Protein 2COZ (pdb70)

Foldseek 3Di:
DPDDDDDDDPPDDDDDDPDDPDDDDDALCPVPDFQAWKAFQNPFTFGFHAWAADDVGGAIKTWTFGPDQPAAAQQADVNRHRGGADHNRIHIDHSVRIHHQDPVNCDDDDHGDDDDDPPDPD

Secondary structure (DSSP, 8-state):
---S--SS------S--SSSS------S-SS--TTEEEEETTTEEEEEEEEEE-SSSSSEEEEEEESSTTSSB-SEETTEE-----SS-EEEE-GGGEEPPPTT--S------------S--

InterPro domains:
  IPR000938 CAP Gly-rich domain [PF01302] (2499-2563)
  IPR000938 CAP Gly-rich domain [PS00845] (2517-2548)
  IPR000938 CAP Gly-rich domain [PS50245] (2517-2559)
  IPR000938 CAP Gly-rich domain [SM01052] (2499-2564)
  IPR025486 LONGIFOLIA 1/2-like, C-terminal domain [PF14309] (2964-3098)
  IPR028750 Centrosome-associated protein 350/Coiled-coil domain-containing protein 187 [PTHR13958] (24-3111)
  IPR036859 CAP Gly-rich domain superfamily [G3DSA:2.30.30.190] (2492-2577)
  IPR036859 CAP Gly-rich domain superfamily [SSF74924] (2486-2580)

Solvent-accessible surface area: 9933 Å² total; per-residue (Å²): 120,106,118,76,85,91,87,138,158,152,163,147,173,123,144,135,69,128,56,146,109,87,106,120,145,85,85,108,6,128,102,21,131,92,50,57,131,0,11,11,33,101,108,45,39,0,16,0,81,51,57,11,133,21,95,68,33,190,25,34,57,0,0,0,11,3,62,153,100,116,6,93,28,64,0,53,73,133,60,81,81,36,27,108,30,131,124,111,8,0,36,15,5,38,24,156,96,11,34,111,28,70,153,146,107,77,156,189,100,108,88,80,150,112,162,127,108,63,131,101,117,142

GO terms:
  GO:0005813 centrosome (C, IDA)
  GO:0005814 centriole (C, IDA)
  GO:0071539 protein localization to centrosome (P, IDA)
  GO:0005634 nucleus (C, EXP)
  GO:0005515 protein binding (F, IPI)
  GO:0036064 ciliary basal body (C, IDA)
  GO:0005654 nucleoplasm (C, IDA)
  GO:0016020 membrane (C, HDA)

Sequence (122 aa):
GSSGSSGVEHEQQVTESPSLASVPTADELFDFHIGDRVLIGNVQPGILRFKGETSFAKGFWAGVELDKPEGNNNGTYDGIAYFECKEKHGIFAPPQKISHIPENFDDYVDINEDEDSGPSSGGSSGSSGVEHEQQVTESPSLASVPTADELFDFHIGDRVLIGNVQPGILRFKGETSFAKGFWAGVELDKPEGNNNGTYDGIAYFECKEKHGIFAPPQKISHIPENFDDYVDINEDEDSGPSSGGSSGSSGVEHEQQVTESPSLASVPTADELFDFHIGDRVLIGNVQPGILRFKGETSFAKGFWAGVELDKPEGNNNGTYDGIAYFECKEKHGIFAPPQKISHIPENFDDYVDINEDEDSGPSSGGSSGSSGVEHEQQVTESPSLASVPTADELFDFHIGDRVLIGNVQPGILRFKGETSFAKGFWAGVELDKPEGNNNGTYDGIAYFECKEKHGIFAPPQKISHIPENFDDYVDINEDEDSGPSSGGSSGSSGVEHEQQVTESPSLASVPTADELFDFHIGDRVLIGNVQPGILRFKGETSFAKGFWAGVELDKPEGNNNGTYDGIAYFECKEKHGIFAPPQKISHIPENFDDYVDINEDEDSGPSSGGSSGSSGVEHEQQVTESPSLASVPTADELFDFHIGDRVLIGNVQPGILRFKGETSFAKGFWAGVELDKPEGNNNGTYDGIAYFECKEKHGIFAPPQKISHIPENFDDYVDINEDEDSGPSSGGSSGSSGVEHEQQVTESPSLASVPTADELFDFHIGDRVLIGNVQPGILRFKGETSFAKGFWAGVELDKPEGNNNGTYDGIAYFECKEKHGIFAPPQKISHIPENFDDYVDINEDEDSGPSSGGSSGSSGVEHEQQVTESPSLASVPTADELFDFHIGDRVLIGNVQPGILRFKGETSFAKGFWAGVELDKPEGNNNGTYDGIAYFECKEKHGIFAPPQKISHIPENFDDYVDINEDEDSGPSSGGSSGSSGVEHEQQVTESPSLASVPTADELFDFHIGDRVLIGNVQPGILRFKGETSFAKGFWAGVELDKPEGNNNGTYDGIAYFECKEKHGIFAPPQKISHIPENFDDYVDINEDEDSGPSSGGSSGSSGVEHEQQVTESPSLASVPTADELFDFHIGDRVLIGNVQPGILRFKGETSFAKGFWAGVELDKPEGNNNGTYDGIAYFECKEKHGIFAPPQKISHIPENFDDYVDINEDEDSGPSSGGSSGSSGVEHEQQVTESPSLASVPTADELFDFHIGDRVLIGNVQPGILRFKGETSFAKGFWAGVELDKPEGNNNGTYDGIAYFECKEKHGIFAPPQKISHIPENFDDYVDINEDEDSGPSSGGSSGSSGVEHEQQVTESPSLASVPTADELFDFHIGDRVLIGNVQPGILRFKGETSFAKGFWAGVELDKPEGNNNGTYDGIAYFECKEKHGIFAPPQKISHIPENFDDYVDINEDEDSGPSSGGSSGSSGVEHEQQVTESPSLASVPTADELFDFHIGDRVLIGNVQPGILRFKGETSFAKGFWAGVELDKPEGNNNGTYDGIAYFECKEKHGIFAPPQKISHIPENFDDYVDINEDEDSGPSSGGSSGSSGVEHEQQVTESPSLASVPTADELFDFHIGDRVLIGNVQPGILRFKGETSFAKGFWAGVELDKPEGNNNGTYDGIAYFECKEKHGIFAPPQKISHIPENFDDYVDINEDEDSGPSSGGSSGSSGVEHEQQVTESPSLASVPTADELFDFHIGDRVLIGNVQPGILRFKGETSFAKGFWAGVELDKPEGNNNGTYDGIAYFECKEKHGIFAPPQKISHIPENFDDYVDINEDEDSGPSSGGSSGSSGVEHEQQVTESPSLASVPTADELFDFHIGDRVLIGNVQPGILRFKGETSFAKGFWAGVELDKPEGNNNGTYDGIAYFECKEKHGIFAPPQKISHIPENFDDYVDINEDEDSGPSSGGSSGSSGVEHEQQVTESPSLASVPTADELFDFHIGDRVLIGNVQPGILRFKGETSFAKGFWAGVELDKPEGNNNGTYDGIAYFECKEKHGIFAPPQKISHIPENFDDYVDINEDEDSGPSSGGSSGSSGVEHEQQVTESPSLASVPTADELFDFHIGDRVLIGNVQPGILRFKGETSFAKGFWAGVELDKPEGNNNGTYDGIAYFECKEKHGIFAPPQKISHIPENFDDYVDINEDEDSGPSSGGSSGSSGVEHEQQVTESPSLASVPTADELFDFHIGDRVLIGNVQPGILRFKGETSFAKGFWAGVELDKPEGNNNGTYDGIAYFECKEKHGIFAPPQKISHIPENFDDYVDINEDEDSGPSSGGSSGSSGVEHEQQVTESPSLASVPTADELFDFHIGDRVLIGNVQPGILRFKGETSFAKGFWAGVELDKPEGNNNGTYDGIAYFECKEKHGIFAPPQKISHIPENFDDYVDINEDEDSGPSSG

CATH classification: 2.30.30.190

Radius of gyration: 21.34 Å; Cα contacts (8 Å, |Δi|>4): 176; chains: 1; bounding box: 32×67×43 Å

Nearest PDB structures (foldseek):
  2coz-assembly1_A  TM=7.096E-01  e=1.858E-19  Homo sapiens
  2cp6-assembly1_A  TM=7.198E-01  e=1.083E-08  Homo sapiens
  1whj-assembly1_A  TM=6.893E-01  e=1.563E-08  Mus musculus
  1whh-assembly1_A  TM=7.068E-01  e=3.059E-08  Mus musculus
  2cp5-assembly1_A  TM=6.221E-01  e=1.766E-08  Homo sapiens

Structure (mmCIF, N/CA/C/O backbone):
data_2COZ
#
_entry.id   2COZ
#
loop_
_atom_site.group_PDB
_atom_site.id
_atom_site.type_symbol
_atom_site.label_atom_id
_atom_site.label_alt_id
_atom_site.label_comp_id
_atom_site.label_asym_id
_atom_site.label_entity_id
_atom_site.label_seq_id
_atom_site.pdbx_PDB_ins_code
_atom_site.Cartn_x
_atom_site.Cartn_y
_atom_site.Cartn_z
_atom_site.occupancy
_atom_site.B_iso_or_equiv
_atom_site.auth_seq_id
_atom_site.auth_comp_id
_atom_site.auth_asym_id
_atom_site.auth_atom_id
_atom_site.pdbx_PDB_model_num
ATOM 1 N N . GLY A 1 1 ? -4.307 -45.271 15.467 1.00 0.00 1 GLY A N 1
ATOM 2 C CA . GLY A 1 1 ? -4.314 -44.486 16.732 1.00 0.00 1 GLY A CA 1
ATOM 3 C C . GLY A 1 1 ? -3.289 -44.984 17.731 1.00 0.00 1 GLY A C 1
ATOM 4 O O . GLY A 1 1 ? -2.657 -46.020 17.519 1.00 0.00 1 GLY A O 1
ATOM 10 N N . SER A 1 2 ? -3.124 -44.247 18.824 1.00 0.00 2 SER A N 1
ATOM 11 C CA . SER A 1 2 ? -2.169 -44.620 19.861 1.00 0.00 2 SER A CA 1
ATOM 12 C C . SER A 1 2 ? -2.711 -45.761 20.716 1.00 0.00 2 SER A C 1
ATOM 13 O O . SER A 1 2 ? -3.245 -45.538 21.801 1.00 0.00 2 SER A O 1
ATOM 21 N N . SER A 1 3 ? -2.568 -46.985 20.218 1.00 0.00 3 SER A N 1
ATOM 22 C CA . SER A 1 3 ? -3.044 -48.162 20.936 1.00 0.00 3 SER A CA 1
ATOM 23 C C . SER A 1 3 ? -2.016 -48.624 21.964 1.00 0.00 3 SER A C 1
ATOM 24 O O . SER A 1 3 ? -1.157 -49.454 21.668 1.00 0.00 3 SER A O 1
ATOM 32 N N . GLY A 1 4 ? -2.111 -48.081 23.173 1.00 0.00 4 GLY A N 1
ATOM 33 C CA . GLY A 1 4 ? -1.184 -48.449 24.226 1.00 0.00 4 GLY A CA 1
ATOM 34 C C . GLY A 1 4 ? -0.985 -47.339 25.240 1.00 0.00 4 GLY A C 1
ATOM 35 O O . GLY A 1 4 ? 0.140 -46.896 25.472 1.00 0.00 4 GLY A O 1
ATOM 39 N N . SER A 1 5 ? -2.080 -46.889 25.844 1.00 0.00 5 SER A N 1
ATOM 40 C CA . SER A 1 5 ? -2.022 -45.824 26.838 1.00 0.00 5 SER A CA 1
ATOM 41 C C . SER A 1 5 ? -3.086 -46.023 27.913 1.00 0.00 5 SER A C 1
ATOM 42 O O . SER A 1 5 ? -2.777 -46.405 29.042 1.00 0.00 5 SER A O 1
ATOM 50 N N . SER A 1 6 ? -4.338 -45.763 27.554 1.00 0.00 6 SER A N 1
ATOM 51 C CA . SER A 1 6 ? -5.448 -45.914 28.488 1.00 0.00 6 SER A CA 1
ATOM 52 C C . SER A 1 6 ? -5.268 -45.002 29.698 1.00 0.00 6 SER A C 1
ATOM 53 O O . SER A 1 6 ? -4.329 -44.209 29.756 1.00 0.00 6 SER A O 1
ATOM 61 N N . GLY A 1 7 ? -6.176 -45.122 30.661 1.00 0.00 7 GLY A N 1
ATOM 62 C CA . GLY A 1 7 ? -6.099 -44.302 31.856 1.00 0.00 7 GLY A CA 1
ATOM 63 C C . GLY A 1 7 ? -6.525 -42.869 31.606 1.00 0.00 7 GLY A C 1
ATOM 64 O O . GLY A 1 7 ? -7.632 -42.470 31.969 1.00 0.00 7 GLY A O 1
ATOM 68 N N . VAL A 1 8 ? -5.645 -42.093 30.982 1.00 0.00 8 VAL A N 1
ATOM 69 C CA . VAL A 1 8 ? -5.934 -40.696 30.683 1.00 0.00 8 VAL A CA 1
ATOM 70 C C . VAL A 1 8 ? -6.136 -40.485 29.186 1.00 0.00 8 VAL A C 1
ATOM 71 O O . VAL A 1 8 ? -5.175 -40.459 28.417 1.00 0.00 8 VAL A O 1
ATOM 84 N N . GLU A 1 9 ? -7.393 -40.336 28.780 1.00 0.00 9 GLU A N 1
ATOM 85 C CA . GLU A 1 9 ? -7.722 -40.128 27.374 1.00 0.00 9 GLU A CA 1
ATOM 86 C C . GLU A 1 9 ? -8.605 -38.896 27.199 1.00 0.00 9 GLU A C 1
ATOM 87 O O . GLU A 1 9 ? -9.701 -38.822 27.754 1.00 0.00 9 GLU A O 1
ATOM 99 N N . HIS A 1 10 ? -8.119 -37.932 26.424 1.00 0.00 10 HIS A N 1
ATOM 100 C CA . HIS A 1 10 ? -8.864 -36.703 26.175 1.00 0.00 10 HIS A CA 1
ATOM 101 C C . HIS A 1 10 ? -9.809 -36.869 24.990 1.00 0.00 10 HIS A C 1
ATOM 102 O O . HIS A 1 10 ? -9.879 -37.939 24.385 1.00 0.00 10 HIS A O 1
ATOM 116 N N . GLU A 1 11 ? -10.533 -35.805 24.662 1.00 0.00 11 GLU A N 1
ATOM 117 C CA . GLU A 1 11 ? -11.474 -35.832 23.549 1.00 0.00 11 GLU A CA 1
ATOM 118 C C . GLU A 1 11 ? -10.993 -34.942 22.408 1.00 0.00 11 GLU A C 1
ATOM 119 O O . GLU A 1 11 ? -11.464 -33.816 22.245 1.00 0.00 11 GLU A O 1
ATOM 131 N N . GLN A 1 12 ? -10.052 -35.452 21.620 1.00 0.00 12 GLN A N 1
ATOM 132 C CA . GLN A 1 12 ? -9.507 -34.703 20.494 1.00 0.00 12 GLN A CA 1
ATOM 133 C C . GLN A 1 12 ? -9.535 -35.540 19.220 1.00 0.00 12 GLN A C 1
ATOM 134 O O . GLN A 1 12 ? -8.593 -36.280 18.931 1.00 0.00 12 GLN A O 1
ATOM 148 N N . GLN A 1 13 ? -10.619 -35.419 18.461 1.00 0.00 13 GLN A N 1
ATOM 149 C CA . GLN A 1 13 ? -10.768 -36.164 17.216 1.00 0.00 13 GLN A CA 1
ATOM 150 C C . GLN A 1 13 ? -11.364 -35.283 16.122 1.00 0.00 13 GLN A C 1
ATOM 151 O O . GLN A 1 13 ? -12.071 -35.765 15.238 1.00 0.00 13 GLN A O 1
ATOM 165 N N . VAL A 1 14 ? -11.072 -33.988 16.188 1.00 0.00 14 VAL A N 1
ATOM 166 C CA . VAL A 1 14 ? -11.577 -33.040 15.203 1.00 0.00 14 VAL A CA 1
ATOM 167 C C . VAL A 1 14 ? -11.085 -33.387 13.803 1.00 0.00 14 VAL A C 1
ATOM 168 O O . VAL A 1 14 ? -9.974 -33.889 13.631 1.00 0.00 14 VAL A O 1
ATOM 181 N N . THR A 1 15 ? -11.920 -33.118 12.803 1.00 0.00 15 THR A N 1
ATOM 182 C CA . THR A 1 15 ? -11.569 -33.402 11.418 1.00 0.00 15 THR A CA 1
ATOM 183 C C . THR A 1 15 ? -11.086 -32.141 10.708 1.00 0.00 15 THR A C 1
ATOM 184 O O . THR A 1 15 ? -11.355 -31.941 9.524 1.00 0.00 15 THR A O 1
ATOM 195 N N . GLU A 1 16 ? -10.369 -31.295 11.441 1.00 0.00 16 GLU A N 1
ATOM 196 C CA . GLU A 1 16 ? -9.847 -30.054 10.882 1.00 0.00 16 GLU A CA 1
ATOM 197 C C . GLU A 1 16 ? -8.683 -29.528 11.717 1.00 0.00 16 GLU A C 1
ATOM 198 O O . GLU A 1 16 ? -8.876 -29.051 12.836 1.00 0.00 16 GLU A O 1
ATOM 210 N N . SER A 1 17 ? -7.478 -29.618 11.166 1.00 0.00 17 SER A N 1
ATOM 211 C CA . SER A 1 17 ? -6.284 -29.150 11.861 1.00 0.00 17 SER A CA 1
ATOM 212 C C . SER A 1 17 ? -5.107 -29.024 10.896 1.00 0.00 17 SER A C 1
ATOM 213 O O . SER A 1 17 ? -4.101 -29.722 11.034 1.00 0.00 17 SER A O 1
ATOM 221 N N . PRO A 1 18 ? -5.216 -28.127 9.901 1.00 0.00 18 PRO A N 1
ATOM 222 C CA . PRO A 1 18 ? -4.155 -27.913 8.911 1.00 0.00 18 PRO A CA 1
ATOM 223 C C . PRO A 1 18 ? -2.804 -27.641 9.560 1.00 0.00 18 PRO A C 1
ATOM 224 O O . PRO A 1 18 ? -1.767 -28.095 9.075 1.00 0.00 18 PRO A O 1
ATOM 235 N N . SER A 1 19 ? -2.822 -26.899 10.662 1.00 0.00 19 SER A N 1
ATOM 236 C CA . SER A 1 19 ? -1.596 -26.566 11.380 1.00 0.00 19 SER A CA 1
ATOM 237 C C . SER A 1 19 ? -1.892 -26.250 12.843 1.00 0.00 19 SER A C 1
ATOM 238 O O . SER A 1 19 ? -2.558 -25.263 13.153 1.00 0.00 19 SER A O 1
ATOM 246 N N . LEU A 1 20 ? -1.390 -27.095 13.738 1.00 0.00 20 LEU A N 1
ATOM 247 C CA . LEU A 1 20 ? -1.600 -26.906 15.169 1.00 0.00 20 L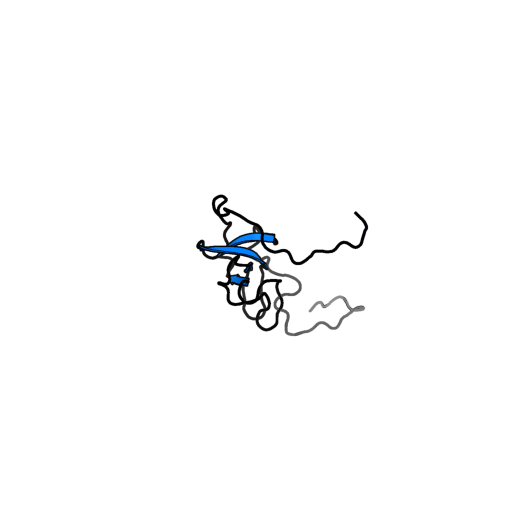EU A CA 1
ATOM 248 C C . LEU A 1 20 ? -0.322 -27.197 15.950 1.00 0.00 20 LEU A C 1
ATOM 249 O O . LEU A 1 20 ? 0.101 -26.399 16.786 1.00 0.00 20 LEU A O 1
ATOM 265 N N . ALA A 1 21 ? 0.288 -28.344 15.670 1.00 0.00 21 ALA A N 1
ATOM 266 C CA . ALA A 1 21 ? 1.518 -28.740 16.344 1.00 0.00 21 ALA A CA 1
ATOM 267 C C . ALA A 1 21 ? 2.741 -28.172 15.632 1.00 0.00 21 ALA A C 1
ATOM 268 O O . ALA A 1 21 ? 3.707 -27.758 16.272 1.00 0.00 21 ALA A O 1
ATOM 275 N N . SER A 1 22 ? 2.691 -28.156 14.304 1.00 0.00 22 SER A N 1
ATOM 276 C CA . SER A 1 22 ? 3.796 -27.639 13.503 1.00 0.00 22 SER A CA 1
ATOM 277 C C . SER A 1 22 ? 3.329 -26.498 12.605 1.00 0.00 22 SER A C 1
ATOM 278 O O . SER A 1 22 ? 2.402 -26.658 11.812 1.00 0.00 22 SER A O 1
ATOM 286 N N . VAL A 1 23 ? 3.979 -25.346 12.735 1.00 0.00 23 VAL A N 1
ATOM 287 C CA . VAL A 1 23 ? 3.630 -24.178 11.934 1.00 0.00 23 VAL A CA 1
ATOM 288 C C . VAL A 1 23 ? 4.824 -23.703 11.105 1.00 0.00 23 VAL A C 1
ATOM 289 O O . VAL A 1 23 ? 5.834 -23.268 11.656 1.00 0.00 23 VAL A O 1
ATOM 302 N N . PRO A 1 24 ? 4.725 -23.780 9.765 1.00 0.00 24 PRO A N 1
ATOM 303 C CA . PRO A 1 24 ? 5.807 -23.354 8.871 1.00 0.00 24 PRO A CA 1
ATOM 304 C C . PRO A 1 24 ? 6.295 -21.943 9.184 1.00 0.00 24 PRO A C 1
ATOM 305 O O . PRO A 1 24 ? 5.499 -21.010 9.295 1.00 0.00 24 PRO A O 1
ATOM 316 N N . THR A 1 25 ? 7.608 -21.794 9.327 1.00 0.00 25 THR A N 1
ATOM 317 C CA . THR A 1 25 ? 8.202 -20.496 9.628 1.00 0.00 25 THR A CA 1
ATOM 318 C C . THR A 1 25 ? 8.350 -19.659 8.362 1.00 0.00 25 THR A C 1
ATOM 319 O O . THR A 1 25 ? 9.314 -19.814 7.613 1.00 0.00 25 THR A O 1
ATOM 330 N N . ALA A 1 26 ? 7.388 -18.771 8.129 1.00 0.00 26 ALA A N 1
ATOM 331 C CA . ALA A 1 26 ? 7.411 -17.909 6.954 1.00 0.00 26 ALA A CA 1
ATOM 332 C C . ALA A 1 26 ? 7.390 -16.438 7.353 1.00 0.00 26 ALA A C 1
ATOM 333 O O . ALA A 1 26 ? 6.467 -15.980 8.026 1.00 0.00 26 ALA A O 1
ATOM 340 N N . ASP A 1 27 ? 8.414 -15.701 6.932 1.00 0.00 27 ASP A N 1
ATOM 341 C CA . ASP A 1 27 ? 8.512 -14.280 7.246 1.00 0.00 27 ASP A CA 1
ATOM 342 C C . ASP A 1 27 ? 9.036 -13.494 6.049 1.00 0.00 27 ASP A C 1
ATOM 343 O O . ASP A 1 27 ? 9.838 -14.000 5.264 1.00 0.00 27 ASP A O 1
ATOM 352 N N . GLU A 1 28 ? 8.576 -12.254 5.915 1.00 0.00 28 GLU A N 1
ATOM 353 C CA . GLU A 1 28 ? 8.997 -11.397 4.813 1.00 0.00 28 GLU A CA 1
ATOM 354 C C . GLU A 1 28 ? 9.542 -10.071 5.333 1.00 0.00 28 GLU A C 1
ATOM 355 O O . GLU A 1 28 ? 10.586 -9.598 4.884 1.00 0.00 28 GLU A O 1
ATOM 367 N N . LEU A 1 29 ? 8.826 -9.474 6.281 1.00 0.00 29 LEU A N 1
ATOM 368 C CA . LEU A 1 29 ? 9.237 -8.201 6.861 1.00 0.00 29 LEU A CA 1
ATOM 369 C C . LEU A 1 29 ? 9.879 -8.411 8.230 1.00 0.00 29 LEU A C 1
ATOM 370 O O . LEU A 1 29 ? 9.409 -7.882 9.237 1.00 0.00 29 LEU A O 1
ATOM 386 N N . PHE A 1 30 ? 10.959 -9.186 8.258 1.00 0.00 30 PHE A N 1
ATOM 387 C CA . PHE A 1 30 ? 11.668 -9.466 9.500 1.00 0.00 30 PHE A CA 1
ATOM 388 C C . PHE A 1 30 ? 12.696 -8.379 9.797 1.00 0.00 30 PHE A C 1
ATOM 389 O O . PHE A 1 30 ? 12.981 -8.080 10.957 1.00 0.00 30 PHE A O 1
ATOM 406 N N . ASP A 1 31 ? 13.249 -7.791 8.742 1.00 0.00 31 ASP A N 1
ATOM 407 C CA . ASP A 1 31 ? 14.245 -6.737 8.889 1.00 0.00 31 ASP A CA 1
ATOM 408 C C . ASP A 1 31 ? 13.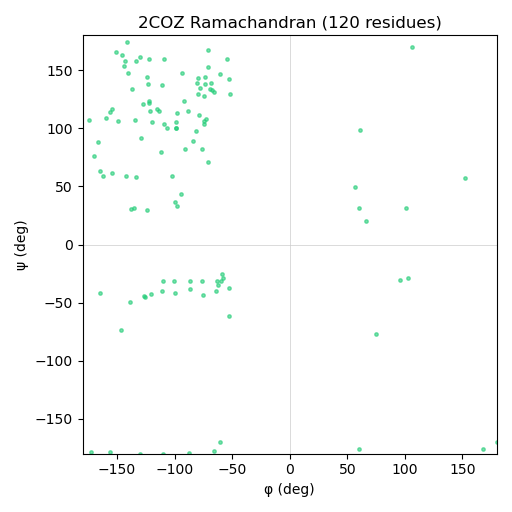587 -5.419 9.287 1.00 0.00 31 ASP A C 1
ATOM 409 O O . ASP A 1 31 ? 14.185 -4.602 9.987 1.00 0.00 31 ASP A O 1
ATOM 418 N N . PHE A 1 32 ? 12.354 -5.218 8.834 1.00 0.00 32 PHE A N 1
ATOM 419 C CA . PHE A 1 32 ? 11.616 -3.999 9.143 1.00 0.00 32 PHE A CA 1
ATOM 420 C C . PHE A 1 32 ? 11.000 -4.074 10.536 1.00 0.00 32 PHE A C 1
ATOM 421 O O . PHE A 1 32 ? 10.478 -5.113 10.941 1.00 0.00 32 PHE A O 1
ATOM 438 N N . HIS A 1 33 ? 11.064 -2.965 11.266 1.00 0.00 33 HIS A N 1
ATOM 439 C CA . HIS A 1 33 ? 10.514 -2.903 12.615 1.00 0.00 33 HIS A CA 1
ATOM 440 C C . HIS A 1 33 ? 9.464 -1.802 12.724 1.00 0.00 33 HIS A C 1
ATOM 441 O O . HIS A 1 33 ? 9.430 -0.880 11.908 1.00 0.00 33 HIS A O 1
ATOM 455 N N . ILE A 1 34 ? 8.609 -1.904 13.736 1.00 0.00 34 ILE A N 1
ATOM 456 C CA . ILE A 1 34 ? 7.558 -0.917 13.952 1.00 0.00 34 ILE A CA 1
ATOM 457 C C . ILE A 1 34 ? 8.131 0.382 14.509 1.00 0.00 34 ILE A C 1
ATOM 458 O O . ILE A 1 34 ? 8.852 0.376 15.506 1.00 0.00 34 ILE A O 1
ATOM 474 N N . GLY A 1 35 ? 7.803 1.494 13.859 1.00 0.00 35 GLY A N 1
ATOM 475 C CA . GLY A 1 35 ? 8.293 2.785 14.307 1.00 0.00 35 GLY A CA 1
ATOM 476 C C . GLY A 1 35 ? 9.462 3.280 13.478 1.00 0.00 35 GLY A C 1
ATOM 477 O O . GLY A 1 35 ? 10.340 3.977 13.987 1.00 0.00 35 GLY A O 1
ATOM 481 N N . ASP A 1 36 ? 9.473 2.922 12.199 1.00 0.00 36 ASP A N 1
ATOM 482 C CA . ASP A 1 36 ? 10.543 3.335 11.298 1.00 0.00 36 ASP A CA 1
ATOM 483 C C . ASP A 1 36 ? 9.976 3.861 9.984 1.00 0.00 36 ASP A C 1
ATOM 484 O O . ASP A 1 36 ? 8.848 3.541 9.611 1.00 0.00 36 ASP A O 1
ATOM 493 N N . ARG A 1 37 ? 10.767 4.669 9.286 1.00 0.00 37 ARG A N 1
ATOM 494 C CA . ARG A 1 37 ? 10.344 5.241 8.012 1.00 0.00 37 ARG A CA 1
ATOM 495 C C . ARG A 1 37 ? 10.504 4.227 6.883 1.00 0.00 37 ARG A C 1
ATOM 496 O O . ARG A 1 37 ? 11.458 3.449 6.864 1.00 0.00 37 ARG A O 1
ATOM 517 N N . VAL A 1 38 ? 9.565 4.245 5.942 1.00 0.00 38 VAL A N 1
ATOM 518 C CA . VAL A 1 38 ? 9.603 3.329 4.808 1.00 0.00 38 VAL A CA 1
ATOM 519 C C . VAL A 1 38 ? 9.091 4.002 3.539 1.00 0.00 38 VAL A C 1
ATOM 520 O O . VAL A 1 38 ? 8.292 4.938 3.600 1.00 0.00 38 VAL A O 1
ATOM 533 N N . LEU A 1 39 ? 9.556 3.520 2.391 1.00 0.00 39 LEU A N 1
ATOM 534 C CA . LEU A 1 39 ? 9.146 4.074 1.106 1.00 0.00 39 LEU A CA 1
ATOM 535 C C . LEU A 1 39 ? 8.332 3.056 0.313 1.00 0.00 39 LEU A C 1
ATOM 536 O O . LEU A 1 39 ? 8.847 2.010 -0.084 1.00 0.00 39 LEU A O 1
ATOM 552 N N . ILE A 1 40 ? 7.060 3.366 0.089 1.00 0.00 40 ILE A N 1
ATOM 553 C CA . ILE A 1 40 ? 6.178 2.474 -0.656 1.00 0.00 40 ILE A CA 1
ATOM 554 C C . ILE A 1 40 ? 6.409 2.600 -2.158 1.00 0.00 40 ILE A C 1
ATOM 555 O O . ILE A 1 40 ? 6.105 3.631 -2.758 1.00 0.00 40 ILE A O 1
ATOM 571 N N . GLY A 1 41 ? 6.949 1.545 -2.758 1.00 0.00 41 GLY A N 1
ATOM 572 C CA . GLY A 1 41 ? 7.213 1.556 -4.184 1.00 0.00 41 GLY A CA 1
ATOM 573 C C . GLY A 1 41 ? 8.287 2.555 -4.572 1.00 0.00 41 GLY A C 1
ATOM 574 O O . GLY A 1 41 ? 8.379 2.957 -5.732 1.00 0.00 41 GLY A O 1
ATOM 578 N N . ASN A 1 42 ? 9.103 2.957 -3.601 1.00 0.00 42 ASN A N 1
ATOM 579 C CA . ASN A 1 42 ? 10.176 3.913 -3.849 1.00 0.00 42 ASN A CA 1
ATOM 580 C C . ASN A 1 42 ? 9.627 5.205 -4.450 1.00 0.00 42 ASN A C 1
ATOM 581 O O . ASN A 1 42 ? 10.128 5.695 -5.463 1.00 0.00 42 ASN A O 1
ATOM 592 N N . VAL A 1 43 ? 8.593 5.753 -3.819 1.00 0.00 43 VAL A N 1
ATOM 593 C CA . VAL A 1 43 ? 7.976 6.987 -4.293 1.00 0.00 43 VAL A CA 1
ATOM 594 C C . VAL A 1 43 ? 7.081 7.603 -3.220 1.00 0.00 43 VAL A C 1
ATOM 595 O O . VAL A 1 43 ? 7.079 8.819 -3.025 1.00 0.00 43 VAL A O 1
ATOM 608 N N . GLN A 1 44 ? 6.321 6.758 -2.531 1.00 0.00 44 GLN A N 1
ATOM 609 C CA . GLN A 1 44 ? 5.419 7.221 -1.482 1.00 0.00 44 GLN A CA 1
ATOM 610 C C . GLN A 1 44 ? 6.048 7.044 -0.100 1.00 0.00 44 GLN A C 1
ATOM 611 O O . GLN A 1 44 ? 6.042 5.945 0.455 1.00 0.00 44 GLN A O 1
ATOM 625 N N . PRO A 1 45 ? 6.598 8.127 0.479 1.00 0.00 45 PRO A N 1
ATOM 626 C CA . PRO A 1 45 ? 7.227 8.077 1.803 1.00 0.00 45 PRO A CA 1
ATOM 627 C C . PRO A 1 45 ? 6.205 7.903 2.922 1.00 0.00 45 PRO A C 1
ATOM 628 O O . PRO A 1 45 ? 5.048 8.301 2.787 1.00 0.00 45 PRO A O 1
ATOM 639 N N . GLY A 1 46 ? 6.641 7.306 4.026 1.00 0.00 46 GLY A N 1
ATOM 640 C CA . GLY A 1 46 ? 5.751 7.090 5.152 1.00 0.00 46 GLY A CA 1
ATOM 641 C C . GLY A 1 46 ? 6.437 6.390 6.310 1.00 0.00 46 GLY A C 1
ATOM 642 O O . GLY A 1 46 ? 7.657 6.233 6.313 1.00 0.00 46 GLY A O 1
ATOM 646 N N . ILE A 1 47 ? 5.650 5.971 7.295 1.00 0.00 47 ILE A N 1
ATOM 647 C CA . ILE A 1 47 ? 6.188 5.286 8.464 1.00 0.00 47 ILE A CA 1
ATOM 648 C C . ILE A 1 47 ? 5.535 3.920 8.648 1.00 0.00 47 ILE A C 1
ATOM 649 O O . ILE A 1 47 ? 4.324 3.771 8.485 1.00 0.00 47 ILE A O 1
ATOM 665 N N . LEU A 1 48 ? 6.346 2.925 8.991 1.00 0.00 48 LEU A N 1
ATOM 666 C CA . LEU A 1 48 ? 5.849 1.570 9.199 1.00 0.00 48 LEU A CA 1
ATOM 667 C C . LEU A 1 48 ? 5.100 1.464 10.524 1.00 0.00 48 LEU A C 1
ATOM 668 O O . LEU A 1 48 ? 5.708 1.467 11.594 1.00 0.00 48 LEU A O 1
ATOM 684 N N . ARG A 1 49 ? 3.777 1.369 10.444 1.00 0.00 49 ARG A N 1
ATOM 685 C CA . ARG A 1 49 ? 2.946 1.262 11.638 1.00 0.00 49 ARG A CA 1
ATOM 686 C C . ARG A 1 49 ? 2.524 -0.184 11.879 1.00 0.00 49 ARG A C 1
ATOM 687 O O . ARG A 1 49 ? 2.349 -0.608 13.022 1.00 0.00 49 ARG A O 1
ATOM 708 N N . PHE A 1 50 ? 2.364 -0.936 10.796 1.00 0.00 50 PHE A N 1
ATOM 709 C CA . PHE A 1 50 ? 1.961 -2.335 10.889 1.00 0.00 50 PHE A CA 1
ATOM 710 C C . PHE A 1 50 ? 2.619 -3.163 9.789 1.00 0.00 50 PHE A C 1
ATOM 711 O O . PHE A 1 50 ? 3.115 -2.619 8.803 1.00 0.00 50 PHE A O 1
ATOM 728 N N . LYS A 1 51 ? 2.620 -4.480 9.966 1.00 0.00 51 LYS A N 1
ATOM 729 C CA . LYS A 1 51 ? 3.216 -5.382 8.987 1.00 0.00 51 LYS A CA 1
ATOM 730 C C . LYS A 1 51 ? 2.967 -6.838 9.367 1.00 0.00 51 LYS A C 1
ATOM 731 O O . LYS A 1 51 ? 3.566 -7.355 10.310 1.00 0.00 51 LYS A O 1
ATOM 750 N N . GLY A 1 52 ? 2.079 -7.494 8.627 1.00 0.00 52 GLY A N 1
ATOM 751 C CA . GLY A 1 52 ? 1.767 -8.885 8.902 1.00 0.00 52 GLY A CA 1
ATOM 752 C C . GLY A 1 52 ? 0.538 -9.362 8.153 1.00 0.00 52 GLY A C 1
ATOM 753 O O . GLY A 1 52 ? -0.032 -8.624 7.348 1.00 0.00 52 GLY A O 1
ATOM 757 N N . GLU A 1 53 ? 0.129 -10.598 8.418 1.00 0.00 53 GLU A N 1
ATOM 758 C CA . GLU A 1 53 ? -1.040 -11.173 7.762 1.00 0.00 53 GLU A CA 1
ATOM 759 C C . GLU A 1 53 ? -2.318 -10.479 8.225 1.00 0.00 53 GLU A C 1
ATOM 760 O O . GLU A 1 53 ? -2.480 -10.178 9.407 1.00 0.00 53 GLU A O 1
ATOM 772 N N . THR A 1 54 ? -3.222 -10.230 7.283 1.00 0.00 54 THR A N 1
ATOM 773 C CA . THR A 1 54 ? -4.487 -9.573 7.593 1.00 0.00 54 THR A CA 1
ATOM 774 C C . THR A 1 54 ? -5.652 -10.548 7.464 1.00 0.00 54 THR A C 1
ATOM 775 O O . THR A 1 54 ? -5.460 -11.719 7.137 1.00 0.00 54 THR A O 1
ATOM 786 N N . SER A 1 55 ? -6.859 -10.057 7.721 1.00 0.00 55 SER A N 1
ATOM 787 C CA . SER A 1 55 ? -8.056 -10.887 7.634 1.00 0.00 55 SER A CA 1
ATOM 788 C C . SER A 1 55 ? -8.781 -10.657 6.312 1.00 0.00 55 SER A C 1
ATOM 789 O O . SER A 1 55 ? -9.251 -11.602 5.678 1.00 0.00 55 SER A O 1
ATOM 797 N N . PHE A 1 56 ? -8.868 -9.396 5.902 1.00 0.00 56 PHE A N 1
ATOM 798 C CA . PHE A 1 56 ? -9.536 -9.043 4.654 1.00 0.00 56 PHE A CA 1
ATOM 799 C C . PHE A 1 56 ? -8.818 -9.661 3.459 1.00 0.00 56 PHE A C 1
ATOM 800 O O . PHE A 1 56 ? -9.442 -9.998 2.453 1.00 0.00 56 PHE A O 1
ATOM 817 N N . ALA A 1 57 ? -7.502 -9.807 3.577 1.00 0.00 57 ALA A N 1
ATOM 818 C CA . ALA A 1 57 ? -6.698 -10.385 2.507 1.00 0.00 57 ALA A CA 1
ATOM 819 C C . ALA A 1 57 ? -5.570 -11.243 3.070 1.00 0.00 57 ALA A C 1
ATOM 820 O O . ALA A 1 57 ? -5.160 -11.070 4.218 1.00 0.00 57 ALA A O 1
ATOM 827 N N . LYS A 1 58 ? -5.073 -12.167 2.255 1.00 0.00 58 LYS A N 1
ATOM 828 C CA . LYS A 1 58 ? -3.991 -13.052 2.672 1.00 0.00 58 LYS A CA 1
ATOM 829 C C . LYS A 1 58 ? -2.635 -12.481 2.273 1.00 0.00 58 LYS A C 1
ATOM 830 O O . LYS A 1 58 ? -2.512 -11.805 1.251 1.00 0.00 58 LYS A O 1
ATOM 849 N N . GLY A 1 59 ? -1.619 -12.757 3.084 1.00 0.00 59 GLY A N 1
ATOM 850 C CA . GLY A 1 59 ? -0.286 -12.264 2.798 1.00 0.00 59 GLY A CA 1
ATOM 851 C C . GLY A 1 59 ? 0.119 -11.122 3.708 1.00 0.00 59 GLY A C 1
ATOM 852 O O . GLY A 1 59 ? -0.706 -10.585 4.447 1.00 0.00 59 GLY A O 1
ATOM 856 N N . PHE A 1 60 ? 1.393 -10.748 3.654 1.00 0.00 60 PHE A N 1
ATOM 857 C CA . PHE A 1 60 ? 1.908 -9.661 4.479 1.00 0.00 60 PHE A CA 1
ATOM 858 C C . PHE A 1 60 ? 1.344 -8.318 4.023 1.00 0.00 60 PHE A C 1
ATOM 859 O O . PHE A 1 60 ? 1.327 -8.014 2.830 1.00 0.00 60 PHE A O 1
ATOM 876 N N . TRP A 1 61 ? 0.885 -7.520 4.980 1.00 0.00 61 TRP A N 1
ATOM 877 C CA . TRP A 1 61 ? 0.322 -6.209 4.680 1.00 0.00 61 TRP A CA 1
ATOM 878 C C . TRP A 1 61 ? 0.876 -5.151 5.627 1.00 0.00 61 TRP A C 1
ATOM 879 O O . TRP A 1 61 ? 0.524 -5.114 6.806 1.00 0.00 61 TRP A O 1
ATOM 900 N N . ALA A 1 62 ? 1.745 -4.293 5.104 1.00 0.00 62 ALA A N 1
ATOM 901 C CA . ALA A 1 62 ? 2.349 -3.235 5.905 1.00 0.00 62 ALA A CA 1
ATOM 902 C C . ALA A 1 62 ? 1.534 -1.949 5.825 1.00 0.00 62 ALA A C 1
ATOM 903 O O . ALA A 1 62 ? 1.298 -1.419 4.739 1.00 0.00 62 ALA A O 1
ATOM 910 N N . GLY A 1 63 ? 1.108 -1.451 6.980 1.00 0.00 63 GLY A N 1
ATOM 911 C CA . GLY A 1 63 ? 0.326 -0.229 7.019 1.00 0.00 63 GLY A CA 1
ATOM 912 C C . GLY A 1 63 ? 1.192 1.006 7.161 1.00 0.00 63 GLY A C 1
ATOM 913 O O . GLY A 1 63 ? 1.372 1.525 8.262 1.00 0.00 63 GLY A O 1
ATOM 917 N N . VAL A 1 64 ? 1.731 1.476 6.042 1.00 0.00 64 VAL A N 1
ATOM 918 C CA . VAL A 1 64 ? 2.586 2.656 6.041 1.00 0.00 64 VAL A CA 1
ATOM 919 C C . VAL A 1 64 ? 1.770 3.928 6.254 1.00 0.00 64 VAL A C 1
ATOM 920 O O . VAL A 1 64 ? 0.643 4.041 5.772 1.00 0.00 64 VAL A O 1
ATOM 933 N N . GLU A 1 65 ? 2.348 4.880 6.977 1.00 0.00 65 GLU A N 1
ATOM 934 C CA . GLU A 1 65 ? 1.676 6.145 7.253 1.00 0.00 65 GLU A CA 1
ATOM 935 C C . GLU A 1 65 ? 2.284 7.275 6.427 1.00 0.00 65 GLU A C 1
ATOM 936 O O . GLU A 1 65 ? 3.332 7.817 6.775 1.00 0.00 65 GLU A O 1
ATOM 948 N N . LEU A 1 66 ? 1.616 7.623 5.332 1.00 0.00 66 LEU A N 1
ATOM 949 C CA . LEU A 1 66 ? 2.090 8.687 4.455 1.00 0.00 66 LEU A CA 1
ATOM 950 C C . LEU A 1 66 ? 2.007 10.042 5.150 1.00 0.00 66 LEU A C 1
ATOM 951 O O . LEU A 1 66 ? 0.991 10.378 5.759 1.00 0.00 66 LEU A O 1
ATOM 967 N N . ASP A 1 67 ? 3.082 10.818 5.054 1.00 0.00 67 ASP A N 1
ATOM 968 C CA . ASP A 1 67 ? 3.129 12.138 5.672 1.00 0.00 67 ASP A CA 1
ATOM 969 C C . ASP A 1 67 ? 2.030 13.039 5.117 1.00 0.00 67 ASP A C 1
ATOM 970 O O . ASP A 1 67 ? 1.512 13.907 5.820 1.00 0.00 67 ASP A O 1
ATOM 979 N N . LYS A 1 68 ? 1.678 12.824 3.854 1.00 0.00 68 LYS A N 1
ATOM 980 C CA . LYS A 1 68 ? 0.639 13.615 3.205 1.00 0.00 68 LYS A CA 1
ATOM 981 C C . LYS A 1 68 ? -0.618 12.779 2.976 1.00 0.00 68 LYS A C 1
ATOM 982 O O . LYS A 1 68 ? -0.562 11.550 2.964 1.00 0.00 68 LYS A O 1
ATOM 1001 N N . PRO A 1 69 ? -1.774 13.438 2.793 1.00 0.00 69 PRO A N 1
ATOM 1002 C CA . PRO A 1 69 ? -3.048 12.749 2.564 1.00 0.00 69 PRO A CA 1
ATOM 1003 C C . PRO A 1 69 ? -3.118 12.104 1.184 1.00 0.00 69 PRO A C 1
ATOM 1004 O O . PRO A 1 69 ? -3.849 12.565 0.307 1.00 0.00 69 PRO A O 1
ATOM 1015 N N . GLU A 1 70 ? -2.354 11.032 0.999 1.00 0.00 70 GLU A N 1
ATOM 1016 C CA . GLU A 1 70 ? -2.329 10.322 -0.275 1.00 0.00 70 GLU A CA 1
ATOM 1017 C C . GLU A 1 70 ? -2.992 8.955 -0.148 1.00 0.00 70 GLU A C 1
ATOM 1018 O O . GLU A 1 70 ? -3.589 8.451 -1.100 1.00 0.00 70 GLU A O 1
ATOM 1030 N N . GLY A 1 71 ? -2.884 8.358 1.035 1.00 0.00 71 GLY A N 1
ATOM 1031 C CA . GLY A 1 71 ? -3.478 7.054 1.264 1.00 0.00 71 GLY A CA 1
ATOM 1032 C C . GLY A 1 71 ? -4.992 7.084 1.187 1.00 0.00 71 GLY A C 1
ATOM 1033 O O . GLY A 1 71 ? -5.585 8.124 0.901 1.00 0.00 71 GLY A O 1
ATOM 1037 N N . ASN A 1 72 ? -5.618 5.940 1.441 1.00 0.00 72 ASN A N 1
ATOM 1038 C CA . ASN A 1 72 ? -7.071 5.838 1.399 1.00 0.00 72 ASN A CA 1
ATOM 1039 C C . ASN A 1 72 ? -7.597 5.054 2.597 1.00 0.00 72 ASN A C 1
ATOM 1040 O O . ASN A 1 72 ? -8.616 4.369 2.504 1.00 0.00 72 ASN A O 1
ATOM 1051 N N . ASN A 1 73 ? -6.894 5.156 3.720 1.00 0.00 73 ASN A N 1
ATOM 1052 C CA . ASN A 1 73 ? -7.289 4.456 4.936 1.00 0.00 73 ASN A CA 1
ATOM 1053 C C . ASN A 1 73 ? -6.832 5.219 6.175 1.00 0.00 73 ASN A C 1
ATOM 1054 O O . ASN A 1 73 ? -5.998 6.121 6.088 1.00 0.00 73 ASN A O 1
ATOM 1065 N N . ASN A 1 74 ? -7.384 4.854 7.327 1.00 0.00 74 ASN A N 1
ATOM 1066 C CA . ASN A 1 74 ? -7.032 5.504 8.584 1.00 0.00 74 ASN A CA 1
ATOM 1067 C C . ASN A 1 74 ? -6.534 4.486 9.606 1.00 0.00 74 ASN A C 1
ATOM 1068 O O . ASN A 1 74 ? -6.693 4.674 10.812 1.00 0.00 74 ASN A O 1
ATOM 1079 N N . GLY A 1 75 ? -5.931 3.408 9.115 1.00 0.00 75 GLY A N 1
ATOM 1080 C CA . GLY A 1 75 ? -5.420 2.377 10.000 1.00 0.00 75 GLY A CA 1
ATOM 1081 C C . GLY A 1 75 ? -6.397 1.233 10.185 1.00 0.00 75 GLY A C 1
ATOM 1082 O O . GLY A 1 75 ? -5.991 0.090 10.396 1.00 0.00 75 GLY A O 1
ATOM 1086 N N . THR A 1 76 ? -7.688 1.540 10.108 1.00 0.00 76 THR A N 1
ATOM 1087 C CA . THR A 1 76 ? -8.725 0.529 10.270 1.00 0.00 76 THR A CA 1
ATOM 1088 C C . THR A 1 76 ? -9.226 0.039 8.915 1.00 0.00 76 THR A C 1
ATOM 1089 O O . THR A 1 76 ? -9.846 0.791 8.162 1.00 0.00 76 THR A O 1
ATOM 1100 N N . TYR A 1 77 ? -8.952 -1.225 8.609 1.00 0.00 77 TYR A N 1
ATOM 1101 C CA . TYR A 1 77 ? -9.374 -1.815 7.345 1.00 0.00 77 TYR A CA 1
ATOM 1102 C C . TYR A 1 77 ? -10.653 -2.626 7.522 1.00 0.00 77 TYR A C 1
ATOM 1103 O O . TYR A 1 77 ? -10.631 -3.727 8.072 1.00 0.00 77 TYR A O 1
ATOM 1121 N N . ASP A 1 78 ? -11.767 -2.075 7.053 1.00 0.00 78 ASP A N 1
ATOM 1122 C CA . ASP A 1 78 ? -13.056 -2.748 7.160 1.00 0.00 78 ASP A CA 1
ATOM 1123 C C . ASP A 1 78 ? -13.420 -2.998 8.620 1.00 0.00 78 ASP A C 1
ATOM 1124 O O . ASP A 1 78 ? -14.091 -3.977 8.945 1.00 0.00 78 ASP A O 1
ATOM 1133 N N . GLY A 1 79 ? -12.972 -2.105 9.498 1.00 0.00 79 GLY A N 1
ATOM 1134 C CA . GLY A 1 79 ? -13.260 -2.246 10.912 1.00 0.00 79 GLY A CA 1
ATOM 1135 C C . GLY A 1 79 ? -12.076 -2.777 11.695 1.00 0.00 79 GLY A C 1
ATOM 1136 O O . GLY A 1 79 ? -11.927 -2.487 12.883 1.00 0.00 79 GLY A O 1
ATOM 1140 N N . ILE A 1 80 ? -11.230 -3.556 11.030 1.00 0.00 80 ILE A N 1
ATOM 1141 C CA . ILE A 1 80 ? -10.053 -4.129 11.671 1.00 0.00 80 ILE A CA 1
ATOM 1142 C C . ILE A 1 80 ? -8.992 -3.063 11.925 1.00 0.00 80 ILE A C 1
ATOM 1143 O O . ILE A 1 80 ? -8.346 -2.581 10.995 1.00 0.00 80 ILE A O 1
ATOM 1159 N N . ALA A 1 81 ? -8.816 -2.700 13.192 1.00 0.00 81 ALA A N 1
ATOM 1160 C CA . ALA A 1 81 ? -7.833 -1.692 13.568 1.00 0.00 81 ALA A CA 1
ATOM 1161 C C . ALA A 1 81 ? -6.415 -2.248 13.481 1.00 0.00 81 ALA A C 1
ATOM 1162 O O . ALA A 1 81 ? -6.157 -3.383 13.882 1.00 0.00 81 ALA A O 1
ATOM 1169 N N . TYR A 1 82 ? -5.501 -1.441 12.953 1.00 0.00 82 TYR A N 1
ATOM 1170 C CA . TYR A 1 82 ? -4.109 -1.852 12.812 1.00 0.00 82 TYR A CA 1
ATOM 1171 C C . TYR A 1 82 ? -3.173 -0.830 13.451 1.00 0.00 82 TYR A C 1
ATOM 1172 O O . TYR A 1 82 ? -2.237 -1.193 14.163 1.00 0.00 82 TYR A O 1
ATOM 1190 N N . PHE A 1 83 ? -3.432 0.447 13.191 1.00 0.00 83 PHE A N 1
ATOM 1191 C CA . PHE A 1 83 ? -2.611 1.521 13.742 1.00 0.00 83 PHE A CA 1
ATOM 1192 C C . PHE A 1 83 ? -3.393 2.828 13.800 1.00 0.00 83 PHE A C 1
ATOM 1193 O O . PHE A 1 83 ? -4.572 2.875 13.446 1.00 0.00 83 PHE A O 1
ATOM 1210 N N . GLU A 1 84 ? -2.730 3.888 14.250 1.00 0.00 84 GLU A N 1
ATOM 1211 C CA . GLU A 1 84 ? -3.363 5.198 14.354 1.00 0.00 84 GLU A CA 1
ATOM 1212 C C . GLU A 1 84 ? -2.786 6.165 13.326 1.00 0.00 84 GLU A C 1
ATOM 1213 O O . GLU A 1 84 ? -1.573 6.215 13.118 1.00 0.00 84 GLU A O 1
ATOM 1225 N N . CYS A 1 85 ? -3.661 6.932 12.685 1.00 0.00 85 CYS A N 1
ATOM 1226 C CA . CYS A 1 85 ? -3.239 7.897 11.678 1.00 0.00 85 CYS A CA 1
ATOM 1227 C C . CYS A 1 85 ? -4.411 8.764 11.229 1.00 0.00 85 CYS A C 1
ATOM 1228 O O . CYS A 1 85 ? -5.528 8.623 11.727 1.00 0.00 85 CYS A O 1
ATOM 1236 N N . LYS A 1 86 ? -4.150 9.661 10.283 1.00 0.00 86 LYS A N 1
ATOM 1237 C CA . LYS A 1 86 ? -5.182 10.551 9.767 1.00 0.00 86 LYS A CA 1
ATOM 1238 C C . LYS A 1 86 ? -6.317 9.755 9.130 1.00 0.00 86 LYS A C 1
ATOM 1239 O O . LYS A 1 86 ? -6.377 8.531 9.256 1.00 0.00 86 LYS A O 1
ATOM 1258 N N . GLU A 1 87 ? -7.217 10.455 8.447 1.00 0.00 87 GLU A N 1
ATOM 1259 C CA . GLU A 1 87 ? -8.349 9.814 7.791 1.00 0.00 87 GLU A CA 1
ATOM 1260 C C . GLU A 1 87 ? -7.906 9.096 6.520 1.00 0.00 87 GLU A C 1
ATOM 1261 O O . GLU A 1 87 ? -8.330 7.973 6.249 1.00 0.00 87 GLU A O 1
ATOM 1273 N N . LYS A 1 88 ? -7.049 9.754 5.745 1.00 0.00 88 LYS A N 1
ATOM 1274 C CA . LYS A 1 88 ? -6.547 9.178 4.503 1.00 0.00 88 LYS A CA 1
ATOM 1275 C C . LYS A 1 88 ? -5.033 9.346 4.400 1.00 0.00 88 LYS A C 1
ATOM 1276 O O . LYS A 1 88 ? -4.526 9.947 3.453 1.00 0.00 88 LYS A O 1
ATOM 1295 N N . HIS A 1 89 ? -4.317 8.809 5.382 1.00 0.00 89 HIS A N 1
ATOM 1296 C CA . HIS A 1 89 ? -2.861 8.898 5.405 1.00 0.00 89 HIS A CA 1
ATOM 1297 C C . HIS A 1 89 ? -2.231 7.509 5.399 1.00 0.00 89 HIS A C 1
ATOM 1298 O O . HIS A 1 89 ? -1.254 7.262 4.691 1.00 0.00 89 HIS A O 1
ATOM 1312 N N . GLY A 1 90 ? -2.797 6.605 6.191 1.00 0.00 90 GLY A N 1
ATOM 1313 C CA . GLY A 1 90 ? -2.278 5.252 6.261 1.00 0.00 90 GLY A CA 1
ATOM 1314 C C . GLY A 1 90 ? -2.696 4.408 5.073 1.00 0.00 90 GLY A C 1
ATOM 1315 O O . GLY A 1 90 ? -3.861 4.422 4.673 1.00 0.00 90 GLY A O 1
ATOM 1319 N N . ILE A 1 91 ? -1.745 3.674 4.507 1.00 0.00 91 ILE A N 1
ATOM 1320 C CA . ILE A 1 91 ? -2.021 2.820 3.357 1.00 0.00 91 ILE A CA 1
ATOM 1321 C C . ILE A 1 91 ? -1.340 1.464 3.504 1.00 0.00 91 ILE A C 1
ATOM 1322 O O . ILE A 1 91 ? -0.162 1.384 3.854 1.00 0.00 91 ILE A O 1
ATOM 1338 N N . PHE A 1 92 ? -2.088 0.399 3.234 1.00 0.00 92 PHE A N 1
ATOM 1339 C CA . PHE A 1 92 ? -1.556 -0.955 3.334 1.00 0.00 92 PHE A CA 1
ATOM 1340 C C . PHE A 1 92 ? -0.915 -1.388 2.020 1.00 0.00 92 PHE A C 1
ATOM 1341 O O . PHE A 1 92 ? -1.595 -1.531 1.005 1.00 0.00 92 PHE A O 1
ATOM 1358 N N . ALA A 1 93 ? 0.398 -1.595 2.047 1.00 0.00 93 ALA A N 1
ATOM 1359 C CA . ALA A 1 93 ? 1.130 -2.012 0.857 1.00 0.00 93 ALA A CA 1
ATOM 1360 C C . ALA A 1 93 ? 1.891 -3.312 1.109 1.00 0.00 93 ALA A C 1
ATOM 1361 O O . ALA A 1 93 ? 2.399 -3.537 2.207 1.00 0.00 93 ALA A O 1
ATOM 1368 N N . PRO A 1 94 ? 1.980 -4.188 0.092 1.00 0.00 94 PRO A N 1
ATOM 1369 C CA . PRO A 1 94 ? 2.686 -5.468 0.215 1.00 0.00 94 PRO A CA 1
ATOM 1370 C C . PRO A 1 94 ? 4.124 -5.291 0.693 1.00 0.00 94 PRO A C 1
ATOM 1371 O O . PRO A 1 94 ? 4.697 -4.207 0.578 1.00 0.00 94 PRO A O 1
ATOM 1382 N N . PRO A 1 95 ? 4.731 -6.360 1.237 1.00 0.00 95 PRO A N 1
ATOM 1383 C CA . PRO A 1 95 ? 6.112 -6.319 1.733 1.00 0.00 95 PRO A CA 1
ATOM 1384 C C . PRO A 1 95 ? 7.114 -6.011 0.625 1.00 0.00 95 PRO A C 1
ATOM 1385 O O . PRO A 1 95 ? 8.116 -5.333 0.852 1.00 0.00 95 PRO A O 1
ATOM 1396 N N . GLN A 1 96 ? 6.836 -6.513 -0.575 1.00 0.00 96 GLN A N 1
ATOM 1397 C CA . GLN A 1 96 ? 7.713 -6.290 -1.719 1.00 0.00 96 GLN A CA 1
ATOM 1398 C C . GLN A 1 96 ? 7.883 -4.800 -1.993 1.00 0.00 96 GLN A C 1
ATOM 1399 O O . GLN A 1 96 ? 8.915 -4.367 -2.508 1.00 0.00 96 GLN A O 1
ATOM 1413 N N . LYS A 1 97 ? 6.867 -4.017 -1.646 1.00 0.00 97 LYS A N 1
ATOM 1414 C CA . LYS A 1 97 ? 6.906 -2.574 -1.855 1.00 0.00 97 LYS A CA 1
ATOM 1415 C C . LYS A 1 97 ? 7.305 -1.849 -0.574 1.00 0.00 97 LYS A C 1
ATOM 1416 O O . LYS A 1 97 ? 6.853 -0.734 -0.314 1.00 0.00 97 LYS A O 1
ATOM 1435 N N . ILE A 1 98 ? 8.155 -2.488 0.223 1.00 0.00 98 ILE A N 1
ATOM 1436 C CA . ILE A 1 98 ? 8.615 -1.901 1.476 1.00 0.00 98 ILE A CA 1
ATOM 1437 C C . ILE A 1 98 ? 10.130 -1.730 1.480 1.00 0.00 98 ILE A C 1
ATOM 1438 O O . ILE A 1 98 ? 10.875 -2.700 1.615 1.00 0.00 98 ILE A O 1
ATOM 1454 N N . SER A 1 99 ? 10.580 -0.488 1.330 1.00 0.00 99 SER A N 1
ATOM 1455 C CA . SER A 1 99 ? 12.007 -0.188 1.317 1.00 0.00 99 SER A CA 1
ATOM 1456 C C . SER A 1 99 ? 12.331 0.949 2.280 1.00 0.00 99 SER A C 1
ATOM 1457 O O . SER A 1 99 ? 11.449 1.708 2.680 1.00 0.00 99 SER A O 1
ATOM 1465 N N . HIS A 1 100 ? 13.602 1.061 2.650 1.00 0.00 100 HIS A N 1
ATOM 1466 C CA . HIS A 1 100 ? 14.042 2.107 3.567 1.00 0.00 100 HIS A CA 1
ATOM 1467 C C . HIS A 1 100 ? 14.205 3.435 2.836 1.00 0.00 100 HIS A C 1
ATOM 1468 O O . HIS A 1 100 ? 14.860 3.506 1.796 1.00 0.00 100 HIS A O 1
ATOM 1482 N N . ILE A 1 101 ? 13.607 4.486 3.387 1.00 0.00 101 ILE A N 1
ATOM 1483 C CA . ILE A 1 101 ? 13.686 5.812 2.786 1.00 0.00 101 ILE A CA 1
ATOM 1484 C C . ILE A 1 101 ? 15.118 6.345 2.826 1.00 0.00 101 ILE A C 1
ATOM 1485 O O . ILE A 1 101 ? 15.770 6.311 3.871 1.00 0.00 101 ILE A O 1
ATOM 1501 N N . PRO A 1 102 ? 15.631 6.848 1.688 1.00 0.00 102 PRO A N 1
ATOM 1502 C CA . PRO A 1 102 ? 16.992 7.388 1.610 1.00 0.00 102 PRO A CA 1
ATOM 1503 C C . PRO A 1 102 ? 17.259 8.443 2.677 1.00 0.00 102 PRO A C 1
ATOM 1504 O O . PRO A 1 102 ? 16.382 9.241 3.008 1.00 0.00 102 PRO A O 1
ATOM 1515 N N . GLU A 1 103 ? 18.476 8.442 3.212 1.00 0.00 103 GLU A N 1
ATOM 1516 C CA . GLU A 1 103 ? 18.859 9.402 4.243 1.00 0.00 103 GLU A CA 1
ATOM 1517 C C . GLU A 1 103 ? 18.711 10.835 3.738 1.00 0.00 103 GLU A C 1
ATOM 1518 O O . GLU A 1 103 ? 18.531 11.764 4.525 1.00 0.00 103 GLU A O 1
ATOM 1530 N N . ASN A 1 104 ? 18.787 11.007 2.421 1.00 0.00 104 ASN A N 1
ATOM 1531 C CA . ASN A 1 104 ? 18.660 12.327 1.815 1.00 0.00 104 ASN A CA 1
ATOM 1532 C C . ASN A 1 104 ? 17.221 12.593 1.382 1.00 0.00 104 ASN A C 1
ATOM 1533 O O . ASN A 1 104 ? 16.974 13.105 0.290 1.00 0.00 104 ASN A O 1
ATOM 1544 N N . PHE A 1 105 ? 16.273 12.243 2.247 1.00 0.00 105 PHE A N 1
ATOM 1545 C CA . PHE A 1 105 ? 14.860 12.447 1.955 1.00 0.00 105 PHE A CA 1
ATOM 1546 C C . PHE A 1 105 ? 14.101 12.873 3.208 1.00 0.00 105 PHE A C 1
ATOM 1547 O O . PHE A 1 105 ? 13.161 12.203 3.637 1.00 0.00 105 PHE A O 1
ATOM 1564 N N . ASP A 1 106 ? 14.517 13.991 3.792 1.00 0.00 106 ASP A N 1
ATOM 1565 C CA . ASP A 1 106 ? 13.878 14.507 4.995 1.00 0.00 106 ASP A CA 1
ATOM 1566 C C . ASP A 1 106 ? 14.381 15.911 5.319 1.00 0.00 106 ASP A C 1
ATOM 1567 O O . ASP A 1 106 ? 15.197 16.095 6.224 1.00 0.00 106 ASP A O 1
ATOM 1576 N N . ASP A 1 107 ? 13.890 16.896 4.576 1.00 0.00 107 ASP A N 1
ATOM 1577 C CA . ASP A 1 107 ? 14.290 18.282 4.783 1.00 0.00 107 ASP A CA 1
ATOM 1578 C C . ASP A 1 107 ? 13.859 18.773 6.162 1.00 0.00 107 ASP A C 1
ATOM 1579 O O . ASP A 1 107 ? 14.596 19.493 6.834 1.00 0.00 107 ASP A O 1
ATOM 1588 N N . TYR A 1 108 ? 12.660 18.378 6.576 1.00 0.00 108 TYR A N 1
ATOM 1589 C CA . TYR A 1 108 ? 12.131 18.777 7.875 1.00 0.00 108 TYR A CA 1
ATOM 1590 C C . TYR A 1 108 ? 11.110 17.763 8.383 1.00 0.00 108 TYR A C 1
ATOM 1591 O O . TYR A 1 108 ? 10.062 17.562 7.770 1.00 0.00 108 TYR A O 1
ATOM 1609 N N . VAL A 1 109 ? 11.425 17.126 9.507 1.00 0.00 109 VAL A N 1
ATOM 1610 C CA . VAL A 1 109 ? 10.536 16.133 10.097 1.00 0.00 109 VAL A CA 1
ATOM 1611 C C . VAL A 1 109 ? 10.027 16.593 11.459 1.00 0.00 109 VAL A C 1
ATOM 1612 O O . VAL A 1 109 ? 10.803 16.762 12.399 1.00 0.00 109 VAL A O 1
ATOM 1625 N N . ASP A 1 110 ? 8.716 16.792 11.558 1.00 0.00 110 ASP A N 1
ATOM 1626 C CA . ASP A 1 110 ? 8.102 17.232 12.805 1.00 0.00 110 ASP A CA 1
ATOM 1627 C C . ASP A 1 110 ? 6.600 16.964 12.796 1.00 0.00 110 ASP A C 1
ATOM 1628 O O . ASP A 1 110 ? 5.792 17.883 12.928 1.00 0.00 110 ASP A O 1
ATOM 1637 N N . ILE A 1 111 ? 6.233 15.696 12.640 1.00 0.00 111 ILE A N 1
ATOM 1638 C CA . ILE A 1 111 ? 4.829 15.304 12.614 1.00 0.00 111 ILE A CA 1
ATOM 1639 C C . ILE A 1 111 ? 4.565 14.141 13.564 1.00 0.00 111 ILE A C 1
ATOM 1640 O O . ILE A 1 111 ? 5.477 13.654 14.232 1.00 0.00 111 ILE A O 1
ATOM 1656 N N . ASN A 1 112 ? 3.313 13.700 13.617 1.00 0.00 112 ASN A N 1
ATOM 1657 C CA . ASN A 1 112 ? 2.929 12.593 14.485 1.00 0.00 112 ASN A CA 1
ATOM 1658 C C . ASN A 1 112 ? 3.190 12.933 15.950 1.00 0.00 112 ASN A C 1
ATOM 1659 O O . ASN A 1 112 ? 4.317 12.825 16.431 1.00 0.00 112 ASN A O 1
ATOM 1670 N N . GLU A 1 113 ? 2.139 13.344 16.653 1.00 0.00 113 GLU A N 1
ATOM 1671 C CA . GLU A 1 113 ? 2.256 13.700 18.062 1.00 0.00 113 GLU A CA 1
ATOM 1672 C C . GLU A 1 113 ? 0.879 13.807 18.710 1.00 0.00 113 GLU A C 1
ATOM 1673 O O . GLU A 1 113 ? 0.287 14.886 18.757 1.00 0.00 113 GLU A O 1
ATOM 1685 N N . ASP A 1 114 ? 0.376 12.683 19.209 1.00 0.00 114 ASP A N 1
ATOM 1686 C CA . ASP A 1 114 ? -0.932 12.652 19.855 1.00 0.00 114 ASP A CA 1
ATOM 1687 C C . ASP A 1 114 ? -0.792 12.397 21.353 1.00 0.00 114 ASP A C 1
ATOM 1688 O O . ASP A 1 114 ? -1.496 13.002 22.163 1.00 0.00 114 ASP A O 1
ATOM 1697 N N . GLU A 1 115 ? 0.120 11.501 21.713 1.00 0.00 115 GLU A N 1
ATOM 1698 C CA . GLU A 1 115 ? 0.351 11.167 23.114 1.00 0.00 115 GLU A CA 1
ATOM 1699 C C . GLU A 1 115 ? 1.118 12.282 23.819 1.00 0.00 115 GLU A C 1
ATOM 1700 O O . GLU A 1 115 ? 2.327 12.422 23.647 1.00 0.00 115 GLU A O 1
ATOM 1712 N N . ASP A 1 116 ? 0.404 13.072 24.615 1.00 0.00 116 ASP A N 1
ATOM 1713 C CA . ASP A 1 116 ? 1.017 14.174 25.347 1.00 0.00 116 ASP A CA 1
ATOM 1714 C C . ASP A 1 116 ? 0.293 14.419 26.668 1.00 0.00 116 ASP A C 1
ATOM 1715 O O . ASP A 1 116 ? -0.816 14.952 26.690 1.00 0.00 116 ASP A O 1
ATOM 1724 N N . SER A 1 117 ? 0.929 14.025 27.766 1.00 0.00 117 SER A N 1
ATOM 1725 C CA . SER A 1 117 ? 0.347 14.202 29.091 1.00 0.00 117 SER A CA 1
ATOM 1726 C C . SER A 1 117 ? 1.413 14.601 30.106 1.00 0.00 117 SER A C 1
ATOM 1727 O O . SER A 1 117 ? 2.602 14.635 29.791 1.00 0.00 117 SER A O 1
ATOM 1735 N N . GLY A 1 118 ? 0.978 14.903 31.325 1.00 0.00 118 GLY A N 1
ATOM 1736 C CA . GLY A 1 118 ? 1.909 15.297 32.368 1.00 0.00 118 GLY A CA 1
ATOM 1737 C C . GLY A 1 118 ? 1.375 15.013 33.760 1.00 0.00 118 GLY A C 1
ATOM 1738 O O . GLY A 1 118 ? 1.193 15.934 34.556 1.00 0.00 118 GLY A O 1
ATOM 1742 N N . PRO A 1 119 ? 1.113 13.736 34.087 1.00 0.00 119 PRO A N 1
ATOM 1743 C CA . PRO A 1 119 ? 0.595 13.348 35.403 1.00 0.00 119 PRO A CA 1
ATOM 1744 C C . PRO A 1 119 ? 1.448 13.891 36.544 1.00 0.00 119 PRO A C 1
ATOM 1745 O O . PRO A 1 119 ? 0.974 14.667 37.372 1.00 0.00 119 PRO A O 1
ATOM 1756 N N . SER A 1 120 ? 2.710 13.476 36.581 1.00 0.00 120 SER A N 1
ATOM 1757 C CA . SER A 1 120 ? 3.632 13.921 37.620 1.00 0.00 120 SER A CA 1
ATOM 1758 C C . SER A 1 120 ? 4.010 15.385 37.422 1.00 0.00 120 SER A C 1
ATOM 1759 O O . SER A 1 120 ? 3.747 15.967 36.370 1.00 0.00 120 SER A O 1
ATOM 1767 N N . SER A 1 121 ? 4.628 15.974 38.441 1.00 0.00 121 SER A N 1
ATOM 1768 C CA . SER A 1 121 ? 5.043 17.370 38.379 1.00 0.00 121 SER A CA 1
ATOM 1769 C C . SER A 1 121 ? 6.525 17.483 38.034 1.00 0.00 121 SER A C 1
ATOM 1770 O O . SER A 1 121 ? 7.387 17.309 38.896 1.00 0.00 121 SER A O 1
ATOM 1778 N N . GLY A 1 122 ? 6.813 17.774 36.771 1.00 0.00 122 GLY A N 1
ATOM 1779 C CA . GLY A 1 122 ? 8.191 17.904 36.336 1.00 0.00 122 GLY A CA 1
ATOM 1780 C C . GLY A 1 122 ? 8.640 19.351 36.252 1.00 0.00 122 GLY A C 1
ATOM 1781 O O . GLY A 1 122 ? 9.057 19.904 37.291 1.00 0.00 122 GLY A O 1
ATOM 1786 N N . GLY A 1 1 ? 22.482 -11.842 -1.716 1.00 0.00 1 GLY A N 2
ATOM 1787 C CA . GLY A 1 1 ? 22.821 -10.896 -2.813 1.00 0.00 1 GLY A CA 2
ATOM 1788 C C . GLY A 1 1 ? 24.315 -10.778 -3.037 1.00 0.00 1 GLY A C 2
ATOM 1789 O O . GLY A 1 1 ? 24.763 -10.511 -4.153 1.00 0.00 1 GLY A O 2
ATOM 1795 N N . SER A 1 2 ? 25.088 -10.976 -1.975 1.00 0.00 2 SER A N 2
ATOM 1796 C CA . SER A 1 2 ? 26.541 -10.890 -2.060 1.00 0.00 2 SER A CA 2
ATOM 1797 C C . SER A 1 2 ? 27.198 -11.632 -0.901 1.00 0.00 2 SER A C 2
ATOM 1798 O O . SER A 1 2 ? 26.542 -11.969 0.086 1.00 0.00 2 SER A O 2
ATOM 1806 N N . SER A 1 3 ? 28.497 -11.882 -1.025 1.00 0.00 3 SER A N 2
ATOM 1807 C CA . SER A 1 3 ? 29.244 -12.584 0.013 1.00 0.00 3 SER A CA 2
ATOM 1808 C C . SER A 1 3 ? 30.043 -11.602 0.865 1.00 0.00 3 SER A C 2
ATOM 1809 O O . SER A 1 3 ? 30.679 -10.687 0.344 1.00 0.00 3 SER A O 2
ATOM 1817 N N . GLY A 1 4 ? 30.003 -11.799 2.179 1.00 0.00 4 GLY A N 2
ATOM 1818 C CA . GLY A 1 4 ? 30.726 -10.924 3.082 1.00 0.00 4 GLY A CA 2
ATOM 1819 C C . GLY A 1 4 ? 30.210 -11.003 4.505 1.00 0.00 4 GLY A C 2
ATOM 1820 O O . GLY A 1 4 ? 29.973 -9.979 5.145 1.00 0.00 4 GLY A O 2
ATOM 1824 N N . SER A 1 5 ? 30.037 -12.223 5.002 1.00 0.00 5 SER A N 2
ATOM 1825 C CA . SER A 1 5 ? 29.545 -12.434 6.359 1.00 0.00 5 SER A CA 2
ATOM 1826 C C . SER A 1 5 ? 30.619 -13.074 7.233 1.00 0.00 5 SER A C 2
ATOM 1827 O O . SER A 1 5 ? 31.115 -12.458 8.176 1.00 0.00 5 SER A O 2
ATOM 1835 N N . SER A 1 6 ? 30.974 -14.314 6.914 1.00 0.00 6 SER A N 2
ATOM 1836 C CA . SER A 1 6 ? 31.989 -15.038 7.669 1.00 0.00 6 SER A CA 2
ATOM 1837 C C . SER A 1 6 ? 33.375 -14.454 7.416 1.00 0.00 6 SER A C 2
ATOM 1838 O O . SER A 1 6 ? 34.008 -14.749 6.401 1.00 0.00 6 SER A O 2
ATOM 1846 N N . GLY A 1 7 ? 33.842 -13.626 8.343 1.00 0.00 7 GLY A N 2
ATOM 1847 C CA . GLY A 1 7 ? 35.150 -13.014 8.201 1.00 0.00 7 GLY A CA 2
ATOM 1848 C C . GLY A 1 7 ? 36.246 -13.829 8.859 1.00 0.00 7 GLY A C 2
ATOM 1849 O O . GLY A 1 7 ? 36.634 -13.557 9.994 1.00 0.00 7 GLY A O 2
ATOM 1853 N N . VAL A 1 8 ? 36.744 -14.833 8.144 1.00 0.00 8 VAL A N 2
ATOM 1854 C CA . VAL A 1 8 ? 37.801 -15.691 8.665 1.00 0.00 8 VAL A CA 2
ATOM 1855 C C . VAL A 1 8 ? 39.160 -15.298 8.095 1.00 0.00 8 VAL A C 2
ATOM 1856 O O . VAL A 1 8 ? 40.190 -15.465 8.747 1.00 0.00 8 VAL A O 2
ATOM 1869 N N . GLU A 1 9 ? 39.155 -14.774 6.873 1.00 0.00 9 GLU A N 2
ATOM 1870 C CA . GLU A 1 9 ? 40.387 -14.357 6.214 1.00 0.00 9 GLU A CA 2
ATOM 1871 C C . GLU A 1 9 ? 40.708 -12.901 6.534 1.00 0.00 9 GLU A C 2
ATOM 1872 O O . GLU A 1 9 ? 41.874 -12.517 6.624 1.00 0.00 9 GLU A O 2
ATOM 1884 N N . HIS A 1 10 ? 39.666 -12.095 6.706 1.00 0.00 10 HIS A N 2
ATOM 1885 C CA . HIS A 1 10 ? 39.836 -10.680 7.017 1.00 0.00 10 HIS A CA 2
ATOM 1886 C C . HIS A 1 10 ? 38.703 -10.178 7.906 1.00 0.00 10 HIS A C 2
ATOM 1887 O O . HIS A 1 10 ? 37.582 -10.683 7.843 1.00 0.00 10 HIS A O 2
ATOM 1901 N N . GLU A 1 11 ? 39.003 -9.183 8.734 1.00 0.00 11 GLU A N 2
ATOM 1902 C CA . GLU A 1 11 ? 38.008 -8.613 9.636 1.00 0.00 11 GLU A CA 2
ATOM 1903 C C . GLU A 1 11 ? 37.858 -7.113 9.403 1.00 0.00 11 GLU A C 2
ATOM 1904 O O . GLU A 1 11 ? 38.525 -6.305 10.049 1.00 0.00 11 GLU A O 2
ATOM 1916 N N . GLN A 1 12 ? 36.978 -6.749 8.476 1.00 0.00 12 GLN A N 2
ATOM 1917 C CA . GLN A 1 12 ? 36.741 -5.345 8.159 1.00 0.00 12 GLN A CA 2
ATOM 1918 C C . GLN A 1 12 ? 35.448 -4.854 8.803 1.00 0.00 12 GLN A C 2
ATOM 1919 O O . GLN A 1 12 ? 35.472 -4.008 9.697 1.00 0.00 12 GLN A O 2
ATOM 1933 N N . GLN A 1 13 ? 34.322 -5.391 8.344 1.00 0.00 13 GLN A N 2
ATOM 1934 C CA . GLN A 1 13 ? 33.018 -5.008 8.875 1.00 0.00 13 GLN A CA 2
ATOM 1935 C C . GLN A 1 13 ? 32.795 -3.504 8.744 1.00 0.00 13 GLN A C 2
ATOM 1936 O O . GLN A 1 13 ? 33.203 -2.728 9.608 1.00 0.00 13 GLN A O 2
ATOM 1950 N N . VAL A 1 14 ? 32.143 -3.100 7.659 1.00 0.00 14 VAL A N 2
ATOM 1951 C CA . VAL A 1 14 ? 31.864 -1.690 7.415 1.00 0.00 14 VAL A CA 2
ATOM 1952 C C . VAL A 1 14 ? 30.399 -1.477 7.052 1.00 0.00 14 VAL A C 2
ATOM 1953 O O . VAL A 1 14 ? 29.713 -0.652 7.657 1.00 0.00 14 VAL A O 2
ATOM 1966 N N . THR A 1 15 ? 29.924 -2.227 6.062 1.00 0.00 15 THR A N 2
ATOM 1967 C CA . THR A 1 15 ? 28.538 -2.120 5.619 1.00 0.00 15 THR A CA 2
ATOM 1968 C C . THR A 1 15 ? 27.831 -3.468 5.724 1.00 0.00 15 THR A C 2
ATOM 1969 O O . THR A 1 15 ? 28.469 -4.519 5.701 1.00 0.00 15 THR A O 2
ATOM 1980 N N . GLU A 1 16 ? 26.508 -3.427 5.841 1.00 0.00 16 GLU A N 2
ATOM 1981 C CA . GLU A 1 16 ? 25.714 -4.645 5.951 1.00 0.00 16 GLU A CA 2
ATOM 1982 C C . GLU A 1 16 ? 24.546 -4.625 4.969 1.00 0.00 16 GLU A C 2
ATOM 1983 O O . GLU A 1 16 ? 23.395 -4.427 5.361 1.00 0.00 16 GLU A O 2
ATOM 1995 N N . SER A 1 17 ? 24.848 -4.830 3.692 1.00 0.00 17 SER A N 2
ATOM 1996 C CA . SER A 1 17 ? 23.823 -4.837 2.654 1.00 0.00 17 SER A CA 2
ATOM 1997 C C . SER A 1 17 ? 23.227 -6.233 2.483 1.00 0.00 17 SER A C 2
ATOM 1998 O O . SER A 1 17 ? 22.010 -6.405 2.530 1.00 0.00 17 SER A O 2
ATOM 2006 N N . PRO A 1 18 ? 24.081 -7.253 2.285 1.00 0.00 18 PRO A N 2
ATOM 2007 C CA . PRO A 1 18 ? 23.628 -8.637 2.109 1.00 0.00 18 PRO A CA 2
ATOM 2008 C C . PRO A 1 18 ? 22.720 -9.096 3.246 1.00 0.00 18 PRO A C 2
ATOM 2009 O O . PRO A 1 18 ? 21.553 -9.421 3.028 1.00 0.00 18 PRO A O 2
ATOM 2020 N N . SER A 1 19 ? 23.265 -9.120 4.458 1.00 0.00 19 SER A N 2
ATOM 2021 C CA . SER A 1 19 ? 22.504 -9.539 5.630 1.00 0.00 19 SER A CA 2
ATOM 2022 C C . SER A 1 19 ? 22.201 -8.349 6.535 1.00 0.00 19 SER A C 2
ATOM 2023 O O . SER A 1 19 ? 22.714 -7.250 6.324 1.00 0.00 19 SER A O 2
ATOM 2031 N N . LEU A 1 20 ? 21.366 -8.576 7.543 1.00 0.00 20 LEU A N 2
ATOM 2032 C CA . LEU A 1 20 ? 20.996 -7.522 8.480 1.00 0.00 20 LEU A CA 2
ATOM 2033 C C . LEU A 1 20 ? 21.091 -8.016 9.920 1.00 0.00 20 LEU A C 2
ATOM 2034 O O . LEU A 1 20 ? 21.769 -7.410 10.751 1.00 0.00 20 LEU A O 2
ATOM 2050 N N . ALA A 1 21 ? 20.407 -9.118 10.210 1.00 0.00 21 ALA A N 2
ATOM 2051 C CA . ALA A 1 21 ? 20.416 -9.691 11.550 1.00 0.00 21 ALA A CA 2
ATOM 2052 C C . ALA A 1 21 ? 19.770 -11.072 11.563 1.00 0.00 21 ALA A C 2
ATOM 2053 O O . ALA A 1 21 ? 20.304 -12.013 12.151 1.00 0.00 21 ALA A O 2
ATOM 2060 N N . SER A 1 22 ? 18.617 -11.187 10.912 1.00 0.00 22 SER A N 2
ATOM 2061 C CA . SER A 1 22 ? 17.898 -12.455 10.849 1.00 0.00 22 SER A CA 2
ATOM 2062 C C . SER A 1 22 ? 17.494 -12.783 9.416 1.00 0.00 22 SER A C 2
ATOM 2063 O O . SER A 1 22 ? 17.657 -11.964 8.511 1.00 0.00 22 SER A O 2
ATOM 2071 N N . VAL A 1 23 ? 16.968 -13.987 9.216 1.00 0.00 23 VAL A N 2
ATOM 2072 C CA . VAL A 1 23 ? 16.540 -14.426 7.894 1.00 0.00 23 VAL A CA 2
ATOM 2073 C C . VAL A 1 23 ? 15.123 -14.995 7.934 1.00 0.00 23 VAL A C 2
ATOM 2074 O O . VAL A 1 23 ? 14.914 -16.122 8.385 1.00 0.00 23 VAL A O 2
ATOM 2087 N N . PRO A 1 24 ? 14.124 -14.224 7.465 1.00 0.00 24 PRO A N 2
ATOM 2088 C CA . PRO A 1 24 ? 12.726 -14.669 7.456 1.00 0.00 24 PRO A CA 2
ATOM 2089 C C . PRO A 1 24 ? 12.487 -15.813 6.477 1.00 0.00 24 PRO A C 2
ATOM 2090 O O . PRO A 1 24 ? 12.956 -15.778 5.340 1.00 0.00 24 PRO A O 2
ATOM 2101 N N . THR A 1 25 ? 11.755 -16.827 6.928 1.00 0.00 25 THR A N 2
ATOM 2102 C CA . THR A 1 25 ? 11.454 -17.984 6.093 1.00 0.00 25 THR A CA 2
ATOM 2103 C C . THR A 1 25 ? 10.208 -17.736 5.249 1.00 0.00 25 THR A C 2
ATOM 2104 O O . THR A 1 25 ? 10.101 -18.223 4.124 1.00 0.00 25 THR A O 2
ATOM 2115 N N . ALA A 1 26 ? 9.269 -16.975 5.800 1.00 0.00 26 ALA A N 2
ATOM 2116 C CA . ALA A 1 26 ? 8.029 -16.661 5.098 1.00 0.00 26 ALA A CA 2
ATOM 2117 C C . ALA A 1 26 ? 7.335 -15.457 5.725 1.00 0.00 26 ALA A C 2
ATOM 2118 O O . ALA A 1 26 ? 6.109 -15.357 5.709 1.00 0.00 26 ALA A O 2
ATOM 2125 N N . ASP A 1 27 ? 8.129 -14.544 6.276 1.00 0.00 27 ASP A N 2
ATOM 2126 C CA . ASP A 1 27 ? 7.591 -13.345 6.908 1.00 0.00 27 ASP A CA 2
ATOM 2127 C C . ASP A 1 27 ? 7.752 -12.131 5.999 1.00 0.00 27 ASP A C 2
ATOM 2128 O O . ASP A 1 27 ? 6.896 -11.247 5.972 1.00 0.00 27 ASP A O 2
ATOM 2137 N N . GLU A 1 28 ? 8.855 -12.096 5.255 1.00 0.00 28 GLU A N 2
ATOM 2138 C CA . GLU A 1 28 ? 9.133 -10.991 4.341 1.00 0.00 28 GLU A CA 2
ATOM 2139 C C . GLU A 1 28 ? 9.447 -9.711 5.110 1.00 0.00 28 GLU A C 2
ATOM 2140 O O . GLU A 1 28 ? 10.564 -9.198 5.050 1.00 0.00 28 GLU A O 2
ATOM 2152 N N . LEU A 1 29 ? 8.453 -9.199 5.830 1.00 0.00 29 LEU A N 2
ATOM 2153 C CA . LEU A 1 29 ? 8.625 -7.979 6.611 1.00 0.00 29 LEU A CA 2
ATOM 2154 C C . LEU A 1 29 ? 9.117 -8.297 8.019 1.00 0.00 29 LEU A C 2
ATOM 2155 O O . LEU A 1 29 ? 8.531 -7.858 9.009 1.00 0.00 29 LEU A O 2
ATOM 2171 N N . PHE A 1 30 ? 10.199 -9.064 8.102 1.00 0.00 30 PHE A N 2
ATOM 2172 C CA . PHE A 1 30 ? 10.771 -9.443 9.388 1.00 0.00 30 PHE A CA 2
ATOM 2173 C C . PHE A 1 30 ? 11.913 -8.508 9.774 1.00 0.00 30 PHE A C 2
ATOM 2174 O O . PHE A 1 30 ? 12.199 -8.316 10.956 1.00 0.00 30 PHE A O 2
ATOM 2191 N N . ASP A 1 31 ? 12.563 -7.926 8.769 1.00 0.00 31 ASP A N 2
ATOM 2192 C CA . ASP A 1 31 ? 13.673 -7.010 9.005 1.00 0.00 31 ASP A CA 2
ATOM 2193 C C . ASP A 1 31 ? 13.204 -5.559 8.942 1.00 0.00 31 ASP A C 2
ATOM 2194 O O . ASP A 1 31 ? 13.964 -4.667 8.565 1.00 0.00 31 ASP A O 2
ATOM 2203 N N . PHE A 1 32 ? 11.948 -5.330 9.312 1.00 0.00 32 PHE A N 2
ATOM 2204 C CA . PHE A 1 32 ? 11.379 -3.987 9.298 1.00 0.00 32 PHE A CA 2
ATOM 2205 C C . PHE A 1 32 ? 10.767 -3.640 10.652 1.00 0.00 32 PHE A C 2
ATOM 2206 O O . PHE A 1 32 ? 9.712 -4.158 11.018 1.00 0.00 32 PHE A O 2
ATOM 2223 N N . HIS A 1 33 ? 11.437 -2.760 11.390 1.00 0.00 33 HIS A N 2
ATOM 2224 C CA . HIS A 1 33 ? 10.959 -2.344 12.703 1.00 0.00 33 HIS A CA 2
ATOM 2225 C C . HIS A 1 33 ? 9.862 -1.292 12.574 1.00 0.00 33 HIS A C 2
ATOM 2226 O O . HIS A 1 33 ? 9.899 -0.449 11.677 1.00 0.00 33 HIS A O 2
ATOM 2240 N N . ILE A 1 34 ? 8.887 -1.348 13.474 1.00 0.00 34 ILE A N 2
ATOM 2241 C CA . ILE A 1 34 ? 7.780 -0.400 13.461 1.00 0.00 34 ILE A CA 2
ATOM 2242 C C . ILE A 1 34 ? 8.218 0.964 13.982 1.00 0.00 34 ILE A C 2
ATOM 2243 O O . ILE A 1 34 ? 8.865 1.063 15.024 1.00 0.00 34 ILE A O 2
ATOM 2259 N N . GLY A 1 35 ? 7.861 2.014 13.250 1.00 0.00 35 GLY A N 2
ATOM 2260 C CA . GLY A 1 35 ? 8.227 3.359 13.653 1.00 0.00 35 GLY A CA 2
ATOM 2261 C C . GLY A 1 35 ? 9.270 3.976 12.742 1.00 0.00 35 GLY A C 2
ATOM 2262 O O . GLY A 1 35 ? 9.327 5.195 12.589 1.00 0.00 35 GLY A O 2
ATOM 2266 N N . ASP A 1 36 ? 10.096 3.130 12.136 1.00 0.00 36 ASP A N 2
ATOM 2267 C CA . ASP A 1 36 ? 11.143 3.597 11.234 1.00 0.00 36 ASP A CA 2
ATOM 2268 C C . ASP A 1 36 ? 10.554 4.028 9.894 1.00 0.00 36 ASP A C 2
ATOM 2269 O O . ASP A 1 36 ? 9.481 3.571 9.501 1.00 0.00 36 ASP A O 2
ATOM 2278 N N . ARG A 1 37 ? 11.264 4.910 9.198 1.00 0.00 37 ARG A N 2
ATOM 2279 C CA . ARG A 1 37 ? 10.812 5.402 7.902 1.00 0.00 37 ARG A CA 2
ATOM 2280 C C . ARG A 1 37 ? 10.833 4.288 6.860 1.00 0.00 37 ARG A C 2
ATOM 2281 O O . ARG A 1 37 ? 11.709 3.423 6.880 1.00 0.00 37 ARG A O 2
ATOM 2302 N N . VAL A 1 38 ? 9.866 4.316 5.950 1.00 0.00 38 VAL A N 2
ATOM 2303 C CA . VAL A 1 38 ? 9.775 3.309 4.900 1.00 0.00 38 VAL A CA 2
ATOM 2304 C C . VAL A 1 38 ? 9.218 3.906 3.612 1.00 0.00 38 VAL A C 2
ATOM 2305 O O . VAL A 1 38 ? 8.259 4.678 3.637 1.00 0.00 38 VAL A O 2
ATOM 2318 N N . LEU A 1 39 ? 9.825 3.541 2.487 1.00 0.00 39 LEU A N 2
ATOM 2319 C CA . LEU A 1 39 ? 9.390 4.041 1.188 1.00 0.00 39 LEU A CA 2
ATOM 2320 C C . LEU A 1 39 ? 8.604 2.974 0.431 1.00 0.00 39 LEU A C 2
ATOM 2321 O O . LEU A 1 39 ? 9.120 1.891 0.150 1.00 0.00 39 LEU A O 2
ATOM 2337 N N . ILE A 1 40 ? 7.354 3.285 0.107 1.00 0.00 40 ILE A N 2
ATOM 2338 C CA . ILE A 1 40 ? 6.498 2.351 -0.615 1.00 0.00 40 ILE A CA 2
ATOM 2339 C C . ILE A 1 40 ? 6.748 2.424 -2.118 1.00 0.00 40 ILE A C 2
ATOM 2340 O O . ILE A 1 40 ? 6.486 3.445 -2.752 1.00 0.00 40 ILE A O 2
ATOM 2356 N N . GLY A 1 41 ? 7.256 1.332 -2.680 1.00 0.00 41 GLY A N 2
ATOM 2357 C CA . GLY A 1 41 ? 7.534 1.291 -4.105 1.00 0.00 41 GLY A CA 2
ATOM 2358 C C . GLY A 1 41 ? 8.473 2.396 -4.551 1.00 0.00 41 GLY A C 2
ATOM 2359 O O . GLY A 1 41 ? 8.506 2.751 -5.730 1.00 0.00 41 GLY A O 2
ATOM 2363 N N . ASN A 1 42 ? 9.237 2.943 -3.610 1.00 0.00 42 ASN A N 2
ATOM 2364 C CA . ASN A 1 42 ? 10.179 4.013 -3.915 1.00 0.00 42 ASN A CA 2
ATOM 2365 C C . ASN A 1 42 ? 9.469 5.196 -4.571 1.00 0.00 42 ASN A C 2
ATOM 2366 O O . ASN A 1 42 ? 9.756 5.550 -5.714 1.00 0.00 42 ASN A O 2
ATOM 2377 N N . VAL A 1 43 ? 8.541 5.803 -3.838 1.00 0.00 43 VAL A N 2
ATOM 2378 C CA . VAL A 1 43 ? 7.791 6.944 -4.348 1.00 0.00 43 VAL A CA 2
ATOM 2379 C C . VAL A 1 43 ? 6.879 7.528 -3.273 1.00 0.00 43 VAL A C 2
ATOM 2380 O O . VAL A 1 43 ? 6.749 8.745 -3.148 1.00 0.00 43 VAL A O 2
ATOM 2393 N N . GLN A 1 44 ? 6.248 6.650 -2.499 1.00 0.00 44 GLN A N 2
ATOM 2394 C CA . GLN A 1 44 ? 5.347 7.077 -1.434 1.00 0.00 44 GLN A CA 2
ATOM 2395 C C . GLN A 1 44 ? 6.047 7.027 -0.076 1.00 0.00 44 GLN A C 2
ATOM 2396 O O . GLN A 1 44 ? 6.167 5.960 0.527 1.00 0.00 44 GLN A O 2
ATOM 2410 N N . PRO A 1 45 ? 6.518 8.183 0.427 1.00 0.00 45 PRO A N 2
ATOM 2411 C CA . PRO A 1 45 ? 7.205 8.256 1.720 1.00 0.00 45 PRO A CA 2
ATOM 2412 C C . PRO A 1 45 ? 6.249 8.070 2.893 1.00 0.00 45 PRO A C 2
ATOM 2413 O O . PRO A 1 45 ? 5.112 8.542 2.861 1.00 0.00 45 PRO A O 2
ATOM 2424 N N . GLY A 1 46 ? 6.718 7.382 3.928 1.00 0.00 46 GLY A N 2
ATOM 2425 C CA . GLY A 1 46 ? 5.890 7.146 5.097 1.00 0.00 46 GLY A CA 2
ATOM 2426 C C . GLY A 1 46 ? 6.592 6.308 6.146 1.00 0.00 46 GLY A C 2
ATOM 2427 O O . GLY A 1 46 ? 7.721 5.863 5.942 1.00 0.00 46 GLY A O 2
ATOM 2431 N N . ILE A 1 47 ? 5.921 6.092 7.273 1.00 0.00 47 ILE A N 2
ATOM 2432 C CA . ILE A 1 47 ? 6.485 5.301 8.359 1.00 0.00 47 ILE A CA 2
ATOM 2433 C C . ILE A 1 47 ? 5.731 3.987 8.530 1.00 0.00 47 ILE A C 2
ATOM 2434 O O . ILE A 1 47 ? 4.509 3.938 8.389 1.00 0.00 47 ILE A O 2
ATOM 2450 N N . LEU A 1 48 ? 6.468 2.922 8.835 1.00 0.00 48 LEU A N 2
ATOM 2451 C CA . LEU A 1 48 ? 5.867 1.607 9.025 1.00 0.00 48 LEU A CA 2
ATOM 2452 C C . LEU A 1 48 ? 5.138 1.533 10.361 1.00 0.00 48 LEU A C 2
ATOM 2453 O O . LEU A 1 48 ? 5.759 1.588 11.422 1.00 0.00 48 LEU A O 2
ATOM 2469 N N . ARG A 1 49 ? 3.816 1.407 10.302 1.00 0.00 49 ARG A N 2
ATOM 2470 C CA . ARG A 1 49 ? 3.002 1.326 11.509 1.00 0.00 49 ARG A CA 2
ATOM 2471 C C . ARG A 1 49 ? 2.492 -0.095 11.731 1.00 0.00 49 ARG A C 2
ATOM 2472 O O . ARG A 1 49 ? 2.281 -0.518 12.867 1.00 0.00 49 ARG A O 2
ATOM 2493 N N . PHE A 1 50 ? 2.295 -0.825 10.639 1.00 0.00 50 PHE A N 2
ATOM 2494 C CA . PHE A 1 50 ? 1.809 -2.199 10.717 1.00 0.00 50 PHE A CA 2
ATOM 2495 C C . PHE A 1 50 ? 2.519 -3.087 9.700 1.00 0.00 50 PHE A C 2
ATOM 2496 O O . PHE A 1 50 ? 3.131 -2.595 8.752 1.00 0.00 50 PHE A O 2
ATOM 2513 N N . LYS A 1 51 ? 2.432 -4.397 9.904 1.00 0.00 51 LYS A N 2
ATOM 2514 C CA . LYS A 1 51 ? 3.065 -5.356 9.005 1.00 0.00 51 LYS A CA 2
ATOM 2515 C C . LYS A 1 51 ? 2.753 -6.787 9.431 1.00 0.00 51 LYS A C 2
ATOM 2516 O O . LYS A 1 51 ? 3.311 -7.290 10.406 1.00 0.00 51 LYS A O 2
ATOM 2535 N N . GLY A 1 52 ? 1.859 -7.437 8.694 1.00 0.00 52 GLY A N 2
ATOM 2536 C CA . GLY A 1 52 ? 1.491 -8.805 9.012 1.00 0.00 52 GLY A CA 2
ATOM 2537 C C . GLY A 1 52 ? 0.270 -9.271 8.245 1.00 0.00 52 GLY A C 2
ATOM 2538 O O . GLY A 1 52 ? -0.278 -8.533 7.426 1.00 0.00 52 GLY A O 2
ATOM 2542 N N . GLU A 1 53 ? -0.157 -10.502 8.511 1.00 0.00 53 GLU A N 2
ATOM 2543 C CA . GLU A 1 53 ? -1.322 -11.069 7.840 1.00 0.00 53 GLU A CA 2
ATOM 2544 C C . GLU A 1 53 ? -2.610 -10.438 8.359 1.00 0.00 53 GLU A C 2
ATOM 2545 O O . GLU A 1 53 ? -2.807 -10.310 9.567 1.00 0.00 53 GLU A O 2
ATOM 2557 N N . THR A 1 54 ? -3.483 -10.048 7.437 1.00 0.00 54 THR A N 2
ATOM 2558 C CA . THR A 1 54 ? -4.754 -9.433 7.800 1.00 0.00 54 THR A CA 2
ATOM 2559 C C . THR A 1 54 ? -5.879 -10.462 7.782 1.00 0.00 54 THR A C 2
ATOM 2560 O O . THR A 1 54 ? -5.647 -11.646 7.540 1.00 0.00 54 THR A O 2
ATOM 2571 N N . SER A 1 55 ? -7.100 -10.003 8.037 1.00 0.00 55 SER A N 2
ATOM 2572 C CA . SER A 1 55 ? -8.261 -10.885 8.048 1.00 0.00 55 SER A CA 2
ATOM 2573 C C . SER A 1 55 ? -9.051 -10.760 6.750 1.00 0.00 55 SER A C 2
ATOM 2574 O O . SER A 1 55 ? -9.648 -11.729 6.279 1.00 0.00 55 SER A O 2
ATOM 2582 N N . PHE A 1 56 ? -9.050 -9.563 6.175 1.00 0.00 56 PHE A N 2
ATOM 2583 C CA . PHE A 1 56 ? -9.767 -9.312 4.930 1.00 0.00 56 PHE A CA 2
ATOM 2584 C C . PHE A 1 56 ? -9.050 -9.958 3.749 1.00 0.00 56 PHE A C 2
ATOM 2585 O O . PHE A 1 56 ? -9.682 -10.377 2.779 1.00 0.00 56 PHE A O 2
ATOM 2602 N N . ALA A 1 57 ? -7.726 -10.035 3.837 1.00 0.00 57 ALA A N 2
ATOM 2603 C CA . ALA A 1 57 ? -6.923 -10.630 2.776 1.00 0.00 57 ALA A CA 2
ATOM 2604 C C . ALA A 1 57 ? -5.791 -11.474 3.352 1.00 0.00 57 ALA A C 2
ATOM 2605 O O . ALA A 1 57 ? -5.527 -11.439 4.554 1.00 0.00 57 ALA A O 2
ATOM 2612 N N . LYS A 1 58 ? -5.126 -12.233 2.486 1.00 0.00 58 LYS A N 2
ATOM 2613 C CA . LYS A 1 58 ? -4.023 -13.086 2.909 1.00 0.00 58 LYS A CA 2
ATOM 2614 C C . LYS A 1 58 ? -2.679 -12.456 2.557 1.00 0.00 58 LYS A C 2
ATOM 2615 O O . LYS A 1 58 ? -2.603 -11.570 1.705 1.00 0.00 58 LYS A O 2
ATOM 2634 N N . GLY A 1 59 ? -1.623 -12.920 3.216 1.00 0.00 59 GLY A N 2
ATOM 2635 C CA . GLY A 1 59 ? -0.297 -12.391 2.958 1.00 0.00 59 GLY A CA 2
ATOM 2636 C C . GLY A 1 59 ? 0.044 -11.214 3.852 1.00 0.00 59 GLY A C 2
ATOM 2637 O O . GLY A 1 59 ? -0.825 -10.677 4.539 1.00 0.00 59 GLY A O 2
ATOM 2641 N N . PHE A 1 60 ? 1.311 -10.814 3.844 1.00 0.00 60 PHE A N 2
ATOM 2642 C CA . PHE A 1 60 ? 1.765 -9.695 4.659 1.00 0.00 60 PHE A CA 2
ATOM 2643 C C . PHE A 1 60 ? 1.190 -8.379 4.145 1.00 0.00 60 PHE A C 2
ATOM 2644 O O . PHE A 1 60 ? 1.064 -8.175 2.938 1.00 0.00 60 PHE A O 2
ATOM 2661 N N . TRP A 1 61 ? 0.844 -7.490 5.070 1.00 0.00 61 TRP A N 2
ATOM 2662 C CA . TRP A 1 61 ? 0.282 -6.192 4.713 1.00 0.00 61 TRP A CA 2
ATOM 2663 C C . TRP A 1 61 ? 0.844 -5.093 5.608 1.00 0.00 61 TRP A C 2
ATOM 2664 O O . TRP A 1 61 ? 0.448 -4.960 6.766 1.00 0.00 61 TRP A O 2
ATOM 2685 N N . ALA A 1 62 ? 1.769 -4.310 5.065 1.00 0.00 62 ALA A N 2
ATOM 2686 C CA . ALA A 1 62 ? 2.386 -3.224 5.816 1.00 0.00 62 ALA A CA 2
ATOM 2687 C C . ALA A 1 62 ? 1.523 -1.967 5.777 1.00 0.00 62 ALA A C 2
ATOM 2688 O O . ALA A 1 62 ? 1.203 -1.456 4.703 1.00 0.00 62 ALA A O 2
ATOM 2695 N N . GLY A 1 63 ? 1.152 -1.472 6.953 1.00 0.00 63 GLY A N 2
ATOM 2696 C CA . GLY A 1 63 ? 0.333 -0.278 7.029 1.00 0.00 63 GLY A CA 2
ATOM 2697 C C . GLY A 1 63 ? 1.160 0.981 7.190 1.00 0.00 63 GLY A C 2
ATOM 2698 O O . GLY A 1 63 ? 1.343 1.475 8.302 1.00 0.00 63 GLY A O 2
ATOM 2702 N N . VAL A 1 64 ? 1.662 1.499 6.075 1.00 0.00 64 VAL A N 2
ATOM 2703 C CA . VAL A 1 64 ? 2.477 2.708 6.093 1.00 0.00 64 VAL A CA 2
ATOM 2704 C C . VAL A 1 64 ? 1.617 3.948 6.314 1.00 0.00 64 VAL A C 2
ATOM 2705 O O . VAL A 1 64 ? 0.517 4.057 5.771 1.00 0.00 64 VAL A O 2
ATOM 2718 N N . GLU A 1 65 ? 2.127 4.880 7.111 1.00 0.00 65 GLU A N 2
ATOM 2719 C CA . GLU A 1 65 ? 1.408 6.114 7.403 1.00 0.00 65 GLU A CA 2
ATOM 2720 C C . GLU A 1 65 ? 2.053 7.299 6.692 1.00 0.00 65 GLU A C 2
ATOM 2721 O O . GLU A 1 65 ? 3.059 7.839 7.152 1.00 0.00 65 GLU A O 2
ATOM 2733 N N . LEU A 1 66 ? 1.468 7.698 5.568 1.00 0.00 66 LEU A N 2
ATOM 2734 C CA . LEU A 1 66 ? 1.986 8.819 4.792 1.00 0.00 66 LEU A CA 2
ATOM 2735 C C . LEU A 1 66 ? 1.954 10.107 5.609 1.00 0.00 66 LEU A C 2
ATOM 2736 O O . LEU A 1 66 ? 1.051 10.318 6.419 1.00 0.00 66 LEU A O 2
ATOM 2752 N N . ASP A 1 67 ? 2.946 10.964 5.390 1.00 0.00 67 ASP A N 2
ATOM 2753 C CA . ASP A 1 67 ? 3.032 12.231 6.106 1.00 0.00 67 ASP A CA 2
ATOM 2754 C C . ASP A 1 67 ? 1.977 13.212 5.606 1.00 0.00 67 ASP A C 2
ATOM 2755 O O . ASP A 1 67 ? 1.480 14.046 6.363 1.00 0.00 67 ASP A O 2
ATOM 2764 N N . LYS A 1 68 ? 1.638 13.106 4.325 1.00 0.00 68 LYS A N 2
ATOM 2765 C CA . LYS A 1 68 ? 0.639 13.982 3.722 1.00 0.00 68 LYS A CA 2
ATOM 2766 C C . LYS A 1 68 ? -0.528 13.175 3.162 1.00 0.00 68 LYS A C 2
ATOM 2767 O O . LYS A 1 68 ? -0.369 12.009 2.798 1.00 0.00 68 LYS A O 2
ATOM 2786 N N . PRO A 1 69 ? -1.722 13.786 3.084 1.00 0.00 69 PRO A N 2
ATOM 2787 C CA . PRO A 1 69 ? -2.920 13.117 2.564 1.00 0.00 69 PRO A CA 2
ATOM 2788 C C . PRO A 1 69 ? -2.685 12.497 1.191 1.00 0.00 69 PRO A C 2
ATOM 2789 O O . PRO A 1 69 ? -2.905 13.140 0.163 1.00 0.00 69 PRO A O 2
ATOM 2800 N N . GLU A 1 70 ? -2.238 11.246 1.179 1.00 0.00 70 GLU A N 2
ATOM 2801 C CA . GLU A 1 70 ? -1.974 10.540 -0.069 1.00 0.00 70 GLU A CA 2
ATOM 2802 C C . GLU A 1 70 ? -2.315 9.058 0.058 1.00 0.00 70 GLU A C 2
ATOM 2803 O O . GLU A 1 70 ? -1.712 8.214 -0.604 1.00 0.00 70 GLU A O 2
ATOM 2815 N N . GLY A 1 71 ? -3.285 8.749 0.913 1.00 0.00 71 GLY A N 2
ATOM 2816 C CA . GLY A 1 71 ? -3.688 7.369 1.110 1.00 0.00 71 GLY A CA 2
ATOM 2817 C C . GLY A 1 71 ? -5.165 7.151 0.846 1.00 0.00 71 GLY A C 2
ATOM 2818 O O . GLY A 1 71 ? -5.779 7.889 0.075 1.00 0.00 71 GLY A O 2
ATOM 2822 N N . ASN A 1 72 ? -5.736 6.138 1.487 1.00 0.00 72 ASN A N 2
ATOM 2823 C CA . ASN A 1 72 ? -7.151 5.827 1.317 1.00 0.00 72 ASN A CA 2
ATOM 2824 C C . ASN A 1 72 ? -7.663 4.972 2.472 1.00 0.00 72 ASN A C 2
ATOM 2825 O O . ASN A 1 72 ? -8.532 4.120 2.288 1.00 0.00 72 ASN A O 2
ATOM 2836 N N . ASN A 1 73 ? -7.120 5.208 3.662 1.00 0.00 73 ASN A N 2
ATOM 2837 C CA . ASN A 1 73 ? -7.524 4.461 4.848 1.00 0.00 73 ASN A CA 2
ATOM 2838 C C . ASN A 1 73 ? -7.206 5.246 6.117 1.00 0.00 73 ASN A C 2
ATOM 2839 O O . ASN A 1 73 ? -6.552 6.287 6.066 1.00 0.00 73 ASN A O 2
ATOM 2850 N N . ASN A 1 74 ? -7.677 4.742 7.253 1.00 0.00 74 ASN A N 2
ATOM 2851 C CA . ASN A 1 74 ? -7.443 5.399 8.533 1.00 0.00 74 ASN A CA 2
ATOM 2852 C C . ASN A 1 74 ? -6.916 4.412 9.569 1.00 0.00 74 ASN A C 2
ATOM 2853 O O . ASN A 1 74 ? -7.134 4.581 10.769 1.00 0.00 74 ASN A O 2
ATOM 2864 N N . GLY A 1 75 ? -6.221 3.380 9.099 1.00 0.00 75 GLY A N 2
ATOM 2865 C CA . GLY A 1 75 ? -5.674 2.383 10.001 1.00 0.00 75 GLY A CA 2
ATOM 2866 C C . GLY A 1 75 ? -6.583 1.180 10.160 1.00 0.00 75 GLY A C 2
ATOM 2867 O O . GLY A 1 75 ? -6.112 0.057 10.337 1.00 0.00 75 GLY A O 2
ATOM 2871 N N . THR A 1 76 ? -7.890 1.413 10.100 1.00 0.00 76 THR A N 2
ATOM 2872 C CA . THR A 1 76 ? -8.866 0.340 10.241 1.00 0.00 76 THR A CA 2
ATOM 2873 C C . THR A 1 76 ? -9.381 -0.109 8.877 1.00 0.00 76 THR A C 2
ATOM 2874 O O . THR A 1 76 ? -10.163 0.593 8.236 1.00 0.00 76 THR A O 2
ATOM 2885 N N . TYR A 1 77 ? -8.938 -1.283 8.441 1.00 0.00 77 TYR A N 2
ATOM 2886 C CA . TYR A 1 77 ? -9.356 -1.825 7.154 1.00 0.00 77 TYR A CA 2
ATOM 2887 C C . TYR A 1 77 ? -10.500 -2.819 7.328 1.00 0.00 77 TYR A C 2
ATOM 2888 O O . TYR A 1 77 ? -10.320 -3.893 7.902 1.00 0.00 77 TYR A O 2
ATOM 2906 N N . ASP A 1 78 ? -11.676 -2.452 6.831 1.00 0.00 78 ASP A N 2
ATOM 2907 C CA . ASP A 1 78 ? -12.850 -3.310 6.933 1.00 0.00 78 ASP A CA 2
ATOM 2908 C C . ASP A 1 78 ? -13.218 -3.560 8.392 1.00 0.00 78 ASP A C 2
ATOM 2909 O O . ASP A 1 78 ? -13.779 -4.602 8.732 1.00 0.00 78 ASP A O 2
ATOM 2918 N N . GLY A 1 79 ? -12.898 -2.597 9.252 1.00 0.00 79 GLY A N 2
ATOM 2919 C CA . GLY A 1 79 ? -13.204 -2.733 10.664 1.00 0.00 79 GLY A CA 2
ATOM 2920 C C . GLY A 1 79 ? -12.007 -3.184 11.478 1.00 0.00 79 GLY A C 2
ATOM 2921 O O . GLY A 1 79 ? -11.914 -2.896 12.671 1.00 0.00 79 GLY A O 2
ATOM 2925 N N . ILE A 1 80 ? -11.087 -3.894 10.832 1.00 0.00 80 ILE A N 2
ATOM 2926 C CA . ILE A 1 80 ? -9.890 -4.387 11.503 1.00 0.00 80 ILE A CA 2
ATOM 2927 C C . ILE A 1 80 ? -8.885 -3.262 11.729 1.00 0.00 80 ILE A C 2
ATOM 2928 O O . ILE A 1 80 ? -8.260 -2.777 10.788 1.00 0.00 80 ILE A O 2
ATOM 2944 N N . ALA A 1 81 ? -8.735 -2.853 12.985 1.00 0.00 81 ALA A N 2
ATOM 2945 C CA . ALA A 1 81 ? -7.806 -1.786 13.335 1.00 0.00 81 ALA A CA 2
ATOM 2946 C C . ALA A 1 81 ? -6.369 -2.294 13.356 1.00 0.00 81 ALA A C 2
ATOM 2947 O O . ALA A 1 81 ? -6.117 -3.463 13.651 1.00 0.00 81 ALA A O 2
ATOM 2954 N N . TYR A 1 82 ? -5.428 -1.410 13.041 1.00 0.00 82 TYR A N 2
ATOM 2955 C CA . TYR A 1 82 ? -4.015 -1.769 13.024 1.00 0.00 82 TYR A CA 2
ATOM 2956 C C . TYR A 1 82 ? -3.162 -0.647 13.605 1.00 0.00 82 TYR A C 2
ATOM 2957 O O . TYR A 1 82 ? -2.330 -0.877 14.484 1.00 0.00 82 TYR A O 2
ATOM 2975 N N . PHE A 1 83 ? -3.373 0.568 13.110 1.00 0.00 83 PHE A N 2
ATOM 2976 C CA . PHE A 1 83 ? -2.622 1.726 13.581 1.00 0.00 83 PHE A CA 2
ATOM 2977 C C . PHE A 1 83 ? -3.495 2.977 13.582 1.00 0.00 83 PHE A C 2
ATOM 2978 O O . PHE A 1 83 ? -4.609 2.970 13.059 1.00 0.00 83 PHE A O 2
ATOM 2995 N N . GLU A 1 84 ? -2.980 4.050 14.174 1.00 0.00 84 GLU A N 2
ATOM 2996 C CA . GLU A 1 84 ? -3.712 5.310 14.244 1.00 0.00 84 GLU A CA 2
ATOM 2997 C C . GLU A 1 84 ? -3.190 6.302 13.209 1.00 0.00 84 GLU A C 2
ATOM 2998 O O . GLU A 1 84 ? -1.981 6.454 13.034 1.00 0.00 84 GLU A O 2
ATOM 3010 N N . CYS A 1 85 ? -4.111 6.975 12.527 1.00 0.00 85 CYS A N 2
ATOM 3011 C CA . CYS A 1 85 ? -3.745 7.954 11.510 1.00 0.00 85 CYS A CA 2
ATOM 3012 C C . CYS A 1 85 ? -4.961 8.766 11.074 1.00 0.00 85 CYS A C 2
ATOM 3013 O O . CYS A 1 85 ? -6.047 8.625 11.636 1.00 0.00 85 CYS A O 2
ATOM 3021 N N . LYS A 1 86 ? -4.771 9.616 10.070 1.00 0.00 86 LYS A N 2
ATOM 3022 C CA . LYS A 1 86 ? -5.853 10.450 9.559 1.00 0.00 86 LYS A CA 2
ATOM 3023 C C . LYS A 1 86 ? -6.869 9.611 8.789 1.00 0.00 86 LYS A C 2
ATOM 3024 O O . LYS A 1 86 ? -6.772 8.385 8.748 1.00 0.00 86 LYS A O 2
ATOM 3043 N N . GLU A 1 87 ? -7.843 10.281 8.182 1.00 0.00 87 GLU A N 2
ATOM 3044 C CA . GLU A 1 87 ? -8.877 9.597 7.415 1.00 0.00 87 GLU A CA 2
ATOM 3045 C C . GLU A 1 87 ? -8.300 8.993 6.137 1.00 0.00 87 GLU A C 2
ATOM 3046 O O . GLU A 1 87 ? -8.709 7.915 5.710 1.00 0.00 87 GLU A O 2
ATOM 3058 N N . LYS A 1 88 ? -7.349 9.698 5.531 1.00 0.00 88 LYS A N 2
ATOM 3059 C CA . LYS A 1 88 ? -6.720 9.229 4.301 1.00 0.00 88 LYS A CA 2
ATOM 3060 C C . LYS A 1 88 ? -5.210 9.455 4.338 1.00 0.00 88 LYS A C 2
ATOM 3061 O O . LYS A 1 88 ? -4.656 10.167 3.500 1.00 0.00 88 LYS A O 2
ATOM 3080 N N . HIS A 1 89 ? -4.549 8.840 5.314 1.00 0.00 89 HIS A N 2
ATOM 3081 C CA . HIS A 1 89 ? -3.104 8.970 5.459 1.00 0.00 89 HIS A CA 2
ATOM 3082 C C . HIS A 1 89 ? -2.432 7.601 5.424 1.00 0.00 89 HIS A C 2
ATOM 3083 O O . HIS A 1 89 ? -1.399 7.420 4.780 1.00 0.00 89 HIS A O 2
ATOM 3097 N N . GLY A 1 90 ? -3.028 6.641 6.123 1.00 0.00 90 GLY A N 2
ATOM 3098 C CA . GLY A 1 90 ? -2.476 5.299 6.160 1.00 0.00 90 GLY A CA 2
ATOM 3099 C C . GLY A 1 90 ? -2.865 4.482 4.943 1.00 0.00 90 GLY A C 2
ATOM 3100 O O . GLY A 1 90 ? -3.992 4.576 4.459 1.00 0.00 90 GLY A O 2
ATOM 3104 N N . ILE A 1 91 ? -1.930 3.679 4.448 1.00 0.00 91 ILE A N 2
ATOM 3105 C CA . ILE A 1 91 ? -2.182 2.843 3.280 1.00 0.00 91 ILE A CA 2
ATOM 3106 C C . ILE A 1 91 ? -1.512 1.481 3.424 1.00 0.00 91 ILE A C 2
ATOM 3107 O O . ILE A 1 91 ? -0.309 1.392 3.667 1.00 0.00 91 ILE A O 2
ATOM 3123 N N . PHE A 1 92 ? -2.300 0.421 3.273 1.00 0.00 92 PHE A N 2
ATOM 3124 C CA . PHE A 1 92 ? -1.784 -0.937 3.387 1.00 0.00 92 PHE A CA 2
ATOM 3125 C C . PHE A 1 92 ? -1.139 -1.386 2.080 1.00 0.00 92 PHE A C 2
ATOM 3126 O O . PHE A 1 92 ? -1.815 -1.540 1.063 1.00 0.00 92 PHE A O 2
ATOM 3143 N N . ALA A 1 93 ? 0.174 -1.595 2.115 1.00 0.00 93 ALA A N 2
ATOM 3144 C CA . ALA A 1 93 ? 0.910 -2.027 0.934 1.00 0.00 93 ALA A CA 2
ATOM 3145 C C . ALA A 1 93 ? 1.646 -3.340 1.199 1.00 0.00 93 ALA A C 2
ATOM 3146 O O . ALA A 1 93 ? 2.146 -3.567 2.300 1.00 0.00 93 ALA A O 2
ATOM 3153 N N . PRO A 1 94 ? 1.722 -4.224 0.189 1.00 0.00 94 PRO A N 2
ATOM 3154 C CA . PRO A 1 94 ? 2.402 -5.516 0.324 1.00 0.00 94 PRO A CA 2
ATOM 3155 C C . PRO A 1 94 ? 3.835 -5.365 0.829 1.00 0.00 94 PRO A C 2
ATOM 3156 O O . PRO A 1 94 ? 4.404 -4.274 0.784 1.00 0.00 94 PRO A O 2
ATOM 3167 N N . PRO A 1 95 ? 4.440 -6.462 1.314 1.00 0.00 95 PRO A N 2
ATOM 3168 C CA . PRO A 1 95 ? 5.815 -6.445 1.826 1.00 0.00 95 PRO A CA 2
ATOM 3169 C C . PRO A 1 95 ? 6.825 -6.058 0.752 1.00 0.00 95 PRO A C 2
ATOM 3170 O O . PRO A 1 95 ? 7.773 -5.318 1.014 1.00 0.00 95 PRO A O 2
ATOM 3181 N N . GLN A 1 96 ? 6.614 -6.563 -0.460 1.00 0.00 96 GLN A N 2
ATOM 3182 C CA . GLN A 1 96 ? 7.506 -6.269 -1.577 1.00 0.00 96 GLN A CA 2
ATOM 3183 C C . GLN A 1 96 ? 7.606 -4.765 -1.817 1.00 0.00 96 GLN A C 2
ATOM 3184 O O . GLN A 1 96 ? 8.614 -4.274 -2.324 1.00 0.00 96 GLN A O 2
ATOM 3198 N N . LYS A 1 97 ? 6.555 -4.039 -1.447 1.00 0.00 97 LYS A N 2
ATOM 3199 C CA . LYS A 1 97 ? 6.527 -2.591 -1.622 1.00 0.00 97 LYS A CA 2
ATOM 3200 C C . LYS A 1 97 ? 6.922 -1.879 -0.332 1.00 0.00 97 LYS A C 2
ATOM 3201 O O . LYS A 1 97 ? 6.367 -0.834 0.006 1.00 0.00 97 LYS A O 2
ATOM 3220 N N . ILE A 1 98 ? 7.884 -2.451 0.385 1.00 0.00 98 ILE A N 2
ATOM 3221 C CA . ILE A 1 98 ? 8.352 -1.869 1.637 1.00 0.00 98 ILE A CA 2
ATOM 3222 C C . ILE A 1 98 ? 9.869 -1.714 1.639 1.00 0.00 98 ILE A C 2
ATOM 3223 O O . ILE A 1 98 ? 10.603 -2.687 1.810 1.00 0.00 98 ILE A O 2
ATOM 3239 N N . SER A 1 99 ? 10.333 -0.483 1.447 1.00 0.00 99 SER A N 2
ATOM 3240 C CA . SER A 1 99 ? 11.763 -0.199 1.427 1.00 0.00 99 SER A CA 2
ATOM 3241 C C . SER A 1 99 ? 12.120 0.865 2.460 1.00 0.00 99 SER A C 2
ATOM 3242 O O . SER A 1 99 ? 11.251 1.372 3.169 1.00 0.00 99 SER A O 2
ATOM 3250 N N . HIS A 1 100 ? 13.404 1.199 2.539 1.00 0.00 100 HIS A N 2
ATOM 3251 C CA . HIS A 1 100 ? 13.876 2.203 3.485 1.00 0.00 100 HIS A CA 2
ATOM 3252 C C . HIS A 1 100 ? 14.067 3.550 2.798 1.00 0.00 100 HIS A C 2
ATOM 3253 O O . HIS A 1 100 ? 14.718 3.641 1.757 1.00 0.00 100 HIS A O 2
ATOM 3267 N N . ILE A 1 101 ? 13.495 4.596 3.386 1.00 0.00 101 ILE A N 2
ATOM 3268 C CA . ILE A 1 101 ? 13.603 5.939 2.829 1.00 0.00 101 ILE A CA 2
ATOM 3269 C C . ILE A 1 101 ? 15.038 6.458 2.926 1.00 0.00 101 ILE A C 2
ATOM 3270 O O . ILE A 1 101 ? 15.598 6.550 4.018 1.00 0.00 101 ILE A O 2
ATOM 3286 N N . PRO A 1 102 ? 15.657 6.805 1.781 1.00 0.00 102 PRO A N 2
ATOM 3287 C CA . PRO A 1 102 ? 17.033 7.314 1.754 1.00 0.00 102 PRO A CA 2
ATOM 3288 C C . PRO A 1 102 ? 17.217 8.535 2.648 1.00 0.00 102 PRO A C 2
ATOM 3289 O O . PRO A 1 102 ? 16.357 8.851 3.470 1.00 0.00 102 PRO A O 2
ATOM 3300 N N . GLU A 1 103 ? 18.344 9.220 2.481 1.00 0.00 103 GLU A N 2
ATOM 3301 C CA . GLU A 1 103 ? 18.643 10.408 3.272 1.00 0.00 103 GLU A CA 2
ATOM 3302 C C . GLU A 1 103 ? 18.276 11.680 2.512 1.00 0.00 103 GLU A C 2
ATOM 3303 O O . GLU A 1 103 ? 18.034 12.725 3.116 1.00 0.00 103 GLU A O 2
ATOM 3315 N N . ASN A 1 104 ? 18.236 11.586 1.186 1.00 0.00 104 ASN A N 2
ATOM 3316 C CA . ASN A 1 104 ? 17.899 12.732 0.349 1.00 0.00 104 ASN A CA 2
ATOM 3317 C C . ASN A 1 104 ? 16.417 12.728 -0.017 1.00 0.00 104 ASN A C 2
ATOM 3318 O O . ASN A 1 104 ? 16.021 13.286 -1.041 1.00 0.00 104 ASN A O 2
ATOM 3329 N N . PHE A 1 105 ? 15.601 12.098 0.823 1.00 0.00 105 PHE A N 2
ATOM 3330 C CA . PHE A 1 105 ? 14.164 12.027 0.582 1.00 0.00 105 PHE A CA 2
ATOM 3331 C C . PHE A 1 105 ? 13.396 12.818 1.636 1.00 0.00 105 PHE A C 2
ATOM 3332 O O . PHE A 1 105 ? 12.342 13.388 1.352 1.00 0.00 105 PHE A O 2
ATOM 3349 N N . ASP A 1 106 ? 13.930 12.851 2.852 1.00 0.00 106 ASP A N 2
ATOM 3350 C CA . ASP A 1 106 ? 13.294 13.574 3.948 1.00 0.00 106 ASP A CA 2
ATOM 3351 C C . ASP A 1 106 ? 14.015 14.890 4.221 1.00 0.00 106 ASP A C 2
ATOM 3352 O O . ASP A 1 106 ? 15.038 14.920 4.904 1.00 0.00 106 ASP A O 2
ATOM 3361 N N . ASP A 1 107 ? 13.474 15.977 3.680 1.00 0.00 107 ASP A N 2
ATOM 3362 C CA . ASP A 1 107 ? 14.064 17.298 3.864 1.00 0.00 107 ASP A CA 2
ATOM 3363 C C . ASP A 1 107 ? 13.418 18.024 5.041 1.00 0.00 107 ASP A C 2
ATOM 3364 O O . ASP A 1 107 ? 14.109 18.595 5.885 1.00 0.00 107 ASP A O 2
ATOM 3373 N N . TYR A 1 108 ? 12.091 17.999 5.088 1.00 0.00 108 TYR A N 2
ATOM 3374 C CA . TYR A 1 108 ? 11.353 18.655 6.161 1.00 0.00 108 TYR A CA 2
ATOM 3375 C C . TYR A 1 108 ? 11.506 17.894 7.473 1.00 0.00 108 TYR A C 2
ATOM 3376 O O . TYR A 1 108 ? 11.716 16.681 7.478 1.00 0.00 108 TYR A O 2
ATOM 3394 N N . VAL A 1 109 ? 11.400 18.614 8.585 1.00 0.00 109 VAL A N 2
ATOM 3395 C CA . VAL A 1 109 ? 11.527 18.007 9.904 1.00 0.00 109 VAL A CA 2
ATOM 3396 C C . VAL A 1 109 ? 10.287 17.191 10.255 1.00 0.00 109 VAL A C 2
ATOM 3397 O O . VAL A 1 109 ? 9.165 17.695 10.203 1.00 0.00 109 VAL A O 2
ATOM 3410 N N . ASP A 1 110 ? 10.498 15.928 10.612 1.00 0.00 110 ASP A N 2
ATOM 3411 C CA . ASP A 1 110 ? 9.398 15.042 10.972 1.00 0.00 110 ASP A CA 2
ATOM 3412 C C . ASP A 1 110 ? 9.922 13.727 11.540 1.00 0.00 110 ASP A C 2
ATOM 3413 O O . ASP A 1 110 ? 10.321 12.831 10.795 1.00 0.00 110 ASP A O 2
ATOM 3422 N N . ILE A 1 111 ? 9.916 13.618 12.864 1.00 0.00 111 ILE A N 2
ATOM 3423 C CA . ILE A 1 111 ? 10.390 12.412 13.533 1.00 0.00 111 ILE A CA 2
ATOM 3424 C C . ILE A 1 111 ? 9.227 11.598 14.089 1.00 0.00 111 ILE A C 2
ATOM 3425 O O . ILE A 1 111 ? 8.107 12.095 14.200 1.00 0.00 111 ILE A O 2
ATOM 3441 N N . ASN A 1 112 ? 9.501 10.345 14.438 1.00 0.00 112 ASN A N 2
ATOM 3442 C CA . ASN A 1 112 ? 8.477 9.462 14.984 1.00 0.00 112 ASN A CA 2
ATOM 3443 C C . ASN A 1 112 ? 9.049 8.584 16.091 1.00 0.00 112 ASN A C 2
ATOM 3444 O O . ASN A 1 112 ? 9.724 7.589 15.822 1.00 0.00 112 ASN A O 2
ATOM 3455 N N . GLU A 1 113 ? 8.776 8.958 17.337 1.00 0.00 113 GLU A N 2
ATOM 3456 C CA . GLU A 1 113 ? 9.264 8.204 18.485 1.00 0.00 113 GLU A CA 2
ATOM 3457 C C . GLU A 1 113 ? 8.139 7.943 19.483 1.00 0.00 113 GLU A C 2
ATOM 3458 O O . GLU A 1 113 ? 7.117 8.627 19.472 1.00 0.00 113 GLU A O 2
ATOM 3470 N N . ASP A 1 114 ? 8.337 6.950 20.343 1.00 0.00 114 ASP A N 2
ATOM 3471 C CA . ASP A 1 114 ? 7.339 6.598 21.347 1.00 0.00 114 ASP A CA 2
ATOM 3472 C C . ASP A 1 114 ? 7.151 7.736 22.346 1.00 0.00 114 ASP A C 2
ATOM 3473 O O . ASP A 1 114 ? 7.796 8.779 22.244 1.00 0.00 114 ASP A O 2
ATOM 3482 N N . GLU A 1 115 ? 6.262 7.527 23.312 1.00 0.00 115 GLU A N 2
ATOM 3483 C CA . GLU A 1 115 ? 5.987 8.535 24.329 1.00 0.00 115 GLU A CA 2
ATOM 3484 C C . GLU A 1 115 ? 6.784 8.256 25.600 1.00 0.00 115 GLU A C 2
ATOM 3485 O O . GLU A 1 115 ? 7.557 9.098 26.056 1.00 0.00 115 GLU A O 2
ATOM 3497 N N . ASP A 1 116 ? 6.589 7.069 26.166 1.00 0.00 116 ASP A N 2
ATOM 3498 C CA . ASP A 1 116 ? 7.290 6.680 27.384 1.00 0.00 116 ASP A CA 2
ATOM 3499 C C . ASP A 1 116 ? 8.792 6.580 27.138 1.00 0.00 116 ASP A C 2
ATOM 3500 O O . ASP A 1 116 ? 9.589 7.202 27.842 1.00 0.00 116 ASP A O 2
ATOM 3509 N N . SER A 1 117 ? 9.171 5.793 26.137 1.00 0.00 117 SER A N 2
ATOM 3510 C CA . SER A 1 117 ? 10.579 5.611 25.799 1.00 0.00 117 SER A CA 2
ATOM 3511 C C . SER A 1 117 ? 11.031 6.650 24.778 1.00 0.00 117 SER A C 2
ATOM 3512 O O . SER A 1 117 ? 10.265 7.049 23.901 1.00 0.00 117 SER A O 2
ATOM 3520 N N . GLY A 1 118 ? 12.281 7.085 24.899 1.00 0.00 118 GLY A N 2
ATOM 3521 C CA . GLY A 1 118 ? 12.815 8.075 23.981 1.00 0.00 118 GLY A CA 2
ATOM 3522 C C . GLY A 1 118 ? 13.724 9.076 24.669 1.00 0.00 118 GLY A C 2
ATOM 3523 O O . GLY A 1 118 ? 14.943 8.910 24.670 1.00 0.00 118 GLY A O 2
ATOM 3527 N N . PRO A 1 119 ? 13.154 10.134 25.271 1.00 0.00 119 PRO A N 2
ATOM 3528 C CA . PRO A 1 119 ? 13.935 11.162 25.965 1.00 0.00 119 PRO A CA 2
ATOM 3529 C C . PRO A 1 119 ? 14.556 10.643 27.257 1.00 0.00 119 PRO A C 2
ATOM 3530 O O . PRO A 1 119 ? 15.733 10.880 27.531 1.00 0.00 119 PRO A O 2
ATOM 3541 N N . SER A 1 120 ? 13.759 9.932 28.049 1.00 0.00 120 SER A N 2
ATOM 3542 C CA . SER A 1 120 ? 14.232 9.378 29.312 1.00 0.00 120 SER A CA 2
ATOM 3543 C C . SER A 1 120 ? 13.841 7.910 29.443 1.00 0.00 120 SER A C 2
ATOM 3544 O O . SER A 1 120 ? 12.706 7.588 29.792 1.00 0.00 120 SER A O 2
ATOM 3552 N N . SER A 1 121 ? 14.790 7.023 29.162 1.00 0.00 121 SER A N 2
ATOM 3553 C CA . SER A 1 121 ? 14.546 5.588 29.248 1.00 0.00 121 SER A CA 2
ATOM 3554 C C . SER A 1 121 ? 15.116 5.015 30.541 1.00 0.00 121 SER A C 2
ATOM 3555 O O . SER A 1 121 ? 16.312 4.742 30.637 1.00 0.00 121 SER A O 2
ATOM 3563 N N . GLY A 1 122 ? 14.251 4.834 31.534 1.00 0.00 122 GLY A N 2
ATOM 3564 C CA . GLY A 1 122 ? 14.686 4.294 32.809 1.00 0.00 122 GLY A CA 2
ATOM 3565 C C . GLY A 1 122 ? 15.523 5.280 33.601 1.00 0.00 122 GLY A C 2
ATOM 3566 O O . GLY A 1 122 ? 16.755 5.089 33.673 1.00 0.00 122 GLY A O 2
ATOM 3571 N N . GLY A 1 1 ? 24.653 -37.239 -17.462 1.00 0.00 1 GLY A N 3
ATOM 3572 C CA . GLY A 1 1 ? 24.936 -35.952 -18.154 1.00 0.00 1 GLY A CA 3
ATOM 3573 C C . GLY A 1 1 ? 25.817 -36.131 -19.375 1.00 0.00 1 GLY A C 3
ATOM 3574 O O . GLY A 1 1 ? 25.874 -37.216 -19.954 1.00 0.00 1 GLY A O 3
ATOM 3580 N N . SER A 1 2 ? 26.508 -35.064 -19.765 1.00 0.00 2 SER A N 3
ATOM 3581 C CA . SER A 1 2 ? 27.391 -35.108 -20.925 1.00 0.00 2 SER A CA 3
ATOM 3582 C C . SER A 1 2 ? 28.848 -35.235 -20.493 1.00 0.00 2 SER A C 3
ATOM 3583 O O . SER A 1 2 ? 29.145 -35.375 -19.306 1.00 0.00 2 SER A O 3
ATOM 3591 N N . SER A 1 3 ? 29.755 -35.187 -21.464 1.00 0.00 3 SER A N 3
ATOM 3592 C CA . SER A 1 3 ? 31.182 -35.297 -21.184 1.00 0.00 3 SER A CA 3
ATOM 3593 C C . SER A 1 3 ? 31.836 -33.919 -21.130 1.00 0.00 3 SER A C 3
ATOM 3594 O O . SER A 1 3 ? 33.015 -33.768 -21.449 1.00 0.00 3 SER A O 3
ATOM 3602 N N . GLY A 1 4 ? 31.062 -32.917 -20.725 1.00 0.00 4 GLY A N 3
ATOM 3603 C CA . GLY A 1 4 ? 31.586 -31.566 -20.637 1.00 0.00 4 GLY A CA 3
ATOM 3604 C C . GLY A 1 4 ? 30.680 -30.641 -19.848 1.00 0.00 4 GLY A C 3
ATOM 3605 O O . GLY A 1 4 ? 30.634 -29.439 -20.105 1.00 0.00 4 GLY A O 3
ATOM 3609 N N . SER A 1 5 ? 29.960 -31.203 -18.882 1.00 0.00 5 SER A N 3
ATOM 3610 C CA . SER A 1 5 ? 29.052 -30.419 -18.053 1.00 0.00 5 SER A CA 3
ATOM 3611 C C . SER A 1 5 ? 28.883 -31.058 -16.678 1.00 0.00 5 SER A C 3
ATOM 3612 O O . SER A 1 5 ? 27.825 -30.951 -16.058 1.00 0.00 5 SER A O 3
ATOM 3620 N N . SER A 1 6 ? 29.934 -31.722 -16.207 1.00 0.00 6 SER A N 3
ATOM 3621 C CA . SER A 1 6 ? 29.903 -32.378 -14.904 1.00 0.00 6 SER A CA 3
ATOM 3622 C C . SER A 1 6 ? 30.952 -31.782 -13.971 1.00 0.00 6 SER A C 3
ATOM 3623 O O . SER A 1 6 ? 31.652 -30.837 -14.330 1.00 0.00 6 SER A O 3
ATOM 3631 N N . GLY A 1 7 ? 31.055 -32.343 -12.770 1.00 0.00 7 GLY A N 3
ATOM 3632 C CA . GLY A 1 7 ? 32.020 -31.854 -11.804 1.00 0.00 7 GLY A CA 3
ATOM 3633 C C . GLY A 1 7 ? 32.798 -32.974 -11.143 1.00 0.00 7 GLY A C 3
ATOM 3634 O O . GLY A 1 7 ? 33.985 -33.160 -11.417 1.00 0.00 7 GLY A O 3
ATOM 3638 N N . VAL A 1 8 ? 32.131 -33.721 -10.269 1.00 0.00 8 VAL A N 3
ATOM 3639 C CA . VAL A 1 8 ? 32.769 -34.828 -9.566 1.00 0.00 8 VAL A CA 3
ATOM 3640 C C . VAL A 1 8 ? 33.947 -34.341 -8.730 1.00 0.00 8 VAL A C 3
ATOM 3641 O O . VAL A 1 8 ? 35.070 -34.236 -9.224 1.00 0.00 8 VAL A O 3
ATOM 3654 N N . GLU A 1 9 ? 33.684 -34.044 -7.462 1.00 0.00 9 GLU A N 3
ATOM 3655 C CA . GLU A 1 9 ? 34.723 -33.567 -6.556 1.00 0.00 9 GLU A CA 3
ATOM 3656 C C . GLU A 1 9 ? 34.925 -34.541 -5.399 1.00 0.00 9 GLU A C 3
ATOM 3657 O O . GLU A 1 9 ? 36.055 -34.877 -5.048 1.00 0.00 9 GLU A O 3
ATOM 3669 N N . HIS A 1 10 ? 33.820 -34.989 -4.811 1.00 0.00 10 HIS A N 3
ATOM 3670 C CA . HIS A 1 10 ? 33.876 -35.925 -3.694 1.00 0.00 10 HIS A CA 3
ATOM 3671 C C . HIS A 1 10 ? 32.927 -37.099 -3.919 1.00 0.00 10 HIS A C 3
ATOM 3672 O O . HIS A 1 10 ? 32.384 -37.270 -5.009 1.00 0.00 10 HIS A O 3
ATOM 3686 N N . GLU A 1 11 ? 32.734 -37.904 -2.880 1.00 0.00 11 GLU A N 3
ATOM 3687 C CA . GLU A 1 11 ? 31.851 -39.061 -2.963 1.00 0.00 11 GLU A CA 3
ATOM 3688 C C . GLU A 1 11 ? 30.390 -38.642 -2.827 1.00 0.00 11 GLU A C 3
ATOM 3689 O O . GLU A 1 11 ? 30.036 -37.870 -1.937 1.00 0.00 11 GLU A O 3
ATOM 3701 N N . GLN A 1 12 ? 29.548 -39.158 -3.716 1.00 0.00 12 GLN A N 3
ATOM 3702 C CA . GLN A 1 12 ? 28.126 -38.837 -3.695 1.00 0.00 12 GLN A CA 3
ATOM 3703 C C . GLN A 1 12 ? 27.295 -40.029 -4.164 1.00 0.00 12 GLN A C 3
ATOM 3704 O O . GLN A 1 12 ? 27.831 -41.004 -4.688 1.00 0.00 12 GLN A O 3
ATOM 3718 N N . GLN A 1 13 ? 25.982 -39.942 -3.972 1.00 0.00 13 GLN A N 3
ATOM 3719 C CA . GLN A 1 13 ? 25.079 -41.012 -4.374 1.00 0.00 13 GLN A CA 3
ATOM 3720 C C . GLN A 1 13 ? 23.661 -40.483 -4.574 1.00 0.00 13 GLN A C 3
ATOM 3721 O O . GLN A 1 13 ? 22.685 -41.205 -4.376 1.00 0.00 13 GLN A O 3
ATOM 3735 N N . VAL A 1 14 ? 23.557 -39.218 -4.968 1.00 0.00 14 VAL A N 3
ATOM 3736 C CA . VAL A 1 14 ? 22.260 -38.591 -5.195 1.00 0.00 14 VAL A CA 3
ATOM 3737 C C . VAL A 1 14 ? 22.423 -37.148 -5.663 1.00 0.00 14 VAL A C 3
ATOM 3738 O O . VAL A 1 14 ? 23.293 -36.422 -5.182 1.00 0.00 14 VAL A O 3
ATOM 3751 N N . THR A 1 15 ? 21.580 -36.739 -6.607 1.00 0.00 15 THR A N 3
ATOM 3752 C CA . THR A 1 15 ? 21.631 -35.383 -7.143 1.00 0.00 15 THR A CA 3
ATOM 3753 C C . THR A 1 15 ? 22.971 -35.115 -7.820 1.00 0.00 15 THR A C 3
ATOM 3754 O O . THR A 1 15 ? 23.993 -35.691 -7.447 1.00 0.00 15 THR A O 3
ATOM 3765 N N . GLU A 1 16 ? 22.959 -34.238 -8.819 1.00 0.00 16 GLU A N 3
ATOM 3766 C CA . GLU A 1 16 ? 24.175 -33.894 -9.548 1.00 0.00 16 GLU A CA 3
ATOM 3767 C C . GLU A 1 16 ? 24.199 -32.409 -9.896 1.00 0.00 16 GLU A C 3
ATOM 3768 O O . GLU A 1 16 ? 24.758 -32.011 -10.919 1.00 0.00 16 GLU A O 3
ATOM 3780 N N . SER A 1 17 ? 23.592 -31.594 -9.040 1.00 0.00 17 SER A N 3
ATOM 3781 C CA . SER A 1 17 ? 23.546 -30.153 -9.258 1.00 0.00 17 SER A CA 3
ATOM 3782 C C . SER A 1 17 ? 22.951 -29.438 -8.046 1.00 0.00 17 SER A C 3
ATOM 3783 O O . SER A 1 17 ? 21.892 -29.821 -7.551 1.00 0.00 17 SER A O 3
ATOM 3791 N N . PRO A 1 18 ? 23.624 -28.383 -7.549 1.00 0.00 18 PRO A N 3
ATOM 3792 C CA . PRO A 1 18 ? 23.149 -27.622 -6.390 1.00 0.00 18 PRO A CA 3
ATOM 3793 C C . PRO A 1 18 ? 21.967 -26.721 -6.735 1.00 0.00 18 PRO A C 3
ATOM 3794 O O . PRO A 1 18 ? 22.136 -25.664 -7.343 1.00 0.00 18 PRO A O 3
ATOM 3805 N N . SER A 1 19 ? 20.771 -27.146 -6.342 1.00 0.00 19 SER A N 3
ATOM 3806 C CA . SER A 1 19 ? 19.561 -26.376 -6.611 1.00 0.00 19 SER A CA 3
ATOM 3807 C C . SER A 1 19 ? 18.722 -26.223 -5.346 1.00 0.00 19 SER A C 3
ATOM 3808 O O . SER A 1 19 ? 18.956 -26.903 -4.347 1.00 0.00 19 SER A O 3
ATOM 3816 N N . LEU A 1 20 ? 17.743 -25.325 -5.397 1.00 0.00 20 LEU A N 3
ATOM 3817 C CA . LEU A 1 20 ? 16.868 -25.082 -4.257 1.00 0.00 20 LEU A CA 3
ATOM 3818 C C . LEU A 1 20 ? 15.531 -25.795 -4.436 1.00 0.00 20 LEU A C 3
ATOM 3819 O O . LEU A 1 20 ? 15.022 -25.909 -5.551 1.00 0.00 20 LEU A O 3
ATOM 3835 N N . ALA A 1 21 ? 14.967 -26.273 -3.331 1.00 0.00 21 ALA A N 3
ATOM 3836 C CA . ALA A 1 21 ? 13.690 -26.974 -3.367 1.00 0.00 21 ALA A CA 3
ATOM 3837 C C . ALA A 1 21 ? 12.541 -26.044 -2.991 1.00 0.00 21 ALA A C 3
ATOM 3838 O O . ALA A 1 21 ? 11.534 -26.480 -2.433 1.00 0.00 21 ALA A O 3
ATOM 3845 N N . SER A 1 22 ? 12.698 -24.761 -3.300 1.00 0.00 22 SER A N 3
ATOM 3846 C CA . SER A 1 22 ? 11.674 -23.770 -2.995 1.00 0.00 22 SER A CA 3
ATOM 3847 C C . SER A 1 22 ? 11.398 -23.716 -1.496 1.00 0.00 22 SER A C 3
ATOM 3848 O O . SER A 1 22 ? 10.801 -24.632 -0.931 1.00 0.00 22 SER A O 3
ATOM 3856 N N . VAL A 1 23 ? 11.833 -22.634 -0.858 1.00 0.00 23 VAL A N 3
ATOM 3857 C CA . VAL A 1 23 ? 11.633 -22.458 0.575 1.00 0.00 23 VAL A CA 3
ATOM 3858 C C . VAL A 1 23 ? 10.656 -21.318 0.857 1.00 0.00 23 VAL A C 3
ATOM 3859 O O . VAL A 1 23 ? 11.055 -20.156 0.949 1.00 0.00 23 VAL A O 3
ATOM 3872 N N . PRO A 1 24 ? 9.356 -21.633 0.998 1.00 0.00 24 PRO A N 3
ATOM 3873 C CA . PRO A 1 24 ? 8.324 -20.627 1.269 1.00 0.00 24 PRO A CA 3
ATOM 3874 C C . PRO A 1 24 ? 8.694 -19.715 2.433 1.00 0.00 24 PRO A C 3
ATOM 3875 O O . PRO A 1 24 ? 9.157 -20.178 3.475 1.00 0.00 24 PRO A O 3
ATOM 3886 N N . THR A 1 25 ? 8.487 -18.415 2.249 1.00 0.00 25 THR A N 3
ATOM 3887 C CA . THR A 1 25 ? 8.799 -17.435 3.284 1.00 0.00 25 THR A CA 3
ATOM 3888 C C . THR A 1 25 ? 7.549 -16.667 3.700 1.00 0.00 25 THR A C 3
ATOM 3889 O O . THR A 1 25 ? 7.070 -15.800 2.971 1.00 0.00 25 THR A O 3
ATOM 3900 N N . ALA A 1 26 ? 7.025 -16.992 4.878 1.00 0.00 26 ALA A N 3
ATOM 3901 C CA . ALA A 1 26 ? 5.832 -16.332 5.392 1.00 0.00 26 ALA A CA 3
ATOM 3902 C C . ALA A 1 26 ? 6.199 -15.217 6.365 1.00 0.00 26 ALA A C 3
ATOM 3903 O O . ALA A 1 26 ? 5.526 -15.015 7.376 1.00 0.00 26 ALA A O 3
ATOM 3910 N N . ASP A 1 27 ? 7.270 -14.494 6.052 1.00 0.00 27 ASP A N 3
ATOM 3911 C CA . ASP A 1 27 ? 7.727 -13.398 6.899 1.00 0.00 27 ASP A CA 3
ATOM 3912 C C . ASP A 1 27 ? 7.948 -12.133 6.078 1.00 0.00 27 ASP A C 3
ATOM 3913 O O . ASP A 1 27 ? 7.317 -11.104 6.322 1.00 0.00 27 ASP A O 3
ATOM 3922 N N . GLU A 1 28 ? 8.850 -12.216 5.103 1.00 0.00 28 GLU A N 3
ATOM 3923 C CA . GLU A 1 28 ? 9.159 -11.078 4.242 1.00 0.00 28 GLU A CA 3
ATOM 3924 C C . GLU A 1 28 ? 9.778 -9.938 5.046 1.00 0.00 28 GLU A C 3
ATOM 3925 O O . GLU A 1 28 ? 10.993 -9.745 5.033 1.00 0.00 28 GLU A O 3
ATOM 3937 N N . LEU A 1 29 ? 8.934 -9.186 5.747 1.00 0.00 29 LEU A N 3
ATOM 3938 C CA . LEU A 1 29 ? 9.401 -8.066 6.557 1.00 0.00 29 LEU A CA 3
ATOM 3939 C C . LEU A 1 29 ? 9.897 -8.548 7.916 1.00 0.00 29 LEU A C 3
ATOM 3940 O O . LEU A 1 29 ? 9.222 -8.378 8.931 1.00 0.00 29 LEU A O 3
ATOM 3956 N N . PHE A 1 30 ? 11.082 -9.150 7.928 1.00 0.00 30 PHE A N 3
ATOM 3957 C CA . PHE A 1 30 ? 11.670 -9.656 9.162 1.00 0.00 30 PHE A CA 3
ATOM 3958 C C . PHE A 1 30 ? 12.593 -8.618 9.792 1.00 0.00 30 PHE A C 3
ATOM 3959 O O . PHE A 1 30 ? 12.721 -8.546 11.014 1.00 0.00 30 PHE A O 3
ATOM 3976 N N . ASP A 1 31 ? 13.235 -7.816 8.949 1.00 0.00 31 ASP A N 3
ATOM 3977 C CA . ASP A 1 31 ? 14.147 -6.781 9.422 1.00 0.00 31 ASP A CA 3
ATOM 3978 C C . ASP A 1 31 ? 13.389 -5.497 9.750 1.00 0.00 31 ASP A C 3
ATOM 3979 O O . ASP A 1 31 ? 13.782 -4.744 10.641 1.00 0.00 31 ASP A O 3
ATOM 3988 N N . PHE A 1 32 ? 12.303 -5.256 9.024 1.00 0.00 32 PHE A N 3
ATOM 3989 C CA . PHE A 1 32 ? 11.490 -4.064 9.238 1.00 0.00 32 PHE A CA 3
ATOM 3990 C C . PHE A 1 32 ? 10.735 -4.150 10.560 1.00 0.00 32 PHE A C 3
ATOM 3991 O O . PHE A 1 32 ? 10.024 -5.121 10.818 1.00 0.00 32 PHE A O 3
ATOM 4008 N N . HIS A 1 33 ? 10.894 -3.127 11.394 1.00 0.00 33 HIS A N 3
ATOM 4009 C CA . HIS A 1 33 ? 10.227 -3.085 12.690 1.00 0.00 33 HIS A CA 3
ATOM 4010 C C . HIS A 1 33 ? 9.189 -1.969 12.731 1.00 0.00 33 HIS A C 3
ATOM 4011 O O . HIS A 1 33 ? 9.248 -1.023 11.945 1.00 0.00 33 HIS A O 3
ATOM 4025 N N . ILE A 1 34 ? 8.238 -2.085 13.651 1.00 0.00 34 ILE A N 3
ATOM 4026 C CA . ILE A 1 34 ? 7.186 -1.085 13.795 1.00 0.00 34 ILE A CA 3
ATOM 4027 C C . ILE A 1 34 ? 7.724 0.191 14.432 1.00 0.00 34 ILE A C 3
ATOM 4028 O O . ILE A 1 34 ? 8.329 0.154 15.504 1.00 0.00 34 ILE A O 3
ATOM 4044 N N . GLY A 1 35 ? 7.500 1.319 13.767 1.00 0.00 35 GLY A N 3
ATOM 4045 C CA . GLY A 1 35 ? 7.968 2.591 14.284 1.00 0.00 35 GLY A CA 3
ATOM 4046 C C . GLY A 1 35 ? 9.190 3.104 13.546 1.00 0.00 35 GLY A C 3
ATOM 4047 O O . GLY A 1 35 ? 10.036 3.782 14.127 1.00 0.00 35 GLY A O 3
ATOM 4051 N N . ASP A 1 36 ? 9.282 2.778 12.261 1.00 0.00 36 ASP A N 3
ATOM 4052 C CA . ASP A 1 36 ? 10.408 3.209 11.442 1.00 0.00 36 ASP A CA 3
ATOM 4053 C C . ASP A 1 36 ? 9.929 3.759 10.103 1.00 0.00 36 ASP A C 3
ATOM 4054 O O . ASP A 1 36 ? 8.867 3.380 9.608 1.00 0.00 36 ASP A O 3
ATOM 4063 N N . ARG A 1 37 ? 10.720 4.655 9.520 1.00 0.00 37 ARG A N 3
ATOM 4064 C CA . ARG A 1 37 ? 10.377 5.256 8.237 1.00 0.00 37 ARG A CA 3
ATOM 4065 C C . ARG A 1 37 ? 10.625 4.277 7.094 1.00 0.00 37 ARG A C 3
ATOM 4066 O O . ARG A 1 37 ? 11.615 3.544 7.095 1.00 0.00 37 ARG A O 3
ATOM 4087 N N . VAL A 1 38 ? 9.719 4.267 6.122 1.00 0.00 38 VAL A N 3
ATOM 4088 C CA . VAL A 1 38 ? 9.840 3.376 4.975 1.00 0.00 38 VAL A CA 3
ATOM 4089 C C . VAL A 1 38 ? 9.302 4.032 3.708 1.00 0.00 38 VAL A C 3
ATOM 4090 O O . VAL A 1 38 ? 8.438 4.906 3.768 1.00 0.00 38 VAL A O 3
ATOM 4103 N N . LEU A 1 39 ? 9.820 3.604 2.562 1.00 0.00 39 LEU A N 3
ATOM 4104 C CA . LEU A 1 39 ? 9.393 4.148 1.278 1.00 0.00 39 LEU A CA 3
ATOM 4105 C C . LEU A 1 39 ? 8.570 3.124 0.503 1.00 0.00 39 LEU A C 3
ATOM 4106 O O . LEU A 1 39 ? 9.062 2.048 0.163 1.00 0.00 39 LEU A O 3
ATOM 4122 N N . ILE A 1 40 ? 7.317 3.465 0.225 1.00 0.00 40 ILE A N 3
ATOM 4123 C CA . ILE A 1 40 ? 6.428 2.573 -0.510 1.00 0.00 40 ILE A CA 3
ATOM 4124 C C . ILE A 1 40 ? 6.701 2.636 -2.008 1.00 0.00 40 ILE A C 3
ATOM 4125 O O . ILE A 1 40 ? 6.544 3.684 -2.635 1.00 0.00 40 ILE A O 3
ATOM 4141 N N . GLY A 1 41 ? 7.113 1.508 -2.576 1.00 0.00 41 GLY A N 3
ATOM 4142 C CA . GLY A 1 41 ? 7.404 1.455 -3.996 1.00 0.00 41 GLY A CA 3
ATOM 4143 C C . GLY A 1 41 ? 8.499 2.422 -4.404 1.00 0.00 41 GLY A C 3
ATOM 4144 O O . GLY A 1 41 ? 8.615 2.780 -5.577 1.00 0.00 41 GLY A O 3
ATOM 4148 N N . ASN A 1 42 ? 9.305 2.847 -3.436 1.00 0.00 42 ASN A N 3
ATOM 4149 C CA . ASN A 1 42 ? 10.396 3.780 -3.702 1.00 0.00 42 ASN A CA 3
ATOM 4150 C C . ASN A 1 42 ? 9.878 5.057 -4.357 1.00 0.00 42 ASN A C 3
ATOM 4151 O O . ASN A 1 42 ? 10.391 5.493 -5.387 1.00 0.00 42 ASN A O 3
ATOM 4162 N N . VAL A 1 43 ? 8.855 5.652 -3.751 1.00 0.00 43 VAL A N 3
ATOM 4163 C CA . VAL A 1 43 ? 8.266 6.879 -4.275 1.00 0.00 43 VAL A CA 3
ATOM 4164 C C . VAL A 1 43 ? 7.362 7.543 -3.241 1.00 0.00 43 VAL A C 3
ATOM 4165 O O . VAL A 1 43 ? 7.379 8.763 -3.080 1.00 0.00 43 VAL A O 3
ATOM 4178 N N . GLN A 1 44 ? 6.570 6.732 -2.545 1.00 0.00 44 GLN A N 3
ATOM 4179 C CA . GLN A 1 44 ? 5.656 7.241 -1.529 1.00 0.00 44 GLN A CA 3
ATOM 4180 C C . GLN A 1 44 ? 6.281 7.155 -0.136 1.00 0.00 44 GLN A C 3
ATOM 4181 O O . GLN A 1 44 ? 6.335 6.080 0.460 1.00 0.00 44 GLN A O 3
ATOM 4195 N N . PRO A 1 45 ? 6.761 8.290 0.405 1.00 0.00 45 PRO A N 3
ATOM 4196 C CA . PRO A 1 45 ? 7.380 8.327 1.734 1.00 0.00 45 PRO A CA 3
ATOM 4197 C C . PRO A 1 45 ? 6.357 8.150 2.851 1.00 0.00 45 PRO A C 3
ATOM 4198 O O . PRO A 1 45 ? 5.269 8.725 2.807 1.00 0.00 45 PRO A O 3
ATOM 4209 N N . GLY A 1 46 ? 6.712 7.350 3.851 1.00 0.00 46 GLY A N 3
ATOM 4210 C CA . GLY A 1 46 ? 5.812 7.113 4.964 1.00 0.00 46 GLY A CA 3
ATOM 4211 C C . GLY A 1 46 ? 6.488 6.398 6.117 1.00 0.00 46 GLY A C 3
ATOM 4212 O O . GLY A 1 46 ? 7.704 6.199 6.106 1.00 0.00 46 GLY A O 3
ATOM 4216 N N . ILE A 1 47 ? 5.700 6.012 7.115 1.00 0.00 47 ILE A N 3
ATOM 4217 C CA . ILE A 1 47 ? 6.229 5.317 8.282 1.00 0.00 47 ILE A CA 3
ATOM 4218 C C . ILE A 1 47 ? 5.539 3.971 8.477 1.00 0.00 47 ILE A C 3
ATOM 4219 O O . ILE A 1 47 ? 4.313 3.877 8.421 1.00 0.00 47 ILE A O 3
ATOM 4235 N N . LEU A 1 48 ? 6.335 2.932 8.703 1.00 0.00 48 LEU A N 3
ATOM 4236 C CA . LEU A 1 48 ? 5.801 1.590 8.906 1.00 0.00 48 LEU A CA 3
ATOM 4237 C C . LEU A 1 48 ? 5.065 1.495 10.238 1.00 0.00 48 LEU A C 3
ATOM 4238 O O . LEU A 1 48 ? 5.678 1.566 11.304 1.00 0.00 48 LEU A O 3
ATOM 4254 N N . ARG A 1 49 ? 3.748 1.331 10.171 1.00 0.00 49 ARG A N 3
ATOM 4255 C CA . ARG A 1 49 ? 2.929 1.224 11.373 1.00 0.00 49 ARG A CA 3
ATOM 4256 C C . ARG A 1 49 ? 2.511 -0.222 11.619 1.00 0.00 49 ARG A C 3
ATOM 4257 O O . ARG A 1 49 ? 2.319 -0.637 12.762 1.00 0.00 49 ARG A O 3
ATOM 4278 N N . PHE A 1 50 ? 2.371 -0.985 10.540 1.00 0.00 50 PHE A N 3
ATOM 4279 C CA . PHE A 1 50 ? 1.976 -2.386 10.640 1.00 0.00 50 PHE A CA 3
ATOM 4280 C C . PHE A 1 50 ? 2.656 -3.220 9.560 1.00 0.00 50 PHE A C 3
ATOM 4281 O O . PHE A 1 50 ? 3.158 -2.684 8.572 1.00 0.00 50 PHE A O 3
ATOM 4298 N N . LYS A 1 51 ? 2.669 -4.535 9.755 1.00 0.00 51 LYS A N 3
ATOM 4299 C CA . LYS A 1 51 ? 3.288 -5.443 8.797 1.00 0.00 51 LYS A CA 3
ATOM 4300 C C . LYS A 1 51 ? 2.996 -6.897 9.157 1.00 0.00 51 LYS A C 3
ATOM 4301 O O . LYS A 1 51 ? 3.491 -7.409 10.161 1.00 0.00 51 LYS A O 3
ATOM 4320 N N . GLY A 1 52 ? 2.187 -7.555 8.332 1.00 0.00 52 GLY A N 3
ATOM 4321 C CA . GLY A 1 52 ? 1.844 -8.943 8.581 1.00 0.00 52 GLY A CA 3
ATOM 4322 C C . GLY A 1 52 ? 0.595 -9.373 7.837 1.00 0.00 52 GLY A C 3
ATOM 4323 O O . GLY A 1 52 ? -0.032 -8.570 7.146 1.00 0.00 52 GLY A O 3
ATOM 4327 N N . GLU A 1 53 ? 0.234 -10.644 7.978 1.00 0.00 53 GLU A N 3
ATOM 4328 C CA . GLU A 1 53 ? -0.947 -11.181 7.313 1.00 0.00 53 GLU A CA 3
ATOM 4329 C C . GLU A 1 53 ? -2.223 -10.648 7.957 1.00 0.00 53 GLU A C 3
ATOM 4330 O O . GLU A 1 53 ? -2.496 -10.911 9.129 1.00 0.00 53 GLU A O 3
ATOM 4342 N N . THR A 1 54 ? -3.002 -9.899 7.184 1.00 0.00 54 THR A N 3
ATOM 4343 C CA . THR A 1 54 ? -4.249 -9.329 7.678 1.00 0.00 54 THR A CA 3
ATOM 4344 C C . THR A 1 54 ? -5.359 -10.374 7.688 1.00 0.00 54 THR A C 3
ATOM 4345 O O . THR A 1 54 ? -5.136 -11.535 7.343 1.00 0.00 54 THR A O 3
ATOM 4356 N N . SER A 1 55 ? -6.558 -9.955 8.084 1.00 0.00 55 SER A N 3
ATOM 4357 C CA . SER A 1 55 ? -7.702 -10.856 8.138 1.00 0.00 55 SER A CA 3
ATOM 4358 C C . SER A 1 55 ? -8.577 -10.699 6.898 1.00 0.00 55 SER A C 3
ATOM 4359 O O . SER A 1 55 ? -9.206 -11.655 6.445 1.00 0.00 55 SER A O 3
ATOM 4367 N N . PHE A 1 56 ? -8.610 -9.487 6.353 1.00 0.00 56 PHE A N 3
ATOM 4368 C CA . PHE A 1 56 ? -9.407 -9.205 5.165 1.00 0.00 56 PHE A CA 3
ATOM 4369 C C . PHE A 1 56 ? -8.753 -9.793 3.919 1.00 0.00 56 PHE A C 3
ATOM 4370 O O . PHE A 1 56 ? -9.414 -10.435 3.102 1.00 0.00 56 PHE A O 3
ATOM 4387 N N . ALA A 1 57 ? -7.450 -9.570 3.779 1.00 0.00 57 ALA A N 3
ATOM 4388 C CA . ALA A 1 57 ? -6.707 -10.079 2.632 1.00 0.00 57 ALA A CA 3
ATOM 4389 C C . ALA A 1 57 ? -5.653 -11.092 3.066 1.00 0.00 57 ALA A C 3
ATOM 4390 O O . ALA A 1 57 ? -5.449 -11.319 4.259 1.00 0.00 57 ALA A O 3
ATOM 4397 N N . LYS A 1 58 ? -4.985 -11.698 2.090 1.00 0.00 58 LYS A N 3
ATOM 4398 C CA . LYS A 1 58 ? -3.951 -12.687 2.371 1.00 0.00 58 LYS A CA 3
ATOM 4399 C C . LYS A 1 58 ? -2.562 -12.112 2.111 1.00 0.00 58 LYS A C 3
ATOM 4400 O O . LYS A 1 58 ? -2.406 -11.168 1.338 1.00 0.00 58 LYS A O 3
ATOM 4419 N N . GLY A 1 59 ? -1.557 -12.689 2.762 1.00 0.00 59 GLY A N 3
ATOM 4420 C CA . GLY A 1 59 ? -0.195 -12.222 2.587 1.00 0.00 59 GLY A CA 3
ATOM 4421 C C . GLY A 1 59 ? 0.140 -11.057 3.497 1.00 0.00 59 GLY A C 3
ATOM 4422 O O . GLY A 1 59 ? -0.751 -10.440 4.081 1.00 0.00 59 GLY A O 3
ATOM 4426 N N . PHE A 1 60 ? 1.429 -10.755 3.619 1.00 0.00 60 PHE A N 3
ATOM 4427 C CA . PHE A 1 60 ? 1.879 -9.656 4.465 1.00 0.00 60 PHE A CA 3
ATOM 4428 C C . PHE A 1 60 ? 1.345 -8.322 3.954 1.00 0.00 60 PHE A C 3
ATOM 4429 O O . PHE A 1 60 ? 1.393 -8.039 2.757 1.00 0.00 60 PHE A O 3
ATOM 4446 N N . TRP A 1 61 ? 0.836 -7.504 4.869 1.00 0.00 61 TRP A N 3
ATOM 4447 C CA . TRP A 1 61 ? 0.292 -6.199 4.512 1.00 0.00 61 TRP A CA 3
ATOM 4448 C C . TRP A 1 61 ? 0.879 -5.105 5.398 1.00 0.00 61 TRP A C 3
ATOM 4449 O O . TRP A 1 61 ? 0.473 -4.939 6.548 1.00 0.00 61 TRP A O 3
ATOM 4470 N N . ALA A 1 62 ? 1.838 -4.362 4.855 1.00 0.00 62 ALA A N 3
ATOM 4471 C CA . ALA A 1 62 ? 2.481 -3.285 5.597 1.00 0.00 62 ALA A CA 3
ATOM 4472 C C . ALA A 1 62 ? 1.631 -2.019 5.575 1.00 0.00 62 ALA A C 3
ATOM 4473 O O . ALA A 1 62 ? 1.304 -1.498 4.509 1.00 0.00 62 ALA A O 3
ATOM 4480 N N . GLY A 1 63 ? 1.278 -1.529 6.758 1.00 0.00 63 GLY A N 3
ATOM 4481 C CA . GLY A 1 63 ? 0.470 -0.327 6.852 1.00 0.00 63 GLY A CA 3
ATOM 4482 C C . GLY A 1 63 ? 1.307 0.918 7.065 1.00 0.00 63 GLY A C 3
ATOM 4483 O O . GLY A 1 63 ? 1.528 1.339 8.200 1.00 0.00 63 GLY A O 3
ATOM 4487 N N . VAL A 1 64 ? 1.775 1.507 5.970 1.00 0.00 64 VAL A N 3
ATOM 4488 C CA . VAL A 1 64 ? 2.595 2.711 6.040 1.00 0.00 64 VAL A CA 3
ATOM 4489 C C . VAL A 1 64 ? 1.730 3.956 6.200 1.00 0.00 64 VAL A C 3
ATOM 4490 O O . VAL A 1 64 ? 0.674 4.075 5.579 1.00 0.00 64 VAL A O 3
ATOM 4503 N N . GLU A 1 65 ? 2.187 4.885 7.035 1.00 0.00 65 GLU A N 3
ATOM 4504 C CA . GLU A 1 65 ? 1.455 6.123 7.275 1.00 0.00 65 GLU A CA 3
ATOM 4505 C C . GLU A 1 65 ? 2.063 7.274 6.481 1.00 0.00 65 GLU A C 3
ATOM 4506 O O . GLU A 1 65 ? 3.072 7.854 6.882 1.00 0.00 65 GLU A O 3
ATOM 4518 N N . LEU A 1 66 ? 1.443 7.600 5.352 1.00 0.00 66 LEU A N 3
ATOM 4519 C CA . LEU A 1 66 ? 1.922 8.682 4.499 1.00 0.00 66 LEU A CA 3
ATOM 4520 C C . LEU A 1 66 ? 1.899 10.013 5.243 1.00 0.00 66 LEU A C 3
ATOM 4521 O O . LEU A 1 66 ? 1.035 10.248 6.088 1.00 0.00 66 LEU A O 3
ATOM 4537 N N . ASP A 1 67 ? 2.852 10.881 4.922 1.00 0.00 67 ASP A N 3
ATOM 4538 C CA . ASP A 1 67 ? 2.942 12.190 5.559 1.00 0.00 67 ASP A CA 3
ATOM 4539 C C . ASP A 1 67 ? 1.820 13.106 5.084 1.00 0.00 67 ASP A C 3
ATOM 4540 O O . ASP A 1 67 ? 1.292 13.909 5.853 1.00 0.00 67 ASP A O 3
ATOM 4549 N N . LYS A 1 68 ? 1.460 12.981 3.810 1.00 0.00 68 LYS A N 3
ATOM 4550 C CA . LYS A 1 68 ? 0.400 13.799 3.231 1.00 0.00 68 LYS A CA 3
ATOM 4551 C C . LYS A 1 68 ? -0.743 12.925 2.720 1.00 0.00 68 LYS A C 3
ATOM 4552 O O . LYS A 1 68 ? -0.547 11.750 2.410 1.00 0.00 68 LYS A O 3
ATOM 4571 N N . PRO A 1 69 ? -1.959 13.490 2.626 1.00 0.00 69 PRO A N 3
ATOM 4572 C CA . PRO A 1 69 ? -3.136 12.757 2.148 1.00 0.00 69 PRO A CA 3
ATOM 4573 C C . PRO A 1 69 ? -2.909 12.129 0.777 1.00 0.00 69 PRO A C 3
ATOM 4574 O O . PRO A 1 69 ? -3.218 12.731 -0.250 1.00 0.00 69 PRO A O 3
ATOM 4585 N N . GLU A 1 70 ? -2.366 10.916 0.769 1.00 0.00 70 GLU A N 3
ATOM 4586 C CA . GLU A 1 70 ? -2.096 10.208 -0.476 1.00 0.00 70 GLU A CA 3
ATOM 4587 C C . GLU A 1 70 ? -2.380 8.716 -0.328 1.00 0.00 70 GLU A C 3
ATOM 4588 O O . GLU A 1 70 ? -1.743 7.886 -0.976 1.00 0.00 70 GLU A O 3
ATOM 4600 N N . GLY A 1 71 ? -3.340 8.384 0.529 1.00 0.00 71 GLY A N 3
ATOM 4601 C CA . GLY A 1 71 ? -3.693 6.993 0.746 1.00 0.00 71 GLY A CA 3
ATOM 4602 C C . GLY A 1 71 ? -5.175 6.736 0.557 1.00 0.00 71 GLY A C 3
ATOM 4603 O O . GLY A 1 71 ? -5.806 7.319 -0.325 1.00 0.00 71 GLY A O 3
ATOM 4607 N N . ASN A 1 72 ? -5.733 5.861 1.388 1.00 0.00 72 ASN A N 3
ATOM 4608 C CA . ASN A 1 72 ? -7.151 5.530 1.306 1.00 0.00 72 ASN A CA 3
ATOM 4609 C C . ASN A 1 72 ? -7.581 4.679 2.497 1.00 0.00 72 ASN A C 3
ATOM 4610 O O . ASN A 1 72 ? -8.434 3.800 2.369 1.00 0.00 72 ASN A O 3
ATOM 4621 N N . ASN A 1 73 ? -6.987 4.947 3.655 1.00 0.00 73 ASN A N 3
ATOM 4622 C CA . ASN A 1 73 ? -7.311 4.208 4.870 1.00 0.00 73 ASN A CA 3
ATOM 4623 C C . ASN A 1 73 ? -6.898 4.994 6.110 1.00 0.00 73 ASN A C 3
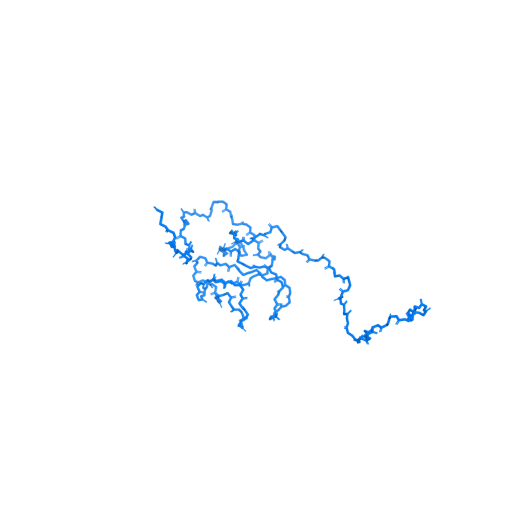ATOM 4624 O O . ASN A 1 73 ? -6.026 5.860 6.046 1.00 0.00 73 ASN A O 3
ATOM 4635 N N . ASN A 1 74 ? -7.531 4.686 7.238 1.00 0.00 74 ASN A N 3
ATOM 4636 C CA . ASN A 1 74 ? -7.229 5.364 8.494 1.00 0.00 74 ASN A CA 3
ATOM 4637 C C . ASN A 1 74 ? -6.709 4.379 9.537 1.00 0.00 74 ASN A C 3
ATOM 4638 O O . ASN A 1 74 ? -6.823 4.618 10.739 1.00 0.00 74 ASN A O 3
ATOM 4649 N N . GLY A 1 75 ? -6.138 3.273 9.071 1.00 0.00 75 GLY A N 3
ATOM 4650 C CA . GLY A 1 75 ? -5.610 2.272 9.980 1.00 0.00 75 GLY A CA 3
ATOM 4651 C C . GLY A 1 75 ? -6.607 1.169 10.280 1.00 0.00 75 GLY A C 3
ATOM 4652 O O . GLY A 1 75 ? -6.220 0.041 10.581 1.00 0.00 75 GLY A O 3
ATOM 4656 N N . THR A 1 76 ? -7.893 1.495 10.196 1.00 0.00 76 THR A N 3
ATOM 4657 C CA . THR A 1 76 ? -8.946 0.522 10.462 1.00 0.00 76 THR A CA 3
ATOM 4658 C C . THR A 1 76 ? -9.543 -0.003 9.161 1.00 0.00 76 THR A C 3
ATOM 4659 O O . THR A 1 76 ? -10.278 0.706 8.473 1.00 0.00 76 THR A O 3
ATOM 4670 N N . TYR A 1 77 ? -9.224 -1.249 8.830 1.00 0.00 77 TYR A N 3
ATOM 4671 C CA . TYR A 1 77 ? -9.729 -1.870 7.612 1.00 0.00 77 TYR A CA 3
ATOM 4672 C C . TYR A 1 77 ? -10.944 -2.743 7.910 1.00 0.00 77 TYR A C 3
ATOM 4673 O O . TYR A 1 77 ? -10.814 -3.835 8.463 1.00 0.00 77 TYR A O 3
ATOM 4691 N N . ASP A 1 78 ? -12.123 -2.255 7.540 1.00 0.00 78 ASP A N 3
ATOM 4692 C CA . ASP A 1 78 ? -13.361 -2.990 7.768 1.00 0.00 78 ASP A CA 3
ATOM 4693 C C . ASP A 1 78 ? -13.597 -3.211 9.260 1.00 0.00 78 ASP A C 3
ATOM 4694 O O . ASP A 1 78 ? -14.194 -4.209 9.662 1.00 0.00 78 ASP A O 3
ATOM 4703 N N . GLY A 1 79 ? -13.124 -2.274 10.074 1.00 0.00 79 GLY A N 3
ATOM 4704 C CA . GLY A 1 79 ? -13.294 -2.385 11.510 1.00 0.00 79 GLY A CA 3
ATOM 4705 C C . GLY A 1 79 ? -12.026 -2.831 12.213 1.00 0.00 79 GLY A C 3
ATOM 4706 O O . GLY A 1 79 ? -11.809 -2.508 13.381 1.00 0.00 79 GLY A O 3
ATOM 4710 N N . ILE A 1 80 ? -11.187 -3.575 11.501 1.00 0.00 80 ILE A N 3
ATOM 4711 C CA . ILE A 1 80 ? -9.934 -4.065 12.064 1.00 0.00 80 ILE A CA 3
ATOM 4712 C C . ILE A 1 80 ? -8.911 -2.942 12.188 1.00 0.00 80 ILE A C 3
ATOM 4713 O O . ILE A 1 80 ? -8.302 -2.532 11.201 1.00 0.00 80 ILE A O 3
ATOM 4729 N N . ALA A 1 81 ? -8.728 -2.448 13.408 1.00 0.00 81 ALA A N 3
ATOM 4730 C CA . ALA A 1 81 ? -7.779 -1.372 13.663 1.00 0.00 81 ALA A CA 3
ATOM 4731 C C . ALA A 1 81 ? -6.351 -1.902 13.732 1.00 0.00 81 ALA A C 3
ATOM 4732 O O . ALA A 1 81 ? -5.992 -2.628 14.660 1.00 0.00 81 ALA A O 3
ATOM 4739 N N . TYR A 1 82 ? -5.540 -1.536 12.746 1.00 0.00 82 TYR A N 3
ATOM 4740 C CA . TYR A 1 82 ? -4.151 -1.976 12.694 1.00 0.00 82 TYR A CA 3
ATOM 4741 C C . TYR A 1 82 ? -3.219 -0.899 13.240 1.00 0.00 82 TYR A C 3
ATOM 4742 O O . TYR A 1 82 ? -2.179 -1.201 13.825 1.00 0.00 82 TYR A O 3
ATOM 4760 N N . PHE A 1 83 ? -3.601 0.360 13.047 1.00 0.00 83 PHE A N 3
ATOM 4761 C CA . PHE A 1 83 ? -2.801 1.483 13.521 1.00 0.00 83 PHE A CA 3
ATOM 4762 C C . PHE A 1 83 ? -3.626 2.765 13.546 1.00 0.00 83 PHE A C 3
ATOM 4763 O O . PHE A 1 83 ? -4.773 2.786 13.098 1.00 0.00 83 PHE A O 3
ATOM 4780 N N . GLU A 1 84 ? -3.036 3.833 14.074 1.00 0.00 84 GLU A N 3
ATOM 4781 C CA . GLU A 1 84 ? -3.717 5.119 14.157 1.00 0.00 84 GLU A CA 3
ATOM 4782 C C . GLU A 1 84 ? -3.142 6.107 13.147 1.00 0.00 84 GLU A C 3
ATOM 4783 O O . GLU A 1 84 ? -1.930 6.166 12.942 1.00 0.00 84 GLU A O 3
ATOM 4795 N N . CYS A 1 85 ? -4.021 6.883 12.519 1.00 0.00 85 CYS A N 3
ATOM 4796 C CA . CYS A 1 85 ? -3.603 7.869 11.532 1.00 0.00 85 CYS A CA 3
ATOM 4797 C C . CYS A 1 85 ? -4.792 8.695 11.052 1.00 0.00 85 CYS A C 3
ATOM 4798 O O . CYS A 1 85 ? -5.901 8.559 11.566 1.00 0.00 85 CYS A O 3
ATOM 4806 N N . LYS A 1 86 ? -4.552 9.550 10.063 1.00 0.00 86 LYS A N 3
ATOM 4807 C CA . LYS A 1 86 ? -5.605 10.397 9.515 1.00 0.00 86 LYS A CA 3
ATOM 4808 C C . LYS A 1 86 ? -6.657 9.561 8.794 1.00 0.00 86 LYS A C 3
ATOM 4809 O O . LYS A 1 86 ? -6.631 8.331 8.847 1.00 0.00 86 LYS A O 3
ATOM 4828 N N . GLU A 1 87 ? -7.583 10.236 8.121 1.00 0.00 87 GLU A N 3
ATOM 4829 C CA . GLU A 1 87 ? -8.646 9.556 7.390 1.00 0.00 87 GLU A CA 3
ATOM 4830 C C . GLU A 1 87 ? -8.103 8.896 6.125 1.00 0.00 87 GLU A C 3
ATOM 4831 O O . GLU A 1 87 ? -8.413 7.741 5.834 1.00 0.00 87 GLU A O 3
ATOM 4843 N N . LYS A 1 88 ? -7.294 9.639 5.376 1.00 0.00 88 LYS A N 3
ATOM 4844 C CA . LYS A 1 88 ? -6.710 9.125 4.142 1.00 0.00 88 LYS A CA 3
ATOM 4845 C C . LYS A 1 88 ? -5.196 9.319 4.133 1.00 0.00 88 LYS A C 3
ATOM 4846 O O . LYS A 1 88 ? -4.650 9.991 3.258 1.00 0.00 88 LYS A O 3
ATOM 4865 N N . HIS A 1 89 ? -4.523 8.723 5.112 1.00 0.00 89 HIS A N 3
ATOM 4866 C CA . HIS A 1 89 ? -3.072 8.828 5.216 1.00 0.00 89 HIS A CA 3
ATOM 4867 C C . HIS A 1 89 ? -2.424 7.447 5.208 1.00 0.00 89 HIS A C 3
ATOM 4868 O O . HIS A 1 89 ? -1.405 7.232 4.553 1.00 0.00 89 HIS A O 3
ATOM 4882 N N . GLY A 1 90 ? -3.024 6.513 5.940 1.00 0.00 90 GLY A N 3
ATOM 4883 C CA . GLY A 1 90 ? -2.493 5.164 6.004 1.00 0.00 90 GLY A CA 3
ATOM 4884 C C . GLY A 1 90 ? -2.853 4.344 4.781 1.00 0.00 90 GLY A C 3
ATOM 4885 O O . GLY A 1 90 ? -3.954 4.470 4.244 1.00 0.00 90 GLY A O 3
ATOM 4889 N N . ILE A 1 91 ? -1.924 3.501 4.339 1.00 0.00 91 ILE A N 3
ATOM 4890 C CA . ILE A 1 91 ? -2.153 2.660 3.171 1.00 0.00 91 ILE A CA 3
ATOM 4891 C C . ILE A 1 91 ? -1.474 1.302 3.330 1.00 0.00 91 ILE A C 3
ATOM 4892 O O . ILE A 1 91 ? -0.280 1.222 3.618 1.00 0.00 91 ILE A O 3
ATOM 4908 N N . PHE A 1 92 ? -2.245 0.235 3.142 1.00 0.00 92 PHE A N 3
ATOM 4909 C CA . PHE A 1 92 ? -1.720 -1.119 3.264 1.00 0.00 92 PHE A CA 3
ATOM 4910 C C . PHE A 1 92 ? -1.064 -1.567 1.962 1.00 0.00 92 PHE A C 3
ATOM 4911 O O . PHE A 1 92 ? -1.729 -1.707 0.936 1.00 0.00 92 PHE A O 3
ATOM 4928 N N . ALA A 1 93 ? 0.245 -1.790 2.010 1.00 0.00 93 ALA A N 3
ATOM 4929 C CA . ALA A 1 93 ? 0.990 -2.223 0.834 1.00 0.00 93 ALA A CA 3
ATOM 4930 C C . ALA A 1 93 ? 1.807 -3.478 1.133 1.00 0.00 93 ALA A C 3
ATOM 4931 O O . ALA A 1 93 ? 2.336 -3.635 2.234 1.00 0.00 93 ALA A O 3
ATOM 4938 N N . PRO A 1 94 ? 1.922 -4.394 0.154 1.00 0.00 94 PRO A N 3
ATOM 4939 C CA . PRO A 1 94 ? 2.680 -5.638 0.323 1.00 0.00 94 PRO A CA 3
ATOM 4940 C C . PRO A 1 94 ? 4.106 -5.385 0.805 1.00 0.00 94 PRO A C 3
ATOM 4941 O O . PRO A 1 94 ? 4.613 -4.266 0.711 1.00 0.00 94 PRO A O 3
ATOM 4952 N N . PRO A 1 95 ? 4.776 -6.427 1.329 1.00 0.00 95 PRO A N 3
ATOM 4953 C CA . PRO A 1 95 ? 6.151 -6.312 1.824 1.00 0.00 95 PRO A CA 3
ATOM 4954 C C . PRO A 1 95 ? 7.136 -5.956 0.717 1.00 0.00 95 PRO A C 3
ATOM 4955 O O . PRO A 1 95 ? 8.128 -5.266 0.951 1.00 0.00 95 PRO A O 3
ATOM 4966 N N . GLN A 1 96 ? 6.854 -6.430 -0.492 1.00 0.00 96 GLN A N 3
ATOM 4967 C CA . GLN A 1 96 ? 7.714 -6.161 -1.639 1.00 0.00 96 GLN A CA 3
ATOM 4968 C C . GLN A 1 96 ? 7.822 -4.661 -1.899 1.00 0.00 96 GLN A C 3
ATOM 4969 O O . GLN A 1 96 ? 8.828 -4.183 -2.422 1.00 0.00 96 GLN A O 3
ATOM 4983 N N . LYS A 1 97 ? 6.778 -3.925 -1.532 1.00 0.00 97 LYS A N 3
ATOM 4984 C CA . LYS A 1 97 ? 6.755 -2.480 -1.726 1.00 0.00 97 LYS A CA 3
ATOM 4985 C C . LYS A 1 97 ? 7.143 -1.752 -0.444 1.00 0.00 97 LYS A C 3
ATOM 4986 O O . LYS A 1 97 ? 6.615 -0.681 -0.142 1.00 0.00 97 LYS A O 3
ATOM 5005 N N . ILE A 1 98 ? 8.069 -2.338 0.308 1.00 0.00 98 ILE A N 3
ATOM 5006 C CA . ILE A 1 98 ? 8.527 -1.745 1.557 1.00 0.00 98 ILE A CA 3
ATOM 5007 C C . ILE A 1 98 ? 10.045 -1.597 1.572 1.00 0.00 98 ILE A C 3
ATOM 5008 O O . ILE A 1 98 ? 10.775 -2.588 1.570 1.00 0.00 98 ILE A O 3
ATOM 5024 N N . SER A 1 99 ? 10.511 -0.353 1.587 1.00 0.00 99 SER A N 3
ATOM 5025 C CA . SER A 1 99 ? 11.944 -0.075 1.602 1.00 0.00 99 SER A CA 3
ATOM 5026 C C . SER A 1 99 ? 12.268 1.048 2.581 1.00 0.00 99 SER A C 3
ATOM 5027 O O . SER A 1 99 ? 11.375 1.609 3.216 1.00 0.00 99 SER A O 3
ATOM 5035 N N . HIS A 1 100 ? 13.552 1.372 2.697 1.00 0.00 100 HIS A N 3
ATOM 5036 C CA . HIS A 1 100 ? 13.993 2.429 3.599 1.00 0.00 100 HIS A CA 3
ATOM 5037 C C . HIS A 1 100 ? 14.142 3.752 2.854 1.00 0.00 100 HIS A C 3
ATOM 5038 O O . HIS A 1 100 ? 14.721 3.802 1.769 1.00 0.00 100 HIS A O 3
ATOM 5052 N N . ILE A 1 101 ? 13.613 4.819 3.443 1.00 0.00 101 ILE A N 3
ATOM 5053 C CA . ILE A 1 101 ? 13.687 6.142 2.833 1.00 0.00 101 ILE A CA 3
ATOM 5054 C C . ILE A 1 101 ? 15.122 6.666 2.831 1.00 0.00 101 ILE A C 3
ATOM 5055 O O . ILE A 1 101 ? 15.822 6.583 3.839 1.00 0.00 101 ILE A O 3
ATOM 5071 N N . PRO A 1 102 ? 15.583 7.217 1.692 1.00 0.00 102 PRO A N 3
ATOM 5072 C CA . PRO A 1 102 ? 16.943 7.755 1.574 1.00 0.00 102 PRO A CA 3
ATOM 5073 C C . PRO A 1 102 ? 17.266 8.760 2.674 1.00 0.00 102 PRO A C 3
ATOM 5074 O O . PRO A 1 102 ? 16.371 9.397 3.227 1.00 0.00 102 PRO A O 3
ATOM 5085 N N . GLU A 1 103 ? 18.550 8.897 2.984 1.00 0.00 103 GLU A N 3
ATOM 5086 C CA . GLU A 1 103 ? 18.991 9.826 4.019 1.00 0.00 103 GLU A CA 3
ATOM 5087 C C . GLU A 1 103 ? 18.753 11.270 3.588 1.00 0.00 103 GLU A C 3
ATOM 5088 O O . GLU A 1 103 ? 18.522 12.147 4.422 1.00 0.00 103 GLU A O 3
ATOM 5100 N N . ASN A 1 104 ? 18.812 11.512 2.283 1.00 0.00 104 ASN A N 3
ATOM 5101 C CA . ASN A 1 104 ? 18.603 12.850 1.743 1.00 0.00 104 ASN A CA 3
ATOM 5102 C C . ASN A 1 104 ? 17.142 13.056 1.349 1.00 0.00 104 ASN A C 3
ATOM 5103 O O . ASN A 1 104 ? 16.843 13.541 0.257 1.00 0.00 104 ASN A O 3
ATOM 5114 N N . PHE A 1 105 ? 16.236 12.685 2.247 1.00 0.00 105 PHE A N 3
ATOM 5115 C CA . PHE A 1 105 ? 14.807 12.829 1.995 1.00 0.00 105 PHE A CA 3
ATOM 5116 C C . PHE A 1 105 ? 14.081 13.320 3.243 1.00 0.00 105 PHE A C 3
ATOM 5117 O O . PHE A 1 105 ? 13.637 12.523 4.069 1.00 0.00 105 PHE A O 3
ATOM 5134 N N . ASP A 1 106 ? 13.965 14.638 3.375 1.00 0.00 106 ASP A N 3
ATOM 5135 C CA . ASP A 1 106 ? 13.293 15.234 4.523 1.00 0.00 106 ASP A CA 3
ATOM 5136 C C . ASP A 1 106 ? 12.302 16.305 4.078 1.00 0.00 106 ASP A C 3
ATOM 5137 O O . ASP A 1 106 ? 12.683 17.442 3.802 1.00 0.00 106 ASP A O 3
ATOM 5146 N N . ASP A 1 107 ? 11.027 15.933 4.012 1.00 0.00 107 ASP A N 3
ATOM 5147 C CA . ASP A 1 107 ? 9.981 16.861 3.601 1.00 0.00 107 ASP A CA 3
ATOM 5148 C C . ASP A 1 107 ? 9.331 17.519 4.813 1.00 0.00 107 ASP A C 3
ATOM 5149 O O . ASP A 1 107 ? 9.530 18.708 5.068 1.00 0.00 107 ASP A O 3
ATOM 5158 N N . TYR A 1 108 ? 8.554 16.740 5.558 1.00 0.00 108 TYR A N 3
ATOM 5159 C CA . TYR A 1 108 ? 7.875 17.248 6.745 1.00 0.00 108 TYR A CA 3
ATOM 5160 C C . TYR A 1 108 ? 8.135 16.347 7.948 1.00 0.00 108 TYR A C 3
ATOM 5161 O O . TYR A 1 108 ? 8.441 15.164 7.795 1.00 0.00 108 TYR A O 3
ATOM 5179 N N . VAL A 1 109 ? 8.013 16.914 9.143 1.00 0.00 109 VAL A N 3
ATOM 5180 C CA . VAL A 1 109 ? 8.237 16.162 10.372 1.00 0.00 109 VAL A CA 3
ATOM 5181 C C . VAL A 1 109 ? 6.926 15.616 10.927 1.00 0.00 109 VAL A C 3
ATOM 5182 O O . VAL A 1 109 ? 6.216 16.302 11.662 1.00 0.00 109 VAL A O 3
ATOM 5195 N N . ASP A 1 110 ? 6.611 14.375 10.572 1.00 0.00 110 ASP A N 3
ATOM 5196 C CA . ASP A 1 110 ? 5.385 13.734 11.034 1.00 0.00 110 ASP A CA 3
ATOM 5197 C C . ASP A 1 110 ? 5.659 12.311 11.507 1.00 0.00 110 ASP A C 3
ATOM 5198 O O . ASP A 1 110 ? 5.407 11.346 10.784 1.00 0.00 110 ASP A O 3
ATOM 5207 N N . ILE A 1 111 ? 6.177 12.186 12.725 1.00 0.00 111 ILE A N 3
ATOM 5208 C CA . ILE A 1 111 ? 6.484 10.879 13.294 1.00 0.00 111 ILE A CA 3
ATOM 5209 C C . ILE A 1 111 ? 5.477 10.501 14.376 1.00 0.00 111 ILE A C 3
ATOM 5210 O O . ILE A 1 111 ? 5.848 10.219 15.516 1.00 0.00 111 ILE A O 3
ATOM 5226 N N . ASN A 1 112 ? 4.200 10.497 14.010 1.00 0.00 112 ASN A N 3
ATOM 5227 C CA . ASN A 1 112 ? 3.137 10.152 14.948 1.00 0.00 112 ASN A CA 3
ATOM 5228 C C . ASN A 1 112 ? 3.125 11.114 16.131 1.00 0.00 112 ASN A C 3
ATOM 5229 O O . ASN A 1 112 ? 4.074 11.868 16.341 1.00 0.00 112 ASN A O 3
ATOM 5240 N N . GLU A 1 113 ? 2.042 11.082 16.902 1.00 0.00 113 GLU A N 3
ATOM 5241 C CA . GLU A 1 113 ? 1.906 11.952 18.064 1.00 0.00 113 GLU A CA 3
ATOM 5242 C C . GLU A 1 113 ? 0.631 11.629 18.836 1.00 0.00 113 GLU A C 3
ATOM 5243 O O . GLU A 1 113 ? -0.358 11.176 18.261 1.00 0.00 113 GLU A O 3
ATOM 5255 N N . ASP A 1 114 ? 0.661 11.865 20.143 1.00 0.00 114 ASP A N 3
ATOM 5256 C CA . ASP A 1 114 ? -0.492 11.600 20.995 1.00 0.00 114 ASP A CA 3
ATOM 5257 C C . ASP A 1 114 ? -0.542 12.578 22.164 1.00 0.00 114 ASP A C 3
ATOM 5258 O O . ASP A 1 114 ? -1.589 13.152 22.462 1.00 0.00 114 ASP A O 3
ATOM 5267 N N . GLU A 1 115 ? 0.597 12.766 22.823 1.00 0.00 115 GLU A N 3
ATOM 5268 C CA . GLU A 1 115 ? 0.683 13.676 23.959 1.00 0.00 115 GLU A CA 3
ATOM 5269 C C . GLU A 1 115 ? 2.037 14.377 23.992 1.00 0.00 115 GLU A C 3
ATOM 5270 O O . GLU A 1 115 ? 2.923 14.078 23.191 1.00 0.00 115 GLU A O 3
ATOM 5282 N N . ASP A 1 116 ? 2.190 15.312 24.925 1.00 0.00 116 ASP A N 3
ATOM 5283 C CA . ASP A 1 116 ? 3.437 16.056 25.063 1.00 0.00 116 ASP A CA 3
ATOM 5284 C C . ASP A 1 116 ? 4.198 15.618 26.310 1.00 0.00 116 ASP A C 3
ATOM 5285 O O . ASP A 1 116 ? 3.721 15.790 27.432 1.00 0.00 116 ASP A O 3
ATOM 5294 N N . SER A 1 117 ? 5.382 15.052 26.107 1.00 0.00 117 SER A N 3
ATOM 5295 C CA . SER A 1 117 ? 6.209 14.589 27.215 1.00 0.00 117 SER A CA 3
ATOM 5296 C C . SER A 1 117 ? 6.591 15.747 28.130 1.00 0.00 117 SER A C 3
ATOM 5297 O O . SER A 1 117 ? 6.955 16.826 27.663 1.00 0.00 117 SER A O 3
ATOM 5305 N N . GLY A 1 118 ? 6.504 15.516 29.436 1.00 0.00 118 GLY A N 3
ATOM 5306 C CA . GLY A 1 118 ? 6.843 16.550 30.397 1.00 0.00 118 GLY A CA 3
ATOM 5307 C C . GLY A 1 118 ? 7.025 16.003 31.800 1.00 0.00 118 GLY A C 3
ATOM 5308 O O . GLY A 1 118 ? 8.113 16.096 32.367 1.00 0.00 118 GLY A O 3
ATOM 5312 N N . PRO A 1 119 ? 5.968 15.421 32.392 1.00 0.00 119 PRO A N 3
ATOM 5313 C CA . PRO A 1 119 ? 6.032 14.860 33.745 1.00 0.00 119 PRO A CA 3
ATOM 5314 C C . PRO A 1 119 ? 7.192 13.884 33.913 1.00 0.00 119 PRO A C 3
ATOM 5315 O O . PRO A 1 119 ? 7.952 13.968 34.878 1.00 0.00 119 PRO A O 3
ATOM 5326 N N . SER A 1 120 ? 7.322 12.959 32.967 1.00 0.00 120 SER A N 3
ATOM 5327 C CA . SER A 1 120 ? 8.390 11.967 33.009 1.00 0.00 120 SER A CA 3
ATOM 5328 C C . SER A 1 120 ? 9.724 12.587 32.600 1.00 0.00 120 SER A C 3
ATOM 5329 O O . SER A 1 120 ? 10.750 12.354 33.239 1.00 0.00 120 SER A O 3
ATOM 5337 N N . SER A 1 121 ? 9.700 13.377 31.532 1.00 0.00 121 SER A N 3
ATOM 5338 C CA . SER A 1 121 ? 10.906 14.031 31.038 1.00 0.00 121 SER A CA 3
ATOM 5339 C C . SER A 1 121 ? 11.959 13.000 30.640 1.00 0.00 121 SER A C 3
ATOM 5340 O O . SER A 1 121 ? 13.159 13.253 30.745 1.00 0.00 121 SER A O 3
ATOM 5348 N N . GLY A 1 122 ? 11.500 11.840 30.181 1.00 0.00 122 GLY A N 3
ATOM 5349 C CA . GLY A 1 122 ? 12.415 10.791 29.774 1.00 0.00 122 GLY A CA 3
ATOM 5350 C C . GLY A 1 122 ? 12.700 10.815 28.285 1.00 0.00 122 GLY A C 3
ATOM 5351 O O . GLY A 1 122 ? 12.022 11.576 27.562 1.00 0.00 122 GLY A O 3
ATOM 5356 N N . GLY A 1 1 ? -18.996 -6.457 26.024 1.00 0.00 1 GLY A N 4
ATOM 5357 C CA . GLY A 1 1 ? -18.722 -6.553 27.484 1.00 0.00 1 GLY A CA 4
ATOM 5358 C C . GLY A 1 1 ? -17.294 -6.175 27.832 1.00 0.00 1 GLY A C 4
ATOM 5359 O O . GLY A 1 1 ? -17.047 -5.103 28.383 1.00 0.00 1 GLY A O 4
ATOM 5365 N N . SER A 1 2 ? -16.356 -7.059 27.510 1.00 0.00 2 SER A N 4
ATOM 5366 C CA . SER A 1 2 ? -14.946 -6.813 27.793 1.00 0.00 2 SER A CA 4
ATOM 5367 C C . SER A 1 2 ? -14.393 -5.716 26.888 1.00 0.00 2 SER A C 4
ATOM 5368 O O . SER A 1 2 ? -15.075 -5.246 25.977 1.00 0.00 2 SER A O 4
ATOM 5376 N N . SER A 1 3 ? -13.154 -5.313 27.146 1.00 0.00 3 SER A N 4
ATOM 5377 C CA . SER A 1 3 ? -12.509 -4.271 26.354 1.00 0.00 3 SER A CA 4
ATOM 5378 C C . SER A 1 3 ? -11.448 -4.865 25.433 1.00 0.00 3 SER A C 4
ATOM 5379 O O . SER A 1 3 ? -10.915 -5.944 25.698 1.00 0.00 3 SER A O 4
ATOM 5387 N N . GLY A 1 4 ? -11.148 -4.156 24.351 1.00 0.00 4 GLY A N 4
ATOM 5388 C CA . GLY A 1 4 ? -10.152 -4.629 23.406 1.00 0.00 4 GLY A CA 4
ATOM 5389 C C . GLY A 1 4 ? -8.765 -4.098 23.710 1.00 0.00 4 GLY A C 4
ATOM 5390 O O . GLY A 1 4 ? -8.613 -3.136 24.463 1.00 0.00 4 GLY A O 4
ATOM 5394 N N . SER A 1 5 ? -7.752 -4.728 23.125 1.00 0.00 5 SER A N 4
ATOM 5395 C CA . SER A 1 5 ? -6.370 -4.313 23.337 1.00 0.00 5 SER A CA 4
ATOM 5396 C C . SER A 1 5 ? -5.461 -4.867 22.245 1.00 0.00 5 SER A C 4
ATOM 5397 O O . SER A 1 5 ? -5.746 -5.910 21.658 1.00 0.00 5 SER A O 4
ATOM 5405 N N . SER A 1 6 ? -4.368 -4.161 21.978 1.00 0.00 6 SER A N 4
ATOM 5406 C CA . SER A 1 6 ? -3.417 -4.582 20.956 1.00 0.00 6 SER A CA 4
ATOM 5407 C C . SER A 1 6 ? -2.315 -5.447 21.560 1.00 0.00 6 SER A C 4
ATOM 5408 O O . SER A 1 6 ? -1.639 -5.038 22.504 1.00 0.00 6 SER A O 4
ATOM 5416 N N . GLY A 1 7 ? -2.141 -6.645 21.011 1.00 0.00 7 GLY A N 4
ATOM 5417 C CA . GLY A 1 7 ? -1.120 -7.548 21.508 1.00 0.00 7 GLY A CA 4
ATOM 5418 C C . GLY A 1 7 ? 0.165 -7.471 20.706 1.00 0.00 7 GLY A C 4
ATOM 5419 O O . GLY A 1 7 ? 0.915 -8.444 20.628 1.00 0.00 7 GLY A O 4
ATOM 5423 N N . VAL A 1 8 ? 0.419 -6.311 20.109 1.00 0.00 8 VAL A N 4
ATOM 5424 C CA . VAL A 1 8 ? 1.621 -6.111 19.309 1.00 0.00 8 VAL A CA 4
ATOM 5425 C C . VAL A 1 8 ? 2.106 -4.667 19.399 1.00 0.00 8 VAL A C 4
ATOM 5426 O O . VAL A 1 8 ? 2.627 -4.114 18.429 1.00 0.00 8 VAL A O 4
ATOM 5439 N N . GLU A 1 9 ? 1.931 -4.062 20.568 1.00 0.00 9 GLU A N 4
ATOM 5440 C CA . GLU A 1 9 ? 2.350 -2.682 20.785 1.00 0.00 9 GLU A CA 4
ATOM 5441 C C . GLU A 1 9 ? 3.156 -2.555 22.074 1.00 0.00 9 GLU A C 4
ATOM 5442 O O . GLU A 1 9 ? 3.129 -1.517 22.736 1.00 0.00 9 GLU A O 4
ATOM 5454 N N . HIS A 1 10 ? 3.873 -3.618 22.425 1.00 0.00 10 HIS A N 4
ATOM 5455 C CA . HIS A 1 10 ? 4.687 -3.625 23.635 1.00 0.00 10 HIS A CA 4
ATOM 5456 C C . HIS A 1 10 ? 6.117 -4.059 23.326 1.00 0.00 10 HIS A C 4
ATOM 5457 O O . HIS A 1 10 ? 6.360 -5.203 22.941 1.00 0.00 10 HIS A O 4
ATOM 5471 N N . GLU A 1 11 ? 7.060 -3.137 23.497 1.00 0.00 11 GLU A N 4
ATOM 5472 C CA . GLU A 1 11 ? 8.465 -3.424 23.236 1.00 0.00 11 GLU A CA 4
ATOM 5473 C C . GLU A 1 11 ? 9.089 -4.190 24.399 1.00 0.00 11 GLU A C 4
ATOM 5474 O O . GLU A 1 11 ? 9.437 -3.606 25.425 1.00 0.00 11 GLU A O 4
ATOM 5486 N N . GLN A 1 12 ? 9.226 -5.501 24.232 1.00 0.00 12 GLN A N 4
ATOM 5487 C CA . GLN A 1 12 ? 9.807 -6.347 25.269 1.00 0.00 12 GLN A CA 4
ATOM 5488 C C . GLN A 1 12 ? 10.812 -7.327 24.671 1.00 0.00 12 GLN A C 4
ATOM 5489 O O . GLN A 1 12 ? 10.987 -7.388 23.454 1.00 0.00 12 GLN A O 4
ATOM 5503 N N . GLN A 1 13 ? 11.470 -8.092 25.536 1.00 0.00 13 GLN A N 4
ATOM 5504 C CA . GLN A 1 13 ? 12.457 -9.071 25.094 1.00 0.00 13 GLN A CA 4
ATOM 5505 C C . GLN A 1 13 ? 12.544 -10.236 26.074 1.00 0.00 13 GLN A C 4
ATOM 5506 O O . GLN A 1 13 ? 12.850 -10.049 27.251 1.00 0.00 13 GLN A O 4
ATOM 5520 N N . VAL A 1 14 ? 12.272 -11.440 25.579 1.00 0.00 14 VAL A N 4
ATOM 5521 C CA . VAL A 1 14 ? 12.320 -12.635 26.412 1.00 0.00 14 VAL A CA 4
ATOM 5522 C C . VAL A 1 14 ? 13.613 -13.410 26.187 1.00 0.00 14 VAL A C 4
ATOM 5523 O O . VAL A 1 14 ? 13.956 -13.750 25.055 1.00 0.00 14 VAL A O 4
ATOM 5536 N N . THR A 1 15 ? 14.330 -13.685 27.273 1.00 0.00 15 THR A N 4
ATOM 5537 C CA . THR A 1 15 ? 15.587 -14.419 27.194 1.00 0.00 15 THR A CA 4
ATOM 5538 C C . THR A 1 15 ? 15.334 -15.913 27.013 1.00 0.00 15 THR A C 4
ATOM 5539 O O . THR A 1 15 ? 16.089 -16.601 26.327 1.00 0.00 15 THR A O 4
ATOM 5550 N N . GLU A 1 16 ? 14.266 -16.406 27.632 1.00 0.00 16 GLU A N 4
ATOM 5551 C CA . GLU A 1 16 ? 13.914 -17.818 27.539 1.00 0.00 16 GLU A CA 4
ATOM 5552 C C . GLU A 1 16 ? 13.082 -18.090 26.290 1.00 0.00 16 GLU A C 4
ATOM 5553 O O . GLU A 1 16 ? 11.856 -17.978 26.312 1.00 0.00 16 GLU A O 4
ATOM 5565 N N . SER A 1 17 ? 13.757 -18.446 25.202 1.00 0.00 17 SER A N 4
ATOM 5566 C CA . SER A 1 17 ? 13.080 -18.732 23.942 1.00 0.00 17 SER A CA 4
ATOM 5567 C C . SER A 1 17 ? 13.719 -19.930 23.241 1.00 0.00 17 SER A C 4
ATOM 5568 O O . SER A 1 17 ? 14.802 -19.814 22.667 1.00 0.00 17 SER A O 4
ATOM 5576 N N . PRO A 1 18 ? 13.059 -21.103 23.276 1.00 0.00 18 PRO A N 4
ATOM 5577 C CA . PRO A 1 18 ? 13.578 -22.316 22.636 1.00 0.00 18 PRO A CA 4
ATOM 5578 C C . PRO A 1 18 ? 13.585 -22.211 21.115 1.00 0.00 18 PRO A C 4
ATOM 5579 O O . PRO A 1 18 ? 12.599 -21.796 20.508 1.00 0.00 18 PRO A O 4
ATOM 5590 N N . SER A 1 19 ? 14.705 -22.589 20.507 1.00 0.00 19 SER A N 4
ATOM 5591 C CA . SER A 1 19 ? 14.842 -22.536 19.056 1.00 0.00 19 SER A CA 4
ATOM 5592 C C . SER A 1 19 ? 14.568 -23.899 18.430 1.00 0.00 19 SER A C 4
ATOM 5593 O O . SER A 1 19 ? 15.220 -24.292 17.463 1.00 0.00 19 SER A O 4
ATOM 5601 N N . LEU A 1 20 ? 13.600 -24.618 18.989 1.00 0.00 20 LEU A N 4
ATOM 5602 C CA . LEU A 1 20 ? 13.240 -25.938 18.484 1.00 0.00 20 LEU A CA 4
ATOM 5603 C C . LEU A 1 20 ? 12.082 -25.844 17.493 1.00 0.00 20 LEU A C 4
ATOM 5604 O O . LEU A 1 20 ? 12.120 -26.447 16.421 1.00 0.00 20 LEU A O 4
ATOM 5620 N N . ALA A 1 21 ? 11.056 -25.084 17.861 1.00 0.00 21 ALA A N 4
ATOM 5621 C CA . ALA A 1 21 ? 9.889 -24.911 17.005 1.00 0.00 21 ALA A CA 4
ATOM 5622 C C . ALA A 1 21 ? 10.059 -23.709 16.082 1.00 0.00 21 ALA A C 4
ATOM 5623 O O . ALA A 1 21 ? 10.059 -22.564 16.532 1.00 0.00 21 ALA A O 4
ATOM 5630 N N . SER A 1 22 ? 10.203 -23.979 14.789 1.00 0.00 22 SER A N 4
ATOM 5631 C CA . SER A 1 22 ? 10.373 -22.919 13.802 1.00 0.00 22 SER A CA 4
ATOM 5632 C C . SER A 1 22 ? 9.851 -23.356 12.437 1.00 0.00 22 SER A C 4
ATOM 5633 O O . SER A 1 22 ? 9.607 -24.539 12.204 1.00 0.00 22 SER A O 4
ATOM 5641 N N . VAL A 1 23 ? 9.682 -22.391 11.538 1.00 0.00 23 VAL A N 4
ATOM 5642 C CA . VAL A 1 23 ? 9.189 -22.674 10.196 1.00 0.00 23 VAL A CA 4
ATOM 5643 C C . VAL A 1 23 ? 10.067 -22.007 9.138 1.00 0.00 23 VAL A C 4
ATOM 5644 O O . VAL A 1 23 ? 10.499 -20.868 9.310 1.00 0.00 23 VAL A O 4
ATOM 5657 N N . PRO A 1 24 ? 10.347 -22.710 8.023 1.00 0.00 24 PRO A N 4
ATOM 5658 C CA . PRO A 1 24 ? 11.179 -22.172 6.942 1.00 0.00 24 PRO A CA 4
ATOM 5659 C C . PRO A 1 24 ? 10.763 -20.762 6.534 1.00 0.00 24 PRO A C 4
ATOM 5660 O O . PRO A 1 24 ? 9.828 -20.581 5.756 1.00 0.00 24 PRO A O 4
ATOM 5671 N N . THR A 1 25 ? 11.466 -19.768 7.069 1.00 0.00 25 THR A N 4
ATOM 5672 C CA . THR A 1 25 ? 11.173 -18.371 6.766 1.00 0.00 25 THR A CA 4
ATOM 5673 C C . THR A 1 25 ? 9.773 -17.992 7.243 1.00 0.00 25 THR A C 4
ATOM 5674 O O . THR A 1 25 ? 9.609 -17.412 8.315 1.00 0.00 25 THR A O 4
ATOM 5685 N N . ALA A 1 26 ? 8.766 -18.326 6.441 1.00 0.00 26 ALA A N 4
ATOM 5686 C CA . ALA A 1 26 ? 7.379 -18.022 6.781 1.00 0.00 26 ALA A CA 4
ATOM 5687 C C . ALA A 1 26 ? 7.212 -16.559 7.183 1.00 0.00 26 ALA A C 4
ATOM 5688 O O . ALA A 1 26 ? 6.329 -16.219 7.969 1.00 0.00 26 ALA A O 4
ATOM 5695 N N . ASP A 1 27 ? 8.068 -15.699 6.641 1.00 0.00 27 ASP A N 4
ATOM 5696 C CA . ASP A 1 27 ? 8.013 -14.274 6.946 1.00 0.00 27 ASP A CA 4
ATOM 5697 C C . ASP A 1 27 ? 8.422 -13.441 5.735 1.00 0.00 27 ASP A C 4
ATOM 5698 O O . ASP A 1 27 ? 8.852 -13.978 4.716 1.00 0.00 27 ASP A O 4
ATOM 5707 N N . GLU A 1 28 ? 8.284 -12.124 5.856 1.00 0.00 28 GLU A N 4
ATOM 5708 C CA . GLU A 1 28 ? 8.638 -11.215 4.773 1.00 0.00 28 GLU A CA 4
ATOM 5709 C C . GLU A 1 28 ? 9.220 -9.916 5.321 1.00 0.00 28 GLU A C 4
ATOM 5710 O O . GLU A 1 28 ? 10.269 -9.455 4.871 1.00 0.00 28 GLU A O 4
ATOM 5722 N N . LEU A 1 29 ? 8.532 -9.332 6.296 1.00 0.00 29 LEU A N 4
ATOM 5723 C CA . LEU A 1 29 ? 8.981 -8.085 6.907 1.00 0.00 29 LEU A CA 4
ATOM 5724 C C . LEU A 1 29 ? 9.508 -8.330 8.318 1.00 0.00 29 LEU A C 4
ATOM 5725 O O . LEU A 1 29 ? 8.961 -7.818 9.296 1.00 0.00 29 LEU A O 4
ATOM 5741 N N . PHE A 1 30 ? 10.575 -9.116 8.416 1.00 0.00 30 PHE A N 4
ATOM 5742 C CA . PHE A 1 30 ? 11.177 -9.428 9.706 1.00 0.00 30 PHE A CA 4
ATOM 5743 C C . PHE A 1 30 ? 12.187 -8.358 10.110 1.00 0.00 30 PHE A C 4
ATOM 5744 O O . PHE A 1 30 ? 12.399 -8.108 11.297 1.00 0.00 30 PHE A O 4
ATOM 5761 N N . ASP A 1 31 ? 12.806 -7.729 9.117 1.00 0.00 31 ASP A N 4
ATOM 5762 C CA . ASP A 1 31 ? 13.793 -6.686 9.369 1.00 0.00 31 ASP A CA 4
ATOM 5763 C C . ASP A 1 31 ? 13.164 -5.301 9.250 1.00 0.00 31 ASP A C 4
ATOM 5764 O O . ASP A 1 31 ? 13.796 -4.361 8.769 1.00 0.00 31 ASP A O 4
ATOM 5773 N N . PHE A 1 32 ? 11.916 -5.184 9.690 1.00 0.00 32 PHE A N 4
ATOM 5774 C CA . PHE A 1 32 ? 11.201 -3.914 9.634 1.00 0.00 32 PHE A CA 4
ATOM 5775 C C . PHE A 1 32 ? 10.379 -3.697 10.900 1.00 0.00 32 PHE A C 4
ATOM 5776 O O . PHE A 1 32 ? 9.215 -4.090 10.971 1.00 0.00 32 PHE A O 4
ATOM 5793 N N . HIS A 1 33 ? 10.993 -3.067 11.896 1.00 0.00 33 HIS A N 4
ATOM 5794 C CA . HIS A 1 33 ? 10.317 -2.797 13.161 1.00 0.00 33 HIS A CA 4
ATOM 5795 C C . HIS A 1 33 ? 9.240 -1.731 12.984 1.00 0.00 33 HIS A C 4
ATOM 5796 O O . HIS A 1 33 ? 9.355 -0.854 12.129 1.00 0.00 33 HIS A O 4
ATOM 5810 N N . ILE A 1 34 ? 8.194 -1.814 13.799 1.00 0.00 34 ILE A N 4
ATOM 5811 C CA . ILE A 1 34 ? 7.097 -0.856 13.735 1.00 0.00 34 ILE A CA 4
ATOM 5812 C C . ILE A 1 34 ? 7.504 0.487 14.330 1.00 0.00 34 ILE A C 4
ATOM 5813 O O . ILE A 1 34 ? 7.870 0.573 15.502 1.00 0.00 34 ILE A O 4
ATOM 5829 N N . GLY A 1 35 ? 7.437 1.535 13.515 1.00 0.00 35 GLY A N 4
ATOM 5830 C CA . GLY A 1 35 ? 7.801 2.860 13.978 1.00 0.00 35 GLY A CA 4
ATOM 5831 C C . GLY A 1 35 ? 9.048 3.391 13.300 1.00 0.00 35 GLY A C 4
ATOM 5832 O O . GLY A 1 35 ? 9.772 4.208 13.869 1.00 0.00 35 GLY A O 4
ATOM 5836 N N . ASP A 1 36 ? 9.300 2.927 12.080 1.00 0.00 36 ASP A N 4
ATOM 5837 C CA . ASP A 1 36 ? 10.469 3.360 11.323 1.00 0.00 36 ASP A CA 4
ATOM 5838 C C . ASP A 1 36 ? 10.065 3.862 9.940 1.00 0.00 36 ASP A C 4
ATOM 5839 O O . ASP A 1 36 ? 9.125 3.350 9.333 1.00 0.00 36 ASP A O 4
ATOM 5848 N N . ARG A 1 37 ? 10.781 4.868 9.449 1.00 0.00 37 ARG A N 4
ATOM 5849 C CA . ARG A 1 37 ? 10.497 5.440 8.137 1.00 0.00 37 ARG A CA 4
ATOM 5850 C C . ARG A 1 37 ? 10.634 4.385 7.044 1.00 0.00 37 ARG A C 4
ATOM 5851 O O . ARG A 1 37 ? 11.524 3.536 7.095 1.00 0.00 37 ARG A O 4
ATOM 5872 N N . VAL A 1 38 ? 9.746 4.444 6.058 1.00 0.00 38 VAL A N 4
ATOM 5873 C CA . VAL A 1 38 ? 9.768 3.493 4.953 1.00 0.00 38 VAL A CA 4
ATOM 5874 C C . VAL A 1 38 ? 9.259 4.132 3.666 1.00 0.00 38 VAL A C 4
ATOM 5875 O O . VAL A 1 38 ? 8.470 5.075 3.698 1.00 0.00 38 VAL A O 4
ATOM 5888 N N . LEU A 1 39 ? 9.718 3.610 2.533 1.00 0.00 39 LEU A N 4
ATOM 5889 C CA . LEU A 1 39 ? 9.309 4.127 1.231 1.00 0.00 39 LEU A CA 4
ATOM 5890 C C . LEU A 1 39 ? 8.455 3.107 0.486 1.00 0.00 39 LEU A C 4
ATOM 5891 O O . LEU A 1 39 ? 8.917 2.014 0.163 1.00 0.00 39 LEU A O 4
ATOM 5907 N N . ILE A 1 40 ? 7.205 3.472 0.220 1.00 0.00 40 ILE A N 4
ATOM 5908 C CA . ILE A 1 40 ? 6.286 2.587 -0.486 1.00 0.00 40 ILE A CA 4
ATOM 5909 C C . ILE A 1 40 ? 6.550 2.603 -1.989 1.00 0.00 40 ILE A C 4
ATOM 5910 O O . ILE A 1 40 ? 6.325 3.612 -2.657 1.00 0.00 40 ILE A O 4
ATOM 5926 N N . GLY A 1 41 ? 7.028 1.479 -2.512 1.00 0.00 41 GLY A N 4
ATOM 5927 C CA . GLY A 1 41 ? 7.315 1.384 -3.931 1.00 0.00 41 GLY A CA 4
ATOM 5928 C C . GLY A 1 41 ? 8.375 2.372 -4.380 1.00 0.00 41 GLY A C 4
ATOM 5929 O O . GLY A 1 41 ? 8.446 2.721 -5.558 1.00 0.00 41 GLY A O 4
ATOM 5933 N N . ASN A 1 42 ? 9.201 2.823 -3.440 1.00 0.00 42 ASN A N 4
ATOM 5934 C CA . ASN A 1 42 ? 10.263 3.775 -3.746 1.00 0.00 42 ASN A CA 4
ATOM 5935 C C . ASN A 1 42 ? 9.697 5.034 -4.399 1.00 0.00 42 ASN A C 4
ATOM 5936 O O . ASN A 1 42 ? 10.212 5.505 -5.414 1.00 0.00 42 ASN A O 4
ATOM 5947 N N . VAL A 1 43 ? 8.636 5.574 -3.809 1.00 0.00 43 VAL A N 4
ATOM 5948 C CA . VAL A 1 43 ? 8.001 6.777 -4.334 1.00 0.00 43 VAL A CA 4
ATOM 5949 C C . VAL A 1 43 ? 7.131 7.447 -3.274 1.00 0.00 43 VAL A C 4
ATOM 5950 O O . VAL A 1 43 ? 7.159 8.666 -3.115 1.00 0.00 43 VAL A O 4
ATOM 5963 N N . GLN A 1 44 ? 6.358 6.641 -2.554 1.00 0.00 44 GLN A N 4
ATOM 5964 C CA . GLN A 1 44 ? 5.478 7.156 -1.510 1.00 0.00 44 GLN A CA 4
ATOM 5965 C C . GLN A 1 44 ? 6.118 7.001 -0.131 1.00 0.00 44 GLN A C 4
ATOM 5966 O O . GLN A 1 44 ? 6.090 5.919 0.455 1.00 0.00 44 GLN A O 4
ATOM 5980 N N . PRO A 1 45 ? 6.705 8.084 0.410 1.00 0.00 45 PRO A N 4
ATOM 5981 C CA . PRO A 1 45 ? 7.350 8.055 1.727 1.00 0.00 45 PRO A CA 4
ATOM 5982 C C . PRO A 1 45 ? 6.342 7.925 2.863 1.00 0.00 45 PRO A C 4
ATOM 5983 O O . PRO A 1 45 ? 5.189 8.336 2.735 1.00 0.00 45 PRO A O 4
ATOM 5994 N N . GLY A 1 46 ? 6.785 7.348 3.976 1.00 0.00 46 GLY A N 4
ATOM 5995 C CA . GLY A 1 46 ? 5.910 7.174 5.120 1.00 0.00 46 GLY A CA 4
ATOM 5996 C C . GLY A 1 46 ? 6.591 6.454 6.267 1.00 0.00 46 GLY A C 4
ATOM 5997 O O . GLY A 1 46 ? 7.818 6.367 6.312 1.00 0.00 46 GLY A O 4
ATOM 6001 N N . ILE A 1 47 ? 5.794 5.936 7.195 1.00 0.00 47 ILE A N 4
ATOM 6002 C CA . ILE A 1 47 ? 6.327 5.219 8.347 1.00 0.00 47 ILE A CA 4
ATOM 6003 C C . ILE A 1 47 ? 5.624 3.879 8.533 1.00 0.00 47 ILE A C 4
ATOM 6004 O O . ILE A 1 47 ? 4.397 3.800 8.492 1.00 0.00 47 ILE A O 4
ATOM 6020 N N . LEU A 1 48 ? 6.410 2.827 8.738 1.00 0.00 48 LEU A N 4
ATOM 6021 C CA . LEU A 1 48 ? 5.862 1.490 8.932 1.00 0.00 48 LEU A CA 4
ATOM 6022 C C . LEU A 1 48 ? 5.111 1.397 10.256 1.00 0.00 48 LEU A C 4
ATOM 6023 O O . LEU A 1 48 ? 5.722 1.345 11.324 1.00 0.00 48 LEU A O 4
ATOM 6039 N N . ARG A 1 49 ? 3.785 1.379 10.180 1.00 0.00 49 ARG A N 4
ATOM 6040 C CA . ARG A 1 49 ? 2.951 1.293 11.372 1.00 0.00 49 ARG A CA 4
ATOM 6041 C C . ARG A 1 49 ? 2.519 -0.146 11.634 1.00 0.00 49 ARG A C 4
ATOM 6042 O O . ARG A 1 49 ? 2.329 -0.549 12.782 1.00 0.00 49 ARG A O 4
ATOM 6063 N N . PHE A 1 50 ? 2.363 -0.916 10.562 1.00 0.00 50 PHE A N 4
ATOM 6064 C CA . PHE A 1 50 ? 1.951 -2.310 10.676 1.00 0.00 50 PHE A CA 4
ATOM 6065 C C . PHE A 1 50 ? 2.596 -3.157 9.583 1.00 0.00 50 PHE A C 4
ATOM 6066 O O . PHE A 1 50 ? 3.085 -2.631 8.584 1.00 0.00 50 PHE A O 4
ATOM 6083 N N . LYS A 1 51 ? 2.593 -4.472 9.780 1.00 0.00 51 LYS A N 4
ATOM 6084 C CA . LYS A 1 51 ? 3.176 -5.391 8.811 1.00 0.00 51 LYS A CA 4
ATOM 6085 C C . LYS A 1 51 ? 2.859 -6.839 9.173 1.00 0.00 51 LYS A C 4
ATOM 6086 O O . LYS A 1 51 ? 3.449 -7.402 10.095 1.00 0.00 51 LYS A O 4
ATOM 6105 N N . GLY A 1 52 ? 1.924 -7.435 8.441 1.00 0.00 52 GLY A N 4
ATOM 6106 C CA . GLY A 1 52 ? 1.544 -8.811 8.701 1.00 0.00 52 GLY A CA 4
ATOM 6107 C C . GLY A 1 52 ? 0.337 -9.242 7.892 1.00 0.00 52 GLY A C 4
ATOM 6108 O O . GLY A 1 52 ? -0.143 -8.498 7.036 1.00 0.00 52 GLY A O 4
ATOM 6112 N N . GLU A 1 53 ? -0.155 -10.446 8.162 1.00 0.00 53 GLU A N 4
ATOM 6113 C CA . GLU A 1 53 ? -1.314 -10.975 7.452 1.00 0.00 53 GLU A CA 4
ATOM 6114 C C . GLU A 1 53 ? -2.595 -10.287 7.913 1.00 0.00 53 GLU A C 4
ATOM 6115 O O . GLU A 1 53 ? -2.769 -10.007 9.099 1.00 0.00 53 GLU A O 4
ATOM 6127 N N . THR A 1 54 ? -3.490 -10.018 6.967 1.00 0.00 54 THR A N 4
ATOM 6128 C CA . THR A 1 54 ? -4.755 -9.363 7.275 1.00 0.00 54 THR A CA 4
ATOM 6129 C C . THR A 1 54 ? -5.927 -10.314 7.060 1.00 0.00 54 THR A C 4
ATOM 6130 O O . THR A 1 54 ? -5.738 -11.476 6.700 1.00 0.00 54 THR A O 4
ATOM 6141 N N . SER A 1 55 ? -7.139 -9.813 7.283 1.00 0.00 55 SER A N 4
ATOM 6142 C CA . SER A 1 55 ? -8.342 -10.620 7.114 1.00 0.00 55 SER A CA 4
ATOM 6143 C C . SER A 1 55 ? -8.955 -10.398 5.735 1.00 0.00 55 SER A C 4
ATOM 6144 O O . SER A 1 55 ? -9.402 -11.343 5.085 1.00 0.00 55 SER A O 4
ATOM 6152 N N . PHE A 1 56 ? -8.973 -9.145 5.294 1.00 0.00 56 PHE A N 4
ATOM 6153 C CA . PHE A 1 56 ? -9.532 -8.799 3.992 1.00 0.00 56 PHE A CA 4
ATOM 6154 C C . PHE A 1 56 ? -8.778 -9.507 2.871 1.00 0.00 56 PHE A C 4
ATOM 6155 O O . PHE A 1 56 ? -9.354 -9.835 1.833 1.00 0.00 56 PHE A O 4
ATOM 6172 N N . ALA A 1 57 ? -7.487 -9.740 3.087 1.00 0.00 57 ALA A N 4
ATOM 6173 C CA . ALA A 1 57 ? -6.655 -10.409 2.094 1.00 0.00 57 ALA A CA 4
ATOM 6174 C C . ALA A 1 57 ? -5.429 -11.043 2.742 1.00 0.00 57 ALA A C 4
ATOM 6175 O O . ALA A 1 57 ? -4.768 -10.427 3.579 1.00 0.00 57 ALA A O 4
ATOM 6182 N N . LYS A 1 58 ? -5.130 -12.278 2.350 1.00 0.00 58 LYS A N 4
ATOM 6183 C CA . LYS A 1 58 ? -3.984 -12.996 2.892 1.00 0.00 58 LYS A CA 4
ATOM 6184 C C . LYS A 1 58 ? -2.676 -12.336 2.464 1.00 0.00 58 LYS A C 4
ATOM 6185 O O . LYS A 1 58 ? -2.680 -11.340 1.740 1.00 0.00 58 LYS A O 4
ATOM 6204 N N . GLY A 1 59 ? -1.560 -12.899 2.914 1.00 0.00 59 GLY A N 4
ATOM 6205 C CA . GLY A 1 59 ? -0.261 -12.353 2.568 1.00 0.00 59 GLY A CA 4
ATOM 6206 C C . GLY A 1 59 ? 0.146 -11.205 3.470 1.00 0.00 59 GLY A C 4
ATOM 6207 O O . GLY A 1 59 ? -0.676 -10.668 4.211 1.00 0.00 59 GLY A O 4
ATOM 6211 N N . PHE A 1 60 ? 1.420 -10.828 3.408 1.00 0.00 60 PHE A N 4
ATOM 6212 C CA . PHE A 1 60 ? 1.935 -9.737 4.226 1.00 0.00 60 PHE A CA 4
ATOM 6213 C C . PHE A 1 60 ? 1.377 -8.396 3.759 1.00 0.00 60 PHE A C 4
ATOM 6214 O O . PHE A 1 60 ? 1.348 -8.108 2.561 1.00 0.00 60 PHE A O 4
ATOM 6231 N N . TRP A 1 61 ? 0.936 -7.581 4.710 1.00 0.00 61 TRP A N 4
ATOM 6232 C CA . TRP A 1 61 ? 0.379 -6.270 4.397 1.00 0.00 61 TRP A CA 4
ATOM 6233 C C . TRP A 1 61 ? 0.869 -5.222 5.391 1.00 0.00 61 TRP A C 4
ATOM 6234 O O . TRP A 1 61 ? 0.502 -5.247 6.566 1.00 0.00 61 TRP A O 4
ATOM 6255 N N . ALA A 1 62 ? 1.702 -4.304 4.912 1.00 0.00 62 ALA A N 4
ATOM 6256 C CA . ALA A 1 62 ? 2.243 -3.249 5.759 1.00 0.00 62 ALA A CA 4
ATOM 6257 C C . ALA A 1 62 ? 1.464 -1.950 5.587 1.00 0.00 62 ALA A C 4
ATOM 6258 O O . ALA A 1 62 ? 1.399 -1.394 4.491 1.00 0.00 62 ALA A O 4
ATOM 6265 N N . GLY A 1 63 ? 0.874 -1.471 6.678 1.00 0.00 63 GLY A N 4
ATOM 6266 C CA . GLY A 1 63 ? 0.108 -0.239 6.627 1.00 0.00 63 GLY A CA 4
ATOM 6267 C C . GLY A 1 63 ? 0.952 0.980 6.938 1.00 0.00 63 GLY A C 4
ATOM 6268 O O . GLY A 1 63 ? 1.007 1.431 8.081 1.00 0.00 63 GLY A O 4
ATOM 6272 N N . VAL A 1 64 ? 1.613 1.515 5.916 1.00 0.00 64 VAL A N 4
ATOM 6273 C CA . VAL A 1 64 ? 2.460 2.689 6.083 1.00 0.00 64 VAL A CA 4
ATOM 6274 C C . VAL A 1 64 ? 1.623 3.956 6.232 1.00 0.00 64 VAL A C 4
ATOM 6275 O O . VAL A 1 64 ? 0.576 4.097 5.601 1.00 0.00 64 VAL A O 4
ATOM 6288 N N . GLU A 1 65 ? 2.095 4.874 7.068 1.00 0.00 65 GLU A N 4
ATOM 6289 C CA . GLU A 1 65 ? 1.392 6.131 7.299 1.00 0.00 65 GLU A CA 4
ATOM 6290 C C . GLU A 1 65 ? 2.040 7.267 6.515 1.00 0.00 65 GLU A C 4
ATOM 6291 O O . GLU A 1 65 ? 3.072 7.805 6.919 1.00 0.00 65 GLU A O 4
ATOM 6303 N N . LEU A 1 66 ? 1.430 7.627 5.391 1.00 0.00 66 LEU A N 4
ATOM 6304 C CA . LEU A 1 66 ? 1.948 8.699 4.549 1.00 0.00 66 LEU A CA 4
ATOM 6305 C C . LEU A 1 66 ? 1.875 10.041 5.269 1.00 0.00 66 LEU A C 4
ATOM 6306 O O . LEU A 1 66 ? 0.981 10.272 6.084 1.00 0.00 66 LEU A O 4
ATOM 6322 N N . ASP A 1 67 ? 2.820 10.924 4.962 1.00 0.00 67 ASP A N 4
ATOM 6323 C CA . ASP A 1 67 ? 2.862 12.244 5.579 1.00 0.00 67 ASP A CA 4
ATOM 6324 C C . ASP A 1 67 ? 1.734 13.126 5.053 1.00 0.00 67 ASP A C 4
ATOM 6325 O O . ASP A 1 67 ? 1.229 13.995 5.765 1.00 0.00 67 ASP A O 4
ATOM 6334 N N . LYS A 1 68 ? 1.343 12.896 3.804 1.00 0.00 68 LYS A N 4
ATOM 6335 C CA . LYS A 1 68 ? 0.274 13.669 3.182 1.00 0.00 68 LYS A CA 4
ATOM 6336 C C . LYS A 1 68 ? -0.944 12.789 2.909 1.00 0.00 68 LYS A C 4
ATOM 6337 O O . LYS A 1 68 ? -0.838 11.563 2.869 1.00 0.00 68 LYS A O 4
ATOM 6356 N N . PRO A 1 69 ? -2.124 13.406 2.717 1.00 0.00 69 PRO A N 4
ATOM 6357 C CA . PRO A 1 69 ? -3.363 12.670 2.448 1.00 0.00 69 PRO A CA 4
ATOM 6358 C C . PRO A 1 69 ? -3.365 12.024 1.066 1.00 0.00 69 PRO A C 4
ATOM 6359 O O . PRO A 1 69 ? -4.015 12.512 0.141 1.00 0.00 69 PRO A O 4
ATOM 6370 N N . GLU A 1 70 ? -2.633 10.923 0.933 1.00 0.00 70 GLU A N 4
ATOM 6371 C CA . GLU A 1 70 ? -2.549 10.208 -0.335 1.00 0.00 70 GLU A CA 4
ATOM 6372 C C . GLU A 1 70 ? -3.156 8.813 -0.216 1.00 0.00 70 GLU A C 4
ATOM 6373 O O . GLU A 1 70 ? -3.796 8.323 -1.145 1.00 0.00 70 GLU A O 4
ATOM 6385 N N . GLY A 1 71 ? -2.950 8.180 0.935 1.00 0.00 71 GLY A N 4
ATOM 6386 C CA . GLY A 1 71 ? -3.482 6.849 1.154 1.00 0.00 71 GLY A CA 4
ATOM 6387 C C . GLY A 1 71 ? -4.991 6.798 1.024 1.00 0.00 71 GLY A C 4
ATOM 6388 O O . GLY A 1 71 ? -5.607 7.725 0.496 1.00 0.00 71 GLY A O 4
ATOM 6392 N N . ASN A 1 72 ? -5.590 5.712 1.504 1.00 0.00 72 ASN A N 4
ATOM 6393 C CA . ASN A 1 72 ? -7.036 5.544 1.438 1.00 0.00 72 ASN A CA 4
ATOM 6394 C C . ASN A 1 72 ? -7.552 4.772 2.648 1.00 0.00 72 ASN A C 4
ATOM 6395 O O . ASN A 1 72 ? -8.539 4.042 2.557 1.00 0.00 72 ASN A O 4
ATOM 6406 N N . ASN A 1 73 ? -6.876 4.938 3.781 1.00 0.00 73 ASN A N 4
ATOM 6407 C CA . ASN A 1 73 ? -7.267 4.256 5.010 1.00 0.00 73 ASN A CA 4
ATOM 6408 C C . ASN A 1 73 ? -6.808 5.039 6.235 1.00 0.00 73 ASN A C 4
ATOM 6409 O O . ASN A 1 73 ? -5.900 5.865 6.151 1.00 0.00 73 ASN A O 4
ATOM 6420 N N . ASN A 1 74 ? -7.443 4.774 7.373 1.00 0.00 74 ASN A N 4
ATOM 6421 C CA . ASN A 1 74 ? -7.099 5.455 8.616 1.00 0.00 74 ASN A CA 4
ATOM 6422 C C . ASN A 1 74 ? -6.602 4.461 9.662 1.00 0.00 74 ASN A C 4
ATOM 6423 O O . ASN A 1 74 ? -6.764 4.676 10.862 1.00 0.00 74 ASN A O 4
ATOM 6434 N N . GLY A 1 75 ? -5.996 3.372 9.198 1.00 0.00 75 GLY A N 4
ATOM 6435 C CA . GLY A 1 75 ? -5.485 2.365 10.107 1.00 0.00 75 GLY A CA 4
ATOM 6436 C C . GLY A 1 75 ? -6.461 1.225 10.322 1.00 0.00 75 GLY A C 4
ATOM 6437 O O . GLY A 1 75 ? -6.056 0.074 10.487 1.00 0.00 75 GLY A O 4
ATOM 6441 N N . THR A 1 76 ? -7.752 1.545 10.320 1.00 0.00 76 THR A N 4
ATOM 6442 C CA . THR A 1 76 ? -8.788 0.538 10.516 1.00 0.00 76 THR A CA 4
ATOM 6443 C C . THR A 1 76 ? -9.316 0.029 9.179 1.00 0.00 76 THR A C 4
ATOM 6444 O O . THR A 1 76 ? -9.979 0.761 8.444 1.00 0.00 76 THR A O 4
ATOM 6455 N N . TYR A 1 77 ? -9.019 -1.229 8.872 1.00 0.00 77 TYR A N 4
ATOM 6456 C CA . TYR A 1 77 ? -9.466 -1.836 7.623 1.00 0.00 77 TYR A CA 4
ATOM 6457 C C . TYR A 1 77 ? -10.731 -2.659 7.841 1.00 0.00 77 TYR A C 4
ATOM 6458 O O . TYR A 1 77 ? -10.678 -3.771 8.365 1.00 0.00 77 TYR A O 4
ATOM 6476 N N . ASP A 1 78 ? -11.869 -2.104 7.436 1.00 0.00 78 ASP A N 4
ATOM 6477 C CA . ASP A 1 78 ? -13.150 -2.786 7.587 1.00 0.00 78 ASP A CA 4
ATOM 6478 C C . ASP A 1 78 ? -13.461 -3.038 9.061 1.00 0.00 78 ASP A C 4
ATOM 6479 O O . ASP A 1 78 ? -14.133 -4.010 9.405 1.00 0.00 78 ASP A O 4
ATOM 6488 N N . GLY A 1 79 ? -12.968 -2.156 9.924 1.00 0.00 79 GLY A N 4
ATOM 6489 C CA . GLY A 1 79 ? -13.206 -2.302 11.349 1.00 0.00 79 GLY A CA 4
ATOM 6490 C C . GLY A 1 79 ? -11.977 -2.779 12.097 1.00 0.00 79 GLY A C 4
ATOM 6491 O O . GLY A 1 79 ? -11.814 -2.490 13.283 1.00 0.00 79 GLY A O 4
ATOM 6495 N N . ILE A 1 80 ? -11.112 -3.513 11.406 1.00 0.00 80 ILE A N 4
ATOM 6496 C CA . ILE A 1 80 ? -9.893 -4.032 12.014 1.00 0.00 80 ILE A CA 4
ATOM 6497 C C . ILE A 1 80 ? -8.859 -2.927 12.200 1.00 0.00 80 ILE A C 4
ATOM 6498 O O . ILE A 1 80 ? -8.194 -2.518 11.248 1.00 0.00 80 ILE A O 4
ATOM 6514 N N . ALA A 1 81 ? -8.727 -2.449 13.433 1.00 0.00 81 ALA A N 4
ATOM 6515 C CA . ALA A 1 81 ? -7.774 -1.391 13.744 1.00 0.00 81 ALA A CA 4
ATOM 6516 C C . ALA A 1 81 ? -6.367 -1.954 13.921 1.00 0.00 81 ALA A C 4
ATOM 6517 O O . ALA A 1 81 ? -6.157 -2.898 14.682 1.00 0.00 81 ALA A O 4
ATOM 6524 N N . TYR A 1 82 ? -5.407 -1.367 13.213 1.00 0.00 82 TYR A N 4
ATOM 6525 C CA . TYR A 1 82 ? -4.021 -1.810 13.290 1.00 0.00 82 TYR A CA 4
ATOM 6526 C C . TYR A 1 82 ? -3.122 -0.695 13.815 1.00 0.00 82 TYR A C 4
ATOM 6527 O O . TYR A 1 82 ? -2.253 -0.927 14.655 1.00 0.00 82 TYR A O 4
ATOM 6545 N N . PHE A 1 83 ? -3.337 0.517 13.313 1.00 0.00 83 PHE A N 4
ATOM 6546 C CA . PHE A 1 83 ? -2.547 1.668 13.731 1.00 0.00 83 PHE A CA 4
ATOM 6547 C C . PHE A 1 83 ? -3.389 2.940 13.715 1.00 0.00 83 PHE A C 4
ATOM 6548 O O . PHE A 1 83 ? -4.485 2.964 13.155 1.00 0.00 83 PHE A O 4
ATOM 6565 N N . GLU A 1 84 ? -2.870 3.995 14.333 1.00 0.00 84 GLU A N 4
ATOM 6566 C CA . GLU A 1 84 ? -3.574 5.271 14.390 1.00 0.00 84 GLU A CA 4
ATOM 6567 C C . GLU A 1 84 ? -2.985 6.264 13.392 1.00 0.00 84 GLU A C 4
ATOM 6568 O O . GLU A 1 84 ? -1.769 6.433 13.315 1.00 0.00 84 GLU A O 4
ATOM 6580 N N . CYS A 1 85 ? -3.857 6.917 12.631 1.00 0.00 85 CYS A N 4
ATOM 6581 C CA . CYS A 1 85 ? -3.423 7.895 11.639 1.00 0.00 85 CYS A CA 4
ATOM 6582 C C . CYS A 1 85 ? -4.597 8.740 11.158 1.00 0.00 85 CYS A C 4
ATOM 6583 O O . CYS A 1 85 ? -5.710 8.622 11.670 1.00 0.00 85 CYS A O 4
ATOM 6591 N N . LYS A 1 86 ? -4.341 9.591 10.170 1.00 0.00 86 LYS A N 4
ATOM 6592 C CA . LYS A 1 86 ? -5.376 10.457 9.618 1.00 0.00 86 LYS A CA 4
ATOM 6593 C C . LYS A 1 86 ? -6.495 9.634 8.988 1.00 0.00 86 LYS A C 4
ATOM 6594 O O . LYS A 1 86 ? -6.505 8.407 9.080 1.00 0.00 86 LYS A O 4
ATOM 6613 N N . GLU A 1 87 ? -7.437 10.319 8.347 1.00 0.00 87 GLU A N 4
ATOM 6614 C CA . GLU A 1 87 ? -8.561 9.652 7.700 1.00 0.00 87 GLU A CA 4
ATOM 6615 C C . GLU A 1 87 ? -8.113 8.938 6.430 1.00 0.00 87 GLU A C 4
ATOM 6616 O O . GLU A 1 87 ? -8.487 7.791 6.186 1.00 0.00 87 GLU A O 4
ATOM 6628 N N . LYS A 1 88 ? -7.310 9.623 5.622 1.00 0.00 88 LYS A N 4
ATOM 6629 C CA . LYS A 1 88 ? -6.812 9.054 4.376 1.00 0.00 88 LYS A CA 4
ATOM 6630 C C . LYS A 1 88 ? -5.303 9.243 4.253 1.00 0.00 88 LYS A C 4
ATOM 6631 O O . LYS A 1 88 ? -4.825 9.946 3.363 1.00 0.00 88 LYS A O 4
ATOM 6650 N N . HIS A 1 89 ? -4.559 8.609 5.153 1.00 0.00 89 HIS A N 4
ATOM 6651 C CA . HIS A 1 89 ? -3.103 8.706 5.146 1.00 0.00 89 HIS A CA 4
ATOM 6652 C C . HIS A 1 89 ? -2.465 7.321 5.158 1.00 0.00 89 HIS A C 4
ATOM 6653 O O . HIS A 1 89 ? -1.506 7.061 4.431 1.00 0.00 89 HIS A O 4
ATOM 6667 N N . GLY A 1 90 ? -3.004 6.433 5.988 1.00 0.00 90 GLY A N 4
ATOM 6668 C CA . GLY A 1 90 ? -2.474 5.086 6.079 1.00 0.00 90 GLY A CA 4
ATOM 6669 C C . GLY A 1 90 ? -2.803 4.250 4.857 1.00 0.00 90 GLY A C 4
ATOM 6670 O O . GLY A 1 90 ? -3.924 4.296 4.350 1.00 0.00 90 GLY A O 4
ATOM 6674 N N . ILE A 1 91 ? -1.824 3.484 4.385 1.00 0.00 91 ILE A N 4
ATOM 6675 C CA . ILE A 1 91 ? -2.018 2.635 3.215 1.00 0.00 91 ILE A CA 4
ATOM 6676 C C . ILE A 1 91 ? -1.344 1.279 3.404 1.00 0.00 91 ILE A C 4
ATOM 6677 O O . ILE A 1 91 ? -0.193 1.201 3.835 1.00 0.00 91 ILE A O 4
ATOM 6693 N N . PHE A 1 92 ? -2.068 0.214 3.076 1.00 0.00 92 PHE A N 4
ATOM 6694 C CA . PHE A 1 92 ? -1.541 -1.139 3.209 1.00 0.00 92 PHE A CA 4
ATOM 6695 C C . PHE A 1 92 ? -0.932 -1.618 1.895 1.00 0.00 92 PHE A C 4
ATOM 6696 O O . PHE A 1 92 ? -1.645 -1.863 0.921 1.00 0.00 92 PHE A O 4
ATOM 6713 N N . ALA A 1 93 ? 0.391 -1.750 1.873 1.00 0.00 93 ALA A N 4
ATOM 6714 C CA . ALA A 1 93 ? 1.095 -2.199 0.679 1.00 0.00 93 ALA A CA 4
ATOM 6715 C C . ALA A 1 93 ? 1.886 -3.476 0.955 1.00 0.00 93 ALA A C 4
ATOM 6716 O O . ALA A 1 93 ? 2.375 -3.684 2.066 1.00 0.00 93 ALA A O 4
ATOM 6723 N N . PRO A 1 94 ? 2.023 -4.350 -0.056 1.00 0.00 94 PRO A N 4
ATOM 6724 C CA . PRO A 1 94 ? 2.760 -5.612 0.085 1.00 0.00 94 PRO A CA 4
ATOM 6725 C C . PRO A 1 94 ? 4.166 -5.401 0.639 1.00 0.00 94 PRO A C 4
ATOM 6726 O O . PRO A 1 94 ? 4.692 -4.288 0.612 1.00 0.00 94 PRO A O 4
ATOM 6737 N N . PRO A 1 95 ? 4.798 -6.473 1.148 1.00 0.00 95 PRO A N 4
ATOM 6738 C CA . PRO A 1 95 ? 6.152 -6.402 1.709 1.00 0.00 95 PRO A CA 4
ATOM 6739 C C . PRO A 1 95 ? 7.177 -5.921 0.688 1.00 0.00 95 PRO A C 4
ATOM 6740 O O . PRO A 1 95 ? 8.094 -5.171 1.020 1.00 0.00 95 PRO A O 4
ATOM 6751 N N . GLN A 1 96 ? 7.014 -6.358 -0.556 1.00 0.00 96 GLN A N 4
ATOM 6752 C CA . GLN A 1 96 ? 7.926 -5.972 -1.627 1.00 0.00 96 GLN A CA 4
ATOM 6753 C C . GLN A 1 96 ? 7.962 -4.456 -1.798 1.00 0.00 96 GLN A C 4
ATOM 6754 O O . GLN A 1 96 ? 8.958 -3.896 -2.255 1.00 0.00 96 GLN A O 4
ATOM 6768 N N . LYS A 1 97 ? 6.869 -3.795 -1.427 1.00 0.00 97 LYS A N 4
ATOM 6769 C CA . LYS A 1 97 ? 6.778 -2.345 -1.541 1.00 0.00 97 LYS A CA 4
ATOM 6770 C C . LYS A 1 97 ? 7.093 -1.670 -0.209 1.00 0.00 97 LYS A C 4
ATOM 6771 O O . LYS A 1 97 ? 6.498 -0.650 0.138 1.00 0.00 97 LYS A O 4
ATOM 6790 N N . ILE A 1 98 ? 8.033 -2.246 0.533 1.00 0.00 98 ILE A N 4
ATOM 6791 C CA . ILE A 1 98 ? 8.427 -1.700 1.826 1.00 0.00 98 ILE A CA 4
ATOM 6792 C C . ILE A 1 98 ? 9.945 -1.675 1.971 1.00 0.00 98 ILE A C 4
ATOM 6793 O O . ILE A 1 98 ? 10.572 -2.703 2.225 1.00 0.00 98 ILE A O 4
ATOM 6809 N N . SER A 1 99 ? 10.531 -0.493 1.807 1.00 0.00 99 SER A N 4
ATOM 6810 C CA . SER A 1 99 ? 11.975 -0.332 1.920 1.00 0.00 99 SER A CA 4
ATOM 6811 C C . SER A 1 99 ? 12.321 0.875 2.785 1.00 0.00 99 SER A C 4
ATOM 6812 O O . SER A 1 99 ? 11.461 1.704 3.083 1.00 0.00 99 SER A O 4
ATOM 6820 N N . HIS A 1 100 ? 13.584 0.968 3.184 1.00 0.00 100 HIS A N 4
ATOM 6821 C CA . HIS A 1 100 ? 14.043 2.074 4.015 1.00 0.00 100 HIS A CA 4
ATOM 6822 C C . HIS A 1 100 ? 14.295 3.319 3.170 1.00 0.00 100 HIS A C 4
ATOM 6823 O O . HIS A 1 100 ? 14.979 3.259 2.148 1.00 0.00 100 HIS A O 4
ATOM 6837 N N . ILE A 1 101 ? 13.739 4.445 3.602 1.00 0.00 101 ILE A N 4
ATOM 6838 C CA . ILE A 1 101 ? 13.906 5.702 2.885 1.00 0.00 101 ILE A CA 4
ATOM 6839 C C . ILE A 1 101 ? 15.368 6.147 2.893 1.00 0.00 101 ILE A C 4
ATOM 6840 O O . ILE A 1 101 ? 16.040 6.073 3.921 1.00 0.00 101 ILE A O 4
ATOM 6856 N N . PRO A 1 102 ? 15.883 6.617 1.742 1.00 0.00 102 PRO A N 4
ATOM 6857 C CA . PRO A 1 102 ? 17.273 7.071 1.628 1.00 0.00 102 PRO A CA 4
ATOM 6858 C C . PRO A 1 102 ? 17.639 8.089 2.703 1.00 0.00 102 PRO A C 4
ATOM 6859 O O . PRO A 1 102 ? 16.816 8.917 3.095 1.00 0.00 102 PRO A O 4
ATOM 6870 N N . GLU A 1 103 ? 18.879 8.023 3.175 1.00 0.00 103 GLU A N 4
ATOM 6871 C CA . GLU A 1 103 ? 19.356 8.940 4.203 1.00 0.00 103 GLU A CA 4
ATOM 6872 C C . GLU A 1 103 ? 19.540 10.344 3.637 1.00 0.00 103 GLU A C 4
ATOM 6873 O O . GLU A 1 103 ? 19.409 11.336 4.354 1.00 0.00 103 GLU A O 4
ATOM 6885 N N . ASN A 1 104 ? 19.845 10.421 2.345 1.00 0.00 104 ASN A N 4
ATOM 6886 C CA . ASN A 1 104 ? 20.048 11.705 1.682 1.00 0.00 104 ASN A CA 4
ATOM 6887 C C . ASN A 1 104 ? 18.787 12.141 0.942 1.00 0.00 104 ASN A C 4
ATOM 6888 O O . ASN A 1 104 ? 18.861 12.831 -0.075 1.00 0.00 104 ASN A O 4
ATOM 6899 N N . PHE A 1 105 ? 17.631 11.734 1.457 1.00 0.00 105 PHE A N 4
ATOM 6900 C CA . PHE A 1 105 ? 16.355 12.084 0.843 1.00 0.00 105 PHE A CA 4
ATOM 6901 C C . PHE A 1 105 ? 15.866 13.439 1.343 1.00 0.00 105 PHE A C 4
ATOM 6902 O O . PHE A 1 105 ? 15.190 14.170 0.620 1.00 0.00 105 PHE A O 4
ATOM 6919 N N . ASP A 1 106 ? 16.212 13.766 2.584 1.00 0.00 106 ASP A N 4
ATOM 6920 C CA . ASP A 1 106 ? 15.808 15.033 3.181 1.00 0.00 106 ASP A CA 4
ATOM 6921 C C . ASP A 1 106 ? 14.289 15.130 3.276 1.00 0.00 106 ASP A C 4
ATOM 6922 O O . ASP A 1 106 ? 13.639 15.710 2.407 1.00 0.00 106 ASP A O 4
ATOM 6931 N N . ASP A 1 107 ? 13.730 14.558 4.336 1.00 0.00 107 ASP A N 4
ATOM 6932 C CA . ASP A 1 107 ? 12.286 14.579 4.546 1.00 0.00 107 ASP A CA 4
ATOM 6933 C C . ASP A 1 107 ? 11.935 15.321 5.831 1.00 0.00 107 ASP A C 4
ATOM 6934 O O . ASP A 1 107 ? 12.588 15.144 6.860 1.00 0.00 107 ASP A O 4
ATOM 6943 N N . TYR A 1 108 ? 10.899 16.151 5.766 1.00 0.00 108 TYR A N 4
ATOM 6944 C CA . TYR A 1 108 ? 10.461 16.919 6.925 1.00 0.00 108 TYR A CA 4
ATOM 6945 C C . TYR A 1 108 ? 9.560 16.080 7.824 1.00 0.00 108 TYR A C 4
ATOM 6946 O O . TYR A 1 108 ? 9.002 15.070 7.394 1.00 0.00 108 TYR A O 4
ATOM 6964 N N . VAL A 1 109 ? 9.421 16.504 9.076 1.00 0.00 109 VAL A N 4
ATOM 6965 C CA . VAL A 1 109 ? 8.588 15.791 10.038 1.00 0.00 109 VAL A CA 4
ATOM 6966 C C . VAL A 1 109 ? 7.264 16.514 10.260 1.00 0.00 109 VAL A C 4
ATOM 6967 O O . VAL A 1 109 ? 7.237 17.646 10.742 1.00 0.00 109 VAL A O 4
ATOM 6980 N N . ASP A 1 110 ? 6.167 15.853 9.905 1.00 0.00 110 ASP A N 4
ATOM 6981 C CA . ASP A 1 110 ? 4.839 16.433 10.065 1.00 0.00 110 ASP A CA 4
ATOM 6982 C C . ASP A 1 110 ? 3.798 15.348 10.323 1.00 0.00 110 ASP A C 4
ATOM 6983 O O . ASP A 1 110 ? 2.661 15.443 9.864 1.00 0.00 110 ASP A O 4
ATOM 6992 N N . ILE A 1 111 ? 4.197 14.317 11.061 1.00 0.00 111 ILE A N 4
ATOM 6993 C CA . ILE A 1 111 ? 3.298 13.213 11.381 1.00 0.00 111 ILE A CA 4
ATOM 6994 C C . ILE A 1 111 ? 3.330 12.893 12.871 1.00 0.00 111 ILE A C 4
ATOM 6995 O O . ILE A 1 111 ? 4.055 13.528 13.638 1.00 0.00 111 ILE A O 4
ATOM 7011 N N . ASN A 1 112 ? 2.540 11.903 13.277 1.00 0.00 112 ASN A N 4
ATOM 7012 C CA . ASN A 1 112 ? 2.480 11.499 14.676 1.00 0.00 112 ASN A CA 4
ATOM 7013 C C . ASN A 1 112 ? 1.975 12.642 15.551 1.00 0.00 112 ASN A C 4
ATOM 7014 O O . ASN A 1 112 ? 1.794 13.765 15.079 1.00 0.00 112 ASN A O 4
ATOM 7025 N N . GLU A 1 113 ? 1.748 12.349 16.827 1.00 0.00 113 GLU A N 4
ATOM 7026 C CA . GLU A 1 113 ? 1.264 13.352 17.768 1.00 0.00 113 GLU A CA 4
ATOM 7027 C C . GLU A 1 113 ? 2.392 13.843 18.669 1.00 0.00 113 GLU A C 4
ATOM 7028 O O . GLU A 1 113 ? 2.662 15.042 18.745 1.00 0.00 113 GLU A O 4
ATOM 7040 N N . ASP A 1 114 ? 3.048 12.909 19.349 1.00 0.00 114 ASP A N 4
ATOM 7041 C CA . ASP A 1 114 ? 4.148 13.248 20.245 1.00 0.00 114 ASP A CA 4
ATOM 7042 C C . ASP A 1 114 ? 4.986 12.015 20.565 1.00 0.00 114 ASP A C 4
ATOM 7043 O O . ASP A 1 114 ? 6.216 12.062 20.530 1.00 0.00 114 ASP A O 4
ATOM 7052 N N . GLU A 1 115 ? 4.314 10.912 20.879 1.00 0.00 115 GLU A N 4
ATOM 7053 C CA . GLU A 1 115 ? 4.997 9.666 21.206 1.00 0.00 115 GLU A CA 4
ATOM 7054 C C . GLU A 1 115 ? 5.762 9.133 20.000 1.00 0.00 115 GLU A C 4
ATOM 7055 O O . GLU A 1 115 ? 5.165 8.758 18.989 1.00 0.00 115 GLU A O 4
ATOM 7067 N N . ASP A 1 116 ? 7.086 9.099 20.112 1.00 0.00 116 ASP A N 4
ATOM 7068 C CA . ASP A 1 116 ? 7.933 8.610 19.030 1.00 0.00 116 ASP A CA 4
ATOM 7069 C C . ASP A 1 116 ? 8.398 7.184 19.306 1.00 0.00 116 ASP A C 4
ATOM 7070 O O . ASP A 1 116 ? 8.745 6.842 20.436 1.00 0.00 116 ASP A O 4
ATOM 7079 N N . SER A 1 117 ? 8.404 6.357 18.266 1.00 0.00 117 SER A N 4
ATOM 7080 C CA . SER A 1 117 ? 8.828 4.967 18.398 1.00 0.00 117 SER A CA 4
ATOM 7081 C C . SER A 1 117 ? 10.198 4.754 17.762 1.00 0.00 117 SER A C 4
ATOM 7082 O O . SER A 1 117 ? 10.476 5.262 16.676 1.00 0.00 117 SER A O 4
ATOM 7090 N N . GLY A 1 118 ? 11.051 4.000 18.447 1.00 0.00 118 GLY A N 4
ATOM 7091 C CA . GLY A 1 118 ? 12.382 3.733 17.935 1.00 0.00 118 GLY A CA 4
ATOM 7092 C C . GLY A 1 118 ? 13.440 3.767 19.022 1.00 0.00 118 GLY A C 4
ATOM 7093 O O . GLY A 1 118 ? 13.138 3.531 20.192 1.00 0.00 118 GLY A O 4
ATOM 7097 N N . PRO A 1 119 ? 14.702 4.059 18.663 1.00 0.00 119 PRO A N 4
ATOM 7098 C CA . PRO A 1 119 ? 15.804 4.119 19.630 1.00 0.00 119 PRO A CA 4
ATOM 7099 C C . PRO A 1 119 ? 15.688 5.317 20.566 1.00 0.00 119 PRO A C 4
ATOM 7100 O O . PRO A 1 119 ? 14.665 6.003 20.589 1.00 0.00 119 PRO A O 4
ATOM 7111 N N . SER A 1 120 ? 16.742 5.564 21.336 1.00 0.00 120 SER A N 4
ATOM 7112 C CA . SER A 1 120 ? 16.759 6.680 22.275 1.00 0.00 120 SER A CA 4
ATOM 7113 C C . SER A 1 120 ? 15.646 6.539 23.307 1.00 0.00 120 SER A C 4
ATOM 7114 O O . SER A 1 120 ? 14.534 7.029 23.108 1.00 0.00 120 SER A O 4
ATOM 7122 N N . SER A 1 121 ? 15.952 5.866 24.412 1.00 0.00 121 SER A N 4
ATOM 7123 C CA . SER A 1 121 ? 14.977 5.659 25.476 1.00 0.00 121 SER A CA 4
ATOM 7124 C C . SER A 1 121 ? 15.655 5.148 26.743 1.00 0.00 121 SER A C 4
ATOM 7125 O O . SER A 1 121 ? 16.731 4.552 26.686 1.00 0.00 121 SER A O 4
ATOM 7133 N N . GLY A 1 122 ? 15.019 5.383 27.886 1.00 0.00 122 GLY A N 4
ATOM 7134 C CA . GLY A 1 122 ? 15.575 4.939 29.150 1.00 0.00 122 GLY A CA 4
ATOM 7135 C C . GLY A 1 122 ? 15.341 5.935 30.268 1.00 0.00 122 GLY A C 4
ATOM 7136 O O . GLY A 1 122 ? 15.854 5.706 31.385 1.00 0.00 122 GLY A O 4
ATOM 7141 N N . GLY A 1 1 ? 38.343 4.004 47.483 1.00 0.00 1 GLY A N 5
ATOM 7142 C CA . GLY A 1 1 ? 38.438 5.451 47.819 1.00 0.00 1 GLY A CA 5
ATOM 7143 C C . GLY A 1 1 ? 37.078 6.091 48.021 1.00 0.00 1 GLY A C 5
ATOM 7144 O O . GLY A 1 1 ? 36.817 6.696 49.061 1.00 0.00 1 GLY A O 5
ATOM 7150 N N . SER A 1 2 ? 36.210 5.956 47.024 1.00 0.00 2 SER A N 5
ATOM 7151 C CA . SER A 1 2 ? 34.869 6.526 47.096 1.00 0.00 2 SER A CA 5
ATOM 7152 C C . SER A 1 2 ? 33.813 5.471 46.785 1.00 0.00 2 SER A C 5
ATOM 7153 O O . SER A 1 2 ? 32.755 5.780 46.237 1.00 0.00 2 SER A O 5
ATOM 7161 N N . SER A 1 3 ? 34.106 4.224 47.139 1.00 0.00 3 SER A N 5
ATOM 7162 C CA . SER A 1 3 ? 33.182 3.123 46.896 1.00 0.00 3 SER A CA 5
ATOM 7163 C C . SER A 1 3 ? 32.137 3.037 48.005 1.00 0.00 3 SER A C 5
ATOM 7164 O O . SER A 1 3 ? 32.410 2.526 49.091 1.00 0.00 3 SER A O 5
ATOM 7172 N N . GLY A 1 4 ? 30.939 3.538 47.722 1.00 0.00 4 GLY A N 5
ATOM 7173 C CA . GLY A 1 4 ? 29.872 3.507 48.703 1.00 0.00 4 GLY A CA 5
ATOM 7174 C C . GLY A 1 4 ? 28.828 2.454 48.393 1.00 0.00 4 GLY A C 5
ATOM 7175 O O . GLY A 1 4 ? 28.748 1.960 47.268 1.00 0.00 4 GLY A O 5
ATOM 7179 N N . SER A 1 5 ? 28.023 2.106 49.393 1.00 0.00 5 SER A N 5
ATOM 7180 C CA . SER A 1 5 ? 26.979 1.104 49.222 1.00 0.00 5 SER A CA 5
ATOM 7181 C C . SER A 1 5 ? 25.659 1.587 49.814 1.00 0.00 5 SER A C 5
ATOM 7182 O O . SER A 1 5 ? 25.569 2.702 50.329 1.00 0.00 5 SER A O 5
ATOM 7190 N N . SER A 1 6 ? 24.638 0.740 49.737 1.00 0.00 6 SER A N 5
ATOM 7191 C CA . SER A 1 6 ? 23.321 1.082 50.265 1.00 0.00 6 SER A CA 5
ATOM 7192 C C . SER A 1 6 ? 22.557 -0.174 50.674 1.00 0.00 6 SER A C 5
ATOM 7193 O O . SER A 1 6 ? 22.193 -0.339 51.839 1.00 0.00 6 SER A O 5
ATOM 7201 N N . GLY A 1 7 ? 22.317 -1.055 49.710 1.00 0.00 7 GLY A N 5
ATOM 7202 C CA . GLY A 1 7 ? 21.598 -2.283 49.990 1.00 0.00 7 GLY A CA 5
ATOM 7203 C C . GLY A 1 7 ? 21.616 -3.247 48.820 1.00 0.00 7 GLY A C 5
ATOM 7204 O O . GLY A 1 7 ? 20.673 -3.294 48.031 1.00 0.00 7 GLY A O 5
ATOM 7208 N N . VAL A 1 8 ? 22.692 -4.019 48.708 1.00 0.00 8 VAL A N 5
ATOM 7209 C CA . VAL A 1 8 ? 22.830 -4.986 47.627 1.00 0.00 8 VAL A CA 5
ATOM 7210 C C . VAL A 1 8 ? 22.841 -4.295 46.268 1.00 0.00 8 VAL A C 5
ATOM 7211 O O . VAL A 1 8 ? 21.819 -3.781 45.813 1.00 0.00 8 VAL A O 5
ATOM 7224 N N . GLU A 1 9 ? 24.003 -4.286 45.623 1.00 0.00 9 GLU A N 5
ATOM 7225 C CA . GLU A 1 9 ? 24.147 -3.658 44.315 1.00 0.00 9 GLU A CA 5
ATOM 7226 C C . GLU A 1 9 ? 23.221 -4.308 43.291 1.00 0.00 9 GLU A C 5
ATOM 7227 O O . GLU A 1 9 ? 22.809 -3.672 42.322 1.00 0.00 9 GLU A O 5
ATOM 7239 N N . HIS A 1 10 ? 22.898 -5.579 43.513 1.00 0.00 10 HIS A N 5
ATOM 7240 C CA . HIS A 1 10 ? 22.021 -6.315 42.608 1.00 0.00 10 HIS A CA 5
ATOM 7241 C C . HIS A 1 10 ? 20.679 -5.605 42.450 1.00 0.00 10 HIS A C 5
ATOM 7242 O O . HIS A 1 10 ? 20.113 -5.100 43.420 1.00 0.00 10 HIS A O 5
ATOM 7256 N N . GLU A 1 11 ? 20.175 -5.571 41.220 1.00 0.00 11 GLU A N 5
ATOM 7257 C CA . GLU A 1 11 ? 18.900 -4.923 40.935 1.00 0.00 11 GLU A CA 5
ATOM 7258 C C . GLU A 1 11 ? 18.012 -5.821 40.078 1.00 0.00 11 GLU A C 5
ATOM 7259 O O . GLU A 1 11 ? 17.047 -6.407 40.569 1.00 0.00 11 GLU A O 5
ATOM 7271 N N . GLN A 1 12 ? 18.345 -5.925 38.796 1.00 0.00 12 GLN A N 5
ATOM 7272 C CA . GLN A 1 12 ? 17.578 -6.752 37.872 1.00 0.00 12 GLN A CA 5
ATOM 7273 C C . GLN A 1 12 ? 18.501 -7.511 36.924 1.00 0.00 12 GLN A C 5
ATOM 7274 O O . GLN A 1 12 ? 19.724 -7.443 37.045 1.00 0.00 12 GLN A O 5
ATOM 7288 N N . GLN A 1 13 ? 17.907 -8.234 35.980 1.00 0.00 13 GLN A N 5
ATOM 7289 C CA . GLN A 1 13 ? 18.676 -9.006 35.010 1.00 0.00 13 GLN A CA 5
ATOM 7290 C C . GLN A 1 13 ? 17.777 -9.525 33.892 1.00 0.00 13 GLN A C 5
ATOM 7291 O O . GLN A 1 13 ? 17.193 -10.603 34.002 1.00 0.00 13 GLN A O 5
ATOM 7305 N N . VAL A 1 14 ? 17.673 -8.751 32.817 1.00 0.00 14 VAL A N 5
ATOM 7306 C CA . VAL A 1 14 ? 16.845 -9.132 31.679 1.00 0.00 14 VAL A CA 5
ATOM 7307 C C . VAL A 1 14 ? 17.553 -10.160 30.803 1.00 0.00 14 VAL A C 5
ATOM 7308 O O . VAL A 1 14 ? 18.615 -9.887 30.242 1.00 0.00 14 VAL A O 5
ATOM 7321 N N . THR A 1 15 ? 16.957 -11.343 30.689 1.00 0.00 15 THR A N 5
ATOM 7322 C CA . THR A 1 15 ? 17.528 -12.413 29.880 1.00 0.00 15 THR A CA 5
ATOM 7323 C C . THR A 1 15 ? 16.645 -12.712 28.672 1.00 0.00 15 THR A C 5
ATOM 7324 O O . THR A 1 15 ? 17.134 -12.854 27.552 1.00 0.00 15 THR A O 5
ATOM 7335 N N . GLU A 1 16 ? 15.341 -12.806 28.910 1.00 0.00 16 GLU A N 5
ATOM 7336 C CA . GLU A 1 16 ? 14.388 -13.088 27.843 1.00 0.00 16 GLU A CA 5
ATOM 7337 C C . GLU A 1 16 ? 14.690 -14.429 27.181 1.00 0.00 16 GLU A C 5
ATOM 7338 O O . GLU A 1 16 ? 15.682 -15.082 27.504 1.00 0.00 16 GLU A O 5
ATOM 7350 N N . SER A 1 17 ? 13.828 -14.833 26.254 1.00 0.00 17 SER A N 5
ATOM 7351 C CA . SER A 1 17 ? 14.001 -16.095 25.546 1.00 0.00 17 SER A CA 5
ATOM 7352 C C . SER A 1 17 ? 12.926 -16.271 24.476 1.00 0.00 17 SER A C 5
ATOM 7353 O O . SER A 1 17 ? 11.811 -15.770 24.617 1.00 0.00 17 SER A O 5
ATOM 7361 N N . PRO A 1 18 ? 13.249 -16.987 23.386 1.00 0.00 18 PRO A N 5
ATOM 7362 C CA . PRO A 1 18 ? 12.305 -17.226 22.288 1.00 0.00 18 PRO A CA 5
ATOM 7363 C C . PRO A 1 18 ? 11.093 -18.036 22.735 1.00 0.00 18 PRO A C 5
ATOM 7364 O O . PRO A 1 18 ? 9.951 -17.614 22.554 1.00 0.00 18 PRO A O 5
ATOM 7375 N N . SER A 1 19 ? 11.347 -19.204 23.319 1.00 0.00 19 SER A N 5
ATOM 7376 C CA . SER A 1 19 ? 10.276 -20.073 23.792 1.00 0.00 19 SER A CA 5
ATOM 7377 C C . SER A 1 19 ? 9.314 -20.420 22.661 1.00 0.00 19 SER A C 5
ATOM 7378 O O . SER A 1 19 ? 8.123 -20.632 22.888 1.00 0.00 19 SER A O 5
ATOM 7386 N N . LEU A 1 20 ? 9.837 -20.477 21.440 1.00 0.00 20 LEU A N 5
ATOM 7387 C CA . LEU A 1 20 ? 9.024 -20.799 20.273 1.00 0.00 20 LEU A CA 5
ATOM 7388 C C . LEU A 1 20 ? 7.915 -19.766 20.083 1.00 0.00 20 LEU A C 5
ATOM 7389 O O . LEU A 1 20 ? 6.750 -20.118 19.897 1.00 0.00 20 LEU A O 5
ATOM 7405 N N . ALA A 1 21 ? 8.287 -18.492 20.131 1.00 0.00 21 ALA A N 5
ATOM 7406 C CA . ALA A 1 21 ? 7.325 -17.408 19.964 1.00 0.00 21 ALA A CA 5
ATOM 7407 C C . ALA A 1 21 ? 6.951 -17.228 18.497 1.00 0.00 21 ALA A C 5
ATOM 7408 O O . ALA A 1 21 ? 5.772 -17.197 18.146 1.00 0.00 21 ALA A O 5
ATOM 7415 N N . SER A 1 22 ? 7.964 -17.107 17.645 1.00 0.00 22 SER A N 5
ATOM 7416 C CA . SER A 1 22 ? 7.741 -16.929 16.214 1.00 0.00 22 SER A CA 5
ATOM 7417 C C . SER A 1 22 ? 8.598 -17.897 15.406 1.00 0.00 22 SER A C 5
ATOM 7418 O O . SER A 1 22 ? 9.647 -18.348 15.868 1.00 0.00 22 SER A O 5
ATOM 7426 N N . VAL A 1 23 ? 8.146 -18.214 14.198 1.00 0.00 23 VAL A N 5
ATOM 7427 C CA . VAL A 1 23 ? 8.872 -19.130 13.325 1.00 0.00 23 VAL A CA 5
ATOM 7428 C C . VAL A 1 23 ? 8.927 -18.599 11.895 1.00 0.00 23 VAL A C 5
ATOM 7429 O O . VAL A 1 23 ? 7.967 -18.001 11.409 1.00 0.00 23 VAL A O 5
ATOM 7442 N N . PRO A 1 24 ? 10.057 -18.812 11.196 1.00 0.00 24 PRO A N 5
ATOM 7443 C CA . PRO A 1 24 ? 10.229 -18.352 9.816 1.00 0.00 24 PRO A CA 5
ATOM 7444 C C . PRO A 1 24 ? 9.459 -19.210 8.817 1.00 0.00 24 PRO A C 5
ATOM 7445 O O . PRO A 1 24 ? 9.979 -20.203 8.307 1.00 0.00 24 PRO A O 5
ATOM 7456 N N . THR A 1 25 ? 8.217 -18.823 8.544 1.00 0.00 25 THR A N 5
ATOM 7457 C CA . THR A 1 25 ? 7.376 -19.559 7.607 1.00 0.00 25 THR A CA 5
ATOM 7458 C C . THR A 1 25 ? 7.076 -18.722 6.368 1.00 0.00 25 THR A C 5
ATOM 7459 O O . THR A 1 25 ? 6.996 -19.246 5.257 1.00 0.00 25 THR A O 5
ATOM 7470 N N . ALA A 1 26 ? 6.913 -17.419 6.567 1.00 0.00 26 ALA A N 5
ATOM 7471 C CA . ALA A 1 26 ? 6.622 -16.508 5.466 1.00 0.00 26 ALA A CA 5
ATOM 7472 C C . ALA A 1 26 ? 6.831 -15.057 5.885 1.00 0.00 26 ALA A C 5
ATOM 7473 O O . ALA A 1 26 ? 6.067 -14.173 5.498 1.00 0.00 26 ALA A O 5
ATOM 7480 N N . ASP A 1 27 ? 7.871 -14.819 6.678 1.00 0.00 27 ASP A N 5
ATOM 7481 C CA . ASP A 1 27 ? 8.180 -13.474 7.150 1.00 0.00 27 ASP A CA 5
ATOM 7482 C C . ASP A 1 27 ? 9.118 -12.760 6.181 1.00 0.00 27 ASP A C 5
ATOM 7483 O O . ASP A 1 27 ? 10.263 -13.172 5.992 1.00 0.00 27 ASP A O 5
ATOM 7492 N N . GLU A 1 28 ? 8.625 -11.689 5.570 1.00 0.00 28 GLU A N 5
ATOM 7493 C CA . GLU A 1 28 ? 9.418 -10.916 4.620 1.00 0.00 28 GLU A CA 5
ATOM 7494 C C . GLU A 1 28 ? 9.907 -9.616 5.251 1.00 0.00 28 GLU A C 5
ATOM 7495 O O . GLU A 1 28 ? 11.017 -9.161 4.978 1.00 0.00 28 GLU A O 5
ATOM 7507 N N . LEU A 1 29 ? 9.070 -9.024 6.097 1.00 0.00 29 LEU A N 5
ATOM 7508 C CA . LEU A 1 29 ? 9.416 -7.777 6.768 1.00 0.00 29 LEU A CA 5
ATOM 7509 C C . LEU A 1 29 ? 9.915 -8.041 8.185 1.00 0.00 29 LEU A C 5
ATOM 7510 O O . LEU A 1 29 ? 9.719 -7.224 9.085 1.00 0.00 29 LEU A O 5
ATOM 7526 N N . PHE A 1 30 ? 10.560 -9.187 8.376 1.00 0.00 30 PHE A N 5
ATOM 7527 C CA . PHE A 1 30 ? 11.087 -9.559 9.684 1.00 0.00 30 PHE A CA 5
ATOM 7528 C C . PHE A 1 30 ? 12.144 -8.562 10.148 1.00 0.00 30 PHE A C 5
ATOM 7529 O O . PHE A 1 30 ? 12.293 -8.312 11.344 1.00 0.00 30 PHE A O 5
ATOM 7546 N N . ASP A 1 31 ? 12.877 -7.997 9.195 1.00 0.00 31 ASP A N 5
ATOM 7547 C CA . ASP A 1 31 ? 13.920 -7.027 9.506 1.00 0.00 31 ASP A CA 5
ATOM 7548 C C . ASP A 1 31 ? 13.323 -5.648 9.764 1.00 0.00 31 ASP A C 5
ATOM 7549 O O . ASP A 1 31 ? 13.853 -4.870 10.557 1.00 0.00 31 ASP A O 5
ATOM 7558 N N . PHE A 1 32 ? 12.216 -5.352 9.089 1.00 0.00 32 PHE A N 5
ATOM 7559 C CA . PHE A 1 32 ? 11.546 -4.066 9.246 1.00 0.00 32 PHE A CA 5
ATOM 7560 C C . PHE A 1 32 ? 10.854 -3.975 10.601 1.00 0.00 32 PHE A C 5
ATOM 7561 O O . PHE A 1 32 ? 10.090 -4.864 10.981 1.00 0.00 32 PHE A O 5
ATOM 7578 N N . HIS A 1 33 ? 11.126 -2.897 11.329 1.00 0.00 33 HIS A N 5
ATOM 7579 C CA . HIS A 1 33 ? 10.529 -2.689 12.643 1.00 0.00 33 HIS A CA 5
ATOM 7580 C C . HIS A 1 33 ? 9.485 -1.578 12.597 1.00 0.00 33 HIS A C 5
ATOM 7581 O O . HIS A 1 33 ? 9.461 -0.773 11.666 1.00 0.00 33 HIS A O 5
ATOM 7595 N N . ILE A 1 34 ? 8.623 -1.540 13.608 1.00 0.00 34 ILE A N 5
ATOM 7596 C CA . ILE A 1 34 ? 7.577 -0.528 13.683 1.00 0.00 34 ILE A CA 5
ATOM 7597 C C . ILE A 1 34 ? 8.146 0.820 14.113 1.00 0.00 34 ILE A C 5
ATOM 7598 O O . ILE A 1 34 ? 8.899 0.906 15.083 1.00 0.00 34 ILE A O 5
ATOM 7614 N N . GLY A 1 35 ? 7.781 1.869 13.385 1.00 0.00 35 GLY A N 5
ATOM 7615 C CA . GLY A 1 35 ? 8.265 3.199 13.708 1.00 0.00 35 GLY A CA 5
ATOM 7616 C C . GLY A 1 35 ? 9.555 3.538 12.987 1.00 0.00 35 GLY A C 5
ATOM 7617 O O . GLY A 1 35 ? 10.450 4.159 13.559 1.00 0.00 35 GLY A O 5
ATOM 7621 N N . ASP A 1 36 ? 9.649 3.129 11.726 1.00 0.00 36 ASP A N 5
ATOM 7622 C CA . ASP A 1 36 ? 10.840 3.393 10.924 1.00 0.00 36 ASP A CA 5
ATOM 7623 C C . ASP A 1 36 ? 10.460 3.938 9.551 1.00 0.00 36 ASP A C 5
ATOM 7624 O O . ASP A 1 36 ? 9.443 3.550 8.978 1.00 0.00 36 ASP A O 5
ATOM 7633 N N . ARG A 1 37 ? 11.285 4.840 9.030 1.00 0.00 37 ARG A N 5
ATOM 7634 C CA . ARG A 1 37 ? 11.036 5.438 7.724 1.00 0.00 37 ARG A CA 5
ATOM 7635 C C . ARG A 1 37 ? 11.003 4.372 6.633 1.00 0.00 37 ARG A C 5
ATOM 7636 O O . ARG A 1 37 ? 11.986 3.665 6.413 1.00 0.00 37 ARG A O 5
ATOM 7657 N N . VAL A 1 38 ? 9.865 4.262 5.955 1.00 0.00 38 VAL A N 5
ATOM 7658 C CA . VAL A 1 38 ? 9.705 3.283 4.888 1.00 0.00 38 VAL A CA 5
ATOM 7659 C C . VAL A 1 38 ? 9.125 3.925 3.633 1.00 0.00 38 VAL A C 5
ATOM 7660 O O . VAL A 1 38 ? 8.150 4.674 3.700 1.00 0.00 38 VAL A O 5
ATOM 7673 N N . LEU A 1 39 ? 9.732 3.628 2.488 1.00 0.00 39 LEU A N 5
ATOM 7674 C CA . LEU A 1 39 ? 9.277 4.176 1.216 1.00 0.00 39 LEU A CA 5
ATOM 7675 C C . LEU A 1 39 ? 8.462 3.145 0.442 1.00 0.00 39 LEU A C 5
ATOM 7676 O O . LEU A 1 39 ? 8.970 2.085 0.076 1.00 0.00 39 LEU A O 5
ATOM 7692 N N . ILE A 1 40 ? 7.194 3.462 0.197 1.00 0.00 40 ILE A N 5
ATOM 7693 C CA . ILE A 1 40 ? 6.310 2.561 -0.533 1.00 0.00 40 ILE A CA 5
ATOM 7694 C C . ILE A 1 40 ? 6.559 2.645 -2.034 1.00 0.00 40 ILE A C 5
ATOM 7695 O O . ILE A 1 40 ? 6.239 3.648 -2.673 1.00 0.00 40 ILE A O 5
ATOM 7711 N N . GLY A 1 41 ? 7.134 1.584 -2.593 1.00 0.00 41 GLY A N 5
ATOM 7712 C CA . GLY A 1 41 ? 7.416 1.557 -4.016 1.00 0.00 41 GLY A CA 5
ATOM 7713 C C . GLY A 1 41 ? 8.437 2.600 -4.429 1.00 0.00 41 GLY A C 5
ATOM 7714 O O . GLY A 1 41 ? 8.507 2.980 -5.597 1.00 0.00 41 GLY A O 5
ATOM 7718 N N . ASN A 1 42 ? 9.234 3.062 -3.470 1.00 0.00 42 ASN A N 5
ATOM 7719 C CA . ASN A 1 42 ? 10.256 4.068 -3.742 1.00 0.00 42 ASN A CA 5
ATOM 7720 C C . ASN A 1 42 ? 9.642 5.317 -4.368 1.00 0.00 42 ASN A C 5
ATOM 7721 O O . ASN A 1 42 ? 10.107 5.802 -5.400 1.00 0.00 42 ASN A O 5
ATOM 7732 N N . VAL A 1 43 ? 8.594 5.834 -3.736 1.00 0.00 43 VAL A N 5
ATOM 7733 C CA . VAL A 1 43 ? 7.916 7.027 -4.230 1.00 0.00 43 VAL A CA 5
ATOM 7734 C C . VAL A 1 43 ? 6.984 7.610 -3.171 1.00 0.00 43 VAL A C 5
ATOM 7735 O O . VAL A 1 43 ? 6.929 8.824 -2.980 1.00 0.00 43 VAL A O 5
ATOM 7748 N N . GLN A 1 44 ? 6.252 6.736 -2.486 1.00 0.00 44 GLN A N 5
ATOM 7749 C CA . GLN A 1 44 ? 5.322 7.165 -1.449 1.00 0.00 44 GLN A CA 5
ATOM 7750 C C . GLN A 1 44 ? 5.958 7.052 -0.064 1.00 0.00 44 GLN A C 5
ATOM 7751 O O . GLN A 1 44 ? 6.035 5.961 0.502 1.00 0.00 44 GLN A O 5
ATOM 7765 N N . PRO A 1 45 ? 6.423 8.178 0.505 1.00 0.00 45 PRO A N 5
ATOM 7766 C CA . PRO A 1 45 ? 7.051 8.191 1.830 1.00 0.00 45 PRO A CA 5
ATOM 7767 C C . PRO A 1 45 ? 6.052 7.916 2.949 1.00 0.00 45 PRO A C 5
ATOM 7768 O O . PRO A 1 45 ? 4.864 8.210 2.819 1.00 0.00 45 PRO A O 5
ATOM 7779 N N . GLY A 1 46 ? 6.542 7.349 4.046 1.00 0.00 46 GLY A N 5
ATOM 7780 C CA . GLY A 1 46 ? 5.679 7.043 5.172 1.00 0.00 46 GLY A CA 5
ATOM 7781 C C . GLY A 1 46 ? 6.399 6.274 6.262 1.00 0.00 46 GLY A C 5
ATOM 7782 O O . GLY A 1 46 ? 7.573 5.934 6.119 1.00 0.00 46 GLY A O 5
ATOM 7786 N N . ILE A 1 47 ? 5.694 6.001 7.355 1.00 0.00 47 ILE A N 5
ATOM 7787 C CA . ILE A 1 47 ? 6.273 5.269 8.475 1.00 0.00 47 ILE A CA 5
ATOM 7788 C C . ILE A 1 47 ? 5.590 3.919 8.659 1.00 0.00 47 ILE A C 5
ATOM 7789 O O . ILE A 1 47 ? 4.363 3.823 8.625 1.00 0.00 47 ILE A O 5
ATOM 7805 N N . LEU A 1 48 ? 6.391 2.877 8.852 1.00 0.00 48 LEU A N 5
ATOM 7806 C CA . LEU A 1 48 ? 5.863 1.531 9.042 1.00 0.00 48 LEU A CA 5
ATOM 7807 C C . LEU A 1 48 ? 5.151 1.410 10.385 1.00 0.00 48 LEU A C 5
ATOM 7808 O O . LEU A 1 48 ? 5.790 1.385 11.437 1.00 0.00 48 LEU A O 5
ATOM 7824 N N . ARG A 1 49 ? 3.825 1.337 10.342 1.00 0.00 49 ARG A N 5
ATOM 7825 C CA . ARG A 1 49 ? 3.026 1.219 11.555 1.00 0.00 49 ARG A CA 5
ATOM 7826 C C . ARG A 1 49 ? 2.583 -0.223 11.780 1.00 0.00 49 ARG A C 5
ATOM 7827 O O . ARG A 1 49 ? 2.425 -0.665 12.918 1.00 0.00 49 ARG A O 5
ATOM 7848 N N . PHE A 1 50 ? 2.386 -0.953 10.687 1.00 0.00 50 PHE A N 5
ATOM 7849 C CA . PHE A 1 50 ? 1.962 -2.346 10.765 1.00 0.00 50 PHE A CA 5
ATOM 7850 C C . PHE A 1 50 ? 2.682 -3.194 9.720 1.00 0.00 50 PHE A C 5
ATOM 7851 O O . PHE A 1 50 ? 3.262 -2.665 8.772 1.00 0.00 50 PHE A O 5
ATOM 7868 N N . LYS A 1 51 ? 2.640 -4.510 9.901 1.00 0.00 51 LYS A N 5
ATOM 7869 C CA . LYS A 1 51 ? 3.289 -5.430 8.973 1.00 0.00 51 LYS A CA 5
ATOM 7870 C C . LYS A 1 51 ? 3.009 -6.879 9.359 1.00 0.00 51 LYS A C 5
ATOM 7871 O O . LYS A 1 51 ? 3.589 -7.401 10.311 1.00 0.00 51 LYS A O 5
ATOM 7890 N N . GLY A 1 52 ? 2.115 -7.522 8.616 1.00 0.00 52 GLY A N 5
ATOM 7891 C CA . GLY A 1 52 ? 1.774 -8.905 8.895 1.00 0.00 52 GLY A CA 5
ATOM 7892 C C . GLY A 1 52 ? 0.522 -9.352 8.167 1.00 0.00 52 GLY A C 5
ATOM 7893 O O . GLY A 1 52 ? -0.051 -8.597 7.382 1.00 0.00 52 GLY A O 5
ATOM 7897 N N . GLU A 1 53 ? 0.097 -10.584 8.428 1.00 0.00 53 GLU A N 5
ATOM 7898 C CA . GLU A 1 53 ? -1.096 -11.132 7.792 1.00 0.00 53 GLU A CA 5
ATOM 7899 C C . GLU A 1 53 ? -2.358 -10.487 8.358 1.00 0.00 53 GLU A C 5
ATOM 7900 O O . GLU A 1 53 ? -2.592 -10.515 9.566 1.00 0.00 53 GLU A O 5
ATOM 7912 N N . THR A 1 54 ? -3.167 -9.909 7.478 1.00 0.00 54 THR A N 5
ATOM 7913 C CA . THR A 1 54 ? -4.405 -9.258 7.891 1.00 0.00 54 THR A CA 5
ATOM 7914 C C . THR A 1 54 ? -5.544 -10.267 7.990 1.00 0.00 54 THR A C 5
ATOM 7915 O O . THR A 1 54 ? -5.349 -11.463 7.774 1.00 0.00 54 THR A O 5
ATOM 7926 N N . SER A 1 55 ? -6.735 -9.776 8.318 1.00 0.00 55 SER A N 5
ATOM 7927 C CA . SER A 1 55 ? -7.906 -10.634 8.447 1.00 0.00 55 SER A CA 5
ATOM 7928 C C . SER A 1 55 ? -8.751 -10.598 7.177 1.00 0.00 55 SER A C 5
ATOM 7929 O O . SER A 1 55 ? -9.398 -11.582 6.821 1.00 0.00 55 SER A O 5
ATOM 7937 N N . PHE A 1 56 ? -8.739 -9.456 6.497 1.00 0.00 56 PHE A N 5
ATOM 7938 C CA . PHE A 1 56 ? -9.503 -9.292 5.266 1.00 0.00 56 PHE A CA 5
ATOM 7939 C C . PHE A 1 56 ? -8.755 -9.884 4.076 1.00 0.00 56 PHE A C 5
ATOM 7940 O O . PHE A 1 56 ? -9.341 -10.574 3.243 1.00 0.00 56 PHE A O 5
ATOM 7957 N N . ALA A 1 57 ? -7.456 -9.611 4.004 1.00 0.00 57 ALA A N 5
ATOM 7958 C CA . ALA A 1 57 ? -6.627 -10.119 2.917 1.00 0.00 57 ALA A CA 5
ATOM 7959 C C . ALA A 1 57 ? -5.514 -11.015 3.447 1.00 0.00 57 ALA A C 5
ATOM 7960 O O . ALA A 1 57 ? -5.032 -10.829 4.565 1.00 0.00 57 ALA A O 5
ATOM 7967 N N . LYS A 1 58 ? -5.111 -11.990 2.639 1.00 0.00 58 LYS A N 5
ATOM 7968 C CA . LYS A 1 58 ? -4.054 -12.917 3.026 1.00 0.00 58 LYS A CA 5
ATOM 7969 C C . LYS A 1 58 ? -2.684 -12.376 2.631 1.00 0.00 58 LYS A C 5
ATOM 7970 O O . LYS A 1 58 ? -2.564 -11.582 1.698 1.00 0.00 58 LYS A O 5
ATOM 7989 N N . GLY A 1 59 ? -1.652 -12.813 3.345 1.00 0.00 59 GLY A N 5
ATOM 7990 C CA . GLY A 1 59 ? -0.304 -12.362 3.054 1.00 0.00 59 GLY A CA 5
ATOM 7991 C C . GLY A 1 59 ? 0.104 -11.169 3.896 1.00 0.00 59 GLY A C 5
ATOM 7992 O O . GLY A 1 59 ? -0.734 -10.542 4.543 1.00 0.00 59 GLY A O 5
ATOM 7996 N N . PHE A 1 60 ? 1.395 -10.856 3.890 1.00 0.00 60 PHE A N 5
ATOM 7997 C CA . PHE A 1 60 ? 1.914 -9.732 4.660 1.00 0.00 60 PHE A CA 5
ATOM 7998 C C . PHE A 1 60 ? 1.358 -8.411 4.134 1.00 0.00 60 PHE A C 5
ATOM 7999 O O . PHE A 1 60 ? 1.344 -8.169 2.927 1.00 0.00 60 PHE A O 5
ATOM 8016 N N . TRP A 1 61 ? 0.902 -7.562 5.049 1.00 0.00 61 TRP A N 5
ATOM 8017 C CA . TRP A 1 61 ? 0.347 -6.265 4.680 1.00 0.00 61 TRP A CA 5
ATOM 8018 C C . TRP A 1 61 ? 0.856 -5.172 5.614 1.00 0.00 61 TRP A C 5
ATOM 8019 O O . TRP A 1 61 ? 0.400 -5.051 6.750 1.00 0.00 61 TRP A O 5
ATOM 8040 N N . ALA A 1 62 ? 1.806 -4.380 5.127 1.00 0.00 62 ALA A N 5
ATOM 8041 C CA . ALA A 1 62 ? 2.378 -3.298 5.920 1.00 0.00 62 ALA A CA 5
ATOM 8042 C C . ALA A 1 62 ? 1.554 -2.023 5.787 1.00 0.00 62 ALA A C 5
ATOM 8043 O O . ALA A 1 62 ? 1.345 -1.518 4.684 1.00 0.00 62 ALA A O 5
ATOM 8050 N N . GLY A 1 63 ? 1.090 -1.504 6.919 1.00 0.00 63 GLY A N 5
ATOM 8051 C CA . GLY A 1 63 ? 0.297 -0.289 6.908 1.00 0.00 63 GLY A CA 5
ATOM 8052 C C . GLY A 1 63 ? 1.126 0.945 7.199 1.00 0.00 63 GLY A C 5
ATOM 8053 O O . GLY A 1 63 ? 1.210 1.391 8.344 1.00 0.00 63 GLY A O 5
ATOM 8057 N N . VAL A 1 64 ? 1.743 1.498 6.160 1.00 0.00 64 VAL A N 5
ATOM 8058 C CA . VAL A 1 64 ? 2.574 2.687 6.307 1.00 0.00 64 VAL A CA 5
ATOM 8059 C C . VAL A 1 64 ? 1.720 3.942 6.441 1.00 0.00 64 VAL A C 5
ATOM 8060 O O . VAL A 1 64 ? 0.639 4.037 5.858 1.00 0.00 64 VAL A O 5
ATOM 8073 N N . GLU A 1 65 ? 2.213 4.906 7.212 1.00 0.00 65 GLU A N 5
ATOM 8074 C CA . GLU A 1 65 ? 1.498 6.159 7.422 1.00 0.00 65 GLU A CA 5
ATOM 8075 C C . GLU A 1 65 ? 2.150 7.293 6.638 1.00 0.00 65 GLU A C 5
ATOM 8076 O O . GLU A 1 65 ? 3.180 7.830 7.045 1.00 0.00 65 GLU A O 5
ATOM 8088 N N . LEU A 1 66 ? 1.545 7.650 5.510 1.00 0.00 66 LEU A N 5
ATOM 8089 C CA . LEU A 1 66 ? 2.069 8.718 4.667 1.00 0.00 66 LEU A CA 5
ATOM 8090 C C . LEU A 1 66 ? 2.126 10.037 5.432 1.00 0.00 66 LEU A C 5
ATOM 8091 O O . LEU A 1 66 ? 1.309 10.290 6.316 1.00 0.00 66 LEU A O 5
ATOM 8107 N N . ASP A 1 67 ? 3.100 10.873 5.085 1.00 0.00 67 ASP A N 5
ATOM 8108 C CA . ASP A 1 67 ? 3.267 12.165 5.739 1.00 0.00 67 ASP A CA 5
ATOM 8109 C C . ASP A 1 67 ? 2.137 13.117 5.366 1.00 0.00 67 ASP A C 5
ATOM 8110 O O . ASP A 1 67 ? 1.720 13.948 6.173 1.00 0.00 67 ASP A O 5
ATOM 8119 N N . LYS A 1 68 ? 1.643 12.993 4.138 1.00 0.00 68 LYS A N 5
ATOM 8120 C CA . LYS A 1 68 ? 0.561 13.845 3.660 1.00 0.00 68 LYS A CA 5
ATOM 8121 C C . LYS A 1 68 ? -0.678 13.017 3.327 1.00 0.00 68 LYS A C 5
ATOM 8122 O O . LYS A 1 68 ? -0.583 11.812 3.087 1.00 0.00 68 LYS A O 5
ATOM 8141 N N . PRO A 1 69 ? -1.863 13.653 3.310 1.00 0.00 69 PRO A N 5
ATOM 8142 C CA . PRO A 1 69 ? -3.127 12.970 3.006 1.00 0.00 69 PRO A CA 5
ATOM 8143 C C . PRO A 1 69 ? -3.158 12.408 1.587 1.00 0.00 69 PRO A C 5
ATOM 8144 O O . PRO A 1 69 ? -3.843 12.939 0.713 1.00 0.00 69 PRO A O 5
ATOM 8155 N N . GLU A 1 70 ? -2.413 11.331 1.366 1.00 0.00 70 GLU A N 5
ATOM 8156 C CA . GLU A 1 70 ? -2.354 10.697 0.053 1.00 0.00 70 GLU A CA 5
ATOM 8157 C C . GLU A 1 70 ? -2.915 9.278 0.103 1.00 0.00 70 GLU A C 5
ATOM 8158 O O . GLU A 1 70 ? -3.444 8.776 -0.888 1.00 0.00 70 GLU A O 5
ATOM 8170 N N . GLY A 1 71 ? -2.796 8.636 1.262 1.00 0.00 71 GLY A N 5
ATOM 8171 C CA . GLY A 1 71 ? -3.294 7.283 1.415 1.00 0.00 71 GLY A CA 5
ATOM 8172 C C . GLY A 1 71 ? -4.784 7.178 1.149 1.00 0.00 71 GLY A C 5
ATOM 8173 O O . GLY A 1 71 ? -5.371 8.051 0.511 1.00 0.00 71 GLY A O 5
ATOM 8177 N N . ASN A 1 72 ? -5.394 6.103 1.637 1.00 0.00 72 ASN A N 5
ATOM 8178 C CA . ASN A 1 72 ? -6.824 5.884 1.449 1.00 0.00 72 ASN A CA 5
ATOM 8179 C C . ASN A 1 72 ? -7.411 5.092 2.613 1.00 0.00 72 ASN A C 5
ATOM 8180 O O . ASN A 1 72 ? -8.310 4.272 2.429 1.00 0.00 72 ASN A O 5
ATOM 8191 N N . ASN A 1 73 ? -6.898 5.346 3.813 1.00 0.00 73 ASN A N 5
ATOM 8192 C CA . ASN A 1 73 ? -7.372 4.657 5.008 1.00 0.00 73 ASN A CA 5
ATOM 8193 C C . ASN A 1 73 ? -6.985 5.426 6.267 1.00 0.00 73 ASN A C 5
ATOM 8194 O O . ASN A 1 73 ? -6.244 6.407 6.205 1.00 0.00 73 ASN A O 5
ATOM 8205 N N . ASN A 1 74 ? -7.493 4.975 7.409 1.00 0.00 74 ASN A N 5
ATOM 8206 C CA . ASN A 1 74 ? -7.201 5.621 8.683 1.00 0.00 74 ASN A CA 5
ATOM 8207 C C . ASN A 1 74 ? -6.733 4.602 9.717 1.00 0.00 74 ASN A C 5
ATOM 8208 O O . ASN A 1 74 ? -6.968 4.765 10.914 1.00 0.00 74 ASN A O 5
ATOM 8219 N N . GLY A 1 75 ? -6.068 3.552 9.246 1.00 0.00 75 GLY A N 5
ATOM 8220 C CA . GLY A 1 75 ? -5.578 2.522 10.142 1.00 0.00 75 GLY A CA 5
ATOM 8221 C C . GLY A 1 75 ? -6.522 1.341 10.242 1.00 0.00 75 GLY A C 5
ATOM 8222 O O . GLY A 1 75 ? -6.089 0.207 10.447 1.00 0.00 75 GLY A O 5
ATOM 8226 N N . THR A 1 76 ? -7.816 1.607 10.099 1.00 0.00 76 THR A N 5
ATOM 8227 C CA . THR A 1 76 ? -8.825 0.556 10.175 1.00 0.00 76 THR A CA 5
ATOM 8228 C C . THR A 1 76 ? -9.239 0.098 8.780 1.00 0.00 76 THR A C 5
ATOM 8229 O O . THR A 1 76 ? -9.845 0.854 8.022 1.00 0.00 76 THR A O 5
ATOM 8240 N N . TYR A 1 77 ? -8.908 -1.146 8.451 1.00 0.00 77 TYR A N 5
ATOM 8241 C CA . TYR A 1 77 ? -9.245 -1.706 7.147 1.00 0.00 77 TYR A CA 5
ATOM 8242 C C . TYR A 1 77 ? -10.476 -2.601 7.241 1.00 0.00 77 TYR A C 5
ATOM 8243 O O . TYR A 1 77 ? -10.415 -3.701 7.789 1.00 0.00 77 TYR A O 5
ATOM 8261 N N . ASP A 1 78 ? -11.593 -2.123 6.702 1.00 0.00 78 ASP A N 5
ATOM 8262 C CA . ASP A 1 78 ? -12.839 -2.880 6.724 1.00 0.00 78 ASP A CA 5
ATOM 8263 C C . ASP A 1 78 ? -13.293 -3.140 8.158 1.00 0.00 78 ASP A C 5
ATOM 8264 O O . ASP A 1 78 ? -13.929 -4.154 8.443 1.00 0.00 78 ASP A O 5
ATOM 8273 N N . GLY A 1 79 ? -12.963 -2.216 9.054 1.00 0.00 79 GLY A N 5
ATOM 8274 C CA . GLY A 1 79 ? -13.345 -2.364 10.446 1.00 0.00 79 GLY A CA 5
ATOM 8275 C C . GLY A 1 79 ? -12.206 -2.862 11.314 1.00 0.00 79 GLY A C 5
ATOM 8276 O O . GLY A 1 79 ? -12.164 -2.586 12.513 1.00 0.00 79 GLY A O 5
ATOM 8280 N N . ILE A 1 80 ? -11.281 -3.599 10.707 1.00 0.00 80 ILE A N 5
ATOM 8281 C CA . ILE A 1 80 ? -10.136 -4.137 11.433 1.00 0.00 80 ILE A CA 5
ATOM 8282 C C . ILE A 1 80 ? -9.084 -3.060 11.677 1.00 0.00 80 ILE A C 5
ATOM 8283 O O . ILE A 1 80 ? -8.443 -2.582 10.742 1.00 0.00 80 ILE A O 5
ATOM 8299 N N . ALA A 1 81 ? -8.912 -2.684 12.940 1.00 0.00 81 ALA A N 5
ATOM 8300 C CA . ALA A 1 81 ? -7.936 -1.664 13.307 1.00 0.00 81 ALA A CA 5
ATOM 8301 C C . ALA A 1 81 ? -6.538 -2.259 13.424 1.00 0.00 81 ALA A C 5
ATOM 8302 O O . ALA A 1 81 ? -6.374 -3.409 13.832 1.00 0.00 81 ALA A O 5
ATOM 8309 N N . TYR A 1 82 ? -5.531 -1.471 13.062 1.00 0.00 82 TYR A N 5
ATOM 8310 C CA . TYR A 1 82 ? -4.146 -1.920 13.126 1.00 0.00 82 TYR A CA 5
ATOM 8311 C C . TYR A 1 82 ? -3.250 -0.840 13.726 1.00 0.00 82 TYR A C 5
ATOM 8312 O O . TYR A 1 82 ? -2.490 -1.099 14.660 1.00 0.00 82 TYR A O 5
ATOM 8330 N N . PHE A 1 83 ? -3.345 0.369 13.185 1.00 0.00 83 PHE A N 5
ATOM 8331 C CA . PHE A 1 83 ? -2.544 1.488 13.668 1.00 0.00 83 PHE A CA 5
ATOM 8332 C C . PHE A 1 83 ? -3.364 2.774 13.695 1.00 0.00 83 PHE A C 5
ATOM 8333 O O . PHE A 1 83 ? -4.477 2.823 13.170 1.00 0.00 83 PHE A O 5
ATOM 8350 N N . GLU A 1 84 ? -2.808 3.812 14.309 1.00 0.00 84 GLU A N 5
ATOM 8351 C CA . GLU A 1 84 ? -3.488 5.098 14.404 1.00 0.00 84 GLU A CA 5
ATOM 8352 C C . GLU A 1 84 ? -2.914 6.093 13.401 1.00 0.00 84 GLU A C 5
ATOM 8353 O O . GLU A 1 84 ? -1.703 6.154 13.194 1.00 0.00 84 GLU A O 5
ATOM 8365 N N . CYS A 1 85 ? -3.794 6.872 12.779 1.00 0.00 85 CYS A N 5
ATOM 8366 C CA . CYS A 1 85 ? -3.376 7.866 11.797 1.00 0.00 85 CYS A CA 5
ATOM 8367 C C . CYS A 1 85 ? -4.550 8.747 11.381 1.00 0.00 85 CYS A C 5
ATOM 8368 O O . CYS A 1 85 ? -5.646 8.638 11.930 1.00 0.00 85 CYS A O 5
ATOM 8376 N N . LYS A 1 86 ? -4.313 9.619 10.407 1.00 0.00 86 LYS A N 5
ATOM 8377 C CA . LYS A 1 86 ? -5.351 10.518 9.916 1.00 0.00 86 LYS A CA 5
ATOM 8378 C C . LYS A 1 86 ? -6.444 9.740 9.189 1.00 0.00 86 LYS A C 5
ATOM 8379 O O . LYS A 1 86 ? -6.453 8.510 9.196 1.00 0.00 86 LYS A O 5
ATOM 8398 N N . GLU A 1 87 ? -7.363 10.467 8.562 1.00 0.00 87 GLU A N 5
ATOM 8399 C CA . GLU A 1 87 ? -8.460 9.846 7.831 1.00 0.00 87 GLU A CA 5
ATOM 8400 C C . GLU A 1 87 ? -7.944 9.092 6.609 1.00 0.00 87 GLU A C 5
ATOM 8401 O O . GLU A 1 87 ? -8.250 7.915 6.420 1.00 0.00 87 GLU A O 5
ATOM 8413 N N . LYS A 1 88 ? -7.161 9.777 5.783 1.00 0.00 88 LYS A N 5
ATOM 8414 C CA . LYS A 1 88 ? -6.601 9.170 4.581 1.00 0.00 88 LYS A CA 5
ATOM 8415 C C . LYS A 1 88 ? -5.087 9.352 4.531 1.00 0.00 88 LYS A C 5
ATOM 8416 O O . LYS A 1 88 ? -4.554 9.966 3.608 1.00 0.00 88 LYS A O 5
ATOM 8435 N N . HIS A 1 89 ? -4.400 8.811 5.532 1.00 0.00 89 HIS A N 5
ATOM 8436 C CA . HIS A 1 89 ? -2.945 8.910 5.603 1.00 0.00 89 HIS A CA 5
ATOM 8437 C C . HIS A 1 89 ? -2.305 7.528 5.545 1.00 0.00 89 HIS A C 5
ATOM 8438 O O . HIS A 1 89 ? -1.301 7.326 4.860 1.00 0.00 89 HIS A O 5
ATOM 8452 N N . GLY A 1 90 ? -2.890 6.579 6.267 1.00 0.00 90 GLY A N 5
ATOM 8453 C CA . GLY A 1 90 ? -2.362 5.227 6.284 1.00 0.00 90 GLY A CA 5
ATOM 8454 C C . GLY A 1 90 ? -2.791 4.424 5.072 1.00 0.00 90 GLY A C 5
ATOM 8455 O O . GLY A 1 90 ? -3.938 4.512 4.635 1.00 0.00 90 GLY A O 5
ATOM 8459 N N . ILE A 1 91 ? -1.868 3.638 4.527 1.00 0.00 91 ILE A N 5
ATOM 8460 C CA . ILE A 1 91 ? -2.159 2.817 3.358 1.00 0.00 91 ILE A CA 5
ATOM 8461 C C . ILE A 1 91 ? -1.470 1.459 3.455 1.00 0.00 91 ILE A C 5
ATOM 8462 O O . ILE A 1 91 ? -0.251 1.380 3.603 1.00 0.00 91 ILE A O 5
ATOM 8478 N N . PHE A 1 92 ? -2.260 0.394 3.371 1.00 0.00 92 PHE A N 5
ATOM 8479 C CA . PHE A 1 92 ? -1.727 -0.961 3.449 1.00 0.00 92 PHE A CA 5
ATOM 8480 C C . PHE A 1 92 ? -1.084 -1.370 2.128 1.00 0.00 92 PHE A C 5
ATOM 8481 O O . PHE A 1 92 ? -1.712 -1.294 1.071 1.00 0.00 92 PHE A O 5
ATOM 8498 N N . ALA A 1 93 ? 0.170 -1.803 2.194 1.00 0.00 93 ALA A N 5
ATOM 8499 C CA . ALA A 1 93 ? 0.896 -2.225 1.002 1.00 0.00 93 ALA A CA 5
ATOM 8500 C C . ALA A 1 93 ? 1.713 -3.486 1.274 1.00 0.00 93 ALA A C 5
ATOM 8501 O O . ALA A 1 93 ? 2.255 -3.659 2.366 1.00 0.00 93 ALA A O 5
ATOM 8508 N N . PRO A 1 94 ? 1.813 -4.388 0.282 1.00 0.00 94 PRO A N 5
ATOM 8509 C CA . PRO A 1 94 ? 2.571 -5.635 0.425 1.00 0.00 94 PRO A CA 5
ATOM 8510 C C . PRO A 1 94 ? 4.005 -5.392 0.884 1.00 0.00 94 PRO A C 5
ATOM 8511 O O . PRO A 1 94 ? 4.515 -4.274 0.791 1.00 0.00 94 PRO A O 5
ATOM 8522 N N . PRO A 1 95 ? 4.681 -6.439 1.388 1.00 0.00 95 PRO A N 5
ATOM 8523 C CA . PRO A 1 95 ? 6.065 -6.333 1.862 1.00 0.00 95 PRO A CA 5
ATOM 8524 C C . PRO A 1 95 ? 7.032 -5.972 0.740 1.00 0.00 95 PRO A C 5
ATOM 8525 O O . PRO A 1 95 ? 8.035 -5.296 0.965 1.00 0.00 95 PRO A O 5
ATOM 8536 N N . GLN A 1 96 ? 6.724 -6.428 -0.470 1.00 0.00 96 GLN A N 5
ATOM 8537 C CA . GLN A 1 96 ? 7.565 -6.152 -1.628 1.00 0.00 96 GLN A CA 5
ATOM 8538 C C . GLN A 1 96 ? 7.681 -4.650 -1.871 1.00 0.00 96 GLN A C 5
ATOM 8539 O O . GLN A 1 96 ? 8.684 -4.173 -2.399 1.00 0.00 96 GLN A O 5
ATOM 8553 N N . LYS A 1 97 ? 6.647 -3.910 -1.480 1.00 0.00 97 LYS A N 5
ATOM 8554 C CA . LYS A 1 97 ? 6.633 -2.463 -1.655 1.00 0.00 97 LYS A CA 5
ATOM 8555 C C . LYS A 1 97 ? 7.043 -1.756 -0.367 1.00 0.00 97 LYS A C 5
ATOM 8556 O O . LYS A 1 97 ? 6.524 -0.687 -0.042 1.00 0.00 97 LYS A O 5
ATOM 8575 N N . ILE A 1 98 ? 7.976 -2.358 0.363 1.00 0.00 98 ILE A N 5
ATOM 8576 C CA . ILE A 1 98 ? 8.456 -1.785 1.615 1.00 0.00 98 ILE A CA 5
ATOM 8577 C C . ILE A 1 98 ? 9.973 -1.635 1.605 1.00 0.00 98 ILE A C 5
ATOM 8578 O O . ILE A 1 98 ? 10.705 -2.610 1.778 1.00 0.00 98 ILE A O 5
ATOM 8594 N N . SER A 1 99 ? 10.440 -0.406 1.404 1.00 0.00 99 SER A N 5
ATOM 8595 C CA . SER A 1 99 ? 11.871 -0.128 1.372 1.00 0.00 99 SER A CA 5
ATOM 8596 C C . SER A 1 99 ? 12.231 0.982 2.354 1.00 0.00 99 SER A C 5
ATOM 8597 O O . SER A 1 99 ? 11.352 1.634 2.918 1.00 0.00 99 SER A O 5
ATOM 8605 N N . HIS A 1 100 ? 13.528 1.192 2.553 1.00 0.00 100 HIS A N 5
ATOM 8606 C CA . HIS A 1 100 ? 14.005 2.224 3.466 1.00 0.00 100 HIS A CA 5
ATOM 8607 C C . HIS A 1 100 ? 14.082 3.576 2.765 1.00 0.00 100 HIS A C 5
ATOM 8608 O O . HIS A 1 100 ? 14.608 3.683 1.656 1.00 0.00 100 HIS A O 5
ATOM 8622 N N . ILE A 1 101 ? 13.556 4.608 3.418 1.00 0.00 101 ILE A N 5
ATOM 8623 C CA . ILE A 1 101 ? 13.566 5.953 2.857 1.00 0.00 101 ILE A CA 5
ATOM 8624 C C . ILE A 1 101 ? 14.958 6.578 2.952 1.00 0.00 101 ILE A C 5
ATOM 8625 O O . ILE A 1 101 ? 15.534 6.659 4.037 1.00 0.00 101 ILE A O 5
ATOM 8641 N N . PRO A 1 102 ? 15.521 7.030 1.816 1.00 0.00 102 PRO A N 5
ATOM 8642 C CA . PRO A 1 102 ? 16.851 7.648 1.788 1.00 0.00 102 PRO A CA 5
ATOM 8643 C C . PRO A 1 102 ? 16.969 8.812 2.766 1.00 0.00 102 PRO A C 5
ATOM 8644 O O . PRO A 1 102 ? 16.075 9.045 3.580 1.00 0.00 102 PRO A O 5
ATOM 8655 N N . GLU A 1 103 ? 18.077 9.542 2.679 1.00 0.00 103 GLU A N 5
ATOM 8656 C CA . GLU A 1 103 ? 18.311 10.683 3.555 1.00 0.00 103 GLU A CA 5
ATOM 8657 C C . GLU A 1 103 ? 17.845 11.980 2.900 1.00 0.00 103 GLU A C 5
ATOM 8658 O O . GLU A 1 103 ? 17.468 12.932 3.583 1.00 0.00 103 GLU A O 5
ATOM 8670 N N . ASN A 1 104 ? 17.874 12.010 1.571 1.00 0.00 104 ASN A N 5
ATOM 8671 C CA . ASN A 1 104 ? 17.455 13.190 0.824 1.00 0.00 104 ASN A CA 5
ATOM 8672 C C . ASN A 1 104 ? 15.999 13.067 0.381 1.00 0.00 104 ASN A C 5
ATOM 8673 O O . ASN A 1 104 ? 15.649 13.426 -0.744 1.00 0.00 104 ASN A O 5
ATOM 8684 N N . PHE A 1 105 ? 15.154 12.559 1.273 1.00 0.00 105 PHE A N 5
ATOM 8685 C CA . PHE A 1 105 ? 13.737 12.390 0.973 1.00 0.00 105 PHE A CA 5
ATOM 8686 C C . PHE A 1 105 ? 12.872 12.994 2.073 1.00 0.00 105 PHE A C 5
ATOM 8687 O O . PHE A 1 105 ? 11.892 13.687 1.797 1.00 0.00 105 PHE A O 5
ATOM 8704 N N . ASP A 1 106 ? 13.240 12.726 3.319 1.00 0.00 106 ASP A N 5
ATOM 8705 C CA . ASP A 1 106 ? 12.502 13.241 4.465 1.00 0.00 106 ASP A CA 5
ATOM 8706 C C . ASP A 1 106 ? 13.454 13.743 5.546 1.00 0.00 106 ASP A C 5
ATOM 8707 O O . ASP A 1 106 ? 14.150 12.957 6.188 1.00 0.00 106 ASP A O 5
ATOM 8716 N N . ASP A 1 107 ? 13.480 15.058 5.741 1.00 0.00 107 ASP A N 5
ATOM 8717 C CA . ASP A 1 107 ? 14.346 15.665 6.744 1.00 0.00 107 ASP A CA 5
ATOM 8718 C C . ASP A 1 107 ? 13.546 16.088 7.971 1.00 0.00 107 ASP A C 5
ATOM 8719 O O . ASP A 1 107 ? 12.784 17.053 7.925 1.00 0.00 107 ASP A O 5
ATOM 8728 N N . TYR A 1 108 ? 13.725 15.359 9.068 1.00 0.00 108 TYR A N 5
ATOM 8729 C CA . TYR A 1 108 ? 13.019 15.660 10.309 1.00 0.00 108 TYR A CA 5
ATOM 8730 C C . TYR A 1 108 ? 11.510 15.565 10.111 1.00 0.00 108 TYR A C 5
ATOM 8731 O O . TYR A 1 108 ? 10.833 16.578 9.936 1.00 0.00 108 TYR A O 5
ATOM 8749 N N . VAL A 1 109 ? 10.990 14.343 10.140 1.00 0.00 109 VAL A N 5
ATOM 8750 C CA . VAL A 1 109 ? 9.561 14.115 9.963 1.00 0.00 109 VAL A CA 5
ATOM 8751 C C . VAL A 1 109 ? 8.954 13.449 11.193 1.00 0.00 109 VAL A C 5
ATOM 8752 O O . VAL A 1 109 ? 8.957 12.224 11.313 1.00 0.00 109 VAL A O 5
ATOM 8765 N N . ASP A 1 110 ? 8.432 14.264 12.104 1.00 0.00 110 ASP A N 5
ATOM 8766 C CA . ASP A 1 110 ? 7.819 13.754 13.325 1.00 0.00 110 ASP A CA 5
ATOM 8767 C C . ASP A 1 110 ? 6.461 14.406 13.565 1.00 0.00 110 ASP A C 5
ATOM 8768 O O . ASP A 1 110 ? 6.327 15.291 14.411 1.00 0.00 110 ASP A O 5
ATOM 8777 N N . ILE A 1 111 ? 5.458 13.965 12.814 1.00 0.00 111 ILE A N 5
ATOM 8778 C CA . ILE A 1 111 ? 4.110 14.507 12.944 1.00 0.00 111 ILE A CA 5
ATOM 8779 C C . ILE A 1 111 ? 3.198 13.552 13.709 1.00 0.00 111 ILE A C 5
ATOM 8780 O O . ILE A 1 111 ? 2.161 13.958 14.234 1.00 0.00 111 ILE A O 5
ATOM 8796 N N . ASN A 1 112 ? 3.589 12.284 13.769 1.00 0.00 112 ASN A N 5
ATOM 8797 C CA . ASN A 1 112 ? 2.804 11.274 14.470 1.00 0.00 112 ASN A CA 5
ATOM 8798 C C . ASN A 1 112 ? 3.574 10.714 15.661 1.00 0.00 112 ASN A C 5
ATOM 8799 O O . ASN A 1 112 ? 4.496 9.916 15.497 1.00 0.00 112 ASN A O 5
ATOM 8810 N N . GLU A 1 113 ? 3.187 11.136 16.861 1.00 0.00 113 GLU A N 5
ATOM 8811 C CA . GLU A 1 113 ? 3.839 10.676 18.080 1.00 0.00 113 GLU A CA 5
ATOM 8812 C C . GLU A 1 113 ? 3.179 9.403 18.601 1.00 0.00 113 GLU A C 5
ATOM 8813 O O . GLU A 1 113 ? 1.956 9.269 18.571 1.00 0.00 113 GLU A O 5
ATOM 8825 N N . ASP A 1 114 ? 3.997 8.468 19.075 1.00 0.00 114 ASP A N 5
ATOM 8826 C CA . ASP A 1 114 ? 3.491 7.206 19.600 1.00 0.00 114 ASP A CA 5
ATOM 8827 C C . ASP A 1 114 ? 4.047 6.933 20.994 1.00 0.00 114 ASP A C 5
ATOM 8828 O O . ASP A 1 114 ? 3.292 6.709 21.941 1.00 0.00 114 ASP A O 5
ATOM 8837 N N . GLU A 1 115 ? 5.372 6.956 21.112 1.00 0.00 115 GLU A N 5
ATOM 8838 C CA . GLU A 1 115 ? 6.034 6.711 22.389 1.00 0.00 115 GLU A CA 5
ATOM 8839 C C . GLU A 1 115 ? 5.764 5.292 22.882 1.00 0.00 115 GLU A C 5
ATOM 8840 O O . GLU A 1 115 ? 6.610 4.408 22.750 1.00 0.00 115 GLU A O 5
ATOM 8852 N N . ASP A 1 116 ? 4.581 5.080 23.448 1.00 0.00 116 ASP A N 5
ATOM 8853 C CA . ASP A 1 116 ? 4.201 3.767 23.959 1.00 0.00 116 ASP A CA 5
ATOM 8854 C C . ASP A 1 116 ? 3.736 2.857 22.825 1.00 0.00 116 ASP A C 5
ATOM 8855 O O . ASP A 1 116 ? 2.593 2.400 22.809 1.00 0.00 116 ASP A O 5
ATOM 8864 N N . SER A 1 117 ? 4.631 2.598 21.877 1.00 0.00 117 SER A N 5
ATOM 8865 C CA . SER A 1 117 ? 4.313 1.742 20.740 1.00 0.00 117 SER A CA 5
ATOM 8866 C C . SER A 1 117 ? 4.777 0.311 20.991 1.00 0.00 117 SER A C 5
ATOM 8867 O O . SER A 1 117 ? 5.976 0.040 21.058 1.00 0.00 117 SER A O 5
ATOM 8875 N N . GLY A 1 118 ? 3.821 -0.600 21.130 1.00 0.00 118 GLY A N 5
ATOM 8876 C CA . GLY A 1 118 ? 4.152 -1.991 21.374 1.00 0.00 118 GLY A CA 5
ATOM 8877 C C . GLY A 1 118 ? 4.177 -2.330 22.854 1.00 0.00 118 GLY A C 5
ATOM 8878 O O . GLY A 1 118 ? 5.186 -2.109 23.524 1.00 0.00 118 GLY A O 5
ATOM 8882 N N . PRO A 1 119 ? 3.074 -2.872 23.398 1.00 0.00 119 PRO A N 5
ATOM 8883 C CA . PRO A 1 119 ? 2.988 -3.238 24.815 1.00 0.00 119 PRO A CA 5
ATOM 8884 C C . PRO A 1 119 ? 4.184 -4.067 25.275 1.00 0.00 119 PRO A C 5
ATOM 8885 O O . PRO A 1 119 ? 4.676 -3.899 26.390 1.00 0.00 119 PRO A O 5
ATOM 8896 N N . SER A 1 120 ? 4.646 -4.962 24.407 1.00 0.00 120 SER A N 5
ATOM 8897 C CA . SER A 1 120 ? 5.783 -5.816 24.724 1.00 0.00 120 SER A CA 5
ATOM 8898 C C . SER A 1 120 ? 6.318 -6.499 23.469 1.00 0.00 120 SER A C 5
ATOM 8899 O O . SER A 1 120 ? 5.549 -6.949 22.619 1.00 0.00 120 SER A O 5
ATOM 8907 N N . SER A 1 121 ? 7.641 -6.571 23.360 1.00 0.00 121 SER A N 5
ATOM 8908 C CA . SER A 1 121 ? 8.279 -7.199 22.209 1.00 0.00 121 SER A CA 5
ATOM 8909 C C . SER A 1 121 ? 7.889 -6.490 20.915 1.00 0.00 121 SER A C 5
ATOM 8910 O O . SER A 1 121 ? 6.799 -6.703 20.384 1.00 0.00 121 SER A O 5
ATOM 8918 N N . GLY A 1 122 ? 8.786 -5.647 20.415 1.00 0.00 122 GLY A N 5
ATOM 8919 C CA . GLY A 1 122 ? 8.518 -4.920 19.189 1.00 0.00 122 GLY A CA 5
ATOM 8920 C C . GLY A 1 122 ? 8.916 -5.702 17.952 1.00 0.00 122 GLY A C 5
ATOM 8921 O O . GLY A 1 122 ? 8.463 -5.336 16.847 1.00 0.00 122 GLY A O 5
ATOM 8926 N N . GLY A 1 1 ? 25.259 -37.191 10.431 1.00 0.00 1 GLY A N 6
ATOM 8927 C CA . GLY A 1 1 ? 24.165 -37.877 11.173 1.00 0.00 1 GLY A CA 6
ATOM 8928 C C . GLY A 1 1 ? 24.672 -38.634 12.385 1.00 0.00 1 GLY A C 6
ATOM 8929 O O . GLY A 1 1 ? 24.938 -39.834 12.309 1.00 0.00 1 GLY A O 6
ATOM 8935 N N . SER A 1 2 ? 24.809 -37.932 13.504 1.00 0.00 2 SER A N 6
ATOM 8936 C CA . SER A 1 2 ? 25.287 -38.545 14.738 1.00 0.00 2 SER A CA 6
ATOM 8937 C C . SER A 1 2 ? 24.135 -38.791 15.706 1.00 0.00 2 SER A C 6
ATOM 8938 O O . SER A 1 2 ? 23.705 -37.884 16.419 1.00 0.00 2 SER A O 6
ATOM 8946 N N . SER A 1 3 ? 23.639 -40.023 15.727 1.00 0.00 3 SER A N 6
ATOM 8947 C CA . SER A 1 3 ? 22.536 -40.388 16.609 1.00 0.00 3 SER A CA 6
ATOM 8948 C C . SER A 1 3 ? 23.041 -40.684 18.017 1.00 0.00 3 SER A C 6
ATOM 8949 O O . SER A 1 3 ? 24.186 -41.094 18.204 1.00 0.00 3 SER A O 6
ATOM 8957 N N . GLY A 1 4 ? 22.178 -40.472 19.004 1.00 0.00 4 GLY A N 6
ATOM 8958 C CA . GLY A 1 4 ? 22.554 -40.720 20.384 1.00 0.00 4 GLY A CA 6
ATOM 8959 C C . GLY A 1 4 ? 21.631 -40.033 21.370 1.00 0.00 4 GLY A C 6
ATOM 8960 O O . GLY A 1 4 ? 21.855 -38.880 21.740 1.00 0.00 4 GLY A O 6
ATOM 8964 N N . SER A 1 5 ? 20.589 -40.741 21.796 1.00 0.00 5 SER A N 6
ATOM 8965 C CA . SER A 1 5 ? 19.629 -40.190 22.746 1.00 0.00 5 SER A CA 6
ATOM 8966 C C . SER A 1 5 ? 20.109 -40.384 24.180 1.00 0.00 5 SER A C 6
ATOM 8967 O O . SER A 1 5 ? 19.683 -41.313 24.867 1.00 0.00 5 SER A O 6
ATOM 8975 N N . SER A 1 6 ? 20.996 -39.501 24.626 1.00 0.00 6 SER A N 6
ATOM 8976 C CA . SER A 1 6 ? 21.535 -39.575 25.979 1.00 0.00 6 SER A CA 6
ATOM 8977 C C . SER A 1 6 ? 21.965 -38.196 26.469 1.00 0.00 6 SER A C 6
ATOM 8978 O O . SER A 1 6 ? 21.402 -37.662 27.424 1.00 0.00 6 SER A O 6
ATOM 8986 N N . GLY A 1 7 ? 22.966 -37.626 25.806 1.00 0.00 7 GLY A N 6
ATOM 8987 C CA . GLY A 1 7 ? 23.456 -36.314 26.187 1.00 0.00 7 GLY A CA 6
ATOM 8988 C C . GLY A 1 7 ? 23.931 -35.506 24.995 1.00 0.00 7 GLY A C 6
ATOM 8989 O O . GLY A 1 7 ? 24.421 -36.064 24.013 1.00 0.00 7 GLY A O 6
ATOM 8993 N N . VAL A 1 8 ? 23.786 -34.188 25.080 1.00 0.00 8 VAL A N 6
ATOM 8994 C CA . VAL A 1 8 ? 24.203 -33.302 24.001 1.00 0.00 8 VAL A CA 6
ATOM 8995 C C . VAL A 1 8 ? 24.541 -31.911 24.532 1.00 0.00 8 VAL A C 6
ATOM 8996 O O . VAL A 1 8 ? 23.739 -30.983 24.428 1.00 0.00 8 VAL A O 6
ATOM 9009 N N . GLU A 1 9 ? 25.734 -31.775 25.101 1.00 0.00 9 GLU A N 6
ATOM 9010 C CA . GLU A 1 9 ? 26.180 -30.500 25.649 1.00 0.00 9 GLU A CA 6
ATOM 9011 C C . GLU A 1 9 ? 27.227 -29.853 24.747 1.00 0.00 9 GLU A C 6
ATOM 9012 O O . GLU A 1 9 ? 27.352 -28.629 24.706 1.00 0.00 9 GLU A O 6
ATOM 9024 N N . HIS A 1 10 ? 27.978 -30.682 24.029 1.00 0.00 10 HIS A N 6
ATOM 9025 C CA . HIS A 1 10 ? 29.015 -30.187 23.130 1.00 0.00 10 HIS A CA 6
ATOM 9026 C C . HIS A 1 10 ? 28.492 -30.082 21.700 1.00 0.00 10 HIS A C 6
ATOM 9027 O O . HIS A 1 10 ? 29.192 -30.423 20.746 1.00 0.00 10 HIS A O 6
ATOM 9041 N N . GLU A 1 11 ? 27.260 -29.606 21.559 1.00 0.00 11 GLU A N 6
ATOM 9042 C CA . GLU A 1 11 ? 26.643 -29.453 20.247 1.00 0.00 11 GLU A CA 6
ATOM 9043 C C . GLU A 1 11 ? 25.262 -28.817 20.367 1.00 0.00 11 GLU A C 6
ATOM 9044 O O . GLU A 1 11 ? 24.300 -29.470 20.770 1.00 0.00 11 GLU A O 6
ATOM 9056 N N . GLN A 1 12 ? 25.171 -27.538 20.013 1.00 0.00 12 GLN A N 6
ATOM 9057 C CA . GLN A 1 12 ? 23.907 -26.815 20.081 1.00 0.00 12 GLN A CA 6
ATOM 9058 C C . GLN A 1 12 ? 23.383 -26.503 18.683 1.00 0.00 12 GLN A C 6
ATOM 9059 O O . GLN A 1 12 ? 23.430 -25.358 18.231 1.00 0.00 12 GLN A O 6
ATOM 9073 N N . GLN A 1 13 ? 22.883 -27.528 18.001 1.00 0.00 13 GLN A N 6
ATOM 9074 C CA . GLN A 1 13 ? 22.349 -27.364 16.654 1.00 0.00 13 GLN A CA 6
ATOM 9075 C C . GLN A 1 13 ? 23.423 -26.845 15.702 1.00 0.00 13 GLN A C 6
ATOM 9076 O O . GLN A 1 13 ? 23.849 -25.694 15.798 1.00 0.00 13 GLN A O 6
ATOM 9090 N N . VAL A 1 14 ? 23.856 -27.703 14.784 1.00 0.00 14 VAL A N 6
ATOM 9091 C CA . VAL A 1 14 ? 24.878 -27.332 13.814 1.00 0.00 14 VAL A CA 6
ATOM 9092 C C . VAL A 1 14 ? 24.390 -26.214 12.899 1.00 0.00 14 VAL A C 6
ATOM 9093 O O . VAL A 1 14 ? 25.135 -25.285 12.585 1.00 0.00 14 VAL A O 6
ATOM 9106 N N . THR A 1 15 ? 23.135 -26.313 12.472 1.00 0.00 15 THR A N 6
ATOM 9107 C CA . THR A 1 15 ? 22.546 -25.311 11.590 1.00 0.00 15 THR A CA 6
ATOM 9108 C C . THR A 1 15 ? 21.077 -25.624 11.319 1.00 0.00 15 THR A C 6
ATOM 9109 O O . THR A 1 15 ? 20.222 -24.742 11.386 1.00 0.00 15 THR A O 6
ATOM 9120 N N . GLU A 1 16 ? 20.795 -26.886 11.013 1.00 0.00 16 GLU A N 6
ATOM 9121 C CA . GLU A 1 16 ? 19.431 -27.316 10.732 1.00 0.00 16 GLU A CA 6
ATOM 9122 C C . GLU A 1 16 ? 18.530 -27.094 11.941 1.00 0.00 16 GLU A C 6
ATOM 9123 O O . GLU A 1 16 ? 18.946 -27.291 13.083 1.00 0.00 16 GLU A O 6
ATOM 9135 N N . SER A 1 17 ? 17.294 -26.681 11.683 1.00 0.00 17 SER A N 6
ATOM 9136 C CA . SER A 1 17 ? 16.333 -26.430 12.751 1.00 0.00 17 SER A CA 6
ATOM 9137 C C . SER A 1 17 ? 14.909 -26.715 12.278 1.00 0.00 17 SER A C 6
ATOM 9138 O O . SER A 1 17 ? 14.621 -26.662 11.082 1.00 0.00 17 SER A O 6
ATOM 9146 N N . PRO A 1 18 ? 13.995 -27.020 13.216 1.00 0.00 18 PRO A N 6
ATOM 9147 C CA . PRO A 1 18 ? 12.596 -27.314 12.888 1.00 0.00 18 PRO A CA 6
ATOM 9148 C C . PRO A 1 18 ? 11.852 -26.084 12.379 1.00 0.00 18 PRO A C 6
ATOM 9149 O O . PRO A 1 18 ? 11.034 -26.178 11.463 1.00 0.00 18 PRO A O 6
ATOM 9160 N N . SER A 1 19 ? 12.141 -24.932 12.978 1.00 0.00 19 SER A N 6
ATOM 9161 C CA . SER A 1 19 ? 11.501 -23.680 12.587 1.00 0.00 19 SER A CA 6
ATOM 9162 C C . SER A 1 19 ? 10.020 -23.684 12.957 1.00 0.00 19 SER A C 6
ATOM 9163 O O . SER A 1 19 ? 9.590 -22.939 13.838 1.00 0.00 19 SER A O 6
ATOM 9171 N N . LEU A 1 20 ? 9.247 -24.527 12.280 1.00 0.00 20 LEU A N 6
ATOM 9172 C CA . LEU A 1 20 ? 7.816 -24.626 12.539 1.00 0.00 20 LEU A CA 6
ATOM 9173 C C . LEU A 1 20 ? 7.301 -26.026 12.223 1.00 0.00 20 LEU A C 6
ATOM 9174 O O . LEU A 1 20 ? 6.884 -26.761 13.118 1.00 0.00 20 LEU A O 6
ATOM 9190 N N . ALA A 1 21 ? 7.334 -26.389 10.945 1.00 0.00 21 ALA A N 6
ATOM 9191 C CA . ALA A 1 21 ? 6.871 -27.702 10.511 1.00 0.00 21 ALA A CA 6
ATOM 9192 C C . ALA A 1 21 ? 7.300 -27.990 9.077 1.00 0.00 21 ALA A C 6
ATOM 9193 O O . ALA A 1 21 ? 8.229 -28.761 8.839 1.00 0.00 21 ALA A O 6
ATOM 9200 N N . SER A 1 22 ? 6.616 -27.366 8.123 1.00 0.00 22 SER A N 6
ATOM 9201 C CA . SER A 1 22 ? 6.928 -27.555 6.711 1.00 0.00 22 SER A CA 6
ATOM 9202 C C . SER A 1 22 ? 6.386 -26.399 5.875 1.00 0.00 22 SER A C 6
ATOM 9203 O O . SER A 1 22 ? 5.852 -26.604 4.786 1.00 0.00 22 SER A O 6
ATOM 9211 N N . VAL A 1 23 ? 6.530 -25.184 6.394 1.00 0.00 23 VAL A N 6
ATOM 9212 C CA . VAL A 1 23 ? 6.056 -23.994 5.697 1.00 0.00 23 VAL A CA 6
ATOM 9213 C C . VAL A 1 23 ? 7.121 -22.898 5.697 1.00 0.00 23 VAL A C 6
ATOM 9214 O O . VAL A 1 23 ? 7.409 -22.305 6.736 1.00 0.00 23 VAL A O 6
ATOM 9227 N N . PRO A 1 24 ? 7.725 -22.611 4.527 1.00 0.00 24 PRO A N 6
ATOM 9228 C CA . PRO A 1 24 ? 8.760 -21.578 4.408 1.00 0.00 24 PRO A CA 6
ATOM 9229 C C . PRO A 1 24 ? 8.338 -20.256 5.041 1.00 0.00 24 PRO A C 6
ATOM 9230 O O . PRO A 1 24 ? 7.251 -19.746 4.771 1.00 0.00 24 PRO A O 6
ATOM 9241 N N . THR A 1 25 ? 9.208 -19.707 5.884 1.00 0.00 25 THR A N 6
ATOM 9242 C CA . THR A 1 25 ? 8.926 -18.444 6.556 1.00 0.00 25 THR A CA 6
ATOM 9243 C C . THR A 1 25 ? 8.715 -17.323 5.543 1.00 0.00 25 THR A C 6
ATOM 9244 O O . THR A 1 25 ? 9.654 -16.900 4.868 1.00 0.00 25 THR A O 6
ATOM 9255 N N . ALA A 1 26 ? 7.479 -16.846 5.445 1.00 0.00 26 ALA A N 6
ATOM 9256 C CA . ALA A 1 26 ? 7.146 -15.773 4.517 1.00 0.00 26 ALA A CA 6
ATOM 9257 C C . ALA A 1 26 ? 7.085 -14.428 5.234 1.00 0.00 26 ALA A C 6
ATOM 9258 O O . ALA A 1 26 ? 6.217 -13.601 4.953 1.00 0.00 26 ALA A O 6
ATOM 9265 N N . ASP A 1 27 ? 8.013 -14.216 6.161 1.00 0.00 27 ASP A N 6
ATOM 9266 C CA . ASP A 1 27 ? 8.066 -12.972 6.921 1.00 0.00 27 ASP A CA 6
ATOM 9267 C C . ASP A 1 27 ? 8.242 -11.774 5.994 1.00 0.00 27 ASP A C 6
ATOM 9268 O O . ASP A 1 27 ? 7.481 -10.810 6.064 1.00 0.00 27 ASP A O 6
ATOM 9277 N N . GLU A 1 28 ? 9.251 -11.847 5.128 1.00 0.00 28 GLU A N 6
ATOM 9278 C CA . GLU A 1 28 ? 9.540 -10.772 4.180 1.00 0.00 28 GLU A CA 6
ATOM 9279 C C . GLU A 1 28 ? 9.993 -9.507 4.904 1.00 0.00 28 GLU A C 6
ATOM 9280 O O . GLU A 1 28 ? 11.144 -9.088 4.776 1.00 0.00 28 GLU A O 6
ATOM 9292 N N . LEU A 1 29 ? 9.085 -8.904 5.664 1.00 0.00 29 LEU A N 6
ATOM 9293 C CA . LEU A 1 29 ? 9.395 -7.688 6.408 1.00 0.00 29 LEU A CA 6
ATOM 9294 C C . LEU A 1 29 ? 9.884 -8.021 7.815 1.00 0.00 29 LEU A C 6
ATOM 9295 O O . LEU A 1 29 ? 9.406 -7.457 8.799 1.00 0.00 29 LEU A O 6
ATOM 9311 N N . PHE A 1 30 ? 10.840 -8.941 7.901 1.00 0.00 30 PHE A N 6
ATOM 9312 C CA . PHE A 1 30 ? 11.394 -9.348 9.186 1.00 0.00 30 PHE A CA 6
ATOM 9313 C C . PHE A 1 30 ? 12.405 -8.324 9.696 1.00 0.00 30 PHE A C 6
ATOM 9314 O O . PHE A 1 30 ? 12.613 -8.191 10.901 1.00 0.00 30 PHE A O 6
ATOM 9331 N N . ASP A 1 31 ? 13.029 -7.604 8.769 1.00 0.00 31 ASP A N 6
ATOM 9332 C CA . ASP A 1 31 ? 14.018 -6.593 9.126 1.00 0.00 31 ASP A CA 6
ATOM 9333 C C . ASP A 1 31 ? 13.392 -5.201 9.144 1.00 0.00 31 ASP A C 6
ATOM 9334 O O . ASP A 1 31 ? 14.059 -4.206 8.863 1.00 0.00 31 ASP A O 6
ATOM 9343 N N . PHE A 1 32 ? 12.107 -5.140 9.477 1.00 0.00 32 PHE A N 6
ATOM 9344 C CA . PHE A 1 32 ? 11.391 -3.870 9.532 1.00 0.00 32 PHE A CA 6
ATOM 9345 C C . PHE A 1 32 ? 10.648 -3.721 10.856 1.00 0.00 32 PHE A C 6
ATOM 9346 O O . PHE A 1 32 ? 9.804 -4.549 11.202 1.00 0.00 32 PHE A O 6
ATOM 9363 N N . HIS A 1 33 ? 10.968 -2.663 11.592 1.00 0.00 33 HIS A N 6
ATOM 9364 C CA . HIS A 1 33 ? 10.331 -2.406 12.878 1.00 0.00 33 HIS A CA 6
ATOM 9365 C C . HIS A 1 33 ? 9.271 -1.315 12.753 1.00 0.00 33 HIS A C 6
ATOM 9366 O O . HIS A 1 33 ? 9.360 -0.446 11.886 1.00 0.00 33 HIS A O 6
ATOM 9380 N N . ILE A 1 34 ? 8.270 -1.367 13.625 1.00 0.00 34 ILE A N 6
ATOM 9381 C CA . ILE A 1 34 ? 7.193 -0.384 13.613 1.00 0.00 34 ILE A CA 6
ATOM 9382 C C . ILE A 1 34 ? 7.676 0.965 14.137 1.00 0.00 34 ILE A C 6
ATOM 9383 O O . ILE A 1 34 ? 8.323 1.041 15.181 1.00 0.00 34 ILE A O 6
ATOM 9399 N N . GLY A 1 35 ? 7.354 2.026 13.405 1.00 0.00 35 GLY A N 6
ATOM 9400 C CA . GLY A 1 35 ? 7.762 3.358 13.812 1.00 0.00 35 GLY A CA 6
ATOM 9401 C C . GLY A 1 35 ? 9.046 3.803 13.139 1.00 0.00 35 GLY A C 6
ATOM 9402 O O . GLY A 1 35 ? 9.836 4.544 13.722 1.00 0.00 35 GLY A O 6
ATOM 9406 N N . ASP A 1 36 ? 9.253 3.349 11.907 1.00 0.00 36 ASP A N 6
ATOM 9407 C CA . ASP A 1 36 ? 10.450 3.705 11.153 1.00 0.00 36 ASP A CA 6
ATOM 9408 C C . ASP A 1 36 ? 10.089 4.161 9.743 1.00 0.00 36 ASP A C 6
ATOM 9409 O O . ASP A 1 36 ? 9.002 3.871 9.245 1.00 0.00 36 ASP A O 6
ATOM 9418 N N . ARG A 1 37 ? 11.010 4.875 9.105 1.00 0.00 37 ARG A N 6
ATOM 9419 C CA . ARG A 1 37 ? 10.790 5.371 7.752 1.00 0.00 37 ARG A CA 6
ATOM 9420 C C . ARG A 1 37 ? 10.753 4.222 6.750 1.00 0.00 37 ARG A C 6
ATOM 9421 O O . ARG A 1 37 ? 11.597 3.327 6.786 1.00 0.00 37 ARG A O 6
ATOM 9442 N N . VAL A 1 38 ? 9.771 4.255 5.856 1.00 0.00 38 VAL A N 6
ATOM 9443 C CA . VAL A 1 38 ? 9.624 3.216 4.844 1.00 0.00 38 VAL A CA 6
ATOM 9444 C C . VAL A 1 38 ? 9.092 3.794 3.537 1.00 0.00 38 VAL A C 6
ATOM 9445 O O . VAL A 1 38 ? 8.013 4.386 3.503 1.00 0.00 38 VAL A O 6
ATOM 9458 N N . LEU A 1 39 ? 9.856 3.619 2.465 1.00 0.00 39 LEU A N 6
ATOM 9459 C CA . LEU A 1 39 ? 9.462 4.123 1.154 1.00 0.00 39 LEU A CA 6
ATOM 9460 C C . LEU A 1 39 ? 8.662 3.076 0.387 1.00 0.00 39 LEU A C 6
ATOM 9461 O O . LEU A 1 39 ? 9.161 1.989 0.097 1.00 0.00 39 LEU A O 6
ATOM 9477 N N . ILE A 1 40 ? 7.418 3.410 0.060 1.00 0.00 40 ILE A N 6
ATOM 9478 C CA . ILE A 1 40 ? 6.550 2.499 -0.675 1.00 0.00 40 ILE A CA 6
ATOM 9479 C C . ILE A 1 40 ? 6.832 2.559 -2.172 1.00 0.00 40 ILE A C 6
ATOM 9480 O O . ILE A 1 40 ? 6.495 3.539 -2.838 1.00 0.00 40 ILE A O 6
ATOM 9496 N N . GLY A 1 41 ? 7.452 1.507 -2.694 1.00 0.00 41 GLY A N 6
ATOM 9497 C CA . GLY A 1 41 ? 7.770 1.461 -4.110 1.00 0.00 41 GLY A CA 6
ATOM 9498 C C . GLY A 1 41 ? 8.730 2.556 -4.528 1.00 0.00 41 GLY A C 6
ATOM 9499 O O . GLY A 1 41 ? 8.792 2.922 -5.702 1.00 0.00 41 GLY A O 6
ATOM 9503 N N . ASN A 1 42 ? 9.484 3.083 -3.566 1.00 0.00 42 ASN A N 6
ATOM 9504 C CA . ASN A 1 42 ? 10.448 4.143 -3.842 1.00 0.00 42 ASN A CA 6
ATOM 9505 C C . ASN A 1 42 ? 9.768 5.347 -4.489 1.00 0.00 42 ASN A C 6
ATOM 9506 O O . ASN A 1 42 ? 10.118 5.753 -5.597 1.00 0.00 42 ASN A O 6
ATOM 9517 N N . VAL A 1 43 ? 8.792 5.916 -3.787 1.00 0.00 43 VAL A N 6
ATOM 9518 C CA . VAL A 1 43 ? 8.064 7.072 -4.292 1.00 0.00 43 VAL A CA 6
ATOM 9519 C C . VAL A 1 43 ? 7.168 7.672 -3.212 1.00 0.00 43 VAL A C 6
ATOM 9520 O O . VAL A 1 43 ? 7.091 8.891 -3.059 1.00 0.00 43 VAL A O 6
ATOM 9533 N N . GLN A 1 44 ? 6.488 6.806 -2.467 1.00 0.00 44 GLN A N 6
ATOM 9534 C CA . GLN A 1 44 ? 5.596 7.251 -1.402 1.00 0.00 44 GLN A CA 6
ATOM 9535 C C . GLN A 1 44 ? 6.240 7.057 -0.030 1.00 0.00 44 GLN A C 6
ATOM 9536 O O . GLN A 1 44 ? 6.242 5.951 0.511 1.00 0.00 44 GLN A O 6
ATOM 9550 N N . PRO A 1 45 ? 6.796 8.134 0.555 1.00 0.00 45 PRO A N 6
ATOM 9551 C CA . PRO A 1 45 ? 7.441 8.070 1.870 1.00 0.00 45 PRO A CA 6
ATOM 9552 C C . PRO A 1 45 ? 6.429 7.962 3.005 1.00 0.00 45 PRO A C 6
ATOM 9553 O O . PRO A 1 45 ? 5.370 8.588 2.966 1.00 0.00 45 PRO A O 6
ATOM 9564 N N . GLY A 1 46 ? 6.762 7.167 4.017 1.00 0.00 46 GLY A N 6
ATOM 9565 C CA . GLY A 1 46 ? 5.870 6.994 5.148 1.00 0.00 46 GLY A CA 6
ATOM 9566 C C . GLY A 1 46 ? 6.500 6.192 6.270 1.00 0.00 46 GLY A C 6
ATOM 9567 O O . GLY A 1 46 ? 7.639 5.739 6.154 1.00 0.00 46 GLY A O 6
ATOM 9571 N N . ILE A 1 47 ? 5.759 6.017 7.358 1.00 0.00 47 ILE A N 6
ATOM 9572 C CA . ILE A 1 47 ? 6.250 5.265 8.507 1.00 0.00 47 ILE A CA 6
ATOM 9573 C C . ILE A 1 47 ? 5.522 3.932 8.642 1.00 0.00 47 ILE A C 6
ATOM 9574 O O . ILE A 1 47 ? 4.312 3.849 8.432 1.00 0.00 47 ILE A O 6
ATOM 9590 N N . LEU A 1 48 ? 6.268 2.889 8.994 1.00 0.00 48 LEU A N 6
ATOM 9591 C CA . LEU A 1 48 ? 5.692 1.559 9.156 1.00 0.00 48 LEU A CA 6
ATOM 9592 C C . LEU A 1 48 ? 4.886 1.469 10.448 1.00 0.00 48 LEU A C 6
ATOM 9593 O O . LEU A 1 48 ? 5.449 1.432 11.542 1.00 0.00 48 LEU A O 6
ATOM 9609 N N . ARG A 1 49 ? 3.564 1.435 10.314 1.00 0.00 49 ARG A N 6
ATOM 9610 C CA . ARG A 1 49 ? 2.679 1.350 11.470 1.00 0.00 49 ARG A CA 6
ATOM 9611 C C . ARG A 1 49 ? 2.251 -0.092 11.722 1.00 0.00 49 ARG A C 6
ATOM 9612 O O . ARG A 1 49 ? 2.024 -0.493 12.863 1.00 0.00 49 ARG A O 6
ATOM 9633 N N . PHE A 1 50 ? 2.143 -0.868 10.648 1.00 0.00 50 PHE A N 6
ATOM 9634 C CA . PHE A 1 50 ? 1.741 -2.266 10.751 1.00 0.00 50 PHE A CA 6
ATOM 9635 C C . PHE A 1 50 ? 2.428 -3.109 9.683 1.00 0.00 50 PHE A C 6
ATOM 9636 O O . PHE A 1 50 ? 2.942 -2.581 8.696 1.00 0.00 50 PHE A O 6
ATOM 9653 N N . LYS A 1 51 ? 2.434 -4.423 9.885 1.00 0.00 51 LYS A N 6
ATOM 9654 C CA . LYS A 1 51 ? 3.057 -5.340 8.938 1.00 0.00 51 LYS A CA 6
ATOM 9655 C C . LYS A 1 51 ? 2.800 -6.790 9.335 1.00 0.00 51 LYS A C 6
ATOM 9656 O O . LYS A 1 51 ? 3.408 -7.306 10.272 1.00 0.00 51 LYS A O 6
ATOM 9675 N N . GLY A 1 52 ? 1.893 -7.442 8.615 1.00 0.00 52 GLY A N 6
ATOM 9676 C CA . GLY A 1 52 ? 1.569 -8.826 8.905 1.00 0.00 52 GLY A CA 6
ATOM 9677 C C . GLY A 1 52 ? 0.321 -9.295 8.185 1.00 0.00 52 GLY A C 6
ATOM 9678 O O . GLY A 1 52 ? -0.243 -8.567 7.369 1.00 0.00 52 GLY A O 6
ATOM 9682 N N . GLU A 1 53 ? -0.112 -10.515 8.487 1.00 0.00 53 GLU A N 6
ATOM 9683 C CA . GLU A 1 53 ? -1.302 -11.080 7.863 1.00 0.00 53 GLU A CA 6
ATOM 9684 C C . GLU A 1 53 ? -2.556 -10.331 8.303 1.00 0.00 53 GLU A C 6
ATOM 9685 O O . GLU A 1 53 ? -2.807 -10.170 9.497 1.00 0.00 53 GLU A O 6
ATOM 9697 N N . THR A 1 54 ? -3.339 -9.875 7.330 1.00 0.00 54 THR A N 6
ATOM 9698 C CA . THR A 1 54 ? -4.567 -9.144 7.619 1.00 0.00 54 THR A CA 6
ATOM 9699 C C . THR A 1 54 ? -5.781 -10.062 7.531 1.00 0.00 54 THR A C 6
ATOM 9700 O O . THR A 1 54 ? -5.662 -11.234 7.171 1.00 0.00 54 THR A O 6
ATOM 9711 N N . SER A 1 55 ? -6.949 -9.523 7.865 1.00 0.00 55 SER A N 6
ATOM 9712 C CA . SER A 1 55 ? -8.187 -10.292 7.825 1.00 0.00 55 SER A CA 6
ATOM 9713 C C . SER A 1 55 ? -8.926 -10.080 6.507 1.00 0.00 55 SER A C 6
ATOM 9714 O O . SER A 1 55 ? -9.752 -10.902 6.111 1.00 0.00 55 SER A O 6
ATOM 9722 N N . PHE A 1 56 ? -8.629 -8.972 5.833 1.00 0.00 56 PHE A N 6
ATOM 9723 C CA . PHE A 1 56 ? -9.271 -8.657 4.561 1.00 0.00 56 PHE A CA 6
ATOM 9724 C C . PHE A 1 56 ? -8.565 -9.352 3.402 1.00 0.00 56 PHE A C 6
ATOM 9725 O O . PHE A 1 56 ? -9.203 -9.768 2.435 1.00 0.00 56 PHE A O 6
ATOM 9742 N N . ALA A 1 57 ? -7.245 -9.474 3.504 1.00 0.00 57 ALA A N 6
ATOM 9743 C CA . ALA A 1 57 ? -6.457 -10.118 2.460 1.00 0.00 57 ALA A CA 6
ATOM 9744 C C . ALA A 1 57 ? -5.390 -11.030 3.056 1.00 0.00 57 ALA A C 6
ATOM 9745 O O . ALA A 1 57 ? -4.992 -10.866 4.209 1.00 0.00 57 ALA A O 6
ATOM 9752 N N . LYS A 1 58 ? -4.930 -11.991 2.261 1.00 0.00 58 LYS A N 6
ATOM 9753 C CA . LYS A 1 58 ? -3.907 -12.929 2.707 1.00 0.00 58 LYS A CA 6
ATOM 9754 C C . LYS A 1 58 ? -2.510 -12.379 2.442 1.00 0.00 58 LYS A C 6
ATOM 9755 O O . LYS A 1 58 ? -2.339 -11.448 1.654 1.00 0.00 58 LYS A O 6
ATOM 9774 N N . GLY A 1 59 ? -1.515 -12.958 3.104 1.00 0.00 59 GLY A N 6
ATOM 9775 C CA . GLY A 1 59 ? -0.146 -12.511 2.926 1.00 0.00 59 GLY A CA 6
ATOM 9776 C C . GLY A 1 59 ? 0.206 -11.346 3.830 1.00 0.00 59 GLY A C 6
ATOM 9777 O O . GLY A 1 59 ? -0.616 -10.906 4.634 1.00 0.00 59 GLY A O 6
ATOM 9781 N N . PHE A 1 60 ? 1.429 -10.846 3.700 1.00 0.00 60 PHE A N 6
ATOM 9782 C CA . PHE A 1 60 ? 1.887 -9.725 4.514 1.00 0.00 60 PHE A CA 6
ATOM 9783 C C . PHE A 1 60 ? 1.329 -8.406 3.986 1.00 0.00 60 PHE A C 6
ATOM 9784 O O . PHE A 1 60 ? 1.221 -8.206 2.776 1.00 0.00 60 PHE A O 6
ATOM 9801 N N . TRP A 1 61 ? 0.977 -7.511 4.903 1.00 0.00 61 TRP A N 6
ATOM 9802 C CA . TRP A 1 61 ? 0.431 -6.210 4.531 1.00 0.00 61 TRP A CA 6
ATOM 9803 C C . TRP A 1 61 ? 0.979 -5.113 5.438 1.00 0.00 61 TRP A C 6
ATOM 9804 O O . TRP A 1 61 ? 0.534 -4.954 6.574 1.00 0.00 61 TRP A O 6
ATOM 9825 N N . ALA A 1 62 ? 1.947 -4.359 4.926 1.00 0.00 62 ALA A N 6
ATOM 9826 C CA . ALA A 1 62 ? 2.556 -3.278 5.690 1.00 0.00 62 ALA A CA 6
ATOM 9827 C C . ALA A 1 62 ? 1.715 -2.009 5.615 1.00 0.00 62 ALA A C 6
ATOM 9828 O O . ALA A 1 62 ? 1.510 -1.451 4.537 1.00 0.00 62 ALA A O 6
ATOM 9835 N N . GLY A 1 63 ? 1.231 -1.557 6.767 1.00 0.00 63 GLY A N 6
ATOM 9836 C CA . GLY A 1 63 ? 0.418 -0.355 6.809 1.00 0.00 63 GLY A CA 6
ATOM 9837 C C . GLY A 1 63 ? 1.243 0.893 7.055 1.00 0.00 63 GLY A C 6
ATOM 9838 O O . GLY A 1 63 ? 1.444 1.297 8.199 1.00 0.00 63 GLY A O 6
ATOM 9842 N N . VAL A 1 64 ? 1.722 1.504 5.976 1.00 0.00 64 VAL A N 6
ATOM 9843 C CA . VAL A 1 64 ? 2.531 2.712 6.080 1.00 0.00 64 VAL A CA 6
ATOM 9844 C C . VAL A 1 64 ? 1.655 3.950 6.233 1.00 0.00 64 VAL A C 6
ATOM 9845 O O . VAL A 1 64 ? 0.605 4.061 5.600 1.00 0.00 64 VAL A O 6
ATOM 9858 N N . GLU A 1 65 ? 2.094 4.878 7.075 1.00 0.00 65 GLU A N 6
ATOM 9859 C CA . GLU A 1 65 ? 1.351 6.110 7.311 1.00 0.00 65 GLU A CA 6
ATOM 9860 C C . GLU A 1 65 ? 2.028 7.294 6.627 1.00 0.00 65 GLU A C 6
ATOM 9861 O O . GLU A 1 65 ? 3.032 7.814 7.116 1.00 0.00 65 GLU A O 6
ATOM 9873 N N . LEU A 1 66 ? 1.474 7.713 5.495 1.00 0.00 66 LEU A N 6
ATOM 9874 C CA . LEU A 1 66 ? 2.024 8.835 4.744 1.00 0.00 66 LEU A CA 6
ATOM 9875 C C . LEU A 1 66 ? 1.975 10.118 5.568 1.00 0.00 66 LEU A C 6
ATOM 9876 O O . LEU A 1 66 ? 1.082 10.302 6.397 1.00 0.00 66 LEU A O 6
ATOM 9892 N N . ASP A 1 67 ? 2.938 11.003 5.334 1.00 0.00 67 ASP A N 6
ATOM 9893 C CA . ASP A 1 67 ? 3.004 12.269 6.055 1.00 0.00 67 ASP A CA 6
ATOM 9894 C C . ASP A 1 67 ? 1.930 13.233 5.560 1.00 0.00 67 ASP A C 6
ATOM 9895 O O . ASP A 1 67 ? 1.410 14.045 6.325 1.00 0.00 67 ASP A O 6
ATOM 9904 N N . LYS A 1 68 ? 1.604 13.139 4.275 1.00 0.00 68 LYS A N 6
ATOM 9905 C CA . LYS A 1 68 ? 0.593 14.002 3.677 1.00 0.00 68 LYS A CA 6
ATOM 9906 C C . LYS A 1 68 ? -0.607 13.187 3.200 1.00 0.00 68 LYS A C 6
ATOM 9907 O O . LYS A 1 68 ? -0.480 11.999 2.902 1.00 0.00 68 LYS A O 6
ATOM 9926 N N . PRO A 1 69 ? -1.792 13.818 3.120 1.00 0.00 69 PRO A N 6
ATOM 9927 C CA . PRO A 1 69 ? -3.019 13.144 2.677 1.00 0.00 69 PRO A CA 6
ATOM 9928 C C . PRO A 1 69 ? -2.865 12.509 1.299 1.00 0.00 69 PRO A C 6
ATOM 9929 O O . PRO A 1 69 ? -3.222 13.108 0.284 1.00 0.00 69 PRO A O 6
ATOM 9940 N N . GLU A 1 70 ? -2.334 11.292 1.270 1.00 0.00 70 GLU A N 6
ATOM 9941 C CA . GLU A 1 70 ? -2.134 10.572 0.017 1.00 0.00 70 GLU A CA 6
ATOM 9942 C C . GLU A 1 70 ? -2.471 9.094 0.181 1.00 0.00 70 GLU A C 6
ATOM 9943 O O . GLU A 1 70 ? -1.914 8.240 -0.507 1.00 0.00 70 GLU A O 6
ATOM 9955 N N . GLY A 1 71 ? -3.386 8.798 1.100 1.00 0.00 71 GLY A N 6
ATOM 9956 C CA . GLY A 1 71 ? -3.781 7.422 1.339 1.00 0.00 71 GLY A CA 6
ATOM 9957 C C . GLY A 1 71 ? -5.245 7.177 1.032 1.00 0.00 71 GLY A C 6
ATOM 9958 O O . GLY A 1 71 ? -5.781 7.715 0.064 1.00 0.00 71 GLY A O 6
ATOM 9962 N N . ASN A 1 72 ? -5.891 6.362 1.859 1.00 0.00 72 ASN A N 6
ATOM 9963 C CA . ASN A 1 72 ? -7.302 6.045 1.670 1.00 0.00 72 ASN A CA 6
ATOM 9964 C C . ASN A 1 72 ? -7.941 5.588 2.979 1.00 0.00 72 ASN A C 6
ATOM 9965 O O . ASN A 1 72 ? -9.053 5.995 3.314 1.00 0.00 72 ASN A O 6
ATOM 9976 N N . ASN A 1 73 ? -7.232 4.737 3.715 1.00 0.00 73 ASN A N 6
ATOM 9977 C CA . ASN A 1 73 ? -7.732 4.222 4.984 1.00 0.00 73 ASN A CA 6
ATOM 9978 C C . ASN A 1 73 ? -7.214 5.054 6.152 1.00 0.00 73 ASN A C 6
ATOM 9979 O O . ASN A 1 73 ? -6.501 6.039 5.960 1.00 0.00 73 ASN A O 6
ATOM 9990 N N . ASN A 1 74 ? -7.577 4.649 7.366 1.00 0.00 74 ASN A N 6
ATOM 9991 C CA . ASN A 1 74 ? -7.151 5.355 8.568 1.00 0.00 74 ASN A CA 6
ATOM 9992 C C . ASN A 1 74 ? -6.661 4.375 9.629 1.00 0.00 74 ASN A C 6
ATOM 9993 O O . ASN A 1 74 ? -6.877 4.579 10.824 1.00 0.00 74 ASN A O 6
ATOM 10004 N N . GLY A 1 75 ? -6.002 3.311 9.184 1.00 0.00 75 GLY A N 6
ATOM 10005 C CA . GLY A 1 75 ? -5.493 2.314 10.109 1.00 0.00 75 GLY A CA 6
ATOM 10006 C C . GLY A 1 75 ? -6.445 1.148 10.286 1.00 0.00 75 GLY A C 6
ATOM 10007 O O . GLY A 1 75 ? -6.019 -0.005 10.361 1.00 0.00 75 GLY A O 6
ATOM 10011 N N . THR A 1 76 ? -7.738 1.447 10.353 1.00 0.00 76 THR A N 6
ATOM 10012 C CA . THR A 1 76 ? -8.754 0.416 10.523 1.00 0.00 76 THR A CA 6
ATOM 10013 C C . THR A 1 76 ? -9.309 -0.029 9.174 1.00 0.00 76 THR A C 6
ATOM 10014 O O . THR A 1 76 ? -9.936 0.755 8.461 1.00 0.00 76 THR A O 6
ATOM 10025 N N . TYR A 1 77 ? -9.072 -1.290 8.828 1.00 0.00 77 TYR A N 6
ATOM 10026 C CA . TYR A 1 77 ? -9.548 -1.838 7.564 1.00 0.00 77 TYR A CA 6
ATOM 10027 C C . TYR A 1 77 ? -10.853 -2.603 7.758 1.00 0.00 77 TYR A C 6
ATOM 10028 O O . TYR A 1 77 ? -10.850 -3.755 8.194 1.00 0.00 77 TYR A O 6
ATOM 10046 N N . ASP A 1 78 ? -11.967 -1.955 7.433 1.00 0.00 78 ASP A N 6
ATOM 10047 C CA . ASP A 1 78 ? -13.280 -2.575 7.570 1.00 0.00 78 ASP A CA 6
ATOM 10048 C C . ASP A 1 78 ? -13.546 -2.971 9.019 1.00 0.00 78 ASP A C 6
ATOM 10049 O O . ASP A 1 78 ? -14.247 -3.947 9.287 1.00 0.00 78 ASP A O 6
ATOM 10058 N N . GLY A 1 79 ? -12.983 -2.207 9.950 1.00 0.00 79 GLY A N 6
ATOM 10059 C CA . GLY A 1 79 ? -13.172 -2.496 11.360 1.00 0.00 79 GLY A CA 6
ATOM 10060 C C . GLY A 1 79 ? -11.900 -2.974 12.030 1.00 0.00 79 GLY A C 6
ATOM 10061 O O . GLY A 1 79 ? -11.650 -2.666 13.195 1.00 0.00 79 GLY A O 6
ATOM 10065 N N . ILE A 1 80 ? -11.093 -3.730 11.293 1.00 0.00 80 ILE A N 6
ATOM 10066 C CA . ILE A 1 80 ? -9.840 -4.252 11.825 1.00 0.00 80 ILE A CA 6
ATOM 10067 C C . ILE A 1 80 ? -8.833 -3.130 12.055 1.00 0.00 80 ILE A C 6
ATOM 10068 O O . ILE A 1 80 ? -8.179 -2.667 11.120 1.00 0.00 80 ILE A O 6
ATOM 10084 N N . ALA A 1 81 ? -8.713 -2.697 13.306 1.00 0.00 81 ALA A N 6
ATOM 10085 C CA . ALA A 1 81 ? -7.787 -1.630 13.659 1.00 0.00 81 ALA A CA 6
ATOM 10086 C C . ALA A 1 81 ? -6.349 -2.137 13.688 1.00 0.00 81 ALA A C 6
ATOM 10087 O O . ALA A 1 81 ? -6.004 -3.011 14.483 1.00 0.00 81 ALA A O 6
ATOM 10094 N N . TYR A 1 82 ? -5.514 -1.583 12.814 1.00 0.00 82 TYR A N 6
ATOM 10095 C CA . TYR A 1 82 ? -4.112 -1.979 12.739 1.00 0.00 82 TYR A CA 6
ATOM 10096 C C . TYR A 1 82 ? -3.213 -0.912 13.355 1.00 0.00 82 TYR A C 6
ATOM 10097 O O . TYR A 1 82 ? -2.170 -1.221 13.933 1.00 0.00 82 TYR A O 6
ATOM 10115 N N . PHE A 1 83 ? -3.624 0.346 13.228 1.00 0.00 83 PHE A N 6
ATOM 10116 C CA . PHE A 1 83 ? -2.856 1.460 13.773 1.00 0.00 83 PHE A CA 6
ATOM 10117 C C . PHE A 1 83 ? -3.692 2.735 13.802 1.00 0.00 83 PHE A C 6
ATOM 10118 O O . PHE A 1 83 ? -4.861 2.731 13.418 1.00 0.00 83 PHE A O 6
ATOM 10135 N N . GLU A 1 84 ? -3.084 3.824 14.260 1.00 0.00 84 GLU A N 6
ATOM 10136 C CA . GLU A 1 84 ? -3.773 5.108 14.340 1.00 0.00 84 GLU A CA 6
ATOM 10137 C C . GLU A 1 84 ? -3.182 6.105 13.349 1.00 0.00 84 GLU A C 6
ATOM 10138 O O . GLU A 1 84 ? -1.968 6.152 13.148 1.00 0.00 84 GLU A O 6
ATOM 10150 N N . CYS A 1 85 ? -4.049 6.903 12.733 1.00 0.00 85 CYS A N 6
ATOM 10151 C CA . CYS A 1 85 ? -3.613 7.901 11.764 1.00 0.00 85 CYS A CA 6
ATOM 10152 C C . CYS A 1 85 ? -4.796 8.725 11.263 1.00 0.00 85 CYS A C 6
ATOM 10153 O O . CYS A 1 85 ? -5.926 8.548 11.717 1.00 0.00 85 CYS A O 6
ATOM 10161 N N . LYS A 1 86 ? -4.526 9.628 10.326 1.00 0.00 86 LYS A N 6
ATOM 10162 C CA . LYS A 1 86 ? -5.567 10.480 9.763 1.00 0.00 86 LYS A CA 6
ATOM 10163 C C . LYS A 1 86 ? -6.663 9.644 9.110 1.00 0.00 86 LYS A C 6
ATOM 10164 O O . LYS A 1 86 ? -6.710 8.425 9.277 1.00 0.00 86 LYS A O 6
ATOM 10183 N N . GLU A 1 87 ? -7.543 10.307 8.366 1.00 0.00 87 GLU A N 6
ATOM 10184 C CA . GLU A 1 87 ? -8.639 9.623 7.689 1.00 0.00 87 GLU A CA 6
ATOM 10185 C C . GLU A 1 87 ? -8.129 8.825 6.493 1.00 0.00 87 GLU A C 6
ATOM 10186 O O . GLU A 1 87 ? -8.472 7.655 6.325 1.00 0.00 87 GLU A O 6
ATOM 10198 N N . LYS A 1 88 ? -7.309 9.465 5.666 1.00 0.00 88 LYS A N 6
ATOM 10199 C CA . LYS A 1 88 ? -6.754 8.814 4.486 1.00 0.00 88 LYS A CA 6
ATOM 10200 C C . LYS A 1 88 ? -5.241 9.005 4.418 1.00 0.00 88 LYS A C 6
ATOM 10201 O O . LYS A 1 88 ? -4.702 9.417 3.391 1.00 0.00 88 LYS A O 6
ATOM 10220 N N . HIS A 1 89 ? -4.563 8.703 5.520 1.00 0.00 89 HIS A N 6
ATOM 10221 C CA . HIS A 1 89 ? -3.113 8.840 5.587 1.00 0.00 89 HIS A CA 6
ATOM 10222 C C . HIS A 1 89 ? -2.435 7.473 5.595 1.00 0.00 89 HIS A C 6
ATOM 10223 O O . HIS A 1 89 ? -1.275 7.343 5.203 1.00 0.00 89 HIS A O 6
ATOM 10237 N N . GLY A 1 90 ? -3.164 6.455 6.043 1.00 0.00 90 GLY A N 6
ATOM 10238 C CA . GLY A 1 90 ? -2.613 5.113 6.092 1.00 0.00 90 GLY A CA 6
ATOM 10239 C C . GLY A 1 90 ? -2.994 4.288 4.878 1.00 0.00 90 GLY A C 6
ATOM 10240 O O . GLY A 1 90 ? -4.164 4.231 4.500 1.00 0.00 90 GLY A O 6
ATOM 10244 N N . ILE A 1 91 ? -2.004 3.648 4.267 1.00 0.00 91 ILE A N 6
ATOM 10245 C CA . ILE A 1 91 ? -2.241 2.822 3.089 1.00 0.00 91 ILE A CA 6
ATOM 10246 C C . ILE A 1 91 ? -1.497 1.494 3.193 1.00 0.00 91 ILE A C 6
ATOM 10247 O O . ILE A 1 91 ? -0.270 1.463 3.277 1.00 0.00 91 ILE A O 6
ATOM 10263 N N . PHE A 1 92 ? -2.249 0.398 3.185 1.00 0.00 92 PHE A N 6
ATOM 10264 C CA . PHE A 1 92 ? -1.662 -0.934 3.277 1.00 0.00 92 PHE A CA 6
ATOM 10265 C C . PHE A 1 92 ? -1.060 -1.357 1.940 1.00 0.00 92 PHE A C 6
ATOM 10266 O O . PHE A 1 92 ? -1.732 -1.328 0.910 1.00 0.00 92 PHE A O 6
ATOM 10283 N N . ALA A 1 93 ? 0.209 -1.750 1.967 1.00 0.00 93 ALA A N 6
ATOM 10284 C CA . ALA A 1 93 ? 0.901 -2.181 0.759 1.00 0.00 93 ALA A CA 6
ATOM 10285 C C . ALA A 1 93 ? 1.702 -3.456 1.012 1.00 0.00 93 ALA A C 6
ATOM 10286 O O . ALA A 1 93 ? 2.197 -3.678 2.118 1.00 0.00 93 ALA A O 6
ATOM 10293 N N . PRO A 1 94 ? 1.843 -4.313 -0.014 1.00 0.00 94 PRO A N 6
ATOM 10294 C CA . PRO A 1 94 ? 2.589 -5.570 0.106 1.00 0.00 94 PRO A CA 6
ATOM 10295 C C . PRO A 1 94 ? 3.996 -5.357 0.656 1.00 0.00 94 PRO A C 6
ATOM 10296 O O . PRO A 1 94 ? 4.537 -4.253 0.592 1.00 0.00 94 PRO A O 6
ATOM 10307 N N . PRO A 1 95 ? 4.613 -6.418 1.206 1.00 0.00 95 PRO A N 6
ATOM 10308 C CA . PRO A 1 95 ? 5.966 -6.342 1.769 1.00 0.00 95 PRO A CA 6
ATOM 10309 C C . PRO A 1 95 ? 7.011 -6.002 0.713 1.00 0.00 95 PRO A C 6
ATOM 10310 O O . PRO A 1 95 ? 7.966 -5.273 0.982 1.00 0.00 95 PRO A O 6
ATOM 10321 N N . GLN A 1 96 ? 6.824 -6.533 -0.491 1.00 0.00 96 GLN A N 6
ATOM 10322 C CA . GLN A 1 96 ? 7.751 -6.284 -1.589 1.00 0.00 96 GLN A CA 6
ATOM 10323 C C . GLN A 1 96 ? 7.853 -4.791 -1.890 1.00 0.00 96 GLN A C 6
ATOM 10324 O O . GLN A 1 96 ? 8.868 -4.320 -2.407 1.00 0.00 96 GLN A O 6
ATOM 10338 N N . LYS A 1 97 ? 6.799 -4.049 -1.564 1.00 0.00 97 LYS A N 6
ATOM 10339 C CA . LYS A 1 97 ? 6.773 -2.611 -1.803 1.00 0.00 97 LYS A CA 6
ATOM 10340 C C . LYS A 1 97 ? 7.140 -1.841 -0.537 1.00 0.00 97 LYS A C 6
ATOM 10341 O O . LYS A 1 97 ? 6.602 -0.765 -0.275 1.00 0.00 97 LYS A O 6
ATOM 10360 N N . ILE A 1 98 ? 8.059 -2.399 0.244 1.00 0.00 98 ILE A N 6
ATOM 10361 C CA . ILE A 1 98 ? 8.498 -1.764 1.481 1.00 0.00 98 ILE A CA 6
ATOM 10362 C C . ILE A 1 98 ? 10.019 -1.719 1.567 1.00 0.00 98 ILE A C 6
ATOM 10363 O O . ILE A 1 98 ? 10.682 -2.757 1.549 1.00 0.00 98 ILE A O 6
ATOM 10379 N N . SER A 1 99 ? 10.567 -0.512 1.661 1.00 0.00 99 SER A N 6
ATOM 10380 C CA . SER A 1 99 ? 12.011 -0.334 1.750 1.00 0.00 99 SER A CA 6
ATOM 10381 C C . SER A 1 99 ? 12.360 0.822 2.682 1.00 0.00 99 SER A C 6
ATOM 10382 O O . SER A 1 99 ? 11.536 1.703 2.930 1.00 0.00 99 SER A O 6
ATOM 10390 N N . HIS A 1 100 ? 13.585 0.812 3.196 1.00 0.00 100 HIS A N 6
ATOM 10391 C CA . HIS A 1 100 ? 14.043 1.861 4.101 1.00 0.00 100 HIS A CA 6
ATOM 10392 C C . HIS A 1 100 ? 14.301 3.157 3.342 1.00 0.00 100 HIS A C 6
ATOM 10393 O O . HIS A 1 100 ? 14.999 3.166 2.327 1.00 0.00 100 HIS A O 6
ATOM 10407 N N . ILE A 1 101 ? 13.734 4.252 3.840 1.00 0.00 101 ILE A N 6
ATOM 10408 C CA . ILE A 1 101 ? 13.904 5.554 3.207 1.00 0.00 101 ILE A CA 6
ATOM 10409 C C . ILE A 1 101 ? 15.326 6.078 3.406 1.00 0.00 101 ILE A C 6
ATOM 10410 O O . ILE A 1 101 ? 15.867 6.020 4.510 1.00 0.00 101 ILE A O 6
ATOM 10426 N N . PRO A 1 102 ? 15.955 6.602 2.337 1.00 0.00 102 PRO A N 6
ATOM 10427 C CA . PRO A 1 102 ? 17.319 7.135 2.410 1.00 0.00 102 PRO A CA 6
ATOM 10428 C C . PRO A 1 102 ? 17.477 8.170 3.520 1.00 0.00 102 PRO A C 6
ATOM 10429 O O . PRO A 1 102 ? 16.498 8.766 3.970 1.00 0.00 102 PRO A O 6
ATOM 10440 N N . GLU A 1 103 ? 18.715 8.376 3.957 1.00 0.00 103 GLU A N 6
ATOM 10441 C CA . GLU A 1 103 ? 19.001 9.339 5.013 1.00 0.00 103 GLU A CA 6
ATOM 10442 C C . GLU A 1 103 ? 18.962 10.768 4.477 1.00 0.00 103 GLU A C 6
ATOM 10443 O O . GLU A 1 103 ? 18.677 11.711 5.214 1.00 0.00 103 GLU A O 6
ATOM 10455 N N . ASN A 1 104 ? 19.251 10.919 3.187 1.00 0.00 104 ASN A N 6
ATOM 10456 C CA . ASN A 1 104 ? 19.249 12.233 2.553 1.00 0.00 104 ASN A CA 6
ATOM 10457 C C . ASN A 1 104 ? 17.935 12.482 1.820 1.00 0.00 104 ASN A C 6
ATOM 10458 O O . ASN A 1 104 ? 17.904 13.167 0.798 1.00 0.00 104 ASN A O 6
ATOM 10469 N N . PHE A 1 105 ? 16.851 11.922 2.349 1.00 0.00 105 PHE A N 6
ATOM 10470 C CA . PHE A 1 105 ? 15.534 12.085 1.744 1.00 0.00 105 PHE A CA 6
ATOM 10471 C C . PHE A 1 105 ? 14.650 12.983 2.602 1.00 0.00 105 PHE A C 6
ATOM 10472 O O . PHE A 1 105 ? 13.839 13.752 2.083 1.00 0.00 105 PHE A O 6
ATOM 10489 N N . ASP A 1 106 ? 14.813 12.882 3.917 1.00 0.00 106 ASP A N 6
ATOM 10490 C CA . ASP A 1 106 ? 14.030 13.686 4.849 1.00 0.00 106 ASP A CA 6
ATOM 10491 C C . ASP A 1 106 ? 14.939 14.545 5.720 1.00 0.00 106 ASP A C 6
ATOM 10492 O O . ASP A 1 106 ? 14.648 15.714 5.976 1.00 0.00 106 ASP A O 6
ATOM 10501 N N . ASP A 1 107 ? 16.040 13.957 6.173 1.00 0.00 107 ASP A N 6
ATOM 10502 C CA . ASP A 1 107 ? 16.997 14.666 7.017 1.00 0.00 107 ASP A CA 6
ATOM 10503 C C . ASP A 1 107 ? 16.355 15.085 8.336 1.00 0.00 107 ASP A C 6
ATOM 10504 O O . ASP A 1 107 ? 15.361 15.811 8.352 1.00 0.00 107 ASP A O 6
ATOM 10513 N N . TYR A 1 108 ? 16.931 14.623 9.441 1.00 0.00 108 TYR A N 6
ATOM 10514 C CA . TYR A 1 108 ? 16.417 14.949 10.768 1.00 0.00 108 TYR A CA 6
ATOM 10515 C C . TYR A 1 108 ? 15.000 14.412 10.949 1.00 0.00 108 TYR A C 6
ATOM 10516 O O . TYR A 1 108 ? 14.081 14.803 10.231 1.00 0.00 108 TYR A O 6
ATOM 10534 N N . VAL A 1 109 ? 14.834 13.514 11.914 1.00 0.00 109 VAL A N 6
ATOM 10535 C CA . VAL A 1 109 ? 13.530 12.924 12.191 1.00 0.00 109 VAL A CA 6
ATOM 10536 C C . VAL A 1 109 ? 12.794 13.702 13.277 1.00 0.00 109 VAL A C 6
ATOM 10537 O O . VAL A 1 109 ? 13.355 13.998 14.331 1.00 0.00 109 VAL A O 6
ATOM 10550 N N . ASP A 1 110 ? 11.533 14.028 13.011 1.00 0.00 110 ASP A N 6
ATOM 10551 C CA . ASP A 1 110 ? 10.718 14.772 13.965 1.00 0.00 110 ASP A CA 6
ATOM 10552 C C . ASP A 1 110 ? 9.247 14.389 13.839 1.00 0.00 110 ASP A C 6
ATOM 10553 O O . ASP A 1 110 ? 8.363 15.236 13.962 1.00 0.00 110 ASP A O 6
ATOM 10562 N N . ILE A 1 111 ? 8.994 13.109 13.591 1.00 0.00 111 ILE A N 6
ATOM 10563 C CA . ILE A 1 111 ? 7.630 12.613 13.448 1.00 0.00 111 ILE A CA 6
ATOM 10564 C C . ILE A 1 111 ? 7.379 11.424 14.368 1.00 0.00 111 ILE A C 6
ATOM 10565 O O . ILE A 1 111 ? 8.279 10.970 15.074 1.00 0.00 111 ILE A O 6
ATOM 10581 N N . ASN A 1 112 ? 6.148 10.921 14.355 1.00 0.00 112 ASN A N 6
ATOM 10582 C CA . ASN A 1 112 ? 5.778 9.785 15.189 1.00 0.00 112 ASN A CA 6
ATOM 10583 C C . ASN A 1 112 ? 5.971 10.109 16.667 1.00 0.00 112 ASN A C 6
ATOM 10584 O O . ASN A 1 112 ? 6.418 11.200 17.020 1.00 0.00 112 ASN A O 6
ATOM 10595 N N . GLU A 1 113 ? 5.632 9.153 17.526 1.00 0.00 113 GLU A N 6
ATOM 10596 C CA . GLU A 1 113 ? 5.769 9.338 18.967 1.00 0.00 113 GLU A CA 6
ATOM 10597 C C . GLU A 1 113 ? 7.239 9.386 19.371 1.00 0.00 113 GLU A C 6
ATOM 10598 O O . GLU A 1 113 ? 7.975 8.417 19.190 1.00 0.00 113 GLU A O 6
ATOM 10610 N N . ASP A 1 114 ? 7.659 10.521 19.921 1.00 0.00 114 ASP A N 6
ATOM 10611 C CA . ASP A 1 114 ? 9.041 10.695 20.351 1.00 0.00 114 ASP A CA 6
ATOM 10612 C C . ASP A 1 114 ? 9.192 10.389 21.837 1.00 0.00 114 ASP A C 6
ATOM 10613 O O . ASP A 1 114 ? 8.717 11.142 22.688 1.00 0.00 114 ASP A O 6
ATOM 10622 N N . GLU A 1 115 ? 9.855 9.279 22.144 1.00 0.00 115 GLU A N 6
ATOM 10623 C CA . GLU A 1 115 ? 10.069 8.873 23.528 1.00 0.00 115 GLU A CA 6
ATOM 10624 C C . GLU A 1 115 ? 11.478 8.324 23.724 1.00 0.00 115 GLU A C 6
ATOM 10625 O O . GLU A 1 115 ? 12.140 7.930 22.763 1.00 0.00 115 GLU A O 6
ATOM 10637 N N . ASP A 1 116 ? 11.932 8.303 24.972 1.00 0.00 116 ASP A N 6
ATOM 10638 C CA . ASP A 1 116 ? 13.263 7.802 25.295 1.00 0.00 116 ASP A CA 6
ATOM 10639 C C . ASP A 1 116 ? 13.184 6.658 26.301 1.00 0.00 116 ASP A C 6
ATOM 10640 O O . ASP A 1 116 ? 12.126 6.391 26.869 1.00 0.00 116 ASP A O 6
ATOM 10649 N N . SER A 1 117 ? 14.311 5.986 26.515 1.00 0.00 117 SER A N 6
ATOM 10650 C CA . SER A 1 117 ? 14.367 4.871 27.453 1.00 0.00 117 SER A CA 6
ATOM 10651 C C . SER A 1 117 ? 15.633 4.938 28.302 1.00 0.00 117 SER A C 6
ATOM 10652 O O . SER A 1 117 ? 16.674 5.410 27.846 1.00 0.00 117 SER A O 6
ATOM 10660 N N . GLY A 1 118 ? 15.535 4.460 29.538 1.00 0.00 118 GLY A N 6
ATOM 10661 C CA . GLY A 1 118 ? 16.679 4.474 30.432 1.00 0.00 118 GLY A CA 6
ATOM 10662 C C . GLY A 1 118 ? 16.280 4.667 31.883 1.00 0.00 118 GLY A C 6
ATOM 10663 O O . GLY A 1 118 ? 15.211 5.207 32.167 1.00 0.00 118 GLY A O 6
ATOM 10667 N N . PRO A 1 119 ? 17.127 4.233 32.833 1.00 0.00 119 PRO A N 6
ATOM 10668 C CA . PRO A 1 119 ? 16.843 4.369 34.264 1.00 0.00 119 PRO A CA 6
ATOM 10669 C C . PRO A 1 119 ? 16.911 5.818 34.733 1.00 0.00 119 PRO A C 6
ATOM 10670 O O . PRO A 1 119 ? 16.125 6.246 35.579 1.00 0.00 119 PRO A O 6
ATOM 10681 N N . SER A 1 120 ? 17.855 6.571 34.178 1.00 0.00 120 SER A N 6
ATOM 10682 C CA . SER A 1 120 ? 18.026 7.974 34.541 1.00 0.00 120 SER A CA 6
ATOM 10683 C C . SER A 1 120 ? 16.975 8.843 33.859 1.00 0.00 120 SER A C 6
ATOM 10684 O O . SER A 1 120 ? 16.312 8.410 32.918 1.00 0.00 120 SER A O 6
ATOM 10692 N N . SER A 1 121 ? 16.828 10.073 34.343 1.00 0.00 121 SER A N 6
ATOM 10693 C CA . SER A 1 121 ? 15.857 11.004 33.781 1.00 0.00 121 SER A CA 6
ATOM 10694 C C . SER A 1 121 ? 16.055 12.405 34.351 1.00 0.00 121 SER A C 6
ATOM 10695 O O . SER A 1 121 ? 16.236 12.576 35.556 1.00 0.00 121 SER A O 6
ATOM 10703 N N . GLY A 1 122 ? 16.019 13.404 33.476 1.00 0.00 122 GLY A N 6
ATOM 10704 C CA . GLY A 1 122 ? 16.196 14.778 33.911 1.00 0.00 122 GLY A CA 6
ATOM 10705 C C . GLY A 1 122 ? 14.882 15.523 34.024 1.00 0.00 122 GLY A C 6
ATOM 10706 O O . GLY A 1 122 ? 14.270 15.812 32.974 1.00 0.00 122 GLY A O 6
ATOM 10711 N N . GLY A 1 1 ? 29.701 -4.219 33.174 1.00 0.00 1 GLY A N 7
ATOM 10712 C CA . GLY A 1 1 ? 28.857 -2.993 33.139 1.00 0.00 1 GLY A CA 7
ATOM 10713 C C . GLY A 1 1 ? 27.636 -3.154 32.255 1.00 0.00 1 GLY A C 7
ATOM 10714 O O . GLY A 1 1 ? 27.202 -2.202 31.606 1.00 0.00 1 GLY A O 7
ATOM 10720 N N . SER A 1 2 ? 27.082 -4.362 32.229 1.00 0.00 2 SER A N 7
ATOM 10721 C CA . SER A 1 2 ? 25.904 -4.644 31.417 1.00 0.00 2 SER A CA 7
ATOM 10722 C C . SER A 1 2 ? 26.191 -4.401 29.940 1.00 0.00 2 SER A C 7
ATOM 10723 O O . SER A 1 2 ? 25.905 -3.327 29.409 1.00 0.00 2 SER A O 7
ATOM 10731 N N . SER A 1 3 ? 26.760 -5.404 29.280 1.00 0.00 3 SER A N 7
ATOM 10732 C CA . SER A 1 3 ? 27.087 -5.300 27.862 1.00 0.00 3 SER A CA 7
ATOM 10733 C C . SER A 1 3 ? 26.097 -6.093 27.014 1.00 0.00 3 SER A C 7
ATOM 10734 O O . SER A 1 3 ? 25.945 -7.302 27.188 1.00 0.00 3 SER A O 7
ATOM 10742 N N . GLY A 1 4 ? 25.425 -5.403 26.098 1.00 0.00 4 GLY A N 7
ATOM 10743 C CA . GLY A 1 4 ? 24.459 -6.059 25.237 1.00 0.00 4 GLY A CA 7
ATOM 10744 C C . GLY A 1 4 ? 23.205 -6.474 25.983 1.00 0.00 4 GLY A C 7
ATOM 10745 O O . GLY A 1 4 ? 23.275 -6.905 27.134 1.00 0.00 4 GLY A O 7
ATOM 10749 N N . SER A 1 5 ? 22.058 -6.345 25.325 1.00 0.00 5 SER A N 7
ATOM 10750 C CA . SER A 1 5 ? 20.784 -6.711 25.933 1.00 0.00 5 SER A CA 7
ATOM 10751 C C . SER A 1 5 ? 20.451 -8.174 25.659 1.00 0.00 5 SER A C 7
ATOM 10752 O O . SER A 1 5 ? 21.193 -8.870 24.965 1.00 0.00 5 SER A O 7
ATOM 10760 N N . SER A 1 6 ? 19.332 -8.634 26.208 1.00 0.00 6 SER A N 7
ATOM 10761 C CA . SER A 1 6 ? 18.900 -10.014 26.022 1.00 0.00 6 SER A CA 7
ATOM 10762 C C . SER A 1 6 ? 19.940 -10.987 26.567 1.00 0.00 6 SER A C 7
ATOM 10763 O O . SER A 1 6 ? 20.773 -11.504 25.822 1.00 0.00 6 SER A O 7
ATOM 10771 N N . GLY A 1 7 ? 19.885 -11.234 27.872 1.00 0.00 7 GLY A N 7
ATOM 10772 C CA . GLY A 1 7 ? 20.828 -12.144 28.495 1.00 0.00 7 GLY A CA 7
ATOM 10773 C C . GLY A 1 7 ? 22.138 -11.471 28.852 1.00 0.00 7 GLY A C 7
ATOM 10774 O O . GLY A 1 7 ? 22.475 -10.422 28.300 1.00 0.00 7 GLY A O 7
ATOM 10778 N N . VAL A 1 8 ? 22.879 -12.074 29.776 1.00 0.00 8 VAL A N 7
ATOM 10779 C CA . VAL A 1 8 ? 24.160 -11.525 30.205 1.00 0.00 8 VAL A CA 7
ATOM 10780 C C . VAL A 1 8 ? 25.281 -11.945 29.261 1.00 0.00 8 VAL A C 7
ATOM 10781 O O . VAL A 1 8 ? 26.254 -11.215 29.074 1.00 0.00 8 VAL A O 7
ATOM 10794 N N . GLU A 1 9 ? 25.137 -13.126 28.668 1.00 0.00 9 GLU A N 7
ATOM 10795 C CA . GLU A 1 9 ? 26.137 -13.644 27.742 1.00 0.00 9 GLU A CA 7
ATOM 10796 C C . GLU A 1 9 ? 25.696 -13.444 26.296 1.00 0.00 9 GLU A C 7
ATOM 10797 O O . GLU A 1 9 ? 24.585 -13.818 25.919 1.00 0.00 9 GLU A O 7
ATOM 10809 N N . HIS A 1 10 ? 26.571 -12.851 25.491 1.00 0.00 10 HIS A N 7
ATOM 10810 C CA . HIS A 1 10 ? 26.271 -12.602 24.085 1.00 0.00 10 HIS A CA 7
ATOM 10811 C C . HIS A 1 10 ? 27.371 -13.159 23.186 1.00 0.00 10 HIS A C 7
ATOM 10812 O O . HIS A 1 10 ? 28.316 -13.788 23.662 1.00 0.00 10 HIS A O 7
ATOM 10826 N N . GLU A 1 11 ? 27.239 -12.923 21.884 1.00 0.00 11 GLU A N 7
ATOM 10827 C CA . GLU A 1 11 ? 28.222 -13.401 20.919 1.00 0.00 11 GLU A CA 7
ATOM 10828 C C . GLU A 1 11 ? 28.535 -12.327 19.881 1.00 0.00 11 GLU A C 7
ATOM 10829 O O . GLU A 1 11 ? 27.711 -11.452 19.612 1.00 0.00 11 GLU A O 7
ATOM 10841 N N . GLN A 1 12 ? 29.729 -12.401 19.303 1.00 0.00 12 GLN A N 7
ATOM 10842 C CA . GLN A 1 12 ? 30.151 -11.436 18.294 1.00 0.00 12 GLN A CA 7
ATOM 10843 C C . GLN A 1 12 ? 30.937 -12.120 17.181 1.00 0.00 12 GLN A C 7
ATOM 10844 O O . GLN A 1 12 ? 31.453 -13.223 17.360 1.00 0.00 12 GLN A O 7
ATOM 10858 N N . GLN A 1 13 ? 31.025 -11.458 16.032 1.00 0.00 13 GLN A N 7
ATOM 10859 C CA . GLN A 1 13 ? 31.749 -12.001 14.886 1.00 0.00 13 GLN A CA 7
ATOM 10860 C C . GLN A 1 13 ? 31.082 -13.273 14.374 1.00 0.00 13 GLN A C 7
ATOM 10861 O O . GLN A 1 13 ? 30.352 -13.248 13.384 1.00 0.00 13 GLN A O 7
ATOM 10875 N N . VAL A 1 14 ? 31.340 -14.384 15.054 1.00 0.00 14 VAL A N 7
ATOM 10876 C CA . VAL A 1 14 ? 30.767 -15.667 14.670 1.00 0.00 14 VAL A CA 7
ATOM 10877 C C . VAL A 1 14 ? 30.011 -16.302 15.832 1.00 0.00 14 VAL A C 7
ATOM 10878 O O . VAL A 1 14 ? 30.548 -16.441 16.932 1.00 0.00 14 VAL A O 7
ATOM 10891 N N . THR A 1 15 ? 28.764 -16.686 15.582 1.00 0.00 15 THR A N 7
ATOM 10892 C CA . THR A 1 15 ? 27.936 -17.307 16.609 1.00 0.00 15 THR A CA 7
ATOM 10893 C C . THR A 1 15 ? 28.363 -18.751 16.852 1.00 0.00 15 THR A C 7
ATOM 10894 O O . THR A 1 15 ? 28.252 -19.262 17.967 1.00 0.00 15 THR A O 7
ATOM 10905 N N . GLU A 1 16 ? 28.851 -19.403 15.802 1.00 0.00 16 GLU A N 7
ATOM 10906 C CA . GLU A 1 16 ? 29.296 -20.787 15.900 1.00 0.00 16 GLU A CA 7
ATOM 10907 C C . GLU A 1 16 ? 30.443 -21.061 14.932 1.00 0.00 16 GLU A C 7
ATOM 10908 O O . GLU A 1 16 ? 31.525 -21.486 15.340 1.00 0.00 16 GLU A O 7
ATOM 10920 N N . SER A 1 17 ? 30.201 -20.814 13.649 1.00 0.00 17 SER A N 7
ATOM 10921 C CA . SER A 1 17 ? 31.215 -21.034 12.624 1.00 0.00 17 SER A CA 7
ATOM 10922 C C . SER A 1 17 ? 30.733 -20.532 11.265 1.00 0.00 17 SER A C 7
ATOM 10923 O O . SER A 1 17 ? 29.534 -20.363 11.045 1.00 0.00 17 SER A O 7
ATOM 10931 N N . PRO A 1 18 ? 31.668 -20.287 10.330 1.00 0.00 18 PRO A N 7
ATOM 10932 C CA . PRO A 1 18 ? 31.335 -19.803 8.987 1.00 0.00 18 PRO A CA 7
ATOM 10933 C C . PRO A 1 18 ? 30.629 -20.862 8.148 1.00 0.00 18 PRO A C 7
ATOM 10934 O O . PRO A 1 18 ? 31.246 -21.831 7.704 1.00 0.00 18 PRO A O 7
ATOM 10945 N N . SER A 1 19 ? 29.331 -20.672 7.934 1.00 0.00 19 SER A N 7
ATOM 10946 C CA . SER A 1 19 ? 28.540 -21.611 7.149 1.00 0.00 19 SER A CA 7
ATOM 10947 C C . SER A 1 19 ? 28.160 -21.009 5.800 1.00 0.00 19 SER A C 7
ATOM 10948 O O . SER A 1 19 ? 27.968 -19.799 5.681 1.00 0.00 19 SER A O 7
ATOM 10956 N N . LEU A 1 20 ? 28.054 -21.861 4.786 1.00 0.00 20 LEU A N 7
ATOM 10957 C CA . LEU A 1 20 ? 27.697 -21.414 3.444 1.00 0.00 20 LEU A CA 7
ATOM 10958 C C . LEU A 1 20 ? 26.290 -21.871 3.074 1.00 0.00 20 LEU A C 7
ATOM 10959 O O . LEU A 1 20 ? 26.115 -22.797 2.281 1.00 0.00 20 LEU A O 7
ATOM 10975 N N . ALA A 1 21 ? 25.290 -21.219 3.656 1.00 0.00 21 ALA A N 7
ATOM 10976 C CA . ALA A 1 21 ? 23.897 -21.558 3.387 1.00 0.00 21 ALA A CA 7
ATOM 10977 C C . ALA A 1 21 ? 22.960 -20.463 3.885 1.00 0.00 21 ALA A C 7
ATOM 10978 O O . ALA A 1 21 ? 23.103 -19.971 5.003 1.00 0.00 21 ALA A O 7
ATOM 10985 N N . SER A 1 22 ? 22.001 -20.087 3.046 1.00 0.00 22 SER A N 7
ATOM 10986 C CA . SER A 1 22 ? 21.039 -19.050 3.401 1.00 0.00 22 SER A CA 7
ATOM 10987 C C . SER A 1 22 ? 19.618 -19.485 3.061 1.00 0.00 22 SER A C 7
ATOM 10988 O O . SER A 1 22 ? 19.140 -19.266 1.948 1.00 0.00 22 SER A O 7
ATOM 10996 N N . VAL A 1 23 ? 18.947 -20.105 4.027 1.00 0.00 23 VAL A N 7
ATOM 10997 C CA . VAL A 1 23 ? 17.580 -20.572 3.829 1.00 0.00 23 VAL A CA 7
ATOM 10998 C C . VAL A 1 23 ? 16.576 -19.439 4.049 1.00 0.00 23 VAL A C 7
ATOM 10999 O O . VAL A 1 23 ? 16.632 -18.741 5.061 1.00 0.00 23 VAL A O 7
ATOM 11012 N N . PRO A 1 24 ? 15.639 -19.241 3.101 1.00 0.00 24 PRO A N 7
ATOM 11013 C CA . PRO A 1 24 ? 14.626 -18.186 3.206 1.00 0.00 24 PRO A CA 7
ATOM 11014 C C . PRO A 1 24 ? 13.872 -18.239 4.530 1.00 0.00 24 PRO A C 7
ATOM 11015 O O . PRO A 1 24 ? 14.134 -19.098 5.371 1.00 0.00 24 PRO A O 7
ATOM 11026 N N . THR A 1 25 ? 12.932 -17.315 4.709 1.00 0.00 25 THR A N 7
ATOM 11027 C CA . THR A 1 25 ? 12.140 -17.258 5.931 1.00 0.00 25 THR A CA 7
ATOM 11028 C C . THR A 1 25 ? 10.807 -16.558 5.686 1.00 0.00 25 THR A C 7
ATOM 11029 O O . THR A 1 25 ? 10.767 -15.444 5.165 1.00 0.00 25 THR A O 7
ATOM 11040 N N . ALA A 1 26 ? 9.720 -17.219 6.068 1.00 0.00 26 ALA A N 7
ATOM 11041 C CA . ALA A 1 26 ? 8.385 -16.659 5.891 1.00 0.00 26 ALA A CA 7
ATOM 11042 C C . ALA A 1 26 ? 8.164 -15.473 6.822 1.00 0.00 26 ALA A C 7
ATOM 11043 O O . ALA A 1 26 ? 7.688 -15.632 7.946 1.00 0.00 26 ALA A O 7
ATOM 11050 N N . ASP A 1 27 ? 8.514 -14.281 6.348 1.00 0.00 27 ASP A N 7
ATOM 11051 C CA . ASP A 1 27 ? 8.356 -13.067 7.141 1.00 0.00 27 ASP A CA 7
ATOM 11052 C C . ASP A 1 27 ? 8.487 -11.822 6.269 1.00 0.00 27 ASP A C 7
ATOM 11053 O O . ASP A 1 27 ? 7.729 -10.864 6.424 1.00 0.00 27 ASP A O 7
ATOM 11062 N N . GLU A 1 28 ? 9.455 -11.842 5.356 1.00 0.00 28 GLU A N 7
ATOM 11063 C CA . GLU A 1 28 ? 9.691 -10.713 4.459 1.00 0.00 28 GLU A CA 7
ATOM 11064 C C . GLU A 1 28 ? 10.117 -9.475 5.243 1.00 0.00 28 GLU A C 7
ATOM 11065 O O . GLU A 1 28 ? 11.300 -9.136 5.290 1.00 0.00 28 GLU A O 7
ATOM 11077 N N . LEU A 1 29 ? 9.148 -8.804 5.856 1.00 0.00 29 LEU A N 7
ATOM 11078 C CA . LEU A 1 29 ? 9.426 -7.605 6.637 1.00 0.00 29 LEU A CA 7
ATOM 11079 C C . LEU A 1 29 ? 10.028 -7.966 7.992 1.00 0.00 29 LEU A C 7
ATOM 11080 O O . LEU A 1 29 ? 9.431 -7.709 9.038 1.00 0.00 29 LEU A O 7
ATOM 11096 N N . PHE A 1 30 ? 11.214 -8.565 7.964 1.00 0.00 30 PHE A N 7
ATOM 11097 C CA . PHE A 1 30 ? 11.900 -8.961 9.189 1.00 0.00 30 PHE A CA 7
ATOM 11098 C C . PHE A 1 30 ? 12.833 -7.856 9.672 1.00 0.00 30 PHE A C 7
ATOM 11099 O O . PHE A 1 30 ? 13.040 -7.687 10.873 1.00 0.00 30 PHE A O 7
ATOM 11116 N N . ASP A 1 31 ? 13.392 -7.107 8.727 1.00 0.00 31 ASP A N 7
ATOM 11117 C CA . ASP A 1 31 ? 14.304 -6.017 9.057 1.00 0.00 31 ASP A CA 7
ATOM 11118 C C . ASP A 1 31 ? 13.576 -4.675 9.031 1.00 0.00 31 ASP A C 7
ATOM 11119 O O . ASP A 1 31 ? 14.166 -3.644 8.710 1.00 0.00 31 ASP A O 7
ATOM 11128 N N . PHE A 1 32 ? 12.291 -4.698 9.370 1.00 0.00 32 PHE A N 7
ATOM 11129 C CA . PHE A 1 32 ? 11.482 -3.486 9.385 1.00 0.00 32 PHE A CA 7
ATOM 11130 C C . PHE A 1 32 ? 10.808 -3.299 10.741 1.00 0.00 32 PHE A C 7
ATOM 11131 O O . PHE A 1 32 ? 9.706 -3.797 10.971 1.00 0.00 32 PHE A O 7
ATOM 11148 N N . HIS A 1 33 ? 11.478 -2.579 11.635 1.00 0.00 33 HIS A N 7
ATOM 11149 C CA . HIS A 1 33 ? 10.943 -2.328 12.968 1.00 0.00 33 HIS A CA 7
ATOM 11150 C C . HIS A 1 33 ? 9.786 -1.337 12.912 1.00 0.00 33 HIS A C 7
ATOM 11151 O O . HIS A 1 33 ? 9.792 -0.405 12.109 1.00 0.00 33 HIS A O 7
ATOM 11165 N N . ILE A 1 34 ? 8.794 -1.544 13.773 1.00 0.00 34 ILE A N 7
ATOM 11166 C CA . ILE A 1 34 ? 7.629 -0.669 13.822 1.00 0.00 34 ILE A CA 7
ATOM 11167 C C . ILE A 1 34 ? 7.984 0.684 14.431 1.00 0.00 34 ILE A C 7
ATOM 11168 O O . ILE A 1 34 ? 8.437 0.761 15.573 1.00 0.00 34 ILE A O 7
ATOM 11184 N N . GLY A 1 35 ? 7.775 1.747 13.661 1.00 0.00 35 GLY A N 7
ATOM 11185 C CA . GLY A 1 35 ? 8.078 3.082 14.142 1.00 0.00 35 GLY A CA 7
ATOM 11186 C C . GLY A 1 35 ? 9.230 3.721 13.392 1.00 0.00 35 GLY A C 7
ATOM 11187 O O . GLY A 1 35 ? 9.936 4.572 13.933 1.00 0.00 35 GLY A O 7
ATOM 11191 N N . ASP A 1 36 ? 9.421 3.312 12.142 1.00 0.00 36 ASP A N 7
ATOM 11192 C CA . ASP A 1 36 ? 10.495 3.851 11.316 1.00 0.00 36 ASP A CA 7
ATOM 11193 C C . ASP A 1 36 ? 9.972 4.263 9.943 1.00 0.00 36 ASP A C 7
ATOM 11194 O O . ASP A 1 36 ? 8.930 3.786 9.496 1.00 0.00 36 ASP A O 7
ATOM 11203 N N . ARG A 1 37 ? 10.704 5.153 9.281 1.00 0.00 37 ARG A N 7
ATOM 11204 C CA . ARG A 1 37 ? 10.313 5.630 7.960 1.00 0.00 37 ARG A CA 7
ATOM 11205 C C . ARG A 1 37 ? 10.520 4.545 6.907 1.00 0.00 37 ARG A C 7
ATOM 11206 O O . ARG A 1 37 ? 11.497 3.799 6.953 1.00 0.00 37 ARG A O 7
ATOM 11227 N N . VAL A 1 38 ? 9.592 4.465 5.958 1.00 0.00 38 VAL A N 7
ATOM 11228 C CA . VAL A 1 38 ? 9.673 3.472 4.894 1.00 0.00 38 VAL A CA 7
ATOM 11229 C C . VAL A 1 38 ? 9.148 4.032 3.577 1.00 0.00 38 VAL A C 7
ATOM 11230 O O . VAL A 1 38 ? 8.130 4.724 3.547 1.00 0.00 38 VAL A O 7
ATOM 11243 N N . LEU A 1 39 ? 9.848 3.730 2.489 1.00 0.00 39 LEU A N 7
ATOM 11244 C CA . LEU A 1 39 ? 9.452 4.204 1.167 1.00 0.00 39 LEU A CA 7
ATOM 11245 C C . LEU A 1 39 ? 8.644 3.143 0.428 1.00 0.00 39 LEU A C 7
ATOM 11246 O O . LEU A 1 39 ? 9.088 2.005 0.274 1.00 0.00 39 LEU A O 7
ATOM 11262 N N . ILE A 1 40 ? 7.454 3.523 -0.028 1.00 0.00 40 ILE A N 7
ATOM 11263 C CA . ILE A 1 40 ? 6.585 2.604 -0.751 1.00 0.00 40 ILE A CA 7
ATOM 11264 C C . ILE A 1 40 ? 6.851 2.662 -2.252 1.00 0.00 40 ILE A C 7
ATOM 11265 O O . ILE A 1 40 ? 6.575 3.668 -2.903 1.00 0.00 40 ILE A O 7
ATOM 11281 N N . GLY A 1 41 ? 7.392 1.575 -2.794 1.00 0.00 41 GLY A N 7
ATOM 11282 C CA . GLY A 1 41 ? 7.688 1.522 -4.213 1.00 0.00 41 GLY A CA 7
ATOM 11283 C C . GLY A 1 41 ? 8.654 2.608 -4.649 1.00 0.00 41 GLY A C 7
ATOM 11284 O O . GLY A 1 41 ? 8.701 2.969 -5.824 1.00 0.00 41 GLY A O 7
ATOM 11288 N N . ASN A 1 42 ? 9.428 3.128 -3.701 1.00 0.00 42 ASN A N 7
ATOM 11289 C CA . ASN A 1 42 ? 10.399 4.176 -3.995 1.00 0.00 42 ASN A CA 7
ATOM 11290 C C . ASN A 1 42 ? 9.717 5.393 -4.615 1.00 0.00 42 ASN A C 7
ATOM 11291 O O . ASN A 1 42 ? 10.183 5.937 -5.617 1.00 0.00 42 ASN A O 7
ATOM 11302 N N . VAL A 1 43 ? 8.610 5.817 -4.014 1.00 0.00 43 VAL A N 7
ATOM 11303 C CA . VAL A 1 43 ? 7.865 6.969 -4.508 1.00 0.00 43 VAL A CA 7
ATOM 11304 C C . VAL A 1 43 ? 6.972 7.555 -3.419 1.00 0.00 43 VAL A C 7
ATOM 11305 O O . VAL A 1 43 ? 6.915 8.771 -3.237 1.00 0.00 43 VAL A O 7
ATOM 11318 N N . GLN A 1 44 ? 6.275 6.683 -2.697 1.00 0.00 44 GLN A N 7
ATOM 11319 C CA . GLN A 1 44 ? 5.384 7.116 -1.627 1.00 0.00 44 GLN A CA 7
ATOM 11320 C C . GLN A 1 44 ? 6.039 6.923 -0.259 1.00 0.00 44 GLN A C 7
ATOM 11321 O O . GLN A 1 44 ? 6.052 5.815 0.278 1.00 0.00 44 GLN A O 7
ATOM 11335 N N . PRO A 1 45 ? 6.590 8.001 0.327 1.00 0.00 45 PRO A N 7
ATOM 11336 C CA . PRO A 1 45 ? 7.243 7.937 1.638 1.00 0.00 45 PRO A CA 7
ATOM 11337 C C . PRO A 1 45 ? 6.239 7.823 2.779 1.00 0.00 45 PRO A C 7
ATOM 11338 O O . PRO A 1 45 ? 5.093 8.254 2.656 1.00 0.00 45 PRO A O 7
ATOM 11349 N N . GLY A 1 46 ? 6.678 7.241 3.891 1.00 0.00 46 GLY A N 7
ATOM 11350 C CA . GLY A 1 46 ? 5.803 7.081 5.038 1.00 0.00 46 GLY A CA 7
ATOM 11351 C C . GLY A 1 46 ? 6.498 6.424 6.213 1.00 0.00 46 GLY A C 7
ATOM 11352 O O . GLY A 1 46 ? 7.728 6.383 6.273 1.00 0.00 46 GLY A O 7
ATOM 11356 N N . ILE A 1 47 ? 5.711 5.907 7.151 1.00 0.00 47 ILE A N 7
ATOM 11357 C CA . ILE A 1 47 ? 6.257 5.248 8.332 1.00 0.00 47 ILE A CA 7
ATOM 11358 C C . ILE A 1 47 ? 5.609 3.886 8.550 1.00 0.00 47 ILE A C 7
ATOM 11359 O O . ILE A 1 47 ? 4.395 3.735 8.411 1.00 0.00 47 ILE A O 7
ATOM 11375 N N . LEU A 1 48 ? 6.426 2.895 8.892 1.00 0.00 48 LEU A N 7
ATOM 11376 C CA . LEU A 1 48 ? 5.933 1.544 9.130 1.00 0.00 48 LEU A CA 7
ATOM 11377 C C . LEU A 1 48 ? 5.185 1.463 10.457 1.00 0.00 48 LEU A C 7
ATOM 11378 O O . LEU A 1 48 ? 5.782 1.595 11.526 1.00 0.00 48 LEU A O 7
ATOM 11394 N N . ARG A 1 49 ? 3.876 1.246 10.381 1.00 0.00 49 ARG A N 7
ATOM 11395 C CA . ARG A 1 49 ? 3.047 1.148 11.576 1.00 0.00 49 ARG A CA 7
ATOM 11396 C C . ARG A 1 49 ? 2.646 -0.300 11.845 1.00 0.00 49 ARG A C 7
ATOM 11397 O O . ARG A 1 49 ? 2.471 -0.702 12.995 1.00 0.00 49 ARG A O 7
ATOM 11418 N N . PHE A 1 50 ? 2.502 -1.077 10.777 1.00 0.00 50 PHE A N 7
ATOM 11419 C CA . PHE A 1 50 ? 2.121 -2.479 10.898 1.00 0.00 50 PHE A CA 7
ATOM 11420 C C . PHE A 1 50 ? 2.769 -3.315 9.799 1.00 0.00 50 PHE A C 7
ATOM 11421 O O . PHE A 1 50 ? 3.234 -2.781 8.792 1.00 0.00 50 PHE A O 7
ATOM 11438 N N . LYS A 1 51 ? 2.794 -4.629 9.999 1.00 0.00 51 LYS A N 7
ATOM 11439 C CA . LYS A 1 51 ? 3.383 -5.539 9.023 1.00 0.00 51 LYS A CA 7
ATOM 11440 C C . LYS A 1 51 ? 3.041 -6.988 9.354 1.00 0.00 51 LYS A C 7
ATOM 11441 O O . LYS A 1 51 ? 3.553 -7.551 10.322 1.00 0.00 51 LYS A O 7
ATOM 11460 N N . GLY A 1 52 ? 2.174 -7.586 8.544 1.00 0.00 52 GLY A N 7
ATOM 11461 C CA . GLY A 1 52 ? 1.779 -8.964 8.769 1.00 0.00 52 GLY A CA 7
ATOM 11462 C C . GLY A 1 52 ? 0.474 -9.311 8.080 1.00 0.00 52 GLY A C 7
ATOM 11463 O O . GLY A 1 52 ? -0.108 -8.482 7.381 1.00 0.00 52 GLY A O 7
ATOM 11467 N N . GLU A 1 53 ? 0.013 -10.542 8.276 1.00 0.00 53 GLU A N 7
ATOM 11468 C CA . GLU A 1 53 ? -1.231 -10.998 7.668 1.00 0.00 53 GLU A CA 7
ATOM 11469 C C . GLU A 1 53 ? -2.426 -10.247 8.246 1.00 0.00 53 GLU A C 7
ATOM 11470 O O . GLU A 1 53 ? -2.509 -10.027 9.454 1.00 0.00 53 GLU A O 7
ATOM 11482 N N . THR A 1 54 ? -3.350 -9.854 7.375 1.00 0.00 54 THR A N 7
ATOM 11483 C CA . THR A 1 54 ? -4.541 -9.128 7.799 1.00 0.00 54 THR A CA 7
ATOM 11484 C C . THR A 1 54 ? -5.773 -10.025 7.750 1.00 0.00 54 THR A C 7
ATOM 11485 O O . THR A 1 54 ? -5.686 -11.195 7.375 1.00 0.00 54 THR A O 7
ATOM 11496 N N . SER A 1 55 ? -6.918 -9.470 8.129 1.00 0.00 55 SER A N 7
ATOM 11497 C CA . SER A 1 55 ? -8.169 -10.221 8.128 1.00 0.00 55 SER A CA 7
ATOM 11498 C C . SER A 1 55 ? -8.945 -9.984 6.836 1.00 0.00 55 SER A C 7
ATOM 11499 O O . SER A 1 55 ? -9.659 -10.866 6.360 1.00 0.00 55 SER A O 7
ATOM 11507 N N . PHE A 1 56 ? -8.798 -8.789 6.275 1.00 0.00 56 PHE A N 7
ATOM 11508 C CA . PHE A 1 56 ? -9.486 -8.436 5.038 1.00 0.00 56 PHE A CA 7
ATOM 11509 C C . PHE A 1 56 ? -8.855 -9.145 3.844 1.00 0.00 56 PHE A C 7
ATOM 11510 O O . PHE A 1 56 ? -9.537 -9.469 2.872 1.00 0.00 56 PHE A O 7
ATOM 11527 N N . ALA A 1 57 ? -7.550 -9.381 3.924 1.00 0.00 57 ALA A N 7
ATOM 11528 C CA . ALA A 1 57 ? -6.828 -10.051 2.850 1.00 0.00 57 ALA A CA 7
ATOM 11529 C C . ALA A 1 57 ? -5.640 -10.839 3.394 1.00 0.00 57 ALA A C 7
ATOM 11530 O O . ALA A 1 57 ? -5.011 -10.436 4.373 1.00 0.00 57 ALA A O 7
ATOM 11537 N N . LYS A 1 58 ? -5.338 -11.962 2.752 1.00 0.00 58 LYS A N 7
ATOM 11538 C CA . LYS A 1 58 ? -4.226 -12.807 3.171 1.00 0.00 58 LYS A CA 7
ATOM 11539 C C . LYS A 1 58 ? -2.894 -12.216 2.719 1.00 0.00 58 LYS A C 7
ATOM 11540 O O . LYS A 1 58 ? -2.856 -11.309 1.887 1.00 0.00 58 LYS A O 7
ATOM 11559 N N . GLY A 1 59 ? -1.802 -12.737 3.271 1.00 0.00 59 GLY A N 7
ATOM 11560 C CA . GLY A 1 59 ? -0.484 -12.249 2.911 1.00 0.00 59 GLY A CA 7
ATOM 11561 C C . GLY A 1 59 ? -0.051 -11.068 3.757 1.00 0.00 59 GLY A C 7
ATOM 11562 O O . GLY A 1 59 ? -0.875 -10.428 4.409 1.00 0.00 59 GLY A O 7
ATOM 11566 N N . PHE A 1 60 ? 1.247 -10.781 3.748 1.00 0.00 60 PHE A N 7
ATOM 11567 C CA . PHE A 1 60 ? 1.789 -9.669 4.520 1.00 0.00 60 PHE A CA 7
ATOM 11568 C C . PHE A 1 60 ? 1.232 -8.338 4.022 1.00 0.00 60 PHE A C 7
ATOM 11569 O O . PHE A 1 60 ? 1.215 -8.071 2.821 1.00 0.00 60 PHE A O 7
ATOM 11586 N N . TRP A 1 61 ? 0.778 -7.507 4.955 1.00 0.00 61 TRP A N 7
ATOM 11587 C CA . TRP A 1 61 ? 0.220 -6.205 4.614 1.00 0.00 61 TRP A CA 7
ATOM 11588 C C . TRP A 1 61 ? 0.764 -5.123 5.541 1.00 0.00 61 TRP A C 7
ATOM 11589 O O . TRP A 1 61 ? 0.238 -4.905 6.633 1.00 0.00 61 TRP A O 7
ATOM 11610 N N . ALA A 1 62 ? 1.820 -4.448 5.100 1.00 0.00 62 ALA A N 7
ATOM 11611 C CA . ALA A 1 62 ? 2.435 -3.390 5.891 1.00 0.00 62 ALA A CA 7
ATOM 11612 C C . ALA A 1 62 ? 1.631 -2.098 5.802 1.00 0.00 62 ALA A C 7
ATOM 11613 O O . ALA A 1 62 ? 1.464 -1.532 4.722 1.00 0.00 62 ALA A O 7
ATOM 11620 N N . GLY A 1 63 ? 1.136 -1.635 6.946 1.00 0.00 63 GLY A N 7
ATOM 11621 C CA . GLY A 1 63 ? 0.357 -0.412 6.974 1.00 0.00 63 GLY A CA 7
ATOM 11622 C C . GLY A 1 63 ? 1.217 0.818 7.180 1.00 0.00 63 GLY A C 7
ATOM 11623 O O . GLY A 1 63 ? 1.377 1.292 8.304 1.00 0.00 63 GLY A O 7
ATOM 11627 N N . VAL A 1 64 ? 1.774 1.334 6.090 1.00 0.00 64 VAL A N 7
ATOM 11628 C CA . VAL A 1 64 ? 2.626 2.515 6.152 1.00 0.00 64 VAL A CA 7
ATOM 11629 C C . VAL A 1 64 ? 1.802 3.777 6.381 1.00 0.00 64 VAL A C 7
ATOM 11630 O O . VAL A 1 64 ? 0.674 3.891 5.899 1.00 0.00 64 VAL A O 7
ATOM 11643 N N . GLU A 1 65 ? 2.373 4.723 7.119 1.00 0.00 65 GLU A N 7
ATOM 11644 C CA . GLU A 1 65 ? 1.693 5.979 7.412 1.00 0.00 65 GLU A CA 7
ATOM 11645 C C . GLU A 1 65 ? 2.337 7.135 6.652 1.00 0.00 65 GLU A C 7
ATOM 11646 O O . GLU A 1 65 ? 3.434 7.579 6.993 1.00 0.00 65 GLU A O 7
ATOM 11658 N N . LEU A 1 66 ? 1.650 7.615 5.622 1.00 0.00 66 LEU A N 7
ATOM 11659 C CA . LEU A 1 66 ? 2.156 8.718 4.813 1.00 0.00 66 LEU A CA 7
ATOM 11660 C C . LEU A 1 66 ? 2.177 10.015 5.614 1.00 0.00 66 LEU A C 7
ATOM 11661 O O . LEU A 1 66 ? 1.373 10.206 6.526 1.00 0.00 66 LEU A O 7
ATOM 11677 N N . ASP A 1 67 ? 3.100 10.905 5.264 1.00 0.00 67 ASP A N 7
ATOM 11678 C CA . ASP A 1 67 ? 3.226 12.186 5.951 1.00 0.00 67 ASP A CA 7
ATOM 11679 C C . ASP A 1 67 ? 2.073 13.116 5.587 1.00 0.00 67 ASP A C 7
ATOM 11680 O O . ASP A 1 67 ? 1.591 13.879 6.423 1.00 0.00 67 ASP A O 7
ATOM 11689 N N . LYS A 1 68 ? 1.636 13.048 4.333 1.00 0.00 68 LYS A N 7
ATOM 11690 C CA . LYS A 1 68 ? 0.539 13.885 3.859 1.00 0.00 68 LYS A CA 7
ATOM 11691 C C . LYS A 1 68 ? -0.677 13.036 3.498 1.00 0.00 68 LYS A C 7
ATOM 11692 O O . LYS A 1 68 ? -0.547 11.848 3.202 1.00 0.00 68 LYS A O 7
ATOM 11711 N N . PRO A 1 69 ? -1.881 13.635 3.521 1.00 0.00 69 PRO A N 7
ATOM 11712 C CA . PRO A 1 69 ? -3.126 12.927 3.196 1.00 0.00 69 PRO A CA 7
ATOM 11713 C C . PRO A 1 69 ? -3.144 12.418 1.757 1.00 0.00 69 PRO A C 7
ATOM 11714 O O . PRO A 1 69 ? -3.815 12.987 0.894 1.00 0.00 69 PRO A O 7
ATOM 11725 N N . GLU A 1 70 ? -2.403 11.346 1.504 1.00 0.00 70 GLU A N 7
ATOM 11726 C CA . GLU A 1 70 ? -2.334 10.761 0.169 1.00 0.00 70 GLU A CA 7
ATOM 11727 C C . GLU A 1 70 ? -2.915 9.349 0.155 1.00 0.00 70 GLU A C 7
ATOM 11728 O O . GLU A 1 70 ? -3.430 8.891 -0.865 1.00 0.00 70 GLU A O 7
ATOM 11740 N N . GLY A 1 71 ? -2.829 8.665 1.292 1.00 0.00 71 GLY A N 7
ATOM 11741 C CA . GLY A 1 71 ? -3.351 7.314 1.385 1.00 0.00 71 GLY A CA 7
ATOM 11742 C C . GLY A 1 71 ? -4.859 7.261 1.238 1.00 0.00 71 GLY A C 7
ATOM 11743 O O . GLY A 1 71 ? -5.475 8.206 0.747 1.00 0.00 71 GLY A O 7
ATOM 11747 N N . ASN A 1 72 ? -5.454 6.152 1.666 1.00 0.00 72 ASN A N 7
ATOM 11748 C CA . ASN A 1 72 ? -6.899 5.977 1.579 1.00 0.00 72 ASN A CA 7
ATOM 11749 C C . ASN A 1 72 ? -7.418 5.144 2.747 1.00 0.00 72 ASN A C 7
ATOM 11750 O O . ASN A 1 72 ? -8.400 4.415 2.613 1.00 0.00 72 ASN A O 7
ATOM 11761 N N . ASN A 1 73 ? -6.751 5.257 3.891 1.00 0.00 73 ASN A N 7
ATOM 11762 C CA . ASN A 1 73 ? -7.144 4.514 5.082 1.00 0.00 73 ASN A CA 7
ATOM 11763 C C . ASN A 1 73 ? -6.702 5.242 6.347 1.00 0.00 73 ASN A C 7
ATOM 11764 O O . ASN A 1 73 ? -5.864 6.142 6.297 1.00 0.00 73 ASN A O 7
ATOM 11775 N N . ASN A 1 74 ? -7.272 4.848 7.481 1.00 0.00 74 ASN A N 7
ATOM 11776 C CA . ASN A 1 74 ? -6.938 5.463 8.760 1.00 0.00 74 ASN A CA 7
ATOM 11777 C C . ASN A 1 74 ? -6.495 4.413 9.773 1.00 0.00 74 ASN A C 7
ATOM 11778 O O . ASN A 1 74 ? -6.676 4.584 10.978 1.00 0.00 74 ASN A O 7
ATOM 11789 N N . GLY A 1 75 ? -5.914 3.325 9.276 1.00 0.00 75 GLY A N 7
ATOM 11790 C CA . GLY A 1 75 ? -5.455 2.264 10.154 1.00 0.00 75 GLY A CA 7
ATOM 11791 C C . GLY A 1 75 ? -6.473 1.150 10.305 1.00 0.00 75 GLY A C 7
ATOM 11792 O O . GLY A 1 75 ? -6.110 -0.009 10.505 1.00 0.00 75 GLY A O 7
ATOM 11796 N N . THR A 1 76 ? -7.752 1.502 10.208 1.00 0.00 76 THR A N 7
ATOM 11797 C CA . THR A 1 76 ? -8.825 0.523 10.336 1.00 0.00 76 THR A CA 7
ATOM 11798 C C . THR A 1 76 ? -9.352 0.111 8.966 1.00 0.00 76 THR A C 7
ATOM 11799 O O . THR A 1 76 ? -10.003 0.896 8.278 1.00 0.00 76 THR A O 7
ATOM 11810 N N . TYR A 1 77 ? -9.066 -1.128 8.577 1.00 0.00 77 TYR A N 7
ATOM 11811 C CA . TYR A 1 77 ? -9.512 -1.646 7.288 1.00 0.00 77 TYR A CA 7
ATOM 11812 C C . TYR A 1 77 ? -10.817 -2.420 7.437 1.00 0.00 77 TYR A C 7
ATOM 11813 O O . TYR A 1 77 ? -10.825 -3.559 7.905 1.00 0.00 77 TYR A O 7
ATOM 11831 N N . ASP A 1 78 ? -11.919 -1.795 7.035 1.00 0.00 78 ASP A N 7
ATOM 11832 C CA . ASP A 1 78 ? -13.231 -2.426 7.123 1.00 0.00 78 ASP A CA 7
ATOM 11833 C C . ASP A 1 78 ? -13.576 -2.766 8.570 1.00 0.00 78 ASP A C 7
ATOM 11834 O O . ASP A 1 78 ? -14.283 -3.737 8.838 1.00 0.00 78 ASP A O 7
ATOM 11843 N N . GLY A 1 79 ? -13.072 -1.959 9.499 1.00 0.00 79 GLY A N 7
ATOM 11844 C CA . GLY A 1 79 ? -13.338 -2.190 10.905 1.00 0.00 79 GLY A CA 7
ATOM 11845 C C . GLY A 1 79 ? -12.136 -2.748 11.641 1.00 0.00 79 GLY A C 7
ATOM 11846 O O . GLY A 1 79 ? -11.952 -2.488 12.830 1.00 0.00 79 GLY A O 7
ATOM 11850 N N . ILE A 1 80 ? -11.317 -3.519 10.933 1.00 0.00 80 ILE A N 7
ATOM 11851 C CA . ILE A 1 80 ? -10.126 -4.116 11.526 1.00 0.00 80 ILE A CA 7
ATOM 11852 C C . ILE A 1 80 ? -9.049 -3.065 11.772 1.00 0.00 80 ILE A C 7
ATOM 11853 O O . ILE A 1 80 ? -8.405 -2.591 10.835 1.00 0.00 80 ILE A O 7
ATOM 11869 N N . ALA A 1 81 ? -8.858 -2.706 13.037 1.00 0.00 81 ALA A N 7
ATOM 11870 C CA . ALA A 1 81 ? -7.858 -1.712 13.405 1.00 0.00 81 ALA A CA 7
ATOM 11871 C C . ALA A 1 81 ? -6.476 -2.343 13.531 1.00 0.00 81 ALA A C 7
ATOM 11872 O O . ALA A 1 81 ? -6.325 -3.419 14.111 1.00 0.00 81 ALA A O 7
ATOM 11879 N N . TYR A 1 82 ? -5.470 -1.668 12.984 1.00 0.00 82 TYR A N 7
ATOM 11880 C CA . TYR A 1 82 ? -4.100 -2.163 13.035 1.00 0.00 82 TYR A CA 7
ATOM 11881 C C . TYR A 1 82 ? -3.167 -1.119 13.642 1.00 0.00 82 TYR A C 7
ATOM 11882 O O . TYR A 1 82 ? -2.328 -1.437 14.485 1.00 0.00 82 TYR A O 7
ATOM 11900 N N . PHE A 1 83 ? -3.320 0.127 13.209 1.00 0.00 83 PHE A N 7
ATOM 11901 C CA . PHE A 1 83 ? -2.493 1.218 13.709 1.00 0.00 83 PHE A CA 7
ATOM 11902 C C . PHE A 1 83 ? -3.294 2.514 13.794 1.00 0.00 83 PHE A C 7
ATOM 11903 O O . PHE A 1 83 ? -4.435 2.580 13.336 1.00 0.00 83 PHE A O 7
ATOM 11920 N N . GLU A 1 84 ? -2.690 3.540 14.385 1.00 0.00 84 GLU A N 7
ATOM 11921 C CA . GLU A 1 84 ? -3.348 4.832 14.530 1.00 0.00 84 GLU A CA 7
ATOM 11922 C C . GLU A 1 84 ? -2.755 5.857 13.568 1.00 0.00 84 GLU A C 7
ATOM 11923 O O . GLU A 1 84 ? -1.537 5.953 13.420 1.00 0.00 84 GLU A O 7
ATOM 11935 N N . CYS A 1 85 ? -3.625 6.622 12.918 1.00 0.00 85 CYS A N 7
ATOM 11936 C CA . CYS A 1 85 ? -3.188 7.642 11.970 1.00 0.00 85 CYS A CA 7
ATOM 11937 C C . CYS A 1 85 ? -4.355 8.534 11.556 1.00 0.00 85 CYS A C 7
ATOM 11938 O O . CYS A 1 85 ? -5.462 8.407 12.079 1.00 0.00 85 CYS A O 7
ATOM 11946 N N . LYS A 1 86 ? -4.096 9.437 10.616 1.00 0.00 86 LYS A N 7
ATOM 11947 C CA . LYS A 1 86 ? -5.124 10.353 10.133 1.00 0.00 86 LYS A CA 7
ATOM 11948 C C . LYS A 1 86 ? -6.259 9.591 9.455 1.00 0.00 86 LYS A C 7
ATOM 11949 O O . LYS A 1 86 ? -6.344 8.367 9.552 1.00 0.00 86 LYS A O 7
ATOM 11968 N N . GLU A 1 87 ? -7.129 10.325 8.768 1.00 0.00 87 GLU A N 7
ATOM 11969 C CA . GLU A 1 87 ? -8.260 9.720 8.073 1.00 0.00 87 GLU A CA 7
ATOM 11970 C C . GLU A 1 87 ? -7.806 9.041 6.785 1.00 0.00 87 GLU A C 7
ATOM 11971 O O . GLU A 1 87 ? -8.210 7.917 6.489 1.00 0.00 87 GLU A O 7
ATOM 11983 N N . LYS A 1 88 ? -6.965 9.731 6.022 1.00 0.00 88 LYS A N 7
ATOM 11984 C CA . LYS A 1 88 ? -6.457 9.194 4.766 1.00 0.00 88 LYS A CA 7
ATOM 11985 C C . LYS A 1 88 ? -4.942 9.354 4.677 1.00 0.00 88 LYS A C 7
ATOM 11986 O O . LYS A 1 88 ? -4.420 9.914 3.712 1.00 0.00 88 LYS A O 7
ATOM 12005 N N . HIS A 1 89 ? -4.240 8.857 5.691 1.00 0.00 89 HIS A N 7
ATOM 12006 C CA . HIS A 1 89 ? -2.784 8.944 5.728 1.00 0.00 89 HIS A CA 7
ATOM 12007 C C . HIS A 1 89 ? -2.153 7.560 5.613 1.00 0.00 89 HIS A C 7
ATOM 12008 O O . HIS A 1 89 ? -1.198 7.362 4.862 1.00 0.00 89 HIS A O 7
ATOM 12022 N N . GLY A 1 90 ? -2.695 6.605 6.361 1.00 0.00 90 GLY A N 7
ATOM 12023 C CA . GLY A 1 90 ? -2.173 5.251 6.328 1.00 0.00 90 GLY A CA 7
ATOM 12024 C C . GLY A 1 90 ? -2.642 4.479 5.111 1.00 0.00 90 GLY A C 7
ATOM 12025 O O . GLY A 1 90 ? -3.785 4.629 4.675 1.00 0.00 90 GLY A O 7
ATOM 12029 N N . ILE A 1 91 ? -1.761 3.652 4.560 1.00 0.00 91 ILE A N 7
ATOM 12030 C CA . ILE A 1 91 ? -2.093 2.854 3.386 1.00 0.00 91 ILE A CA 7
ATOM 12031 C C . ILE A 1 91 ? -1.442 1.476 3.456 1.00 0.00 91 ILE A C 7
ATOM 12032 O O . ILE A 1 91 ? -0.232 1.359 3.651 1.00 0.00 91 ILE A O 7
ATOM 12048 N N . PHE A 1 92 ? -2.253 0.435 3.295 1.00 0.00 92 PHE A N 7
ATOM 12049 C CA . PHE A 1 92 ? -1.756 -0.936 3.339 1.00 0.00 92 PHE A CA 7
ATOM 12050 C C . PHE A 1 92 ? -1.085 -1.313 2.022 1.00 0.00 92 PHE A C 7
ATOM 12051 O O . PHE A 1 92 ? -1.696 -1.231 0.957 1.00 0.00 92 PHE A O 7
ATOM 12068 N N . ALA A 1 93 ? 0.174 -1.729 2.104 1.00 0.00 93 ALA A N 7
ATOM 12069 C CA . ALA A 1 93 ? 0.927 -2.120 0.919 1.00 0.00 93 ALA A CA 7
ATOM 12070 C C . ALA A 1 93 ? 1.717 -3.402 1.170 1.00 0.00 93 ALA A C 7
ATOM 12071 O O . ALA A 1 93 ? 2.255 -3.605 2.259 1.00 0.00 93 ALA A O 7
ATOM 12078 N N . PRO A 1 94 ? 1.803 -4.290 0.162 1.00 0.00 94 PRO A N 7
ATOM 12079 C CA . PRO A 1 94 ? 2.535 -5.554 0.287 1.00 0.00 94 PRO A CA 7
ATOM 12080 C C . PRO A 1 94 ? 3.969 -5.345 0.764 1.00 0.00 94 PRO A C 7
ATOM 12081 O O . PRO A 1 94 ? 4.509 -4.243 0.668 1.00 0.00 94 PRO A O 7
ATOM 12092 N N . PRO A 1 95 ? 4.610 -6.405 1.287 1.00 0.00 95 PRO A N 7
ATOM 12093 C CA . PRO A 1 95 ? 5.990 -6.330 1.778 1.00 0.00 95 PRO A CA 7
ATOM 12094 C C . PRO A 1 95 ? 6.979 -5.991 0.669 1.00 0.00 95 PRO A C 7
ATOM 12095 O O . PRO A 1 95 ? 8.007 -5.359 0.913 1.00 0.00 95 PRO A O 7
ATOM 12106 N N . GLN A 1 96 ? 6.661 -6.413 -0.551 1.00 0.00 96 GLN A N 7
ATOM 12107 C CA . GLN A 1 96 ? 7.522 -6.152 -1.698 1.00 0.00 96 GLN A CA 7
ATOM 12108 C C . GLN A 1 96 ? 7.643 -4.654 -1.959 1.00 0.00 96 GLN A C 7
ATOM 12109 O O . GLN A 1 96 ? 8.645 -4.188 -2.503 1.00 0.00 96 GLN A O 7
ATOM 12123 N N . LYS A 1 97 ? 6.617 -3.903 -1.569 1.00 0.00 97 LYS A N 7
ATOM 12124 C CA . LYS A 1 97 ? 6.611 -2.458 -1.763 1.00 0.00 97 LYS A CA 7
ATOM 12125 C C . LYS A 1 97 ? 7.040 -1.733 -0.491 1.00 0.00 97 LYS A C 7
ATOM 12126 O O . LYS A 1 97 ? 6.589 -0.621 -0.216 1.00 0.00 97 LYS A O 7
ATOM 12145 N N . ILE A 1 98 ? 7.914 -2.370 0.283 1.00 0.00 98 ILE A N 7
ATOM 12146 C CA . ILE A 1 98 ? 8.403 -1.783 1.526 1.00 0.00 98 ILE A CA 7
ATOM 12147 C C . ILE A 1 98 ? 9.922 -1.653 1.511 1.00 0.00 98 ILE A C 7
ATOM 12148 O O . ILE A 1 98 ? 10.641 -2.648 1.610 1.00 0.00 98 ILE A O 7
ATOM 12164 N N . SER A 1 99 ? 10.404 -0.421 1.389 1.00 0.00 99 SER A N 7
ATOM 12165 C CA . SER A 1 99 ? 11.838 -0.159 1.363 1.00 0.00 99 SER A CA 7
ATOM 12166 C C . SER A 1 99 ? 12.211 0.919 2.376 1.00 0.00 99 SER A C 7
ATOM 12167 O O . SER A 1 99 ? 11.351 1.652 2.863 1.00 0.00 99 SER A O 7
ATOM 12175 N N . HIS A 1 100 ? 13.500 1.009 2.688 1.00 0.00 100 HIS A N 7
ATOM 12176 C CA . HIS A 1 100 ? 13.986 1.998 3.642 1.00 0.00 100 HIS A CA 7
ATOM 12177 C C . HIS A 1 100 ? 14.218 3.342 2.961 1.00 0.00 100 HIS A C 7
ATOM 12178 O O . HIS A 1 100 ? 14.934 3.428 1.964 1.00 0.00 100 HIS A O 7
ATOM 12192 N N . ILE A 1 101 ? 13.609 4.390 3.507 1.00 0.00 101 ILE A N 7
ATOM 12193 C CA . ILE A 1 101 ? 13.751 5.730 2.950 1.00 0.00 101 ILE A CA 7
ATOM 12194 C C . ILE A 1 101 ? 15.186 6.234 3.100 1.00 0.00 101 ILE A C 7
ATOM 12195 O O . ILE A 1 101 ? 15.780 6.125 4.172 1.00 0.00 101 ILE A O 7
ATOM 12211 N N . PRO A 1 102 ? 15.767 6.796 2.023 1.00 0.00 102 PRO A N 7
ATOM 12212 C CA . PRO A 1 102 ? 17.139 7.314 2.051 1.00 0.00 102 PRO A CA 7
ATOM 12213 C C . PRO A 1 102 ? 17.362 8.301 3.191 1.00 0.00 102 PRO A C 7
ATOM 12214 O O . PRO A 1 102 ? 16.448 8.586 3.965 1.00 0.00 102 PRO A O 7
ATOM 12225 N N . GLU A 1 103 ? 18.582 8.818 3.289 1.00 0.00 103 GLU A N 7
ATOM 12226 C CA . GLU A 1 103 ? 18.926 9.774 4.335 1.00 0.00 103 GLU A CA 7
ATOM 12227 C C . GLU A 1 103 ? 18.635 11.202 3.885 1.00 0.00 103 GLU A C 7
ATOM 12228 O O . GLU A 1 103 ? 18.332 12.072 4.702 1.00 0.00 103 GLU A O 7
ATOM 12240 N N . ASN A 1 104 ? 18.730 11.438 2.579 1.00 0.00 104 ASN A N 7
ATOM 12241 C CA . ASN A 1 104 ? 18.477 12.761 2.022 1.00 0.00 104 ASN A CA 7
ATOM 12242 C C . ASN A 1 104 ? 17.060 12.855 1.463 1.00 0.00 104 ASN A C 7
ATOM 12243 O O . ASN A 1 104 ? 16.816 13.554 0.480 1.00 0.00 104 ASN A O 7
ATOM 12254 N N . PHE A 1 105 ? 16.131 12.148 2.096 1.00 0.00 105 PHE A N 7
ATOM 12255 C CA . PHE A 1 105 ? 14.738 12.152 1.661 1.00 0.00 105 PHE A CA 7
ATOM 12256 C C . PHE A 1 105 ? 13.845 12.820 2.702 1.00 0.00 105 PHE A C 7
ATOM 12257 O O . PHE A 1 105 ? 12.887 13.512 2.361 1.00 0.00 105 PHE A O 7
ATOM 12274 N N . ASP A 1 106 ? 14.167 12.605 3.973 1.00 0.00 106 ASP A N 7
ATOM 12275 C CA . ASP A 1 106 ? 13.395 13.185 5.065 1.00 0.00 106 ASP A CA 7
ATOM 12276 C C . ASP A 1 106 ? 14.316 13.706 6.164 1.00 0.00 106 ASP A C 7
ATOM 12277 O O . ASP A 1 106 ? 14.783 12.944 7.011 1.00 0.00 106 ASP A O 7
ATOM 12286 N N . ASP A 1 107 ? 14.572 15.010 6.147 1.00 0.00 107 ASP A N 7
ATOM 12287 C CA . ASP A 1 107 ? 15.437 15.634 7.142 1.00 0.00 107 ASP A CA 7
ATOM 12288 C C . ASP A 1 107 ? 14.619 16.178 8.309 1.00 0.00 107 ASP A C 7
ATOM 12289 O O . ASP A 1 107 ? 15.055 16.137 9.459 1.00 0.00 107 ASP A O 7
ATOM 12298 N N . TYR A 1 108 ? 13.429 16.689 8.004 1.00 0.00 108 TYR A N 7
ATOM 12299 C CA . TYR A 1 108 ? 12.551 17.241 9.028 1.00 0.00 108 TYR A CA 7
ATOM 12300 C C . TYR A 1 108 ? 12.104 16.159 10.004 1.00 0.00 108 TYR A C 7
ATOM 12301 O O . TYR A 1 108 ? 11.373 15.239 9.636 1.00 0.00 108 TYR A O 7
ATOM 12319 N N . VAL A 1 109 ? 12.548 16.273 11.252 1.00 0.00 109 VAL A N 7
ATOM 12320 C CA . VAL A 1 109 ? 12.197 15.307 12.281 1.00 0.00 109 VAL A CA 7
ATOM 12321 C C . VAL A 1 109 ? 10.707 15.363 12.603 1.00 0.00 109 VAL A C 7
ATOM 12322 O O . VAL A 1 109 ? 10.256 16.234 13.348 1.00 0.00 109 VAL A O 7
ATOM 12335 N N . ASP A 1 110 ? 9.948 14.431 12.039 1.00 0.00 110 ASP A N 7
ATOM 12336 C CA . ASP A 1 110 ? 8.509 14.375 12.267 1.00 0.00 110 ASP A CA 7
ATOM 12337 C C . ASP A 1 110 ? 7.991 12.946 12.137 1.00 0.00 110 ASP A C 7
ATOM 12338 O O . ASP A 1 110 ? 7.488 12.550 11.085 1.00 0.00 110 ASP A O 7
ATOM 12347 N N . ILE A 1 111 ? 8.120 12.176 13.213 1.00 0.00 111 ILE A N 7
ATOM 12348 C CA . ILE A 1 111 ? 7.665 10.791 13.219 1.00 0.00 111 ILE A CA 7
ATOM 12349 C C . ILE A 1 111 ? 6.595 10.570 14.285 1.00 0.00 111 ILE A C 7
ATOM 12350 O O . ILE A 1 111 ? 6.902 10.458 15.472 1.00 0.00 111 ILE A O 7
ATOM 12366 N N . ASN A 1 112 ? 5.340 10.510 13.853 1.00 0.00 112 ASN A N 7
ATOM 12367 C CA . ASN A 1 112 ? 4.225 10.303 14.769 1.00 0.00 112 ASN A CA 7
ATOM 12368 C C . ASN A 1 112 ? 4.147 11.430 15.793 1.00 0.00 112 ASN A C 7
ATOM 12369 O O . ASN A 1 112 ? 5.106 12.178 15.983 1.00 0.00 112 ASN A O 7
ATOM 12380 N N . GLU A 1 113 ? 2.997 11.547 16.450 1.00 0.00 113 GLU A N 7
ATOM 12381 C CA . GLU A 1 113 ? 2.794 12.584 17.456 1.00 0.00 113 GLU A CA 7
ATOM 12382 C C . GLU A 1 113 ? 1.644 12.220 18.389 1.00 0.00 113 GLU A C 7
ATOM 12383 O O . GLU A 1 113 ? 0.488 12.554 18.125 1.00 0.00 113 GLU A O 7
ATOM 12395 N N . ASP A 1 114 ? 1.968 11.532 19.479 1.00 0.00 114 ASP A N 7
ATOM 12396 C CA . ASP A 1 114 ? 0.961 11.123 20.452 1.00 0.00 114 ASP A CA 7
ATOM 12397 C C . ASP A 1 114 ? 0.392 12.331 21.188 1.00 0.00 114 ASP A C 7
ATOM 12398 O O . ASP A 1 114 ? 1.132 13.097 21.807 1.00 0.00 114 ASP A O 7
ATOM 12407 N N . GLU A 1 115 ? -0.924 12.495 21.117 1.00 0.00 115 GLU A N 7
ATOM 12408 C CA . GLU A 1 115 ? -1.592 13.611 21.778 1.00 0.00 115 GLU A CA 7
ATOM 12409 C C . GLU A 1 115 ? -2.499 13.117 22.900 1.00 0.00 115 GLU A C 7
ATOM 12410 O O . GLU A 1 115 ? -3.684 12.862 22.687 1.00 0.00 115 GLU A O 7
ATOM 12422 N N . ASP A 1 116 ? -1.935 12.984 24.095 1.00 0.00 116 ASP A N 7
ATOM 12423 C CA . ASP A 1 116 ? -2.693 12.520 25.252 1.00 0.00 116 ASP A CA 7
ATOM 12424 C C . ASP A 1 116 ? -2.309 13.303 26.503 1.00 0.00 116 ASP A C 7
ATOM 12425 O O . ASP A 1 116 ? -1.342 14.064 26.498 1.00 0.00 116 ASP A O 7
ATOM 12434 N N . SER A 1 117 ? -3.072 13.111 27.574 1.00 0.00 117 SER A N 7
ATOM 12435 C CA . SER A 1 117 ? -2.811 13.800 28.832 1.00 0.00 117 SER A CA 7
ATOM 12436 C C . SER A 1 117 ? -3.509 13.097 29.993 1.00 0.00 117 SER A C 7
ATOM 12437 O O . SER A 1 117 ? -2.860 12.622 30.924 1.00 0.00 117 SER A O 7
ATOM 12445 N N . GLY A 1 118 ? -4.836 13.038 29.930 1.00 0.00 118 GLY A N 7
ATOM 12446 C CA . GLY A 1 118 ? -5.599 12.393 30.982 1.00 0.00 118 GLY A CA 7
ATOM 12447 C C . GLY A 1 118 ? -5.731 13.263 32.220 1.00 0.00 118 GLY A C 7
ATOM 12448 O O . GLY A 1 118 ? -6.179 14.406 32.128 1.00 0.00 118 GLY A O 7
ATOM 12452 N N . PRO A 1 119 ? -5.347 12.750 33.404 1.00 0.00 119 PRO A N 7
ATOM 12453 C CA . PRO A 1 119 ? -5.433 13.510 34.656 1.00 0.00 119 PRO A CA 7
ATOM 12454 C C . PRO A 1 119 ? -4.446 14.673 34.698 1.00 0.00 119 PRO A C 7
ATOM 12455 O O . PRO A 1 119 ? -4.678 15.672 35.377 1.00 0.00 119 PRO A O 7
ATOM 12466 N N . SER A 1 120 ? -3.345 14.533 33.968 1.00 0.00 120 SER A N 7
ATOM 12467 C CA . SER A 1 120 ? -2.322 15.572 33.921 1.00 0.00 120 SER A CA 7
ATOM 12468 C C . SER A 1 120 ? -1.730 15.815 35.306 1.00 0.00 120 SER A C 7
ATOM 12469 O O . SER A 1 120 ? -2.174 16.702 36.034 1.00 0.00 120 SER A O 7
ATOM 12477 N N . SER A 1 121 ? -0.726 15.019 35.662 1.00 0.00 121 SER A N 7
ATOM 12478 C CA . SER A 1 121 ? -0.074 15.149 36.959 1.00 0.00 121 SER A CA 7
ATOM 12479 C C . SER A 1 121 ? -1.070 14.928 38.093 1.00 0.00 121 SER A C 7
ATOM 12480 O O . SER A 1 121 ? -2.253 14.687 37.855 1.00 0.00 121 SER A O 7
ATOM 12488 N N . GLY A 1 122 ? -0.583 15.014 39.328 1.00 0.00 122 GLY A N 7
ATOM 12489 C CA . GLY A 1 122 ? -1.444 14.823 40.480 1.00 0.00 122 GLY A CA 7
ATOM 12490 C C . GLY A 1 122 ? -0.941 13.732 41.405 1.00 0.00 122 GLY A C 7
ATOM 12491 O O . GLY A 1 122 ? 0.246 13.779 41.787 1.00 0.00 122 GLY A O 7
ATOM 12496 N N . GLY A 1 1 ? 14.858 -56.528 -19.187 1.00 0.00 1 GLY A N 8
ATOM 12497 C CA . GLY A 1 1 ? 14.356 -55.992 -17.892 1.00 0.00 1 GLY A CA 8
ATOM 12498 C C . GLY A 1 1 ? 14.377 -57.029 -16.787 1.00 0.00 1 GLY A C 8
ATOM 12499 O O . GLY A 1 1 ? 14.638 -58.205 -17.036 1.00 0.00 1 GLY A O 8
ATOM 12505 N N . SER A 1 2 ? 14.103 -56.592 -15.562 1.00 0.00 2 SER A N 8
ATOM 12506 C CA . SER A 1 2 ? 14.094 -57.491 -14.414 1.00 0.00 2 SER A CA 8
ATOM 12507 C C . SER A 1 2 ? 13.472 -56.813 -13.198 1.00 0.00 2 SER A C 8
ATOM 12508 O O . SER A 1 2 ? 13.480 -55.588 -13.085 1.00 0.00 2 SER A O 8
ATOM 12516 N N . SER A 1 3 ? 12.931 -57.619 -12.289 1.00 0.00 3 SER A N 8
ATOM 12517 C CA . SER A 1 3 ? 12.305 -57.097 -11.081 1.00 0.00 3 SER A CA 8
ATOM 12518 C C . SER A 1 3 ? 13.163 -57.388 -9.854 1.00 0.00 3 SER A C 8
ATOM 12519 O O . SER A 1 3 ? 13.180 -56.612 -8.899 1.00 0.00 3 SER A O 8
ATOM 12527 N N . GLY A 1 4 ? 13.874 -58.510 -9.887 1.00 0.00 4 GLY A N 8
ATOM 12528 C CA . GLY A 1 4 ? 14.724 -58.883 -8.772 1.00 0.00 4 GLY A CA 8
ATOM 12529 C C . GLY A 1 4 ? 14.879 -60.385 -8.637 1.00 0.00 4 GLY A C 8
ATOM 12530 O O . GLY A 1 4 ? 15.555 -61.020 -9.444 1.00 0.00 4 GLY A O 8
ATOM 12534 N N . SER A 1 5 ? 14.250 -60.953 -7.613 1.00 0.00 5 SER A N 8
ATOM 12535 C CA . SER A 1 5 ? 14.321 -62.389 -7.374 1.00 0.00 5 SER A CA 8
ATOM 12536 C C . SER A 1 5 ? 13.110 -62.869 -6.579 1.00 0.00 5 SER A C 8
ATOM 12537 O O . SER A 1 5 ? 12.957 -62.539 -5.404 1.00 0.00 5 SER A O 8
ATOM 12545 N N . SER A 1 6 ? 12.254 -63.650 -7.232 1.00 0.00 6 SER A N 8
ATOM 12546 C CA . SER A 1 6 ? 11.054 -64.178 -6.592 1.00 0.00 6 SER A CA 8
ATOM 12547 C C . SER A 1 6 ? 10.115 -63.051 -6.170 1.00 0.00 6 SER A C 8
ATOM 12548 O O . SER A 1 6 ? 9.135 -62.758 -6.855 1.00 0.00 6 SER A O 8
ATOM 12556 N N . GLY A 1 7 ? 10.420 -62.421 -5.040 1.00 0.00 7 GLY A N 8
ATOM 12557 C CA . GLY A 1 7 ? 9.592 -61.334 -4.550 1.00 0.00 7 GLY A CA 8
ATOM 12558 C C . GLY A 1 7 ? 10.398 -60.090 -4.228 1.00 0.00 7 GLY A C 8
ATOM 12559 O O . GLY A 1 7 ? 9.976 -58.974 -4.532 1.00 0.00 7 GLY A O 8
ATOM 12563 N N . VAL A 1 8 ? 11.560 -60.282 -3.612 1.00 0.00 8 VAL A N 8
ATOM 12564 C CA . VAL A 1 8 ? 12.427 -59.167 -3.248 1.00 0.00 8 VAL A CA 8
ATOM 12565 C C . VAL A 1 8 ? 12.769 -58.313 -4.464 1.00 0.00 8 VAL A C 8
ATOM 12566 O O . VAL A 1 8 ? 12.462 -58.680 -5.599 1.00 0.00 8 VAL A O 8
ATOM 12579 N N . GLU A 1 9 ? 13.406 -57.172 -4.220 1.00 0.00 9 GLU A N 8
ATOM 12580 C CA . GLU A 1 9 ? 13.789 -56.266 -5.294 1.00 0.00 9 GLU A CA 8
ATOM 12581 C C . GLU A 1 9 ? 14.972 -55.397 -4.877 1.00 0.00 9 GLU A C 8
ATOM 12582 O O . GLU A 1 9 ? 14.804 -54.390 -4.189 1.00 0.00 9 GLU A O 8
ATOM 12594 N N . HIS A 1 10 ? 16.169 -55.795 -5.297 1.00 0.00 10 HIS A N 8
ATOM 12595 C CA . HIS A 1 10 ? 17.381 -55.054 -4.967 1.00 0.00 10 HIS A CA 8
ATOM 12596 C C . HIS A 1 10 ? 18.059 -54.529 -6.229 1.00 0.00 10 HIS A C 8
ATOM 12597 O O . HIS A 1 10 ? 18.784 -55.257 -6.905 1.00 0.00 10 HIS A O 8
ATOM 12611 N N . GLU A 1 11 ? 17.817 -53.259 -6.539 1.00 0.00 11 GLU A N 8
ATOM 12612 C CA . GLU A 1 11 ? 18.404 -52.635 -7.719 1.00 0.00 11 GLU A CA 8
ATOM 12613 C C . GLU A 1 11 ? 18.330 -51.115 -7.626 1.00 0.00 11 GLU A C 8
ATOM 12614 O O . GLU A 1 11 ? 19.318 -50.419 -7.860 1.00 0.00 11 GLU A O 8
ATOM 12626 N N . GLN A 1 12 ? 17.152 -50.605 -7.283 1.00 0.00 12 GLN A N 8
ATOM 12627 C CA . GLN A 1 12 ? 16.948 -49.165 -7.159 1.00 0.00 12 GLN A CA 8
ATOM 12628 C C . GLN A 1 12 ? 16.127 -48.837 -5.917 1.00 0.00 12 GLN A C 8
ATOM 12629 O O . GLN A 1 12 ? 16.508 -47.982 -5.118 1.00 0.00 12 GLN A O 8
ATOM 12643 N N . GLN A 1 13 ? 14.998 -49.521 -5.761 1.00 0.00 13 GLN A N 8
ATOM 12644 C CA . GLN A 1 13 ? 14.123 -49.301 -4.615 1.00 0.00 13 GLN A CA 8
ATOM 12645 C C . GLN A 1 13 ? 13.611 -47.865 -4.588 1.00 0.00 13 GLN A C 8
ATOM 12646 O O . GLN A 1 13 ? 14.160 -46.987 -5.254 1.00 0.00 13 GLN A O 8
ATOM 12660 N N . VAL A 1 14 ? 12.556 -47.632 -3.813 1.00 0.00 14 VAL A N 8
ATOM 12661 C CA . VAL A 1 14 ? 11.970 -46.302 -3.699 1.00 0.00 14 VAL A CA 8
ATOM 12662 C C . VAL A 1 14 ? 11.933 -45.839 -2.247 1.00 0.00 14 VAL A C 8
ATOM 12663 O O . VAL A 1 14 ? 11.406 -46.533 -1.377 1.00 0.00 14 VAL A O 8
ATOM 12676 N N . THR A 1 15 ? 12.494 -44.662 -1.992 1.00 0.00 15 THR A N 8
ATOM 12677 C CA . THR A 1 15 ? 12.527 -44.105 -0.644 1.00 0.00 15 THR A CA 8
ATOM 12678 C C . THR A 1 15 ? 11.142 -43.623 -0.221 1.00 0.00 15 THR A C 8
ATOM 12679 O O . THR A 1 15 ? 10.518 -44.202 0.667 1.00 0.00 15 THR A O 8
ATOM 12690 N N . GLU A 1 16 ? 10.669 -42.560 -0.862 1.00 0.00 16 GLU A N 8
ATOM 12691 C CA . GLU A 1 16 ? 9.357 -42.000 -0.553 1.00 0.00 16 GLU A CA 8
ATOM 12692 C C . GLU A 1 16 ? 9.305 -41.501 0.889 1.00 0.00 16 GLU A C 8
ATOM 12693 O O . GLU A 1 16 ? 8.398 -41.848 1.647 1.00 0.00 16 GLU A O 8
ATOM 12705 N N . SER A 1 17 ? 10.287 -40.687 1.264 1.00 0.00 17 SER A N 8
ATOM 12706 C CA . SER A 1 17 ? 10.356 -40.142 2.616 1.00 0.00 17 SER A CA 8
ATOM 12707 C C . SER A 1 17 ? 9.410 -38.953 2.780 1.00 0.00 17 SER A C 8
ATOM 12708 O O . SER A 1 17 ? 8.489 -38.994 3.596 1.00 0.00 17 SER A O 8
ATOM 12716 N N . PRO A 1 18 ? 9.626 -37.872 2.009 1.00 0.00 18 PRO A N 8
ATOM 12717 C CA . PRO A 1 18 ? 8.787 -36.672 2.082 1.00 0.00 18 PRO A CA 8
ATOM 12718 C C . PRO A 1 18 ? 7.423 -36.876 1.431 1.00 0.00 18 PRO A C 8
ATOM 12719 O O . PRO A 1 18 ? 7.247 -37.767 0.601 1.00 0.00 18 PRO A O 8
ATOM 12730 N N . SER A 1 19 ? 6.461 -36.043 1.815 1.00 0.00 19 SER A N 8
ATOM 12731 C CA . SER A 1 19 ? 5.111 -36.128 1.270 1.00 0.00 19 SER A CA 8
ATOM 12732 C C . SER A 1 19 ? 4.385 -34.793 1.402 1.00 0.00 19 SER A C 8
ATOM 12733 O O . SER A 1 19 ? 3.212 -34.747 1.776 1.00 0.00 19 SER A O 8
ATOM 12741 N N . LEU A 1 20 ? 5.089 -33.709 1.091 1.00 0.00 20 LEU A N 8
ATOM 12742 C CA . LEU A 1 20 ? 4.513 -32.372 1.174 1.00 0.00 20 LEU A CA 8
ATOM 12743 C C . LEU A 1 20 ? 4.087 -32.051 2.604 1.00 0.00 20 LEU A C 8
ATOM 12744 O O . LEU A 1 20 ? 3.056 -31.415 2.828 1.00 0.00 20 LEU A O 8
ATOM 12760 N N . ALA A 1 21 ? 4.887 -32.494 3.567 1.00 0.00 21 ALA A N 8
ATOM 12761 C CA . ALA A 1 21 ? 4.594 -32.253 4.974 1.00 0.00 21 ALA A CA 8
ATOM 12762 C C . ALA A 1 21 ? 5.730 -31.494 5.650 1.00 0.00 21 ALA A C 8
ATOM 12763 O O . ALA A 1 21 ? 6.647 -32.096 6.210 1.00 0.00 21 ALA A O 8
ATOM 12770 N N . SER A 1 22 ? 5.664 -30.168 5.594 1.00 0.00 22 SER A N 8
ATOM 12771 C CA . SER A 1 22 ? 6.688 -29.325 6.201 1.00 0.00 22 SER A CA 8
ATOM 12772 C C . SER A 1 22 ? 6.077 -28.043 6.761 1.00 0.00 22 SER A C 8
ATOM 12773 O O . SER A 1 22 ? 4.859 -27.866 6.743 1.00 0.00 22 SER A O 8
ATOM 12781 N N . VAL A 1 23 ? 6.931 -27.155 7.258 1.00 0.00 23 VAL A N 8
ATOM 12782 C CA . VAL A 1 23 ? 6.477 -25.891 7.824 1.00 0.00 23 VAL A CA 8
ATOM 12783 C C . VAL A 1 23 ? 6.950 -24.709 6.978 1.00 0.00 23 VAL A C 8
ATOM 12784 O O . VAL A 1 23 ? 8.116 -24.319 7.042 1.00 0.00 23 VAL A O 8
ATOM 12797 N N . PRO A 1 24 ? 6.050 -24.117 6.170 1.00 0.00 24 PRO A N 8
ATOM 12798 C CA . PRO A 1 24 ? 6.391 -22.975 5.315 1.00 0.00 24 PRO A CA 8
ATOM 12799 C C . PRO A 1 24 ? 6.690 -21.716 6.121 1.00 0.00 24 PRO A C 8
ATOM 12800 O O . PRO A 1 24 ? 6.470 -21.676 7.331 1.00 0.00 24 PRO A O 8
ATOM 12811 N N . THR A 1 25 ? 7.193 -20.690 5.443 1.00 0.00 25 THR A N 8
ATOM 12812 C CA . THR A 1 25 ? 7.522 -19.430 6.097 1.00 0.00 25 THR A CA 8
ATOM 12813 C C . THR A 1 25 ? 7.212 -18.246 5.186 1.00 0.00 25 THR A C 8
ATOM 12814 O O . THR A 1 25 ? 7.747 -18.142 4.083 1.00 0.00 25 THR A O 8
ATOM 12825 N N . ALA A 1 26 ? 6.345 -17.355 5.657 1.00 0.00 26 ALA A N 8
ATOM 12826 C CA . ALA A 1 26 ? 5.963 -16.178 4.887 1.00 0.00 26 ALA A CA 8
ATOM 12827 C C . ALA A 1 26 ? 6.004 -14.922 5.750 1.00 0.00 26 ALA A C 8
ATOM 12828 O O . ALA A 1 26 ? 4.973 -14.459 6.237 1.00 0.00 26 ALA A O 8
ATOM 12835 N N . ASP A 1 27 ? 7.202 -14.376 5.936 1.00 0.00 27 ASP A N 8
ATOM 12836 C CA . ASP A 1 27 ? 7.376 -13.174 6.742 1.00 0.00 27 ASP A CA 8
ATOM 12837 C C . ASP A 1 27 ? 7.713 -11.973 5.863 1.00 0.00 27 ASP A C 8
ATOM 12838 O O . ASP A 1 27 ? 6.994 -10.974 5.859 1.00 0.00 27 ASP A O 8
ATOM 12847 N N . GLU A 1 28 ? 8.812 -12.078 5.121 1.00 0.00 28 GLU A N 8
ATOM 12848 C CA . GLU A 1 28 ? 9.250 -11.001 4.237 1.00 0.00 28 GLU A CA 8
ATOM 12849 C C . GLU A 1 28 ? 9.731 -9.797 5.040 1.00 0.00 28 GLU A C 8
ATOM 12850 O O . GLU A 1 28 ? 10.915 -9.464 5.029 1.00 0.00 28 GLU A O 8
ATOM 12862 N N . LEU A 1 29 ? 8.803 -9.149 5.739 1.00 0.00 29 LEU A N 8
ATOM 12863 C CA . LEU A 1 29 ? 9.135 -7.982 6.550 1.00 0.00 29 LEU A CA 8
ATOM 12864 C C . LEU A 1 29 ? 9.533 -8.398 7.962 1.00 0.00 29 LEU A C 8
ATOM 12865 O O . LEU A 1 29 ? 8.775 -8.209 8.914 1.00 0.00 29 LEU A O 8
ATOM 12881 N N . PHE A 1 30 ? 10.727 -8.968 8.091 1.00 0.00 30 PHE A N 8
ATOM 12882 C CA . PHE A 1 30 ? 11.228 -9.411 9.387 1.00 0.00 30 PHE A CA 8
ATOM 12883 C C . PHE A 1 30 ? 12.150 -8.364 10.002 1.00 0.00 30 PHE A C 8
ATOM 12884 O O . PHE A 1 30 ? 12.033 -8.035 11.183 1.00 0.00 30 PHE A O 8
ATOM 12901 N N . ASP A 1 31 ? 13.068 -7.843 9.195 1.00 0.00 31 ASP A N 8
ATOM 12902 C CA . ASP A 1 31 ? 14.012 -6.834 9.660 1.00 0.00 31 ASP A CA 8
ATOM 12903 C C . ASP A 1 31 ? 13.306 -5.506 9.918 1.00 0.00 31 ASP A C 8
ATOM 12904 O O . ASP A 1 31 ? 13.703 -4.741 10.797 1.00 0.00 31 ASP A O 8
ATOM 12913 N N . PHE A 1 32 ? 12.256 -5.240 9.149 1.00 0.00 32 PHE A N 8
ATOM 12914 C CA . PHE A 1 32 ? 11.495 -4.005 9.295 1.00 0.00 32 PHE A CA 8
ATOM 12915 C C . PHE A 1 32 ? 10.820 -3.939 10.661 1.00 0.00 32 PHE A C 8
ATOM 12916 O O . PHE A 1 32 ? 10.055 -4.829 11.030 1.00 0.00 32 PHE A O 8
ATOM 12933 N N . HIS A 1 33 ? 11.109 -2.878 11.408 1.00 0.00 33 HIS A N 8
ATOM 12934 C CA . HIS A 1 33 ? 10.531 -2.695 12.733 1.00 0.00 33 HIS A CA 8
ATOM 12935 C C . HIS A 1 33 ? 9.434 -1.634 12.705 1.00 0.00 33 HIS A C 8
ATOM 12936 O O . HIS A 1 33 ? 9.394 -0.791 11.809 1.00 0.00 33 HIS A O 8
ATOM 12950 N N . ILE A 1 34 ? 8.546 -1.683 13.693 1.00 0.00 34 ILE A N 8
ATOM 12951 C CA . ILE A 1 34 ? 7.450 -0.726 13.783 1.00 0.00 34 ILE A CA 8
ATOM 12952 C C . ILE A 1 34 ? 7.943 0.629 14.278 1.00 0.00 34 ILE A C 8
ATOM 12953 O O . ILE A 1 34 ? 8.744 0.708 15.210 1.00 0.00 34 ILE A O 8
ATOM 12969 N N . GLY A 1 35 ? 7.461 1.695 13.647 1.00 0.00 35 GLY A N 8
ATOM 12970 C CA . GLY A 1 35 ? 7.865 3.033 14.038 1.00 0.00 35 GLY A CA 8
ATOM 12971 C C . GLY A 1 35 ? 9.143 3.477 13.355 1.00 0.00 35 GLY A C 8
ATOM 12972 O O . GLY A 1 35 ? 9.972 4.160 13.957 1.00 0.00 35 GLY A O 8
ATOM 12976 N N . ASP A 1 36 ? 9.303 3.089 12.094 1.00 0.00 36 ASP A N 8
ATOM 12977 C CA . ASP A 1 36 ? 10.490 3.451 11.328 1.00 0.00 36 ASP A CA 8
ATOM 12978 C C . ASP A 1 36 ? 10.106 3.991 9.954 1.00 0.00 36 ASP A C 8
ATOM 12979 O O . ASP A 1 36 ? 9.001 3.752 9.468 1.00 0.00 36 ASP A O 8
ATOM 12988 N N . ARG A 1 37 ? 11.026 4.724 9.334 1.00 0.00 37 ARG A N 8
ATOM 12989 C CA . ARG A 1 37 ? 10.783 5.298 8.017 1.00 0.00 37 ARG A CA 8
ATOM 12990 C C . ARG A 1 37 ? 10.811 4.220 6.938 1.00 0.00 37 ARG A C 8
ATOM 12991 O O . ARG A 1 37 ? 11.636 3.308 6.979 1.00 0.00 37 ARG A O 8
ATOM 13012 N N . VAL A 1 38 ? 9.902 4.330 5.975 1.00 0.00 38 VAL A N 8
ATOM 13013 C CA . VAL A 1 38 ? 9.822 3.364 4.886 1.00 0.00 38 VAL A CA 8
ATOM 13014 C C . VAL A 1 38 ? 9.231 3.999 3.631 1.00 0.00 38 VAL A C 8
ATOM 13015 O O . VAL A 1 38 ? 8.390 4.894 3.713 1.00 0.00 38 VAL A O 8
ATOM 13028 N N . LEU A 1 39 ? 9.677 3.527 2.472 1.00 0.00 39 LEU A N 8
ATOM 13029 C CA . LEU A 1 39 ? 9.193 4.047 1.198 1.00 0.00 39 LEU A CA 8
ATOM 13030 C C . LEU A 1 39 ? 8.328 3.014 0.483 1.00 0.00 39 LEU A C 8
ATOM 13031 O O . LEU A 1 39 ? 8.747 1.876 0.276 1.00 0.00 39 LEU A O 8
ATOM 13047 N N . ILE A 1 40 ? 7.118 3.419 0.112 1.00 0.00 40 ILE A N 8
ATOM 13048 C CA . ILE A 1 40 ? 6.193 2.528 -0.579 1.00 0.00 40 ILE A CA 8
ATOM 13049 C C . ILE A 1 40 ? 6.422 2.557 -2.086 1.00 0.00 40 ILE A C 8
ATOM 13050 O O . ILE A 1 40 ? 6.185 3.572 -2.741 1.00 0.00 40 ILE A O 8
ATOM 13066 N N . GLY A 1 41 ? 6.885 1.436 -2.631 1.00 0.00 41 GLY A N 8
ATOM 13067 C CA . GLY A 1 41 ? 7.139 1.353 -4.057 1.00 0.00 41 GLY A CA 8
ATOM 13068 C C . GLY A 1 41 ? 8.142 2.386 -4.533 1.00 0.00 41 GLY A C 8
ATOM 13069 O O . GLY A 1 41 ? 8.175 2.727 -5.715 1.00 0.00 41 GLY A O 8
ATOM 13073 N N . ASN A 1 42 ? 8.964 2.882 -3.614 1.00 0.00 42 ASN A N 8
ATOM 13074 C CA . ASN A 1 42 ? 9.974 3.881 -3.949 1.00 0.00 42 ASN A CA 8
ATOM 13075 C C . ASN A 1 42 ? 9.333 5.115 -4.580 1.00 0.00 42 ASN A C 8
ATOM 13076 O O . ASN A 1 42 ? 9.709 5.531 -5.678 1.00 0.00 42 ASN A O 8
ATOM 13087 N N . VAL A 1 43 ? 8.364 5.695 -3.880 1.00 0.00 43 VAL A N 8
ATOM 13088 C CA . VAL A 1 43 ? 7.672 6.881 -4.372 1.00 0.00 43 VAL A CA 8
ATOM 13089 C C . VAL A 1 43 ? 6.805 7.502 -3.280 1.00 0.00 43 VAL A C 8
ATOM 13090 O O . VAL A 1 43 ? 6.787 8.720 -3.107 1.00 0.00 43 VAL A O 8
ATOM 13103 N N . GLN A 1 44 ? 6.088 6.656 -2.549 1.00 0.00 44 GLN A N 8
ATOM 13104 C CA . GLN A 1 44 ? 5.218 7.122 -1.474 1.00 0.00 44 GLN A CA 8
ATOM 13105 C C . GLN A 1 44 ? 5.884 6.934 -0.112 1.00 0.00 44 GLN A C 8
ATOM 13106 O O . GLN A 1 44 ? 5.883 5.833 0.439 1.00 0.00 44 GLN A O 8
ATOM 13120 N N . PRO A 1 45 ? 6.465 8.009 0.453 1.00 0.00 45 PRO A N 8
ATOM 13121 C CA . PRO A 1 45 ? 7.132 7.949 1.756 1.00 0.00 45 PRO A CA 8
ATOM 13122 C C . PRO A 1 45 ? 6.142 7.835 2.909 1.00 0.00 45 PRO A C 8
ATOM 13123 O O . PRO A 1 45 ? 4.994 8.266 2.798 1.00 0.00 45 PRO A O 8
ATOM 13134 N N . GLY A 1 46 ? 6.592 7.254 4.015 1.00 0.00 46 GLY A N 8
ATOM 13135 C CA . GLY A 1 46 ? 5.731 7.095 5.172 1.00 0.00 46 GLY A CA 8
ATOM 13136 C C . GLY A 1 46 ? 6.431 6.405 6.327 1.00 0.00 46 GLY A C 8
ATOM 13137 O O . GLY A 1 46 ? 7.648 6.222 6.303 1.00 0.00 46 GLY A O 8
ATOM 13141 N N . ILE A 1 47 ? 5.660 6.023 7.340 1.00 0.00 47 ILE A N 8
ATOM 13142 C CA . ILE A 1 47 ? 6.212 5.350 8.510 1.00 0.00 47 ILE A CA 8
ATOM 13143 C C . ILE A 1 47 ? 5.551 3.993 8.724 1.00 0.00 47 ILE A C 8
ATOM 13144 O O . ILE A 1 47 ? 4.324 3.884 8.745 1.00 0.00 47 ILE A O 8
ATOM 13160 N N . LEU A 1 48 ? 6.371 2.959 8.883 1.00 0.00 48 LEU A N 8
ATOM 13161 C CA . LEU A 1 48 ? 5.865 1.608 9.096 1.00 0.00 48 LEU A CA 8
ATOM 13162 C C . LEU A 1 48 ? 5.109 1.511 10.417 1.00 0.00 48 LEU A C 8
ATOM 13163 O O . LEU A 1 48 ? 5.711 1.524 11.490 1.00 0.00 48 LEU A O 8
ATOM 13179 N N . ARG A 1 49 ? 3.786 1.415 10.329 1.00 0.00 49 ARG A N 8
ATOM 13180 C CA . ARG A 1 49 ? 2.947 1.316 11.517 1.00 0.00 49 ARG A CA 8
ATOM 13181 C C . ARG A 1 49 ? 2.552 -0.132 11.786 1.00 0.00 49 ARG A C 8
ATOM 13182 O O . ARG A 1 49 ? 2.492 -0.567 12.935 1.00 0.00 49 ARG A O 8
ATOM 13203 N N . PHE A 1 50 ? 2.280 -0.873 10.717 1.00 0.00 50 PHE A N 8
ATOM 13204 C CA . PHE A 1 50 ? 1.890 -2.273 10.835 1.00 0.00 50 PHE A CA 8
ATOM 13205 C C . PHE A 1 50 ? 2.576 -3.120 9.769 1.00 0.00 50 PHE A C 8
ATOM 13206 O O . PHE A 1 50 ? 3.081 -2.595 8.776 1.00 0.00 50 PHE A O 8
ATOM 13223 N N . LYS A 1 51 ? 2.592 -4.432 9.980 1.00 0.00 51 LYS A N 8
ATOM 13224 C CA . LYS A 1 51 ? 3.217 -5.352 9.036 1.00 0.00 51 LYS A CA 8
ATOM 13225 C C . LYS A 1 51 ? 2.902 -6.799 9.397 1.00 0.00 51 LYS A C 8
ATOM 13226 O O . LYS A 1 51 ? 3.496 -7.363 10.317 1.00 0.00 51 LYS A O 8
ATOM 13245 N N . GLY A 1 52 ? 1.965 -7.396 8.668 1.00 0.00 52 GLY A N 8
ATOM 13246 C CA . GLY A 1 52 ? 1.588 -8.772 8.928 1.00 0.00 52 GLY A CA 8
ATOM 13247 C C . GLY A 1 52 ? 0.293 -9.159 8.243 1.00 0.00 52 GLY A C 8
ATOM 13248 O O . GLY A 1 52 ? -0.274 -8.373 7.483 1.00 0.00 52 GLY A O 8
ATOM 13252 N N . GLU A 1 53 ? -0.179 -10.372 8.511 1.00 0.00 53 GLU A N 8
ATOM 13253 C CA . GLU A 1 53 ? -1.416 -10.861 7.915 1.00 0.00 53 GLU A CA 8
ATOM 13254 C C . GLU A 1 53 ? -2.618 -10.088 8.450 1.00 0.00 53 GLU A C 8
ATOM 13255 O O . GLU A 1 53 ? -2.543 -9.456 9.503 1.00 0.00 53 GLU A O 8
ATOM 13267 N N . THR A 1 54 ? -3.725 -10.144 7.716 1.00 0.00 54 THR A N 8
ATOM 13268 C CA . THR A 1 54 ? -4.944 -9.448 8.116 1.00 0.00 54 THR A CA 8
ATOM 13269 C C . THR A 1 54 ? -6.110 -10.423 8.241 1.00 0.00 54 THR A C 8
ATOM 13270 O O . THR A 1 54 ? -5.940 -11.633 8.095 1.00 0.00 54 THR A O 8
ATOM 13281 N N . SER A 1 55 ? -7.296 -9.887 8.515 1.00 0.00 55 SER A N 8
ATOM 13282 C CA . SER A 1 55 ? -8.492 -10.710 8.661 1.00 0.00 55 SER A CA 8
ATOM 13283 C C . SER A 1 55 ? -9.409 -10.558 7.452 1.00 0.00 55 SER A C 8
ATOM 13284 O O . SER A 1 55 ? -10.628 -10.681 7.567 1.00 0.00 55 SER A O 8
ATOM 13292 N N . PHE A 1 56 ? -8.816 -10.293 6.292 1.00 0.00 56 PHE A N 8
ATOM 13293 C CA . PHE A 1 56 ? -9.583 -10.127 5.063 1.00 0.00 56 PHE A CA 8
ATOM 13294 C C . PHE A 1 56 ? -8.844 -10.731 3.873 1.00 0.00 56 PHE A C 8
ATOM 13295 O O . PHE A 1 56 ? -9.435 -11.441 3.059 1.00 0.00 56 PHE A O 8
ATOM 13312 N N . ALA A 1 57 ? -7.550 -10.446 3.775 1.00 0.00 57 ALA A N 8
ATOM 13313 C CA . ALA A 1 57 ? -6.733 -10.962 2.683 1.00 0.00 57 ALA A CA 8
ATOM 13314 C C . ALA A 1 57 ? -5.414 -11.522 3.202 1.00 0.00 57 ALA A C 8
ATOM 13315 O O . ALA A 1 57 ? -4.660 -10.829 3.885 1.00 0.00 57 ALA A O 8
ATOM 13322 N N . LYS A 1 58 ? -5.142 -12.781 2.873 1.00 0.00 58 LYS A N 8
ATOM 13323 C CA . LYS A 1 58 ? -3.912 -13.435 3.305 1.00 0.00 58 LYS A CA 8
ATOM 13324 C C . LYS A 1 58 ? -2.686 -12.689 2.789 1.00 0.00 58 LYS A C 8
ATOM 13325 O O . LYS A 1 58 ? -2.770 -11.930 1.822 1.00 0.00 58 LYS A O 8
ATOM 13344 N N . GLY A 1 59 ? -1.548 -12.908 3.439 1.00 0.00 59 GLY A N 8
ATOM 13345 C CA . GLY A 1 59 ? -0.321 -12.251 3.032 1.00 0.00 59 GLY A CA 8
ATOM 13346 C C . GLY A 1 59 ? 0.041 -11.086 3.932 1.00 0.00 59 GLY A C 8
ATOM 13347 O O . GLY A 1 59 ? -0.799 -10.586 4.680 1.00 0.00 59 GLY A O 8
ATOM 13351 N N . PHE A 1 60 ? 1.295 -10.652 3.859 1.00 0.00 60 PHE A N 8
ATOM 13352 C CA . PHE A 1 60 ? 1.768 -9.538 4.672 1.00 0.00 60 PHE A CA 8
ATOM 13353 C C . PHE A 1 60 ? 1.193 -8.216 4.171 1.00 0.00 60 PHE A C 8
ATOM 13354 O O . PHE A 1 60 ? 1.154 -7.962 2.967 1.00 0.00 60 PHE A O 8
ATOM 13371 N N . TRP A 1 61 ? 0.749 -7.379 5.103 1.00 0.00 61 TRP A N 8
ATOM 13372 C CA . TRP A 1 61 ? 0.177 -6.083 4.757 1.00 0.00 61 TRP A CA 8
ATOM 13373 C C . TRP A 1 61 ? 0.780 -4.978 5.616 1.00 0.00 61 TRP A C 8
ATOM 13374 O O . TRP A 1 61 ? 0.334 -4.736 6.737 1.00 0.00 61 TRP A O 8
ATOM 13395 N N . ALA A 1 62 ? 1.798 -4.309 5.083 1.00 0.00 62 ALA A N 8
ATOM 13396 C CA . ALA A 1 62 ? 2.464 -3.230 5.802 1.00 0.00 62 ALA A CA 8
ATOM 13397 C C . ALA A 1 62 ? 1.621 -1.959 5.790 1.00 0.00 62 ALA A C 8
ATOM 13398 O O . ALA A 1 62 ? 1.244 -1.463 4.729 1.00 0.00 62 ALA A O 8
ATOM 13405 N N . GLY A 1 63 ? 1.331 -1.436 6.977 1.00 0.00 63 GLY A N 8
ATOM 13406 C CA . GLY A 1 63 ? 0.536 -0.226 7.078 1.00 0.00 63 GLY A CA 8
ATOM 13407 C C . GLY A 1 63 ? 1.391 1.016 7.238 1.00 0.00 63 GLY A C 8
ATOM 13408 O O . GLY A 1 63 ? 1.654 1.458 8.357 1.00 0.00 63 GLY A O 8
ATOM 13412 N N . VAL A 1 64 ? 1.826 1.579 6.116 1.00 0.00 64 VAL A N 8
ATOM 13413 C CA . VAL A 1 64 ? 2.658 2.776 6.134 1.00 0.00 64 VAL A CA 8
ATOM 13414 C C . VAL A 1 64 ? 1.813 4.030 6.335 1.00 0.00 64 VAL A C 8
ATOM 13415 O O . VAL A 1 64 ? 0.724 4.153 5.776 1.00 0.00 64 VAL A O 8
ATOM 13428 N N . GLU A 1 65 ? 2.324 4.959 7.136 1.00 0.00 65 GLU A N 8
ATOM 13429 C CA . GLU A 1 65 ? 1.618 6.204 7.410 1.00 0.00 65 GLU A CA 8
ATOM 13430 C C . GLU A 1 65 ? 2.224 7.357 6.617 1.00 0.00 65 GLU A C 8
ATOM 13431 O O . GLU A 1 65 ? 3.251 7.916 7.002 1.00 0.00 65 GLU A O 8
ATOM 13443 N N . LEU A 1 66 ? 1.582 7.706 5.508 1.00 0.00 66 LEU A N 8
ATOM 13444 C CA . LEU A 1 66 ? 2.058 8.792 4.659 1.00 0.00 66 LEU A CA 8
ATOM 13445 C C . LEU A 1 66 ? 2.006 10.125 5.398 1.00 0.00 66 LEU A C 8
ATOM 13446 O O . LEU A 1 66 ? 1.001 10.458 6.027 1.00 0.00 66 LEU A O 8
ATOM 13462 N N . ASP A 1 67 ? 3.094 10.884 5.316 1.00 0.00 67 ASP A N 8
ATOM 13463 C CA . ASP A 1 67 ? 3.172 12.182 5.977 1.00 0.00 67 ASP A CA 8
ATOM 13464 C C . ASP A 1 67 ? 2.078 13.117 5.470 1.00 0.00 67 ASP A C 8
ATOM 13465 O O . ASP A 1 67 ? 1.596 13.979 6.203 1.00 0.00 67 ASP A O 8
ATOM 13474 N N . LYS A 1 68 ? 1.690 12.937 4.211 1.00 0.00 68 LYS A N 8
ATOM 13475 C CA . LYS A 1 68 ? 0.652 13.762 3.605 1.00 0.00 68 LYS A CA 8
ATOM 13476 C C . LYS A 1 68 ? -0.558 12.915 3.218 1.00 0.00 68 LYS A C 8
ATOM 13477 O O . LYS A 1 68 ? -0.472 11.689 3.155 1.00 0.00 68 LYS A O 8
ATOM 13496 N N . PRO A 1 69 ? -1.706 13.561 2.952 1.00 0.00 69 PRO A N 8
ATOM 13497 C CA . PRO A 1 69 ? -2.936 12.860 2.570 1.00 0.00 69 PRO A CA 8
ATOM 13498 C C . PRO A 1 69 ? -2.844 12.248 1.176 1.00 0.00 69 PRO A C 8
ATOM 13499 O O . PRO A 1 69 ? -3.413 12.770 0.218 1.00 0.00 69 PRO A O 8
ATOM 13510 N N . GLU A 1 70 ? -2.122 11.136 1.071 1.00 0.00 70 GLU A N 8
ATOM 13511 C CA . GLU A 1 70 ? -1.954 10.450 -0.205 1.00 0.00 70 GLU A CA 8
ATOM 13512 C C . GLU A 1 70 ? -2.463 9.010 -0.138 1.00 0.00 70 GLU A C 8
ATOM 13513 O O . GLU A 1 70 ? -2.445 8.292 -1.138 1.00 0.00 70 GLU A O 8
ATOM 13525 N N . GLY A 1 71 ? -2.916 8.590 1.042 1.00 0.00 71 GLY A N 8
ATOM 13526 C CA . GLY A 1 71 ? -3.418 7.238 1.202 1.00 0.00 71 GLY A CA 8
ATOM 13527 C C . GLY A 1 71 ? -4.914 7.143 0.979 1.00 0.00 71 GLY A C 8
ATOM 13528 O O . GLY A 1 71 ? -5.498 7.966 0.275 1.00 0.00 71 GLY A O 8
ATOM 13532 N N . ASN A 1 72 ? -5.536 6.132 1.580 1.00 0.00 72 ASN A N 8
ATOM 13533 C CA . ASN A 1 72 ? -6.973 5.931 1.444 1.00 0.00 72 ASN A CA 8
ATOM 13534 C C . ASN A 1 72 ? -7.521 5.123 2.616 1.00 0.00 72 ASN A C 8
ATOM 13535 O O . ASN A 1 72 ? -8.477 4.362 2.466 1.00 0.00 72 ASN A O 8
ATOM 13546 N N . ASN A 1 73 ? -6.909 5.295 3.784 1.00 0.00 73 ASN A N 8
ATOM 13547 C CA . ASN A 1 73 ? -7.335 4.584 4.983 1.00 0.00 73 ASN A CA 8
ATOM 13548 C C . ASN A 1 73 ? -6.964 5.367 6.238 1.00 0.00 73 ASN A C 8
ATOM 13549 O O . ASN A 1 73 ? -6.299 6.400 6.163 1.00 0.00 73 ASN A O 8
ATOM 13560 N N . ASN A 1 74 ? -7.398 4.869 7.392 1.00 0.00 74 ASN A N 8
ATOM 13561 C CA . ASN A 1 74 ? -7.110 5.525 8.662 1.00 0.00 74 ASN A CA 8
ATOM 13562 C C . ASN A 1 74 ? -6.614 4.517 9.695 1.00 0.00 74 ASN A C 8
ATOM 13563 O O . ASN A 1 74 ? -6.832 4.686 10.895 1.00 0.00 74 ASN A O 8
ATOM 13574 N N . GLY A 1 75 ? -5.946 3.471 9.221 1.00 0.00 75 GLY A N 8
ATOM 13575 C CA . GLY A 1 75 ? -5.430 2.454 10.118 1.00 0.00 75 GLY A CA 8
ATOM 13576 C C . GLY A 1 75 ? -6.362 1.265 10.247 1.00 0.00 75 GLY A C 8
ATOM 13577 O O . GLY A 1 75 ? -5.923 0.150 10.525 1.00 0.00 75 GLY A O 8
ATOM 13581 N N . THR A 1 76 ? -7.655 1.504 10.048 1.00 0.00 76 THR A N 8
ATOM 13582 C CA . THR A 1 76 ? -8.651 0.443 10.146 1.00 0.00 76 THR A CA 8
ATOM 13583 C C . THR A 1 76 ? -9.071 -0.038 8.761 1.00 0.00 76 THR A C 8
ATOM 13584 O O . THR A 1 76 ? -9.724 0.687 8.011 1.00 0.00 76 THR A O 8
ATOM 13595 N N . TYR A 1 77 ? -8.690 -1.268 8.427 1.00 0.00 77 TYR A N 8
ATOM 13596 C CA . TYR A 1 77 ? -9.027 -1.846 7.132 1.00 0.00 77 TYR A CA 8
ATOM 13597 C C . TYR A 1 77 ? -10.243 -2.759 7.245 1.00 0.00 77 TYR A C 8
ATOM 13598 O O . TYR A 1 77 ? -10.167 -3.843 7.822 1.00 0.00 77 TYR A O 8
ATOM 13616 N N . ASP A 1 78 ? -11.365 -2.313 6.688 1.00 0.00 78 ASP A N 8
ATOM 13617 C CA . ASP A 1 78 ? -12.598 -3.090 6.726 1.00 0.00 78 ASP A CA 8
ATOM 13618 C C . ASP A 1 78 ? -13.042 -3.335 8.164 1.00 0.00 78 ASP A C 8
ATOM 13619 O O . ASP A 1 78 ? -13.650 -4.361 8.470 1.00 0.00 78 ASP A O 8
ATOM 13628 N N . GLY A 1 79 ? -12.736 -2.386 9.043 1.00 0.00 79 GLY A N 8
ATOM 13629 C CA . GLY A 1 79 ? -13.111 -2.518 10.438 1.00 0.00 79 GLY A CA 8
ATOM 13630 C C . GLY A 1 79 ? -11.958 -2.976 11.309 1.00 0.00 79 GLY A C 8
ATOM 13631 O O . GLY A 1 79 ? -11.883 -2.625 12.486 1.00 0.00 79 GLY A O 8
ATOM 13635 N N . ILE A 1 80 ? -11.057 -3.762 10.729 1.00 0.00 80 ILE A N 8
ATOM 13636 C CA . ILE A 1 80 ? -9.902 -4.269 11.460 1.00 0.00 80 ILE A CA 8
ATOM 13637 C C . ILE A 1 80 ? -8.877 -3.167 11.701 1.00 0.00 80 ILE A C 8
ATOM 13638 O O . ILE A 1 80 ? -8.228 -2.694 10.769 1.00 0.00 80 ILE A O 8
ATOM 13654 N N . ALA A 1 81 ? -8.735 -2.764 12.960 1.00 0.00 81 ALA A N 8
ATOM 13655 C CA . ALA A 1 81 ? -7.788 -1.717 13.324 1.00 0.00 81 ALA A CA 8
ATOM 13656 C C . ALA A 1 81 ? -6.369 -2.268 13.412 1.00 0.00 81 ALA A C 8
ATOM 13657 O O . ALA A 1 81 ? -6.160 -3.413 13.815 1.00 0.00 81 ALA A O 8
ATOM 13664 N N . TYR A 1 82 ? -5.396 -1.446 13.034 1.00 0.00 82 TYR A N 8
ATOM 13665 C CA . TYR A 1 82 ? -3.996 -1.850 13.070 1.00 0.00 82 TYR A CA 8
ATOM 13666 C C . TYR A 1 82 ? -3.132 -0.760 13.697 1.00 0.00 82 TYR A C 8
ATOM 13667 O O . TYR A 1 82 ? -2.320 -1.031 14.581 1.00 0.00 82 TYR A O 8
ATOM 13685 N N . PHE A 1 83 ? -3.314 0.472 13.233 1.00 0.00 83 PHE A N 8
ATOM 13686 C CA . PHE A 1 83 ? -2.550 1.602 13.750 1.00 0.00 83 PHE A CA 8
ATOM 13687 C C . PHE A 1 83 ? -3.398 2.870 13.770 1.00 0.00 83 PHE A C 8
ATOM 13688 O O . PHE A 1 83 ? -4.577 2.846 13.415 1.00 0.00 83 PHE A O 8
ATOM 13705 N N . GLU A 1 84 ? -2.789 3.975 14.187 1.00 0.00 84 GLU A N 8
ATOM 13706 C CA . GLU A 1 84 ? -3.488 5.253 14.255 1.00 0.00 84 GLU A CA 8
ATOM 13707 C C . GLU A 1 84 ? -2.922 6.236 13.234 1.00 0.00 84 GLU A C 8
ATOM 13708 O O . GLU A 1 84 ? -1.711 6.302 13.026 1.00 0.00 84 GLU A O 8
ATOM 13720 N N . CYS A 1 85 ? -3.808 6.999 12.602 1.00 0.00 85 CYS A N 8
ATOM 13721 C CA . CYS A 1 85 ? -3.397 7.981 11.603 1.00 0.00 85 CYS A CA 8
ATOM 13722 C C . CYS A 1 85 ? -4.585 8.822 11.147 1.00 0.00 85 CYS A C 8
ATOM 13723 O O . CYS A 1 85 ? -5.697 8.668 11.650 1.00 0.00 85 CYS A O 8
ATOM 13731 N N . LYS A 1 86 ? -4.342 9.712 10.190 1.00 0.00 86 LYS A N 8
ATOM 13732 C CA . LYS A 1 86 ? -5.392 10.579 9.666 1.00 0.00 86 LYS A CA 8
ATOM 13733 C C . LYS A 1 86 ? -6.455 9.764 8.935 1.00 0.00 86 LYS A C 8
ATOM 13734 O O . LYS A 1 86 ? -6.396 8.536 8.901 1.00 0.00 86 LYS A O 8
ATOM 13753 N N . GLU A 1 87 ? -7.427 10.459 8.350 1.00 0.00 87 GLU A N 8
ATOM 13754 C CA . GLU A 1 87 ? -8.504 9.802 7.621 1.00 0.00 87 GLU A CA 8
ATOM 13755 C C . GLU A 1 87 ? -7.984 9.159 6.338 1.00 0.00 87 GLU A C 8
ATOM 13756 O O . GLU A 1 87 ? -8.430 8.079 5.950 1.00 0.00 87 GLU A O 8
ATOM 13768 N N . LYS A 1 88 ? -7.042 9.829 5.682 1.00 0.00 88 LYS A N 8
ATOM 13769 C CA . LYS A 1 88 ? -6.468 9.318 4.442 1.00 0.00 88 LYS A CA 8
ATOM 13770 C C . LYS A 1 88 ? -4.954 9.518 4.410 1.00 0.00 88 LYS A C 8
ATOM 13771 O O . LYS A 1 88 ? -4.431 10.246 3.566 1.00 0.00 88 LYS A O 8
ATOM 13790 N N . HIS A 1 89 ? -4.255 8.863 5.330 1.00 0.00 89 HIS A N 8
ATOM 13791 C CA . HIS A 1 89 ? -2.802 8.964 5.403 1.00 0.00 89 HIS A CA 8
ATOM 13792 C C . HIS A 1 89 ? -2.163 7.578 5.391 1.00 0.00 89 HIS A C 8
ATOM 13793 O O . HIS A 1 89 ? -1.166 7.349 4.705 1.00 0.00 89 HIS A O 8
ATOM 13807 N N . GLY A 1 90 ? -2.744 6.658 6.154 1.00 0.00 90 GLY A N 8
ATOM 13808 C CA . GLY A 1 90 ? -2.220 5.308 6.216 1.00 0.00 90 GLY A CA 8
ATOM 13809 C C . GLY A 1 90 ? -2.651 4.467 5.030 1.00 0.00 90 GLY A C 8
ATOM 13810 O O . GLY A 1 90 ? -3.799 4.544 4.592 1.00 0.00 90 GLY A O 8
ATOM 13814 N N . ILE A 1 91 ? -1.729 3.664 4.508 1.00 0.00 91 ILE A N 8
ATOM 13815 C CA . ILE A 1 91 ? -2.022 2.809 3.366 1.00 0.00 91 ILE A CA 8
ATOM 13816 C C . ILE A 1 91 ? -1.374 1.438 3.526 1.00 0.00 91 ILE A C 8
ATOM 13817 O O . ILE A 1 91 ? -0.187 1.334 3.834 1.00 0.00 91 ILE A O 8
ATOM 13833 N N . PHE A 1 92 ? -2.162 0.389 3.315 1.00 0.00 92 PHE A N 8
ATOM 13834 C CA . PHE A 1 92 ? -1.666 -0.976 3.436 1.00 0.00 92 PHE A CA 8
ATOM 13835 C C . PHE A 1 92 ? -1.106 -1.471 2.107 1.00 0.00 92 PHE A C 8
ATOM 13836 O O . PHE A 1 92 ? -1.849 -1.672 1.145 1.00 0.00 92 PHE A O 8
ATOM 13853 N N . ALA A 1 93 ? 0.208 -1.667 2.059 1.00 0.00 93 ALA A N 8
ATOM 13854 C CA . ALA A 1 93 ? 0.866 -2.141 0.848 1.00 0.00 93 ALA A CA 8
ATOM 13855 C C . ALA A 1 93 ? 1.661 -3.416 1.119 1.00 0.00 93 ALA A C 8
ATOM 13856 O O . ALA A 1 93 ? 2.224 -3.586 2.201 1.00 0.00 93 ALA A O 8
ATOM 13863 N N . PRO A 1 94 ? 1.718 -4.335 0.139 1.00 0.00 94 PRO A N 8
ATOM 13864 C CA . PRO A 1 94 ? 2.450 -5.597 0.283 1.00 0.00 94 PRO A CA 8
ATOM 13865 C C . PRO A 1 94 ? 3.895 -5.381 0.725 1.00 0.00 94 PRO A C 8
ATOM 13866 O O . PRO A 1 94 ? 4.445 -4.292 0.560 1.00 0.00 94 PRO A O 8
ATOM 13877 N N . PRO A 1 95 ? 4.531 -6.419 1.293 1.00 0.00 95 PRO A N 8
ATOM 13878 C CA . PRO A 1 95 ? 5.920 -6.336 1.759 1.00 0.00 95 PRO A CA 8
ATOM 13879 C C . PRO A 1 95 ? 6.896 -6.073 0.618 1.00 0.00 95 PRO A C 8
ATOM 13880 O O . PRO A 1 95 ? 7.952 -5.471 0.817 1.00 0.00 95 PRO A O 8
ATOM 13891 N N . GLN A 1 96 ? 6.536 -6.528 -0.578 1.00 0.00 96 GLN A N 8
ATOM 13892 C CA . GLN A 1 96 ? 7.379 -6.340 -1.753 1.00 0.00 96 GLN A CA 8
ATOM 13893 C C . GLN A 1 96 ? 7.544 -4.858 -2.076 1.00 0.00 96 GLN A C 8
ATOM 13894 O O . GLN A 1 96 ? 8.554 -4.446 -2.646 1.00 0.00 96 GLN A O 8
ATOM 13908 N N . LYS A 1 97 ? 6.545 -4.061 -1.708 1.00 0.00 97 LYS A N 8
ATOM 13909 C CA . LYS A 1 97 ? 6.581 -2.625 -1.960 1.00 0.00 97 LYS A CA 8
ATOM 13910 C C . LYS A 1 97 ? 7.040 -1.865 -0.719 1.00 0.00 97 LYS A C 8
ATOM 13911 O O . LYS A 1 97 ? 6.626 -0.729 -0.487 1.00 0.00 97 LYS A O 8
ATOM 13930 N N . ILE A 1 98 ? 7.897 -2.500 0.075 1.00 0.00 98 ILE A N 8
ATOM 13931 C CA . ILE A 1 98 ? 8.411 -1.882 1.291 1.00 0.00 98 ILE A CA 8
ATOM 13932 C C . ILE A 1 98 ? 9.933 -1.796 1.262 1.00 0.00 98 ILE A C 8
ATOM 13933 O O . ILE A 1 98 ? 10.620 -2.808 1.126 1.00 0.00 98 ILE A O 8
ATOM 13949 N N . SER A 1 99 ? 10.454 -0.581 1.393 1.00 0.00 99 SER A N 8
ATOM 13950 C CA . SER A 1 99 ? 11.896 -0.361 1.383 1.00 0.00 99 SER A CA 8
ATOM 13951 C C . SER A 1 99 ? 12.282 0.759 2.343 1.00 0.00 99 SER A C 8
ATOM 13952 O O . SER A 1 99 ? 11.443 1.573 2.731 1.00 0.00 99 SER A O 8
ATOM 13960 N N . HIS A 1 100 ? 13.555 0.796 2.721 1.00 0.00 100 HIS A N 8
ATOM 13961 C CA . HIS A 1 100 ? 14.050 1.818 3.636 1.00 0.00 100 HIS A CA 8
ATOM 13962 C C . HIS A 1 100 ? 14.308 3.127 2.898 1.00 0.00 100 HIS A C 8
ATOM 13963 O O . HIS A 1 100 ? 14.993 3.151 1.875 1.00 0.00 100 HIS A O 8
ATOM 13977 N N . ILE A 1 101 ? 13.753 4.215 3.422 1.00 0.00 101 ILE A N 8
ATOM 13978 C CA . ILE A 1 101 ? 13.922 5.528 2.811 1.00 0.00 101 ILE A CA 8
ATOM 13979 C C . ILE A 1 101 ? 15.386 5.969 2.857 1.00 0.00 101 ILE A C 8
ATOM 13980 O O . ILE A 1 101 ? 16.021 5.919 3.910 1.00 0.00 101 ILE A O 8
ATOM 13996 N N . PRO A 1 102 ? 15.944 6.408 1.714 1.00 0.00 102 PRO A N 8
ATOM 13997 C CA . PRO A 1 102 ? 17.338 6.856 1.639 1.00 0.00 102 PRO A CA 8
ATOM 13998 C C . PRO A 1 102 ? 17.662 7.919 2.682 1.00 0.00 102 PRO A C 8
ATOM 13999 O O . PRO A 1 102 ? 16.838 8.784 2.978 1.00 0.00 102 PRO A O 8
ATOM 14010 N N . GLU A 1 103 ? 18.868 7.848 3.235 1.00 0.00 103 GLU A N 8
ATOM 14011 C CA . GLU A 1 103 ? 19.304 8.806 4.245 1.00 0.00 103 GLU A CA 8
ATOM 14012 C C . GLU A 1 103 ? 19.317 10.225 3.682 1.00 0.00 103 GLU A C 8
ATOM 14013 O O . GLU A 1 103 ? 19.164 11.197 4.421 1.00 0.00 103 GLU A O 8
ATOM 14025 N N . ASN A 1 104 ? 19.505 10.335 2.370 1.00 0.00 104 ASN A N 8
ATOM 14026 C CA . ASN A 1 104 ? 19.540 11.635 1.710 1.00 0.00 104 ASN A CA 8
ATOM 14027 C C . ASN A 1 104 ? 18.184 11.972 1.095 1.00 0.00 104 ASN A C 8
ATOM 14028 O O . ASN A 1 104 ? 18.107 12.647 0.070 1.00 0.00 104 ASN A O 8
ATOM 14039 N N . PHE A 1 105 ? 17.117 11.498 1.730 1.00 0.00 105 PHE A N 8
ATOM 14040 C CA . PHE A 1 105 ? 15.765 11.751 1.246 1.00 0.00 105 PHE A CA 8
ATOM 14041 C C . PHE A 1 105 ? 15.026 12.710 2.173 1.00 0.00 105 PHE A C 8
ATOM 14042 O O . PHE A 1 105 ? 14.176 13.484 1.731 1.00 0.00 105 PHE A O 8
ATOM 14059 N N . ASP A 1 106 ? 15.353 12.654 3.459 1.00 0.00 106 ASP A N 8
ATOM 14060 C CA . ASP A 1 106 ? 14.720 13.518 4.448 1.00 0.00 106 ASP A CA 8
ATOM 14061 C C . ASP A 1 106 ? 15.637 14.679 4.820 1.00 0.00 106 ASP A C 8
ATOM 14062 O O . ASP A 1 106 ? 16.374 14.610 5.804 1.00 0.00 106 ASP A O 8
ATOM 14071 N N . ASP A 1 107 ? 15.585 15.746 4.029 1.00 0.00 107 ASP A N 8
ATOM 14072 C CA . ASP A 1 107 ? 16.411 16.922 4.276 1.00 0.00 107 ASP A CA 8
ATOM 14073 C C . ASP A 1 107 ? 15.699 17.902 5.203 1.00 0.00 107 ASP A C 8
ATOM 14074 O O . ASP A 1 107 ? 16.334 18.597 5.995 1.00 0.00 107 ASP A O 8
ATOM 14083 N N . TYR A 1 108 ? 14.374 17.951 5.099 1.00 0.00 108 TYR A N 8
ATOM 14084 C CA . TYR A 1 108 ? 13.575 18.846 5.928 1.00 0.00 108 TYR A CA 8
ATOM 14085 C C . TYR A 1 108 ? 13.477 18.319 7.357 1.00 0.00 108 TYR A C 8
ATOM 14086 O O . TYR A 1 108 ? 13.926 17.213 7.654 1.00 0.00 108 TYR A O 8
ATOM 14104 N N . VAL A 1 109 ? 12.883 19.120 8.236 1.00 0.00 109 VAL A N 8
ATOM 14105 C CA . VAL A 1 109 ? 12.725 18.736 9.633 1.00 0.00 109 VAL A CA 8
ATOM 14106 C C . VAL A 1 109 ? 11.438 17.944 9.843 1.00 0.00 109 VAL A C 8
ATOM 14107 O O . VAL A 1 109 ? 10.340 18.469 9.668 1.00 0.00 109 VAL A O 8
ATOM 14120 N N . ASP A 1 110 ? 11.583 16.677 10.219 1.00 0.00 110 ASP A N 8
ATOM 14121 C CA . ASP A 1 110 ? 10.432 15.813 10.453 1.00 0.00 110 ASP A CA 8
ATOM 14122 C C . ASP A 1 110 ? 10.841 14.555 11.211 1.00 0.00 110 ASP A C 8
ATOM 14123 O O . ASP A 1 110 ? 11.692 13.791 10.754 1.00 0.00 110 ASP A O 8
ATOM 14132 N N . ILE A 1 111 ? 10.229 14.345 12.372 1.00 0.00 111 ILE A N 8
ATOM 14133 C CA . ILE A 1 111 ? 10.530 13.178 13.194 1.00 0.00 111 ILE A CA 8
ATOM 14134 C C . ILE A 1 111 ? 9.254 12.447 13.598 1.00 0.00 111 ILE A C 8
ATOM 14135 O O . ILE A 1 111 ? 8.314 13.054 14.111 1.00 0.00 111 ILE A O 8
ATOM 14151 N N . ASN A 1 112 ? 9.227 11.139 13.361 1.00 0.00 112 ASN A N 8
ATOM 14152 C CA . ASN A 1 112 ? 8.065 10.326 13.700 1.00 0.00 112 ASN A CA 8
ATOM 14153 C C . ASN A 1 112 ? 8.489 9.035 14.396 1.00 0.00 112 ASN A C 8
ATOM 14154 O O . ASN A 1 112 ? 8.770 8.031 13.743 1.00 0.00 112 ASN A O 8
ATOM 14165 N N . GLU A 1 113 ? 8.530 9.071 15.724 1.00 0.00 113 GLU A N 8
ATOM 14166 C CA . GLU A 1 113 ? 8.918 7.904 16.508 1.00 0.00 113 GLU A CA 8
ATOM 14167 C C . GLU A 1 113 ? 8.109 7.823 17.799 1.00 0.00 113 GLU A C 8
ATOM 14168 O O . GLU A 1 113 ? 8.594 8.187 18.870 1.00 0.00 113 GLU A O 8
ATOM 14180 N N . ASP A 1 114 ? 6.874 7.345 17.688 1.00 0.00 114 ASP A N 8
ATOM 14181 C CA . ASP A 1 114 ? 5.998 7.217 18.847 1.00 0.00 114 ASP A CA 8
ATOM 14182 C C . ASP A 1 114 ? 5.829 5.753 19.243 1.00 0.00 114 ASP A C 8
ATOM 14183 O O . ASP A 1 114 ? 5.201 4.975 18.525 1.00 0.00 114 ASP A O 8
ATOM 14192 N N . GLU A 1 115 ? 6.395 5.387 20.387 1.00 0.00 115 GLU A N 8
ATOM 14193 C CA . GLU A 1 115 ? 6.307 4.017 20.878 1.00 0.00 115 GLU A CA 8
ATOM 14194 C C . GLU A 1 115 ? 6.120 3.990 22.392 1.00 0.00 115 GLU A C 8
ATOM 14195 O O . GLU A 1 115 ? 5.062 3.609 22.891 1.00 0.00 115 GLU A O 8
ATOM 14207 N N . ASP A 1 116 ? 7.156 4.400 23.118 1.00 0.00 116 ASP A N 8
ATOM 14208 C CA . ASP A 1 116 ? 7.107 4.423 24.574 1.00 0.00 116 ASP A CA 8
ATOM 14209 C C . ASP A 1 116 ? 7.610 5.757 25.116 1.00 0.00 116 ASP A C 8
ATOM 14210 O O . ASP A 1 116 ? 8.325 6.487 24.428 1.00 0.00 116 ASP A O 8
ATOM 14219 N N . SER A 1 117 ? 7.234 6.069 26.351 1.00 0.00 117 SER A N 8
ATOM 14220 C CA . SER A 1 117 ? 7.648 7.315 26.986 1.00 0.00 117 SER A CA 8
ATOM 14221 C C . SER A 1 117 ? 8.765 7.068 27.994 1.00 0.00 117 SER A C 8
ATOM 14222 O O . SER A 1 117 ? 8.837 7.728 29.030 1.00 0.00 117 SER A O 8
ATOM 14230 N N . GLY A 1 118 ? 9.636 6.114 27.682 1.00 0.00 118 GLY A N 8
ATOM 14231 C CA . GLY A 1 118 ? 10.738 5.798 28.572 1.00 0.00 118 GLY A CA 8
ATOM 14232 C C . GLY A 1 118 ? 11.811 4.964 27.895 1.00 0.00 118 GLY A C 8
ATOM 14233 O O . GLY A 1 118 ? 12.081 3.838 28.315 1.00 0.00 118 GLY A O 8
ATOM 14237 N N . PRO A 1 119 ? 12.445 5.494 26.835 1.00 0.00 119 PRO A N 8
ATOM 14238 C CA . PRO A 1 119 ? 13.497 4.779 26.106 1.00 0.00 119 PRO A CA 8
ATOM 14239 C C . PRO A 1 119 ? 14.592 4.259 27.030 1.00 0.00 119 PRO A C 8
ATOM 14240 O O . PRO A 1 119 ? 14.895 4.871 28.055 1.00 0.00 119 PRO A O 8
ATOM 14251 N N . SER A 1 120 ? 15.185 3.128 26.662 1.00 0.00 120 SER A N 8
ATOM 14252 C CA . SER A 1 120 ? 16.248 2.527 27.459 1.00 0.00 120 SER A CA 8
ATOM 14253 C C . SER A 1 120 ? 17.330 1.933 26.563 1.00 0.00 120 SER A C 8
ATOM 14254 O O . SER A 1 120 ? 17.162 0.848 26.007 1.00 0.00 120 SER A O 8
ATOM 14262 N N . SER A 1 121 ? 18.440 2.650 26.430 1.00 0.00 121 SER A N 8
ATOM 14263 C CA . SER A 1 121 ? 19.552 2.194 25.602 1.00 0.00 121 SER A CA 8
ATOM 14264 C C . SER A 1 121 ? 20.742 1.788 26.466 1.00 0.00 121 SER A C 8
ATOM 14265 O O . SER A 1 121 ? 21.382 2.632 27.092 1.00 0.00 121 SER A O 8
ATOM 14273 N N . GLY A 1 122 ? 21.033 0.492 26.492 1.00 0.00 122 GLY A N 8
ATOM 14274 C CA . GLY A 1 122 ? 22.146 -0.003 27.281 1.00 0.00 122 GLY A CA 8
ATOM 14275 C C . GLY A 1 122 ? 23.109 -0.840 26.463 1.00 0.00 122 GLY A C 8
ATOM 14276 O O . GLY A 1 122 ? 24.335 -0.645 26.607 1.00 0.00 122 GLY A O 8
ATOM 14281 N N . GLY A 1 1 ? -5.080 -25.521 29.280 1.00 0.00 1 GLY A N 9
ATOM 14282 C CA . GLY A 1 1 ? -6.345 -26.008 29.897 1.00 0.00 1 GLY A CA 9
ATOM 14283 C C . GLY A 1 1 ? -6.398 -27.519 29.997 1.00 0.00 1 GLY A C 9
ATOM 14284 O O . GLY A 1 1 ? -5.464 -28.208 29.585 1.00 0.00 1 GLY A O 9
ATOM 14290 N N . SER A 1 2 ? -7.492 -28.037 30.546 1.00 0.00 2 SER A N 9
ATOM 14291 C CA . SER A 1 2 ? -7.663 -29.477 30.699 1.00 0.00 2 SER A CA 9
ATOM 14292 C C . SER A 1 2 ? -9.117 -29.878 30.477 1.00 0.00 2 SER A C 9
ATOM 14293 O O . SER A 1 2 ? -9.609 -30.828 31.087 1.00 0.00 2 SER A O 9
ATOM 14301 N N . SER A 1 3 ? -9.800 -29.150 29.601 1.00 0.00 3 SER A N 9
ATOM 14302 C CA . SER A 1 3 ? -11.199 -29.431 29.298 1.00 0.00 3 SER A CA 9
ATOM 14303 C C . SER A 1 3 ? -11.486 -29.229 27.813 1.00 0.00 3 SER A C 9
ATOM 14304 O O . SER A 1 3 ? -11.188 -28.175 27.252 1.00 0.00 3 SER A O 9
ATOM 14312 N N . GLY A 1 4 ? -12.063 -30.247 27.184 1.00 0.00 4 GLY A N 9
ATOM 14313 C CA . GLY A 1 4 ? -12.380 -30.162 25.771 1.00 0.00 4 GLY A CA 9
ATOM 14314 C C . GLY A 1 4 ? -13.815 -29.742 25.522 1.00 0.00 4 GLY A C 9
ATOM 14315 O O . GLY A 1 4 ? -14.649 -29.793 26.426 1.00 0.00 4 GLY A O 9
ATOM 14319 N N . SER A 1 5 ? -14.103 -29.326 24.293 1.00 0.00 5 SER A N 9
ATOM 14320 C CA . SER A 1 5 ? -15.447 -28.895 23.927 1.00 0.00 5 SER A CA 9
ATOM 14321 C C . SER A 1 5 ? -15.847 -29.456 22.566 1.00 0.00 5 SER A C 9
ATOM 14322 O O . SER A 1 5 ? -16.810 -30.216 22.455 1.00 0.00 5 SER A O 9
ATOM 14330 N N . SER A 1 6 ? -15.102 -29.076 21.534 1.00 0.00 6 SER A N 9
ATOM 14331 C CA . SER A 1 6 ? -15.378 -29.542 20.179 1.00 0.00 6 SER A CA 9
ATOM 14332 C C . SER A 1 6 ? -14.269 -30.463 19.683 1.00 0.00 6 SER A C 9
ATOM 14333 O O . SER A 1 6 ? -13.370 -30.832 20.440 1.00 0.00 6 SER A O 9
ATOM 14341 N N . GLY A 1 7 ? -14.338 -30.832 18.409 1.00 0.00 7 GLY A N 9
ATOM 14342 C CA . GLY A 1 7 ? -13.334 -31.707 17.834 1.00 0.00 7 GLY A CA 9
ATOM 14343 C C . GLY A 1 7 ? -13.062 -31.400 16.375 1.00 0.00 7 GLY A C 9
ATOM 14344 O O . GLY A 1 7 ? -13.656 -32.008 15.484 1.00 0.00 7 GLY A O 9
ATOM 14348 N N . VAL A 1 8 ? -12.164 -30.452 16.130 1.00 0.00 8 VAL A N 9
ATOM 14349 C CA . VAL A 1 8 ? -11.814 -30.064 14.768 1.00 0.00 8 VAL A CA 9
ATOM 14350 C C . VAL A 1 8 ? -10.362 -30.405 14.454 1.00 0.00 8 VAL A C 9
ATOM 14351 O O . VAL A 1 8 ? -10.065 -31.014 13.427 1.00 0.00 8 VAL A O 9
ATOM 14364 N N . GLU A 1 9 ? -9.459 -30.008 15.346 1.00 0.00 9 GLU A N 9
ATOM 14365 C CA . GLU A 1 9 ? -8.037 -30.273 15.164 1.00 0.00 9 GLU A CA 9
ATOM 14366 C C . GLU A 1 9 ? -7.563 -31.370 16.112 1.00 0.00 9 GLU A C 9
ATOM 14367 O O . GLU A 1 9 ? -7.576 -31.201 17.331 1.00 0.00 9 GLU A O 9
ATOM 14379 N N . HIS A 1 10 ? -7.143 -32.496 15.542 1.00 0.00 10 HIS A N 9
ATOM 14380 C CA . HIS A 1 10 ? -6.662 -33.621 16.335 1.00 0.00 10 HIS A CA 9
ATOM 14381 C C . HIS A 1 10 ? -5.567 -34.380 15.593 1.00 0.00 10 HIS A C 9
ATOM 14382 O O . HIS A 1 10 ? -4.439 -34.489 16.073 1.00 0.00 10 HIS A O 9
ATOM 14396 N N . GLU A 1 11 ? -5.908 -34.905 14.420 1.00 0.00 11 GLU A N 9
ATOM 14397 C CA . GLU A 1 11 ? -4.953 -35.655 13.612 1.00 0.00 11 GLU A CA 9
ATOM 14398 C C . GLU A 1 11 ? -5.310 -35.572 12.131 1.00 0.00 11 GLU A C 9
ATOM 14399 O O . GLU A 1 11 ? -6.483 -35.624 11.762 1.00 0.00 11 GLU A O 9
ATOM 14411 N N . GLN A 1 12 ? -4.290 -35.443 11.289 1.00 0.00 12 GLN A N 9
ATOM 14412 C CA . GLN A 1 12 ? -4.496 -35.354 9.848 1.00 0.00 12 GLN A CA 9
ATOM 14413 C C . GLN A 1 12 ? -5.354 -34.142 9.496 1.00 0.00 12 GLN A C 9
ATOM 14414 O O . GLN A 1 12 ? -6.563 -34.139 9.726 1.00 0.00 12 GLN A O 9
ATOM 14428 N N . GLN A 1 13 ? -4.720 -33.116 8.937 1.00 0.00 13 GLN A N 9
ATOM 14429 C CA . GLN A 1 13 ? -5.427 -31.899 8.554 1.00 0.00 13 GLN A CA 9
ATOM 14430 C C . GLN A 1 13 ? -5.879 -31.956 7.095 1.00 0.00 13 GLN A C 9
ATOM 14431 O O . GLN A 1 13 ? -6.262 -30.940 6.517 1.00 0.00 13 GLN A O 9
ATOM 14445 N N . VAL A 1 14 ? -5.832 -33.149 6.503 1.00 0.00 14 VAL A N 9
ATOM 14446 C CA . VAL A 1 14 ? -6.239 -33.331 5.114 1.00 0.00 14 VAL A CA 9
ATOM 14447 C C . VAL A 1 14 ? -5.515 -32.353 4.192 1.00 0.00 14 VAL A C 9
ATOM 14448 O O . VAL A 1 14 ? -6.038 -31.966 3.147 1.00 0.00 14 VAL A O 9
ATOM 14461 N N . THR A 1 15 ? -4.307 -31.959 4.585 1.00 0.00 15 THR A N 9
ATOM 14462 C CA . THR A 1 15 ? -3.514 -31.027 3.792 1.00 0.00 15 THR A CA 9
ATOM 14463 C C . THR A 1 15 ? -2.046 -31.074 4.203 1.00 0.00 15 THR A C 9
ATOM 14464 O O . THR A 1 15 ? -1.186 -31.492 3.428 1.00 0.00 15 THR A O 9
ATOM 14475 N N . GLU A 1 16 ? -1.765 -30.641 5.428 1.00 0.00 16 GLU A N 9
ATOM 14476 C CA . GLU A 1 16 ? -0.400 -30.632 5.941 1.00 0.00 16 GLU A CA 9
ATOM 14477 C C . GLU A 1 16 ? -0.326 -31.314 7.304 1.00 0.00 16 GLU A C 9
ATOM 14478 O O . GLU A 1 16 ? -1.169 -31.085 8.171 1.00 0.00 16 GLU A O 9
ATOM 14490 N N . SER A 1 17 ? 0.690 -32.152 7.485 1.00 0.00 17 SER A N 9
ATOM 14491 C CA . SER A 1 17 ? 0.878 -32.867 8.742 1.00 0.00 17 SER A CA 9
ATOM 14492 C C . SER A 1 17 ? 2.152 -32.406 9.446 1.00 0.00 17 SER A C 9
ATOM 14493 O O . SER A 1 17 ? 3.228 -32.958 9.222 1.00 0.00 17 SER A O 9
ATOM 14501 N N . PRO A 1 18 ? 2.046 -31.383 10.313 1.00 0.00 18 PRO A N 9
ATOM 14502 C CA . PRO A 1 18 ? 3.197 -30.850 11.049 1.00 0.00 18 PRO A CA 9
ATOM 14503 C C . PRO A 1 18 ? 3.993 -31.945 11.752 1.00 0.00 18 PRO A C 9
ATOM 14504 O O . PRO A 1 18 ? 3.420 -32.853 12.355 1.00 0.00 18 PRO A O 9
ATOM 14515 N N . SER A 1 19 ? 5.317 -31.852 11.671 1.00 0.00 19 SER A N 9
ATOM 14516 C CA . SER A 1 19 ? 6.192 -32.834 12.299 1.00 0.00 19 SER A CA 9
ATOM 14517 C C . SER A 1 19 ? 6.735 -32.311 13.624 1.00 0.00 19 SER A C 9
ATOM 14518 O O . SER A 1 19 ? 6.446 -31.183 14.024 1.00 0.00 19 SER A O 9
ATOM 14526 N N . LEU A 1 20 ? 7.522 -33.139 14.303 1.00 0.00 20 LEU A N 9
ATOM 14527 C CA . LEU A 1 20 ? 8.107 -32.759 15.584 1.00 0.00 20 LEU A CA 9
ATOM 14528 C C . LEU A 1 20 ? 9.599 -32.478 15.439 1.00 0.00 20 LEU A C 9
ATOM 14529 O O . LEU A 1 20 ? 10.428 -33.375 15.596 1.00 0.00 20 LEU A O 9
ATOM 14545 N N . ALA A 1 21 ? 9.934 -31.228 15.139 1.00 0.00 21 ALA A N 9
ATOM 14546 C CA . ALA A 1 21 ? 11.326 -30.829 14.973 1.00 0.00 21 ALA A CA 9
ATOM 14547 C C . ALA A 1 21 ? 11.486 -29.319 15.112 1.00 0.00 21 ALA A C 9
ATOM 14548 O O . ALA A 1 21 ? 12.220 -28.840 15.977 1.00 0.00 21 ALA A O 9
ATOM 14555 N N . SER A 1 22 ? 10.796 -28.573 14.256 1.00 0.00 22 SER A N 9
ATOM 14556 C CA . SER A 1 22 ? 10.863 -27.117 14.284 1.00 0.00 22 SER A CA 9
ATOM 14557 C C . SER A 1 22 ? 9.490 -26.503 14.026 1.00 0.00 22 SER A C 9
ATOM 14558 O O . SER A 1 22 ? 8.498 -27.217 13.877 1.00 0.00 22 SER A O 9
ATOM 14566 N N . VAL A 1 23 ? 9.442 -25.176 13.974 1.00 0.00 23 VAL A N 9
ATOM 14567 C CA . VAL A 1 23 ? 8.192 -24.465 13.734 1.00 0.00 23 VAL A CA 9
ATOM 14568 C C . VAL A 1 23 ? 8.374 -23.375 12.680 1.00 0.00 23 VAL A C 9
ATOM 14569 O O . VAL A 1 23 ? 8.934 -22.315 12.964 1.00 0.00 23 VAL A O 9
ATOM 14582 N N . PRO A 1 24 ? 7.904 -23.616 11.441 1.00 0.00 24 PRO A N 9
ATOM 14583 C CA . PRO A 1 24 ? 8.022 -22.644 10.350 1.00 0.00 24 PRO A CA 9
ATOM 14584 C C . PRO A 1 24 ? 7.551 -21.252 10.761 1.00 0.00 24 PRO A C 9
ATOM 14585 O O . PRO A 1 24 ? 6.364 -21.035 11.006 1.00 0.00 24 PRO A O 9
ATOM 14596 N N . THR A 1 25 ? 8.488 -20.313 10.831 1.00 0.00 25 THR A N 9
ATOM 14597 C CA . THR A 1 25 ? 8.170 -18.941 11.213 1.00 0.00 25 THR A CA 9
ATOM 14598 C C . THR A 1 25 ? 7.512 -18.194 10.060 1.00 0.00 25 THR A C 9
ATOM 14599 O O . THR A 1 25 ? 6.420 -17.646 10.203 1.00 0.00 25 THR A O 9
ATOM 14610 N N . ALA A 1 26 ? 8.186 -18.180 8.919 1.00 0.00 26 ALA A N 9
ATOM 14611 C CA . ALA A 1 26 ? 7.674 -17.501 7.734 1.00 0.00 26 ALA A CA 9
ATOM 14612 C C . ALA A 1 26 ? 7.430 -16.021 8.011 1.00 0.00 26 ALA A C 9
ATOM 14613 O O . ALA A 1 26 ? 6.357 -15.636 8.475 1.00 0.00 26 ALA A O 9
ATOM 14620 N N . ASP A 1 27 ? 8.432 -15.197 7.722 1.00 0.00 27 ASP A N 9
ATOM 14621 C CA . ASP A 1 27 ? 8.325 -13.759 7.941 1.00 0.00 27 ASP A CA 9
ATOM 14622 C C . ASP A 1 27 ? 9.080 -12.987 6.865 1.00 0.00 27 ASP A C 9
ATOM 14623 O O . ASP A 1 27 ? 10.288 -13.157 6.696 1.00 0.00 27 ASP A O 9
ATOM 14632 N N . GLU A 1 28 ? 8.362 -12.137 6.138 1.00 0.00 28 GLU A N 9
ATOM 14633 C CA . GLU A 1 28 ? 8.966 -11.339 5.078 1.00 0.00 28 GLU A CA 9
ATOM 14634 C C . GLU A 1 28 ? 9.543 -10.042 5.636 1.00 0.00 28 GLU A C 9
ATOM 14635 O O . GLU A 1 28 ? 10.665 -9.658 5.308 1.00 0.00 28 GLU A O 9
ATOM 14647 N N . LEU A 1 29 ? 8.767 -9.371 6.482 1.00 0.00 29 LEU A N 9
ATOM 14648 C CA . LEU A 1 29 ? 9.201 -8.118 7.087 1.00 0.00 29 LEU A CA 9
ATOM 14649 C C . LEU A 1 29 ? 9.651 -8.338 8.529 1.00 0.00 29 LEU A C 9
ATOM 14650 O O . LEU A 1 29 ? 9.021 -7.852 9.468 1.00 0.00 29 LEU A O 9
ATOM 14666 N N . PHE A 1 30 ? 10.746 -9.072 8.695 1.00 0.00 30 PHE A N 9
ATOM 14667 C CA . PHE A 1 30 ? 11.281 -9.356 10.022 1.00 0.00 30 PHE A CA 9
ATOM 14668 C C . PHE A 1 30 ? 12.258 -8.268 10.458 1.00 0.00 30 PHE A C 9
ATOM 14669 O O . PHE A 1 30 ? 12.387 -7.977 11.647 1.00 0.00 30 PHE A O 9
ATOM 14686 N N . ASP A 1 31 ? 12.943 -7.673 9.488 1.00 0.00 31 ASP A N 9
ATOM 14687 C CA . ASP A 1 31 ? 13.909 -6.618 9.771 1.00 0.00 31 ASP A CA 9
ATOM 14688 C C . ASP A 1 31 ? 13.291 -5.240 9.555 1.00 0.00 31 ASP A C 9
ATOM 14689 O O . ASP A 1 31 ? 13.959 -4.314 9.095 1.00 0.00 31 ASP A O 9
ATOM 14698 N N . PHE A 1 32 ? 12.011 -5.112 9.889 1.00 0.00 32 PHE A N 9
ATOM 14699 C CA . PHE A 1 32 ? 11.303 -3.847 9.731 1.00 0.00 32 PHE A CA 9
ATOM 14700 C C . PHE A 1 32 ? 10.551 -3.482 11.007 1.00 0.00 32 PHE A C 9
ATOM 14701 O O . PHE A 1 32 ? 9.383 -3.833 11.174 1.00 0.00 32 PHE A O 9
ATOM 14718 N N . HIS A 1 33 ? 11.229 -2.776 11.906 1.00 0.00 33 HIS A N 9
ATOM 14719 C CA . HIS A 1 33 ? 10.626 -2.364 13.167 1.00 0.00 33 HIS A CA 9
ATOM 14720 C C . HIS A 1 33 ? 9.531 -1.328 12.935 1.00 0.00 33 HIS A C 9
ATOM 14721 O O . HIS A 1 33 ? 9.611 -0.523 12.006 1.00 0.00 33 HIS A O 9
ATOM 14735 N N . ILE A 1 34 ? 8.510 -1.353 13.785 1.00 0.00 34 ILE A N 9
ATOM 14736 C CA . ILE A 1 34 ? 7.399 -0.416 13.673 1.00 0.00 34 ILE A CA 9
ATOM 14737 C C . ILE A 1 34 ? 7.794 0.967 14.182 1.00 0.00 34 ILE A C 9
ATOM 14738 O O . ILE A 1 34 ? 8.180 1.126 15.340 1.00 0.00 34 ILE A O 9
ATOM 14754 N N . GLY A 1 35 ? 7.693 1.964 13.310 1.00 0.00 35 GLY A N 9
ATOM 14755 C CA . GLY A 1 35 ? 8.044 3.320 13.690 1.00 0.00 35 GLY A CA 9
ATOM 14756 C C . GLY A 1 35 ? 9.328 3.792 13.038 1.00 0.00 35 GLY A C 9
ATOM 14757 O O . GLY A 1 35 ? 10.039 4.632 13.588 1.00 0.00 35 GLY A O 9
ATOM 14761 N N . ASP A 1 36 ? 9.627 3.250 11.862 1.00 0.00 36 ASP A N 9
ATOM 14762 C CA . ASP A 1 36 ? 10.835 3.620 11.134 1.00 0.00 36 ASP A CA 9
ATOM 14763 C C . ASP A 1 36 ? 10.494 4.127 9.736 1.00 0.00 36 ASP A C 9
ATOM 14764 O O . ASP A 1 36 ? 9.498 3.715 9.141 1.00 0.00 36 ASP A O 9
ATOM 14773 N N . ARG A 1 37 ? 11.327 5.023 9.218 1.00 0.00 37 ARG A N 9
ATOM 14774 C CA . ARG A 1 37 ? 11.114 5.588 7.889 1.00 0.00 37 ARG A CA 9
ATOM 14775 C C . ARG A 1 37 ? 11.121 4.493 6.828 1.00 0.00 37 ARG A C 9
ATOM 14776 O O . ARG A 1 37 ? 12.063 3.705 6.741 1.00 0.00 37 ARG A O 9
ATOM 14797 N N . VAL A 1 38 ? 10.067 4.452 6.020 1.00 0.00 38 VAL A N 9
ATOM 14798 C CA . VAL A 1 38 ? 9.954 3.454 4.964 1.00 0.00 38 VAL A CA 9
ATOM 14799 C C . VAL A 1 38 ? 9.321 4.048 3.710 1.00 0.00 38 VAL A C 9
ATOM 14800 O O . VAL A 1 38 ? 8.367 4.823 3.792 1.00 0.00 38 VAL A O 9
ATOM 14813 N N . LEU A 1 39 ? 9.858 3.680 2.552 1.00 0.00 39 LEU A N 9
ATOM 14814 C CA . LEU A 1 39 ? 9.346 4.176 1.279 1.00 0.00 39 LEU A CA 9
ATOM 14815 C C . LEU A 1 39 ? 8.533 3.100 0.566 1.00 0.00 39 LEU A C 9
ATOM 14816 O O . LEU A 1 39 ? 8.998 1.974 0.386 1.00 0.00 39 LEU A O 9
ATOM 14832 N N . ILE A 1 40 ? 7.316 3.452 0.164 1.00 0.00 40 ILE A N 9
ATOM 14833 C CA . ILE A 1 40 ? 6.440 2.515 -0.529 1.00 0.00 40 ILE A CA 9
ATOM 14834 C C . ILE A 1 40 ? 6.634 2.593 -2.040 1.00 0.00 40 ILE A C 9
ATOM 14835 O O . ILE A 1 40 ? 6.337 3.612 -2.662 1.00 0.00 40 ILE A O 9
ATOM 14851 N N . GLY A 1 41 ? 7.133 1.508 -2.622 1.00 0.00 41 GLY A N 9
ATOM 14852 C CA . GLY A 1 41 ? 7.358 1.471 -4.056 1.00 0.00 41 GLY A CA 9
ATOM 14853 C C . GLY A 1 41 ? 8.296 2.566 -4.527 1.00 0.00 41 GLY A C 9
ATOM 14854 O O . GLY A 1 41 ? 8.288 2.935 -5.702 1.00 0.00 41 GLY A O 9
ATOM 14858 N N . ASN A 1 42 ? 9.108 3.087 -3.612 1.00 0.00 42 ASN A N 9
ATOM 14859 C CA . ASN A 1 42 ? 10.056 4.147 -3.943 1.00 0.00 42 ASN A CA 9
ATOM 14860 C C . ASN A 1 42 ? 9.340 5.349 -4.553 1.00 0.00 42 ASN A C 9
ATOM 14861 O O . ASN A 1 42 ? 9.692 5.811 -5.639 1.00 0.00 42 ASN A O 9
ATOM 14872 N N . VAL A 1 43 ? 8.333 5.853 -3.847 1.00 0.00 43 VAL A N 9
ATOM 14873 C CA . VAL A 1 43 ? 7.569 7.001 -4.319 1.00 0.00 43 VAL A CA 9
ATOM 14874 C C . VAL A 1 43 ? 6.683 7.566 -3.213 1.00 0.00 43 VAL A C 9
ATOM 14875 O O . VAL A 1 43 ? 6.586 8.781 -3.042 1.00 0.00 43 VAL A O 9
ATOM 14888 N N . GLN A 1 44 ? 6.037 6.676 -2.465 1.00 0.00 44 GLN A N 9
ATOM 14889 C CA . GLN A 1 44 ? 5.158 7.088 -1.376 1.00 0.00 44 GLN A CA 9
ATOM 14890 C C . GLN A 1 44 ? 5.858 6.946 -0.025 1.00 0.00 44 GLN A C 9
ATOM 14891 O O . GLN A 1 44 ? 5.936 5.849 0.528 1.00 0.00 44 GLN A O 9
ATOM 14905 N N . PRO A 1 45 ? 6.376 8.058 0.528 1.00 0.00 45 PRO A N 9
ATOM 14906 C CA . PRO A 1 45 ? 7.069 8.044 1.820 1.00 0.00 45 PRO A CA 9
ATOM 14907 C C . PRO A 1 45 ? 6.104 7.888 2.992 1.00 0.00 45 PRO A C 9
ATOM 14908 O O . PRO A 1 45 ? 4.944 8.291 2.910 1.00 0.00 45 PRO A O 9
ATOM 14919 N N . GLY A 1 46 ? 6.591 7.301 4.079 1.00 0.00 46 GLY A N 9
ATOM 14920 C CA . GLY A 1 46 ? 5.758 7.104 5.251 1.00 0.00 46 GLY A CA 9
ATOM 14921 C C . GLY A 1 46 ? 6.473 6.343 6.350 1.00 0.00 46 GLY A C 9
ATOM 14922 O O . GLY A 1 46 ? 7.675 6.096 6.264 1.00 0.00 46 GLY A O 9
ATOM 14926 N N . ILE A 1 47 ? 5.730 5.970 7.388 1.00 0.00 47 ILE A N 9
ATOM 14927 C CA . ILE A 1 47 ? 6.298 5.232 8.509 1.00 0.00 47 ILE A CA 9
ATOM 14928 C C . ILE A 1 47 ? 5.595 3.892 8.697 1.00 0.00 47 ILE A C 9
ATOM 14929 O O . ILE A 1 47 ? 4.367 3.819 8.696 1.00 0.00 47 ILE A O 9
ATOM 14945 N N . LEU A 1 48 ? 6.383 2.834 8.857 1.00 0.00 48 LEU A N 9
ATOM 14946 C CA . LEU A 1 48 ? 5.835 1.496 9.048 1.00 0.00 48 LEU A CA 9
ATOM 14947 C C . LEU A 1 48 ? 5.115 1.390 10.387 1.00 0.00 48 LEU A C 9
ATOM 14948 O O . LEU A 1 48 ? 5.749 1.344 11.442 1.00 0.00 48 LEU A O 9
ATOM 14964 N N . ARG A 1 49 ? 3.788 1.353 10.339 1.00 0.00 49 ARG A N 9
ATOM 14965 C CA . ARG A 1 49 ? 2.980 1.254 11.550 1.00 0.00 49 ARG A CA 9
ATOM 14966 C C . ARG A 1 49 ? 2.537 -0.185 11.793 1.00 0.00 49 ARG A C 9
ATOM 14967 O O . ARG A 1 49 ? 2.400 -0.618 12.938 1.00 0.00 49 ARG A O 9
ATOM 14988 N N . PHE A 1 50 ? 2.313 -0.920 10.710 1.00 0.00 50 PHE A N 9
ATOM 14989 C CA . PHE A 1 50 ? 1.884 -2.311 10.803 1.00 0.00 50 PHE A CA 9
ATOM 14990 C C . PHE A 1 50 ? 2.550 -3.157 9.723 1.00 0.00 50 PHE A C 9
ATOM 14991 O O . PHE A 1 50 ? 3.073 -2.628 8.742 1.00 0.00 50 PHE A O 9
ATOM 15008 N N . LYS A 1 51 ? 2.527 -4.473 9.909 1.00 0.00 51 LYS A N 9
ATOM 15009 C CA . LYS A 1 51 ? 3.128 -5.390 8.949 1.00 0.00 51 LYS A CA 9
ATOM 15010 C C . LYS A 1 51 ? 2.849 -6.839 9.332 1.00 0.00 51 LYS A C 9
ATOM 15011 O O . LYS A 1 51 ? 3.456 -7.375 10.260 1.00 0.00 51 LYS A O 9
ATOM 15030 N N . GLY A 1 52 ? 1.926 -7.468 8.612 1.00 0.00 52 GLY A N 9
ATOM 15031 C CA . GLY A 1 52 ? 1.581 -8.850 8.892 1.00 0.00 52 GLY A CA 9
ATOM 15032 C C . GLY A 1 52 ? 0.338 -9.298 8.150 1.00 0.00 52 GLY A C 9
ATOM 15033 O O . GLY A 1 52 ? -0.182 -8.574 7.301 1.00 0.00 52 GLY A O 9
ATOM 15037 N N . GLU A 1 53 ? -0.141 -10.495 8.471 1.00 0.00 53 GLU A N 9
ATOM 15038 C CA . GLU A 1 53 ? -1.331 -11.039 7.829 1.00 0.00 53 GLU A CA 9
ATOM 15039 C C . GLU A 1 53 ? -2.581 -10.283 8.268 1.00 0.00 53 GLU A C 9
ATOM 15040 O O . GLU A 1 53 ? -2.720 -9.917 9.435 1.00 0.00 53 GLU A O 9
ATOM 15052 N N . THR A 1 54 ? -3.488 -10.052 7.325 1.00 0.00 54 THR A N 9
ATOM 15053 C CA . THR A 1 54 ? -4.727 -9.340 7.614 1.00 0.00 54 THR A CA 9
ATOM 15054 C C . THR A 1 54 ? -5.904 -10.308 7.695 1.00 0.00 54 THR A C 9
ATOM 15055 O O . THR A 1 54 ? -5.757 -11.501 7.431 1.00 0.00 54 THR A O 9
ATOM 15066 N N . SER A 1 55 ? -7.069 -9.785 8.061 1.00 0.00 55 SER A N 9
ATOM 15067 C CA . SER A 1 55 ? -8.270 -10.604 8.176 1.00 0.00 55 SER A CA 9
ATOM 15068 C C . SER A 1 55 ? -9.028 -10.648 6.853 1.00 0.00 55 SER A C 9
ATOM 15069 O O . SER A 1 55 ? -9.672 -11.644 6.528 1.00 0.00 55 SER A O 9
ATOM 15077 N N . PHE A 1 56 ? -8.946 -9.560 6.094 1.00 0.00 56 PHE A N 9
ATOM 15078 C CA . PHE A 1 56 ? -9.624 -9.474 4.806 1.00 0.00 56 PHE A CA 9
ATOM 15079 C C . PHE A 1 56 ? -8.772 -10.089 3.701 1.00 0.00 56 PHE A C 9
ATOM 15080 O O . PHE A 1 56 ? -9.296 -10.638 2.732 1.00 0.00 56 PHE A O 9
ATOM 15097 N N . ALA A 1 57 ? -7.454 -9.994 3.853 1.00 0.00 57 ALA A N 9
ATOM 15098 C CA . ALA A 1 57 ? -6.529 -10.542 2.868 1.00 0.00 57 ALA A CA 9
ATOM 15099 C C . ALA A 1 57 ? -5.527 -11.487 3.522 1.00 0.00 57 ALA A C 9
ATOM 15100 O O . ALA A 1 57 ? -5.441 -11.565 4.748 1.00 0.00 57 ALA A O 9
ATOM 15107 N N . LYS A 1 58 ? -4.770 -12.201 2.695 1.00 0.00 58 LYS A N 9
ATOM 15108 C CA . LYS A 1 58 ? -3.772 -13.142 3.192 1.00 0.00 58 LYS A CA 9
ATOM 15109 C C . LYS A 1 58 ? -2.366 -12.698 2.804 1.00 0.00 58 LYS A C 9
ATOM 15110 O O . LYS A 1 58 ? -2.185 -11.932 1.857 1.00 0.00 58 LYS A O 9
ATOM 15129 N N . GLY A 1 59 ? -1.372 -13.182 3.543 1.00 0.00 59 GLY A N 9
ATOM 15130 C CA . GLY A 1 59 ? 0.005 -12.824 3.259 1.00 0.00 59 GLY A CA 9
ATOM 15131 C C . GLY A 1 59 ? 0.533 -11.762 4.204 1.00 0.00 59 GLY A C 9
ATOM 15132 O O . GLY A 1 59 ? 0.329 -11.841 5.415 1.00 0.00 59 GLY A O 9
ATOM 15136 N N . PHE A 1 60 ? 1.213 -10.765 3.648 1.00 0.00 60 PHE A N 9
ATOM 15137 C CA . PHE A 1 60 ? 1.773 -9.681 4.447 1.00 0.00 60 PHE A CA 9
ATOM 15138 C C . PHE A 1 60 ? 1.261 -8.329 3.961 1.00 0.00 60 PHE A C 9
ATOM 15139 O O . PHE A 1 60 ? 1.262 -8.049 2.762 1.00 0.00 60 PHE A O 9
ATOM 15156 N N . TRP A 1 61 ? 0.825 -7.496 4.898 1.00 0.00 61 TRP A N 9
ATOM 15157 C CA . TRP A 1 61 ? 0.309 -6.173 4.566 1.00 0.00 61 TRP A CA 9
ATOM 15158 C C . TRP A 1 61 ? 0.858 -5.121 5.524 1.00 0.00 61 TRP A C 9
ATOM 15159 O O . TRP A 1 61 ? 0.493 -5.087 6.699 1.00 0.00 61 TRP A O 9
ATOM 15180 N N . ALA A 1 62 ? 1.739 -4.267 5.015 1.00 0.00 62 ALA A N 9
ATOM 15181 C CA . ALA A 1 62 ? 2.340 -3.216 5.827 1.00 0.00 62 ALA A CA 9
ATOM 15182 C C . ALA A 1 62 ? 1.527 -1.928 5.750 1.00 0.00 62 ALA A C 9
ATOM 15183 O O . ALA A 1 62 ? 1.359 -1.351 4.676 1.00 0.00 62 ALA A O 9
ATOM 15190 N N . GLY A 1 63 ? 1.026 -1.482 6.898 1.00 0.00 63 GLY A N 9
ATOM 15191 C CA . GLY A 1 63 ? 0.237 -0.265 6.938 1.00 0.00 63 GLY A CA 9
ATOM 15192 C C . GLY A 1 63 ? 1.086 0.964 7.197 1.00 0.00 63 GLY A C 9
ATOM 15193 O O . GLY A 1 63 ? 1.219 1.407 8.337 1.00 0.00 63 GLY A O 9
ATOM 15197 N N . VAL A 1 64 ? 1.662 1.515 6.135 1.00 0.00 64 VAL A N 9
ATOM 15198 C CA . VAL A 1 64 ? 2.504 2.699 6.250 1.00 0.00 64 VAL A CA 9
ATOM 15199 C C . VAL A 1 64 ? 1.660 3.962 6.380 1.00 0.00 64 VAL A C 9
ATOM 15200 O O . VAL A 1 64 ? 0.635 4.109 5.713 1.00 0.00 64 VAL A O 9
ATOM 15213 N N . GLU A 1 65 ? 2.099 4.874 7.241 1.00 0.00 65 GLU A N 9
ATOM 15214 C CA . GLU A 1 65 ? 1.385 6.126 7.459 1.00 0.00 65 GLU A CA 9
ATOM 15215 C C . GLU A 1 65 ? 2.051 7.271 6.702 1.00 0.00 65 GLU A C 9
ATOM 15216 O O . GLU A 1 65 ? 3.055 7.823 7.151 1.00 0.00 65 GLU A O 9
ATOM 15228 N N . LEU A 1 66 ? 1.486 7.620 5.552 1.00 0.00 66 LEU A N 9
ATOM 15229 C CA . LEU A 1 66 ? 2.025 8.698 4.731 1.00 0.00 66 LEU A CA 9
ATOM 15230 C C . LEU A 1 66 ? 2.029 10.016 5.498 1.00 0.00 66 LEU A C 9
ATOM 15231 O O . LEU A 1 66 ? 1.318 10.170 6.492 1.00 0.00 66 LEU A O 9
ATOM 15247 N N . ASP A 1 67 ? 2.836 10.964 5.032 1.00 0.00 67 ASP A N 9
ATOM 15248 C CA . ASP A 1 67 ? 2.934 12.270 5.675 1.00 0.00 67 ASP A CA 9
ATOM 15249 C C . ASP A 1 67 ? 2.075 13.300 4.950 1.00 0.00 67 ASP A C 9
ATOM 15250 O O . ASP A 1 67 ? 2.407 14.486 4.915 1.00 0.00 67 ASP A O 9
ATOM 15259 N N . LYS A 1 68 ? 0.970 12.842 4.372 1.00 0.00 68 LYS A N 9
ATOM 15260 C CA . LYS A 1 68 ? 0.063 13.725 3.648 1.00 0.00 68 LYS A CA 9
ATOM 15261 C C . LYS A 1 68 ? -1.165 12.959 3.156 1.00 0.00 68 LYS A C 9
ATOM 15262 O O . LYS A 1 68 ? -1.115 11.743 2.978 1.00 0.00 68 LYS A O 9
ATOM 15281 N N . PRO A 1 69 ? -2.287 13.665 2.931 1.00 0.00 69 PRO A N 9
ATOM 15282 C CA . PRO A 1 69 ? -3.532 13.046 2.457 1.00 0.00 69 PRO A CA 9
ATOM 15283 C C . PRO A 1 69 ? -3.373 12.411 1.078 1.00 0.00 69 PRO A C 9
ATOM 15284 O O . PRO A 1 69 ? -3.838 12.954 0.075 1.00 0.00 69 PRO A O 9
ATOM 15295 N N . GLU A 1 70 ? -2.712 11.260 1.035 1.00 0.00 70 GLU A N 9
ATOM 15296 C CA . GLU A 1 70 ? -2.491 10.553 -0.223 1.00 0.00 70 GLU A CA 9
ATOM 15297 C C . GLU A 1 70 ? -3.063 9.140 -0.163 1.00 0.00 70 GLU A C 9
ATOM 15298 O O . GLU A 1 70 ? -3.613 8.641 -1.146 1.00 0.00 70 GLU A O 9
ATOM 15310 N N . GLY A 1 71 ? -2.931 8.499 0.994 1.00 0.00 71 GLY A N 9
ATOM 15311 C CA . GLY A 1 71 ? -3.441 7.149 1.157 1.00 0.00 71 GLY A CA 9
ATOM 15312 C C . GLY A 1 71 ? -4.947 7.074 0.994 1.00 0.00 71 GLY A C 9
ATOM 15313 O O . GLY A 1 71 ? -5.577 8.028 0.538 1.00 0.00 71 GLY A O 9
ATOM 15317 N N . ASN A 1 72 ? -5.525 5.937 1.366 1.00 0.00 72 ASN A N 9
ATOM 15318 C CA . ASN A 1 72 ? -6.965 5.741 1.257 1.00 0.00 72 ASN A CA 9
ATOM 15319 C C . ASN A 1 72 ? -7.497 4.936 2.438 1.00 0.00 72 ASN A C 9
ATOM 15320 O O . ASN A 1 72 ? -8.463 4.183 2.305 1.00 0.00 72 ASN A O 9
ATOM 15331 N N . ASN A 1 73 ? -6.863 5.097 3.595 1.00 0.00 73 ASN A N 9
ATOM 15332 C CA . ASN A 1 73 ? -7.273 4.385 4.798 1.00 0.00 73 ASN A CA 9
ATOM 15333 C C . ASN A 1 73 ? -6.823 5.127 6.052 1.00 0.00 73 ASN A C 9
ATOM 15334 O O . ASN A 1 73 ? -5.892 5.930 6.008 1.00 0.00 73 ASN A O 9
ATOM 15345 N N . ASN A 1 74 ? -7.490 4.854 7.169 1.00 0.00 74 ASN A N 9
ATOM 15346 C CA . ASN A 1 74 ? -7.159 5.497 8.435 1.00 0.00 74 ASN A CA 9
ATOM 15347 C C . ASN A 1 74 ? -6.630 4.480 9.443 1.00 0.00 74 ASN A C 9
ATOM 15348 O O . ASN A 1 74 ? -6.767 4.663 10.652 1.00 0.00 74 ASN A O 9
ATOM 15359 N N . GLY A 1 75 ? -6.026 3.409 8.937 1.00 0.00 75 GLY A N 9
ATOM 15360 C CA . GLY A 1 75 ? -5.486 2.382 9.810 1.00 0.00 75 GLY A CA 9
ATOM 15361 C C . GLY A 1 75 ? -6.448 1.229 10.016 1.00 0.00 75 GLY A C 9
ATOM 15362 O O . GLY A 1 75 ? -6.028 0.080 10.160 1.00 0.00 75 GLY A O 9
ATOM 15366 N N . THR A 1 76 ? -7.741 1.533 10.031 1.00 0.00 76 THR A N 9
ATOM 15367 C CA . THR A 1 76 ? -8.765 0.511 10.223 1.00 0.00 76 THR A CA 9
ATOM 15368 C C . THR A 1 76 ? -9.318 0.035 8.884 1.00 0.00 76 THR A C 9
ATOM 15369 O O . THR A 1 76 ? -10.083 0.742 8.229 1.00 0.00 76 THR A O 9
ATOM 15380 N N . TYR A 1 77 ? -8.926 -1.170 8.483 1.00 0.00 77 TYR A N 9
ATOM 15381 C CA . TYR A 1 77 ? -9.384 -1.743 7.222 1.00 0.00 77 TYR A CA 9
ATOM 15382 C C . TYR A 1 77 ? -10.575 -2.667 7.446 1.00 0.00 77 TYR A C 9
ATOM 15383 O O . TYR A 1 77 ? -10.431 -3.762 7.990 1.00 0.00 77 TYR A O 9
ATOM 15401 N N . ASP A 1 78 ? -11.753 -2.220 7.024 1.00 0.00 78 ASP A N 9
ATOM 15402 C CA . ASP A 1 78 ? -12.972 -3.006 7.180 1.00 0.00 78 ASP A CA 9
ATOM 15403 C C . ASP A 1 78 ? -13.272 -3.262 8.652 1.00 0.00 78 ASP A C 9
ATOM 15404 O O . ASP A 1 78 ? -13.848 -4.290 9.009 1.00 0.00 78 ASP A O 9
ATOM 15413 N N . GLY A 1 79 ? -12.878 -2.320 9.504 1.00 0.00 79 GLY A N 9
ATOM 15414 C CA . GLY A 1 79 ? -13.115 -2.463 10.929 1.00 0.00 79 GLY A CA 9
ATOM 15415 C C . GLY A 1 79 ? -11.879 -2.914 11.682 1.00 0.00 79 GLY A C 9
ATOM 15416 O O . GLY A 1 79 ? -11.719 -2.612 12.864 1.00 0.00 79 GLY A O 9
ATOM 15420 N N . ILE A 1 80 ? -11.002 -3.640 10.996 1.00 0.00 80 ILE A N 9
ATOM 15421 C CA . ILE A 1 80 ? -9.774 -4.134 11.608 1.00 0.00 80 ILE A CA 9
ATOM 15422 C C . ILE A 1 80 ? -8.770 -3.006 11.816 1.00 0.00 80 ILE A C 9
ATOM 15423 O O . ILE A 1 80 ? -8.130 -2.549 10.869 1.00 0.00 80 ILE A O 9
ATOM 15439 N N . ALA A 1 81 ? -8.637 -2.561 13.061 1.00 0.00 81 ALA A N 9
ATOM 15440 C CA . ALA A 1 81 ? -7.710 -1.486 13.394 1.00 0.00 81 ALA A CA 9
ATOM 15441 C C . ALA A 1 81 ? -6.289 -2.015 13.552 1.00 0.00 81 ALA A C 9
ATOM 15442 O O . ALA A 1 81 ? -6.023 -2.862 14.406 1.00 0.00 81 ALA A O 9
ATOM 15449 N N . TYR A 1 82 ? -5.381 -1.512 12.723 1.00 0.00 82 TYR A N 9
ATOM 15450 C CA . TYR A 1 82 ? -3.986 -1.934 12.770 1.00 0.00 82 TYR A CA 9
ATOM 15451 C C . TYR A 1 82 ? -3.104 -0.835 13.355 1.00 0.00 82 TYR A C 9
ATOM 15452 O O . TYR A 1 82 ? -2.185 -1.108 14.127 1.00 0.00 82 TYR A O 9
ATOM 15470 N N . PHE A 1 83 ? -3.391 0.407 12.981 1.00 0.00 83 PHE A N 9
ATOM 15471 C CA . PHE A 1 83 ? -2.624 1.548 13.469 1.00 0.00 83 PHE A CA 9
ATOM 15472 C C . PHE A 1 83 ? -3.479 2.811 13.484 1.00 0.00 83 PHE A C 9
ATOM 15473 O O . PHE A 1 83 ? -4.584 2.832 12.941 1.00 0.00 83 PHE A O 9
ATOM 15490 N N . GLU A 1 84 ? -2.961 3.862 14.110 1.00 0.00 84 GLU A N 9
ATOM 15491 C CA . GLU A 1 84 ? -3.676 5.130 14.196 1.00 0.00 84 GLU A CA 9
ATOM 15492 C C . GLU A 1 84 ? -3.088 6.154 13.231 1.00 0.00 84 GLU A C 9
ATOM 15493 O O . GLU A 1 84 ? -1.869 6.286 13.116 1.00 0.00 84 GLU A O 9
ATOM 15505 N N . CYS A 1 85 ? -3.962 6.876 12.538 1.00 0.00 85 CYS A N 9
ATOM 15506 C CA . CYS A 1 85 ? -3.530 7.889 11.582 1.00 0.00 85 CYS A CA 9
ATOM 15507 C C . CYS A 1 85 ? -4.711 8.728 11.107 1.00 0.00 85 CYS A C 9
ATOM 15508 O O . CYS A 1 85 ? -5.832 8.573 11.593 1.00 0.00 85 CYS A O 9
ATOM 15516 N N . LYS A 1 86 ? -4.453 9.618 10.154 1.00 0.00 86 LYS A N 9
ATOM 15517 C CA . LYS A 1 86 ? -5.496 10.481 9.611 1.00 0.00 86 LYS A CA 9
ATOM 15518 C C . LYS A 1 86 ? -6.607 9.656 8.970 1.00 0.00 86 LYS A C 9
ATOM 15519 O O . LYS A 1 86 ? -6.628 8.430 9.084 1.00 0.00 86 LYS A O 9
ATOM 15538 N N . GLU A 1 87 ? -7.527 10.336 8.293 1.00 0.00 87 GLU A N 9
ATOM 15539 C CA . GLU A 1 87 ? -8.640 9.664 7.632 1.00 0.00 87 GLU A CA 9
ATOM 15540 C C . GLU A 1 87 ? -8.167 8.924 6.386 1.00 0.00 87 GLU A C 9
ATOM 15541 O O . GLU A 1 87 ? -8.592 7.799 6.121 1.00 0.00 87 GLU A O 9
ATOM 15553 N N . LYS A 1 88 ? -7.283 9.561 5.624 1.00 0.00 88 LYS A N 9
ATOM 15554 C CA . LYS A 1 88 ? -6.752 8.962 4.406 1.00 0.00 88 LYS A CA 9
ATOM 15555 C C . LYS A 1 88 ? -5.240 9.149 4.320 1.00 0.00 88 LYS A C 9
ATOM 15556 O O . LYS A 1 88 ? -4.729 9.741 3.367 1.00 0.00 88 LYS A O 9
ATOM 15575 N N . HIS A 1 89 ? -4.529 8.641 5.321 1.00 0.00 89 HIS A N 9
ATOM 15576 C CA . HIS A 1 89 ? -3.075 8.751 5.359 1.00 0.00 89 HIS A CA 9
ATOM 15577 C C . HIS A 1 89 ? -2.424 7.373 5.306 1.00 0.00 89 HIS A C 9
ATOM 15578 O O . HIS A 1 89 ? -1.412 7.178 4.634 1.00 0.00 89 HIS A O 9
ATOM 15592 N N . GLY A 1 90 ? -3.015 6.418 6.019 1.00 0.00 90 GLY A N 9
ATOM 15593 C CA . GLY A 1 90 ? -2.481 5.070 6.039 1.00 0.00 90 GLY A CA 9
ATOM 15594 C C . GLY A 1 90 ? -2.809 4.297 4.776 1.00 0.00 90 GLY A C 9
ATOM 15595 O O . GLY A 1 90 ? -3.917 4.397 4.250 1.00 0.00 90 GLY A O 9
ATOM 15599 N N . ILE A 1 91 ? -1.843 3.526 4.288 1.00 0.00 91 ILE A N 9
ATOM 15600 C CA . ILE A 1 91 ? -2.036 2.734 3.078 1.00 0.00 91 ILE A CA 9
ATOM 15601 C C . ILE A 1 91 ? -1.394 1.357 3.215 1.00 0.00 91 ILE A C 9
ATOM 15602 O O . ILE A 1 91 ? -0.191 1.242 3.448 1.00 0.00 91 ILE A O 9
ATOM 15618 N N . PHE A 1 92 ? -2.207 0.316 3.068 1.00 0.00 92 PHE A N 9
ATOM 15619 C CA . PHE A 1 92 ? -1.718 -1.055 3.174 1.00 0.00 92 PHE A CA 9
ATOM 15620 C C . PHE A 1 92 ? -1.079 -1.508 1.866 1.00 0.00 92 PHE A C 9
ATOM 15621 O O . PHE A 1 92 ? -1.719 -1.499 0.814 1.00 0.00 92 P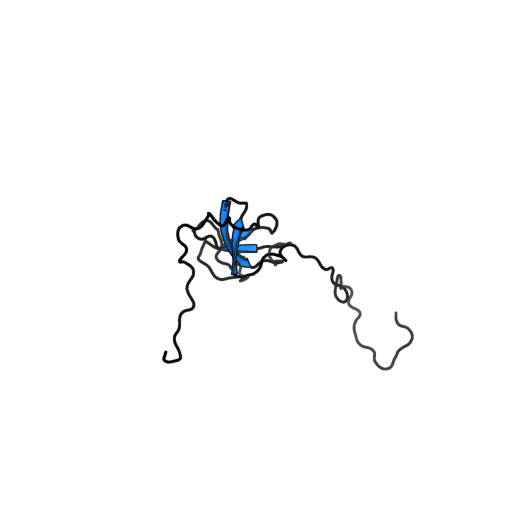HE A O 9
ATOM 15638 N N . ALA A 1 93 ? 0.187 -1.905 1.937 1.00 0.00 93 ALA A N 9
ATOM 15639 C CA . ALA A 1 93 ? 0.912 -2.362 0.759 1.00 0.00 93 ALA A CA 9
ATOM 15640 C C . ALA A 1 93 ? 1.715 -3.624 1.065 1.00 0.00 93 ALA A C 9
ATOM 15641 O O . ALA A 1 93 ? 2.207 -3.801 2.180 1.00 0.00 93 ALA A O 9
ATOM 15648 N N . PRO A 1 94 ? 1.860 -4.524 0.076 1.00 0.00 94 PRO A N 9
ATOM 15649 C CA . PRO A 1 94 ? 2.609 -5.773 0.249 1.00 0.00 94 PRO A CA 9
ATOM 15650 C C . PRO A 1 94 ? 4.022 -5.531 0.771 1.00 0.00 94 PRO A C 9
ATOM 15651 O O . PRO A 1 94 ? 4.541 -4.418 0.690 1.00 0.00 94 PRO A O 9
ATOM 15662 N N . PRO A 1 95 ? 4.669 -6.577 1.316 1.00 0.00 95 PRO A N 9
ATOM 15663 C CA . PRO A 1 95 ? 6.031 -6.473 1.851 1.00 0.00 95 PRO A CA 9
ATOM 15664 C C . PRO A 1 95 ? 7.049 -6.120 0.772 1.00 0.00 95 PRO A C 9
ATOM 15665 O O . PRO A 1 95 ? 8.056 -5.469 1.044 1.00 0.00 95 PRO A O 9
ATOM 15676 N N . GLN A 1 96 ? 6.777 -6.555 -0.454 1.00 0.00 96 GLN A N 9
ATOM 15677 C CA . GLN A 1 96 ? 7.668 -6.283 -1.577 1.00 0.00 96 GLN A CA 9
ATOM 15678 C C . GLN A 1 96 ? 7.771 -4.785 -1.842 1.00 0.00 96 GLN A C 9
ATOM 15679 O O . GLN A 1 96 ? 8.781 -4.304 -2.355 1.00 0.00 96 GLN A O 9
ATOM 15693 N N . LYS A 1 97 ? 6.719 -4.050 -1.490 1.00 0.00 97 LYS A N 9
ATOM 15694 C CA . LYS A 1 97 ? 6.693 -2.606 -1.690 1.00 0.00 97 LYS A CA 9
ATOM 15695 C C . LYS A 1 97 ? 7.072 -1.869 -0.408 1.00 0.00 97 LYS A C 9
ATOM 15696 O O . LYS A 1 97 ? 6.618 -0.751 -0.168 1.00 0.00 97 LYS A O 9
ATOM 15715 N N . ILE A 1 98 ? 7.907 -2.503 0.410 1.00 0.00 98 ILE A N 9
ATOM 15716 C CA . ILE A 1 98 ? 8.347 -1.906 1.665 1.00 0.00 98 ILE A CA 9
ATOM 15717 C C . ILE A 1 98 ? 9.861 -1.725 1.686 1.00 0.00 98 ILE A C 9
ATOM 15718 O O . ILE A 1 98 ? 10.608 -2.683 1.890 1.00 0.00 98 ILE A O 9
ATOM 15734 N N . SER A 1 99 ? 10.306 -0.491 1.475 1.00 0.00 99 SER A N 9
ATOM 15735 C CA . SER A 1 99 ? 11.732 -0.184 1.471 1.00 0.00 99 SER A CA 9
ATOM 15736 C C . SER A 1 99 ? 12.055 0.913 2.480 1.00 0.00 99 SER A C 9
ATOM 15737 O O . SER A 1 99 ? 11.156 1.501 3.080 1.00 0.00 99 SER A O 9
ATOM 15745 N N . HIS A 1 100 ? 13.343 1.182 2.662 1.00 0.00 100 HIS A N 9
ATOM 15746 C CA . HIS A 1 100 ? 13.784 2.208 3.598 1.00 0.00 100 HIS A CA 9
ATOM 15747 C C . HIS A 1 100 ? 14.072 3.518 2.872 1.00 0.00 100 HIS A C 9
ATOM 15748 O O . HIS A 1 100 ? 14.709 3.528 1.819 1.00 0.00 100 HIS A O 9
ATOM 15762 N N . ILE A 1 101 ? 13.598 4.622 3.441 1.00 0.00 101 ILE A N 9
ATOM 15763 C CA . ILE A 1 101 ? 13.806 5.936 2.845 1.00 0.00 101 ILE A CA 9
ATOM 15764 C C . ILE A 1 101 ? 15.283 6.326 2.880 1.00 0.00 101 ILE A C 9
ATOM 15765 O O . ILE A 1 101 ? 15.895 6.362 3.948 1.00 0.00 101 ILE A O 9
ATOM 15781 N N . PRO A 1 102 ? 15.880 6.622 1.711 1.00 0.00 102 PRO A N 9
ATOM 15782 C CA . PRO A 1 102 ? 17.293 7.006 1.624 1.00 0.00 102 PRO A CA 9
ATOM 15783 C C . PRO A 1 102 ? 17.637 8.160 2.559 1.00 0.00 102 PRO A C 9
ATOM 15784 O O . PRO A 1 102 ? 16.766 8.939 2.947 1.00 0.00 102 PRO A O 9
ATOM 15795 N N . GLU A 1 103 ? 18.913 8.265 2.915 1.00 0.00 103 GLU A N 9
ATOM 15796 C CA . GLU A 1 103 ? 19.373 9.326 3.804 1.00 0.00 103 GLU A CA 9
ATOM 15797 C C . GLU A 1 103 ? 19.211 10.695 3.149 1.00 0.00 103 GLU A C 9
ATOM 15798 O O . GLU A 1 103 ? 19.092 11.710 3.834 1.00 0.00 103 GLU A O 9
ATOM 15810 N N . ASN A 1 104 ? 19.206 10.715 1.819 1.00 0.00 104 ASN A N 9
ATOM 15811 C CA . ASN A 1 104 ? 19.058 11.960 1.074 1.00 0.00 104 ASN A CA 9
ATOM 15812 C C . ASN A 1 104 ? 17.592 12.225 0.743 1.00 0.00 104 ASN A C 9
ATOM 15813 O O . ASN A 1 104 ? 17.248 12.543 -0.396 1.00 0.00 104 ASN A O 9
ATOM 15824 N N . PHE A 1 105 ? 16.732 12.095 1.748 1.00 0.00 105 PHE A N 9
ATOM 15825 C CA . PHE A 1 105 ? 15.303 12.321 1.566 1.00 0.00 105 PHE A CA 9
ATOM 15826 C C . PHE A 1 105 ? 14.672 12.860 2.846 1.00 0.00 105 PHE A C 9
ATOM 15827 O O . PHE A 1 105 ? 14.369 12.101 3.767 1.00 0.00 105 PHE A O 9
ATOM 15844 N N . ASP A 1 106 ? 14.479 14.173 2.898 1.00 0.00 106 ASP A N 9
ATOM 15845 C CA . ASP A 1 106 ? 13.886 14.814 4.066 1.00 0.00 106 ASP A CA 9
ATOM 15846 C C . ASP A 1 106 ? 12.428 15.179 3.807 1.00 0.00 106 ASP A C 9
ATOM 15847 O O . ASP A 1 106 ? 12.135 16.210 3.203 1.00 0.00 106 ASP A O 9
ATOM 15856 N N . ASP A 1 107 ? 11.520 14.327 4.272 1.00 0.00 107 ASP A N 9
ATOM 15857 C CA . ASP A 1 107 ? 10.092 14.562 4.092 1.00 0.00 107 ASP A CA 9
ATOM 15858 C C . ASP A 1 107 ? 9.603 15.667 5.023 1.00 0.00 107 ASP A C 9
ATOM 15859 O O . ASP A 1 107 ? 10.402 16.362 5.651 1.00 0.00 107 ASP A O 9
ATOM 15868 N N . TYR A 1 108 ? 8.286 15.824 5.108 1.00 0.00 108 TYR A N 9
ATOM 15869 C CA . TYR A 1 108 ? 7.692 16.845 5.964 1.00 0.00 108 TYR A CA 9
ATOM 15870 C C . TYR A 1 108 ? 8.051 16.605 7.427 1.00 0.00 108 TYR A C 9
ATOM 15871 O O . TYR A 1 108 ? 8.077 15.465 7.891 1.00 0.00 108 TYR A O 9
ATOM 15889 N N . VAL A 1 109 ? 8.330 17.686 8.147 1.00 0.00 109 VAL A N 9
ATOM 15890 C CA . VAL A 1 109 ? 8.689 17.594 9.558 1.00 0.00 109 VAL A CA 9
ATOM 15891 C C . VAL A 1 109 ? 7.572 16.942 10.367 1.00 0.00 109 VAL A C 9
ATOM 15892 O O . VAL A 1 109 ? 6.578 17.588 10.702 1.00 0.00 109 VAL A O 9
ATOM 15905 N N . ASP A 1 110 ? 7.742 15.662 10.677 1.00 0.00 110 ASP A N 9
ATOM 15906 C CA . ASP A 1 110 ? 6.748 14.924 11.447 1.00 0.00 110 ASP A CA 9
ATOM 15907 C C . ASP A 1 110 ? 7.415 14.070 12.521 1.00 0.00 110 ASP A C 9
ATOM 15908 O O . ASP A 1 110 ? 7.850 12.950 12.256 1.00 0.00 110 ASP A O 9
ATOM 15917 N N . ILE A 1 111 ? 7.491 14.608 13.734 1.00 0.00 111 ILE A N 9
ATOM 15918 C CA . ILE A 1 111 ? 8.104 13.896 14.849 1.00 0.00 111 ILE A CA 9
ATOM 15919 C C . ILE A 1 111 ? 7.236 12.723 15.294 1.00 0.00 111 ILE A C 9
ATOM 15920 O O . ILE A 1 111 ? 6.018 12.849 15.412 1.00 0.00 111 ILE A O 9
ATOM 15936 N N . ASN A 1 112 ? 7.873 11.582 15.541 1.00 0.00 112 ASN A N 9
ATOM 15937 C CA . ASN A 1 112 ? 7.159 10.386 15.974 1.00 0.00 112 ASN A CA 9
ATOM 15938 C C . ASN A 1 112 ? 8.128 9.242 16.247 1.00 0.00 112 ASN A C 9
ATOM 15939 O O . ASN A 1 112 ? 7.961 8.488 17.207 1.00 0.00 112 ASN A O 9
ATOM 15950 N N . GLU A 1 113 ? 9.144 9.116 15.398 1.00 0.00 113 GLU A N 9
ATOM 15951 C CA . GLU A 1 113 ? 10.141 8.063 15.548 1.00 0.00 113 GLU A CA 9
ATOM 15952 C C . GLU A 1 113 ? 10.818 8.143 16.913 1.00 0.00 113 GLU A C 9
ATOM 15953 O O . GLU A 1 113 ? 10.600 9.087 17.671 1.00 0.00 113 GLU A O 9
ATOM 15965 N N . ASP A 1 114 ? 11.640 7.143 17.219 1.00 0.00 114 ASP A N 9
ATOM 15966 C CA . ASP A 1 114 ? 12.349 7.100 18.493 1.00 0.00 114 ASP A CA 9
ATOM 15967 C C . ASP A 1 114 ? 13.532 8.062 18.491 1.00 0.00 114 ASP A C 9
ATOM 15968 O O . ASP A 1 114 ? 14.501 7.870 17.756 1.00 0.00 114 ASP A O 9
ATOM 15977 N N . GLU A 1 115 ? 13.447 9.098 19.319 1.00 0.00 115 GLU A N 9
ATOM 15978 C CA . GLU A 1 115 ? 14.511 10.091 19.415 1.00 0.00 115 GLU A CA 9
ATOM 15979 C C . GLU A 1 115 ? 14.425 10.855 20.733 1.00 0.00 115 GLU A C 9
ATOM 15980 O O . GLU A 1 115 ? 13.960 11.994 20.772 1.00 0.00 115 GLU A O 9
ATOM 15992 N N . ASP A 1 116 ? 14.874 10.218 21.809 1.00 0.00 116 ASP A N 9
ATOM 15993 C CA . ASP A 1 116 ? 14.847 10.837 23.129 1.00 0.00 116 ASP A CA 9
ATOM 15994 C C . ASP A 1 116 ? 15.916 10.233 24.035 1.00 0.00 116 ASP A C 9
ATOM 15995 O O . ASP A 1 116 ? 16.156 9.026 24.008 1.00 0.00 116 ASP A O 9
ATOM 16004 N N . SER A 1 117 ? 16.554 11.080 24.834 1.00 0.00 117 SER A N 9
ATOM 16005 C CA . SER A 1 117 ? 17.598 10.631 25.748 1.00 0.00 117 SER A CA 9
ATOM 16006 C C . SER A 1 117 ? 16.996 10.132 27.059 1.00 0.00 117 SER A C 9
ATOM 16007 O O . SER A 1 117 ? 15.778 10.141 27.237 1.00 0.00 117 SER A O 9
ATOM 16015 N N . GLY A 1 118 ? 17.859 9.699 27.972 1.00 0.00 118 GLY A N 9
ATOM 16016 C CA . GLY A 1 118 ? 17.394 9.205 29.254 1.00 0.00 118 GLY A CA 9
ATOM 16017 C C . GLY A 1 118 ? 18.276 9.654 30.404 1.00 0.00 118 GLY A C 9
ATOM 16018 O O . GLY A 1 118 ? 19.368 10.179 30.182 1.00 0.00 118 GLY A O 9
ATOM 16022 N N . PRO A 1 119 ? 17.827 9.460 31.655 1.00 0.00 119 PRO A N 9
ATOM 16023 C CA . PRO A 1 119 ? 18.596 9.856 32.841 1.00 0.00 119 PRO A CA 9
ATOM 16024 C C . PRO A 1 119 ? 19.829 8.984 33.048 1.00 0.00 119 PRO A C 9
ATOM 16025 O O . PRO A 1 119 ? 20.203 8.203 32.174 1.00 0.00 119 PRO A O 9
ATOM 16036 N N . SER A 1 120 ? 20.457 9.123 34.212 1.00 0.00 120 SER A N 9
ATOM 16037 C CA . SER A 1 120 ? 21.648 8.347 34.534 1.00 0.00 120 SER A CA 9
ATOM 16038 C C . SER A 1 120 ? 21.287 6.896 34.834 1.00 0.00 120 SER A C 9
ATOM 16039 O O . SER A 1 120 ? 22.065 5.982 34.561 1.00 0.00 120 SER A O 9
ATOM 16047 N N . SER A 1 121 ? 20.100 6.693 35.397 1.00 0.00 121 SER A N 9
ATOM 16048 C CA . SER A 1 121 ? 19.634 5.353 35.735 1.00 0.00 121 SER A CA 9
ATOM 16049 C C . SER A 1 121 ? 18.507 4.918 34.804 1.00 0.00 121 SER A C 9
ATOM 16050 O O . SER A 1 121 ? 18.140 5.642 33.878 1.00 0.00 121 SER A O 9
ATOM 16058 N N . GLY A 1 122 ? 17.962 3.732 35.056 1.00 0.00 122 GLY A N 9
ATOM 16059 C CA . GLY A 1 122 ? 16.883 3.222 34.232 1.00 0.00 122 GLY A CA 9
ATOM 16060 C C . GLY A 1 122 ? 16.340 1.901 34.741 1.00 0.00 122 GLY A C 9
ATOM 16061 O O . GLY A 1 122 ? 16.226 1.741 35.974 1.00 0.00 122 GLY A O 9
ATOM 16066 N N . GLY A 1 1 ? -1.980 10.352 34.938 1.00 0.00 1 GLY A N 10
ATOM 16067 C CA . GLY A 1 1 ? -1.961 8.935 34.485 1.00 0.00 1 GLY A CA 10
ATOM 16068 C C . GLY A 1 1 ? -0.722 8.600 33.678 1.00 0.00 1 GLY A C 10
ATOM 16069 O O . GLY A 1 1 ? -0.548 9.094 32.564 1.00 0.00 1 GLY A O 10
ATOM 16075 N N . SER A 1 2 ? 0.141 7.761 34.241 1.00 0.00 2 SER A N 10
ATOM 16076 C CA . SER A 1 2 ? 1.371 7.362 33.567 1.00 0.00 2 SER A CA 10
ATOM 16077 C C . SER A 1 2 ? 2.251 8.573 33.280 1.00 0.00 2 SER A C 10
ATOM 16078 O O . SER A 1 2 ? 1.980 9.348 32.362 1.00 0.00 2 SER A O 10
ATOM 16086 N N . SER A 1 3 ? 3.307 8.732 34.071 1.00 0.00 3 SER A N 10
ATOM 16087 C CA . SER A 1 3 ? 4.229 9.851 33.902 1.00 0.00 3 SER A CA 10
ATOM 16088 C C . SER A 1 3 ? 5.631 9.475 34.371 1.00 0.00 3 SER A C 10
ATOM 16089 O O . SER A 1 3 ? 5.839 8.406 34.945 1.00 0.00 3 SER A O 10
ATOM 16097 N N . GLY A 1 4 ? 6.590 10.360 34.120 1.00 0.00 4 GLY A N 10
ATOM 16098 C CA . GLY A 1 4 ? 7.961 10.104 34.523 1.00 0.00 4 GLY A CA 10
ATOM 16099 C C . GLY A 1 4 ? 8.925 10.147 33.354 1.00 0.00 4 GLY A C 10
ATOM 16100 O O . GLY A 1 4 ? 9.668 11.114 33.188 1.00 0.00 4 GLY A O 10
ATOM 16104 N N . SER A 1 5 ? 8.916 9.095 32.542 1.00 0.00 5 SER A N 10
ATOM 16105 C CA . SER A 1 5 ? 9.798 9.016 31.383 1.00 0.00 5 SER A CA 10
ATOM 16106 C C . SER A 1 5 ? 9.289 9.903 30.252 1.00 0.00 5 SER A C 10
ATOM 16107 O O . SER A 1 5 ? 8.123 9.827 29.865 1.00 0.00 5 SER A O 10
ATOM 16115 N N . SER A 1 6 ? 10.173 10.744 29.725 1.00 0.00 6 SER A N 10
ATOM 16116 C CA . SER A 1 6 ? 9.813 11.646 28.637 1.00 0.00 6 SER A CA 10
ATOM 16117 C C . SER A 1 6 ? 10.400 11.165 27.314 1.00 0.00 6 SER A C 10
ATOM 16118 O O . SER A 1 6 ? 9.758 11.257 26.268 1.00 0.00 6 SER A O 10
ATOM 16126 N N . GLY A 1 7 ? 11.626 10.653 27.368 1.00 0.00 7 GLY A N 10
ATOM 16127 C CA . GLY A 1 7 ? 12.278 10.165 26.167 1.00 0.00 7 GLY A CA 10
ATOM 16128 C C . GLY A 1 7 ? 13.149 8.953 26.432 1.00 0.00 7 GLY A C 10
ATOM 16129 O O . GLY A 1 7 ? 14.374 9.029 26.342 1.00 0.00 7 GLY A O 10
ATOM 16133 N N . VAL A 1 8 ? 12.516 7.831 26.760 1.00 0.00 8 VAL A N 10
ATOM 16134 C CA . VAL A 1 8 ? 13.241 6.598 27.037 1.00 0.00 8 VAL A CA 10
ATOM 16135 C C . VAL A 1 8 ? 13.277 5.693 25.810 1.00 0.00 8 VAL A C 10
ATOM 16136 O O . VAL A 1 8 ? 12.293 5.585 25.078 1.00 0.00 8 VAL A O 10
ATOM 16149 N N . GLU A 1 9 ? 14.417 5.046 25.593 1.00 0.00 9 GLU A N 10
ATOM 16150 C CA . GLU A 1 9 ? 14.581 4.149 24.454 1.00 0.00 9 GLU A CA 10
ATOM 16151 C C . GLU A 1 9 ? 14.479 2.691 24.890 1.00 0.00 9 GLU A C 10
ATOM 16152 O O . GLU A 1 9 ? 14.022 1.837 24.131 1.00 0.00 9 GLU A O 10
ATOM 16164 N N . HIS A 1 10 ? 14.909 2.414 26.117 1.00 0.00 10 HIS A N 10
ATOM 16165 C CA . HIS A 1 10 ? 14.866 1.059 26.655 1.00 0.00 10 HIS A CA 10
ATOM 16166 C C . HIS A 1 10 ? 13.895 0.970 27.829 1.00 0.00 10 HIS A C 10
ATOM 16167 O O . HIS A 1 10 ? 14.057 1.662 28.834 1.00 0.00 10 HIS A O 10
ATOM 16181 N N . GLU A 1 11 ? 12.889 0.113 27.695 1.00 0.00 11 GLU A N 10
ATOM 16182 C CA . GLU A 1 11 ? 11.893 -0.065 28.745 1.00 0.00 11 GLU A CA 10
ATOM 16183 C C . GLU A 1 11 ? 12.254 -1.245 29.642 1.00 0.00 11 GLU A C 10
ATOM 16184 O O . GLU A 1 11 ? 12.612 -2.319 29.157 1.00 0.00 11 GLU A O 10
ATOM 16196 N N . GLN A 1 12 ? 12.157 -1.039 30.950 1.00 0.00 12 GLN A N 10
ATOM 16197 C CA . GLN A 1 12 ? 12.473 -2.085 31.915 1.00 0.00 12 GLN A CA 10
ATOM 16198 C C . GLN A 1 12 ? 11.876 -1.762 33.283 1.00 0.00 12 GLN A C 10
ATOM 16199 O O . GLN A 1 12 ? 12.369 -0.888 33.995 1.00 0.00 12 GLN A O 10
ATOM 16213 N N . GLN A 1 13 ? 10.813 -2.475 33.641 1.00 0.00 13 GLN A N 10
ATOM 16214 C CA . GLN A 1 13 ? 10.150 -2.264 34.923 1.00 0.00 13 GLN A CA 10
ATOM 16215 C C . GLN A 1 13 ? 9.047 -3.295 35.139 1.00 0.00 13 GLN A C 10
ATOM 16216 O O . GLN A 1 13 ? 8.872 -3.811 36.242 1.00 0.00 13 GLN A O 10
ATOM 16230 N N . VAL A 1 14 ? 8.306 -3.589 34.077 1.00 0.00 14 VAL A N 10
ATOM 16231 C CA . VAL A 1 14 ? 7.219 -4.558 34.145 1.00 0.00 14 VAL A CA 10
ATOM 16232 C C . VAL A 1 14 ? 7.490 -5.753 33.238 1.00 0.00 14 VAL A C 10
ATOM 16233 O O . VAL A 1 14 ? 7.198 -6.895 33.594 1.00 0.00 14 VAL A O 10
ATOM 16246 N N . THR A 1 15 ? 8.052 -5.482 32.064 1.00 0.00 15 THR A N 10
ATOM 16247 C CA . THR A 1 15 ? 8.364 -6.535 31.105 1.00 0.00 15 THR A CA 10
ATOM 16248 C C . THR A 1 15 ? 9.413 -7.489 31.667 1.00 0.00 15 THR A C 10
ATOM 16249 O O . THR A 1 15 ? 10.346 -7.068 32.351 1.00 0.00 15 THR A O 10
ATOM 16260 N N . GLU A 1 16 ? 9.253 -8.775 31.374 1.00 0.00 16 GLU A N 10
ATOM 16261 C CA . GLU A 1 16 ? 10.187 -9.789 31.850 1.00 0.00 16 GLU A CA 10
ATOM 16262 C C . GLU A 1 16 ? 9.860 -11.154 31.253 1.00 0.00 16 GLU A C 10
ATOM 16263 O O . GLU A 1 16 ? 8.900 -11.807 31.662 1.00 0.00 16 GLU A O 10
ATOM 16275 N N . SER A 1 17 ? 10.664 -11.579 30.285 1.00 0.00 17 SER A N 10
ATOM 16276 C CA . SER A 1 17 ? 10.461 -12.867 29.632 1.00 0.00 17 SER A CA 10
ATOM 16277 C C . SER A 1 17 ? 11.767 -13.660 29.576 1.00 0.00 17 SER A C 10
ATOM 16278 O O . SER A 1 17 ? 12.765 -13.183 29.037 1.00 0.00 17 SER A O 10
ATOM 16286 N N . PRO A 1 18 ? 11.779 -14.886 30.132 1.00 0.00 18 PRO A N 10
ATOM 16287 C CA . PRO A 1 18 ? 12.976 -15.735 30.136 1.00 0.00 18 PRO A CA 10
ATOM 16288 C C . PRO A 1 18 ? 13.548 -15.936 28.737 1.00 0.00 18 PRO A C 10
ATOM 16289 O O . PRO A 1 18 ? 12.965 -16.641 27.913 1.00 0.00 18 PRO A O 10
ATOM 16300 N N . SER A 1 19 ? 14.693 -15.314 28.476 1.00 0.00 19 SER A N 10
ATOM 16301 C CA . SER A 1 19 ? 15.344 -15.426 27.175 1.00 0.00 19 SER A CA 10
ATOM 16302 C C . SER A 1 19 ? 14.436 -14.907 26.065 1.00 0.00 19 SER A C 10
ATOM 16303 O O . SER A 1 19 ? 13.291 -14.529 26.312 1.00 0.00 19 SER A O 10
ATOM 16311 N N . LEU A 1 20 ? 14.954 -14.892 24.841 1.00 0.00 20 LEU A N 10
ATOM 16312 C CA . LEU A 1 20 ? 14.190 -14.420 23.693 1.00 0.00 20 LEU A CA 10
ATOM 16313 C C . LEU A 1 20 ? 14.582 -15.179 22.429 1.00 0.00 20 LEU A C 10
ATOM 16314 O O . LEU A 1 20 ? 15.677 -14.996 21.896 1.00 0.00 20 LEU A O 10
ATOM 16330 N N . ALA A 1 21 ? 13.681 -16.031 21.952 1.00 0.00 21 ALA A N 10
ATOM 16331 C CA . ALA A 1 21 ? 13.931 -16.818 20.750 1.00 0.00 21 ALA A CA 10
ATOM 16332 C C . ALA A 1 21 ? 12.741 -16.764 19.800 1.00 0.00 21 ALA A C 10
ATOM 16333 O O . ALA A 1 21 ? 11.596 -16.949 20.213 1.00 0.00 21 ALA A O 10
ATOM 16340 N N . SER A 1 22 ? 13.018 -16.510 18.526 1.00 0.00 22 SER A N 10
ATOM 16341 C CA . SER A 1 22 ? 11.969 -16.431 17.515 1.00 0.00 22 SER A CA 10
ATOM 16342 C C . SER A 1 22 ? 12.338 -17.251 16.283 1.00 0.00 22 SER A C 10
ATOM 16343 O O . SER A 1 22 ? 13.259 -16.901 15.544 1.00 0.00 22 SER A O 10
ATOM 16351 N N . VAL A 1 23 ? 11.615 -18.345 16.068 1.00 0.00 23 VAL A N 10
ATOM 16352 C CA . VAL A 1 23 ? 11.866 -19.215 14.925 1.00 0.00 23 VAL A CA 10
ATOM 16353 C C . VAL A 1 23 ? 11.128 -18.717 13.682 1.00 0.00 23 VAL A C 10
ATOM 16354 O O . VAL A 1 23 ? 9.898 -18.681 13.657 1.00 0.00 23 VAL A O 10
ATOM 16367 N N . PRO A 1 24 ? 11.868 -18.323 12.628 1.00 0.00 24 PRO A N 10
ATOM 16368 C CA . PRO A 1 24 ? 11.266 -17.829 11.386 1.00 0.00 24 PRO A CA 10
ATOM 16369 C C . PRO A 1 24 ? 10.567 -18.934 10.603 1.00 0.00 24 PRO A C 10
ATOM 16370 O O . PRO A 1 24 ? 11.089 -20.042 10.473 1.00 0.00 24 PRO A O 10
ATOM 16381 N N . THR A 1 25 ? 9.384 -18.627 10.082 1.00 0.00 25 THR A N 10
ATOM 16382 C CA . THR A 1 25 ? 8.613 -19.596 9.311 1.00 0.00 25 THR A CA 10
ATOM 16383 C C . THR A 1 25 ? 8.195 -19.013 7.966 1.00 0.00 25 THR A C 10
ATOM 16384 O O . THR A 1 25 ? 8.294 -19.675 6.933 1.00 0.00 25 THR A O 10
ATOM 16395 N N . ALA A 1 26 ? 7.726 -17.773 7.989 1.00 0.00 26 ALA A N 10
ATOM 16396 C CA . ALA A 1 26 ? 7.290 -17.097 6.774 1.00 0.00 26 ALA A CA 10
ATOM 16397 C C . ALA A 1 26 ? 7.288 -15.584 6.958 1.00 0.00 26 ALA A C 10
ATOM 16398 O O . ALA A 1 26 ? 6.407 -14.888 6.452 1.00 0.00 26 ALA A O 10
ATOM 16405 N N . ASP A 1 27 ? 8.280 -15.079 7.684 1.00 0.00 27 ASP A N 10
ATOM 16406 C CA . ASP A 1 27 ? 8.392 -13.647 7.935 1.00 0.00 27 ASP A CA 10
ATOM 16407 C C . ASP A 1 27 ? 9.175 -12.959 6.822 1.00 0.00 27 ASP A C 10
ATOM 16408 O O . ASP A 1 27 ? 10.393 -13.107 6.723 1.00 0.00 27 ASP A O 10
ATOM 16417 N N . GLU A 1 28 ? 8.469 -12.204 5.987 1.00 0.00 28 GLU A N 10
ATOM 16418 C CA . GLU A 1 28 ? 9.097 -11.491 4.882 1.00 0.00 28 GLU A CA 10
ATOM 16419 C C . GLU A 1 28 ? 9.722 -10.187 5.363 1.00 0.00 28 GLU A C 10
ATOM 16420 O O . GLU A 1 28 ? 10.867 -9.875 5.034 1.00 0.00 28 GLU A O 10
ATOM 16432 N N . LEU A 1 29 ? 8.962 -9.426 6.144 1.00 0.00 29 LEU A N 10
ATOM 16433 C CA . LEU A 1 29 ? 9.441 -8.154 6.672 1.00 0.00 29 LEU A CA 10
ATOM 16434 C C . LEU A 1 29 ? 10.128 -8.348 8.021 1.00 0.00 29 LEU A C 10
ATOM 16435 O O . LEU A 1 29 ? 9.665 -7.844 9.045 1.00 0.00 29 LEU A O 10
ATOM 16451 N N . PHE A 1 30 ? 11.235 -9.083 8.013 1.00 0.00 30 PHE A N 10
ATOM 16452 C CA . PHE A 1 30 ? 11.988 -9.344 9.234 1.00 0.00 30 PHE A CA 10
ATOM 16453 C C . PHE A 1 30 ? 12.899 -8.168 9.574 1.00 0.00 30 PHE A C 10
ATOM 16454 O O . PHE A 1 30 ? 13.183 -7.910 10.743 1.00 0.00 30 PHE A O 10
ATOM 16471 N N . ASP A 1 31 ? 13.352 -7.460 8.545 1.00 0.00 31 ASP A N 10
ATOM 16472 C CA . ASP A 1 31 ? 14.230 -6.311 8.736 1.00 0.00 31 ASP A CA 10
ATOM 16473 C C . ASP A 1 31 ? 13.438 -5.009 8.703 1.00 0.00 31 ASP A C 10
ATOM 16474 O O . ASP A 1 31 ? 13.918 -3.991 8.203 1.00 0.00 31 ASP A O 10
ATOM 16483 N N . PHE A 1 32 ? 12.223 -5.046 9.239 1.00 0.00 32 PHE A N 10
ATOM 16484 C CA . PHE A 1 32 ? 11.364 -3.869 9.271 1.00 0.00 32 PHE A CA 10
ATOM 16485 C C . PHE A 1 32 ? 10.555 -3.820 10.563 1.00 0.00 32 PHE A C 10
ATOM 16486 O O . PHE A 1 32 ? 9.660 -4.637 10.779 1.00 0.00 32 PHE A O 10
ATOM 16503 N N . HIS A 1 33 ? 10.877 -2.856 11.420 1.00 0.00 33 HIS A N 10
ATOM 16504 C CA . HIS A 1 33 ? 10.180 -2.700 12.692 1.00 0.00 33 HIS A CA 10
ATOM 16505 C C . HIS A 1 33 ? 9.185 -1.546 12.628 1.00 0.00 33 HIS A C 10
ATOM 16506 O O . HIS A 1 33 ? 9.259 -0.696 11.740 1.00 0.00 33 HIS A O 10
ATOM 16520 N N . ILE A 1 34 ? 8.253 -1.521 13.575 1.00 0.00 34 ILE A N 10
ATOM 16521 C CA . ILE A 1 34 ? 7.243 -0.471 13.627 1.00 0.00 34 ILE A CA 10
ATOM 16522 C C . ILE A 1 34 ? 7.809 0.806 14.238 1.00 0.00 34 ILE A C 10
ATOM 16523 O O . ILE A 1 34 ? 8.403 0.780 15.315 1.00 0.00 34 ILE A O 10
ATOM 16539 N N . GLY A 1 35 ? 7.621 1.922 13.541 1.00 0.00 35 GLY A N 10
ATOM 16540 C CA . GLY A 1 35 ? 8.118 3.195 14.031 1.00 0.00 35 GLY A CA 10
ATOM 16541 C C . GLY A 1 35 ? 9.121 3.828 13.087 1.00 0.00 35 GLY A C 10
ATOM 16542 O O . GLY A 1 35 ? 9.252 5.051 13.038 1.00 0.00 35 GLY A O 10
ATOM 16546 N N . ASP A 1 36 ? 9.832 2.993 12.335 1.00 0.00 36 ASP A N 10
ATOM 16547 C CA . ASP A 1 36 ? 10.830 3.479 11.388 1.00 0.00 36 ASP A CA 10
ATOM 16548 C C . ASP A 1 36 ? 10.171 3.927 10.087 1.00 0.00 36 ASP A C 10
ATOM 16549 O O . ASP A 1 36 ? 9.046 3.532 9.781 1.00 0.00 36 ASP A O 10
ATOM 16558 N N . ARG A 1 37 ? 10.881 4.752 9.325 1.00 0.00 37 ARG A N 10
ATOM 16559 C CA . ARG A 1 37 ? 10.365 5.252 8.055 1.00 0.00 37 ARG A CA 10
ATOM 16560 C C . ARG A 1 37 ? 10.512 4.204 6.957 1.00 0.00 37 ARG A C 10
ATOM 16561 O O . ARG A 1 37 ? 11.350 3.307 7.050 1.00 0.00 37 ARG A O 10
ATOM 16582 N N . VAL A 1 38 ? 9.691 4.323 5.920 1.00 0.00 38 VAL A N 10
ATOM 16583 C CA . VAL A 1 38 ? 9.729 3.385 4.804 1.00 0.00 38 VAL A CA 10
ATOM 16584 C C . VAL A 1 38 ? 9.191 4.024 3.528 1.00 0.00 38 VAL A C 10
ATOM 16585 O O . VAL A 1 38 ? 8.193 4.745 3.556 1.00 0.00 38 VAL A O 10
ATOM 16598 N N . LEU A 1 39 ? 9.857 3.754 2.411 1.00 0.00 39 LEU A N 10
ATOM 16599 C CA . LEU A 1 39 ? 9.445 4.301 1.124 1.00 0.00 39 LEU A CA 10
ATOM 16600 C C . LEU A 1 39 ? 8.620 3.283 0.342 1.00 0.00 39 LEU A C 10
ATOM 16601 O O . LEU A 1 39 ? 9.119 2.221 -0.031 1.00 0.00 39 LEU A O 10
ATOM 16617 N N . ILE A 1 40 ? 7.357 3.614 0.096 1.00 0.00 40 ILE A N 10
ATOM 16618 C CA . ILE A 1 40 ? 6.465 2.728 -0.641 1.00 0.00 40 ILE A CA 10
ATOM 16619 C C . ILE A 1 40 ? 6.754 2.777 -2.137 1.00 0.00 40 ILE A C 10
ATOM 16620 O O . ILE A 1 40 ? 6.458 3.768 -2.805 1.00 0.00 40 ILE A O 10
ATOM 16636 N N . GLY A 1 41 ? 7.335 1.702 -2.657 1.00 0.00 41 GLY A N 10
ATOM 16637 C CA . GLY A 1 41 ? 7.656 1.641 -4.072 1.00 0.00 41 GLY A CA 10
ATOM 16638 C C . GLY A 1 41 ? 8.692 2.671 -4.479 1.00 0.00 41 GLY A C 10
ATOM 16639 O O . GLY A 1 41 ? 8.782 3.040 -5.650 1.00 0.00 41 GLY A O 10
ATOM 16643 N N . ASN A 1 42 ? 9.479 3.137 -3.512 1.00 0.00 42 ASN A N 10
ATOM 16644 C CA . ASN A 1 42 ? 10.514 4.129 -3.778 1.00 0.00 42 ASN A CA 10
ATOM 16645 C C . ASN A 1 42 ? 9.918 5.380 -4.420 1.00 0.00 42 ASN A C 10
ATOM 16646 O O . ASN A 1 42 ? 10.406 5.860 -5.444 1.00 0.00 42 ASN A O 10
ATOM 16657 N N . VAL A 1 43 ? 8.861 5.905 -3.809 1.00 0.00 43 VAL A N 10
ATOM 16658 C CA . VAL A 1 43 ? 8.199 7.099 -4.320 1.00 0.00 43 VAL A CA 10
ATOM 16659 C C . VAL A 1 43 ? 7.289 7.719 -3.263 1.00 0.00 43 VAL A C 10
ATOM 16660 O O . VAL A 1 43 ? 7.273 8.937 -3.079 1.00 0.00 43 VAL A O 10
ATOM 16673 N N . GLN A 1 44 ? 6.532 6.873 -2.572 1.00 0.00 44 GLN A N 10
ATOM 16674 C CA . GLN A 1 44 ? 5.618 7.337 -1.534 1.00 0.00 44 GLN A CA 10
ATOM 16675 C C . GLN A 1 44 ? 6.229 7.152 -0.146 1.00 0.00 44 GLN A C 10
ATOM 16676 O O . GLN A 1 44 ? 6.207 6.051 0.405 1.00 0.00 44 GLN A O 10
ATOM 16690 N N . PRO A 1 45 ? 6.781 8.229 0.443 1.00 0.00 45 PRO A N 10
ATOM 16691 C CA . PRO A 1 45 ? 7.395 8.171 1.773 1.00 0.00 45 PRO A CA 10
ATOM 16692 C C . PRO A 1 45 ? 6.359 8.013 2.881 1.00 0.00 45 PRO A C 10
ATOM 16693 O O . PRO A 1 45 ? 5.240 8.519 2.775 1.00 0.00 45 PRO A O 10
ATOM 16704 N N . GLY A 1 46 ? 6.738 7.311 3.942 1.00 0.00 46 GLY A N 10
ATOM 16705 C CA . GLY A 1 46 ? 5.830 7.100 5.055 1.00 0.00 46 GLY A CA 10
ATOM 16706 C C . GLY A 1 46 ? 6.504 6.429 6.235 1.00 0.00 46 GLY A C 10
ATOM 16707 O O . GLY A 1 46 ? 7.730 6.321 6.279 1.00 0.00 46 GLY A O 10
ATOM 16711 N N . ILE A 1 47 ? 5.703 5.976 7.194 1.00 0.00 47 ILE A N 10
ATOM 16712 C CA . ILE A 1 47 ? 6.230 5.312 8.380 1.00 0.00 47 ILE A CA 10
ATOM 16713 C C . ILE A 1 47 ? 5.564 3.956 8.592 1.00 0.00 47 ILE A C 10
ATOM 16714 O O . ILE A 1 47 ? 4.351 3.818 8.439 1.00 0.00 47 ILE A O 10
ATOM 16730 N N . LEU A 1 48 ? 6.368 2.958 8.944 1.00 0.00 48 LEU A N 10
ATOM 16731 C CA . LEU A 1 48 ? 5.858 1.611 9.177 1.00 0.00 48 LEU A CA 10
ATOM 16732 C C . LEU A 1 48 ? 5.049 1.552 10.468 1.00 0.00 48 LEU A C 10
ATOM 16733 O O . LEU A 1 48 ? 5.595 1.699 11.562 1.00 0.00 48 LEU A O 10
ATOM 16749 N N . ARG A 1 49 ? 3.744 1.335 10.334 1.00 0.00 49 ARG A N 10
ATOM 16750 C CA . ARG A 1 49 ? 2.859 1.256 11.490 1.00 0.00 49 ARG A CA 10
ATOM 16751 C C . ARG A 1 49 ? 2.488 -0.193 11.792 1.00 0.00 49 ARG A C 10
ATOM 16752 O O . ARG A 1 49 ? 2.341 -0.578 12.951 1.00 0.00 49 ARG A O 10
ATOM 16773 N N . PHE A 1 50 ? 2.338 -0.989 10.739 1.00 0.00 50 PHE A N 10
ATOM 16774 C CA . PHE A 1 50 ? 1.984 -2.396 10.889 1.00 0.00 50 PHE A CA 10
ATOM 16775 C C . PHE A 1 50 ? 2.607 -3.232 9.775 1.00 0.00 50 PHE A C 10
ATOM 16776 O O . PHE A 1 50 ? 3.024 -2.701 8.746 1.00 0.00 50 PHE A O 10
ATOM 16793 N N . LYS A 1 51 ? 2.667 -4.542 9.989 1.00 0.00 51 LYS A N 10
ATOM 16794 C CA . LYS A 1 51 ? 3.238 -5.452 9.001 1.00 0.00 51 LYS A CA 10
ATOM 16795 C C . LYS A 1 51 ? 3.025 -6.905 9.414 1.00 0.00 51 LYS A C 10
ATOM 16796 O O . LYS A 1 51 ? 3.578 -7.365 10.413 1.00 0.00 51 LYS A O 10
ATOM 16815 N N . GLY A 1 52 ? 2.220 -7.623 8.637 1.00 0.00 52 GLY A N 10
ATOM 16816 C CA . GLY A 1 52 ? 1.948 -9.016 8.938 1.00 0.00 52 GLY A CA 10
ATOM 16817 C C . GLY A 1 52 ? 0.669 -9.511 8.295 1.00 0.00 52 GLY A C 10
ATOM 16818 O O . GLY A 1 52 ? 0.085 -8.827 7.452 1.00 0.00 52 GLY A O 10
ATOM 16822 N N . GLU A 1 53 ? 0.231 -10.701 8.690 1.00 0.00 53 GLU A N 10
ATOM 16823 C CA . GLU A 1 53 ? -0.989 -11.286 8.146 1.00 0.00 53 GLU A CA 10
ATOM 16824 C C . GLU A 1 53 ? -2.223 -10.569 8.681 1.00 0.00 53 GLU A C 10
ATOM 16825 O O . GLU A 1 53 ? -2.408 -10.449 9.892 1.00 0.00 53 GLU A O 10
ATOM 16837 N N . THR A 1 54 ? -3.065 -10.094 7.770 1.00 0.00 54 THR A N 10
ATOM 16838 C CA . THR A 1 54 ? -4.284 -9.388 8.150 1.00 0.00 54 THR A CA 10
ATOM 16839 C C . THR A 1 54 ? -5.455 -10.357 8.281 1.00 0.00 54 THR A C 10
ATOM 16840 O O . THR A 1 54 ? -5.296 -11.566 8.107 1.00 0.00 54 THR A O 10
ATOM 16851 N N . SER A 1 55 ? -6.631 -9.819 8.588 1.00 0.00 55 SER A N 10
ATOM 16852 C CA . SER A 1 55 ? -7.828 -10.637 8.742 1.00 0.00 55 SER A CA 10
ATOM 16853 C C . SER A 1 55 ? -8.695 -10.574 7.488 1.00 0.00 55 SER A C 10
ATOM 16854 O O . SER A 1 55 ? -9.269 -11.579 7.067 1.00 0.00 55 SER A O 10
ATOM 16862 N N . PHE A 1 56 ? -8.785 -9.388 6.896 1.00 0.00 56 PHE A N 10
ATOM 16863 C CA . PHE A 1 56 ? -9.581 -9.196 5.688 1.00 0.00 56 PHE A CA 10
ATOM 16864 C C . PHE A 1 56 ? -8.947 -9.909 4.499 1.00 0.00 56 PHE A C 10
ATOM 16865 O O . PHE A 1 56 ? -9.642 -10.508 3.679 1.00 0.00 56 PHE A O 10
ATOM 16882 N N . ALA A 1 57 ? -7.622 -9.839 4.412 1.00 0.00 57 ALA A N 10
ATOM 16883 C CA . ALA A 1 57 ? -6.894 -10.478 3.323 1.00 0.00 57 ALA A CA 10
ATOM 16884 C C . ALA A 1 57 ? -5.764 -11.353 3.858 1.00 0.00 57 ALA A C 10
ATOM 16885 O O . ALA A 1 57 ? -5.416 -11.283 5.037 1.00 0.00 57 ALA A O 10
ATOM 16892 N N . LYS A 1 58 ? -5.196 -12.176 2.983 1.00 0.00 58 LYS A N 10
ATOM 16893 C CA . LYS A 1 58 ? -4.105 -13.065 3.367 1.00 0.00 58 LYS A CA 10
ATOM 16894 C C . LYS A 1 58 ? -2.757 -12.479 2.960 1.00 0.00 58 LYS A C 10
ATOM 16895 O O . LYS A 1 58 ? -2.691 -11.530 2.177 1.00 0.00 58 LYS A O 10
ATOM 16914 N N . GLY A 1 59 ? -1.683 -13.050 3.496 1.00 0.00 59 GLY A N 10
ATOM 16915 C CA . GLY A 1 59 ? -0.351 -12.572 3.177 1.00 0.00 59 GLY A CA 10
ATOM 16916 C C . GLY A 1 59 ? 0.071 -11.403 4.046 1.00 0.00 59 GLY A C 10
ATOM 16917 O O . GLY A 1 59 ? -0.711 -10.915 4.862 1.00 0.00 59 GLY A O 10
ATOM 16921 N N . PHE A 1 60 ? 1.310 -10.956 3.873 1.00 0.00 60 PHE A N 10
ATOM 16922 C CA . PHE A 1 60 ? 1.835 -9.839 4.649 1.00 0.00 60 PHE A CA 10
ATOM 16923 C C . PHE A 1 60 ? 1.304 -8.511 4.118 1.00 0.00 60 PHE A C 10
ATOM 16924 O O . PHE A 1 60 ? 1.227 -8.300 2.907 1.00 0.00 60 PHE A O 10
ATOM 16941 N N . TRP A 1 61 ? 0.937 -7.619 5.032 1.00 0.00 61 TRP A N 10
ATOM 16942 C CA . TRP A 1 61 ? 0.413 -6.311 4.658 1.00 0.00 61 TRP A CA 10
ATOM 16943 C C . TRP A 1 61 ? 0.990 -5.218 5.549 1.00 0.00 61 TRP A C 10
ATOM 16944 O O . TRP A 1 61 ? 0.600 -5.079 6.709 1.00 0.00 61 TRP A O 10
ATOM 16965 N N . ALA A 1 62 ? 1.922 -4.445 5.003 1.00 0.00 62 ALA A N 10
ATOM 16966 C CA . ALA A 1 62 ? 2.554 -3.365 5.750 1.00 0.00 62 ALA A CA 10
ATOM 16967 C C . ALA A 1 62 ? 1.714 -2.093 5.693 1.00 0.00 62 ALA A C 10
ATOM 16968 O O . ALA A 1 62 ? 1.419 -1.579 4.614 1.00 0.00 62 ALA A O 10
ATOM 16975 N N . GLY A 1 63 ? 1.333 -1.590 6.863 1.00 0.00 63 GLY A N 10
ATOM 16976 C CA . GLY A 1 63 ? 0.531 -0.382 6.925 1.00 0.00 63 GLY A CA 10
ATOM 16977 C C . GLY A 1 63 ? 1.376 0.865 7.098 1.00 0.00 63 GLY A C 10
ATOM 16978 O O . GLY A 1 63 ? 1.607 1.315 8.220 1.00 0.00 63 GLY A O 10
ATOM 16982 N N . VAL A 1 64 ? 1.839 1.422 5.984 1.00 0.00 64 VAL A N 10
ATOM 16983 C CA . VAL A 1 64 ? 2.664 2.622 6.016 1.00 0.00 64 VAL A CA 10
ATOM 16984 C C . VAL A 1 64 ? 1.811 3.872 6.211 1.00 0.00 64 VAL A C 10
ATOM 16985 O O . VAL A 1 64 ? 0.720 3.984 5.652 1.00 0.00 64 VAL A O 10
ATOM 16998 N N . GLU A 1 65 ? 2.318 4.808 7.007 1.00 0.00 65 GLU A N 10
ATOM 16999 C CA . GLU A 1 65 ? 1.603 6.050 7.275 1.00 0.00 65 GLU A CA 10
ATOM 17000 C C . GLU A 1 65 ? 2.216 7.209 6.494 1.00 0.00 65 GLU A C 10
ATOM 17001 O O . GLU A 1 65 ? 3.236 7.770 6.894 1.00 0.00 65 GLU A O 10
ATOM 17013 N N . LEU A 1 66 ? 1.587 7.559 5.377 1.00 0.00 66 LEU A N 10
ATOM 17014 C CA . LEU A 1 66 ? 2.071 8.650 4.539 1.00 0.00 66 LEU A CA 10
ATOM 17015 C C . LEU A 1 66 ? 2.050 9.972 5.299 1.00 0.00 66 LEU A C 10
ATOM 17016 O O . LEU A 1 66 ? 1.257 10.156 6.222 1.00 0.00 66 LEU A O 10
ATOM 17032 N N . ASP A 1 67 ? 2.928 10.889 4.906 1.00 0.00 67 ASP A N 10
ATOM 17033 C CA . ASP A 1 67 ? 3.012 12.194 5.551 1.00 0.00 67 ASP A CA 10
ATOM 17034 C C . ASP A 1 67 ? 1.884 13.109 5.084 1.00 0.00 67 ASP A C 10
ATOM 17035 O O . ASP A 1 67 ? 1.388 13.937 5.847 1.00 0.00 67 ASP A O 10
ATOM 17044 N N . LYS A 1 68 ? 1.485 12.954 3.826 1.00 0.00 68 LYS A N 10
ATOM 17045 C CA . LYS A 1 68 ? 0.416 13.769 3.258 1.00 0.00 68 LYS A CA 10
ATOM 17046 C C . LYS A 1 68 ? -0.784 12.905 2.876 1.00 0.00 68 LYS A C 10
ATOM 17047 O O . LYS A 1 68 ? -0.636 11.718 2.587 1.00 0.00 68 LYS A O 10
ATOM 17066 N N . PRO A 1 69 ? -1.994 13.493 2.871 1.00 0.00 69 PRO A N 10
ATOM 17067 C CA . PRO A 1 69 ? -3.223 12.770 2.522 1.00 0.00 69 PRO A CA 10
ATOM 17068 C C . PRO A 1 69 ? -3.159 12.160 1.126 1.00 0.00 69 PRO A C 10
ATOM 17069 O O . PRO A 1 69 ? -3.641 12.746 0.158 1.00 0.00 69 PRO A O 10
ATOM 17080 N N . GLU A 1 70 ? -2.559 10.978 1.029 1.00 0.00 70 GLU A N 10
ATOM 17081 C CA . GLU A 1 70 ? -2.430 10.288 -0.250 1.00 0.00 70 GLU A CA 10
ATOM 17082 C C . GLU A 1 70 ? -3.097 8.916 -0.200 1.00 0.00 70 GLU A C 10
ATOM 17083 O O . GLU A 1 70 ? -3.707 8.477 -1.175 1.00 0.00 70 GLU A O 10
ATOM 17095 N N . GLY A 1 71 ? -2.976 8.243 0.941 1.00 0.00 71 GLY A N 10
ATOM 17096 C CA . GLY A 1 71 ? -3.572 6.929 1.092 1.00 0.00 71 GLY A CA 10
ATOM 17097 C C . GLY A 1 71 ? -5.085 6.964 1.006 1.00 0.00 71 GLY A C 10
ATOM 17098 O O . GLY A 1 71 ? -5.667 7.973 0.608 1.00 0.00 71 GLY A O 10
ATOM 17102 N N . ASN A 1 72 ? -5.724 5.860 1.381 1.00 0.00 72 ASN A N 10
ATOM 17103 C CA . ASN A 1 72 ? -7.178 5.768 1.344 1.00 0.00 72 ASN A CA 10
ATOM 17104 C C . ASN A 1 72 ? -7.704 4.989 2.543 1.00 0.00 72 ASN A C 10
ATOM 17105 O O . ASN A 1 72 ? -8.731 4.314 2.456 1.00 0.00 72 ASN A O 10
ATOM 17116 N N . ASN A 1 73 ? -6.996 5.085 3.663 1.00 0.00 73 ASN A N 10
ATOM 17117 C CA . ASN A 1 73 ? -7.392 4.390 4.882 1.00 0.00 73 ASN A CA 10
ATOM 17118 C C . ASN A 1 73 ? -6.977 5.179 6.118 1.00 0.00 73 ASN A C 10
ATOM 17119 O O . ASN A 1 73 ? -6.307 6.206 6.014 1.00 0.00 73 ASN A O 10
ATOM 17130 N N . ASN A 1 74 ? -7.378 4.691 7.288 1.00 0.00 74 ASN A N 10
ATOM 17131 C CA . ASN A 1 74 ? -7.046 5.352 8.545 1.00 0.00 74 ASN A CA 10
ATOM 17132 C C . ASN A 1 74 ? -6.615 4.337 9.598 1.00 0.00 74 ASN A C 10
ATOM 17133 O O . ASN A 1 74 ? -6.789 4.558 10.797 1.00 0.00 74 ASN A O 10
ATOM 17144 N N . GLY A 1 75 ? -6.051 3.222 9.143 1.00 0.00 75 GLY A N 10
ATOM 17145 C CA . GLY A 1 75 ? -5.604 2.191 10.060 1.00 0.00 75 GLY A CA 10
ATOM 17146 C C . GLY A 1 75 ? -6.632 1.092 10.249 1.00 0.00 75 GLY A C 10
ATOM 17147 O O . GLY A 1 75 ? -6.282 -0.051 10.539 1.00 0.00 75 GLY A O 10
ATOM 17151 N N . THR A 1 76 ? -7.905 1.440 10.083 1.00 0.00 76 THR A N 10
ATOM 17152 C CA . THR A 1 76 ? -8.985 0.475 10.237 1.00 0.00 76 THR A CA 10
ATOM 17153 C C . THR A 1 76 ? -9.396 -0.105 8.887 1.00 0.00 76 THR A C 10
ATOM 17154 O O . THR A 1 76 ? -10.121 0.532 8.121 1.00 0.00 76 THR A O 10
ATOM 17165 N N . TYR A 1 77 ? -8.929 -1.316 8.602 1.00 0.00 77 TYR A N 10
ATOM 17166 C CA . TYR A 1 77 ? -9.248 -1.982 7.345 1.00 0.00 77 TYR A CA 10
ATOM 17167 C C . TYR A 1 77 ? -10.499 -2.842 7.489 1.00 0.00 77 TYR A C 10
ATOM 17168 O O . TYR A 1 77 ? -10.463 -3.908 8.103 1.00 0.00 77 TYR A O 10
ATOM 17186 N N . ASP A 1 78 ? -11.604 -2.372 6.919 1.00 0.00 78 ASP A N 10
ATOM 17187 C CA . ASP A 1 78 ? -12.867 -3.098 6.983 1.00 0.00 78 ASP A CA 10
ATOM 17188 C C . ASP A 1 78 ? -13.335 -3.250 8.428 1.00 0.00 78 ASP A C 10
ATOM 17189 O O . ASP A 1 78 ? -14.006 -4.221 8.775 1.00 0.00 78 ASP A O 10
ATOM 17198 N N . GLY A 1 79 ? -12.976 -2.282 9.266 1.00 0.00 79 GLY A N 10
ATOM 17199 C CA . GLY A 1 79 ? -13.369 -2.326 10.662 1.00 0.00 79 GLY A CA 10
ATOM 17200 C C . GLY A 1 79 ? -12.235 -2.756 11.572 1.00 0.00 79 GLY A C 10
ATOM 17201 O O . GLY A 1 79 ? -12.183 -2.363 12.737 1.00 0.00 79 GLY A O 10
ATOM 17205 N N . ILE A 1 80 ? -11.327 -3.568 11.041 1.00 0.00 80 ILE A N 10
ATOM 17206 C CA . ILE A 1 80 ? -10.191 -4.052 11.815 1.00 0.00 80 ILE A CA 10
ATOM 17207 C C . ILE A 1 80 ? -9.134 -2.965 11.982 1.00 0.00 80 ILE A C 10
ATOM 17208 O O . ILE A 1 80 ? -8.492 -2.555 11.015 1.00 0.00 80 ILE A O 10
ATOM 17224 N N . ALA A 1 81 ? -8.958 -2.504 13.216 1.00 0.00 81 ALA A N 10
ATOM 17225 C CA . ALA A 1 81 ? -7.979 -1.465 13.511 1.00 0.00 81 ALA A CA 10
ATOM 17226 C C . ALA A 1 81 ? -6.595 -2.062 13.739 1.00 0.00 81 ALA A C 10
ATOM 17227 O O . ALA A 1 81 ? -6.394 -2.855 14.658 1.00 0.00 81 ALA A O 10
ATOM 17234 N N . TYR A 1 82 ? -5.643 -1.674 12.895 1.00 0.00 82 TYR A N 10
ATOM 17235 C CA . TYR A 1 82 ? -4.277 -2.170 13.004 1.00 0.00 82 TYR A CA 10
ATOM 17236 C C . TYR A 1 82 ? -3.361 -1.115 13.617 1.00 0.00 82 TYR A C 10
ATOM 17237 O O . TYR A 1 82 ? -2.580 -1.407 14.523 1.00 0.00 82 TYR A O 10
ATOM 17255 N N . PHE A 1 83 ? -3.465 0.113 13.119 1.00 0.00 83 PHE A N 10
ATOM 17256 C CA . PHE A 1 83 ? -2.648 1.213 13.618 1.00 0.00 83 PHE A CA 10
ATOM 17257 C C . PHE A 1 83 ? -3.458 2.503 13.693 1.00 0.00 83 PHE A C 10
ATOM 17258 O O . PHE A 1 83 ? -4.650 2.517 13.386 1.00 0.00 83 PHE A O 10
ATOM 17275 N N . GLU A 1 84 ? -2.804 3.584 14.104 1.00 0.00 84 GLU A N 10
ATOM 17276 C CA . GLU A 1 84 ? -3.464 4.879 14.221 1.00 0.00 84 GLU A CA 10
ATOM 17277 C C . GLU A 1 84 ? -2.896 5.873 13.213 1.00 0.00 84 GLU A C 10
ATOM 17278 O O . GLU A 1 84 ? -1.692 5.896 12.961 1.00 0.00 84 GLU A O 10
ATOM 17290 N N . CYS A 1 85 ? -3.772 6.694 12.641 1.00 0.00 85 CYS A N 10
ATOM 17291 C CA . CYS A 1 85 ? -3.357 7.691 11.661 1.00 0.00 85 CYS A CA 10
ATOM 17292 C C . CYS A 1 85 ? -4.540 8.548 11.223 1.00 0.00 85 CYS A C 10
ATOM 17293 O O . CYS A 1 85 ? -5.654 8.388 11.723 1.00 0.00 85 CYS A O 10
ATOM 17301 N N . LYS A 1 86 ? -4.291 9.459 10.289 1.00 0.00 86 LYS A N 10
ATOM 17302 C CA . LYS A 1 86 ? -5.335 10.342 9.783 1.00 0.00 86 LYS A CA 10
ATOM 17303 C C . LYS A 1 86 ? -6.471 9.540 9.156 1.00 0.00 86 LYS A C 10
ATOM 17304 O O . LYS A 1 86 ? -6.539 8.319 9.306 1.00 0.00 86 LYS A O 10
ATOM 17323 N N . GLU A 1 87 ? -7.363 10.233 8.454 1.00 0.00 87 GLU A N 10
ATOM 17324 C CA . GLU A 1 87 ? -8.496 9.584 7.805 1.00 0.00 87 GLU A CA 10
ATOM 17325 C C . GLU A 1 87 ? -8.063 8.889 6.518 1.00 0.00 87 GLU A C 10
ATOM 17326 O O . GLU A 1 87 ? -8.568 7.818 6.179 1.00 0.00 87 GLU A O 10
ATOM 17338 N N . LYS A 1 88 ? -7.125 9.504 5.806 1.00 0.00 88 LYS A N 10
ATOM 17339 C CA . LYS A 1 88 ? -6.625 8.944 4.556 1.00 0.00 88 LYS A CA 10
ATOM 17340 C C . LYS A 1 88 ? -5.111 9.115 4.450 1.00 0.00 88 LYS A C 10
ATOM 17341 O O . LYS A 1 88 ? -4.598 9.591 3.437 1.00 0.00 88 LYS A O 10
ATOM 17360 N N . HIS A 1 89 ? -4.402 8.720 5.503 1.00 0.00 89 HIS A N 10
ATOM 17361 C CA . HIS A 1 89 ? -2.947 8.829 5.529 1.00 0.00 89 HIS A CA 10
ATOM 17362 C C . HIS A 1 89 ? -2.298 7.450 5.487 1.00 0.00 89 HIS A C 10
ATOM 17363 O O . HIS A 1 89 ? -1.241 7.268 4.881 1.00 0.00 89 HIS A O 10
ATOM 17377 N N . GLY A 1 90 ? -2.937 6.480 6.135 1.00 0.00 90 GLY A N 10
ATOM 17378 C CA . GLY A 1 90 ? -2.406 5.130 6.158 1.00 0.00 90 GLY A CA 10
ATOM 17379 C C . GLY A 1 90 ? -2.814 4.325 4.940 1.00 0.00 90 GLY A C 10
ATOM 17380 O O . GLY A 1 90 ? -3.949 4.422 4.476 1.00 0.00 90 GLY A O 10
ATOM 17384 N N . ILE A 1 91 ? -1.885 3.528 4.422 1.00 0.00 91 ILE A N 10
ATOM 17385 C CA . ILE A 1 91 ? -2.153 2.703 3.251 1.00 0.00 91 ILE A CA 10
ATOM 17386 C C . ILE A 1 91 ? -1.507 1.328 3.389 1.00 0.00 91 ILE A C 10
ATOM 17387 O O . ILE A 1 91 ? -0.298 1.215 3.588 1.00 0.00 91 ILE A O 10
ATOM 17403 N N . PHE A 1 92 ? -2.322 0.284 3.281 1.00 0.00 92 PHE A N 10
ATOM 17404 C CA . PHE A 1 92 ? -1.832 -1.086 3.394 1.00 0.00 92 PHE A CA 10
ATOM 17405 C C . PHE A 1 92 ? -1.198 -1.547 2.085 1.00 0.00 92 PHE A C 10
ATOM 17406 O O . PHE A 1 92 ? -1.898 -1.836 1.114 1.00 0.00 92 PHE A O 10
ATOM 17423 N N . ALA A 1 93 ? 0.129 -1.615 2.066 1.00 0.00 93 ALA A N 10
ATOM 17424 C CA . ALA A 1 93 ? 0.855 -2.043 0.877 1.00 0.00 93 ALA A CA 10
ATOM 17425 C C . ALA A 1 93 ? 1.640 -3.325 1.147 1.00 0.00 93 ALA A C 10
ATOM 17426 O O . ALA A 1 93 ? 2.192 -3.505 2.233 1.00 0.00 93 ALA A O 10
ATOM 17433 N N . PRO A 1 94 ? 1.703 -4.237 0.161 1.00 0.00 94 PRO A N 10
ATOM 17434 C CA . PRO A 1 94 ? 2.429 -5.504 0.305 1.00 0.00 94 PRO A CA 10
ATOM 17435 C C . PRO A 1 94 ? 3.870 -5.295 0.762 1.00 0.00 94 PRO A C 10
ATOM 17436 O O . PRO A 1 94 ? 4.407 -4.191 0.661 1.00 0.00 94 PRO A O 10
ATOM 17447 N N . PRO A 1 95 ? 4.519 -6.357 1.270 1.00 0.00 95 PRO A N 10
ATOM 17448 C CA . PRO A 1 95 ? 5.906 -6.283 1.742 1.00 0.00 95 PRO A CA 10
ATOM 17449 C C . PRO A 1 95 ? 6.876 -5.918 0.624 1.00 0.00 95 PRO A C 10
ATOM 17450 O O . PRO A 1 95 ? 7.892 -5.265 0.859 1.00 0.00 95 PRO A O 10
ATOM 17461 N N . GLN A 1 96 ? 6.554 -6.342 -0.593 1.00 0.00 96 GLN A N 10
ATOM 17462 C CA . GLN A 1 96 ? 7.395 -6.058 -1.750 1.00 0.00 96 GLN A CA 10
ATOM 17463 C C . GLN A 1 96 ? 7.461 -4.558 -2.023 1.00 0.00 96 GLN A C 10
ATOM 17464 O O . GLN A 1 96 ? 8.424 -4.067 -2.610 1.00 0.00 96 GLN A O 10
ATOM 17478 N N . LYS A 1 97 ? 6.430 -3.835 -1.593 1.00 0.00 97 LYS A N 10
ATOM 17479 C CA . LYS A 1 97 ? 6.374 -2.391 -1.794 1.00 0.00 97 LYS A CA 10
ATOM 17480 C C . LYS A 1 97 ? 6.843 -1.646 -0.548 1.00 0.00 97 LYS A C 10
ATOM 17481 O O . LYS A 1 97 ? 6.403 -0.528 -0.280 1.00 0.00 97 LYS A O 10
ATOM 17500 N N . ILE A 1 98 ? 7.740 -2.269 0.210 1.00 0.00 98 ILE A N 10
ATOM 17501 C CA . ILE A 1 98 ? 8.267 -1.661 1.425 1.00 0.00 98 ILE A CA 10
ATOM 17502 C C . ILE A 1 98 ? 9.789 -1.569 1.378 1.00 0.00 98 ILE A C 10
ATOM 17503 O O . ILE A 1 98 ? 10.480 -2.585 1.296 1.00 0.00 98 ILE A O 10
ATOM 17519 N N . SER A 1 99 ? 10.304 -0.345 1.430 1.00 0.00 99 SER A N 10
ATOM 17520 C CA . SER A 1 99 ? 11.744 -0.120 1.392 1.00 0.00 99 SER A CA 10
ATOM 17521 C C . SER A 1 99 ? 12.152 0.958 2.390 1.00 0.00 99 SER A C 10
ATOM 17522 O O . SER A 1 99 ? 11.305 1.670 2.930 1.00 0.00 99 SER A O 10
ATOM 17530 N N . HIS A 1 100 ? 13.453 1.074 2.630 1.00 0.00 100 HIS A N 10
ATOM 17531 C CA . HIS A 1 100 ? 13.972 2.067 3.563 1.00 0.00 100 HIS A CA 10
ATOM 17532 C C . HIS A 1 100 ? 14.234 3.392 2.855 1.00 0.00 100 HIS A C 10
ATOM 17533 O O . HIS A 1 100 ? 14.903 3.434 1.823 1.00 0.00 100 HIS A O 10
ATOM 17547 N N . ILE A 1 101 ? 13.702 4.473 3.417 1.00 0.00 101 ILE A N 10
ATOM 17548 C CA . ILE A 1 101 ? 13.878 5.799 2.837 1.00 0.00 101 ILE A CA 10
ATOM 17549 C C . ILE A 1 101 ? 15.334 6.252 2.937 1.00 0.00 101 ILE A C 10
ATOM 17550 O O . ILE A 1 101 ? 15.950 6.152 3.998 1.00 0.00 101 ILE A O 10
ATOM 17566 N N . PRO A 1 102 ? 15.909 6.758 1.829 1.00 0.00 102 PRO A N 10
ATOM 17567 C CA . PRO A 1 102 ? 17.299 7.224 1.807 1.00 0.00 102 PRO A CA 10
ATOM 17568 C C . PRO A 1 102 ? 17.597 8.217 2.925 1.00 0.00 102 PRO A C 10
ATOM 17569 O O . PRO A 1 102 ? 16.743 9.024 3.294 1.00 0.00 102 PRO A O 10
ATOM 17580 N N . GLU A 1 103 ? 18.813 8.155 3.457 1.00 0.00 103 GLU A N 10
ATOM 17581 C CA . GLU A 1 103 ? 19.224 9.052 4.531 1.00 0.00 103 GLU A CA 10
ATOM 17582 C C . GLU A 1 103 ? 19.115 10.510 4.096 1.00 0.00 103 GLU A C 10
ATOM 17583 O O . GLU A 1 103 ? 18.871 11.396 4.916 1.00 0.00 103 GLU A O 10
ATOM 17595 N N . ASN A 1 104 ? 19.299 10.752 2.803 1.00 0.00 104 ASN A N 10
ATOM 17596 C CA . ASN A 1 104 ? 19.222 12.103 2.259 1.00 0.00 104 ASN A CA 10
ATOM 17597 C C . ASN A 1 104 ? 17.993 12.263 1.370 1.00 0.00 104 ASN A C 10
ATOM 17598 O O . ASN A 1 104 ? 18.056 12.885 0.310 1.00 0.00 104 ASN A O 10
ATOM 17609 N N . PHE A 1 105 ? 16.872 11.700 1.811 1.00 0.00 105 PHE A N 10
ATOM 17610 C CA . PHE A 1 105 ? 15.627 11.781 1.056 1.00 0.00 105 PHE A CA 10
ATOM 17611 C C . PHE A 1 105 ? 14.862 13.052 1.405 1.00 0.00 105 PHE A C 10
ATOM 17612 O O . PHE A 1 105 ? 14.258 13.684 0.538 1.00 0.00 105 PHE A O 10
ATOM 17629 N N . ASP A 1 106 ? 14.893 13.419 2.681 1.00 0.00 106 ASP A N 10
ATOM 17630 C CA . ASP A 1 106 ? 14.204 14.616 3.148 1.00 0.00 106 ASP A CA 10
ATOM 17631 C C . ASP A 1 106 ? 14.507 14.879 4.619 1.00 0.00 106 ASP A C 10
ATOM 17632 O O . ASP A 1 106 ? 14.763 16.014 5.019 1.00 0.00 106 ASP A O 10
ATOM 17641 N N . ASP A 1 107 ? 14.478 13.819 5.417 1.00 0.00 107 ASP A N 10
ATOM 17642 C CA . ASP A 1 107 ? 14.751 13.929 6.846 1.00 0.00 107 ASP A CA 10
ATOM 17643 C C . ASP A 1 107 ? 13.795 14.914 7.512 1.00 0.00 107 ASP A C 10
ATOM 17644 O O . ASP A 1 107 ? 14.170 15.623 8.447 1.00 0.00 107 ASP A O 10
ATOM 17653 N N . TYR A 1 108 ? 12.560 14.954 7.023 1.00 0.00 108 TYR A N 10
ATOM 17654 C CA . TYR A 1 108 ? 11.550 15.854 7.571 1.00 0.00 108 TYR A CA 10
ATOM 17655 C C . TYR A 1 108 ? 10.756 15.170 8.679 1.00 0.00 108 TYR A C 10
ATOM 17656 O O . TYR A 1 108 ? 9.648 14.684 8.453 1.00 0.00 108 TYR A O 10
ATOM 17674 N N . VAL A 1 109 ? 11.330 15.136 9.877 1.00 0.00 109 VAL A N 10
ATOM 17675 C CA . VAL A 1 109 ? 10.676 14.514 11.021 1.00 0.00 109 VAL A CA 10
ATOM 17676 C C . VAL A 1 109 ? 9.997 15.558 11.901 1.00 0.00 109 VAL A C 10
ATOM 17677 O O . VAL A 1 109 ? 10.608 16.558 12.276 1.00 0.00 109 VAL A O 10
ATOM 17690 N N . ASP A 1 110 ? 8.731 15.317 12.228 1.00 0.00 110 ASP A N 10
ATOM 17691 C CA . ASP A 1 110 ? 7.970 16.237 13.064 1.00 0.00 110 ASP A CA 10
ATOM 17692 C C . ASP A 1 110 ? 7.311 15.499 14.225 1.00 0.00 110 ASP A C 10
ATOM 17693 O O . ASP A 1 110 ? 6.213 15.853 14.655 1.00 0.00 110 ASP A O 10
ATOM 17702 N N . ILE A 1 111 ? 7.988 14.472 14.728 1.00 0.00 111 ILE A N 10
ATOM 17703 C CA . ILE A 1 111 ? 7.468 13.685 15.839 1.00 0.00 111 ILE A CA 10
ATOM 17704 C C . ILE A 1 111 ? 6.179 12.968 15.448 1.00 0.00 111 ILE A C 10
ATOM 17705 O O . ILE A 1 111 ? 5.158 13.604 15.187 1.00 0.00 111 ILE A O 10
ATOM 17721 N N . ASN A 1 112 ? 6.235 11.641 15.410 1.00 0.00 112 ASN A N 10
ATOM 17722 C CA . ASN A 1 112 ? 5.073 10.837 15.050 1.00 0.00 112 ASN A CA 10
ATOM 17723 C C . ASN A 1 112 ? 4.381 10.293 16.296 1.00 0.00 112 ASN A C 10
ATOM 17724 O O . ASN A 1 112 ? 3.853 9.181 16.290 1.00 0.00 112 ASN A O 10
ATOM 17735 N N . GLU A 1 113 ? 4.388 11.084 17.364 1.00 0.00 113 GLU A N 10
ATOM 17736 C CA . GLU A 1 113 ? 3.761 10.682 18.617 1.00 0.00 113 GLU A CA 10
ATOM 17737 C C . GLU A 1 113 ? 3.380 11.902 19.451 1.00 0.00 113 GLU A C 10
ATOM 17738 O O . GLU A 1 113 ? 4.208 12.453 20.177 1.00 0.00 113 GLU A O 10
ATOM 17750 N N . ASP A 1 114 ? 2.122 12.316 19.343 1.00 0.00 114 ASP A N 10
ATOM 17751 C CA . ASP A 1 114 ? 1.631 13.471 20.087 1.00 0.00 114 ASP A CA 10
ATOM 17752 C C . ASP A 1 114 ? 1.233 13.073 21.505 1.00 0.00 114 ASP A C 10
ATOM 17753 O O . ASP A 1 114 ? 0.229 12.393 21.710 1.00 0.00 114 ASP A O 10
ATOM 17762 N N . GLU A 1 115 ? 2.028 13.504 22.479 1.00 0.00 115 GLU A N 10
ATOM 17763 C CA . GLU A 1 115 ? 1.757 13.194 23.878 1.00 0.00 115 GLU A CA 10
ATOM 17764 C C . GLU A 1 115 ? 0.740 14.166 24.464 1.00 0.00 115 GLU A C 10
ATOM 17765 O O . GLU A 1 115 ? 1.098 15.091 25.195 1.00 0.00 115 GLU A O 10
ATOM 17777 N N . ASP A 1 116 ? -0.531 13.953 24.140 1.00 0.00 116 ASP A N 10
ATOM 17778 C CA . ASP A 1 116 ? -1.602 14.811 24.633 1.00 0.00 116 ASP A CA 10
ATOM 17779 C C . ASP A 1 116 ? -2.363 14.133 25.769 1.00 0.00 116 ASP A C 10
ATOM 17780 O O . ASP A 1 116 ? -2.861 14.796 26.678 1.00 0.00 116 ASP A O 10
ATOM 17789 N N . SER A 1 117 ? -2.448 12.808 25.709 1.00 0.00 117 SER A N 10
ATOM 17790 C CA . SER A 1 117 ? -3.148 12.041 26.732 1.00 0.00 117 SER A CA 10
ATOM 17791 C C . SER A 1 117 ? -4.616 12.445 26.808 1.00 0.00 117 SER A C 10
ATOM 17792 O O . SER A 1 117 ? -4.964 13.445 27.438 1.00 0.00 117 SER A O 10
ATOM 17800 N N . GLY A 1 118 ? -5.475 11.663 26.162 1.00 0.00 118 GLY A N 10
ATOM 17801 C CA . GLY A 1 118 ? -6.896 11.958 26.170 1.00 0.00 118 GLY A CA 10
ATOM 17802 C C . GLY A 1 118 ? -7.749 10.703 26.162 1.00 0.00 118 GLY A C 10
ATOM 17803 O O . GLY A 1 118 ? -8.500 10.466 25.215 1.00 0.00 118 GLY A O 10
ATOM 17807 N N . PRO A 1 119 ? -7.659 9.873 27.216 1.00 0.00 119 PRO A N 10
ATOM 17808 C CA . PRO A 1 119 ? -8.437 8.634 27.315 1.00 0.00 119 PRO A CA 10
ATOM 17809 C C . PRO A 1 119 ? -9.928 8.867 27.094 1.00 0.00 119 PRO A C 10
ATOM 17810 O O . PRO A 1 119 ? -10.579 9.562 27.876 1.00 0.00 119 PRO A O 10
ATOM 17821 N N . SER A 1 120 ? -10.462 8.285 26.026 1.00 0.00 120 SER A N 10
ATOM 17822 C CA . SER A 1 120 ? -11.877 8.431 25.704 1.00 0.00 120 SER A CA 10
ATOM 17823 C C . SER A 1 120 ? -12.328 7.346 24.731 1.00 0.00 120 SER A C 10
ATOM 17824 O O . SER A 1 120 ? -13.356 6.701 24.938 1.00 0.00 120 SER A O 10
ATOM 17832 N N . SER A 1 121 ? -11.552 7.151 23.670 1.00 0.00 121 SER A N 10
ATOM 17833 C CA . SER A 1 121 ? -11.872 6.145 22.664 1.00 0.00 121 SER A CA 10
ATOM 17834 C C . SER A 1 121 ? -10.604 5.627 21.991 1.00 0.00 121 SER A C 10
ATOM 17835 O O . SER A 1 121 ? -10.420 4.421 21.834 1.00 0.00 121 SER A O 10
ATOM 17843 N N . GLY A 1 122 ? -9.733 6.550 21.595 1.00 0.00 122 GLY A N 10
ATOM 17844 C CA . GLY A 1 122 ? -8.492 6.168 20.943 1.00 0.00 122 GLY A CA 10
ATOM 17845 C C . GLY A 1 122 ? -8.420 6.651 19.508 1.00 0.00 122 GLY A C 10
ATOM 17846 O O . GLY A 1 122 ? -7.330 7.091 19.084 1.00 0.00 122 GLY A O 10
ATOM 17851 N N . GLY A 1 1 ? -14.006 -31.572 40.057 1.00 0.00 1 GLY A N 11
ATOM 17852 C CA . GLY A 1 1 ? -13.439 -31.566 38.679 1.00 0.00 1 GLY A CA 11
ATOM 17853 C C . GLY A 1 1 ? -12.514 -32.740 38.428 1.00 0.00 1 GLY A C 11
ATOM 17854 O O . GLY A 1 1 ? -11.334 -32.697 38.780 1.00 0.00 1 GLY A O 11
ATOM 17860 N N . SER A 1 2 ? -13.048 -33.792 37.817 1.00 0.00 2 SER A N 11
ATOM 17861 C CA . SER A 1 2 ? -12.262 -34.983 37.518 1.00 0.00 2 SER A CA 11
ATOM 17862 C C . SER A 1 2 ? -12.828 -35.720 36.309 1.00 0.00 2 SER A C 11
ATOM 17863 O O . SER A 1 2 ? -14.037 -35.923 36.204 1.00 0.00 2 SER A O 11
ATOM 17871 N N . SER A 1 3 ? -11.946 -36.117 35.397 1.00 0.00 3 SER A N 11
ATOM 17872 C CA . SER A 1 3 ? -12.358 -36.832 34.195 1.00 0.00 3 SER A CA 11
ATOM 17873 C C . SER A 1 3 ? -12.983 -38.177 34.550 1.00 0.00 3 SER A C 11
ATOM 17874 O O . SER A 1 3 ? -12.476 -38.902 35.405 1.00 0.00 3 SER A O 11
ATOM 17882 N N . GLY A 1 4 ? -14.087 -38.505 33.885 1.00 0.00 4 GLY A N 11
ATOM 17883 C CA . GLY A 1 4 ? -14.761 -39.763 34.143 1.00 0.00 4 GLY A CA 11
ATOM 17884 C C . GLY A 1 4 ? -15.485 -40.295 32.922 1.00 0.00 4 GLY A C 11
ATOM 17885 O O . GLY A 1 4 ? -14.952 -40.262 31.812 1.00 0.00 4 GLY A O 11
ATOM 17889 N N . SER A 1 5 ? -16.702 -40.788 33.126 1.00 0.00 5 SER A N 11
ATOM 17890 C CA . SER A 1 5 ? -17.500 -41.331 32.033 1.00 0.00 5 SER A CA 11
ATOM 17891 C C . SER A 1 5 ? -18.923 -40.783 32.074 1.00 0.00 5 SER A C 11
ATOM 17892 O O . SER A 1 5 ? -19.701 -41.114 32.968 1.00 0.00 5 SER A O 11
ATOM 17900 N N . SER A 1 6 ? -19.256 -39.942 31.099 1.00 0.00 6 SER A N 11
ATOM 17901 C CA . SER A 1 6 ? -20.585 -39.347 31.024 1.00 0.00 6 SER A CA 11
ATOM 17902 C C . SER A 1 6 ? -21.073 -39.285 29.580 1.00 0.00 6 SER A C 11
ATOM 17903 O O . SER A 1 6 ? -22.204 -39.664 29.278 1.00 0.00 6 SER A O 11
ATOM 17911 N N . GLY A 1 7 ? -20.210 -38.803 28.690 1.00 0.00 7 GLY A N 11
ATOM 17912 C CA . GLY A 1 7 ? -20.570 -38.699 27.289 1.00 0.00 7 GLY A CA 11
ATOM 17913 C C . GLY A 1 7 ? -19.996 -37.460 26.631 1.00 0.00 7 GLY A C 11
ATOM 17914 O O . GLY A 1 7 ? -19.189 -36.749 27.231 1.00 0.00 7 GLY A O 11
ATOM 17918 N N . VAL A 1 8 ? -20.413 -37.200 25.397 1.00 0.00 8 VAL A N 11
ATOM 17919 C CA . VAL A 1 8 ? -19.935 -36.039 24.657 1.00 0.00 8 VAL A CA 11
ATOM 17920 C C . VAL A 1 8 ? -18.432 -36.121 24.416 1.00 0.00 8 VAL A C 11
ATOM 17921 O O . VAL A 1 8 ? -17.689 -36.650 25.242 1.00 0.00 8 VAL A O 11
ATOM 17934 N N . GLU A 1 9 ? -17.992 -35.594 23.278 1.00 0.00 9 GLU A N 11
ATOM 17935 C CA . GLU A 1 9 ? -16.576 -35.608 22.927 1.00 0.00 9 GLU A CA 11
ATOM 17936 C C . GLU A 1 9 ? -15.983 -34.204 23.000 1.00 0.00 9 GLU A C 11
ATOM 17937 O O . GLU A 1 9 ? -16.618 -33.276 23.502 1.00 0.00 9 GLU A O 11
ATOM 17949 N N . HIS A 1 10 ? -14.762 -34.055 22.496 1.00 0.00 10 HIS A N 11
ATOM 17950 C CA . HIS A 1 10 ? -14.084 -32.764 22.505 1.00 0.00 10 HIS A CA 11
ATOM 17951 C C . HIS A 1 10 ? -12.832 -32.801 21.635 1.00 0.00 10 HIS A C 11
ATOM 17952 O O . HIS A 1 10 ? -12.306 -33.872 21.333 1.00 0.00 10 HIS A O 11
ATOM 17966 N N . GLU A 1 11 ? -12.362 -31.625 21.234 1.00 0.00 11 GLU A N 11
ATOM 17967 C CA . GLU A 1 11 ? -11.171 -31.523 20.398 1.00 0.00 11 GLU A CA 11
ATOM 17968 C C . GLU A 1 11 ? -11.375 -32.247 19.071 1.00 0.00 11 GLU A C 11
ATOM 17969 O O . GLU A 1 11 ? -12.397 -32.898 18.859 1.00 0.00 11 GLU A O 11
ATOM 17981 N N . GLN A 1 12 ? -10.394 -32.128 18.182 1.00 0.00 12 GLN A N 11
ATOM 17982 C CA . GLN A 1 12 ? -10.465 -32.771 16.875 1.00 0.00 12 GLN A CA 11
ATOM 17983 C C . GLN A 1 12 ? -9.073 -32.944 16.277 1.00 0.00 12 GLN A C 11
ATOM 17984 O O . GLN A 1 12 ? -8.069 -32.622 16.914 1.00 0.00 12 GLN A O 11
ATOM 17998 N N . GLN A 1 13 ? -9.019 -33.452 15.051 1.00 0.00 13 GLN A N 11
ATOM 17999 C CA . GLN A 1 13 ? -7.748 -33.667 14.368 1.00 0.00 13 GLN A CA 11
ATOM 18000 C C . GLN A 1 13 ? -7.831 -33.220 12.913 1.00 0.00 13 GLN A C 11
ATOM 18001 O O . GLN A 1 13 ? -8.849 -33.415 12.249 1.00 0.00 13 GLN A O 11
ATOM 18015 N N . VAL A 1 14 ? -6.752 -32.619 12.421 1.00 0.00 14 VAL A N 11
ATOM 18016 C CA . VAL A 1 14 ? -6.703 -32.144 11.044 1.00 0.00 14 VAL A CA 11
ATOM 18017 C C . VAL A 1 14 ? -6.572 -33.308 10.065 1.00 0.00 14 VAL A C 11
ATOM 18018 O O . VAL A 1 14 ? -5.700 -34.163 10.216 1.00 0.00 14 VAL A O 11
ATOM 18031 N N . THR A 1 15 ? -7.445 -33.333 9.064 1.00 0.00 15 THR A N 11
ATOM 18032 C CA . THR A 1 15 ? -7.429 -34.391 8.061 1.00 0.00 15 THR A CA 11
ATOM 18033 C C . THR A 1 15 ? -7.330 -33.808 6.655 1.00 0.00 15 THR A C 11
ATOM 18034 O O . THR A 1 15 ? -6.569 -34.299 5.820 1.00 0.00 15 THR A O 11
ATOM 18045 N N . GLU A 1 16 ? -8.105 -32.759 6.398 1.00 0.00 16 GLU A N 11
ATOM 18046 C CA . GLU A 1 16 ? -8.104 -32.110 5.093 1.00 0.00 16 GLU A CA 11
ATOM 18047 C C . GLU A 1 16 ? -7.121 -30.942 5.065 1.00 0.00 16 GLU A C 11
ATOM 18048 O O . GLU A 1 16 ? -7.453 -29.847 4.611 1.00 0.00 16 GLU A O 11
ATOM 18060 N N . SER A 1 17 ? -5.910 -31.186 5.554 1.00 0.00 17 SER A N 11
ATOM 18061 C CA . SER A 1 17 ? -4.876 -30.157 5.585 1.00 0.00 17 SER A CA 11
ATOM 18062 C C . SER A 1 17 ? -5.323 -28.961 6.424 1.00 0.00 17 SER A C 11
ATOM 18063 O O . SER A 1 17 ? -6.516 -28.765 6.655 1.00 0.00 17 SER A O 11
ATOM 18071 N N . PRO A 1 18 ? -4.365 -28.142 6.891 1.00 0.00 18 PRO A N 11
ATOM 18072 C CA . PRO A 1 18 ? -4.665 -26.960 7.707 1.00 0.00 18 PRO A CA 11
ATOM 18073 C C . PRO A 1 18 ? -5.369 -25.866 6.909 1.00 0.00 18 PRO A C 11
ATOM 18074 O O . PRO A 1 18 ? -6.028 -24.996 7.478 1.00 0.00 18 PRO A O 11
ATOM 18085 N N . SER A 1 19 ? -5.225 -25.914 5.587 1.00 0.00 19 SER A N 11
ATOM 18086 C CA . SER A 1 19 ? -5.847 -24.926 4.713 1.00 0.00 19 SER A CA 11
ATOM 18087 C C . SER A 1 19 ? -5.278 -23.535 4.973 1.00 0.00 19 SER A C 11
ATOM 18088 O O . SER A 1 19 ? -4.459 -23.345 5.872 1.00 0.00 19 SER A O 11
ATOM 18096 N N . LEU A 1 20 ? -5.718 -22.564 4.178 1.00 0.00 20 LEU A N 11
ATOM 18097 C CA . LEU A 1 20 ? -5.253 -21.190 4.321 1.00 0.00 20 LEU A CA 11
ATOM 18098 C C . LEU A 1 20 ? -3.744 -21.100 4.104 1.00 0.00 20 LEU A C 11
ATOM 18099 O O . LEU A 1 20 ? -3.071 -20.256 4.695 1.00 0.00 20 LEU A O 11
ATOM 18115 N N . ALA A 1 21 ? -3.222 -21.978 3.254 1.00 0.00 21 ALA A N 11
ATOM 18116 C CA . ALA A 1 21 ? -1.794 -21.999 2.959 1.00 0.00 21 ALA A CA 11
ATOM 18117 C C . ALA A 1 21 ? -1.529 -21.620 1.505 1.00 0.00 21 ALA A C 11
ATOM 18118 O O . ALA A 1 21 ? -1.702 -22.436 0.599 1.00 0.00 21 ALA A O 11
ATOM 18125 N N . SER A 1 22 ? -1.107 -20.379 1.290 1.00 0.00 22 SER A N 11
ATOM 18126 C CA . SER A 1 22 ? -0.816 -19.891 -0.053 1.00 0.00 22 SER A CA 11
ATOM 18127 C C . SER A 1 22 ? 0.593 -19.313 -0.127 1.00 0.00 22 SER A C 11
ATOM 18128 O O . SER A 1 22 ? 0.864 -18.241 0.416 1.00 0.00 22 SER A O 11
ATOM 18136 N N . VAL A 1 23 ? 1.486 -20.028 -0.802 1.00 0.00 23 VAL A N 11
ATOM 18137 C CA . VAL A 1 23 ? 2.868 -19.587 -0.945 1.00 0.00 23 VAL A CA 11
ATOM 18138 C C . VAL A 1 23 ? 3.571 -19.535 0.410 1.00 0.00 23 VAL A C 11
ATOM 18139 O O . VAL A 1 23 ? 3.067 -18.927 1.354 1.00 0.00 23 VAL A O 11
ATOM 18152 N N . PRO A 1 24 ? 4.750 -20.174 0.529 1.00 0.00 24 PRO A N 11
ATOM 18153 C CA . PRO A 1 24 ? 5.513 -20.191 1.783 1.00 0.00 24 PRO A CA 11
ATOM 18154 C C . PRO A 1 24 ? 6.056 -18.813 2.147 1.00 0.00 24 PRO A C 11
ATOM 18155 O O . PRO A 1 24 ? 7.094 -18.390 1.639 1.00 0.00 24 PRO A O 11
ATOM 18166 N N . THR A 1 25 ? 5.348 -18.119 3.031 1.00 0.00 25 THR A N 11
ATOM 18167 C CA . THR A 1 25 ? 5.758 -16.789 3.464 1.00 0.00 25 THR A CA 11
ATOM 18168 C C . THR A 1 25 ? 7.029 -16.857 4.301 1.00 0.00 25 THR A C 11
ATOM 18169 O O . THR A 1 25 ? 8.060 -16.292 3.935 1.00 0.00 25 THR A O 11
ATOM 18180 N N . ALA A 1 26 ? 6.944 -17.554 5.425 1.00 0.00 26 ALA A N 11
ATOM 18181 C CA . ALA A 1 26 ? 8.084 -17.703 6.322 1.00 0.00 26 ALA A CA 11
ATOM 18182 C C . ALA A 1 26 ? 8.553 -16.348 6.842 1.00 0.00 26 ALA A C 11
ATOM 18183 O O . ALA A 1 26 ? 9.752 -16.099 6.961 1.00 0.00 26 ALA A O 11
ATOM 18190 N N . ASP A 1 27 ? 7.598 -15.476 7.151 1.00 0.00 27 ASP A N 11
ATOM 18191 C CA . ASP A 1 27 ? 7.912 -14.145 7.659 1.00 0.00 27 ASP A CA 11
ATOM 18192 C C . ASP A 1 27 ? 8.727 -13.353 6.641 1.00 0.00 27 ASP A C 11
ATOM 18193 O O . ASP A 1 27 ? 9.922 -13.592 6.466 1.00 0.00 27 ASP A O 11
ATOM 18202 N N . GLU A 1 28 ? 8.072 -12.410 5.972 1.00 0.00 28 GLU A N 11
ATOM 18203 C CA . GLU A 1 28 ? 8.734 -11.582 4.971 1.00 0.00 28 GLU A CA 11
ATOM 18204 C C . GLU A 1 28 ? 9.386 -10.364 5.617 1.00 0.00 28 GLU A C 11
ATOM 18205 O O . GLU A 1 28 ? 10.592 -10.150 5.486 1.00 0.00 28 GLU A O 11
ATOM 18217 N N . LEU A 1 29 ? 8.583 -9.568 6.315 1.00 0.00 29 LEU A N 11
ATOM 18218 C CA . LEU A 1 29 ? 9.083 -8.372 6.982 1.00 0.00 29 LEU A CA 11
ATOM 18219 C C . LEU A 1 29 ? 9.488 -8.679 8.420 1.00 0.00 29 LEU A C 11
ATOM 18220 O O . LEU A 1 29 ? 8.680 -8.565 9.341 1.00 0.00 29 LEU A O 11
ATOM 18236 N N . PHE A 1 30 ? 10.745 -9.069 8.605 1.00 0.00 30 PHE A N 11
ATOM 18237 C CA . PHE A 1 30 ? 11.257 -9.393 9.931 1.00 0.00 30 PHE A CA 11
ATOM 18238 C C . PHE A 1 30 ? 12.215 -8.313 10.424 1.00 0.00 30 PHE A C 11
ATOM 18239 O O . PHE A 1 30 ? 12.179 -7.924 11.592 1.00 0.00 30 PHE A O 11
ATOM 18256 N N . ASP A 1 31 ? 13.069 -7.833 9.528 1.00 0.00 31 ASP A N 11
ATOM 18257 C CA . ASP A 1 31 ? 14.036 -6.797 9.872 1.00 0.00 31 ASP A CA 11
ATOM 18258 C C . ASP A 1 31 ? 13.343 -5.458 10.099 1.00 0.00 31 ASP A C 11
ATOM 18259 O O . ASP A 1 31 ? 13.798 -4.641 10.901 1.00 0.00 31 ASP A O 11
ATOM 18268 N N . PHE A 1 32 ? 12.241 -5.240 9.391 1.00 0.00 32 PHE A N 11
ATOM 18269 C CA . PHE A 1 32 ? 11.485 -3.998 9.516 1.00 0.00 32 PHE A CA 11
ATOM 18270 C C . PHE A 1 32 ? 10.793 -3.917 10.872 1.00 0.00 32 PHE A C 11
ATOM 18271 O O . PHE A 1 32 ? 10.161 -4.875 11.317 1.00 0.00 32 PHE A O 11
ATOM 18288 N N . HIS A 1 33 ? 10.918 -2.766 11.526 1.00 0.00 33 HIS A N 11
ATOM 18289 C CA . HIS A 1 33 ? 10.303 -2.557 12.833 1.00 0.00 33 HIS A CA 11
ATOM 18290 C C . HIS A 1 33 ? 9.176 -1.533 12.747 1.00 0.00 33 HIS A C 11
ATOM 18291 O O . HIS A 1 33 ? 9.183 -0.659 11.880 1.00 0.00 33 HIS A O 11
ATOM 18305 N N . ILE A 1 34 ? 8.210 -1.647 13.651 1.00 0.00 34 ILE A N 11
ATOM 18306 C CA . ILE A 1 34 ? 7.076 -0.732 13.679 1.00 0.00 34 ILE A CA 11
ATOM 18307 C C . ILE A 1 34 ? 7.475 0.621 14.257 1.00 0.00 34 ILE A C 11
ATOM 18308 O O . ILE A 1 34 ? 7.829 0.724 15.432 1.00 0.00 34 ILE A O 11
ATOM 18324 N N . GLY A 1 35 ? 7.415 1.657 13.427 1.00 0.00 35 GLY A N 11
ATOM 18325 C CA . GLY A 1 35 ? 7.773 2.990 13.875 1.00 0.00 35 GLY A CA 11
ATOM 18326 C C . GLY A 1 35 ? 9.039 3.504 13.219 1.00 0.00 35 GLY A C 11
ATOM 18327 O O . GLY A 1 35 ? 9.769 4.304 13.803 1.00 0.00 35 GLY A O 11
ATOM 18331 N N . ASP A 1 36 ? 9.300 3.042 12.000 1.00 0.00 36 ASP A N 11
ATOM 18332 C CA . ASP A 1 36 ? 10.487 3.459 11.262 1.00 0.00 36 ASP A CA 11
ATOM 18333 C C . ASP A 1 36 ? 10.111 3.974 9.876 1.00 0.00 36 ASP A C 11
ATOM 18334 O O . ASP A 1 36 ? 9.030 3.681 9.366 1.00 0.00 36 ASP A O 11
ATOM 18343 N N . ARG A 1 37 ? 11.012 4.742 9.272 1.00 0.00 37 ARG A N 11
ATOM 18344 C CA . ARG A 1 37 ? 10.775 5.298 7.944 1.00 0.00 37 ARG A CA 11
ATOM 18345 C C . ARG A 1 37 ? 10.779 4.200 6.886 1.00 0.00 37 ARG A C 11
ATOM 18346 O O . ARG A 1 37 ? 11.658 3.338 6.875 1.00 0.00 37 ARG A O 11
ATOM 18367 N N . VAL A 1 38 ? 9.791 4.236 5.998 1.00 0.00 38 VAL A N 11
ATOM 18368 C CA . VAL A 1 38 ? 9.681 3.244 4.936 1.00 0.00 38 VAL A CA 11
ATOM 18369 C C . VAL A 1 38 ? 9.134 3.866 3.656 1.00 0.00 38 VAL A C 11
ATOM 18370 O O . VAL A 1 38 ? 8.135 4.586 3.682 1.00 0.00 38 VAL A O 11
ATOM 18383 N N . LEU A 1 39 ? 9.793 3.582 2.539 1.00 0.00 39 LEU A N 11
ATOM 18384 C CA . LEU A 1 39 ? 9.371 4.112 1.247 1.00 0.00 39 LEU A CA 11
ATOM 18385 C C . LEU A 1 39 ? 8.548 3.082 0.482 1.00 0.00 39 LEU A C 11
ATOM 18386 O O . LEU A 1 39 ? 9.029 1.990 0.177 1.00 0.00 39 LEU A O 11
ATOM 18402 N N . ILE A 1 40 ? 7.304 3.435 0.174 1.00 0.00 40 ILE A N 11
ATOM 18403 C CA . ILE A 1 40 ? 6.415 2.538 -0.553 1.00 0.00 40 ILE A CA 11
ATOM 18404 C C . ILE A 1 40 ? 6.666 2.616 -2.056 1.00 0.00 40 ILE A C 11
ATOM 18405 O O . ILE A 1 40 ? 6.454 3.657 -2.678 1.00 0.00 40 ILE A O 11
ATOM 18421 N N . GLY A 1 41 ? 7.121 1.509 -2.631 1.00 0.00 41 GLY A N 11
ATOM 18422 C CA . GLY A 1 41 ? 7.395 1.471 -4.056 1.00 0.00 41 GLY A CA 11
ATOM 18423 C C . GLY A 1 41 ? 8.448 2.479 -4.473 1.00 0.00 41 GLY A C 11
ATOM 18424 O O . GLY A 1 41 ? 8.531 2.851 -5.643 1.00 0.00 41 GLY A O 11
ATOM 18428 N N . ASN A 1 42 ? 9.257 2.923 -3.514 1.00 0.00 42 ASN A N 11
ATOM 18429 C CA . ASN A 1 42 ? 10.311 3.895 -3.791 1.00 0.00 42 ASN A CA 11
ATOM 18430 C C . ASN A 1 42 ? 9.738 5.154 -4.436 1.00 0.00 42 ASN A C 11
ATOM 18431 O O . ASN A 1 42 ? 10.190 5.582 -5.499 1.00 0.00 42 ASN A O 11
ATOM 18442 N N . VAL A 1 43 ? 8.738 5.743 -3.787 1.00 0.00 43 VAL A N 11
ATOM 18443 C CA . VAL A 1 43 ? 8.104 6.952 -4.299 1.00 0.00 43 VAL A CA 11
ATOM 18444 C C . VAL A 1 43 ? 7.195 7.586 -3.250 1.00 0.00 43 VAL A C 11
ATOM 18445 O O . VAL A 1 43 ? 7.167 8.808 -3.097 1.00 0.00 43 VAL A O 11
ATOM 18458 N N . GLN A 1 44 ? 6.452 6.751 -2.530 1.00 0.00 44 GLN A N 11
ATOM 18459 C CA . GLN A 1 44 ? 5.542 7.233 -1.499 1.00 0.00 44 GLN A CA 11
ATOM 18460 C C . GLN A 1 44 ? 6.167 7.100 -0.111 1.00 0.00 44 GLN A C 11
ATOM 18461 O O . GLN A 1 44 ? 6.167 6.017 0.476 1.00 0.00 44 GLN A O 11
ATOM 18475 N N . PRO A 1 45 ? 6.708 8.202 0.440 1.00 0.00 45 PRO A N 11
ATOM 18476 C CA . PRO A 1 45 ? 7.333 8.196 1.766 1.00 0.00 45 PRO A CA 11
ATOM 18477 C C . PRO A 1 45 ? 6.309 8.065 2.889 1.00 0.00 45 PRO A C 11
ATOM 18478 O O . PRO A 1 45 ? 5.210 8.613 2.805 1.00 0.00 45 PRO A O 11
ATOM 18489 N N . GLY A 1 46 ? 6.678 7.337 3.937 1.00 0.00 46 GLY A N 11
ATOM 18490 C CA . GLY A 1 46 ? 5.780 7.148 5.061 1.00 0.00 46 GLY A CA 11
ATOM 18491 C C . GLY A 1 46 ? 6.450 6.455 6.230 1.00 0.00 46 GLY A C 11
ATOM 18492 O O . GLY A 1 46 ? 7.673 6.316 6.261 1.00 0.00 46 GLY A O 11
ATOM 18496 N N . ILE A 1 47 ? 5.648 6.019 7.197 1.00 0.00 47 ILE A N 11
ATOM 18497 C CA . ILE A 1 47 ? 6.171 5.336 8.375 1.00 0.00 47 ILE A CA 11
ATOM 18498 C C . ILE A 1 47 ? 5.495 3.985 8.573 1.00 0.00 47 ILE A C 11
ATOM 18499 O O . ILE A 1 47 ? 4.274 3.869 8.470 1.00 0.00 47 ILE A O 11
ATOM 18515 N N . LEU A 1 48 ? 6.296 2.963 8.858 1.00 0.00 48 LEU A N 11
ATOM 18516 C CA . LEU A 1 48 ? 5.775 1.618 9.071 1.00 0.00 48 LEU A CA 11
ATOM 18517 C C . LEU A 1 48 ? 5.020 1.532 10.394 1.00 0.00 48 LEU A C 11
ATOM 18518 O O . LEU A 1 48 ? 5.615 1.616 11.468 1.00 0.00 48 LEU A O 11
ATOM 18534 N N . ARG A 1 49 ? 3.704 1.364 10.308 1.00 0.00 49 ARG A N 11
ATOM 18535 C CA . ARG A 1 49 ? 2.865 1.267 11.497 1.00 0.00 49 ARG A CA 11
ATOM 18536 C C . ARG A 1 49 ? 2.423 -0.172 11.738 1.00 0.00 49 ARG A C 11
ATOM 18537 O O . ARG A 1 49 ? 2.212 -0.583 12.879 1.00 0.00 49 ARG A O 11
ATOM 18558 N N . PHE A 1 50 ? 2.281 -0.932 10.657 1.00 0.00 50 PHE A N 11
ATOM 18559 C CA . PHE A 1 50 ? 1.861 -2.325 10.754 1.00 0.00 50 PHE A CA 11
ATOM 18560 C C . PHE A 1 50 ? 2.531 -3.171 9.676 1.00 0.00 50 PHE A C 11
ATOM 18561 O O . PHE A 1 50 ? 3.063 -2.643 8.700 1.00 0.00 50 PHE A O 11
ATOM 18578 N N . LYS A 1 51 ? 2.503 -4.489 9.860 1.00 0.00 51 LYS A N 11
ATOM 18579 C CA . LYS A 1 51 ? 3.108 -5.408 8.903 1.00 0.00 51 LYS A CA 11
ATOM 18580 C C . LYS A 1 51 ? 2.839 -6.857 9.298 1.00 0.00 51 LYS A C 11
ATOM 18581 O O . LYS A 1 51 ? 3.407 -7.361 10.267 1.00 0.00 51 LYS A O 11
ATOM 18600 N N . GLY A 1 52 ? 1.970 -7.520 8.542 1.00 0.00 52 GLY A N 11
ATOM 18601 C CA . GLY A 1 52 ? 1.643 -8.905 8.830 1.00 0.00 52 GLY A CA 11
ATOM 18602 C C . GLY A 1 52 ? 0.363 -9.351 8.151 1.00 0.00 52 GLY A C 11
ATOM 18603 O O . GLY A 1 52 ? -0.185 -8.636 7.313 1.00 0.00 52 GLY A O 11
ATOM 18607 N N . GLU A 1 53 ? -0.113 -10.538 8.514 1.00 0.00 53 GLU A N 11
ATOM 18608 C CA . GLU A 1 53 ? -1.336 -11.081 7.934 1.00 0.00 53 GLU A CA 11
ATOM 18609 C C . GLU A 1 53 ? -2.534 -10.198 8.267 1.00 0.00 53 GLU A C 11
ATOM 18610 O O . GLU A 1 53 ? -2.540 -9.498 9.279 1.00 0.00 53 GLU A O 11
ATOM 18622 N N . THR A 1 54 ? -3.547 -10.234 7.406 1.00 0.00 54 THR A N 11
ATOM 18623 C CA . THR A 1 54 ? -4.751 -9.437 7.608 1.00 0.00 54 THR A CA 11
ATOM 18624 C C . THR A 1 54 ? -6.002 -10.300 7.480 1.00 0.00 54 THR A C 11
ATOM 18625 O O . THR A 1 54 ? -5.916 -11.519 7.331 1.00 0.00 54 THR A O 11
ATOM 18636 N N . SER A 1 55 ? -7.165 -9.659 7.538 1.00 0.00 55 SER A N 11
ATOM 18637 C CA . SER A 1 55 ? -8.435 -10.368 7.427 1.00 0.00 55 SER A CA 11
ATOM 18638 C C . SER A 1 55 ? -9.023 -10.214 6.028 1.00 0.00 55 SER A C 11
ATOM 18639 O O . SER A 1 55 ? -9.702 -11.111 5.528 1.00 0.00 55 SER A O 11
ATOM 18647 N N . PHE A 1 56 ? -8.759 -9.071 5.403 1.00 0.00 56 PHE A N 11
ATOM 18648 C CA . PHE A 1 56 ? -9.262 -8.801 4.061 1.00 0.00 56 PHE A CA 11
ATOM 18649 C C . PHE A 1 56 ? -8.458 -9.564 3.014 1.00 0.00 56 PHE A C 11
ATOM 18650 O O . PHE A 1 56 ? -8.987 -9.956 1.975 1.00 0.00 56 PHE A O 11
ATOM 18667 N N . ALA A 1 57 ? -7.175 -9.772 3.296 1.00 0.00 57 ALA A N 11
ATOM 18668 C CA . ALA A 1 57 ? -6.298 -10.488 2.379 1.00 0.00 57 ALA A CA 11
ATOM 18669 C C . ALA A 1 57 ? -5.375 -11.440 3.133 1.00 0.00 57 ALA A C 11
ATOM 18670 O O . ALA A 1 57 ? -5.355 -11.456 4.363 1.00 0.00 57 ALA A O 11
ATOM 18677 N N . LYS A 1 58 ? -4.613 -12.233 2.387 1.00 0.00 58 LYS A N 11
ATOM 18678 C CA . LYS A 1 58 ? -3.687 -13.187 2.985 1.00 0.00 58 LYS A CA 11
ATOM 18679 C C . LYS A 1 58 ? -2.242 -12.803 2.687 1.00 0.00 58 LYS A C 11
ATOM 18680 O O . LYS A 1 58 ? -1.965 -12.085 1.726 1.00 0.00 58 LYS A O 11
ATOM 18699 N N . GLY A 1 59 ? -1.323 -13.285 3.517 1.00 0.00 59 GLY A N 11
ATOM 18700 C CA . GLY A 1 59 ? 0.083 -12.981 3.326 1.00 0.00 59 GLY A CA 11
ATOM 18701 C C . GLY A 1 59 ? 0.577 -11.902 4.269 1.00 0.00 59 GLY A C 11
ATOM 18702 O O . GLY A 1 59 ? 0.324 -11.956 5.472 1.00 0.00 59 GLY A O 11
ATOM 18706 N N . PHE A 1 60 ? 1.284 -10.919 3.721 1.00 0.00 60 PHE A N 11
ATOM 18707 C CA . PHE A 1 60 ? 1.815 -9.821 4.521 1.00 0.00 60 PHE A CA 11
ATOM 18708 C C . PHE A 1 60 ? 1.288 -8.481 4.018 1.00 0.00 60 PHE A C 11
ATOM 18709 O O . PHE A 1 60 ? 1.173 -8.260 2.813 1.00 0.00 60 PHE A O 11
ATOM 18726 N N . TRP A 1 61 ? 0.967 -7.591 4.951 1.00 0.00 61 TRP A N 11
ATOM 18727 C CA . TRP A 1 61 ? 0.452 -6.273 4.604 1.00 0.00 61 TRP A CA 11
ATOM 18728 C C . TRP A 1 61 ? 1.019 -5.206 5.534 1.00 0.00 61 TRP A C 11
ATOM 18729 O O . TRP A 1 61 ? 0.724 -5.189 6.729 1.00 0.00 61 TRP A O 11
ATOM 18750 N N . ALA A 1 62 ? 1.837 -4.320 4.978 1.00 0.00 62 ALA A N 11
ATOM 18751 C CA . ALA A 1 62 ? 2.449 -3.252 5.758 1.00 0.00 62 ALA A CA 11
ATOM 18752 C C . ALA A 1 62 ? 1.594 -1.988 5.732 1.00 0.00 62 ALA A C 11
ATOM 18753 O O . ALA A 1 62 ? 1.263 -1.474 4.663 1.00 0.00 62 ALA A O 11
ATOM 18760 N N . GLY A 1 63 ? 1.244 -1.492 6.913 1.00 0.00 63 GLY A N 11
ATOM 18761 C CA . GLY A 1 63 ? 0.435 -0.293 7.004 1.00 0.00 63 GLY A CA 11
ATOM 18762 C C . GLY A 1 63 ? 1.274 0.960 7.158 1.00 0.00 63 GLY A C 11
ATOM 18763 O O . GLY A 1 63 ? 1.514 1.422 8.274 1.00 0.00 63 GLY A O 11
ATOM 18767 N N . VAL A 1 64 ? 1.725 1.507 6.035 1.00 0.00 64 VAL A N 11
ATOM 18768 C CA . VAL A 1 64 ? 2.546 2.711 6.048 1.00 0.00 64 VAL A CA 11
ATOM 18769 C C . VAL A 1 64 ? 1.694 3.957 6.258 1.00 0.00 64 VAL A C 11
ATOM 18770 O O . VAL A 1 64 ? 0.587 4.062 5.729 1.00 0.00 64 VAL A O 11
ATOM 18783 N N . GLU A 1 65 ? 2.217 4.901 7.036 1.00 0.00 65 GLU A N 11
ATOM 18784 C CA . GLU A 1 65 ? 1.505 6.142 7.316 1.00 0.00 65 GLU A CA 11
ATOM 18785 C C . GLU A 1 65 ? 2.132 7.311 6.563 1.00 0.00 65 GLU A C 11
ATOM 18786 O O . GLU A 1 65 ? 3.228 7.759 6.896 1.00 0.00 65 GLU A O 11
ATOM 18798 N N . LEU A 1 66 ? 1.428 7.798 5.547 1.00 0.00 66 LEU A N 11
ATOM 18799 C CA . LEU A 1 66 ? 1.916 8.914 4.746 1.00 0.00 66 LEU A CA 11
ATOM 18800 C C . LEU A 1 66 ? 1.841 10.221 5.529 1.00 0.00 66 LEU A C 11
ATOM 18801 O O . LEU A 1 66 ? 0.958 10.403 6.367 1.00 0.00 66 LEU A O 11
ATOM 18817 N N . ASP A 1 67 ? 2.771 11.128 5.249 1.00 0.00 67 ASP A N 11
ATOM 18818 C CA . ASP A 1 67 ? 2.810 12.418 5.927 1.00 0.00 67 ASP A CA 11
ATOM 18819 C C . ASP A 1 67 ? 1.677 13.319 5.448 1.00 0.00 67 ASP A C 11
ATOM 18820 O O . ASP A 1 67 ? 1.186 14.167 6.194 1.00 0.00 67 ASP A O 11
ATOM 18829 N N . LYS A 1 68 ? 1.265 13.131 4.198 1.00 0.00 68 LYS A N 11
ATOM 18830 C CA . LYS A 1 68 ? 0.188 13.926 3.619 1.00 0.00 68 LYS A CA 11
ATOM 18831 C C . LYS A 1 68 ? -1.041 13.062 3.347 1.00 0.00 68 LYS A C 11
ATOM 18832 O O . LYS A 1 68 ? -0.948 11.836 3.297 1.00 0.00 68 LYS A O 11
ATOM 18851 N N . PRO A 1 69 ? -2.214 13.693 3.165 1.00 0.00 69 PRO A N 11
ATOM 18852 C CA . PRO A 1 69 ? -3.463 12.974 2.897 1.00 0.00 69 PRO A CA 11
ATOM 18853 C C . PRO A 1 69 ? -3.473 12.331 1.513 1.00 0.00 69 PRO A C 11
ATOM 18854 O O . PRO A 1 69 ? -4.239 12.731 0.636 1.00 0.00 69 PRO A O 11
ATOM 18865 N N . GLU A 1 70 ? -2.617 11.332 1.325 1.00 0.00 70 GLU A N 11
ATOM 18866 C CA . GLU A 1 70 ? -2.524 10.633 0.049 1.00 0.00 70 GLU A CA 11
ATOM 18867 C C . GLU A 1 70 ? -3.071 9.212 0.161 1.00 0.00 70 GLU A C 11
ATOM 18868 O O . GLU A 1 70 ? -3.504 8.624 -0.830 1.00 0.00 70 GLU A O 11
ATOM 18880 N N . GLY A 1 71 ? -3.047 8.664 1.373 1.00 0.00 71 GLY A N 11
ATOM 18881 C CA . GLY A 1 71 ? -3.542 7.317 1.588 1.00 0.00 71 GLY A CA 11
ATOM 18882 C C . GLY A 1 71 ? -5.022 7.184 1.286 1.00 0.00 71 GLY A C 11
ATOM 18883 O O . GLY A 1 71 ? -5.524 7.782 0.334 1.00 0.00 71 GLY A O 11
ATOM 18887 N N . ASN A 1 72 ? -5.721 6.396 2.096 1.00 0.00 72 ASN A N 11
ATOM 18888 C CA . ASN A 1 72 ? -7.152 6.185 1.909 1.00 0.00 72 ASN A CA 11
ATOM 18889 C C . ASN A 1 72 ? -7.819 5.760 3.214 1.00 0.00 72 ASN A C 11
ATOM 18890 O O . ASN A 1 72 ? -8.892 6.254 3.564 1.00 0.00 72 ASN A O 11
ATOM 18901 N N . ASN A 1 73 ? -7.180 4.839 3.928 1.00 0.00 73 ASN A N 11
ATOM 18902 C CA . ASN A 1 73 ? -7.714 4.346 5.192 1.00 0.00 73 ASN A CA 11
ATOM 18903 C C . ASN A 1 73 ? -7.115 5.105 6.372 1.00 0.00 73 ASN A C 11
ATOM 18904 O O . ASN A 1 73 ? -6.204 5.915 6.204 1.00 0.00 73 ASN A O 11
ATOM 18915 N N . ASN A 1 74 ? -7.634 4.835 7.567 1.00 0.00 74 ASN A N 11
ATOM 18916 C CA . ASN A 1 74 ? -7.152 5.491 8.776 1.00 0.00 74 ASN A CA 11
ATOM 18917 C C . ASN A 1 74 ? -6.590 4.469 9.760 1.00 0.00 74 ASN A C 11
ATOM 18918 O O . ASN A 1 74 ? -6.733 4.618 10.974 1.00 0.00 74 ASN A O 11
ATOM 18929 N N . GLY A 1 75 ? -5.951 3.432 9.229 1.00 0.00 75 GLY A N 11
ATOM 18930 C CA . GLY A 1 75 ? -5.378 2.402 10.075 1.00 0.00 75 GLY A CA 11
ATOM 18931 C C . GLY A 1 75 ? -6.302 1.214 10.251 1.00 0.00 75 GLY A C 11
ATOM 18932 O O . GLY A 1 75 ? -5.847 0.099 10.512 1.00 0.00 75 GLY A O 11
ATOM 18936 N N . THR A 1 76 ? -7.603 1.448 10.110 1.00 0.00 76 THR A N 11
ATOM 18937 C CA . THR A 1 76 ? -8.591 0.387 10.257 1.00 0.00 76 THR A CA 11
ATOM 18938 C C . THR A 1 76 ? -9.107 -0.068 8.895 1.00 0.00 76 THR A C 11
ATOM 18939 O O . THR A 1 76 ? -9.880 0.637 8.246 1.00 0.00 76 THR A O 11
ATOM 18950 N N . TYR A 1 77 ? -8.675 -1.250 8.470 1.00 0.00 77 TYR A N 11
ATOM 18951 C CA . TYR A 1 77 ? -9.094 -1.800 7.186 1.00 0.00 77 TYR A CA 11
ATOM 18952 C C . TYR A 1 77 ? -10.230 -2.800 7.370 1.00 0.00 77 TYR A C 11
ATOM 18953 O O . TYR A 1 77 ? -10.053 -3.849 7.990 1.00 0.00 77 TYR A O 11
ATOM 18971 N N . ASP A 1 78 ? -11.396 -2.468 6.827 1.00 0.00 78 ASP A N 11
ATOM 18972 C CA . ASP A 1 78 ? -12.564 -3.337 6.931 1.00 0.00 78 ASP A CA 11
ATOM 18973 C C . ASP A 1 78 ? -12.990 -3.508 8.388 1.00 0.00 78 ASP A C 11
ATOM 18974 O O . ASP A 1 78 ? -13.607 -4.510 8.749 1.00 0.00 78 ASP A O 11
ATOM 18983 N N . GLY A 1 79 ? -12.658 -2.524 9.219 1.00 0.00 79 GLY A N 11
ATOM 18984 C CA . GLY A 1 79 ? -13.018 -2.589 10.623 1.00 0.00 79 GLY A CA 11
ATOM 18985 C C . GLY A 1 79 ? -11.858 -3.011 11.505 1.00 0.00 79 GLY A C 11
ATOM 18986 O O . GLY A 1 79 ? -11.817 -2.677 12.689 1.00 0.00 79 GLY A O 11
ATOM 18990 N N . ILE A 1 80 ? -10.914 -3.746 10.928 1.00 0.00 80 ILE A N 11
ATOM 18991 C CA . ILE A 1 80 ? -9.749 -4.214 11.672 1.00 0.00 80 ILE A CA 11
ATOM 18992 C C . ILE A 1 80 ? -8.764 -3.077 11.923 1.00 0.00 80 ILE A C 11
ATOM 18993 O O . ILE A 1 80 ? -8.019 -2.679 11.027 1.00 0.00 80 ILE A O 11
ATOM 19009 N N . ALA A 1 81 ? -8.765 -2.560 13.146 1.00 0.00 81 ALA A N 11
ATOM 19010 C CA . ALA A 1 81 ? -7.872 -1.468 13.516 1.00 0.00 81 ALA A CA 11
ATOM 19011 C C . ALA A 1 81 ? -6.468 -1.984 13.814 1.00 0.00 81 ALA A C 11
ATOM 19012 O O . ALA A 1 81 ? -6.238 -2.635 14.834 1.00 0.00 81 ALA A O 11
ATOM 19019 N N . TYR A 1 82 ? -5.532 -1.690 12.918 1.00 0.00 82 TYR A N 11
ATOM 19020 C CA . TYR A 1 82 ? -4.149 -2.124 13.085 1.00 0.00 82 TYR A CA 11
ATOM 19021 C C . TYR A 1 82 ? -3.314 -1.034 13.751 1.00 0.00 82 TYR A C 11
ATOM 19022 O O . TYR A 1 82 ? -2.635 -1.280 14.747 1.00 0.00 82 TYR A O 11
ATOM 19040 N N . PHE A 1 83 ? -3.370 0.171 13.192 1.00 0.00 83 PHE A N 11
ATOM 19041 C CA . PHE A 1 83 ? -2.620 1.299 13.731 1.00 0.00 83 PHE A CA 11
ATOM 19042 C C . PHE A 1 83 ? -3.481 2.558 13.765 1.00 0.00 83 PHE A C 11
ATOM 19043 O O . PHE A 1 83 ? -4.618 2.557 13.292 1.00 0.00 83 PHE A O 11
ATOM 19060 N N . GLU A 1 84 ? -2.932 3.630 14.327 1.00 0.00 84 GLU A N 11
ATOM 19061 C CA . GLU A 1 84 ? -3.651 4.895 14.421 1.00 0.00 84 GLU A CA 11
ATOM 19062 C C . GLU A 1 84 ? -3.038 5.942 13.496 1.00 0.00 84 GLU A C 11
ATOM 19063 O O . GLU A 1 84 ? -1.818 6.073 13.413 1.00 0.00 84 GLU A O 11
ATOM 19075 N N . CYS A 1 85 ? -3.895 6.683 12.801 1.00 0.00 85 CYS A N 11
ATOM 19076 C CA . CYS A 1 85 ? -3.439 7.719 11.883 1.00 0.00 85 CYS A CA 11
ATOM 19077 C C . CYS A 1 85 ? -4.600 8.600 11.435 1.00 0.00 85 CYS A C 11
ATOM 19078 O O . CYS A 1 85 ? -5.720 8.468 11.929 1.00 0.00 85 CYS A O 11
ATOM 19086 N N . LYS A 1 86 ? -4.325 9.501 10.498 1.00 0.00 86 LYS A N 11
ATOM 19087 C CA . LYS A 1 86 ? -5.347 10.406 9.984 1.00 0.00 86 LYS A CA 11
ATOM 19088 C C . LYS A 1 86 ? -6.452 9.632 9.270 1.00 0.00 86 LYS A C 11
ATOM 19089 O O . LYS A 1 86 ? -6.474 8.401 9.290 1.00 0.00 86 LYS A O 11
ATOM 19108 N N . GLU A 1 87 ? -7.371 10.362 8.646 1.00 0.00 87 GLU A N 11
ATOM 19109 C CA . GLU A 1 87 ? -8.482 9.746 7.930 1.00 0.00 87 GLU A CA 11
ATOM 19110 C C . GLU A 1 87 ? -7.984 8.917 6.749 1.00 0.00 87 GLU A C 11
ATOM 19111 O O . GLU A 1 87 ? -8.234 7.714 6.674 1.00 0.00 87 GLU A O 11
ATOM 19123 N N . LYS A 1 88 ? -7.286 9.568 5.824 1.00 0.00 88 LYS A N 11
ATOM 19124 C CA . LYS A 1 88 ? -6.761 8.888 4.645 1.00 0.00 88 LYS A CA 11
ATOM 19125 C C . LYS A 1 88 ? -5.249 9.063 4.534 1.00 0.00 88 LYS A C 11
ATOM 19126 O O . LYS A 1 88 ? -4.744 9.582 3.539 1.00 0.00 88 LYS A O 11
ATOM 19145 N N . HIS A 1 89 ? -4.532 8.626 5.564 1.00 0.00 89 HIS A N 11
ATOM 19146 C CA . HIS A 1 89 ? -3.077 8.733 5.581 1.00 0.00 89 HIS A CA 11
ATOM 19147 C C . HIS A 1 89 ? -2.423 7.353 5.617 1.00 0.00 89 HIS A C 11
ATOM 19148 O O . HIS A 1 89 ? -1.304 7.175 5.134 1.00 0.00 89 HIS A O 11
ATOM 19162 N N . GLY A 1 90 ? -3.125 6.381 6.190 1.00 0.00 90 GLY A N 11
ATOM 19163 C CA . GLY A 1 90 ? -2.592 5.033 6.274 1.00 0.00 90 GLY A CA 11
ATOM 19164 C C . GLY A 1 90 ? -2.967 4.186 5.074 1.00 0.00 90 GLY A C 11
ATOM 19165 O O . GLY A 1 90 ? -4.146 4.036 4.756 1.00 0.00 90 GLY A O 11
ATOM 19169 N N . ILE A 1 91 ? -1.961 3.631 4.408 1.00 0.00 91 ILE A N 11
ATOM 19170 C CA . ILE A 1 91 ? -2.190 2.795 3.236 1.00 0.00 91 ILE A CA 11
ATOM 19171 C C . ILE A 1 91 ? -1.466 1.458 3.364 1.00 0.00 91 ILE A C 11
ATOM 19172 O O . ILE A 1 91 ? -0.239 1.412 3.453 1.00 0.00 91 ILE A O 11
ATOM 19188 N N . PHE A 1 92 ? -2.233 0.374 3.373 1.00 0.00 92 PHE A N 11
ATOM 19189 C CA . PHE A 1 92 ? -1.664 -0.964 3.490 1.00 0.00 92 PHE A CA 11
ATOM 19190 C C . PHE A 1 92 ? -1.080 -1.424 2.159 1.00 0.00 92 PHE A C 11
ATOM 19191 O O . PHE A 1 92 ? -1.794 -1.548 1.165 1.00 0.00 92 PHE A O 11
ATOM 19208 N N . ALA A 1 93 ? 0.225 -1.677 2.148 1.00 0.00 93 ALA A N 11
ATOM 19209 C CA . ALA A 1 93 ? 0.906 -2.126 0.939 1.00 0.00 93 ALA A CA 11
ATOM 19210 C C . ALA A 1 93 ? 1.670 -3.423 1.188 1.00 0.00 93 ALA A C 11
ATOM 19211 O O . ALA A 1 93 ? 2.197 -3.643 2.280 1.00 0.00 93 ALA A O 11
ATOM 19218 N N . PRO A 1 94 ? 1.744 -4.304 0.175 1.00 0.00 94 PRO A N 11
ATOM 19219 C CA . PRO A 1 94 ? 2.451 -5.584 0.293 1.00 0.00 94 PRO A CA 11
ATOM 19220 C C . PRO A 1 94 ? 3.885 -5.408 0.786 1.00 0.00 94 PRO A C 11
ATOM 19221 O O . PRO A 1 94 ? 4.426 -4.303 0.762 1.00 0.00 94 PRO A O 11
ATOM 19232 N N . PRO A 1 95 ? 4.522 -6.501 1.240 1.00 0.00 95 PRO A N 11
ATOM 19233 C CA . PRO A 1 95 ? 5.901 -6.460 1.739 1.00 0.00 95 PRO A CA 11
ATOM 19234 C C . PRO A 1 95 ? 6.896 -6.066 0.653 1.00 0.00 95 PRO A C 11
ATOM 19235 O O . PRO A 1 95 ? 7.877 -5.371 0.917 1.00 0.00 95 PRO A O 11
ATOM 19246 N N . GLN A 1 96 ? 6.635 -6.514 -0.571 1.00 0.00 96 GLN A N 11
ATOM 19247 C CA . GLN A 1 96 ? 7.505 -6.207 -1.699 1.00 0.00 96 GLN A CA 11
ATOM 19248 C C . GLN A 1 96 ? 7.594 -4.700 -1.928 1.00 0.00 96 GLN A C 11
ATOM 19249 O O . GLN A 1 96 ? 8.579 -4.203 -2.473 1.00 0.00 96 GLN A O 11
ATOM 19263 N N . LYS A 1 97 ? 6.558 -3.979 -1.508 1.00 0.00 97 LYS A N 11
ATOM 19264 C CA . LYS A 1 97 ? 6.523 -2.529 -1.669 1.00 0.00 97 LYS A CA 11
ATOM 19265 C C . LYS A 1 97 ? 6.964 -1.826 -0.389 1.00 0.00 97 LYS A C 11
ATOM 19266 O O . LYS A 1 97 ? 6.527 -0.711 -0.100 1.00 0.00 97 LYS A O 11
ATOM 19285 N N . ILE A 1 98 ? 7.832 -2.481 0.376 1.00 0.00 98 ILE A N 11
ATOM 19286 C CA . ILE A 1 98 ? 8.329 -1.915 1.625 1.00 0.00 98 ILE A CA 11
ATOM 19287 C C . ILE A 1 98 ? 9.845 -1.756 1.591 1.00 0.00 98 ILE A C 11
ATOM 19288 O O . ILE A 1 98 ? 10.584 -2.732 1.719 1.00 0.00 98 ILE A O 11
ATOM 19304 N N . SER A 1 99 ? 10.301 -0.520 1.420 1.00 0.00 99 SER A N 11
ATOM 19305 C CA . SER A 1 99 ? 11.729 -0.232 1.371 1.00 0.00 99 SER A CA 11
ATOM 19306 C C . SER A 1 99 ? 12.097 0.862 2.368 1.00 0.00 99 SER A C 11
ATOM 19307 O O . SER A 1 99 ? 11.223 1.468 2.989 1.00 0.00 99 SER A O 11
ATOM 19315 N N . HIS A 1 100 ? 13.394 1.109 2.517 1.00 0.00 100 HIS A N 11
ATOM 19316 C CA . HIS A 1 100 ? 13.875 2.130 3.439 1.00 0.00 100 HIS A CA 11
ATOM 19317 C C . HIS A 1 100 ? 14.054 3.467 2.726 1.00 0.00 100 HIS A C 11
ATOM 19318 O O . HIS A 1 100 ? 14.633 3.530 1.642 1.00 0.00 100 HIS A O 11
ATOM 19332 N N . ILE A 1 101 ? 13.550 4.532 3.341 1.00 0.00 101 ILE A N 11
ATOM 19333 C CA . ILE A 1 101 ? 13.653 5.867 2.764 1.00 0.00 101 ILE A CA 11
ATOM 19334 C C . ILE A 1 101 ? 15.084 6.396 2.858 1.00 0.00 101 ILE A C 11
ATOM 19335 O O . ILE A 1 101 ? 15.627 6.538 3.953 1.00 0.00 101 ILE A O 11
ATOM 19351 N N . PRO A 1 102 ? 15.718 6.699 1.710 1.00 0.00 102 PRO A N 11
ATOM 19352 C CA . PRO A 1 102 ? 17.091 7.215 1.681 1.00 0.00 102 PRO A CA 11
ATOM 19353 C C . PRO A 1 102 ? 17.273 8.426 2.589 1.00 0.00 102 PRO A C 11
ATOM 19354 O O . PRO A 1 102 ? 16.304 8.967 3.121 1.00 0.00 102 PRO A O 11
ATOM 19365 N N . GLU A 1 103 ? 18.522 8.847 2.761 1.00 0.00 103 GLU A N 11
ATOM 19366 C CA . GLU A 1 103 ? 18.833 9.994 3.604 1.00 0.00 103 GLU A CA 11
ATOM 19367 C C . GLU A 1 103 ? 18.645 11.301 2.838 1.00 0.00 103 GLU A C 11
ATOM 19368 O O . GLU A 1 103 ? 18.296 12.328 3.418 1.00 0.00 103 GLU A O 11
ATOM 19380 N N . ASN A 1 104 ? 18.881 11.252 1.531 1.00 0.00 104 ASN A N 11
ATOM 19381 C CA . ASN A 1 104 ? 18.738 12.430 0.684 1.00 0.00 104 ASN A CA 11
ATOM 19382 C C . ASN A 1 104 ? 17.450 12.364 -0.131 1.00 0.00 104 ASN A C 11
ATOM 19383 O O . ASN A 1 104 ? 17.409 12.804 -1.280 1.00 0.00 104 ASN A O 11
ATOM 19394 N N . PHE A 1 105 ? 16.403 11.811 0.471 1.00 0.00 105 PHE A N 11
ATOM 19395 C CA . PHE A 1 105 ? 15.113 11.688 -0.200 1.00 0.00 105 PHE A CA 11
ATOM 19396 C C . PHE A 1 105 ? 14.175 12.818 0.211 1.00 0.00 105 PHE A C 11
ATOM 19397 O O . PHE A 1 105 ? 13.366 13.289 -0.588 1.00 0.00 105 PHE A O 11
ATOM 19414 N N . ASP A 1 106 ? 14.290 13.248 1.464 1.00 0.00 106 ASP A N 11
ATOM 19415 C CA . ASP A 1 106 ? 13.454 14.324 1.982 1.00 0.00 106 ASP A CA 11
ATOM 19416 C C . ASP A 1 106 ? 14.285 15.332 2.765 1.00 0.00 106 ASP A C 11
ATOM 19417 O O . ASP A 1 106 ? 14.157 16.542 2.576 1.00 0.00 106 ASP A O 11
ATOM 19426 N N . ASP A 1 107 ? 15.140 14.823 3.643 1.00 0.00 107 ASP A N 11
ATOM 19427 C CA . ASP A 1 107 ? 15.999 15.674 4.460 1.00 0.00 107 ASP A CA 11
ATOM 19428 C C . ASP A 1 107 ? 15.172 16.645 5.295 1.00 0.00 107 ASP A C 11
ATOM 19429 O O . ASP A 1 107 ? 15.611 17.758 5.587 1.00 0.00 107 ASP A O 11
ATOM 19438 N N . TYR A 1 108 ? 13.973 16.218 5.676 1.00 0.00 108 TYR A N 11
ATOM 19439 C CA . TYR A 1 108 ? 13.084 17.051 6.478 1.00 0.00 108 TYR A CA 11
ATOM 19440 C C . TYR A 1 108 ? 13.161 16.668 7.952 1.00 0.00 108 TYR A C 11
ATOM 19441 O O . TYR A 1 108 ? 13.366 15.502 8.291 1.00 0.00 108 TYR A O 11
ATOM 19459 N N . VAL A 1 109 ? 12.995 17.656 8.825 1.00 0.00 109 VAL A N 11
ATOM 19460 C CA . VAL A 1 109 ? 13.047 17.422 10.263 1.00 0.00 109 VAL A CA 11
ATOM 19461 C C . VAL A 1 109 ? 11.647 17.420 10.869 1.00 0.00 109 VAL A C 11
ATOM 19462 O O . VAL A 1 109 ? 11.439 17.909 11.979 1.00 0.00 109 VAL A O 11
ATOM 19475 N N . ASP A 1 110 ? 10.690 16.867 10.132 1.00 0.00 110 ASP A N 11
ATOM 19476 C CA . ASP A 1 110 ? 9.309 16.800 10.597 1.00 0.00 110 ASP A CA 11
ATOM 19477 C C . ASP A 1 110 ? 8.717 15.417 10.352 1.00 0.00 110 ASP A C 11
ATOM 19478 O O . ASP A 1 110 ? 8.182 15.141 9.277 1.00 0.00 110 ASP A O 11
ATOM 19487 N N . ILE A 1 111 ? 8.815 14.550 11.355 1.00 0.00 111 ILE A N 11
ATOM 19488 C CA . ILE A 1 111 ? 8.289 13.195 11.248 1.00 0.00 111 ILE A CA 11
ATOM 19489 C C . ILE A 1 111 ? 7.449 12.833 12.469 1.00 0.00 111 ILE A C 11
ATOM 19490 O O . ILE A 1 111 ? 7.982 12.593 13.551 1.00 0.00 111 ILE A O 11
ATOM 19506 N N . ASN A 1 112 ? 6.132 12.797 12.284 1.00 0.00 112 ASN A N 11
ATOM 19507 C CA . ASN A 1 112 ? 5.213 12.465 13.369 1.00 0.00 112 ASN A CA 11
ATOM 19508 C C . ASN A 1 112 ? 5.202 13.562 14.430 1.00 0.00 112 ASN A C 11
ATOM 19509 O O . ASN A 1 112 ? 4.223 14.294 14.568 1.00 0.00 112 ASN A O 11
ATOM 19520 N N . GLU A 1 113 ? 6.297 13.669 15.175 1.00 0.00 113 GLU A N 11
ATOM 19521 C CA . GLU A 1 113 ? 6.413 14.677 16.224 1.00 0.00 113 GLU A CA 11
ATOM 19522 C C . GLU A 1 113 ? 7.522 15.673 15.897 1.00 0.00 113 GLU A C 11
ATOM 19523 O O . GLU A 1 113 ? 8.541 15.312 15.309 1.00 0.00 113 GLU A O 11
ATOM 19535 N N . ASP A 1 114 ? 7.316 16.928 16.285 1.00 0.00 114 ASP A N 11
ATOM 19536 C CA . ASP A 1 114 ? 8.297 17.976 16.034 1.00 0.00 114 ASP A CA 11
ATOM 19537 C C . ASP A 1 114 ? 9.462 17.876 17.015 1.00 0.00 114 ASP A C 11
ATOM 19538 O O . ASP A 1 114 ? 10.623 17.813 16.611 1.00 0.00 114 ASP A O 11
ATOM 19547 N N . GLU A 1 115 ? 9.143 17.861 18.305 1.00 0.00 115 GLU A N 11
ATOM 19548 C CA . GLU A 1 115 ? 10.161 17.768 19.343 1.00 0.00 115 GLU A CA 11
ATOM 19549 C C . GLU A 1 115 ? 11.125 18.948 19.268 1.00 0.00 115 GLU A C 11
ATOM 19550 O O . GLU A 1 115 ? 10.987 19.821 18.411 1.00 0.00 115 GLU A O 11
ATOM 19562 N N . ASP A 1 116 ? 12.100 18.967 20.171 1.00 0.00 116 ASP A N 11
ATOM 19563 C CA . ASP A 1 116 ? 13.088 20.041 20.206 1.00 0.00 116 ASP A CA 11
ATOM 19564 C C . ASP A 1 116 ? 14.328 19.613 20.983 1.00 0.00 116 ASP A C 11
ATOM 19565 O O . ASP A 1 116 ? 14.251 19.301 22.172 1.00 0.00 116 ASP A O 11
ATOM 19574 N N . SER A 1 117 ? 15.471 19.602 20.305 1.00 0.00 117 SER A N 11
ATOM 19575 C CA . SER A 1 117 ? 16.728 19.213 20.932 1.00 0.00 117 SER A CA 11
ATOM 19576 C C . SER A 1 117 ? 17.916 19.810 20.183 1.00 0.00 117 SER A C 11
ATOM 19577 O O . SER A 1 117 ? 18.799 20.420 20.785 1.00 0.00 117 SER A O 11
ATOM 19585 N N . GLY A 1 118 ? 17.930 19.629 18.867 1.00 0.00 118 GLY A N 11
ATOM 19586 C CA . GLY A 1 118 ? 19.014 20.155 18.056 1.00 0.00 118 GLY A CA 11
ATOM 19587 C C . GLY A 1 118 ? 19.889 19.059 17.475 1.00 0.00 118 GLY A C 11
ATOM 19588 O O . GLY A 1 118 ? 19.592 18.530 16.404 1.00 0.00 118 GLY A O 11
ATOM 19592 N N . PRO A 1 119 ? 20.985 18.695 18.165 1.00 0.00 119 PRO A N 11
ATOM 19593 C CA . PRO A 1 119 ? 21.899 17.649 17.696 1.00 0.00 119 PRO A CA 11
ATOM 19594 C C . PRO A 1 119 ? 21.289 16.256 17.802 1.00 0.00 119 PRO A C 11
ATOM 19595 O O . PRO A 1 119 ? 20.299 16.053 18.506 1.00 0.00 119 PRO A O 11
ATOM 19606 N N . SER A 1 120 ? 21.886 15.298 17.099 1.00 0.00 120 SER A N 11
ATOM 19607 C CA . SER A 1 120 ? 21.402 13.923 17.115 1.00 0.00 120 SER A CA 11
ATOM 19608 C C . SER A 1 120 ? 22.157 13.092 18.146 1.00 0.00 120 SER A C 11
ATOM 19609 O O . SER A 1 120 ? 23.356 13.280 18.353 1.00 0.00 120 SER A O 11
ATOM 19617 N N . SER A 1 121 ? 21.448 12.172 18.792 1.00 0.00 121 SER A N 11
ATOM 19618 C CA . SER A 1 121 ? 22.052 11.311 19.802 1.00 0.00 121 SER A CA 11
ATOM 19619 C C . SER A 1 121 ? 22.217 9.889 19.277 1.00 0.00 121 SER A C 11
ATOM 19620 O O . SER A 1 121 ? 23.160 9.188 19.643 1.00 0.00 121 SER A O 11
ATOM 19628 N N . GLY A 1 122 ? 21.293 9.470 18.419 1.00 0.00 122 GLY A N 11
ATOM 19629 C CA . GLY A 1 122 ? 21.356 8.133 17.858 1.00 0.00 122 GLY A CA 11
ATOM 19630 C C . GLY A 1 122 ? 20.159 7.814 16.984 1.00 0.00 122 GLY A C 11
ATOM 19631 O O . GLY A 1 122 ? 19.675 6.664 17.035 1.00 0.00 122 GLY A O 11
ATOM 19636 N N . GLY A 1 1 ? -0.687 -57.905 -17.935 1.00 0.00 1 GLY A N 12
ATOM 19637 C CA . GLY A 1 1 ? -1.286 -56.917 -16.995 1.00 0.00 1 GLY A CA 12
ATOM 19638 C C . GLY A 1 1 ? -2.800 -56.898 -17.062 1.00 0.00 1 GLY A C 12
ATOM 19639 O O . GLY A 1 1 ? -3.472 -57.543 -16.256 1.00 0.00 1 GLY A O 12
ATOM 19645 N N . SER A 1 2 ? -3.339 -56.156 -18.024 1.00 0.00 2 SER A N 12
ATOM 19646 C CA . SER A 1 2 ? -4.784 -56.055 -18.193 1.00 0.00 2 SER A CA 12
ATOM 19647 C C . SER A 1 2 ? -5.230 -56.736 -19.483 1.00 0.00 2 SER A C 12
ATOM 19648 O O . SER A 1 2 ? -4.412 -57.042 -20.349 1.00 0.00 2 SER A O 12
ATOM 19656 N N . SER A 1 3 ? -6.534 -56.968 -19.603 1.00 0.00 3 SER A N 12
ATOM 19657 C CA . SER A 1 3 ? -7.089 -57.613 -20.788 1.00 0.00 3 SER A CA 12
ATOM 19658 C C . SER A 1 3 ? -8.019 -56.664 -21.537 1.00 0.00 3 SER A C 12
ATOM 19659 O O . SER A 1 3 ? -9.015 -56.193 -20.988 1.00 0.00 3 SER A O 12
ATOM 19667 N N . GLY A 1 4 ? -7.688 -56.389 -22.795 1.00 0.00 4 GLY A N 12
ATOM 19668 C CA . GLY A 1 4 ? -8.504 -55.499 -23.599 1.00 0.00 4 GLY A CA 12
ATOM 19669 C C . GLY A 1 4 ? -7.749 -54.933 -24.785 1.00 0.00 4 GLY A C 12
ATOM 19670 O O . GLY A 1 4 ? -7.729 -55.532 -25.861 1.00 0.00 4 GLY A O 12
ATOM 19674 N N . SER A 1 5 ? -7.125 -53.775 -24.590 1.00 0.00 5 SER A N 12
ATOM 19675 C CA . SER A 1 5 ? -6.366 -53.128 -25.652 1.00 0.00 5 SER A CA 12
ATOM 19676 C C . SER A 1 5 ? -4.867 -53.308 -25.437 1.00 0.00 5 SER A C 12
ATOM 19677 O O . SER A 1 5 ? -4.440 -53.957 -24.482 1.00 0.00 5 SER A O 12
ATOM 19685 N N . SER A 1 6 ? -4.071 -52.729 -26.331 1.00 0.00 6 SER A N 12
ATOM 19686 C CA . SER A 1 6 ? -2.620 -52.826 -26.238 1.00 0.00 6 SER A CA 12
ATOM 19687 C C . SER A 1 6 ? -1.962 -51.496 -26.592 1.00 0.00 6 SER A C 12
ATOM 19688 O O . SER A 1 6 ? -2.226 -50.923 -27.649 1.00 0.00 6 SER A O 12
ATOM 19696 N N . GLY A 1 7 ? -1.106 -51.009 -25.699 1.00 0.00 7 GLY A N 12
ATOM 19697 C CA . GLY A 1 7 ? -0.423 -49.751 -25.935 1.00 0.00 7 GLY A CA 12
ATOM 19698 C C . GLY A 1 7 ? 0.002 -49.071 -24.649 1.00 0.00 7 GLY A C 12
ATOM 19699 O O . GLY A 1 7 ? -0.804 -48.415 -23.990 1.00 0.00 7 GLY A O 12
ATOM 19703 N N . VAL A 1 8 ? 1.272 -49.229 -24.291 1.00 0.00 8 VAL A N 12
ATOM 19704 C CA . VAL A 1 8 ? 1.803 -48.626 -23.075 1.00 0.00 8 VAL A CA 12
ATOM 19705 C C . VAL A 1 8 ? 2.281 -47.201 -23.333 1.00 0.00 8 VAL A C 12
ATOM 19706 O O . VAL A 1 8 ? 2.599 -46.838 -24.466 1.00 0.00 8 VAL A O 12
ATOM 19719 N N . GLU A 1 9 ? 2.328 -46.397 -22.277 1.00 0.00 9 GLU A N 12
ATOM 19720 C CA . GLU A 1 9 ? 2.766 -45.012 -22.389 1.00 0.00 9 GLU A CA 12
ATOM 19721 C C . GLU A 1 9 ? 3.294 -44.497 -21.053 1.00 0.00 9 GLU A C 12
ATOM 19722 O O . GLU A 1 9 ? 2.566 -44.456 -20.061 1.00 0.00 9 GLU A O 12
ATOM 19734 N N . HIS A 1 10 ? 4.565 -44.107 -21.035 1.00 0.00 10 HIS A N 12
ATOM 19735 C CA . HIS A 1 10 ? 5.190 -43.596 -19.821 1.00 0.00 10 HIS A CA 12
ATOM 19736 C C . HIS A 1 10 ? 6.571 -43.020 -20.122 1.00 0.00 10 HIS A C 12
ATOM 19737 O O . HIS A 1 10 ? 7.578 -43.724 -20.045 1.00 0.00 10 HIS A O 12
ATOM 19751 N N . GLU A 1 11 ? 6.609 -41.737 -20.465 1.00 0.00 11 GLU A N 12
ATOM 19752 C CA . GLU A 1 11 ? 7.866 -41.066 -20.778 1.00 0.00 11 GLU A CA 12
ATOM 19753 C C . GLU A 1 11 ? 8.088 -39.867 -19.860 1.00 0.00 11 GLU A C 12
ATOM 19754 O O . GLU A 1 11 ? 7.144 -39.344 -19.267 1.00 0.00 11 GLU A O 12
ATOM 19766 N N . GLN A 1 12 ? 9.341 -39.437 -19.750 1.00 0.00 12 GLN A N 12
ATOM 19767 C CA . GLN A 1 12 ? 9.687 -38.301 -18.905 1.00 0.00 12 GLN A CA 12
ATOM 19768 C C . GLN A 1 12 ? 10.257 -37.157 -19.740 1.00 0.00 12 GLN A C 12
ATOM 19769 O O . GLN A 1 12 ? 11.341 -37.274 -20.312 1.00 0.00 12 GLN A O 12
ATOM 19783 N N . GLN A 1 13 ? 9.521 -36.053 -19.802 1.00 0.00 13 GLN A N 12
ATOM 19784 C CA . GLN A 1 13 ? 9.952 -34.888 -20.567 1.00 0.00 13 GLN A CA 12
ATOM 19785 C C . GLN A 1 13 ? 9.105 -33.668 -20.222 1.00 0.00 13 GLN A C 12
ATOM 19786 O O . GLN A 1 13 ? 7.927 -33.599 -20.572 1.00 0.00 13 GLN A O 12
ATOM 19800 N N . VAL A 1 14 ? 9.713 -32.707 -19.535 1.00 0.00 14 VAL A N 12
ATOM 19801 C CA . VAL A 1 14 ? 9.014 -31.489 -19.144 1.00 0.00 14 VAL A CA 12
ATOM 19802 C C . VAL A 1 14 ? 9.926 -30.273 -19.260 1.00 0.00 14 VAL A C 12
ATOM 19803 O O . VAL A 1 14 ? 11.142 -30.406 -19.389 1.00 0.00 14 VAL A O 12
ATOM 19816 N N . THR A 1 15 ? 9.328 -29.087 -19.215 1.00 0.00 15 THR A N 12
ATOM 19817 C CA . THR A 1 15 ? 10.086 -27.845 -19.316 1.00 0.00 15 THR A CA 12
ATOM 19818 C C . THR A 1 15 ? 11.002 -27.669 -18.109 1.00 0.00 15 THR A C 12
ATOM 19819 O O . THR A 1 15 ? 12.152 -27.252 -18.246 1.00 0.00 15 THR A O 12
ATOM 19830 N N . GLU A 1 16 ? 10.484 -27.988 -16.927 1.00 0.00 16 GLU A N 12
ATOM 19831 C CA . GLU A 1 16 ? 11.253 -27.865 -15.695 1.00 0.00 16 GLU A CA 12
ATOM 19832 C C . GLU A 1 16 ? 11.629 -26.410 -15.430 1.00 0.00 16 GLU A C 12
ATOM 19833 O O . GLU A 1 16 ? 11.914 -25.654 -16.359 1.00 0.00 16 GLU A O 12
ATOM 19845 N N . SER A 1 17 ? 11.629 -26.026 -14.158 1.00 0.00 17 SER A N 12
ATOM 19846 C CA . SER A 1 17 ? 11.971 -24.661 -13.771 1.00 0.00 17 SER A CA 12
ATOM 19847 C C . SER A 1 17 ? 13.150 -24.649 -12.802 1.00 0.00 17 SER A C 12
ATOM 19848 O O . SER A 1 17 ? 13.426 -25.645 -12.134 1.00 0.00 17 SER A O 12
ATOM 19856 N N . PRO A 1 18 ? 13.864 -23.514 -12.711 1.00 0.00 18 PRO A N 12
ATOM 19857 C CA . PRO A 1 18 ? 15.017 -23.375 -11.817 1.00 0.00 18 PRO A CA 12
ATOM 19858 C C . PRO A 1 18 ? 14.612 -23.366 -10.347 1.00 0.00 18 PRO A C 12
ATOM 19859 O O . PRO A 1 18 ? 14.168 -22.345 -9.822 1.00 0.00 18 PRO A O 12
ATOM 19870 N N . SER A 1 19 ? 14.770 -24.509 -9.687 1.00 0.00 19 SER A N 12
ATOM 19871 C CA . SER A 1 19 ? 14.420 -24.634 -8.277 1.00 0.00 19 SER A CA 12
ATOM 19872 C C . SER A 1 19 ? 12.930 -24.393 -8.061 1.00 0.00 19 SER A C 12
ATOM 19873 O O . SER A 1 19 ? 12.301 -23.630 -8.794 1.00 0.00 19 SER A O 12
ATOM 19881 N N . LEU A 1 20 ? 12.371 -25.049 -7.049 1.00 0.00 20 LEU A N 12
ATOM 19882 C CA . LEU A 1 20 ? 10.954 -24.907 -6.735 1.00 0.00 20 LEU A CA 12
ATOM 19883 C C . LEU A 1 20 ? 10.659 -25.399 -5.321 1.00 0.00 20 LEU A C 12
ATOM 19884 O O . LEU A 1 20 ? 9.567 -25.893 -5.039 1.00 0.00 20 LEU A O 12
ATOM 19900 N N . ALA A 1 21 ? 11.640 -25.261 -4.434 1.00 0.00 21 ALA A N 12
ATOM 19901 C CA . ALA A 1 21 ? 11.486 -25.691 -3.049 1.00 0.00 21 ALA A CA 12
ATOM 19902 C C . ALA A 1 21 ? 11.656 -24.520 -2.089 1.00 0.00 21 ALA A C 12
ATOM 19903 O O . ALA A 1 21 ? 12.761 -24.241 -1.624 1.00 0.00 21 ALA A O 12
ATOM 19910 N N . SER A 1 22 ? 10.554 -23.838 -1.795 1.00 0.00 22 SER A N 12
ATOM 19911 C CA . SER A 1 22 ? 10.580 -22.696 -0.889 1.00 0.00 22 SER A CA 12
ATOM 19912 C C . SER A 1 22 ? 10.218 -23.119 0.531 1.00 0.00 22 SER A C 12
ATOM 19913 O O . SER A 1 22 ? 9.076 -23.489 0.807 1.00 0.00 22 SER A O 12
ATOM 19921 N N . VAL A 1 23 ? 11.197 -23.061 1.428 1.00 0.00 23 VAL A N 12
ATOM 19922 C CA . VAL A 1 23 ? 10.982 -23.439 2.819 1.00 0.00 23 VAL A CA 12
ATOM 19923 C C . VAL A 1 23 ? 10.076 -22.433 3.529 1.00 0.00 23 VAL A C 12
ATOM 19924 O O . VAL A 1 23 ? 10.460 -21.282 3.736 1.00 0.00 23 VAL A O 12
ATOM 19937 N N . PRO A 1 24 ? 8.857 -22.852 3.916 1.00 0.00 24 PRO A N 12
ATOM 19938 C CA . PRO A 1 24 ? 7.907 -21.973 4.607 1.00 0.00 24 PRO A CA 12
ATOM 19939 C C . PRO A 1 24 ? 8.521 -21.306 5.832 1.00 0.00 24 PRO A C 12
ATOM 19940 O O . PRO A 1 24 ? 8.975 -21.981 6.756 1.00 0.00 24 PRO A O 12
ATOM 19951 N N . THR A 1 25 ? 8.533 -19.977 5.833 1.00 0.00 25 THR A N 12
ATOM 19952 C CA . THR A 1 25 ? 9.094 -19.218 6.945 1.00 0.00 25 THR A CA 12
ATOM 19953 C C . THR A 1 25 ? 7.995 -18.513 7.738 1.00 0.00 25 THR A C 12
ATOM 19954 O O . THR A 1 25 ? 8.169 -18.207 8.916 1.00 0.00 25 THR A O 12
ATOM 19965 N N . ALA A 1 26 ? 6.866 -18.258 7.083 1.00 0.00 26 ALA A N 12
ATOM 19966 C CA . ALA A 1 26 ? 5.741 -17.589 7.728 1.00 0.00 26 ALA A CA 12
ATOM 19967 C C . ALA A 1 26 ? 6.114 -16.170 8.145 1.00 0.00 26 ALA A C 12
ATOM 19968 O O . ALA A 1 26 ? 5.681 -15.685 9.190 1.00 0.00 26 ALA A O 12
ATOM 19975 N N . ASP A 1 27 ? 6.917 -15.508 7.318 1.00 0.00 27 ASP A N 12
ATOM 19976 C CA . ASP A 1 27 ? 7.346 -14.143 7.599 1.00 0.00 27 ASP A CA 12
ATOM 19977 C C . ASP A 1 27 ? 7.994 -13.513 6.370 1.00 0.00 27 ASP A C 12
ATOM 19978 O O . ASP A 1 27 ? 8.536 -14.213 5.514 1.00 0.00 27 ASP A O 12
ATOM 19987 N N . GLU A 1 28 ? 7.936 -12.188 6.290 1.00 0.00 28 GLU A N 12
ATOM 19988 C CA . GLU A 1 28 ? 8.517 -11.463 5.166 1.00 0.00 28 GLU A CA 12
ATOM 19989 C C . GLU A 1 28 ? 9.212 -10.191 5.641 1.00 0.00 28 GLU A C 12
ATOM 19990 O O . GLU A 1 28 ? 10.352 -9.918 5.264 1.00 0.00 28 GLU A O 12
ATOM 20002 N N . LEU A 1 29 ? 8.517 -9.417 6.468 1.00 0.00 29 LEU A N 12
ATOM 20003 C CA . LEU A 1 29 ? 9.068 -8.173 6.993 1.00 0.00 29 LEU A CA 12
ATOM 20004 C C . LEU A 1 29 ? 9.629 -8.376 8.397 1.00 0.00 29 LEU A C 12
ATOM 20005 O O . LEU A 1 29 ? 9.313 -7.624 9.319 1.00 0.00 29 LEU A O 12
ATOM 20021 N N . PHE A 1 30 ? 10.465 -9.397 8.550 1.00 0.00 30 PHE A N 12
ATOM 20022 C CA . PHE A 1 30 ? 11.073 -9.700 9.839 1.00 0.00 30 PHE A CA 12
ATOM 20023 C C . PHE A 1 30 ? 12.110 -8.647 10.212 1.00 0.00 30 PHE A C 12
ATOM 20024 O O . PHE A 1 30 ? 12.326 -8.364 11.391 1.00 0.00 30 PHE A O 12
ATOM 20041 N N . ASP A 1 31 ? 12.749 -8.068 9.202 1.00 0.00 31 ASP A N 12
ATOM 20042 C CA . ASP A 1 31 ? 13.765 -7.045 9.424 1.00 0.00 31 ASP A CA 12
ATOM 20043 C C . ASP A 1 31 ? 13.176 -5.647 9.257 1.00 0.00 31 ASP A C 12
ATOM 20044 O O . ASP A 1 31 ? 13.843 -4.736 8.765 1.00 0.00 31 ASP A O 12
ATOM 20053 N N . PHE A 1 32 ? 11.921 -5.486 9.667 1.00 0.00 32 PHE A N 12
ATOM 20054 C CA . PHE A 1 32 ? 11.243 -4.200 9.561 1.00 0.00 32 PHE A CA 12
ATOM 20055 C C . PHE A 1 32 ? 10.397 -3.928 10.801 1.00 0.00 32 PHE A C 12
ATOM 20056 O O . PHE A 1 32 ? 9.280 -4.432 10.925 1.00 0.00 32 PHE A O 12
ATOM 20073 N N . HIS A 1 33 ? 10.935 -3.129 11.716 1.00 0.00 33 HIS A N 12
ATOM 20074 C CA . HIS A 1 33 ? 10.229 -2.790 12.947 1.00 0.00 33 HIS A CA 12
ATOM 20075 C C . HIS A 1 33 ? 9.249 -1.645 12.714 1.00 0.00 33 HIS A C 12
ATOM 20076 O O . HIS A 1 33 ? 9.450 -0.812 11.829 1.00 0.00 33 HIS A O 12
ATOM 20090 N N . ILE A 1 34 ? 8.188 -1.609 13.514 1.00 0.00 34 ILE A N 12
ATOM 20091 C CA . ILE A 1 34 ? 7.177 -0.565 13.396 1.00 0.00 34 ILE A CA 12
ATOM 20092 C C . ILE A 1 34 ? 7.671 0.749 13.993 1.00 0.00 34 ILE A C 12
ATOM 20093 O O . ILE A 1 34 ? 8.314 0.763 15.042 1.00 0.00 34 ILE A O 12
ATOM 20109 N N . GLY A 1 35 ? 7.366 1.851 13.315 1.00 0.00 35 GLY A N 12
ATOM 20110 C CA . GLY A 1 35 ? 7.787 3.154 13.794 1.00 0.00 35 GLY A CA 12
ATOM 20111 C C . GLY A 1 35 ? 8.885 3.759 12.940 1.00 0.00 35 GLY A C 12
ATOM 20112 O O . GLY A 1 35 ? 9.012 4.980 12.853 1.00 0.00 35 GLY A O 12
ATOM 20116 N N . ASP A 1 36 ? 9.679 2.901 12.308 1.00 0.00 36 ASP A N 12
ATOM 20117 C CA . ASP A 1 36 ? 10.773 3.357 11.457 1.00 0.00 36 ASP A CA 12
ATOM 20118 C C . ASP A 1 36 ? 10.245 3.876 10.124 1.00 0.00 36 ASP A C 12
ATOM 20119 O O . ASP A 1 36 ? 9.116 3.578 9.732 1.00 0.00 36 ASP A O 12
ATOM 20128 N N . ARG A 1 37 ? 11.070 4.654 9.430 1.00 0.00 37 ARG A N 12
ATOM 20129 C CA . ARG A 1 37 ? 10.688 5.215 8.139 1.00 0.00 37 ARG A CA 12
ATOM 20130 C C . ARG A 1 37 ? 10.727 4.147 7.050 1.00 0.00 37 ARG A C 12
ATOM 20131 O O . ARG A 1 37 ? 11.633 3.315 7.015 1.00 0.00 37 ARG A O 12
ATOM 20152 N N . VAL A 1 38 ? 9.739 4.178 6.162 1.00 0.00 38 VAL A N 12
ATOM 20153 C CA . VAL A 1 38 ? 9.661 3.213 5.073 1.00 0.00 38 VAL A CA 12
ATOM 20154 C C . VAL A 1 38 ? 9.194 3.875 3.781 1.00 0.00 38 VAL A C 12
ATOM 20155 O O . VAL A 1 38 ? 8.271 4.691 3.788 1.00 0.00 38 VAL A O 12
ATOM 20168 N N . LEU A 1 39 ? 9.834 3.518 2.674 1.00 0.00 39 LEU A N 12
ATOM 20169 C CA . LEU A 1 39 ? 9.484 4.076 1.372 1.00 0.00 39 LEU A CA 12
ATOM 20170 C C . LEU A 1 39 ? 8.684 3.071 0.549 1.00 0.00 39 LEU A C 12
ATOM 20171 O O . LEU A 1 39 ? 9.160 1.974 0.258 1.00 0.00 39 LEU A O 12
ATOM 20187 N N . ILE A 1 40 ? 7.466 3.452 0.179 1.00 0.00 40 ILE A N 12
ATOM 20188 C CA . ILE A 1 40 ? 6.602 2.581 -0.610 1.00 0.00 40 ILE A CA 12
ATOM 20189 C C . ILE A 1 40 ? 6.969 2.633 -2.089 1.00 0.00 40 ILE A C 12
ATOM 20190 O O . ILE A 1 40 ? 6.795 3.659 -2.746 1.00 0.00 40 ILE A O 12
ATOM 20206 N N . GLY A 1 41 ? 7.478 1.518 -2.604 1.00 0.00 41 GLY A N 12
ATOM 20207 C CA . GLY A 1 41 ? 7.863 1.457 -4.002 1.00 0.00 41 GLY A CA 12
ATOM 20208 C C . GLY A 1 41 ? 8.902 2.498 -4.370 1.00 0.00 41 GLY A C 12
ATOM 20209 O O . GLY A 1 41 ? 9.051 2.850 -5.539 1.00 0.00 41 GLY A O 12
ATOM 20213 N N . ASN A 1 42 ? 9.625 2.994 -3.368 1.00 0.00 42 ASN A N 12
ATOM 20214 C CA . ASN A 1 42 ? 10.656 4.002 -3.594 1.00 0.00 42 ASN A CA 12
ATOM 20215 C C . ASN A 1 42 ? 10.076 5.231 -4.288 1.00 0.00 42 ASN A C 12
ATOM 20216 O O . ASN A 1 42 ? 10.531 5.623 -5.364 1.00 0.00 42 ASN A O 12
ATOM 20227 N N . VAL A 1 43 ? 9.068 5.835 -3.668 1.00 0.00 43 VAL A N 12
ATOM 20228 C CA . VAL A 1 43 ? 8.426 7.019 -4.226 1.00 0.00 43 VAL A CA 12
ATOM 20229 C C . VAL A 1 43 ? 7.491 7.669 -3.210 1.00 0.00 43 VAL A C 12
ATOM 20230 O O . VAL A 1 43 ? 7.464 8.891 -3.069 1.00 0.00 43 VAL A O 12
ATOM 20243 N N . GLN A 1 44 ? 6.723 6.842 -2.507 1.00 0.00 44 GLN A N 12
ATOM 20244 C CA . GLN A 1 44 ? 5.786 7.336 -1.505 1.00 0.00 44 GLN A CA 12
ATOM 20245 C C . GLN A 1 44 ? 6.381 7.230 -0.101 1.00 0.00 44 GLN A C 12
ATOM 20246 O O . GLN A 1 44 ? 6.406 6.149 0.489 1.00 0.00 44 GLN A O 12
ATOM 20260 N N . PRO A 1 45 ? 6.870 8.353 0.456 1.00 0.00 45 PRO A N 12
ATOM 20261 C CA . PRO A 1 45 ? 7.465 8.372 1.796 1.00 0.00 45 PRO A CA 12
ATOM 20262 C C . PRO A 1 45 ? 6.421 8.213 2.896 1.00 0.00 45 PRO A C 12
ATOM 20263 O O . PRO A 1 45 ? 5.387 8.881 2.886 1.00 0.00 45 PRO A O 12
ATOM 20274 N N . GLY A 1 46 ? 6.700 7.325 3.843 1.00 0.00 46 GLY A N 12
ATOM 20275 C CA . GLY A 1 46 ? 5.777 7.094 4.939 1.00 0.00 46 GLY A CA 12
ATOM 20276 C C . GLY A 1 46 ? 6.437 6.402 6.115 1.00 0.00 46 GLY A C 12
ATOM 20277 O O . GLY A 1 46 ? 7.653 6.212 6.130 1.00 0.00 46 GLY A O 12
ATOM 20281 N N . ILE A 1 47 ? 5.635 6.027 7.106 1.00 0.00 47 ILE A N 12
ATOM 20282 C CA . ILE A 1 47 ? 6.148 5.354 8.293 1.00 0.00 47 ILE A CA 12
ATOM 20283 C C . ILE A 1 47 ? 5.492 3.991 8.479 1.00 0.00 47 ILE A C 12
ATOM 20284 O O . ILE A 1 47 ? 4.282 3.845 8.310 1.00 0.00 47 ILE A O 12
ATOM 20300 N N . LEU A 1 48 ? 6.299 2.995 8.830 1.00 0.00 48 LEU A N 12
ATOM 20301 C CA . LEU A 1 48 ? 5.797 1.643 9.040 1.00 0.00 48 LEU A CA 12
ATOM 20302 C C . LEU A 1 48 ? 4.992 1.558 10.333 1.00 0.00 48 LEU A C 12
ATOM 20303 O O . LEU A 1 48 ? 5.550 1.627 11.429 1.00 0.00 48 LEU A O 12
ATOM 20319 N N . ARG A 1 49 ? 3.679 1.406 10.199 1.00 0.00 49 ARG A N 12
ATOM 20320 C CA . ARG A 1 49 ? 2.798 1.312 11.357 1.00 0.00 49 ARG A CA 12
ATOM 20321 C C . ARG A 1 49 ? 2.368 -0.131 11.598 1.00 0.00 49 ARG A C 12
ATOM 20322 O O . ARG A 1 49 ? 2.146 -0.540 12.738 1.00 0.00 49 ARG A O 12
ATOM 20343 N N . PHE A 1 50 ? 2.255 -0.899 10.520 1.00 0.00 50 PHE A N 12
ATOM 20344 C CA . PHE A 1 50 ? 1.852 -2.297 10.617 1.00 0.00 50 PHE A CA 12
ATOM 20345 C C . PHE A 1 50 ? 2.533 -3.136 9.540 1.00 0.00 50 PHE A C 12
ATOM 20346 O O . PHE A 1 50 ? 3.047 -2.602 8.557 1.00 0.00 50 PHE A O 12
ATOM 20363 N N . LYS A 1 51 ? 2.534 -4.451 9.733 1.00 0.00 51 LYS A N 12
ATOM 20364 C CA . LYS A 1 51 ? 3.152 -5.364 8.778 1.00 0.00 51 LYS A CA 12
ATOM 20365 C C . LYS A 1 51 ? 2.878 -6.816 9.158 1.00 0.00 51 LYS A C 12
ATOM 20366 O O . LYS A 1 51 ? 3.490 -7.353 10.081 1.00 0.00 51 LYS A O 12
ATOM 20385 N N . GLY A 1 52 ? 1.953 -7.444 8.439 1.00 0.00 52 GLY A N 12
ATOM 20386 C CA . GLY A 1 52 ? 1.614 -8.828 8.716 1.00 0.00 52 GLY A CA 12
ATOM 20387 C C . GLY A 1 52 ? 0.325 -9.255 8.041 1.00 0.00 52 GLY A C 12
ATOM 20388 O O . GLY A 1 52 ? -0.170 -8.570 7.144 1.00 0.00 52 GLY A O 12
ATOM 20392 N N . GLU A 1 53 ? -0.218 -10.389 8.470 1.00 0.00 53 GLU A N 12
ATOM 20393 C CA . GLU A 1 53 ? -1.457 -10.906 7.901 1.00 0.00 53 GLU A CA 12
ATOM 20394 C C . GLU A 1 53 ? -2.661 -10.130 8.425 1.00 0.00 53 GLU A C 12
ATOM 20395 O O . GLU A 1 53 ? -2.615 -9.549 9.509 1.00 0.00 53 GLU A O 12
ATOM 20407 N N . THR A 1 54 ? -3.739 -10.126 7.647 1.00 0.00 54 THR A N 12
ATOM 20408 C CA . THR A 1 54 ? -4.957 -9.421 8.032 1.00 0.00 54 THR A CA 12
ATOM 20409 C C . THR A 1 54 ? -6.181 -10.315 7.860 1.00 0.00 54 THR A C 12
ATOM 20410 O O . THR A 1 54 ? -6.057 -11.499 7.543 1.00 0.00 54 THR A O 12
ATOM 20421 N N . SER A 1 55 ? -7.360 -9.742 8.071 1.00 0.00 55 SER A N 12
ATOM 20422 C CA . SER A 1 55 ? -8.607 -10.487 7.938 1.00 0.00 55 SER A CA 12
ATOM 20423 C C . SER A 1 55 ? -9.261 -10.217 6.588 1.00 0.00 55 SER A C 12
ATOM 20424 O O . SER A 1 55 ? -9.839 -11.115 5.975 1.00 0.00 55 SER A O 12
ATOM 20432 N N . PHE A 1 56 ? -9.168 -8.973 6.128 1.00 0.00 56 PHE A N 12
ATOM 20433 C CA . PHE A 1 56 ? -9.751 -8.584 4.850 1.00 0.00 56 PHE A CA 12
ATOM 20434 C C . PHE A 1 56 ? -9.073 -9.318 3.697 1.00 0.00 56 PHE A C 12
ATOM 20435 O O . PHE A 1 56 ? -9.699 -9.603 2.676 1.00 0.00 56 PHE A O 12
ATOM 20452 N N . ALA A 1 57 ? -7.789 -9.617 3.866 1.00 0.00 57 ALA A N 12
ATOM 20453 C CA . ALA A 1 57 ? -7.026 -10.316 2.840 1.00 0.00 57 ALA A CA 12
ATOM 20454 C C . ALA A 1 57 ? -5.835 -11.051 3.446 1.00 0.00 57 ALA A C 12
ATOM 20455 O O . ALA A 1 57 ? -5.270 -10.616 4.449 1.00 0.00 57 ALA A O 12
ATOM 20462 N N . LYS A 1 58 ? -5.459 -12.166 2.830 1.00 0.00 58 LYS A N 12
ATOM 20463 C CA . LYS A 1 58 ? -4.334 -12.962 3.309 1.00 0.00 58 LYS A CA 12
ATOM 20464 C C . LYS A 1 58 ? -3.011 -12.380 2.826 1.00 0.00 58 LYS A C 12
ATOM 20465 O O . LYS A 1 58 ? -2.984 -11.532 1.933 1.00 0.00 58 LYS A O 12
ATOM 20484 N N . GLY A 1 59 ? -1.915 -12.840 3.419 1.00 0.00 59 GLY A N 12
ATOM 20485 C CA . GLY A 1 59 ? -0.602 -12.355 3.035 1.00 0.00 59 GLY A CA 12
ATOM 20486 C C . GLY A 1 59 ? -0.146 -11.185 3.886 1.00 0.00 59 GLY A C 12
ATOM 20487 O O . GLY A 1 59 ? -0.934 -10.611 4.638 1.00 0.00 59 GLY A O 12
ATOM 20491 N N . PHE A 1 60 ? 1.130 -10.831 3.765 1.00 0.00 60 PHE A N 12
ATOM 20492 C CA . PHE A 1 60 ? 1.690 -9.722 4.529 1.00 0.00 60 PHE A CA 12
ATOM 20493 C C . PHE A 1 60 ? 1.176 -8.385 4.003 1.00 0.00 60 PHE A C 12
ATOM 20494 O O . PHE A 1 60 ? 1.223 -8.118 2.803 1.00 0.00 60 PHE A O 12
ATOM 20511 N N . TRP A 1 61 ? 0.686 -7.549 4.912 1.00 0.00 61 TRP A N 12
ATOM 20512 C CA . TRP A 1 61 ? 0.164 -6.238 4.542 1.00 0.00 61 TRP A CA 12
ATOM 20513 C C . TRP A 1 61 ? 0.736 -5.150 5.445 1.00 0.00 61 TRP A C 12
ATOM 20514 O O . TRP A 1 61 ? 0.371 -5.045 6.615 1.00 0.00 61 TRP A O 12
ATOM 20535 N N . ALA A 1 62 ? 1.637 -4.344 4.892 1.00 0.00 62 ALA A N 12
ATOM 20536 C CA . ALA A 1 62 ? 2.260 -3.264 5.646 1.00 0.00 62 ALA A CA 12
ATOM 20537 C C . ALA A 1 62 ? 1.442 -1.982 5.552 1.00 0.00 62 ALA A C 12
ATOM 20538 O O . ALA A 1 62 ? 1.180 -1.481 4.458 1.00 0.00 62 ALA A O 12
ATOM 20545 N N . GLY A 1 63 ? 1.040 -1.455 6.704 1.00 0.00 63 GLY A N 12
ATOM 20546 C CA . GLY A 1 63 ? 0.255 -0.235 6.727 1.00 0.00 63 GLY A CA 12
ATOM 20547 C C . GLY A 1 63 ? 1.108 0.998 6.951 1.00 0.00 63 GLY A C 12
ATOM 20548 O O . GLY A 1 63 ? 1.269 1.452 8.083 1.00 0.00 63 GLY A O 12
ATOM 20552 N N . VAL A 1 64 ? 1.653 1.541 5.869 1.00 0.00 64 VAL A N 12
ATOM 20553 C CA . VAL A 1 64 ? 2.496 2.729 5.950 1.00 0.00 64 VAL A CA 12
ATOM 20554 C C . VAL A 1 64 ? 1.653 3.990 6.108 1.00 0.00 64 VAL A C 12
ATOM 20555 O O . VAL A 1 64 ? 0.596 4.124 5.490 1.00 0.00 64 VAL A O 12
ATOM 20568 N N . GLU A 1 65 ? 2.127 4.910 6.941 1.00 0.00 65 GLU A N 12
ATOM 20569 C CA . GLU A 1 65 ? 1.417 6.162 7.180 1.00 0.00 65 GLU A CA 12
ATOM 20570 C C . GLU A 1 65 ? 2.014 7.293 6.348 1.00 0.00 65 GLU A C 12
ATOM 20571 O O . GLU A 1 65 ? 3.061 7.842 6.688 1.00 0.00 65 GLU A O 12
ATOM 20583 N N . LEU A 1 66 ? 1.339 7.636 5.256 1.00 0.00 66 LEU A N 12
ATOM 20584 C CA . LEU A 1 66 ? 1.801 8.701 4.374 1.00 0.00 66 LEU A CA 12
ATOM 20585 C C . LEU A 1 66 ? 1.783 10.048 5.091 1.00 0.00 66 LEU A C 12
ATOM 20586 O O . LEU A 1 66 ? 0.983 10.268 6.001 1.00 0.00 66 LEU A O 12
ATOM 20602 N N . ASP A 1 67 ? 2.669 10.946 4.674 1.00 0.00 67 ASP A N 12
ATOM 20603 C CA . ASP A 1 67 ? 2.755 12.271 5.275 1.00 0.00 67 ASP A CA 12
ATOM 20604 C C . ASP A 1 67 ? 1.564 13.132 4.866 1.00 0.00 67 ASP A C 12
ATOM 20605 O O . ASP A 1 67 ? 1.051 13.919 5.661 1.00 0.00 67 ASP A O 12
ATOM 20614 N N . LYS A 1 68 ? 1.130 12.978 3.619 1.00 0.00 68 LYS A N 12
ATOM 20615 C CA . LYS A 1 68 ? -0.001 13.739 3.103 1.00 0.00 68 LYS A CA 12
ATOM 20616 C C . LYS A 1 68 ? -1.099 12.807 2.595 1.00 0.00 68 LYS A C 12
ATOM 20617 O O . LYS A 1 68 ? -0.841 11.645 2.281 1.00 0.00 68 LYS A O 12
ATOM 20636 N N . PRO A 1 69 ? -2.344 13.307 2.509 1.00 0.00 69 PRO A N 12
ATOM 20637 C CA . PRO A 1 69 ? -3.483 12.512 2.036 1.00 0.00 69 PRO A CA 12
ATOM 20638 C C . PRO A 1 69 ? -3.228 11.892 0.666 1.00 0.00 69 PRO A C 12
ATOM 20639 O O . PRO A 1 69 ? -3.571 12.475 -0.363 1.00 0.00 69 PRO A O 12
ATOM 20650 N N . GLU A 1 70 ? -2.628 10.707 0.660 1.00 0.00 70 GLU A N 12
ATOM 20651 C CA . GLU A 1 70 ? -2.329 10.007 -0.584 1.00 0.00 70 GLU A CA 12
ATOM 20652 C C . GLU A 1 70 ? -2.551 8.505 -0.430 1.00 0.00 70 GLU A C 12
ATOM 20653 O O . GLU A 1 70 ? -1.885 7.700 -1.081 1.00 0.00 70 GLU A O 12
ATOM 20665 N N . GLY A 1 71 ? -3.491 8.135 0.433 1.00 0.00 71 GLY A N 12
ATOM 20666 C CA . GLY A 1 71 ? -3.784 6.732 0.655 1.00 0.00 71 GLY A CA 12
ATOM 20667 C C . GLY A 1 71 ? -5.262 6.420 0.522 1.00 0.00 71 GLY A C 12
ATOM 20668 O O . GLY A 1 71 ? -5.925 6.905 -0.396 1.00 0.00 71 GLY A O 12
ATOM 20672 N N . ASN A 1 72 ? -5.779 5.609 1.438 1.00 0.00 72 ASN A N 12
ATOM 20673 C CA . ASN A 1 72 ? -7.188 5.233 1.418 1.00 0.00 72 ASN A CA 12
ATOM 20674 C C . ASN A 1 72 ? -7.543 4.384 2.634 1.00 0.00 72 ASN A C 12
ATOM 20675 O O . ASN A 1 72 ? -8.331 3.443 2.537 1.00 0.00 72 ASN A O 12
ATOM 20686 N N . ASN A 1 73 ? -6.959 4.724 3.777 1.00 0.00 73 ASN A N 12
ATOM 20687 C CA . ASN A 1 73 ? -7.214 3.993 5.013 1.00 0.00 73 ASN A CA 12
ATOM 20688 C C . ASN A 1 73 ? -6.875 4.848 6.229 1.00 0.00 73 ASN A C 12
ATOM 20689 O O . ASN A 1 73 ? -6.083 5.786 6.140 1.00 0.00 73 ASN A O 12
ATOM 20700 N N . ASN A 1 74 ? -7.479 4.517 7.366 1.00 0.00 74 ASN A N 12
ATOM 20701 C CA . ASN A 1 74 ? -7.240 5.256 8.601 1.00 0.00 74 ASN A CA 12
ATOM 20702 C C . ASN A 1 74 ? -6.730 4.331 9.701 1.00 0.00 74 ASN A C 12
ATOM 20703 O O . ASN A 1 74 ? -6.945 4.583 10.886 1.00 0.00 74 ASN A O 12
ATOM 20714 N N . GLY A 1 75 ? -6.053 3.259 9.300 1.00 0.00 75 GLY A N 12
ATOM 20715 C CA . GLY A 1 75 ? -5.522 2.314 10.266 1.00 0.00 75 GLY A CA 12
ATOM 20716 C C . GLY A 1 75 ? -6.475 1.168 10.550 1.00 0.00 75 GLY A C 12
ATOM 20717 O O . GLY A 1 75 ? -6.058 0.110 11.022 1.00 0.00 75 GLY A O 12
ATOM 20721 N N . THR A 1 76 ? -7.758 1.376 10.265 1.00 0.00 76 THR A N 12
ATOM 20722 C CA . THR A 1 76 ? -8.767 0.349 10.498 1.00 0.00 76 THR A CA 12
ATOM 20723 C C . THR A 1 76 ? -9.357 -0.146 9.182 1.00 0.00 76 THR A C 12
ATOM 20724 O O . THR A 1 76 ? -10.130 0.559 8.532 1.00 0.00 76 THR A O 12
ATOM 20735 N N . TYR A 1 77 ? -8.989 -1.363 8.794 1.00 0.00 77 TYR A N 12
ATOM 20736 C CA . TYR A 1 77 ? -9.484 -1.954 7.557 1.00 0.00 77 TYR A CA 12
ATOM 20737 C C . TYR A 1 77 ? -10.624 -2.926 7.841 1.00 0.00 77 TYR A C 12
ATOM 20738 O O . TYR A 1 77 ? -10.423 -3.973 8.456 1.00 0.00 77 TYR A O 12
ATOM 20756 N N . ASP A 1 78 ? -11.823 -2.571 7.391 1.00 0.00 78 ASP A N 12
ATOM 20757 C CA . ASP A 1 78 ? -12.998 -3.411 7.598 1.00 0.00 78 ASP A CA 12
ATOM 20758 C C . ASP A 1 78 ? -13.310 -3.555 9.085 1.00 0.00 78 ASP A C 12
ATOM 20759 O O . ASP A 1 78 ? -13.883 -4.557 9.514 1.00 0.00 78 ASP A O 12
ATOM 20768 N N . GLY A 1 79 ? -12.932 -2.548 9.867 1.00 0.00 79 GLY A N 12
ATOM 20769 C CA . GLY A 1 79 ? -13.183 -2.585 11.296 1.00 0.00 79 GLY A CA 12
ATOM 20770 C C . GLY A 1 79 ? -11.958 -2.995 12.092 1.00 0.00 79 GLY A C 12
ATOM 20771 O O . GLY A 1 79 ? -11.810 -2.615 13.254 1.00 0.00 79 GLY A O 12
ATOM 20775 N N . ILE A 1 80 ? -11.080 -3.773 11.468 1.00 0.00 80 ILE A N 12
ATOM 20776 C CA . ILE A 1 80 ? -9.865 -4.234 12.128 1.00 0.00 80 ILE A CA 12
ATOM 20777 C C . ILE A 1 80 ? -8.844 -3.109 12.249 1.00 0.00 80 ILE A C 12
ATOM 20778 O O . ILE A 1 80 ? -8.231 -2.703 11.262 1.00 0.00 80 ILE A O 12
ATOM 20794 N N . ALA A 1 81 ? -8.667 -2.606 13.468 1.00 0.00 81 ALA A N 12
ATOM 20795 C CA . ALA A 1 81 ? -7.720 -1.526 13.719 1.00 0.00 81 ALA A CA 12
ATOM 20796 C C . ALA A 1 81 ? -6.305 -2.066 13.899 1.00 0.00 81 ALA A C 12
ATOM 20797 O O . ALA A 1 81 ? -6.063 -2.933 14.738 1.00 0.00 81 ALA A O 12
ATOM 20804 N N . TYR A 1 82 ? -5.375 -1.545 13.106 1.00 0.00 82 TYR A N 12
ATOM 20805 C CA . TYR A 1 82 ? -3.981 -1.974 13.178 1.00 0.00 82 TYR A CA 12
ATOM 20806 C C . TYR A 1 82 ? -3.090 -0.844 13.683 1.00 0.00 82 TYR A C 12
ATOM 20807 O O . TYR A 1 82 ? -2.143 -1.075 14.435 1.00 0.00 82 TYR A O 12
ATOM 20825 N N . PHE A 1 83 ? -3.399 0.380 13.265 1.00 0.00 83 PHE A N 12
ATOM 20826 C CA . PHE A 1 83 ? -2.627 1.547 13.675 1.00 0.00 83 PHE A CA 12
ATOM 20827 C C . PHE A 1 83 ? -3.506 2.793 13.720 1.00 0.00 83 PHE A C 12
ATOM 20828 O O . PHE A 1 83 ? -4.706 2.726 13.454 1.00 0.00 83 PHE A O 12
ATOM 20845 N N . GLU A 1 84 ? -2.901 3.927 14.057 1.00 0.00 84 GLU A N 12
ATOM 20846 C CA . GLU A 1 84 ? -3.630 5.188 14.136 1.00 0.00 84 GLU A CA 12
ATOM 20847 C C . GLU A 1 84 ? -3.119 6.178 13.094 1.00 0.00 84 GLU A C 12
ATOM 20848 O O . GLU A 1 84 ? -1.918 6.264 12.841 1.00 0.00 84 GLU A O 12
ATOM 20860 N N . CYS A 1 85 ? -4.041 6.924 12.494 1.00 0.00 85 CYS A N 12
ATOM 20861 C CA . CYS A 1 85 ? -3.685 7.910 11.480 1.00 0.00 85 CYS A CA 12
ATOM 20862 C C . CYS A 1 85 ? -4.920 8.671 11.007 1.00 0.00 85 CYS A C 12
ATOM 20863 O O . CYS A 1 85 ? -6.022 8.462 11.514 1.00 0.00 85 CYS A O 12
ATOM 20871 N N . LYS A 1 86 ? -4.728 9.554 10.034 1.00 0.00 86 LYS A N 12
ATOM 20872 C CA . LYS A 1 86 ? -5.826 10.348 9.493 1.00 0.00 86 LYS A CA 12
ATOM 20873 C C . LYS A 1 86 ? -6.830 9.462 8.761 1.00 0.00 86 LYS A C 12
ATOM 20874 O O . LYS A 1 86 ? -6.699 8.238 8.747 1.00 0.00 86 LYS A O 12
ATOM 20893 N N . GLU A 1 87 ? -7.833 10.090 8.157 1.00 0.00 87 GLU A N 12
ATOM 20894 C CA . GLU A 1 87 ? -8.862 9.361 7.425 1.00 0.00 87 GLU A CA 12
ATOM 20895 C C . GLU A 1 87 ? -8.285 8.695 6.179 1.00 0.00 87 GLU A C 12
ATOM 20896 O O . GLU A 1 87 ? -8.546 7.521 5.914 1.00 0.00 87 GLU A O 12
ATOM 20908 N N . LYS A 1 88 ? -7.502 9.451 5.414 1.00 0.00 88 LYS A N 12
ATOM 20909 C CA . LYS A 1 88 ? -6.895 8.929 4.195 1.00 0.00 88 LYS A CA 12
ATOM 20910 C C . LYS A 1 88 ? -5.393 9.201 4.164 1.00 0.00 88 LYS A C 12
ATOM 20911 O O . LYS A 1 88 ? -4.893 9.882 3.268 1.00 0.00 88 LYS A O 12
ATOM 20930 N N . HIS A 1 89 ? -4.677 8.662 5.146 1.00 0.00 89 HIS A N 12
ATOM 20931 C CA . HIS A 1 89 ? -3.231 8.842 5.225 1.00 0.00 89 HIS A CA 12
ATOM 20932 C C . HIS A 1 89 ? -2.516 7.496 5.186 1.00 0.00 89 HIS A C 12
ATOM 20933 O O . HIS A 1 89 ? -1.506 7.339 4.499 1.00 0.00 89 HIS A O 12
ATOM 20947 N N . GLY A 1 90 ? -3.046 6.528 5.926 1.00 0.00 90 GLY A N 12
ATOM 20948 C CA . GLY A 1 90 ? -2.445 5.208 5.962 1.00 0.00 90 GLY A CA 12
ATOM 20949 C C . GLY A 1 90 ? -2.822 4.369 4.757 1.00 0.00 90 GLY A C 12
ATOM 20950 O O . GLY A 1 90 ? -3.916 4.511 4.210 1.00 0.00 90 GLY A O 12
ATOM 20954 N N . ILE A 1 91 ? -1.915 3.492 4.343 1.00 0.00 91 ILE A N 12
ATOM 20955 C CA . ILE A 1 91 ? -2.157 2.627 3.195 1.00 0.00 91 ILE A CA 12
ATOM 20956 C C . ILE A 1 91 ? -1.509 1.260 3.392 1.00 0.00 91 ILE A C 12
ATOM 20957 O O . ILE A 1 91 ? -0.355 1.164 3.812 1.00 0.00 91 ILE A O 12
ATOM 20973 N N . PHE A 1 92 ? -2.258 0.205 3.086 1.00 0.00 92 PHE A N 12
ATOM 20974 C CA . PHE A 1 92 ? -1.755 -1.156 3.229 1.00 0.00 92 PHE A CA 12
ATOM 20975 C C . PHE A 1 92 ? -1.050 -1.613 1.956 1.00 0.00 92 PHE A C 12
ATOM 20976 O O . PHE A 1 92 ? -1.696 -1.971 0.972 1.00 0.00 92 PHE A O 12
ATOM 20993 N N . ALA A 1 93 ? 0.278 -1.599 1.985 1.00 0.00 93 ALA A N 12
ATOM 20994 C CA . ALA A 1 93 ? 1.070 -2.013 0.833 1.00 0.00 93 ALA A CA 12
ATOM 20995 C C . ALA A 1 93 ? 1.822 -3.311 1.123 1.00 0.00 93 ALA A C 12
ATOM 20996 O O . ALA A 1 93 ? 2.314 -3.516 2.234 1.00 0.00 93 ALA A O 12
ATOM 21003 N N . PRO A 1 94 ? 1.924 -4.209 0.127 1.00 0.00 94 PRO A N 12
ATOM 21004 C CA . PRO A 1 94 ? 2.623 -5.489 0.289 1.00 0.00 94 PRO A CA 12
ATOM 21005 C C . PRO A 1 94 ? 4.048 -5.308 0.806 1.00 0.00 94 PRO A C 12
ATOM 21006 O O . PRO A 1 94 ? 4.612 -4.217 0.723 1.00 0.00 94 PRO A O 12
ATOM 21017 N N . PRO A 1 95 ? 4.651 -6.381 1.345 1.00 0.00 95 PRO A N 12
ATOM 21018 C CA . PRO A 1 95 ? 6.019 -6.334 1.874 1.00 0.00 95 PRO A CA 12
ATOM 21019 C C . PRO A 1 95 ? 7.041 -5.985 0.798 1.00 0.00 95 PRO A C 12
ATOM 21020 O O . PRO A 1 95 ? 8.026 -5.296 1.063 1.00 0.00 95 PRO A O 12
ATOM 21031 N N . GLN A 1 96 ? 6.798 -6.463 -0.418 1.00 0.00 96 GLN A N 12
ATOM 21032 C CA . GLN A 1 96 ? 7.697 -6.200 -1.537 1.00 0.00 96 GLN A CA 12
ATOM 21033 C C . GLN A 1 96 ? 7.785 -4.705 -1.826 1.00 0.00 96 GLN A C 12
ATOM 21034 O O . GLN A 1 96 ? 8.780 -4.228 -2.372 1.00 0.00 96 GLN A O 12
ATOM 21048 N N . LYS A 1 97 ? 6.740 -3.970 -1.459 1.00 0.00 97 LYS A N 12
ATOM 21049 C CA . LYS A 1 97 ? 6.703 -2.529 -1.681 1.00 0.00 97 LYS A CA 12
ATOM 21050 C C . LYS A 1 97 ? 7.120 -1.771 -0.424 1.00 0.00 97 LYS A C 12
ATOM 21051 O O . LYS A 1 97 ? 6.634 -0.670 -0.162 1.00 0.00 97 LYS A O 12
ATOM 21070 N N . ILE A 1 98 ? 8.024 -2.365 0.348 1.00 0.00 98 ILE A N 12
ATOM 21071 C CA . ILE A 1 98 ? 8.506 -1.744 1.576 1.00 0.00 98 ILE A CA 12
ATOM 21072 C C . ILE A 1 98 ? 10.025 -1.612 1.566 1.00 0.00 98 ILE A C 12
ATOM 21073 O O . ILE A 1 98 ? 10.746 -2.610 1.555 1.00 0.00 98 ILE A O 12
ATOM 21089 N N . SER A 1 99 ? 10.505 -0.372 1.572 1.00 0.00 99 SER A N 12
ATOM 21090 C CA . SER A 1 99 ? 11.940 -0.109 1.563 1.00 0.00 99 SER A CA 12
ATOM 21091 C C . SER A 1 99 ? 12.307 0.930 2.618 1.00 0.00 99 SER A C 12
ATOM 21092 O O . SER A 1 99 ? 11.434 1.518 3.256 1.00 0.00 99 SER A O 12
ATOM 21100 N N . HIS A 1 100 ? 13.605 1.152 2.796 1.00 0.00 100 HIS A N 12
ATOM 21101 C CA . HIS A 1 100 ? 14.089 2.121 3.774 1.00 0.00 100 HIS A CA 12
ATOM 21102 C C . HIS A 1 100 ? 14.273 3.493 3.135 1.00 0.00 100 HIS A C 12
ATOM 21103 O O . HIS A 1 100 ? 14.909 3.621 2.088 1.00 0.00 100 HIS A O 12
ATOM 21117 N N . ILE A 1 101 ? 13.711 4.517 3.770 1.00 0.00 101 ILE A N 12
ATOM 21118 C CA . ILE A 1 101 ? 13.814 5.880 3.262 1.00 0.00 101 ILE A CA 12
ATOM 21119 C C . ILE A 1 101 ? 15.212 6.451 3.495 1.00 0.00 101 ILE A C 12
ATOM 21120 O O . ILE A 1 101 ? 15.708 6.448 4.622 1.00 0.00 101 ILE A O 12
ATOM 21136 N N . PRO A 1 102 ? 15.869 6.955 2.434 1.00 0.00 102 PRO A N 12
ATOM 21137 C CA . PRO A 1 102 ? 17.214 7.532 2.544 1.00 0.00 102 PRO A CA 12
ATOM 21138 C C . PRO A 1 102 ? 17.283 8.640 3.587 1.00 0.00 102 PRO A C 12
ATOM 21139 O O . PRO A 1 102 ? 16.287 9.310 3.862 1.00 0.00 102 PRO A O 12
ATOM 21150 N N . GLU A 1 103 ? 18.464 8.830 4.165 1.00 0.00 103 GLU A N 12
ATOM 21151 C CA . GLU A 1 103 ? 18.663 9.860 5.178 1.00 0.00 103 GLU A CA 12
ATOM 21152 C C . GLU A 1 103 ? 18.705 11.248 4.543 1.00 0.00 103 GLU A C 12
ATOM 21153 O O . GLU A 1 103 ? 18.362 12.243 5.182 1.00 0.00 103 GLU A O 12
ATOM 21165 N N . ASN A 1 104 ? 19.127 11.308 3.285 1.00 0.00 104 ASN A N 12
ATOM 21166 C CA . ASN A 1 104 ? 19.214 12.574 2.566 1.00 0.00 104 ASN A CA 12
ATOM 21167 C C . ASN A 1 104 ? 17.826 13.097 2.207 1.00 0.00 104 ASN A C 12
ATOM 21168 O O . ASN A 1 104 ? 17.624 14.304 2.074 1.00 0.00 104 ASN A O 12
ATOM 21179 N N . PHE A 1 105 ? 16.873 12.183 2.050 1.00 0.00 105 PHE A N 12
ATOM 21180 C CA . PHE A 1 105 ? 15.505 12.554 1.704 1.00 0.00 105 PHE A CA 12
ATOM 21181 C C . PHE A 1 105 ? 14.933 13.539 2.717 1.00 0.00 105 PHE A C 12
ATOM 21182 O O . PHE A 1 105 ? 14.551 14.656 2.369 1.00 0.00 105 PHE A O 12
ATOM 21199 N N . ASP A 1 106 ? 14.880 13.114 3.971 1.00 0.00 106 ASP A N 12
ATOM 21200 C CA . ASP A 1 106 ? 14.357 13.952 5.044 1.00 0.00 106 ASP A CA 12
ATOM 21201 C C . ASP A 1 106 ? 12.901 14.327 4.787 1.00 0.00 106 ASP A C 12
ATOM 21202 O O . ASP A 1 106 ? 12.605 15.427 4.321 1.00 0.00 106 ASP A O 12
ATOM 21211 N N . ASP A 1 107 ? 11.995 13.404 5.094 1.00 0.00 107 ASP A N 12
ATOM 21212 C CA . ASP A 1 107 ? 10.569 13.637 4.897 1.00 0.00 107 ASP A CA 12
ATOM 21213 C C . ASP A 1 107 ? 9.843 13.739 6.235 1.00 0.00 107 ASP A C 12
ATOM 21214 O O . ASP A 1 107 ? 8.847 14.452 6.360 1.00 0.00 107 ASP A O 12
ATOM 21223 N N . TYR A 1 108 ? 10.347 13.020 7.232 1.00 0.00 108 TYR A N 12
ATOM 21224 C CA . TYR A 1 108 ? 9.745 13.028 8.562 1.00 0.00 108 TYR A CA 12
ATOM 21225 C C . TYR A 1 108 ? 9.776 14.429 9.166 1.00 0.00 108 TYR A C 12
ATOM 21226 O O . TYR A 1 108 ? 10.687 14.770 9.920 1.00 0.00 108 TYR A O 12
ATOM 21244 N N . VAL A 1 109 ? 8.773 15.234 8.833 1.00 0.00 109 VAL A N 12
ATOM 21245 C CA . VAL A 1 109 ? 8.684 16.597 9.343 1.00 0.00 109 VAL A CA 12
ATOM 21246 C C . VAL A 1 109 ? 7.729 16.675 10.530 1.00 0.00 109 VAL A C 12
ATOM 21247 O O . VAL A 1 109 ? 7.047 17.682 10.727 1.00 0.00 109 VAL A O 12
ATOM 21260 N N . ASP A 1 110 ? 7.686 15.606 11.320 1.00 0.00 110 ASP A N 12
ATOM 21261 C CA . ASP A 1 110 ? 6.817 15.551 12.489 1.00 0.00 110 ASP A CA 12
ATOM 21262 C C . ASP A 1 110 ? 5.348 15.636 12.084 1.00 0.00 110 ASP A C 12
ATOM 21263 O O . ASP A 1 110 ? 4.740 16.705 12.138 1.00 0.00 110 ASP A O 12
ATOM 21272 N N . ILE A 1 111 ? 4.784 14.503 11.680 1.00 0.00 111 ILE A N 12
ATOM 21273 C CA . ILE A 1 111 ? 3.387 14.449 11.268 1.00 0.00 111 ILE A CA 12
ATOM 21274 C C . ILE A 1 111 ? 2.631 13.371 12.038 1.00 0.00 111 ILE A C 12
ATOM 21275 O O . ILE A 1 111 ? 1.679 12.781 11.527 1.00 0.00 111 ILE A O 12
ATOM 21291 N N . ASN A 1 112 ? 3.062 13.117 13.269 1.00 0.00 112 ASN A N 12
ATOM 21292 C CA . ASN A 1 112 ? 2.427 12.109 14.109 1.00 0.00 112 ASN A CA 12
ATOM 21293 C C . ASN A 1 112 ? 1.742 12.753 15.310 1.00 0.00 112 ASN A C 12
ATOM 21294 O O . ASN A 1 112 ? 2.390 13.398 16.135 1.00 0.00 112 ASN A O 12
ATOM 21305 N N . GLU A 1 113 ? 0.427 12.572 15.403 1.00 0.00 113 GLU A N 12
ATOM 21306 C CA . GLU A 1 113 ? -0.348 13.134 16.502 1.00 0.00 113 GLU A CA 12
ATOM 21307 C C . GLU A 1 113 ? -0.286 14.659 16.489 1.00 0.00 113 GLU A C 12
ATOM 21308 O O . GLU A 1 113 ? 0.749 15.246 16.174 1.00 0.00 113 GLU A O 12
ATOM 21320 N N . ASP A 1 114 ? -1.401 15.295 16.835 1.00 0.00 114 ASP A N 12
ATOM 21321 C CA . ASP A 1 114 ? -1.471 16.751 16.863 1.00 0.00 114 ASP A CA 12
ATOM 21322 C C . ASP A 1 114 ? -1.428 17.271 18.296 1.00 0.00 114 ASP A C 12
ATOM 21323 O O . ASP A 1 114 ? -2.148 16.783 19.166 1.00 0.00 114 ASP A O 12
ATOM 21332 N N . GLU A 1 115 ? -0.578 18.266 18.533 1.00 0.00 115 GLU A N 12
ATOM 21333 C CA . GLU A 1 115 ? -0.441 18.854 19.861 1.00 0.00 115 GLU A CA 12
ATOM 21334 C C . GLU A 1 115 ? -1.513 19.913 20.099 1.00 0.00 115 GLU A C 12
ATOM 21335 O O . GLU A 1 115 ? -1.963 20.112 21.227 1.00 0.00 115 GLU A O 12
ATOM 21347 N N . ASP A 1 116 ? -1.915 20.590 19.028 1.00 0.00 116 ASP A N 12
ATOM 21348 C CA . ASP A 1 116 ? -2.934 21.630 19.120 1.00 0.00 116 ASP A CA 12
ATOM 21349 C C . ASP A 1 116 ? -4.333 21.027 19.054 1.00 0.00 116 ASP A C 12
ATOM 21350 O O . ASP A 1 116 ? -4.882 20.826 17.970 1.00 0.00 116 ASP A O 12
ATOM 21359 N N . SER A 1 117 ? -4.905 20.743 20.219 1.00 0.00 117 SER A N 12
ATOM 21360 C CA . SER A 1 117 ? -6.241 20.164 20.293 1.00 0.00 117 SER A CA 12
ATOM 21361 C C . SER A 1 117 ? -7.291 21.151 19.792 1.00 0.00 117 SER A C 12
ATOM 21362 O O . SER A 1 117 ? -8.299 20.756 19.207 1.00 0.00 117 SER A O 12
ATOM 21370 N N . GLY A 1 118 ? -7.047 22.436 20.026 1.00 0.00 118 GLY A N 12
ATOM 21371 C CA . GLY A 1 118 ? -7.978 23.460 19.591 1.00 0.00 118 GLY A CA 12
ATOM 21372 C C . GLY A 1 118 ? -7.284 24.636 18.931 1.00 0.00 118 GLY A C 12
ATOM 21373 O O . GLY A 1 118 ? -6.126 24.528 18.528 1.00 0.00 118 GLY A O 12
ATOM 21377 N N . PRO A 1 119 ? -7.971 25.784 18.806 1.00 0.00 119 PRO A N 12
ATOM 21378 C CA . PRO A 1 119 ? -7.399 26.983 18.186 1.00 0.00 119 PRO A CA 12
ATOM 21379 C C . PRO A 1 119 ? -6.311 27.618 19.046 1.00 0.00 119 PRO A C 12
ATOM 21380 O O . PRO A 1 119 ? -5.921 27.069 20.076 1.00 0.00 119 PRO A O 12
ATOM 21391 N N . SER A 1 120 ? -5.826 28.778 18.615 1.00 0.00 120 SER A N 12
ATOM 21392 C CA . SER A 1 120 ? -4.783 29.488 19.346 1.00 0.00 120 SER A CA 12
ATOM 21393 C C . SER A 1 120 ? -4.690 30.940 18.888 1.00 0.00 120 SER A C 12
ATOM 21394 O O . SER A 1 120 ? -5.415 31.365 17.989 1.00 0.00 120 SER A O 12
ATOM 21402 N N . SER A 1 121 ? -3.791 31.696 19.510 1.00 0.00 121 SER A N 12
ATOM 21403 C CA . SER A 1 121 ? -3.602 33.101 19.166 1.00 0.00 121 SER A CA 12
ATOM 21404 C C . SER A 1 121 ? -2.161 33.369 18.748 1.00 0.00 121 SER A C 12
ATOM 21405 O O . SER A 1 121 ? -1.908 34.073 17.770 1.00 0.00 121 SER A O 12
ATOM 21413 N N . GLY A 1 122 ? -1.218 32.806 19.496 1.00 0.00 122 GLY A N 12
ATOM 21414 C CA . GLY A 1 122 ? 0.187 32.996 19.188 1.00 0.00 122 GLY A CA 12
ATOM 21415 C C . GLY A 1 122 ? 0.974 31.703 19.246 1.00 0.00 122 GLY A C 12
ATOM 21416 O O . GLY A 1 122 ? 1.015 30.985 18.225 1.00 0.00 122 GLY A O 12
ATOM 21421 N N . GLY A 1 1 ? 32.834 -26.831 -20.842 1.00 0.00 1 GLY A N 13
ATOM 21422 C CA . GLY A 1 1 ? 32.159 -27.765 -21.786 1.00 0.00 1 GLY A CA 13
ATOM 21423 C C . GLY A 1 1 ? 32.562 -29.208 -21.561 1.00 0.00 1 GLY A C 13
ATOM 21424 O O . GLY A 1 1 ? 33.029 -29.880 -22.481 1.00 0.00 1 GLY A O 13
ATOM 21430 N N . SER A 1 2 ? 32.383 -29.686 -20.334 1.00 0.00 2 SER A N 13
ATOM 21431 C CA . SER A 1 2 ? 32.731 -31.060 -19.989 1.00 0.00 2 SER A CA 13
ATOM 21432 C C . SER A 1 2 ? 31.480 -31.882 -19.699 1.00 0.00 2 SER A C 13
ATOM 21433 O O . SER A 1 2 ? 31.402 -33.059 -20.051 1.00 0.00 2 SER A O 13
ATOM 21441 N N . SER A 1 3 ? 30.502 -31.254 -19.054 1.00 0.00 3 SER A N 13
ATOM 21442 C CA . SER A 1 3 ? 29.253 -31.927 -18.716 1.00 0.00 3 SER A CA 13
ATOM 21443 C C . SER A 1 3 ? 28.075 -30.963 -18.801 1.00 0.00 3 SER A C 13
ATOM 21444 O O . SER A 1 3 ? 27.222 -31.086 -19.680 1.00 0.00 3 SER A O 13
ATOM 21452 N N . GLY A 1 4 ? 28.034 -30.003 -17.884 1.00 0.00 4 GLY A N 13
ATOM 21453 C CA . GLY A 1 4 ? 26.956 -29.031 -17.873 1.00 0.00 4 GLY A CA 13
ATOM 21454 C C . GLY A 1 4 ? 26.695 -28.470 -16.490 1.00 0.00 4 GLY A C 13
ATOM 21455 O O . GLY A 1 4 ? 27.290 -28.915 -15.509 1.00 0.00 4 GLY A O 13
ATOM 21459 N N . SER A 1 5 ? 25.803 -27.487 -16.410 1.00 0.00 5 SER A N 13
ATOM 21460 C CA . SER A 1 5 ? 25.464 -26.863 -15.137 1.00 0.00 5 SER A CA 13
ATOM 21461 C C . SER A 1 5 ? 26.690 -26.209 -14.507 1.00 0.00 5 SER A C 13
ATOM 21462 O O . SER A 1 5 ? 27.627 -26.892 -14.096 1.00 0.00 5 SER A O 13
ATOM 21470 N N . SER A 1 6 ? 26.677 -24.882 -14.438 1.00 0.00 6 SER A N 13
ATOM 21471 C CA . SER A 1 6 ? 27.788 -24.135 -13.860 1.00 0.00 6 SER A CA 13
ATOM 21472 C C . SER A 1 6 ? 27.291 -23.148 -12.809 1.00 0.00 6 SER A C 13
ATOM 21473 O O . SER A 1 6 ? 26.507 -22.248 -13.109 1.00 0.00 6 SER A O 13
ATOM 21481 N N . GLY A 1 7 ? 27.751 -23.324 -11.574 1.00 0.00 7 GLY A N 13
ATOM 21482 C CA . GLY A 1 7 ? 27.341 -22.443 -10.496 1.00 0.00 7 GLY A CA 13
ATOM 21483 C C . GLY A 1 7 ? 28.522 -21.830 -9.768 1.00 0.00 7 GLY A C 13
ATOM 21484 O O . GLY A 1 7 ? 29.099 -22.451 -8.875 1.00 0.00 7 GLY A O 13
ATOM 21488 N N . VAL A 1 8 ? 28.881 -20.609 -10.149 1.00 0.00 8 VAL A N 13
ATOM 21489 C CA . VAL A 1 8 ? 30.001 -19.912 -9.526 1.00 0.00 8 VAL A CA 13
ATOM 21490 C C . VAL A 1 8 ? 29.579 -18.535 -9.025 1.00 0.00 8 VAL A C 13
ATOM 21491 O O . VAL A 1 8 ? 29.668 -18.243 -7.833 1.00 0.00 8 VAL A O 13
ATOM 21504 N N . GLU A 1 9 ? 29.120 -17.692 -9.944 1.00 0.00 9 GLU A N 13
ATOM 21505 C CA . GLU A 1 9 ? 28.684 -16.344 -9.596 1.00 0.00 9 GLU A CA 13
ATOM 21506 C C . GLU A 1 9 ? 27.211 -16.335 -9.201 1.00 0.00 9 GLU A C 13
ATOM 21507 O O . GLU A 1 9 ? 26.484 -17.297 -9.454 1.00 0.00 9 GLU A O 13
ATOM 21519 N N . HIS A 1 10 ? 26.776 -15.243 -8.582 1.00 0.00 10 HIS A N 13
ATOM 21520 C CA . HIS A 1 10 ? 25.389 -15.109 -8.153 1.00 0.00 10 HIS A CA 13
ATOM 21521 C C . HIS A 1 10 ? 25.020 -16.202 -7.155 1.00 0.00 10 HIS A C 13
ATOM 21522 O O . HIS A 1 10 ? 25.855 -17.026 -6.786 1.00 0.00 10 HIS A O 13
ATOM 21536 N N . GLU A 1 11 ? 23.763 -16.200 -6.722 1.00 0.00 11 GLU A N 13
ATOM 21537 C CA . GLU A 1 11 ? 23.283 -17.192 -5.766 1.00 0.00 11 GLU A CA 13
ATOM 21538 C C . GLU A 1 11 ? 21.842 -17.590 -6.072 1.00 0.00 11 GLU A C 13
ATOM 21539 O O . GLU A 1 11 ? 21.004 -17.670 -5.173 1.00 0.00 11 GLU A O 13
ATOM 21551 N N . GLN A 1 12 ? 21.560 -17.838 -7.346 1.00 0.00 12 GLN A N 13
ATOM 21552 C CA . GLN A 1 12 ? 20.220 -18.228 -7.770 1.00 0.00 12 GLN A CA 13
ATOM 21553 C C . GLN A 1 12 ? 20.272 -19.445 -8.689 1.00 0.00 12 GLN A C 13
ATOM 21554 O O . GLN A 1 12 ? 20.623 -19.334 -9.864 1.00 0.00 12 GLN A O 13
ATOM 21568 N N . GLN A 1 13 ? 19.920 -20.604 -8.145 1.00 0.00 13 GLN A N 13
ATOM 21569 C CA . GLN A 1 13 ? 19.926 -21.844 -8.915 1.00 0.00 13 GLN A CA 13
ATOM 21570 C C . GLN A 1 13 ? 18.504 -22.340 -9.158 1.00 0.00 13 GLN A C 13
ATOM 21571 O O . GLN A 1 13 ? 17.745 -22.567 -8.216 1.00 0.00 13 GLN A O 13
ATOM 21585 N N . VAL A 1 14 ? 18.151 -22.506 -10.429 1.00 0.00 14 VAL A N 13
ATOM 21586 C CA . VAL A 1 14 ? 16.821 -22.976 -10.796 1.00 0.00 14 VAL A CA 13
ATOM 21587 C C . VAL A 1 14 ? 16.795 -23.479 -12.237 1.00 0.00 14 VAL A C 13
ATOM 21588 O O . VAL A 1 14 ? 17.520 -22.974 -13.094 1.00 0.00 14 VAL A O 13
ATOM 21601 N N . THR A 1 15 ? 15.955 -24.476 -12.495 1.00 0.00 15 THR A N 13
ATOM 21602 C CA . THR A 1 15 ? 15.834 -25.047 -13.831 1.00 0.00 15 THR A CA 13
ATOM 21603 C C . THR A 1 15 ? 14.508 -24.655 -14.474 1.00 0.00 15 THR A C 13
ATOM 21604 O O . THR A 1 15 ? 14.477 -24.126 -15.585 1.00 0.00 15 THR A O 13
ATOM 21615 N N . GLU A 1 16 ? 13.414 -24.917 -13.765 1.00 0.00 16 GLU A N 13
ATOM 21616 C CA . GLU A 1 16 ? 12.084 -24.591 -14.267 1.00 0.00 16 GLU A CA 13
ATOM 21617 C C . GLU A 1 16 ? 11.117 -24.332 -13.116 1.00 0.00 16 GLU A C 13
ATOM 21618 O O . GLU A 1 16 ? 10.404 -25.234 -12.676 1.00 0.00 16 GLU A O 13
ATOM 21630 N N . SER A 1 17 ? 11.097 -23.093 -12.632 1.00 0.00 17 SER A N 13
ATOM 21631 C CA . SER A 1 17 ? 10.218 -22.715 -11.533 1.00 0.00 17 SER A CA 13
ATOM 21632 C C . SER A 1 17 ? 8.779 -22.554 -12.018 1.00 0.00 17 SER A C 13
ATOM 21633 O O . SER A 1 17 ? 8.526 -22.478 -13.221 1.00 0.00 17 SER A O 13
ATOM 21641 N N . PRO A 1 18 ? 7.813 -22.498 -11.085 1.00 0.00 18 PRO A N 13
ATOM 21642 C CA . PRO A 1 18 ? 6.394 -22.343 -11.424 1.00 0.00 18 PRO A CA 13
ATOM 21643 C C . PRO A 1 18 ? 6.099 -20.995 -12.072 1.00 0.00 18 PRO A C 13
ATOM 21644 O O . PRO A 1 18 ? 5.156 -20.863 -12.852 1.00 0.00 18 PRO A O 13
ATOM 21655 N N . SER A 1 19 ? 6.911 -19.995 -11.744 1.00 0.00 19 SER A N 13
ATOM 21656 C CA . SER A 1 19 ? 6.737 -18.657 -12.296 1.00 0.00 19 SER A CA 13
ATOM 21657 C C . SER A 1 19 ? 8.087 -18.005 -12.578 1.00 0.00 19 SER A C 13
ATOM 21658 O O . SER A 1 19 ? 8.447 -17.777 -13.733 1.00 0.00 19 SER A O 13
ATOM 21666 N N . LEU A 1 20 ? 8.828 -17.708 -11.516 1.00 0.00 20 LEU A N 13
ATOM 21667 C CA . LEU A 1 20 ? 10.140 -17.083 -11.648 1.00 0.00 20 LEU A CA 13
ATOM 21668 C C . LEU A 1 20 ? 10.787 -16.885 -10.282 1.00 0.00 20 LEU A C 13
ATOM 21669 O O . LEU A 1 20 ? 11.966 -17.188 -10.091 1.00 0.00 20 LEU A O 13
ATOM 21685 N N . ALA A 1 21 ? 10.010 -16.373 -9.333 1.00 0.00 21 ALA A N 13
ATOM 21686 C CA . ALA A 1 21 ? 10.506 -16.134 -7.984 1.00 0.00 21 ALA A CA 13
ATOM 21687 C C . ALA A 1 21 ? 10.401 -17.392 -7.128 1.00 0.00 21 ALA A C 13
ATOM 21688 O O . ALA A 1 21 ? 9.370 -18.065 -7.121 1.00 0.00 21 ALA A O 13
ATOM 21695 N N . SER A 1 22 ? 11.474 -17.703 -6.410 1.00 0.00 22 SER A N 13
ATOM 21696 C CA . SER A 1 22 ? 11.504 -18.880 -5.550 1.00 0.00 22 SER A CA 13
ATOM 21697 C C . SER A 1 22 ? 12.335 -18.618 -4.298 1.00 0.00 22 SER A C 13
ATOM 21698 O O . SER A 1 22 ? 13.048 -19.499 -3.816 1.00 0.00 22 SER A O 13
ATOM 21706 N N . VAL A 1 23 ? 12.237 -17.400 -3.775 1.00 0.00 23 VAL A N 13
ATOM 21707 C CA . VAL A 1 23 ? 12.979 -17.019 -2.578 1.00 0.00 23 VAL A CA 13
ATOM 21708 C C . VAL A 1 23 ? 12.096 -17.104 -1.335 1.00 0.00 23 VAL A C 13
ATOM 21709 O O . VAL A 1 23 ? 11.321 -16.189 -1.055 1.00 0.00 23 VAL A O 13
ATOM 21722 N N . PRO A 1 24 ? 12.199 -18.204 -0.567 1.00 0.00 24 PRO A N 13
ATOM 21723 C CA . PRO A 1 24 ? 11.402 -18.394 0.648 1.00 0.00 24 PRO A CA 13
ATOM 21724 C C . PRO A 1 24 ? 11.801 -17.428 1.759 1.00 0.00 24 PRO A C 13
ATOM 21725 O O . PRO A 1 24 ? 12.944 -17.432 2.217 1.00 0.00 24 PRO A O 13
ATOM 21736 N N . THR A 1 25 ? 10.852 -16.603 2.187 1.00 0.00 25 THR A N 13
ATOM 21737 C CA . THR A 1 25 ? 11.104 -15.631 3.245 1.00 0.00 25 THR A CA 13
ATOM 21738 C C . THR A 1 25 ? 10.219 -15.905 4.456 1.00 0.00 25 THR A C 13
ATOM 21739 O O . THR A 1 25 ? 10.668 -15.822 5.599 1.00 0.00 25 THR A O 13
ATOM 21750 N N . ALA A 1 26 ? 8.960 -16.234 4.194 1.00 0.00 26 ALA A N 13
ATOM 21751 C CA . ALA A 1 26 ? 8.005 -16.525 5.258 1.00 0.00 26 ALA A CA 13
ATOM 21752 C C . ALA A 1 26 ? 7.907 -15.366 6.244 1.00 0.00 26 ALA A C 13
ATOM 21753 O O . ALA A 1 26 ? 7.647 -15.570 7.431 1.00 0.00 26 ALA A O 13
ATOM 21760 N N . ASP A 1 27 ? 8.114 -14.151 5.747 1.00 0.00 27 ASP A N 13
ATOM 21761 C CA . ASP A 1 27 ? 8.048 -12.962 6.589 1.00 0.00 27 ASP A CA 13
ATOM 21762 C C . ASP A 1 27 ? 8.239 -11.695 5.761 1.00 0.00 27 ASP A C 13
ATOM 21763 O O . ASP A 1 27 ? 7.426 -10.773 5.824 1.00 0.00 27 ASP A O 13
ATOM 21772 N N . GLU A 1 28 ? 9.322 -11.657 4.988 1.00 0.00 28 GLU A N 13
ATOM 21773 C CA . GLU A 1 28 ? 9.627 -10.504 4.146 1.00 0.00 28 GLU A CA 13
ATOM 21774 C C . GLU A 1 28 ? 10.013 -9.297 4.996 1.00 0.00 28 GLU A C 13
ATOM 21775 O O . GLU A 1 28 ? 11.155 -8.837 4.954 1.00 0.00 28 GLU A O 13
ATOM 21787 N N . LEU A 1 29 ? 9.056 -8.788 5.764 1.00 0.00 29 LEU A N 13
ATOM 21788 C CA . LEU A 1 29 ? 9.298 -7.635 6.624 1.00 0.00 29 LEU A CA 13
ATOM 21789 C C . LEU A 1 29 ? 9.73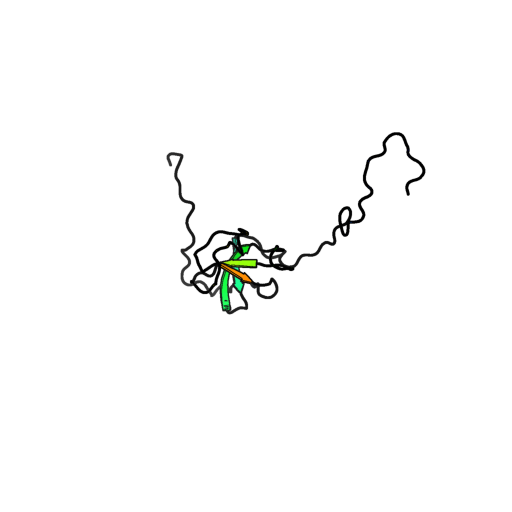8 -8.077 8.017 1.00 0.00 29 LEU A C 13
ATOM 21790 O O . LEU A 1 29 ? 9.197 -7.621 9.024 1.00 0.00 29 LEU A O 13
ATOM 21806 N N . PHE A 1 30 ? 10.721 -8.969 8.067 1.00 0.00 30 PHE A N 13
ATOM 21807 C CA . PHE A 1 30 ? 11.234 -9.472 9.336 1.00 0.00 30 PHE A CA 13
ATOM 21808 C C . PHE A 1 30 ? 12.199 -8.474 9.965 1.00 0.00 30 PHE A C 13
ATOM 21809 O O . PHE A 1 30 ? 12.212 -8.291 11.183 1.00 0.00 30 PHE A O 13
ATOM 21826 N N . ASP A 1 31 ? 13.005 -7.829 9.129 1.00 0.00 31 ASP A N 13
ATOM 21827 C CA . ASP A 1 31 ? 13.973 -6.847 9.605 1.00 0.00 31 ASP A CA 13
ATOM 21828 C C . ASP A 1 31 ? 13.293 -5.515 9.904 1.00 0.00 31 ASP A C 13
ATOM 21829 O O . ASP A 1 31 ? 13.716 -4.778 10.794 1.00 0.00 31 ASP A O 13
ATOM 21838 N N . PHE A 1 32 ? 12.237 -5.215 9.156 1.00 0.00 32 PHE A N 13
ATOM 21839 C CA . PHE A 1 32 ? 11.497 -3.971 9.341 1.00 0.00 32 PHE A CA 13
ATOM 21840 C C . PHE A 1 32 ? 10.842 -3.929 10.717 1.00 0.00 32 PHE A C 13
ATOM 21841 O O . PHE A 1 32 ? 10.315 -4.934 11.196 1.00 0.00 32 PHE A O 13
ATOM 21858 N N . HIS A 1 33 ? 10.877 -2.760 11.348 1.00 0.00 33 HIS A N 13
ATOM 21859 C CA . HIS A 1 33 ? 10.286 -2.586 12.670 1.00 0.00 33 HIS A CA 13
ATOM 21860 C C . HIS A 1 33 ? 9.198 -1.517 12.643 1.00 0.00 33 HIS A C 13
ATOM 21861 O O . HIS A 1 33 ? 9.120 -0.722 11.707 1.00 0.00 33 HIS A O 13
ATOM 21875 N N . ILE A 1 34 ? 8.361 -1.506 13.675 1.00 0.00 34 ILE A N 13
ATOM 21876 C CA . ILE A 1 34 ? 7.278 -0.535 13.769 1.00 0.00 34 ILE A CA 13
ATOM 21877 C C . ILE A 1 34 ? 7.785 0.808 14.283 1.00 0.00 34 ILE A C 13
ATOM 21878 O O . ILE A 1 34 ? 8.404 0.884 15.344 1.00 0.00 34 ILE A O 13
ATOM 21894 N N . GLY A 1 35 ? 7.520 1.866 13.522 1.00 0.00 35 GLY A N 13
ATOM 21895 C CA . GLY A 1 35 ? 7.957 3.191 13.918 1.00 0.00 35 GLY A CA 13
ATOM 21896 C C . GLY A 1 35 ? 9.261 3.593 13.256 1.00 0.00 35 GLY A C 13
ATOM 21897 O O . GLY A 1 35 ? 10.128 4.191 13.892 1.00 0.00 35 GLY A O 13
ATOM 21901 N N . ASP A 1 36 ? 9.399 3.262 11.977 1.00 0.00 36 ASP A N 13
ATOM 21902 C CA . ASP A 1 36 ? 10.607 3.591 11.228 1.00 0.00 36 ASP A CA 13
ATOM 21903 C C . ASP A 1 36 ? 10.258 4.114 9.839 1.00 0.00 36 ASP A C 13
ATOM 21904 O O . ASP A 1 36 ? 9.190 3.820 9.304 1.00 0.00 36 ASP A O 13
ATOM 21913 N N . ARG A 1 37 ? 11.168 4.891 9.259 1.00 0.00 37 ARG A N 13
ATOM 21914 C CA . ARG A 1 37 ? 10.955 5.456 7.932 1.00 0.00 37 ARG A CA 13
ATOM 21915 C C . ARG A 1 37 ? 10.989 4.366 6.866 1.00 0.00 37 ARG A C 13
ATOM 21916 O O . ARG A 1 37 ? 11.911 3.550 6.826 1.00 0.00 37 ARG A O 13
ATOM 21937 N N . VAL A 1 38 ? 9.979 4.358 6.001 1.00 0.00 38 VAL A N 13
ATOM 21938 C CA . VAL A 1 38 ? 9.894 3.368 4.935 1.00 0.00 38 VAL A CA 13
ATOM 21939 C C . VAL A 1 38 ? 9.343 3.986 3.654 1.00 0.00 38 VAL A C 13
ATOM 21940 O O . VAL A 1 38 ? 8.417 4.797 3.693 1.00 0.00 38 VAL A O 13
ATOM 21953 N N . LEU A 1 39 ? 9.915 3.596 2.521 1.00 0.00 39 LEU A N 13
ATOM 21954 C CA . LEU A 1 39 ? 9.481 4.110 1.228 1.00 0.00 39 LEU A CA 13
ATOM 21955 C C . LEU A 1 39 ? 8.669 3.062 0.473 1.00 0.00 39 LEU A C 13
ATOM 21956 O O . LEU A 1 39 ? 9.174 1.987 0.146 1.00 0.00 39 LEU A O 13
ATOM 21972 N N . ILE A 1 40 ? 7.407 3.380 0.202 1.00 0.00 40 ILE A N 13
ATOM 21973 C CA . ILE A 1 40 ? 6.525 2.464 -0.511 1.00 0.00 40 ILE A CA 13
ATOM 21974 C C . ILE A 1 40 ? 6.759 2.534 -2.016 1.00 0.00 40 ILE A C 13
ATOM 21975 O O . ILE A 1 40 ? 6.513 3.563 -2.646 1.00 0.00 40 ILE A O 13
ATOM 21991 N N . GLY A 1 41 ? 7.235 1.432 -2.588 1.00 0.00 41 GLY A N 13
ATOM 21992 C CA . GLY A 1 41 ? 7.493 1.387 -4.016 1.00 0.00 41 GLY A CA 13
ATOM 21993 C C . GLY A 1 41 ? 8.466 2.459 -4.469 1.00 0.00 41 GLY A C 13
ATOM 21994 O O . GLY A 1 41 ? 8.498 2.817 -5.646 1.00 0.00 41 GLY A O 13
ATOM 21998 N N . ASN A 1 42 ? 9.261 2.973 -3.535 1.00 0.00 42 ASN A N 13
ATOM 21999 C CA . ASN A 1 42 ? 10.238 4.010 -3.847 1.00 0.00 42 ASN A CA 13
ATOM 22000 C C . ASN A 1 42 ? 9.564 5.223 -4.485 1.00 0.00 42 ASN A C 13
ATOM 22001 O O . ASN A 1 42 ? 9.874 5.597 -5.616 1.00 0.00 42 ASN A O 13
ATOM 22012 N N . VAL A 1 43 ? 8.638 5.832 -3.751 1.00 0.00 43 VAL A N 13
ATOM 22013 C CA . VAL A 1 43 ? 7.920 7.001 -4.246 1.00 0.00 43 VAL A CA 13
ATOM 22014 C C . VAL A 1 43 ? 7.032 7.601 -3.159 1.00 0.00 43 VAL A C 13
ATOM 22015 O O . VAL A 1 43 ? 6.937 8.821 -3.026 1.00 0.00 43 VAL A O 13
ATOM 22028 N N . GLN A 1 44 ? 6.381 6.737 -2.388 1.00 0.00 44 GLN A N 13
ATOM 22029 C CA . GLN A 1 44 ? 5.499 7.184 -1.316 1.00 0.00 44 GLN A CA 13
ATOM 22030 C C . GLN A 1 44 ? 6.192 7.075 0.042 1.00 0.00 44 GLN A C 13
ATOM 22031 O O . GLN A 1 44 ? 6.262 5.994 0.626 1.00 0.00 44 GLN A O 13
ATOM 22045 N N . PRO A 1 45 ? 6.714 8.199 0.567 1.00 0.00 45 PRO A N 13
ATOM 22046 C CA . PRO A 1 45 ? 7.400 8.217 1.863 1.00 0.00 45 PRO A CA 13
ATOM 22047 C C . PRO A 1 45 ? 6.429 8.112 3.033 1.00 0.00 45 PRO A C 13
ATOM 22048 O O . PRO A 1 45 ? 5.415 8.809 3.076 1.00 0.00 45 PRO A O 13
ATOM 22059 N N . GLY A 1 46 ? 6.744 7.236 3.981 1.00 0.00 46 GLY A N 13
ATOM 22060 C CA . GLY A 1 46 ? 5.887 7.056 5.139 1.00 0.00 46 GLY A CA 13
ATOM 22061 C C . GLY A 1 46 ? 6.572 6.292 6.255 1.00 0.00 46 GLY A C 13
ATOM 22062 O O . GLY A 1 46 ? 7.776 6.042 6.197 1.00 0.00 46 GLY A O 13
ATOM 22066 N N . ILE A 1 47 ? 5.803 5.922 7.274 1.00 0.00 47 ILE A N 13
ATOM 22067 C CA . ILE A 1 47 ? 6.343 5.182 8.409 1.00 0.00 47 ILE A CA 13
ATOM 22068 C C . ILE A 1 47 ? 5.616 3.854 8.592 1.00 0.00 47 ILE A C 13
ATOM 22069 O O . ILE A 1 47 ? 4.389 3.789 8.517 1.00 0.00 47 ILE A O 13
ATOM 22085 N N . LEU A 1 48 ? 6.382 2.794 8.832 1.00 0.00 48 LEU A N 13
ATOM 22086 C CA . LEU A 1 48 ? 5.812 1.466 9.026 1.00 0.00 48 LEU A CA 13
ATOM 22087 C C . LEU A 1 48 ? 5.043 1.392 10.342 1.00 0.00 48 LEU A C 13
ATOM 22088 O O . LEU A 1 48 ? 5.638 1.311 11.416 1.00 0.00 48 LEU A O 13
ATOM 22104 N N . ARG A 1 49 ? 3.717 1.418 10.249 1.00 0.00 49 ARG A N 13
ATOM 22105 C CA . ARG A 1 49 ? 2.867 1.354 11.432 1.00 0.00 49 ARG A CA 13
ATOM 22106 C C . ARG A 1 49 ? 2.443 -0.084 11.719 1.00 0.00 49 ARG A C 13
ATOM 22107 O O . ARG A 1 49 ? 2.234 -0.460 12.872 1.00 0.00 49 ARG A O 13
ATOM 22128 N N . PHE A 1 50 ? 2.313 -0.880 10.664 1.00 0.00 50 PHE A N 13
ATOM 22129 C CA . PHE A 1 50 ? 1.912 -2.276 10.803 1.00 0.00 50 PHE A CA 13
ATOM 22130 C C . PHE A 1 50 ? 2.540 -3.135 9.711 1.00 0.00 50 PHE A C 13
ATOM 22131 O O . PHE A 1 50 ? 3.011 -2.620 8.696 1.00 0.00 50 PHE A O 13
ATOM 22148 N N . LYS A 1 51 ? 2.545 -4.447 9.926 1.00 0.00 51 LYS A N 13
ATOM 22149 C CA . LYS A 1 51 ? 3.116 -5.379 8.960 1.00 0.00 51 LYS A CA 13
ATOM 22150 C C . LYS A 1 51 ? 2.883 -6.822 9.395 1.00 0.00 51 LYS A C 13
ATOM 22151 O O . LYS A 1 51 ? 3.502 -7.302 10.345 1.00 0.00 51 LYS A O 13
ATOM 22170 N N . GLY A 1 52 ? 1.986 -7.510 8.694 1.00 0.00 52 GLY A N 13
ATOM 22171 C CA . GLY A 1 52 ? 1.689 -8.891 9.025 1.00 0.00 52 GLY A CA 13
ATOM 22172 C C . GLY A 1 52 ? 0.446 -9.403 8.323 1.00 0.00 52 GLY A C 13
ATOM 22173 O O . GLY A 1 52 ? -0.100 -8.732 7.447 1.00 0.00 52 GLY A O 13
ATOM 22177 N N . GLU A 1 53 ? -0.001 -10.594 8.708 1.00 0.00 53 GLU A N 13
ATOM 22178 C CA . GLU A 1 53 ? -1.187 -11.196 8.110 1.00 0.00 53 GLU A CA 13
ATOM 22179 C C . GLU A 1 53 ? -2.450 -10.460 8.546 1.00 0.00 53 GLU A C 13
ATOM 22180 O O . GLU A 1 53 ? -2.665 -10.227 9.736 1.00 0.00 53 GLU A O 13
ATOM 22192 N N . THR A 1 54 ? -3.283 -10.098 7.576 1.00 0.00 54 THR A N 13
ATOM 22193 C CA . THR A 1 54 ? -4.525 -9.389 7.860 1.00 0.00 54 THR A CA 13
ATOM 22194 C C . THR A 1 54 ? -5.727 -10.316 7.706 1.00 0.00 54 THR A C 13
ATOM 22195 O O . THR A 1 54 ? -5.574 -11.508 7.438 1.00 0.00 54 THR A O 13
ATOM 22206 N N . SER A 1 55 ? -6.923 -9.762 7.879 1.00 0.00 55 SER A N 13
ATOM 22207 C CA . SER A 1 55 ? -8.150 -10.541 7.761 1.00 0.00 55 SER A CA 13
ATOM 22208 C C . SER A 1 55 ? -8.766 -10.391 6.373 1.00 0.00 55 SER A C 13
ATOM 22209 O O . SER A 1 55 ? -9.458 -11.288 5.891 1.00 0.00 55 SER A O 13
ATOM 22217 N N . PHE A 1 56 ? -8.514 -9.252 5.734 1.00 0.00 56 PHE A N 13
ATOM 22218 C CA . PHE A 1 56 ? -9.049 -8.990 4.404 1.00 0.00 56 PHE A CA 13
ATOM 22219 C C . PHE A 1 56 ? -8.197 -9.657 3.326 1.00 0.00 56 PHE A C 13
ATOM 22220 O O . PHE A 1 56 ? -8.699 -10.019 2.262 1.00 0.00 56 PHE A O 13
ATOM 22237 N N . ALA A 1 57 ? -6.908 -9.817 3.608 1.00 0.00 57 ALA A N 13
ATOM 22238 C CA . ALA A 1 57 ? -5.993 -10.442 2.661 1.00 0.00 57 ALA A CA 13
ATOM 22239 C C . ALA A 1 57 ? -4.865 -11.172 3.382 1.00 0.00 57 ALA A C 13
ATOM 22240 O O . ALA A 1 57 ? -4.132 -10.578 4.173 1.00 0.00 57 ALA A O 13
ATOM 22247 N N . LYS A 1 58 ? -4.732 -12.465 3.105 1.00 0.00 58 LYS A N 13
ATOM 22248 C CA . LYS A 1 58 ? -3.693 -13.278 3.727 1.00 0.00 58 LYS A CA 13
ATOM 22249 C C . LYS A 1 58 ? -2.303 -12.774 3.347 1.00 0.00 58 LYS A C 13
ATOM 22250 O O . LYS A 1 58 ? -2.164 -11.774 2.643 1.00 0.00 58 LYS A O 13
ATOM 22269 N N . GLY A 1 59 ? -1.275 -13.475 3.818 1.00 0.00 59 GLY A N 13
ATOM 22270 C CA . GLY A 1 59 ? 0.089 -13.085 3.517 1.00 0.00 59 GLY A CA 13
ATOM 22271 C C . GLY A 1 59 ? 0.594 -11.985 4.430 1.00 0.00 59 GLY A C 13
ATOM 22272 O O . GLY A 1 59 ? 0.402 -12.040 5.645 1.00 0.00 59 GLY A O 13
ATOM 22276 N N . PHE A 1 60 ? 1.245 -10.985 3.844 1.00 0.00 60 PHE A N 13
ATOM 22277 C CA . PHE A 1 60 ? 1.781 -9.866 4.612 1.00 0.00 60 PHE A CA 13
ATOM 22278 C C . PHE A 1 60 ? 1.257 -8.538 4.074 1.00 0.00 60 PHE A C 13
ATOM 22279 O O . PHE A 1 60 ? 1.182 -8.334 2.862 1.00 0.00 60 PHE A O 13
ATOM 22296 N N . TRP A 1 61 ? 0.897 -7.638 4.983 1.00 0.00 61 TRP A N 13
ATOM 22297 C CA . TRP A 1 61 ? 0.381 -6.329 4.600 1.00 0.00 61 TRP A CA 13
ATOM 22298 C C . TRP A 1 61 ? 0.912 -5.242 5.528 1.00 0.00 61 TRP A C 13
ATOM 22299 O O . TRP A 1 61 ? 0.586 -5.212 6.715 1.00 0.00 61 TRP A O 13
ATOM 22320 N N . ALA A 1 62 ? 1.731 -4.351 4.981 1.00 0.00 62 ALA A N 13
ATOM 22321 C CA . ALA A 1 62 ? 2.307 -3.263 5.760 1.00 0.00 62 ALA A CA 13
ATOM 22322 C C . ALA A 1 62 ? 1.462 -1.999 5.648 1.00 0.00 62 ALA A C 13
ATOM 22323 O O . ALA A 1 62 ? 1.129 -1.559 4.547 1.00 0.00 62 ALA A O 13
ATOM 22330 N N . GLY A 1 63 ? 1.118 -1.418 6.793 1.00 0.00 63 GLY A N 13
ATOM 22331 C CA . GLY A 1 63 ? 0.316 -0.210 6.800 1.00 0.00 63 GLY A CA 13
ATOM 22332 C C . GLY A 1 63 ? 1.143 1.035 7.055 1.00 0.00 63 GLY A C 13
ATOM 22333 O O . GLY A 1 63 ? 1.282 1.474 8.196 1.00 0.00 63 GLY A O 13
ATOM 22337 N N . VAL A 1 64 ? 1.695 1.605 5.988 1.00 0.00 64 VAL A N 13
ATOM 22338 C CA . VAL A 1 64 ? 2.514 2.804 6.101 1.00 0.00 64 VAL A CA 13
ATOM 22339 C C . VAL A 1 64 ? 1.645 4.049 6.254 1.00 0.00 64 VAL A C 13
ATOM 22340 O O . VAL A 1 64 ? 0.608 4.179 5.604 1.00 0.00 64 VAL A O 13
ATOM 22353 N N . GLU A 1 65 ? 2.076 4.961 7.119 1.00 0.00 65 GLU A N 13
ATOM 22354 C CA . GLU A 1 65 ? 1.338 6.196 7.358 1.00 0.00 65 GLU A CA 13
ATOM 22355 C C . GLU A 1 65 ? 1.973 7.363 6.609 1.00 0.00 65 GLU A C 13
ATOM 22356 O O . GLU A 1 65 ? 2.974 7.927 7.052 1.00 0.00 65 GLU A O 13
ATOM 22368 N N . LEU A 1 66 ? 1.385 7.720 5.472 1.00 0.00 66 LEU A N 13
ATOM 22369 C CA . LEU A 1 66 ? 1.894 8.820 4.661 1.00 0.00 66 LEU A CA 13
ATOM 22370 C C . LEU A 1 66 ? 1.804 10.141 5.419 1.00 0.00 66 LEU A C 13
ATOM 22371 O O . LEU A 1 66 ? 0.892 10.348 6.219 1.00 0.00 66 LEU A O 13
ATOM 22387 N N . ASP A 1 67 ? 2.758 11.030 5.164 1.00 0.00 67 ASP A N 13
ATOM 22388 C CA . ASP A 1 67 ? 2.789 12.330 5.824 1.00 0.00 67 ASP A CA 13
ATOM 22389 C C . ASP A 1 67 ? 1.635 13.210 5.355 1.00 0.00 67 ASP A C 13
ATOM 22390 O O . ASP A 1 67 ? 1.049 13.953 6.143 1.00 0.00 67 ASP A O 13
ATOM 22399 N N . LYS A 1 68 ? 1.314 13.124 4.069 1.00 0.00 68 LYS A N 13
ATOM 22400 C CA . LYS A 1 68 ? 0.230 13.916 3.497 1.00 0.00 68 LYS A CA 13
ATOM 22401 C C . LYS A 1 68 ? -0.929 13.022 3.061 1.00 0.00 68 LYS A C 13
ATOM 22402 O O . LYS A 1 68 ? -0.724 11.870 2.682 1.00 0.00 68 LYS A O 13
ATOM 22421 N N . PRO A 1 69 ? -2.166 13.546 3.109 1.00 0.00 69 PRO A N 13
ATOM 22422 C CA . PRO A 1 69 ? -3.361 12.790 2.717 1.00 0.00 69 PRO A CA 13
ATOM 22423 C C . PRO A 1 69 ? -3.255 12.237 1.299 1.00 0.00 69 PRO A C 13
ATOM 22424 O O . PRO A 1 69 ? -3.703 12.868 0.341 1.00 0.00 69 PRO A O 13
ATOM 22435 N N . GLU A 1 70 ? -2.659 11.056 1.173 1.00 0.00 70 GLU A N 13
ATOM 22436 C CA . GLU A 1 70 ? -2.492 10.419 -0.128 1.00 0.00 70 GLU A CA 13
ATOM 22437 C C . GLU A 1 70 ? -3.147 9.041 -0.151 1.00 0.00 70 GLU A C 13
ATOM 22438 O O . GLU A 1 70 ? -3.741 8.642 -1.153 1.00 0.00 70 GLU A O 13
ATOM 22450 N N . GLY A 1 71 ? -3.034 8.316 0.957 1.00 0.00 71 GLY A N 13
ATOM 22451 C CA . GLY A 1 71 ? -3.619 6.991 1.041 1.00 0.00 71 GLY A CA 13
ATOM 22452 C C . GLY A 1 71 ? -5.133 7.021 0.986 1.00 0.00 71 GLY A C 13
ATOM 22453 O O . GLY A 1 71 ? -5.730 8.052 0.680 1.00 0.00 71 GLY A O 13
ATOM 22457 N N . ASN A 1 72 ? -5.756 5.884 1.284 1.00 0.00 72 ASN A N 13
ATOM 22458 C CA . ASN A 1 72 ? -7.211 5.783 1.268 1.00 0.00 72 ASN A CA 13
ATOM 22459 C C . ASN A 1 72 ? -7.715 4.963 2.451 1.00 0.00 72 ASN A C 13
ATOM 22460 O O . ASN A 1 72 ? -8.744 4.291 2.360 1.00 0.00 72 ASN A O 13
ATOM 22471 N N . ASN A 1 73 ? -6.985 5.021 3.559 1.00 0.00 73 ASN A N 13
ATOM 22472 C CA . ASN A 1 73 ? -7.360 4.283 4.761 1.00 0.00 73 ASN A CA 13
ATOM 22473 C C . ASN A 1 73 ? -7.042 5.091 6.015 1.00 0.00 73 ASN A C 13
ATOM 22474 O O . ASN A 1 73 ? -6.395 6.136 5.945 1.00 0.00 73 ASN A O 13
ATOM 22485 N N . ASN A 1 74 ? -7.503 4.600 7.162 1.00 0.00 74 ASN A N 13
ATOM 22486 C CA . ASN A 1 74 ? -7.267 5.277 8.431 1.00 0.00 74 ASN A CA 13
ATOM 22487 C C . ASN A 1 74 ? -6.786 4.295 9.496 1.00 0.00 74 ASN A C 13
ATOM 22488 O O . ASN A 1 74 ? -6.961 4.529 10.692 1.00 0.00 74 ASN A O 13
ATOM 22499 N N . GLY A 1 75 ? -6.179 3.198 9.056 1.00 0.00 75 GLY A N 13
ATOM 22500 C CA . GLY A 1 75 ? -5.683 2.202 9.988 1.00 0.00 75 GLY A CA 13
ATOM 22501 C C . GLY A 1 75 ? -6.683 1.090 10.243 1.00 0.00 75 GLY A C 13
ATOM 22502 O O . GLY A 1 75 ? -6.301 -0.030 10.583 1.00 0.00 75 GLY A O 13
ATOM 22506 N N . THR A 1 76 ? -7.966 1.398 10.080 1.00 0.00 76 THR A N 13
ATOM 22507 C CA . THR A 1 76 ? -9.020 0.414 10.296 1.00 0.00 76 THR A CA 13
ATOM 22508 C C . THR A 1 76 ? -9.554 -0.116 8.969 1.00 0.00 76 THR A C 13
ATOM 22509 O O . THR A 1 76 ? -10.329 0.555 8.287 1.00 0.00 76 THR A O 13
ATOM 22520 N N . TYR A 1 77 ? -9.134 -1.324 8.609 1.00 0.00 77 TYR A N 13
ATOM 22521 C CA . TYR A 1 77 ? -9.569 -1.945 7.364 1.00 0.00 77 TYR A CA 13
ATOM 22522 C C . TYR A 1 77 ? -10.738 -2.894 7.610 1.00 0.00 77 TYR A C 13
ATOM 22523 O O . TYR A 1 77 ? -10.562 -3.981 8.160 1.00 0.00 77 TYR A O 13
ATOM 22541 N N . ASP A 1 78 ? -11.930 -2.475 7.200 1.00 0.00 78 ASP A N 13
ATOM 22542 C CA . ASP A 1 78 ? -13.129 -3.286 7.376 1.00 0.00 78 ASP A CA 13
ATOM 22543 C C . ASP A 1 78 ? -13.421 -3.514 8.857 1.00 0.00 78 ASP A C 13
ATOM 22544 O O . ASP A 1 78 ? -13.984 -4.540 9.238 1.00 0.00 78 ASP A O 13
ATOM 22553 N N . GLY A 1 79 ? -13.035 -2.550 9.687 1.00 0.00 79 GLY A N 13
ATOM 22554 C CA . GLY A 1 79 ? -13.264 -2.665 11.115 1.00 0.00 79 GLY A CA 13
ATOM 22555 C C . GLY A 1 79 ? -12.011 -3.054 11.876 1.00 0.00 79 GLY A C 13
ATOM 22556 O O . GLY A 1 79 ? -11.839 -2.675 13.034 1.00 0.00 79 GLY A O 13
ATOM 22560 N N . ILE A 1 80 ? -11.136 -3.812 11.224 1.00 0.00 80 ILE A N 13
ATOM 22561 C CA . ILE A 1 80 ? -9.894 -4.253 11.848 1.00 0.00 80 ILE A CA 13
ATOM 22562 C C . ILE A 1 80 ? -8.902 -3.101 11.972 1.00 0.00 80 ILE A C 13
ATOM 22563 O O . ILE A 1 80 ? -8.351 -2.633 10.977 1.00 0.00 80 ILE A O 13
ATOM 22579 N N . ALA A 1 81 ? -8.681 -2.648 13.203 1.00 0.00 81 ALA A N 13
ATOM 22580 C CA . ALA A 1 81 ? -7.755 -1.551 13.457 1.00 0.00 81 ALA A CA 13
ATOM 22581 C C . ALA A 1 81 ? -6.337 -2.067 13.671 1.00 0.00 81 ALA A C 13
ATOM 22582 O O . ALA A 1 81 ? -6.069 -2.797 14.626 1.00 0.00 81 ALA A O 13
ATOM 22589 N N . TYR A 1 82 ? -5.431 -1.685 12.777 1.00 0.00 82 TYR A N 13
ATOM 22590 C CA . TYR A 1 82 ? -4.039 -2.110 12.868 1.00 0.00 82 TYR A CA 13
ATOM 22591 C C . TYR A 1 82 ? -3.167 -1.001 13.448 1.00 0.00 82 TYR A C 13
ATOM 22592 O O . TYR A 1 82 ? -2.211 -1.267 14.176 1.00 0.00 82 TYR A O 13
ATOM 22610 N N . PHE A 1 83 ? -3.505 0.243 13.122 1.00 0.00 83 PHE A N 13
ATOM 22611 C CA . PHE A 1 83 ? -2.752 1.392 13.611 1.00 0.00 83 PHE A CA 13
ATOM 22612 C C . PHE A 1 83 ? -3.641 2.630 13.692 1.00 0.00 83 PHE A C 13
ATOM 22613 O O . PHE A 1 83 ? -4.834 2.570 13.395 1.00 0.00 83 PHE A O 13
ATOM 22630 N N . GLU A 1 84 ? -3.051 3.751 14.097 1.00 0.00 84 GLU A N 13
ATOM 22631 C CA . GLU A 1 84 ? -3.790 5.003 14.217 1.00 0.00 84 GLU A CA 13
ATOM 22632 C C . GLU A 1 84 ? -3.266 6.041 13.231 1.00 0.00 84 GLU A C 13
ATOM 22633 O O . GLU A 1 84 ? -2.060 6.148 13.009 1.00 0.00 84 GLU A O 13
ATOM 22645 N N . CYS A 1 85 ? -4.180 6.807 12.644 1.00 0.00 85 CYS A N 13
ATOM 22646 C CA . CYS A 1 85 ? -3.811 7.839 11.682 1.00 0.00 85 CYS A CA 13
ATOM 22647 C C . CYS A 1 85 ? -5.038 8.618 11.221 1.00 0.00 85 CYS A C 13
ATOM 22648 O O . CYS A 1 85 ? -6.149 8.387 11.700 1.00 0.00 85 CYS A O 13
ATOM 22656 N N . LYS A 1 86 ? -4.830 9.544 10.291 1.00 0.00 86 LYS A N 13
ATOM 22657 C CA . LYS A 1 86 ? -5.920 10.360 9.766 1.00 0.00 86 LYS A CA 13
ATOM 22658 C C . LYS A 1 86 ? -6.946 9.494 9.039 1.00 0.00 86 LYS A C 13
ATOM 22659 O O . LYS A 1 86 ? -6.864 8.267 9.059 1.00 0.00 86 LYS A O 13
ATOM 22678 N N . GLU A 1 87 ? -7.912 10.146 8.400 1.00 0.00 87 GLU A N 13
ATOM 22679 C CA . GLU A 1 87 ? -8.956 9.438 7.667 1.00 0.00 87 GLU A CA 13
ATOM 22680 C C . GLU A 1 87 ? -8.403 8.831 6.382 1.00 0.00 87 GLU A C 13
ATOM 22681 O O . GLU A 1 87 ? -8.783 7.728 5.990 1.00 0.00 87 GLU A O 13
ATOM 22693 N N . LYS A 1 88 ? -7.503 9.560 5.727 1.00 0.00 88 LYS A N 13
ATOM 22694 C CA . LYS A 1 88 ? -6.900 9.092 4.485 1.00 0.00 88 LYS A CA 13
ATOM 22695 C C . LYS A 1 88 ? -5.397 9.360 4.474 1.00 0.00 88 LYS A C 13
ATOM 22696 O O . LYS A 1 88 ? -4.894 10.113 3.640 1.00 0.00 88 LYS A O 13
ATOM 22715 N N . HIS A 1 89 ? -4.684 8.735 5.407 1.00 0.00 89 HIS A N 13
ATOM 22716 C CA . HIS A 1 89 ? -3.238 8.904 5.505 1.00 0.00 89 HIS A CA 13
ATOM 22717 C C . HIS A 1 89 ? -2.527 7.558 5.421 1.00 0.00 89 HIS A C 13
ATOM 22718 O O . HIS A 1 89 ? -1.515 7.420 4.735 1.00 0.00 89 HIS A O 13
ATOM 22732 N N . GLY A 1 90 ? -3.065 6.566 6.125 1.00 0.00 90 GLY A N 13
ATOM 22733 C CA . GLY A 1 90 ? -2.470 5.242 6.116 1.00 0.00 90 GLY A CA 13
ATOM 22734 C C . GLY A 1 90 ? -2.842 4.448 4.880 1.00 0.00 90 GLY A C 13
ATOM 22735 O O . GLY A 1 90 ? -3.955 4.569 4.368 1.00 0.00 90 GLY A O 13
ATOM 22739 N N . ILE A 1 91 ? -1.908 3.634 4.399 1.00 0.00 91 ILE A N 13
ATOM 22740 C CA . ILE A 1 91 ? -2.143 2.816 3.214 1.00 0.00 91 ILE A CA 13
ATOM 22741 C C . ILE A 1 91 ? -1.465 1.456 3.343 1.00 0.00 91 ILE A C 13
ATOM 22742 O O . ILE A 1 91 ? -0.259 1.371 3.577 1.00 0.00 91 ILE A O 13
ATOM 22758 N N . PHE A 1 92 ? -2.249 0.394 3.189 1.00 0.00 92 PHE A N 13
ATOM 22759 C CA . PHE A 1 92 ? -1.725 -0.964 3.288 1.00 0.00 92 PHE A CA 13
ATOM 22760 C C . PHE A 1 92 ? -1.064 -1.388 1.980 1.00 0.00 92 PHE A C 13
ATOM 22761 O O . PHE A 1 92 ? -1.718 -1.472 0.940 1.00 0.00 92 PHE A O 13
ATOM 22778 N N . ALA A 1 93 ? 0.236 -1.656 2.041 1.00 0.00 93 ALA A N 13
ATOM 22779 C CA . ALA A 1 93 ? 0.987 -2.073 0.862 1.00 0.00 93 ALA A CA 13
ATOM 22780 C C . ALA A 1 93 ? 1.739 -3.376 1.123 1.00 0.00 93 ALA A C 13
ATOM 22781 O O . ALA A 1 93 ? 2.232 -3.606 2.227 1.00 0.00 93 ALA A O 13
ATOM 22788 N N . PRO A 1 94 ? 1.837 -4.252 0.106 1.00 0.00 94 PRO A N 13
ATOM 22789 C CA . PRO A 1 94 ? 2.536 -5.536 0.238 1.00 0.00 94 PRO A CA 13
ATOM 22790 C C . PRO A 1 94 ? 3.966 -5.367 0.742 1.00 0.00 94 PRO A C 13
ATOM 22791 O O . PRO A 1 94 ? 4.535 -4.277 0.666 1.00 0.00 94 PRO A O 13
ATOM 22802 N N . PRO A 1 95 ? 4.569 -6.448 1.265 1.00 0.00 95 PRO A N 13
ATOM 22803 C CA . PRO A 1 95 ? 5.942 -6.413 1.782 1.00 0.00 95 PRO A CA 13
ATOM 22804 C C . PRO A 1 95 ? 6.961 -6.118 0.687 1.00 0.00 95 PRO A C 13
ATOM 22805 O O . PRO A 1 95 ? 7.992 -5.492 0.937 1.00 0.00 95 PRO A O 13
ATOM 22816 N N . GLN A 1 96 ? 6.665 -6.571 -0.526 1.00 0.00 96 GLN A N 13
ATOM 22817 C CA . GLN A 1 96 ? 7.555 -6.354 -1.661 1.00 0.00 96 GLN A CA 13
ATOM 22818 C C . GLN A 1 96 ? 7.714 -4.864 -1.953 1.00 0.00 96 GLN A C 13
ATOM 22819 O O . GLN A 1 96 ? 8.733 -4.433 -2.490 1.00 0.00 96 GLN A O 13
ATOM 22833 N N . LYS A 1 97 ? 6.699 -4.083 -1.594 1.00 0.00 97 LYS A N 13
ATOM 22834 C CA . LYS A 1 97 ? 6.728 -2.642 -1.818 1.00 0.00 97 LYS A CA 13
ATOM 22835 C C . LYS A 1 97 ? 7.149 -1.902 -0.552 1.00 0.00 97 LYS A C 13
ATOM 22836 O O . LYS A 1 97 ? 6.715 -0.778 -0.305 1.00 0.00 97 LYS A O 13
ATOM 22855 N N . ILE A 1 98 ? 7.998 -2.540 0.247 1.00 0.00 98 ILE A N 13
ATOM 22856 C CA . ILE A 1 98 ? 8.477 -1.943 1.488 1.00 0.00 98 ILE A CA 13
ATOM 22857 C C . ILE A 1 98 ? 9.989 -1.749 1.456 1.00 0.00 98 ILE A C 13
ATOM 22858 O O . ILE A 1 98 ? 10.751 -2.708 1.583 1.00 0.00 98 ILE A O 13
ATOM 22874 N N . SER A 1 99 ? 10.417 -0.504 1.284 1.00 0.00 99 SER A N 13
ATOM 22875 C CA . SER A 1 99 ? 11.840 -0.183 1.235 1.00 0.00 99 SER A CA 13
ATOM 22876 C C . SER A 1 99 ? 12.197 0.867 2.281 1.00 0.00 99 SER A C 13
ATOM 22877 O O . SER A 1 99 ? 11.318 1.444 2.920 1.00 0.00 99 SER A O 13
ATOM 22885 N N . HIS A 1 100 ? 13.493 1.108 2.452 1.00 0.00 100 HIS A N 13
ATOM 22886 C CA . HIS A 1 100 ? 13.967 2.088 3.421 1.00 0.00 100 HIS A CA 13
ATOM 22887 C C . HIS A 1 100 ? 14.214 3.438 2.755 1.00 0.00 100 HIS A C 13
ATOM 22888 O O . HIS A 1 100 ? 14.803 3.509 1.676 1.00 0.00 100 HIS A O 13
ATOM 22902 N N . ILE A 1 101 ? 13.760 4.505 3.403 1.00 0.00 101 ILE A N 13
ATOM 22903 C CA . ILE A 1 101 ? 13.932 5.852 2.872 1.00 0.00 101 ILE A CA 13
ATOM 22904 C C . ILE A 1 101 ? 15.372 6.332 3.046 1.00 0.00 101 ILE A C 13
ATOM 22905 O O . ILE A 1 101 ? 15.899 6.340 4.158 1.00 0.00 101 ILE A O 13
ATOM 22921 N N . PRO A 1 102 ? 16.033 6.741 1.946 1.00 0.00 102 PRO A N 13
ATOM 22922 C CA . PRO A 1 102 ? 17.418 7.222 1.995 1.00 0.00 102 PRO A CA 13
ATOM 22923 C C . PRO A 1 102 ? 17.605 8.348 3.007 1.00 0.00 102 PRO A C 13
ATOM 22924 O O . PRO A 1 102 ? 16.662 9.071 3.327 1.00 0.00 102 PRO A O 13
ATOM 22935 N N . GLU A 1 103 ? 18.827 8.488 3.507 1.00 0.00 103 GLU A N 13
ATOM 22936 C CA . GLU A 1 103 ? 19.139 9.526 4.484 1.00 0.00 103 GLU A CA 13
ATOM 22937 C C . GLU A 1 103 ? 19.155 10.902 3.827 1.00 0.00 103 GLU A C 13
ATOM 22938 O O . GLU A 1 103 ? 18.816 11.905 4.455 1.00 0.00 103 GLU A O 13
ATOM 22950 N N . ASN A 1 104 ? 19.552 10.942 2.559 1.00 0.00 104 ASN A N 13
ATOM 22951 C CA . ASN A 1 104 ? 19.613 12.195 1.816 1.00 0.00 104 ASN A CA 13
ATOM 22952 C C . ASN A 1 104 ? 18.448 12.304 0.837 1.00 0.00 104 ASN A C 13
ATOM 22953 O O . ASN A 1 104 ? 18.585 12.871 -0.247 1.00 0.00 104 ASN A O 13
ATOM 22964 N N . PHE A 1 105 ? 17.300 11.758 1.228 1.00 0.00 105 PHE A N 13
ATOM 22965 C CA . PHE A 1 105 ? 16.110 11.795 0.386 1.00 0.00 105 PHE A CA 13
ATOM 22966 C C . PHE A 1 105 ? 15.443 13.164 0.447 1.00 0.00 105 PHE A C 13
ATOM 22967 O O . PHE A 1 105 ? 14.885 13.640 -0.542 1.00 0.00 105 PHE A O 13
ATOM 22984 N N . ASP A 1 106 ? 15.504 13.793 1.615 1.00 0.00 106 ASP A N 13
ATOM 22985 C CA . ASP A 1 106 ? 14.906 15.109 1.807 1.00 0.00 106 ASP A CA 13
ATOM 22986 C C . ASP A 1 106 ? 15.321 15.707 3.146 1.00 0.00 106 ASP A C 13
ATOM 22987 O O . ASP A 1 106 ? 15.635 16.895 3.238 1.00 0.00 106 ASP A O 13
ATOM 22996 N N . ASP A 1 107 ? 15.318 14.877 4.180 1.00 0.00 107 ASP A N 13
ATOM 22997 C CA . ASP A 1 107 ? 15.693 15.319 5.519 1.00 0.00 107 ASP A CA 13
ATOM 22998 C C . ASP A 1 107 ? 15.688 14.151 6.498 1.00 0.00 107 ASP A C 13
ATOM 22999 O O . ASP A 1 107 ? 15.091 13.107 6.233 1.00 0.00 107 ASP A O 13
ATOM 23008 N N . TYR A 1 108 ? 16.359 14.332 7.631 1.00 0.00 108 TYR A N 13
ATOM 23009 C CA . TYR A 1 108 ? 16.433 13.292 8.652 1.00 0.00 108 TYR A CA 13
ATOM 23010 C C . TYR A 1 108 ? 15.765 13.750 9.944 1.00 0.00 108 TYR A C 13
ATOM 23011 O O . TYR A 1 108 ? 16.099 14.802 10.489 1.00 0.00 108 TYR A O 13
ATOM 23029 N N . VAL A 1 109 ? 14.818 12.952 10.429 1.00 0.00 109 VAL A N 13
ATOM 23030 C CA . VAL A 1 109 ? 14.102 13.276 11.657 1.00 0.00 109 VAL A CA 13
ATOM 23031 C C . VAL A 1 109 ? 13.460 12.031 12.263 1.00 0.00 109 VAL A C 13
ATOM 23032 O O . VAL A 1 109 ? 12.701 11.325 11.597 1.00 0.00 109 VAL A O 13
ATOM 23045 N N . ASP A 1 110 ? 13.769 11.767 13.528 1.00 0.00 110 ASP A N 13
ATOM 23046 C CA . ASP A 1 110 ? 13.221 10.608 14.223 1.00 0.00 110 ASP A CA 13
ATOM 23047 C C . ASP A 1 110 ? 12.145 11.030 15.219 1.00 0.00 110 ASP A C 13
ATOM 23048 O O . ASP A 1 110 ? 12.062 10.493 16.325 1.00 0.00 110 ASP A O 13
ATOM 23057 N N . ILE A 1 111 ? 11.323 11.996 14.821 1.00 0.00 111 ILE A N 13
ATOM 23058 C CA . ILE A 1 111 ? 10.252 12.490 15.678 1.00 0.00 111 ILE A CA 13
ATOM 23059 C C . ILE A 1 111 ? 8.899 12.380 14.983 1.00 0.00 111 ILE A C 13
ATOM 23060 O O . ILE A 1 111 ? 8.650 13.045 13.978 1.00 0.00 111 ILE A O 13
ATOM 23076 N N . ASN A 1 112 ? 8.029 11.534 15.525 1.00 0.00 112 ASN A N 13
ATOM 23077 C CA . ASN A 1 112 ? 6.701 11.336 14.957 1.00 0.00 112 ASN A CA 13
ATOM 23078 C C . ASN A 1 112 ? 5.709 12.346 15.526 1.00 0.00 112 ASN A C 13
ATOM 23079 O O . ASN A 1 112 ? 5.187 13.194 14.802 1.00 0.00 112 ASN A O 13
ATOM 23090 N N . GLU A 1 113 ? 5.451 12.247 16.826 1.00 0.00 113 GLU A N 13
ATOM 23091 C CA . GLU A 1 113 ? 4.521 13.153 17.492 1.00 0.00 113 GLU A CA 13
ATOM 23092 C C . GLU A 1 113 ? 4.948 13.407 18.934 1.00 0.00 113 GLU A C 13
ATOM 23093 O O . GLU A 1 113 ? 4.994 14.551 19.385 1.00 0.00 113 GLU A O 13
ATOM 23105 N N . ASP A 1 114 ? 5.259 12.333 19.653 1.00 0.00 114 ASP A N 13
ATOM 23106 C CA . ASP A 1 114 ? 5.683 12.441 21.044 1.00 0.00 114 ASP A CA 13
ATOM 23107 C C . ASP A 1 114 ? 6.088 11.078 21.596 1.00 0.00 114 ASP A C 13
ATOM 23108 O O . ASP A 1 114 ? 7.196 10.909 22.106 1.00 0.00 114 ASP A O 13
ATOM 23117 N N . GLU A 1 115 ? 5.185 10.110 21.489 1.00 0.00 115 GLU A N 13
ATOM 23118 C CA . GLU A 1 115 ? 5.449 8.760 21.977 1.00 0.00 115 GLU A CA 13
ATOM 23119 C C . GLU A 1 115 ? 5.961 7.866 20.853 1.00 0.00 115 GLU A C 13
ATOM 23120 O O . GLU A 1 115 ? 5.328 7.746 19.804 1.00 0.00 115 GLU A O 13
ATOM 23132 N N . ASP A 1 116 ? 7.112 7.240 21.079 1.00 0.00 116 ASP A N 13
ATOM 23133 C CA . ASP A 1 116 ? 7.709 6.356 20.085 1.00 0.00 116 ASP A CA 13
ATOM 23134 C C . ASP A 1 116 ? 7.030 4.991 20.093 1.00 0.00 116 ASP A C 13
ATOM 23135 O O . ASP A 1 116 ? 6.342 4.634 21.050 1.00 0.00 116 ASP A O 13
ATOM 23144 N N . SER A 1 117 ? 7.227 4.231 19.021 1.00 0.00 117 SER A N 13
ATOM 23145 C CA . SER A 1 117 ? 6.634 2.904 18.904 1.00 0.00 117 SER A CA 13
ATOM 23146 C C . SER A 1 117 ? 7.277 1.932 19.887 1.00 0.00 117 SER A C 13
ATOM 23147 O O . SER A 1 117 ? 6.629 1.006 20.375 1.00 0.00 117 SER A O 13
ATOM 23155 N N . GLY A 1 118 ? 8.557 2.149 20.173 1.00 0.00 118 GLY A N 13
ATOM 23156 C CA . GLY A 1 118 ? 9.268 1.283 21.097 1.00 0.00 118 GLY A CA 13
ATOM 23157 C C . GLY A 1 118 ? 9.204 1.785 22.528 1.00 0.00 118 GLY A C 13
ATOM 23158 O O . GLY A 1 118 ? 8.227 2.421 22.921 1.00 0.00 118 GLY A O 13
ATOM 23162 N N . PRO A 1 119 ? 10.241 1.513 23.339 1.00 0.00 119 PRO A N 13
ATOM 23163 C CA . PRO A 1 119 ? 10.285 1.947 24.739 1.00 0.00 119 PRO A CA 13
ATOM 23164 C C . PRO A 1 119 ? 10.429 3.460 24.870 1.00 0.00 119 PRO A C 13
ATOM 23165 O O . PRO A 1 119 ? 10.874 4.134 23.940 1.00 0.00 119 PRO A O 13
ATOM 23176 N N . SER A 1 120 ? 10.051 3.987 26.030 1.00 0.00 120 SER A N 13
ATOM 23177 C CA . SER A 1 120 ? 10.139 5.421 26.283 1.00 0.00 120 SER A CA 13
ATOM 23178 C C . SER A 1 120 ? 11.447 5.770 26.985 1.00 0.00 120 SER A C 13
ATOM 23179 O O . SER A 1 120 ? 11.989 4.967 27.745 1.00 0.00 120 SER A O 13
ATOM 23187 N N . SER A 1 121 ? 11.948 6.973 26.726 1.00 0.00 121 SER A N 13
ATOM 23188 C CA . SER A 1 121 ? 13.194 7.429 27.335 1.00 0.00 121 SER A CA 13
ATOM 23189 C C . SER A 1 121 ? 13.001 8.774 28.026 1.00 0.00 121 SER A C 13
ATOM 23190 O O . SER A 1 121 ? 12.694 9.777 27.381 1.00 0.00 121 SER A O 13
ATOM 23198 N N . GLY A 1 122 ? 13.183 8.789 29.342 1.00 0.00 122 GLY A N 13
ATOM 23199 C CA . GLY A 1 122 ? 13.025 10.016 30.101 1.00 0.00 122 GLY A CA 13
ATOM 23200 C C . GLY A 1 122 ? 12.021 9.876 31.228 1.00 0.00 122 GLY A C 13
ATOM 23201 O O . GLY A 1 122 ? 12.270 10.437 32.317 1.00 0.00 122 GLY A O 13
ATOM 23206 N N . GLY A 1 1 ? 50.631 -17.743 11.848 1.00 0.00 1 GLY A N 14
ATOM 23207 C CA . GLY A 1 1 ? 49.444 -18.004 12.709 1.00 0.00 1 GLY A CA 14
ATOM 23208 C C . GLY A 1 1 ? 49.570 -17.367 14.079 1.00 0.00 1 GLY A C 14
ATOM 23209 O O . GLY A 1 1 ? 50.584 -16.745 14.390 1.00 0.00 1 GLY A O 14
ATOM 23215 N N . SER A 1 2 ? 48.535 -17.523 14.898 1.00 0.00 2 SER A N 14
ATOM 23216 C CA . SER A 1 2 ? 48.532 -16.958 16.243 1.00 0.00 2 SER A CA 14
ATOM 23217 C C . SER A 1 2 ? 48.615 -15.436 16.196 1.00 0.00 2 SER A C 14
ATOM 23218 O O . SER A 1 2 ? 49.234 -14.866 15.296 1.00 0.00 2 SER A O 14
ATOM 23226 N N . SER A 1 3 ? 47.990 -14.783 17.169 1.00 0.00 3 SER A N 14
ATOM 23227 C CA . SER A 1 3 ? 47.992 -13.326 17.239 1.00 0.00 3 SER A CA 14
ATOM 23228 C C . SER A 1 3 ? 47.362 -12.721 15.988 1.00 0.00 3 SER A C 14
ATOM 23229 O O . SER A 1 3 ? 48.045 -12.475 14.993 1.00 0.00 3 SER A O 14
ATOM 23237 N N . GLY A 1 4 ? 46.056 -12.483 16.046 1.00 0.00 4 GLY A N 14
ATOM 23238 C CA . GLY A 1 4 ? 45.356 -11.908 14.912 1.00 0.00 4 GLY A CA 14
ATOM 23239 C C . GLY A 1 4 ? 44.312 -12.847 14.340 1.00 0.00 4 GLY A C 14
ATOM 23240 O O . GLY A 1 4 ? 44.095 -12.881 13.129 1.00 0.00 4 GLY A O 14
ATOM 23244 N N . SER A 1 5 ? 43.663 -13.610 15.213 1.00 0.00 5 SER A N 14
ATOM 23245 C CA . SER A 1 5 ? 42.636 -14.553 14.788 1.00 0.00 5 SER A CA 14
ATOM 23246 C C . SER A 1 5 ? 41.787 -15.005 15.973 1.00 0.00 5 SER A C 14
ATOM 23247 O O . SER A 1 5 ? 42.269 -15.703 16.865 1.00 0.00 5 SER A O 14
ATOM 23255 N N . SER A 1 6 ? 40.521 -14.600 15.976 1.00 0.00 6 SER A N 14
ATOM 23256 C CA . SER A 1 6 ? 39.605 -14.962 17.051 1.00 0.00 6 SER A CA 14
ATOM 23257 C C . SER A 1 6 ? 38.254 -15.395 16.492 1.00 0.00 6 SER A C 14
ATOM 23258 O O . SER A 1 6 ? 37.588 -14.634 15.792 1.00 0.00 6 SER A O 14
ATOM 23266 N N . GLY A 1 7 ? 37.856 -16.625 16.806 1.00 0.00 7 GLY A N 14
ATOM 23267 C CA . GLY A 1 7 ? 36.587 -17.137 16.327 1.00 0.00 7 GLY A CA 14
ATOM 23268 C C . GLY A 1 7 ? 36.679 -18.580 15.871 1.00 0.00 7 GLY A C 14
ATOM 23269 O O . GLY A 1 7 ? 36.709 -19.497 16.691 1.00 0.00 7 GLY A O 14
ATOM 23273 N N . VAL A 1 8 ? 36.725 -18.783 14.558 1.00 0.00 8 VAL A N 14
ATOM 23274 C CA . VAL A 1 8 ? 36.814 -20.123 13.994 1.00 0.00 8 VAL A CA 14
ATOM 23275 C C . VAL A 1 8 ? 38.242 -20.654 14.062 1.00 0.00 8 VAL A C 14
ATOM 23276 O O . VAL A 1 8 ? 38.461 -21.861 14.174 1.00 0.00 8 VAL A O 14
ATOM 23289 N N . GLU A 1 9 ? 39.211 -19.747 13.993 1.00 0.00 9 GLU A N 14
ATOM 23290 C CA . GLU A 1 9 ? 40.620 -20.125 14.046 1.00 0.00 9 GLU A CA 14
ATOM 23291 C C . GLU A 1 9 ? 40.959 -21.128 12.947 1.00 0.00 9 GLU A C 14
ATOM 23292 O O . GLU A 1 9 ? 41.868 -21.945 13.098 1.00 0.00 9 GLU A O 14
ATOM 23304 N N . HIS A 1 10 ? 40.222 -21.063 11.842 1.00 0.00 10 HIS A N 14
ATOM 23305 C CA . HIS A 1 10 ? 40.446 -21.966 10.719 1.00 0.00 10 HIS A CA 14
ATOM 23306 C C . HIS A 1 10 ? 40.261 -21.240 9.391 1.00 0.00 10 HIS A C 14
ATOM 23307 O O . HIS A 1 10 ? 39.151 -21.158 8.866 1.00 0.00 10 HIS A O 14
ATOM 23321 N N . GLU A 1 11 ? 41.357 -20.716 8.852 1.00 0.00 11 GLU A N 14
ATOM 23322 C CA . GLU A 1 11 ? 41.316 -19.998 7.582 1.00 0.00 11 GLU A CA 14
ATOM 23323 C C . GLU A 1 11 ? 40.396 -18.785 7.672 1.00 0.00 11 GLU A C 14
ATOM 23324 O O . GLU A 1 11 ? 39.177 -18.924 7.770 1.00 0.00 11 GLU A O 14
ATOM 23336 N N . GLN A 1 12 ? 40.987 -17.596 7.636 1.00 0.00 12 GLN A N 14
ATOM 23337 C CA . GLN A 1 12 ? 40.220 -16.358 7.712 1.00 0.00 12 GLN A CA 14
ATOM 23338 C C . GLN A 1 12 ? 39.271 -16.234 6.524 1.00 0.00 12 GLN A C 14
ATOM 23339 O O . GLN A 1 12 ? 39.656 -15.760 5.456 1.00 0.00 12 GLN A O 14
ATOM 23353 N N . GLN A 1 13 ? 38.027 -16.662 6.720 1.00 0.00 13 GLN A N 14
ATOM 23354 C CA . GLN A 1 13 ? 37.023 -16.599 5.666 1.00 0.00 13 GLN A CA 14
ATOM 23355 C C . GLN A 1 13 ? 35.625 -16.822 6.232 1.00 0.00 13 GLN A C 14
ATOM 23356 O O . GLN A 1 13 ? 34.679 -16.120 5.878 1.00 0.00 13 GLN A O 14
ATOM 23370 N N . VAL A 1 14 ? 35.506 -17.806 7.115 1.00 0.00 14 VAL A N 14
ATOM 23371 C CA . VAL A 1 14 ? 34.226 -18.127 7.735 1.00 0.00 14 VAL A CA 14
ATOM 23372 C C . VAL A 1 14 ? 34.019 -17.325 9.015 1.00 0.00 14 VAL A C 14
ATOM 23373 O O . VAL A 1 14 ? 34.808 -17.424 9.956 1.00 0.00 14 VAL A O 14
ATOM 23386 N N . THR A 1 15 ? 32.954 -16.531 9.045 1.00 0.00 15 THR A N 14
ATOM 23387 C CA . THR A 1 15 ? 32.644 -15.712 10.211 1.00 0.00 15 THR A CA 14
ATOM 23388 C C . THR A 1 15 ? 31.221 -15.973 10.695 1.00 0.00 15 THR A C 14
ATOM 23389 O O . THR A 1 15 ? 30.495 -15.045 11.050 1.00 0.00 15 THR A O 14
ATOM 23400 N N . GLU A 1 16 ? 30.830 -17.243 10.707 1.00 0.00 16 GLU A N 14
ATOM 23401 C CA . GLU A 1 16 ? 29.495 -17.628 11.148 1.00 0.00 16 GLU A CA 14
ATOM 23402 C C . GLU A 1 16 ? 28.426 -16.993 10.264 1.00 0.00 16 GLU A C 14
ATOM 23403 O O . GLU A 1 16 ? 27.327 -16.684 10.726 1.00 0.00 16 GLU A O 14
ATOM 23415 N N . SER A 1 17 ? 28.756 -16.802 8.991 1.00 0.00 17 SER A N 14
ATOM 23416 C CA . SER A 1 17 ? 27.823 -16.203 8.043 1.00 0.00 17 SER A CA 14
ATOM 23417 C C . SER A 1 17 ? 28.004 -16.802 6.649 1.00 0.00 17 SER A C 14
ATOM 23418 O O . SER A 1 17 ? 28.582 -16.173 5.762 1.00 0.00 17 SER A O 14
ATOM 23426 N N . PRO A 1 18 ? 27.509 -18.035 6.438 1.00 0.00 18 PRO A N 14
ATOM 23427 C CA . PRO A 1 18 ? 27.618 -18.719 5.145 1.00 0.00 18 PRO A CA 14
ATOM 23428 C C . PRO A 1 18 ? 27.104 -17.862 3.992 1.00 0.00 18 PRO A C 14
ATOM 23429 O O . PRO A 1 18 ? 27.772 -17.715 2.969 1.00 0.00 18 PRO A O 14
ATOM 23440 N N . SER A 1 19 ? 25.912 -17.301 4.166 1.00 0.00 19 SER A N 14
ATOM 23441 C CA . SER A 1 19 ? 25.306 -16.460 3.140 1.00 0.00 19 SER A CA 14
ATOM 23442 C C . SER A 1 19 ? 24.414 -15.395 3.768 1.00 0.00 19 SER A C 14
ATOM 23443 O O . SER A 1 19 ? 24.493 -14.218 3.417 1.00 0.00 19 SER A O 14
ATOM 23451 N N . LEU A 1 20 ? 23.564 -15.818 4.699 1.00 0.00 20 LEU A N 14
ATOM 23452 C CA . LEU A 1 20 ? 22.655 -14.901 5.377 1.00 0.00 20 LEU A CA 14
ATOM 23453 C C . LEU A 1 20 ? 22.423 -15.335 6.821 1.00 0.00 20 LEU A C 14
ATOM 23454 O O . LEU A 1 20 ? 22.042 -16.476 7.083 1.00 0.00 20 LEU A O 14
ATOM 23470 N N . ALA A 1 21 ? 22.656 -14.418 7.754 1.00 0.00 21 ALA A N 14
ATOM 23471 C CA . ALA A 1 21 ? 22.473 -14.706 9.172 1.00 0.00 21 ALA A CA 14
ATOM 23472 C C . ALA A 1 21 ? 20.993 -14.765 9.534 1.00 0.00 21 ALA A C 14
ATOM 23473 O O . ALA A 1 21 ? 20.303 -13.745 9.539 1.00 0.00 21 ALA A O 14
ATOM 23480 N N . SER A 1 22 ? 20.510 -15.966 9.836 1.00 0.00 22 SER A N 14
ATOM 23481 C CA . SER A 1 22 ? 19.111 -16.159 10.199 1.00 0.00 22 SER A CA 14
ATOM 23482 C C . SER A 1 22 ? 18.188 -15.740 9.059 1.00 0.00 22 SER A C 14
ATOM 23483 O O . SER A 1 22 ? 18.092 -14.558 8.728 1.00 0.00 22 SER A O 14
ATOM 23491 N N . VAL A 1 23 ? 17.513 -16.716 8.462 1.00 0.00 23 VAL A N 14
ATOM 23492 C CA . VAL A 1 23 ? 16.598 -16.448 7.359 1.00 0.00 23 VAL A CA 14
ATOM 23493 C C . VAL A 1 23 ? 15.190 -16.949 7.679 1.00 0.00 23 VAL A C 14
ATOM 23494 O O . VAL A 1 23 ? 15.012 -18.094 8.095 1.00 0.00 23 VAL A O 14
ATOM 23507 N N . PRO A 1 24 ? 14.165 -16.097 7.490 1.00 0.00 24 PRO A N 14
ATOM 23508 C CA . PRO A 1 24 ? 12.774 -16.469 7.762 1.00 0.00 24 PRO A CA 14
ATOM 23509 C C . PRO A 1 24 ? 12.205 -17.403 6.701 1.00 0.00 24 PRO A C 14
ATOM 23510 O O . PRO A 1 24 ? 12.662 -17.411 5.558 1.00 0.00 24 PRO A O 14
ATOM 23521 N N . THR A 1 25 ? 11.204 -18.187 7.086 1.00 0.00 25 THR A N 14
ATOM 23522 C CA . THR A 1 25 ? 10.570 -19.125 6.166 1.00 0.00 25 THR A CA 14
ATOM 23523 C C . THR A 1 25 ? 9.259 -18.559 5.631 1.00 0.00 25 THR A C 14
ATOM 23524 O O . THR A 1 25 ? 8.864 -18.843 4.501 1.00 0.00 25 THR A O 14
ATOM 23535 N N . ALA A 1 26 ? 8.588 -17.757 6.453 1.00 0.00 26 ALA A N 14
ATOM 23536 C CA . ALA A 1 26 ? 7.321 -17.151 6.063 1.00 0.00 26 ALA A CA 14
ATOM 23537 C C . ALA A 1 26 ? 7.252 -15.694 6.506 1.00 0.00 26 ALA A C 14
ATOM 23538 O O . ALA A 1 26 ? 6.187 -15.194 6.868 1.00 0.00 26 ALA A O 14
ATOM 23545 N N . ASP A 1 27 ? 8.395 -15.017 6.475 1.00 0.00 27 ASP A N 14
ATOM 23546 C CA . ASP A 1 27 ? 8.464 -13.615 6.873 1.00 0.00 27 ASP A CA 14
ATOM 23547 C C . ASP A 1 27 ? 9.202 -12.787 5.824 1.00 0.00 27 ASP A C 14
ATOM 23548 O O . ASP A 1 27 ? 10.270 -13.176 5.351 1.00 0.00 27 ASP A O 14
ATOM 23557 N N . GLU A 1 28 ? 8.624 -11.646 5.465 1.00 0.00 28 GLU A N 14
ATOM 23558 C CA . GLU A 1 28 ? 9.226 -10.762 4.474 1.00 0.00 28 GLU A CA 14
ATOM 23559 C C . GLU A 1 28 ? 9.624 -9.430 5.102 1.00 0.00 28 GLU A C 14
ATOM 23560 O O . GLU A 1 28 ? 10.677 -8.875 4.789 1.00 0.00 28 GLU A O 14
ATOM 23572 N N . LEU A 1 29 ? 8.774 -8.923 5.990 1.00 0.00 29 LEU A N 14
ATOM 23573 C CA . LEU A 1 29 ?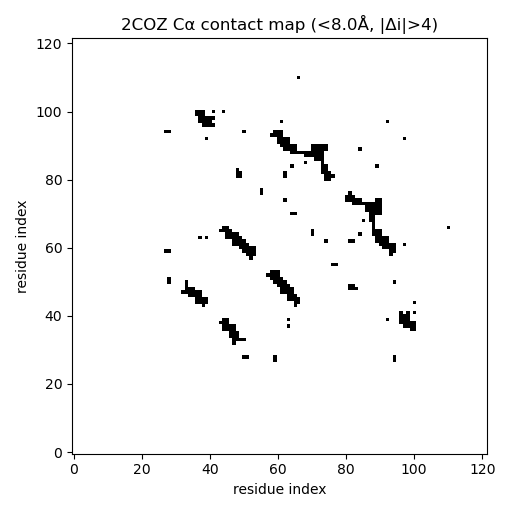 9.037 -7.655 6.660 1.00 0.00 29 LEU A CA 14
ATOM 23574 C C . LEU A 1 29 ? 9.594 -7.887 8.061 1.00 0.00 29 LEU A C 14
ATOM 23575 O O . LEU A 1 29 ? 9.322 -7.118 8.984 1.00 0.00 29 LEU A O 14
ATOM 23591 N N . PHE A 1 30 ? 10.375 -8.951 8.214 1.00 0.00 30 PHE A N 14
ATOM 23592 C CA . PHE A 1 30 ? 10.971 -9.283 9.503 1.00 0.00 30 PHE A CA 14
ATOM 23593 C C . PHE A 1 30 ? 12.067 -8.289 9.872 1.00 0.00 30 PHE A C 14
ATOM 23594 O O . PHE A 1 30 ? 12.333 -8.053 11.051 1.00 0.00 30 PHE A O 14
ATOM 23611 N N . ASP A 1 31 ? 12.703 -7.710 8.858 1.00 0.00 31 ASP A N 14
ATOM 23612 C CA . ASP A 1 31 ? 13.771 -6.742 9.079 1.00 0.00 31 ASP A CA 14
ATOM 23613 C C . ASP A 1 31 ? 13.243 -5.314 8.981 1.00 0.00 31 ASP A C 14
ATOM 23614 O O . ASP A 1 31 ? 13.950 -4.409 8.538 1.00 0.00 31 ASP A O 14
ATOM 23623 N N . PHE A 1 32 ? 11.996 -5.118 9.398 1.00 0.00 32 PHE A N 14
ATOM 23624 C CA . PHE A 1 32 ? 11.376 -3.799 9.358 1.00 0.00 32 PHE A CA 14
ATOM 23625 C C . PHE A 1 32 ? 10.792 -3.430 10.718 1.00 0.00 32 PHE A C 14
ATOM 23626 O O . PHE A 1 32 ? 9.771 -3.976 11.135 1.00 0.00 32 PHE A O 14
ATOM 23643 N N . HIS A 1 33 ? 11.449 -2.502 11.406 1.00 0.00 33 HIS A N 14
ATOM 23644 C CA . HIS A 1 33 ? 10.994 -2.060 12.720 1.00 0.00 33 HIS A CA 14
ATOM 23645 C C . HIS A 1 33 ? 9.852 -1.059 12.592 1.00 0.00 33 HIS A C 14
ATOM 23646 O O . HIS A 1 33 ? 9.801 -0.277 11.642 1.00 0.00 33 HIS A O 14
ATOM 23660 N N . ILE A 1 34 ? 8.938 -1.086 13.557 1.00 0.00 34 ILE A N 14
ATOM 23661 C CA . ILE A 1 34 ? 7.798 -0.178 13.553 1.00 0.00 34 ILE A CA 14
ATOM 23662 C C . ILE A 1 34 ? 8.208 1.220 14.002 1.00 0.00 34 ILE A C 14
ATOM 23663 O O . ILE A 1 34 ? 9.004 1.377 14.928 1.00 0.00 34 ILE A O 14
ATOM 23679 N N . GLY A 1 35 ? 7.662 2.233 13.338 1.00 0.00 35 GLY A N 14
ATOM 23680 C CA . GLY A 1 35 ? 7.986 3.605 13.684 1.00 0.00 35 GLY A CA 14
ATOM 23681 C C . GLY A 1 35 ? 9.104 4.174 12.831 1.00 0.00 35 GLY A C 14
ATOM 23682 O O . GLY A 1 35 ? 9.274 5.391 12.753 1.00 0.00 35 GLY A O 14
ATOM 23686 N N . ASP A 1 36 ? 9.868 3.294 12.189 1.00 0.00 36 ASP A N 14
ATOM 23687 C CA . ASP A 1 36 ? 10.974 3.721 11.340 1.00 0.00 36 ASP A CA 14
ATOM 23688 C C . ASP A 1 36 ? 10.465 4.222 9.992 1.00 0.00 36 ASP A C 14
ATOM 23689 O O . ASP A 1 36 ? 9.319 3.971 9.618 1.00 0.00 36 ASP A O 14
ATOM 23698 N N . ARG A 1 37 ? 11.324 4.932 9.267 1.00 0.00 37 ARG A N 14
ATOM 23699 C CA . ARG A 1 37 ? 10.961 5.468 7.960 1.00 0.00 37 ARG A CA 14
ATOM 23700 C C . ARG A 1 37 ? 10.957 4.368 6.905 1.00 0.00 37 ARG A C 14
ATOM 23701 O O . ARG A 1 37 ? 11.842 3.514 6.880 1.00 0.00 37 ARG A O 14
ATOM 23722 N N . VAL A 1 38 ? 9.954 4.396 6.032 1.00 0.00 38 VAL A N 14
ATOM 23723 C CA . VAL A 1 38 ? 9.835 3.400 4.974 1.00 0.00 38 VAL A CA 14
ATOM 23724 C C . VAL A 1 38 ? 9.351 4.032 3.673 1.00 0.00 38 VAL A C 14
ATOM 23725 O O . VAL A 1 38 ? 8.653 5.045 3.687 1.00 0.00 38 VAL A O 14
ATOM 23738 N N . LEU A 1 39 ? 9.726 3.424 2.552 1.00 0.00 39 LEU A N 14
ATOM 23739 C CA . LEU A 1 39 ? 9.329 3.925 1.241 1.00 0.00 39 LEU A CA 14
ATOM 23740 C C . LEU A 1 39 ? 8.506 2.884 0.488 1.00 0.00 39 LEU A C 14
ATOM 23741 O O . LEU A 1 39 ? 8.883 1.714 0.415 1.00 0.00 39 LEU A O 14
ATOM 23757 N N . ILE A 1 40 ? 7.378 3.316 -0.066 1.00 0.00 40 ILE A N 14
ATOM 23758 C CA . ILE A 1 40 ? 6.501 2.419 -0.810 1.00 0.00 40 ILE A CA 14
ATOM 23759 C C . ILE A 1 40 ? 6.757 2.518 -2.310 1.00 0.00 40 ILE A C 14
ATOM 23760 O O . ILE A 1 40 ? 6.503 3.553 -2.926 1.00 0.00 40 ILE A O 14
ATOM 23776 N N . GLY A 1 41 ? 7.259 1.433 -2.893 1.00 0.00 41 GLY A N 14
ATOM 23777 C CA . GLY A 1 41 ? 7.540 1.417 -4.316 1.00 0.00 41 GLY A CA 14
ATOM 23778 C C . GLY A 1 41 ? 8.499 2.516 -4.736 1.00 0.00 41 GLY A C 14
ATOM 23779 O O . GLY A 1 41 ? 8.539 2.899 -5.905 1.00 0.00 41 GLY A O 14
ATOM 23783 N N . ASN A 1 42 ? 9.273 3.023 -3.782 1.00 0.00 42 ASN A N 14
ATOM 23784 C CA . ASN A 1 42 ? 10.236 4.083 -4.060 1.00 0.00 42 ASN A CA 14
ATOM 23785 C C . ASN A 1 42 ? 9.547 5.298 -4.679 1.00 0.00 42 ASN A C 14
ATOM 23786 O O . ASN A 1 42 ? 9.849 5.690 -5.806 1.00 0.00 42 ASN A O 14
ATOM 23797 N N . VAL A 1 43 ? 8.620 5.890 -3.933 1.00 0.00 43 VAL A N 14
ATOM 23798 C CA . VAL A 1 43 ? 7.889 7.058 -4.407 1.00 0.00 43 VAL A CA 14
ATOM 23799 C C . VAL A 1 43 ? 7.018 7.649 -3.302 1.00 0.00 43 VAL A C 14
ATOM 23800 O O . VAL A 1 43 ? 6.967 8.866 -3.122 1.00 0.00 43 VAL A O 14
ATOM 23813 N N . GLN A 1 44 ? 6.333 6.780 -2.566 1.00 0.00 44 GLN A N 14
ATOM 23814 C CA . GLN A 1 44 ? 5.463 7.218 -1.481 1.00 0.00 44 GLN A CA 14
ATOM 23815 C C . GLN A 1 44 ? 6.121 6.980 -0.123 1.00 0.00 44 GLN A C 14
ATOM 23816 O O . GLN A 1 44 ? 6.109 5.863 0.393 1.00 0.00 44 GLN A O 14
ATOM 23830 N N . PRO A 1 45 ? 6.706 8.031 0.479 1.00 0.00 45 PRO A N 14
ATOM 23831 C CA . PRO A 1 45 ? 7.367 7.925 1.782 1.00 0.00 45 PRO A CA 14
ATOM 23832 C C . PRO A 1 45 ? 6.370 7.829 2.932 1.00 0.00 45 PRO A C 14
ATOM 23833 O O . PRO A 1 45 ? 5.241 8.309 2.830 1.00 0.00 45 PRO A O 14
ATOM 23844 N N . GLY A 1 46 ? 6.794 7.204 4.026 1.00 0.00 46 GLY A N 14
ATOM 23845 C CA . GLY A 1 46 ? 5.926 7.056 5.178 1.00 0.00 46 GLY A CA 14
ATOM 23846 C C . GLY A 1 46 ? 6.580 6.277 6.301 1.00 0.00 46 GLY A C 14
ATOM 23847 O O . GLY A 1 46 ? 7.747 5.896 6.204 1.00 0.00 46 GLY A O 14
ATOM 23851 N N . ILE A 1 47 ? 5.828 6.039 7.370 1.00 0.00 47 ILE A N 14
ATOM 23852 C CA . ILE A 1 47 ? 6.342 5.300 8.518 1.00 0.00 47 ILE A CA 14
ATOM 23853 C C . ILE A 1 47 ? 5.638 3.955 8.667 1.00 0.00 47 ILE A C 14
ATOM 23854 O O . ILE A 1 47 ? 4.424 3.856 8.488 1.00 0.00 47 ILE A O 14
ATOM 23870 N N . LEU A 1 48 ? 6.408 2.925 8.996 1.00 0.00 48 LEU A N 14
ATOM 23871 C CA . LEU A 1 48 ? 5.860 1.584 9.170 1.00 0.00 48 LEU A CA 14
ATOM 23872 C C . LEU A 1 48 ? 5.093 1.477 10.485 1.00 0.00 48 LEU A C 14
ATOM 23873 O O . LEU A 1 48 ? 5.691 1.421 11.560 1.00 0.00 48 LEU A O 14
ATOM 23889 N N . ARG A 1 49 ? 3.768 1.447 10.392 1.00 0.00 49 ARG A N 14
ATOM 23890 C CA . ARG A 1 49 ? 2.920 1.346 11.574 1.00 0.00 49 ARG A CA 14
ATOM 23891 C C . ARG A 1 49 ? 2.471 -0.093 11.802 1.00 0.00 49 ARG A C 14
ATOM 23892 O O . ARG A 1 49 ? 2.255 -0.513 12.940 1.00 0.00 49 ARG A O 14
ATOM 23913 N N . PHE A 1 50 ? 2.331 -0.845 10.716 1.00 0.00 50 PHE A N 14
ATOM 23914 C CA . PHE A 1 50 ? 1.906 -2.238 10.800 1.00 0.00 50 PHE A CA 14
ATOM 23915 C C . PHE A 1 50 ? 2.589 -3.079 9.726 1.00 0.00 50 PHE A C 14
ATOM 23916 O O . PHE A 1 50 ? 3.118 -2.547 8.751 1.00 0.00 50 PHE A O 14
ATOM 23933 N N . LYS A 1 51 ? 2.572 -4.396 9.913 1.00 0.00 51 LYS A N 14
ATOM 23934 C CA . LYS A 1 51 ? 3.189 -5.309 8.959 1.00 0.00 51 LYS A CA 14
ATOM 23935 C C . LYS A 1 51 ? 2.950 -6.760 9.364 1.00 0.00 51 LYS A C 14
ATOM 23936 O O . LYS A 1 51 ? 3.555 -7.259 10.313 1.00 0.00 51 LYS A O 14
ATOM 23955 N N . GLY A 1 52 ? 2.065 -7.433 8.636 1.00 0.00 52 GLY A N 14
ATOM 23956 C CA . GLY A 1 52 ? 1.762 -8.821 8.934 1.00 0.00 52 GLY A CA 14
ATOM 23957 C C . GLY A 1 52 ? 0.533 -9.318 8.199 1.00 0.00 52 GLY A C 14
ATOM 23958 O O . GLY A 1 52 ? 0.060 -8.676 7.262 1.00 0.00 52 GLY A O 14
ATOM 23962 N N . GLU A 1 53 ? 0.015 -10.465 8.625 1.00 0.00 53 GLU A N 14
ATOM 23963 C CA . GLU A 1 53 ? -1.167 -11.049 8.002 1.00 0.00 53 GLU A CA 14
ATOM 23964 C C . GLU A 1 53 ? -2.428 -10.302 8.421 1.00 0.00 53 GLU A C 14
ATOM 23965 O O . GLU A 1 53 ? -2.536 -9.830 9.553 1.00 0.00 53 GLU A O 14
ATOM 23977 N N . THR A 1 54 ? -3.381 -10.199 7.500 1.00 0.00 54 THR A N 14
ATOM 23978 C CA . THR A 1 54 ? -4.637 -9.510 7.773 1.00 0.00 54 THR A CA 14
ATOM 23979 C C . THR A 1 54 ? -5.784 -10.505 7.908 1.00 0.00 54 THR A C 14
ATOM 23980 O O . THR A 1 54 ? -5.582 -11.716 7.828 1.00 0.00 54 THR A O 14
ATOM 23991 N N . SER A 1 55 ? -6.991 -9.986 8.113 1.00 0.00 55 SER A N 14
ATOM 23992 C CA . SER A 1 55 ? -8.171 -10.830 8.259 1.00 0.00 55 SER A CA 14
ATOM 23993 C C . SER A 1 55 ? -8.974 -10.869 6.963 1.00 0.00 55 SER A C 14
ATOM 23994 O O . SER A 1 55 ? -9.397 -11.934 6.514 1.00 0.00 55 SER A O 14
ATOM 24002 N N . PHE A 1 56 ? -9.181 -9.699 6.367 1.00 0.00 56 PHE A N 14
ATOM 24003 C CA . PHE A 1 56 ? -9.933 -9.598 5.122 1.00 0.00 56 PHE A CA 14
ATOM 24004 C C . PHE A 1 56 ? -9.265 -10.407 4.014 1.00 0.00 56 PHE A C 14
ATOM 24005 O O . PHE A 1 56 ? -9.938 -11.007 3.177 1.00 0.00 56 PHE A O 14
ATOM 24022 N N . ALA A 1 57 ? -7.935 -10.417 4.017 1.00 0.00 57 ALA A N 14
ATOM 24023 C CA . ALA A 1 57 ? -7.175 -11.151 3.014 1.00 0.00 57 ALA A CA 14
ATOM 24024 C C . ALA A 1 57 ? -5.984 -11.867 3.641 1.00 0.00 57 ALA A C 14
ATOM 24025 O O . ALA A 1 57 ? -5.803 -11.843 4.859 1.00 0.00 57 ALA A O 14
ATOM 24032 N N . LYS A 1 58 ? -5.173 -12.503 2.802 1.00 0.00 58 LYS A N 14
ATOM 24033 C CA . LYS A 1 58 ? -3.998 -13.226 3.274 1.00 0.00 58 LYS A CA 14
ATOM 24034 C C . LYS A 1 58 ? -2.715 -12.567 2.775 1.00 0.00 58 LYS A C 14
ATOM 24035 O O . LYS A 1 58 ? -2.742 -11.760 1.845 1.00 0.00 58 LYS A O 14
ATOM 24054 N N . GLY A 1 59 ? -1.595 -12.916 3.397 1.00 0.00 59 GLY A N 14
ATOM 24055 C CA . GLY A 1 59 ? -0.319 -12.350 3.002 1.00 0.00 59 GLY A CA 14
ATOM 24056 C C . GLY A 1 59 ? 0.101 -11.190 3.884 1.00 0.00 59 GLY A C 14
ATOM 24057 O O . GLY A 1 59 ? -0.687 -10.699 4.693 1.00 0.00 59 GLY A O 14
ATOM 24061 N N . PHE A 1 60 ? 1.346 -10.751 3.728 1.00 0.00 60 PHE A N 14
ATOM 24062 C CA . PHE A 1 60 ? 1.871 -9.641 4.515 1.00 0.00 60 PHE A CA 14
ATOM 24063 C C . PHE A 1 60 ? 1.288 -8.313 4.040 1.00 0.00 60 PHE A C 14
ATOM 24064 O O . PHE A 1 60 ? 1.203 -8.056 2.840 1.00 0.00 60 PHE A O 14
ATOM 24081 N N . TRP A 1 61 ? 0.891 -7.475 4.990 1.00 0.00 61 TRP A N 14
ATOM 24082 C CA . TRP A 1 61 ? 0.318 -6.173 4.672 1.00 0.00 61 TRP A CA 14
ATOM 24083 C C . TRP A 1 61 ? 0.876 -5.095 5.595 1.00 0.00 61 TRP A C 14
ATOM 24084 O O . TRP A 1 61 ? 0.512 -5.020 6.769 1.00 0.00 61 TRP A O 14
ATOM 24105 N N . ALA A 1 62 ? 1.762 -4.263 5.058 1.00 0.00 62 ALA A N 14
ATOM 24106 C CA . ALA A 1 62 ? 2.372 -3.191 5.837 1.00 0.00 62 ALA A CA 14
ATOM 24107 C C . ALA A 1 62 ? 1.522 -1.925 5.787 1.00 0.00 62 ALA A C 14
ATOM 24108 O O . ALA A 1 62 ? 1.220 -1.410 4.712 1.00 0.00 62 ALA A O 14
ATOM 24115 N N . GLY A 1 63 ? 1.143 -1.428 6.960 1.00 0.00 63 GLY A N 14
ATOM 24116 C CA . GLY A 1 63 ? 0.335 -0.225 7.027 1.00 0.00 63 GLY A CA 14
ATOM 24117 C C . GLY A 1 63 ? 1.172 1.026 7.206 1.00 0.00 63 GLY A C 14
ATOM 24118 O O . GLY A 1 63 ? 1.380 1.487 8.327 1.00 0.00 63 GLY A O 14
ATOM 24122 N N . VAL A 1 64 ? 1.656 1.573 6.096 1.00 0.00 64 VAL A N 14
ATOM 24123 C CA . VAL A 1 64 ? 2.477 2.776 6.132 1.00 0.00 64 VAL A CA 14
ATOM 24124 C C . VAL A 1 64 ? 1.623 4.020 6.348 1.00 0.00 64 VAL A C 14
ATOM 24125 O O . VAL A 1 64 ? 0.483 4.090 5.890 1.00 0.00 64 VAL A O 14
ATOM 24138 N N . GLU A 1 65 ? 2.184 5.001 7.048 1.00 0.00 65 GLU A N 14
ATOM 24139 C CA . GLU A 1 65 ? 1.475 6.245 7.324 1.00 0.00 65 GLU A CA 14
ATOM 24140 C C . GLU A 1 65 ? 2.083 7.404 6.540 1.00 0.00 65 GLU A C 14
ATOM 24141 O O . GLU A 1 65 ? 3.108 7.962 6.933 1.00 0.00 65 GLU A O 14
ATOM 24153 N N . LEU A 1 66 ? 1.446 7.759 5.430 1.00 0.00 66 LEU A N 14
ATOM 24154 C CA . LEU A 1 66 ? 1.926 8.851 4.590 1.00 0.00 66 LEU A CA 14
ATOM 24155 C C . LEU A 1 66 ? 1.874 10.178 5.339 1.00 0.00 66 LEU A C 14
ATOM 24156 O O . LEU A 1 66 ? 0.998 10.397 6.175 1.00 0.00 66 LEU A O 14
ATOM 24172 N N . ASP A 1 67 ? 2.820 11.061 5.033 1.00 0.00 67 ASP A N 14
ATOM 24173 C CA . ASP A 1 67 ? 2.883 12.368 5.679 1.00 0.00 67 ASP A CA 14
ATOM 24174 C C . ASP A 1 67 ? 1.661 13.209 5.324 1.00 0.00 67 ASP A C 14
ATOM 24175 O O . ASP A 1 67 ? 1.099 13.896 6.176 1.00 0.00 67 ASP A O 14
ATOM 24184 N N . LYS A 1 68 ? 1.257 13.150 4.059 1.00 0.00 68 LYS A N 14
ATOM 24185 C CA . LYS A 1 68 ? 0.101 13.905 3.589 1.00 0.00 68 LYS A CA 14
ATOM 24186 C C . LYS A 1 68 ? -1.036 12.965 3.197 1.00 0.00 68 LYS A C 14
ATOM 24187 O O . LYS A 1 68 ? -0.836 11.758 3.064 1.00 0.00 68 LYS A O 14
ATOM 24206 N N . PRO A 1 69 ? -2.251 13.508 3.005 1.00 0.00 69 PRO A N 14
ATOM 24207 C CA . PRO A 1 69 ? -3.419 12.708 2.624 1.00 0.00 69 PRO A CA 14
ATOM 24208 C C . PRO A 1 69 ? -3.287 12.125 1.221 1.00 0.00 69 PRO A C 14
ATOM 24209 O O . PRO A 1 69 ? -3.922 12.598 0.278 1.00 0.00 69 PRO A O 14
ATOM 24220 N N . GLU A 1 70 ? -2.455 11.097 1.091 1.00 0.00 70 GLU A N 14
ATOM 24221 C CA . GLU A 1 70 ? -2.235 10.448 -0.197 1.00 0.00 70 GLU A CA 14
ATOM 24222 C C . GLU A 1 70 ? -2.526 8.953 -0.112 1.00 0.00 70 GLU A C 14
ATOM 24223 O O . GLU A 1 70 ? -1.924 8.152 -0.828 1.00 0.00 70 GLU A O 14
ATOM 24235 N N . GLY A 1 71 ? -3.450 8.582 0.769 1.00 0.00 71 GLY A N 14
ATOM 24236 C CA . GLY A 1 71 ? -3.803 7.184 0.930 1.00 0.00 71 GLY A CA 14
ATOM 24237 C C . GLY A 1 71 ? -5.286 6.935 0.742 1.00 0.00 71 GLY A C 14
ATOM 24238 O O . GLY A 1 71 ? -5.928 7.572 -0.094 1.00 0.00 71 GLY A O 14
ATOM 24242 N N . ASN A 1 72 ? -5.834 6.009 1.522 1.00 0.00 72 ASN A N 14
ATOM 24243 C CA . ASN A 1 72 ? -7.252 5.679 1.437 1.00 0.00 72 ASN A CA 14
ATOM 24244 C C . ASN A 1 72 ? -7.679 4.803 2.610 1.00 0.00 72 ASN A C 14
ATOM 24245 O O . ASN A 1 72 ? -8.540 3.935 2.467 1.00 0.00 72 ASN A O 14
ATOM 24256 N N . ASN A 1 73 ? -7.071 5.037 3.767 1.00 0.00 73 ASN A N 14
ATOM 24257 C CA . ASN A 1 73 ? -7.388 4.269 4.966 1.00 0.00 73 ASN A CA 14
ATOM 24258 C C . ASN A 1 73 ? -6.991 5.035 6.224 1.00 0.00 73 ASN A C 14
ATOM 24259 O O . ASN A 1 73 ? -6.186 5.965 6.168 1.00 0.00 73 ASN A O 14
ATOM 24270 N N . ASN A 1 74 ? -7.561 4.640 7.356 1.00 0.00 74 ASN A N 14
ATOM 24271 C CA . ASN A 1 74 ? -7.266 5.290 8.628 1.00 0.00 74 ASN A CA 14
ATOM 24272 C C . ASN A 1 74 ? -6.795 4.274 9.664 1.00 0.00 74 ASN A C 14
ATOM 24273 O O . ASN A 1 74 ? -7.002 4.455 10.864 1.00 0.00 74 ASN A O 14
ATOM 24284 N N . GLY A 1 75 ? -6.161 3.204 9.193 1.00 0.00 75 GLY A N 14
ATOM 24285 C CA . GLY A 1 75 ? -5.671 2.177 10.093 1.00 0.00 75 GLY A CA 14
ATOM 24286 C C . GLY A 1 75 ? -6.642 1.023 10.243 1.00 0.00 75 GLY A C 14
ATOM 24287 O O . GLY A 1 75 ? -6.232 -0.126 10.408 1.00 0.00 75 GLY A O 14
ATOM 24291 N N . THR A 1 76 ? -7.936 1.327 10.187 1.00 0.00 76 THR A N 14
ATOM 24292 C CA . THR A 1 76 ? -8.968 0.305 10.320 1.00 0.00 76 THR A CA 14
ATOM 24293 C C . THR A 1 76 ? -9.444 -0.167 8.949 1.00 0.00 76 THR A C 14
ATOM 24294 O O . THR A 1 76 ? -10.206 0.524 8.274 1.00 0.00 76 THR A O 14
ATOM 24305 N N . TYR A 1 77 ? -8.990 -1.349 8.546 1.00 0.00 77 TYR A N 14
ATOM 24306 C CA . TYR A 1 77 ? -9.370 -1.915 7.257 1.00 0.00 77 TYR A CA 14
ATOM 24307 C C . TYR A 1 77 ? -10.651 -2.734 7.380 1.00 0.00 77 TYR A C 14
ATOM 24308 O O . TYR A 1 77 ? -10.636 -3.857 7.883 1.00 0.00 77 TYR A O 14
ATOM 24326 N N . ASP A 1 78 ? -11.759 -2.163 6.918 1.00 0.00 78 ASP A N 14
ATOM 24327 C CA . ASP A 1 78 ? -13.049 -2.840 6.976 1.00 0.00 78 ASP A CA 14
ATOM 24328 C C . ASP A 1 78 ? -13.442 -3.140 8.420 1.00 0.00 78 ASP A C 14
ATOM 24329 O O . ASP A 1 78 ? -14.130 -4.122 8.696 1.00 0.00 78 ASP A O 14
ATOM 24338 N N . GLY A 1 79 ? -12.997 -2.288 9.337 1.00 0.00 79 GLY A N 14
ATOM 24339 C CA . GLY A 1 79 ? -13.312 -2.478 10.741 1.00 0.00 79 GLY A CA 14
ATOM 24340 C C . GLY A 1 79 ? -12.134 -3.008 11.534 1.00 0.00 79 GLY A C 14
ATOM 24341 O O . GLY A 1 79 ? -12.023 -2.759 12.734 1.00 0.00 79 GLY A O 14
ATOM 24345 N N . ILE A 1 80 ? -11.252 -3.742 10.862 1.00 0.00 80 ILE A N 14
ATOM 24346 C CA . ILE A 1 80 ? -10.077 -4.309 11.512 1.00 0.00 80 ILE A CA 14
ATOM 24347 C C . ILE A 1 80 ? -9.031 -3.235 11.790 1.00 0.00 80 ILE A C 14
ATOM 24348 O O . ILE A 1 80 ? -8.333 -2.783 10.883 1.00 0.00 80 ILE A O 14
ATOM 24364 N N . ALA A 1 81 ? -8.927 -2.830 13.052 1.00 0.00 81 ALA A N 14
ATOM 24365 C CA . ALA A 1 81 ? -7.966 -1.808 13.450 1.00 0.00 81 ALA A CA 14
ATOM 24366 C C . ALA A 1 81 ? -6.560 -2.389 13.553 1.00 0.00 81 ALA A C 14
ATOM 24367 O O . ALA A 1 81 ? -6.370 -3.499 14.052 1.00 0.00 81 ALA A O 14
ATOM 24374 N N . TYR A 1 82 ? -5.576 -1.631 13.078 1.00 0.00 82 TYR A N 14
ATOM 24375 C CA . TYR A 1 82 ? -4.185 -2.070 13.117 1.00 0.00 82 TYR A CA 14
ATOM 24376 C C . TYR A 1 82 ? -3.290 -0.987 13.711 1.00 0.00 82 TYR A C 14
ATOM 24377 O O . TYR A 1 82 ? -2.511 -1.246 14.628 1.00 0.00 82 TYR A O 14
ATOM 24395 N N . PHE A 1 83 ? -3.407 0.226 13.182 1.00 0.00 83 PHE A N 14
ATOM 24396 C CA . PHE A 1 83 ? -2.607 1.349 13.660 1.00 0.00 83 PHE A CA 14
ATOM 24397 C C . PHE A 1 83 ? -3.438 2.627 13.705 1.00 0.00 83 PHE A C 14
ATOM 24398 O O . PHE A 1 83 ? -4.542 2.682 13.164 1.00 0.00 83 PHE A O 14
ATOM 24415 N N . GLU A 1 84 ? -2.900 3.654 14.356 1.00 0.00 84 GLU A N 14
ATOM 24416 C CA . GLU A 1 84 ? -3.591 4.932 14.472 1.00 0.00 84 GLU A CA 14
ATOM 24417 C C . GLU A 1 84 ? -3.029 5.948 13.482 1.00 0.00 84 GLU A C 14
ATOM 24418 O O . GLU A 1 84 ? -1.814 6.103 13.360 1.00 0.00 84 GLU A O 14
ATOM 24430 N N . CYS A 1 85 ? -3.922 6.636 12.778 1.00 0.00 85 CYS A N 14
ATOM 24431 C CA . CYS A 1 85 ? -3.514 7.636 11.799 1.00 0.00 85 CYS A CA 14
ATOM 24432 C C . CYS A 1 85 ? -4.698 8.505 11.383 1.00 0.00 85 CYS A C 14
ATOM 24433 O O . CYS A 1 85 ? -5.799 8.367 11.916 1.00 0.00 85 CYS A O 14
ATOM 24441 N N . LYS A 1 86 ? -4.463 9.397 10.428 1.00 0.00 86 LYS A N 14
ATOM 24442 C CA . LYS A 1 86 ? -5.509 10.289 9.940 1.00 0.00 86 LYS A CA 14
ATOM 24443 C C . LYS A 1 86 ? -6.628 9.497 9.270 1.00 0.00 86 LYS A C 14
ATOM 24444 O O . LYS A 1 86 ? -6.685 8.272 9.376 1.00 0.00 86 LYS A O 14
ATOM 24463 N N . GLU A 1 87 ? -7.517 10.206 8.580 1.00 0.00 87 GLU A N 14
ATOM 24464 C CA . GLU A 1 87 ? -8.634 9.569 7.893 1.00 0.00 87 GLU A CA 14
ATOM 24465 C C . GLU A 1 87 ? -8.158 8.831 6.645 1.00 0.00 87 GLU A C 14
ATOM 24466 O O . GLU A 1 87 ? -8.486 7.663 6.441 1.00 0.00 87 GLU A O 14
ATOM 24478 N N . LYS A 1 88 ? -7.382 9.521 5.815 1.00 0.00 88 LYS A N 14
ATOM 24479 C CA . LYS A 1 88 ? -6.861 8.931 4.588 1.00 0.00 88 LYS A CA 14
ATOM 24480 C C . LYS A 1 88 ? -5.357 9.161 4.469 1.00 0.00 88 LYS A C 14
ATOM 24481 O O . LYS A 1 88 ? -4.872 9.671 3.459 1.00 0.00 88 LYS A O 14
ATOM 24500 N N . HIS A 1 89 ? -4.622 8.780 5.510 1.00 0.00 89 HIS A N 14
ATOM 24501 C CA . HIS A 1 89 ? -3.172 8.944 5.524 1.00 0.00 89 HIS A CA 14
ATOM 24502 C C . HIS A 1 89 ? -2.474 7.590 5.460 1.00 0.00 89 HIS A C 14
ATOM 24503 O O . HIS A 1 89 ? -1.503 7.415 4.724 1.00 0.00 89 HIS A O 14
ATOM 24517 N N . GLY A 1 90 ? -2.975 6.634 6.236 1.00 0.00 90 GLY A N 14
ATOM 24518 C CA . GLY A 1 90 ? -2.388 5.308 6.251 1.00 0.00 90 GLY A CA 14
ATOM 24519 C C . GLY A 1 90 ? -2.822 4.469 5.065 1.00 0.00 90 GLY A C 14
ATOM 24520 O O . GLY A 1 90 ? -3.965 4.562 4.617 1.00 0.00 90 GLY A O 14
ATOM 24524 N N . ILE A 1 91 ? -1.908 3.649 4.557 1.00 0.00 91 ILE A N 14
ATOM 24525 C CA . ILE A 1 91 ? -2.204 2.792 3.415 1.00 0.00 91 ILE A CA 14
ATOM 24526 C C . ILE A 1 91 ? -1.522 1.434 3.557 1.00 0.00 91 ILE A C 14
ATOM 24527 O O . ILE A 1 91 ? -0.336 1.354 3.878 1.00 0.00 91 ILE A O 14
ATOM 24543 N N . PHE A 1 92 ? -2.280 0.369 3.313 1.00 0.00 92 PHE A N 14
ATOM 24544 C CA . PHE A 1 92 ? -1.749 -0.986 3.413 1.00 0.00 92 PHE A CA 14
ATOM 24545 C C . PHE A 1 92 ? -1.152 -1.434 2.082 1.00 0.00 92 PHE A C 14
ATOM 24546 O O . PHE A 1 92 ? -1.847 -1.496 1.068 1.00 0.00 92 PHE A O 14
ATOM 24563 N N . ALA A 1 93 ? 0.139 -1.745 2.094 1.00 0.00 93 ALA A N 14
ATOM 24564 C CA . ALA A 1 93 ? 0.829 -2.188 0.889 1.00 0.00 93 ALA A CA 14
ATOM 24565 C C . ALA A 1 93 ? 1.626 -3.464 1.148 1.00 0.00 93 ALA A C 14
ATOM 24566 O O . ALA A 1 93 ? 2.182 -3.648 2.232 1.00 0.00 93 ALA A O 14
ATOM 24573 N N . PRO A 1 94 ? 1.693 -4.368 0.155 1.00 0.00 94 PRO A N 14
ATOM 24574 C CA . PRO A 1 94 ? 2.429 -5.631 0.287 1.00 0.00 94 PRO A CA 14
ATOM 24575 C C . PRO A 1 94 ? 3.875 -5.413 0.724 1.00 0.00 94 PRO A C 14
ATOM 24576 O O . PRO A 1 94 ? 4.400 -4.304 0.629 1.00 0.00 94 PRO A O 14
ATOM 24587 N N . PRO A 1 95 ? 4.542 -6.475 1.209 1.00 0.00 95 PRO A N 14
ATOM 24588 C CA . PRO A 1 95 ? 5.936 -6.394 1.660 1.00 0.00 95 PRO A CA 14
ATOM 24589 C C . PRO A 1 95 ? 6.889 -6.033 0.525 1.00 0.00 95 PRO A C 14
ATOM 24590 O O . PRO A 1 95 ? 7.842 -5.279 0.718 1.00 0.00 95 PRO A O 14
ATOM 24601 N N . GLN A 1 96 ? 6.622 -6.575 -0.658 1.00 0.00 96 GLN A N 14
ATOM 24602 C CA . GLN A 1 96 ? 7.456 -6.309 -1.826 1.00 0.00 96 GLN A CA 14
ATOM 24603 C C . GLN A 1 96 ? 7.492 -4.815 -2.142 1.00 0.00 9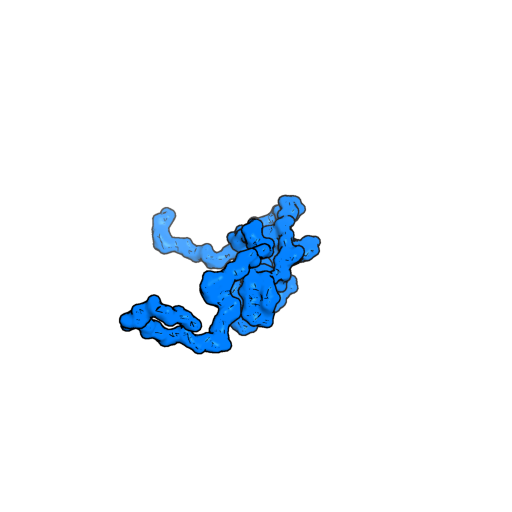6 GLN A C 14
ATOM 24604 O O . GLN A 1 96 ? 8.440 -4.324 -2.755 1.00 0.00 96 GLN A O 14
ATOM 24618 N N . LYS A 1 97 ? 6.455 -4.098 -1.718 1.00 0.00 97 LYS A N 14
ATOM 24619 C CA . LYS A 1 97 ? 6.372 -2.662 -1.955 1.00 0.00 97 LYS A CA 14
ATOM 24620 C C . LYS A 1 97 ? 6.839 -1.879 -0.732 1.00 0.00 97 LYS A C 14
ATOM 24621 O O . LYS A 1 97 ? 6.307 -0.812 -0.426 1.00 0.00 97 LYS A O 14
ATOM 24640 N N . ILE A 1 98 ? 7.836 -2.416 -0.037 1.00 0.00 98 ILE A N 14
ATOM 24641 C CA . ILE A 1 98 ? 8.375 -1.768 1.152 1.00 0.00 98 ILE A CA 14
ATOM 24642 C C . ILE A 1 98 ? 9.896 -1.688 1.093 1.00 0.00 98 ILE A C 14
ATOM 24643 O O . ILE A 1 98 ? 10.567 -2.663 0.754 1.00 0.00 98 ILE A O 14
ATOM 24659 N N . SER A 1 99 ? 10.436 -0.519 1.424 1.00 0.00 99 SER A N 14
ATOM 24660 C CA . SER A 1 99 ? 11.878 -0.313 1.409 1.00 0.00 99 SER A CA 14
ATOM 24661 C C . SER A 1 99 ? 12.278 0.804 2.368 1.00 0.00 99 SER A C 14
ATOM 24662 O O . SER A 1 99 ? 11.425 1.438 2.990 1.00 0.00 99 SER A O 14
ATOM 24670 N N . HIS A 1 100 ? 13.581 1.041 2.483 1.00 0.00 100 HIS A N 14
ATOM 24671 C CA . HIS A 1 100 ? 14.094 2.082 3.364 1.00 0.00 100 HIS A CA 14
ATOM 24672 C C . HIS A 1 100 ? 14.294 3.389 2.604 1.00 0.00 100 HIS A C 14
ATOM 24673 O O . HIS A 1 100 ? 14.870 3.403 1.516 1.00 0.00 100 HIS A O 14
ATOM 24687 N N . ILE A 1 101 ? 13.813 4.485 3.183 1.00 0.00 101 ILE A N 14
ATOM 24688 C CA . ILE A 1 101 ? 13.939 5.796 2.558 1.00 0.00 101 ILE A CA 14
ATOM 24689 C C . ILE A 1 101 ? 15.406 6.210 2.441 1.00 0.00 101 ILE A C 14
ATOM 24690 O O . ILE A 1 101 ? 16.134 6.218 3.434 1.00 0.00 101 ILE A O 14
ATOM 24706 N N . PRO A 1 102 ? 15.864 6.560 1.225 1.00 0.00 102 PRO A N 14
ATOM 24707 C CA . PRO A 1 102 ? 17.252 6.975 0.995 1.00 0.00 102 PRO A CA 14
ATOM 24708 C C . PRO A 1 102 ? 17.677 8.110 1.920 1.00 0.00 102 PRO A C 14
ATOM 24709 O O . PRO A 1 102 ? 16.838 8.798 2.500 1.00 0.00 102 PRO A O 14
ATOM 24720 N N . GLU A 1 103 ? 18.986 8.300 2.052 1.00 0.00 103 GLU A N 14
ATOM 24721 C CA . GLU A 1 103 ? 19.523 9.352 2.907 1.00 0.00 103 GLU A CA 14
ATOM 24722 C C . GLU A 1 103 ? 19.544 10.701 2.185 1.00 0.00 103 GLU A C 14
ATOM 24723 O O . GLU A 1 103 ? 19.966 11.709 2.753 1.00 0.00 103 GLU A O 14
ATOM 24735 N N . ASN A 1 104 ? 19.091 10.715 0.933 1.00 0.00 104 ASN A N 14
ATOM 24736 C CA . ASN A 1 104 ? 19.066 11.944 0.146 1.00 0.00 104 ASN A CA 14
ATOM 24737 C C . ASN A 1 104 ? 17.632 12.407 -0.105 1.00 0.00 104 ASN A C 14
ATOM 24738 O O . ASN A 1 104 ? 17.384 13.591 -0.326 1.00 0.00 104 ASN A O 14
ATOM 24749 N N . PHE A 1 105 ? 16.693 11.465 -0.074 1.00 0.00 105 PHE A N 14
ATOM 24750 C CA . PHE A 1 105 ? 15.286 11.780 -0.302 1.00 0.00 105 PHE A CA 14
ATOM 24751 C C . PHE A 1 105 ? 14.800 12.852 0.666 1.00 0.00 105 PHE A C 14
ATOM 24752 O O . PHE A 1 105 ? 14.512 13.981 0.267 1.00 0.00 105 PHE A O 14
ATOM 24769 N N . ASP A 1 106 ? 14.711 12.492 1.939 1.00 0.00 106 ASP A N 14
ATOM 24770 C CA . ASP A 1 106 ? 14.261 13.419 2.973 1.00 0.00 106 ASP A CA 14
ATOM 24771 C C . ASP A 1 106 ? 12.915 14.038 2.605 1.00 0.00 106 ASP A C 14
ATOM 24772 O O . ASP A 1 106 ? 12.854 15.017 1.862 1.00 0.00 106 ASP A O 14
ATOM 24781 N N . ASP A 1 107 ? 11.840 13.460 3.131 1.00 0.00 107 ASP A N 14
ATOM 24782 C CA . ASP A 1 107 ? 10.496 13.956 2.855 1.00 0.00 107 ASP A CA 14
ATOM 24783 C C . ASP A 1 107 ? 9.834 14.473 4.128 1.00 0.00 107 ASP A C 14
ATOM 24784 O O . ASP A 1 107 ? 9.137 13.733 4.822 1.00 0.00 107 ASP A O 14
ATOM 24793 N N . TYR A 1 108 ? 10.055 15.750 4.427 1.00 0.00 108 TYR A N 14
ATOM 24794 C CA . TYR A 1 108 ? 9.478 16.368 5.616 1.00 0.00 108 TYR A CA 14
ATOM 24795 C C . TYR A 1 108 ? 9.914 15.632 6.880 1.00 0.00 108 TYR A C 14
ATOM 24796 O O . TYR A 1 108 ? 10.466 14.534 6.812 1.00 0.00 108 TYR A O 14
ATOM 24814 N N . VAL A 1 109 ? 9.661 16.245 8.032 1.00 0.00 109 VAL A N 14
ATOM 24815 C CA . VAL A 1 109 ? 10.026 15.650 9.311 1.00 0.00 109 VAL A CA 14
ATOM 24816 C C . VAL A 1 109 ? 8.841 14.918 9.934 1.00 0.00 109 VAL A C 14
ATOM 24817 O O . VAL A 1 109 ? 7.789 15.509 10.174 1.00 0.00 109 VAL A O 14
ATOM 24830 N N . ASP A 1 110 ? 9.020 13.626 10.192 1.00 0.00 110 ASP A N 14
ATOM 24831 C CA . ASP A 1 110 ? 7.965 12.813 10.786 1.00 0.00 110 ASP A CA 14
ATOM 24832 C C . ASP A 1 110 ? 8.555 11.718 11.668 1.00 0.00 110 ASP A C 14
ATOM 24833 O O . ASP A 1 110 ? 9.354 10.901 11.210 1.00 0.00 110 ASP A O 14
ATOM 24842 N N . ILE A 1 111 ? 8.155 11.706 12.935 1.00 0.00 111 ILE A N 14
ATOM 24843 C CA . ILE A 1 111 ? 8.644 10.711 13.882 1.00 0.00 111 ILE A CA 14
ATOM 24844 C C . ILE A 1 111 ? 7.523 10.229 14.799 1.00 0.00 111 ILE A C 14
ATOM 24845 O O . ILE A 1 111 ? 6.631 10.997 15.162 1.00 0.00 111 ILE A O 14
ATOM 24861 N N . ASN A 1 112 ? 7.574 8.953 15.169 1.00 0.00 112 ASN A N 14
ATOM 24862 C CA . ASN A 1 112 ? 6.563 8.370 16.044 1.00 0.00 112 ASN A CA 14
ATOM 24863 C C . ASN A 1 112 ? 7.199 7.813 17.314 1.00 0.00 112 ASN A C 14
ATOM 24864 O O . ASN A 1 112 ? 6.772 8.132 18.423 1.00 0.00 112 ASN A O 14
ATOM 24875 N N . GLU A 1 113 ? 8.221 6.981 17.143 1.00 0.00 113 GLU A N 14
ATOM 24876 C CA . GLU A 1 113 ? 8.915 6.381 18.275 1.00 0.00 113 GLU A CA 14
ATOM 24877 C C . GLU A 1 113 ? 10.199 7.142 18.591 1.00 0.00 113 GLU A C 14
ATOM 24878 O O . GLU A 1 113 ? 10.477 8.184 17.998 1.00 0.00 113 GLU A O 14
ATOM 24890 N N . ASP A 1 114 ? 10.979 6.614 19.530 1.00 0.00 114 ASP A N 14
ATOM 24891 C CA . ASP A 1 114 ? 12.234 7.243 19.925 1.00 0.00 114 ASP A CA 14
ATOM 24892 C C . ASP A 1 114 ? 11.986 8.621 20.533 1.00 0.00 114 ASP A C 14
ATOM 24893 O O . ASP A 1 114 ? 12.566 9.617 20.100 1.00 0.00 114 ASP A O 14
ATOM 24902 N N . GLU A 1 115 ? 11.118 8.670 21.539 1.00 0.00 115 GLU A N 14
ATOM 24903 C CA . GLU A 1 115 ? 10.793 9.925 22.207 1.00 0.00 115 GLU A CA 14
ATOM 24904 C C . GLU A 1 115 ? 10.611 9.712 23.706 1.00 0.00 115 GLU A C 14
ATOM 24905 O O . GLU A 1 115 ? 9.804 10.388 24.346 1.00 0.00 115 GLU A O 14
ATOM 24917 N N . ASP A 1 116 ? 11.365 8.769 24.261 1.00 0.00 116 ASP A N 14
ATOM 24918 C CA . ASP A 1 116 ? 11.287 8.468 25.685 1.00 0.00 116 ASP A CA 14
ATOM 24919 C C . ASP A 1 116 ? 12.530 8.967 26.415 1.00 0.00 116 ASP A C 14
ATOM 24920 O O . ASP A 1 116 ? 13.609 9.057 25.831 1.00 0.00 116 ASP A O 14
ATOM 24929 N N . SER A 1 117 ? 12.371 9.289 27.695 1.00 0.00 117 SER A N 14
ATOM 24930 C CA . SER A 1 117 ? 13.481 9.779 28.503 1.00 0.00 117 SER A CA 14
ATOM 24931 C C . SER A 1 117 ? 13.422 9.206 29.915 1.00 0.00 117 SER A C 14
ATOM 24932 O O . SER A 1 117 ? 14.414 8.686 30.426 1.00 0.00 117 SER A O 14
ATOM 24940 N N . GLY A 1 118 ? 12.255 9.306 30.541 1.00 0.00 118 GLY A N 14
ATOM 24941 C CA . GLY A 1 118 ? 12.089 8.795 31.889 1.00 0.00 118 GLY A CA 14
ATOM 24942 C C . GLY A 1 118 ? 10.685 9.012 32.425 1.00 0.00 118 GLY A C 14
ATOM 24943 O O . GLY A 1 118 ? 10.310 10.141 32.738 1.00 0.00 118 GLY A O 14
ATOM 24947 N N . PRO A 1 119 ? 9.875 7.943 32.543 1.00 0.00 119 PRO A N 14
ATOM 24948 C CA . PRO A 1 119 ? 8.503 8.048 33.049 1.00 0.00 119 PRO A CA 14
ATOM 24949 C C . PRO A 1 119 ? 8.458 8.423 34.528 1.00 0.00 119 PRO A C 14
ATOM 24950 O O . PRO A 1 119 ? 8.078 7.615 35.374 1.00 0.00 119 PRO A O 14
ATOM 24961 N N . SER A 1 120 ? 8.849 9.657 34.831 1.00 0.00 120 SER A N 14
ATOM 24962 C CA . SER A 1 120 ? 8.853 10.142 36.205 1.00 0.00 120 SER A CA 14
ATOM 24963 C C . SER A 1 120 ? 7.797 11.225 36.402 1.00 0.00 120 SER A C 14
ATOM 24964 O O . SER A 1 120 ? 7.193 11.329 37.470 1.00 0.00 120 SER A O 14
ATOM 24972 N N . SER A 1 121 ? 7.579 12.027 35.365 1.00 0.00 121 SER A N 14
ATOM 24973 C CA . SER A 1 121 ? 6.595 13.102 35.423 1.00 0.00 121 SER A CA 14
ATOM 24974 C C . SER A 1 121 ? 6.954 14.111 36.509 1.00 0.00 121 SER A C 14
ATOM 24975 O O . SER A 1 121 ? 6.628 13.921 37.680 1.00 0.00 121 SER A O 14
ATOM 24983 N N . GLY A 1 122 ? 7.627 15.186 36.111 1.00 0.00 122 GLY A N 14
ATOM 24984 C CA . GLY A 1 122 ? 8.018 16.210 37.062 1.00 0.00 122 GLY A CA 14
ATOM 24985 C C . GLY A 1 122 ? 8.690 17.395 36.394 1.00 0.00 122 GLY A C 14
ATOM 24986 O O . GLY A 1 122 ? 8.161 18.520 36.512 1.00 0.00 122 GLY A O 14
ATOM 24991 N N . GLY A 1 1 ? 14.906 -11.239 24.070 1.00 0.00 1 GLY A N 15
ATOM 24992 C CA . GLY A 1 1 ? 16.354 -11.397 23.766 1.00 0.00 1 GLY A CA 15
ATOM 24993 C C . GLY A 1 1 ? 16.992 -12.524 24.553 1.00 0.00 1 GLY A C 15
ATOM 24994 O O . GLY A 1 1 ? 16.356 -13.545 24.818 1.00 0.00 1 GLY A O 15
ATOM 25000 N N . SER A 1 2 ? 18.254 -12.341 24.929 1.00 0.00 2 SER A N 15
ATOM 25001 C CA . SER A 1 2 ? 18.980 -13.351 25.691 1.00 0.00 2 SER A CA 15
ATOM 25002 C C . SER A 1 2 ? 19.297 -12.849 27.095 1.00 0.00 2 SER A C 15
ATOM 25003 O O . SER A 1 2 ? 19.864 -11.769 27.265 1.00 0.00 2 SER A O 15
ATOM 25011 N N . SER A 1 3 ? 18.928 -13.640 28.098 1.00 0.00 3 SER A N 15
ATOM 25012 C CA . SER A 1 3 ? 19.174 -13.276 29.489 1.00 0.00 3 SER A CA 15
ATOM 25013 C C . SER A 1 3 ? 20.070 -14.304 30.171 1.00 0.00 3 SER A C 15
ATOM 25014 O O . SER A 1 3 ? 19.592 -15.310 30.694 1.00 0.00 3 SER A O 15
ATOM 25022 N N . GLY A 1 4 ? 21.374 -14.044 30.161 1.00 0.00 4 GLY A N 15
ATOM 25023 C CA . GLY A 1 4 ? 22.317 -14.956 30.782 1.00 0.00 4 GLY A CA 15
ATOM 25024 C C . GLY A 1 4 ? 23.483 -15.293 29.873 1.00 0.00 4 GLY A C 15
ATOM 25025 O O . GLY A 1 4 ? 23.365 -15.224 28.650 1.00 0.00 4 GLY A O 15
ATOM 25029 N N . SER A 1 5 ? 24.611 -15.658 30.472 1.00 0.00 5 SER A N 15
ATOM 25030 C CA . SER A 1 5 ? 25.804 -16.007 29.708 1.00 0.00 5 SER A CA 15
ATOM 25031 C C . SER A 1 5 ? 26.712 -16.934 30.510 1.00 0.00 5 SER A C 15
ATOM 25032 O O . SER A 1 5 ? 26.974 -16.696 31.689 1.00 0.00 5 SER A O 15
ATOM 25040 N N . SER A 1 6 ? 27.188 -17.992 29.862 1.00 0.00 6 SER A N 15
ATOM 25041 C CA . SER A 1 6 ? 28.068 -18.955 30.514 1.00 0.00 6 SER A CA 15
ATOM 25042 C C . SER A 1 6 ? 29.339 -19.172 29.699 1.00 0.00 6 SER A C 15
ATOM 25043 O O . SER A 1 6 ? 30.446 -19.132 30.235 1.00 0.00 6 SER A O 15
ATOM 25051 N N . GLY A 1 7 ? 29.171 -19.399 28.401 1.00 0.00 7 GLY A N 15
ATOM 25052 C CA . GLY A 1 7 ? 30.313 -19.617 27.533 1.00 0.00 7 GLY A CA 15
ATOM 25053 C C . GLY A 1 7 ? 29.987 -19.374 26.073 1.00 0.00 7 GLY A C 15
ATOM 25054 O O . GLY A 1 7 ? 30.596 -19.972 25.185 1.00 0.00 7 GLY A O 15
ATOM 25058 N N . VAL A 1 8 ? 29.024 -18.493 25.823 1.00 0.00 8 VAL A N 15
ATOM 25059 C CA . VAL A 1 8 ? 28.616 -18.171 24.461 1.00 0.00 8 VAL A CA 15
ATOM 25060 C C . VAL A 1 8 ? 29.268 -16.877 23.984 1.00 0.00 8 VAL A C 15
ATOM 25061 O O . VAL A 1 8 ? 29.570 -15.991 24.784 1.00 0.00 8 VAL A O 15
ATOM 25074 N N . GLU A 1 9 ? 29.483 -16.775 22.676 1.00 0.00 9 GLU A N 15
ATOM 25075 C CA . GLU A 1 9 ? 30.099 -15.589 22.094 1.00 0.00 9 GLU A CA 15
ATOM 25076 C C . GLU A 1 9 ? 29.600 -15.362 20.669 1.00 0.00 9 GLU A C 15
ATOM 25077 O O . GLU A 1 9 ? 30.328 -14.848 19.820 1.00 0.00 9 GLU A O 15
ATOM 25089 N N . HIS A 1 10 ? 28.355 -15.750 20.414 1.00 0.00 10 HIS A N 15
ATOM 25090 C CA . HIS A 1 10 ? 27.759 -15.589 19.094 1.00 0.00 10 HIS A CA 15
ATOM 25091 C C . HIS A 1 10 ? 26.266 -15.896 19.129 1.00 0.00 10 HIS A C 15
ATOM 25092 O O . HIS A 1 10 ? 25.811 -16.728 19.915 1.00 0.00 10 HIS A O 15
ATOM 25106 N N . GLU A 1 11 ? 25.506 -15.222 18.272 1.00 0.00 11 GLU A N 15
ATOM 25107 C CA . GLU A 1 11 ? 24.063 -15.423 18.206 1.00 0.00 11 GLU A CA 15
ATOM 25108 C C . GLU A 1 11 ? 23.635 -15.835 16.801 1.00 0.00 11 GLU A C 15
ATOM 25109 O O . GLU A 1 11 ? 24.467 -15.978 15.905 1.00 0.00 11 GLU A O 15
ATOM 25121 N N . GLN A 1 12 ? 22.333 -16.022 16.615 1.00 0.00 12 GLN A N 15
ATOM 25122 C CA . GLN A 1 12 ? 21.794 -16.417 15.319 1.00 0.00 12 GLN A CA 15
ATOM 25123 C C . GLN A 1 12 ? 22.375 -17.754 14.873 1.00 0.00 12 GLN A C 15
ATOM 25124 O O . GLN A 1 12 ? 23.521 -17.828 14.429 1.00 0.00 12 GLN A O 15
ATOM 25138 N N . GLN A 1 13 ? 21.578 -18.811 14.994 1.00 0.00 13 GLN A N 15
ATOM 25139 C CA . GLN A 1 13 ? 22.013 -20.146 14.603 1.00 0.00 13 GLN A CA 15
ATOM 25140 C C . GLN A 1 13 ? 20.815 -21.054 14.341 1.00 0.00 13 GLN A C 15
ATOM 25141 O O . GLN A 1 13 ? 20.450 -21.302 13.192 1.00 0.00 13 GLN A O 15
ATOM 25155 N N . VAL A 1 14 ? 20.210 -21.545 15.415 1.00 0.00 14 VAL A N 15
ATOM 25156 C CA . VAL A 1 14 ? 19.053 -22.425 15.307 1.00 0.00 14 VAL A CA 15
ATOM 25157 C C . VAL A 1 14 ? 17.956 -22.012 16.282 1.00 0.00 14 VAL A C 15
ATOM 25158 O O . VAL A 1 14 ? 18.225 -21.393 17.311 1.00 0.00 14 VAL A O 15
ATOM 25171 N N . THR A 1 15 ? 16.716 -22.360 15.951 1.00 0.00 15 THR A N 15
ATOM 25172 C CA . THR A 1 15 ? 15.577 -22.027 16.797 1.00 0.00 15 THR A CA 15
ATOM 25173 C C . THR A 1 15 ? 14.721 -23.260 17.068 1.00 0.00 15 THR A C 15
ATOM 25174 O O . THR A 1 15 ? 14.347 -23.530 18.209 1.00 0.00 15 THR A O 15
ATOM 25185 N N . GLU A 1 16 ? 14.414 -24.004 16.011 1.00 0.00 16 GLU A N 15
ATOM 25186 C CA . GLU A 1 16 ? 13.603 -25.209 16.133 1.00 0.00 16 GLU A CA 15
ATOM 25187 C C . GLU A 1 16 ? 14.454 -26.460 15.932 1.00 0.00 16 GLU A C 15
ATOM 25188 O O . GLU A 1 16 ? 15.663 -26.372 15.722 1.00 0.00 16 GLU A O 15
ATOM 25200 N N . SER A 1 17 ? 13.813 -27.622 15.999 1.00 0.00 17 SER A N 15
ATOM 25201 C CA . SER A 1 17 ? 14.510 -28.891 15.825 1.00 0.00 17 SER A CA 15
ATOM 25202 C C . SER A 1 17 ? 14.011 -29.620 14.579 1.00 0.00 17 SER A C 15
ATOM 25203 O O . SER A 1 17 ? 12.843 -29.505 14.209 1.00 0.00 17 SER A O 15
ATOM 25211 N N . PRO A 1 18 ? 14.895 -30.385 13.913 1.00 0.00 18 PRO A N 15
ATOM 25212 C CA . PRO A 1 18 ? 14.536 -31.134 12.704 1.00 0.00 18 PRO A CA 15
ATOM 25213 C C . PRO A 1 18 ? 13.630 -32.323 13.007 1.00 0.00 18 PRO A C 15
ATOM 25214 O O . PRO A 1 18 ? 14.073 -33.326 13.567 1.00 0.00 18 PRO A O 15
ATOM 25225 N N . SER A 1 19 ? 12.361 -32.205 12.633 1.00 0.00 19 SER A N 15
ATOM 25226 C CA . SER A 1 19 ? 11.393 -33.271 12.863 1.00 0.00 19 SER A CA 15
ATOM 25227 C C . SER A 1 19 ? 10.957 -33.903 11.546 1.00 0.00 19 SER A C 15
ATOM 25228 O O . SER A 1 19 ? 10.882 -35.127 11.428 1.00 0.00 19 SER A O 15
ATOM 25236 N N . LEU A 1 20 ? 10.669 -33.063 10.557 1.00 0.00 20 LEU A N 15
ATOM 25237 C CA . LEU A 1 20 ? 10.241 -33.541 9.247 1.00 0.00 20 LEU A CA 15
ATOM 25238 C C . LEU A 1 20 ? 10.782 -32.645 8.136 1.00 0.00 20 LEU A C 15
ATOM 25239 O O . LEU A 1 20 ? 10.192 -32.551 7.060 1.00 0.00 20 LEU A O 15
ATOM 25255 N N . ALA A 1 21 ? 11.909 -31.990 8.402 1.00 0.00 21 ALA A N 15
ATOM 25256 C CA . ALA A 1 21 ? 12.528 -31.104 7.423 1.00 0.00 21 ALA A CA 15
ATOM 25257 C C . ALA A 1 21 ? 11.555 -30.023 6.965 1.00 0.00 21 ALA A C 15
ATOM 25258 O O . ALA A 1 21 ? 11.621 -29.555 5.828 1.00 0.00 21 ALA A O 15
ATOM 25265 N N . SER A 1 22 ? 10.653 -29.629 7.858 1.00 0.00 22 SER A N 15
ATOM 25266 C CA . SER A 1 22 ? 9.664 -28.603 7.545 1.00 0.00 22 SER A CA 15
ATOM 25267 C C . SER A 1 22 ? 10.006 -27.289 8.239 1.00 0.00 22 SER A C 15
ATOM 25268 O O . SER A 1 22 ? 10.506 -27.281 9.364 1.00 0.00 22 SER A O 15
ATOM 25276 N N . VAL A 1 23 ? 9.732 -26.179 7.561 1.00 0.00 23 VAL A N 15
ATOM 25277 C CA . VAL A 1 23 ? 10.008 -24.858 8.112 1.00 0.00 23 VAL A CA 15
ATOM 25278 C C . VAL A 1 23 ? 8.822 -23.920 7.911 1.00 0.00 23 VAL A C 15
ATOM 25279 O O . VAL A 1 23 ? 8.785 -23.151 6.949 1.00 0.00 23 VAL A O 15
ATOM 25292 N N . PRO A 1 24 ? 7.833 -23.969 8.820 1.00 0.00 24 PRO A N 15
ATOM 25293 C CA . PRO A 1 24 ? 6.641 -23.118 8.737 1.00 0.00 24 PRO A CA 15
ATOM 25294 C C . PRO A 1 24 ? 6.957 -21.652 9.012 1.00 0.00 24 PRO A C 15
ATOM 25295 O O . PRO A 1 24 ? 8.121 -21.253 9.047 1.00 0.00 24 PRO A O 15
ATOM 25306 N N . THR A 1 25 ? 5.913 -20.853 9.206 1.00 0.00 25 THR A N 15
ATOM 25307 C CA . THR A 1 25 ? 6.078 -19.430 9.479 1.00 0.00 25 THR A CA 15
ATOM 25308 C C . THR A 1 25 ? 6.749 -18.726 8.303 1.00 0.00 25 THR A C 15
ATOM 25309 O O . THR A 1 25 ? 7.975 -18.636 8.239 1.00 0.00 25 THR A O 15
ATOM 25320 N N . ALA A 1 26 ? 5.937 -18.228 7.377 1.00 0.00 26 ALA A N 15
ATOM 25321 C CA . ALA A 1 26 ? 6.451 -17.532 6.204 1.00 0.00 26 ALA A CA 15
ATOM 25322 C C . ALA A 1 26 ? 7.277 -16.317 6.602 1.00 0.00 26 ALA A C 15
ATOM 25323 O O . ALA A 1 26 ? 8.507 -16.354 6.593 1.00 0.00 26 ALA A O 15
ATOM 25330 N N . ASP A 1 27 ? 6.587 -15.244 6.952 1.00 0.00 27 ASP A N 15
ATOM 25331 C CA . ASP A 1 27 ? 7.238 -14.004 7.359 1.00 0.00 27 ASP A CA 15
ATOM 25332 C C . ASP A 1 27 ? 7.992 -13.376 6.192 1.00 0.00 27 ASP A C 15
ATOM 25333 O O . ASP A 1 27 ? 8.742 -14.053 5.488 1.00 0.00 27 ASP A O 15
ATOM 25342 N N . GLU A 1 28 ? 7.786 -12.078 5.991 1.00 0.00 28 GLU A N 15
ATOM 25343 C CA . GLU A 1 28 ? 8.446 -11.357 4.908 1.00 0.00 28 GLU A CA 15
ATOM 25344 C C . GLU A 1 28 ? 9.149 -10.110 5.433 1.00 0.00 28 GLU A C 15
ATOM 25345 O O . GLU A 1 28 ? 10.286 -9.821 5.057 1.00 0.00 28 GLU A O 15
ATOM 25357 N N . LEU A 1 29 ? 8.466 -9.372 6.303 1.00 0.00 29 LEU A N 15
ATOM 25358 C CA . LEU A 1 29 ? 9.026 -8.155 6.878 1.00 0.00 29 LEU A CA 15
ATOM 25359 C C . LEU A 1 29 ? 9.639 -8.431 8.248 1.00 0.00 29 LEU A C 15
ATOM 25360 O O . LEU A 1 29 ? 9.518 -7.622 9.168 1.00 0.00 29 LEU A O 15
ATOM 25376 N N . PHE A 1 30 ? 10.297 -9.578 8.376 1.00 0.00 30 PHE A N 15
ATOM 25377 C CA . PHE A 1 30 ? 10.928 -9.961 9.633 1.00 0.00 30 PHE A CA 15
ATOM 25378 C C . PHE A 1 30 ? 12.069 -9.010 9.983 1.00 0.00 30 PHE A C 15
ATOM 25379 O O . PHE A 1 30 ? 12.387 -8.813 11.157 1.00 0.00 30 PHE A O 15
ATOM 25396 N N . ASP A 1 31 ? 12.683 -8.424 8.960 1.00 0.00 31 ASP A N 15
ATOM 25397 C CA . ASP A 1 31 ? 13.788 -7.494 9.162 1.00 0.00 31 ASP A CA 15
ATOM 25398 C C . ASP A 1 31 ? 13.302 -6.050 9.113 1.00 0.00 31 ASP A C 15
ATOM 25399 O O . ASP A 1 31 ? 14.029 -5.154 8.680 1.00 0.00 31 ASP A O 15
ATOM 25408 N N . PHE A 1 32 ? 12.069 -5.828 9.558 1.00 0.00 32 PHE A N 15
ATOM 25409 C CA . PHE A 1 32 ? 11.488 -4.491 9.564 1.00 0.00 32 PHE A CA 15
ATOM 25410 C C . PHE A 1 32 ? 10.841 -4.186 10.911 1.00 0.00 32 PHE A C 15
ATOM 25411 O O . PHE A 1 32 ? 10.092 -5.000 11.450 1.00 0.00 32 PHE A O 15
ATOM 25428 N N . HIS A 1 33 ? 11.136 -3.007 11.450 1.00 0.00 33 HIS A N 15
ATOM 25429 C CA . HIS A 1 33 ? 10.583 -2.596 12.736 1.00 0.00 33 HIS A CA 15
ATOM 25430 C C . HIS A 1 33 ? 9.445 -1.599 12.544 1.00 0.00 33 HIS A C 15
ATOM 25431 O O . HIS A 1 33 ? 9.316 -0.985 11.484 1.00 0.00 33 HIS A O 15
ATOM 25445 N N . ILE A 1 34 ? 8.622 -1.443 13.575 1.00 0.00 34 ILE A N 15
ATOM 25446 C CA . ILE A 1 34 ? 7.494 -0.521 13.521 1.00 0.00 34 ILE A CA 15
ATOM 25447 C C . ILE A 1 34 ? 7.892 0.865 14.018 1.00 0.00 34 ILE A C 15
ATOM 25448 O O . ILE A 1 34 ? 8.464 1.007 15.099 1.00 0.00 34 ILE A O 15
ATOM 25464 N N . GLY A 1 35 ? 7.583 1.884 13.223 1.00 0.00 35 GLY A N 15
ATOM 25465 C CA . GLY A 1 35 ? 7.915 3.245 13.600 1.00 0.00 35 GLY A CA 15
ATOM 25466 C C . GLY A 1 35 ? 9.168 3.749 12.912 1.00 0.00 35 GLY A C 15
ATOM 25467 O O . GLY A 1 35 ? 9.878 4.600 13.447 1.00 0.00 35 GLY A O 15
ATOM 25471 N N . ASP A 1 36 ? 9.440 3.222 11.722 1.00 0.00 36 ASP A N 15
ATOM 25472 C CA . ASP A 1 36 ? 10.616 3.623 10.960 1.00 0.00 36 ASP A CA 15
ATOM 25473 C C . ASP A 1 36 ? 10.218 4.169 9.592 1.00 0.00 36 ASP A C 15
ATOM 25474 O O . ASP A 1 36 ? 9.178 3.801 9.046 1.00 0.00 36 ASP A O 15
ATOM 25483 N N . ARG A 1 37 ? 11.051 5.048 9.045 1.00 0.00 37 ARG A N 15
ATOM 25484 C CA . ARG A 1 37 ? 10.785 5.644 7.741 1.00 0.00 37 ARG A CA 15
ATOM 25485 C C . ARG A 1 37 ? 10.875 4.598 6.634 1.00 0.00 37 ARG A C 15
ATOM 25486 O O . ARG A 1 37 ? 11.948 4.060 6.360 1.00 0.00 37 ARG A O 15
ATOM 25507 N N . VAL A 1 38 ? 9.741 4.317 6.000 1.00 0.00 38 VAL A N 15
ATOM 25508 C CA . VAL A 1 38 ? 9.692 3.335 4.922 1.00 0.00 38 VAL A CA 15
ATOM 25509 C C . VAL A 1 38 ? 9.146 3.955 3.640 1.00 0.00 38 VAL A C 15
ATOM 25510 O O . VAL A 1 38 ? 8.316 4.863 3.681 1.00 0.00 38 VAL A O 15
ATOM 25523 N N . LEU A 1 39 ? 9.619 3.458 2.501 1.00 0.00 39 LEU A N 15
ATOM 25524 C CA . LEU A 1 39 ? 9.178 3.963 1.206 1.00 0.00 39 LEU A CA 15
ATOM 25525 C C . LEU A 1 39 ? 8.335 2.923 0.476 1.00 0.00 39 LEU A C 15
ATOM 25526 O O . LEU A 1 39 ? 8.729 1.763 0.354 1.00 0.00 39 LEU A O 15
ATOM 25542 N N . ILE A 1 40 ? 7.169 3.344 -0.008 1.00 0.00 40 ILE A N 15
ATOM 25543 C CA . ILE A 1 40 ? 6.271 2.447 -0.724 1.00 0.00 40 ILE A CA 15
ATOM 25544 C C . ILE A 1 40 ? 6.460 2.567 -2.232 1.00 0.00 40 ILE A C 15
ATOM 25545 O O . ILE A 1 40 ? 6.083 3.571 -2.837 1.00 0.00 40 ILE A O 15
ATOM 25561 N N . GLY A 1 41 ? 7.046 1.537 -2.833 1.00 0.00 41 GLY A N 15
ATOM 25562 C CA . GLY A 1 41 ? 7.276 1.545 -4.265 1.00 0.00 41 GLY A CA 15
ATOM 25563 C C . GLY A 1 41 ? 8.194 2.669 -4.705 1.00 0.00 41 GLY A C 15
ATOM 25564 O O . GLY A 1 41 ? 8.175 3.076 -5.867 1.00 0.00 41 GLY A O 15
ATOM 25568 N N . ASN A 1 42 ? 9.002 3.174 -3.776 1.00 0.00 42 ASN A N 15
ATOM 25569 C CA . ASN A 1 42 ? 9.932 4.256 -4.078 1.00 0.00 42 ASN A CA 15
ATOM 25570 C C . ASN A 1 42 ? 9.195 5.467 -4.647 1.00 0.00 42 ASN A C 15
ATOM 25571 O O . ASN A 1 42 ? 9.553 5.984 -5.706 1.00 0.00 42 ASN A O 15
ATOM 25582 N N . VAL A 1 43 ? 8.164 5.912 -3.937 1.00 0.00 43 VAL A N 15
ATOM 25583 C CA . VAL A 1 43 ? 7.378 7.061 -4.370 1.00 0.00 43 VAL A CA 15
ATOM 25584 C C . VAL A 1 43 ? 6.535 7.614 -3.226 1.00 0.00 43 VAL A C 15
ATOM 25585 O O . VAL A 1 43 ? 6.446 8.828 -3.038 1.00 0.00 43 VAL A O 15
ATOM 25598 N N . GLN A 1 44 ? 5.916 6.718 -2.465 1.00 0.00 44 GLN A N 15
ATOM 25599 C CA . GLN A 1 44 ? 5.078 7.119 -1.340 1.00 0.00 44 GLN A CA 15
ATOM 25600 C C . GLN A 1 44 ? 5.815 6.928 -0.014 1.00 0.00 44 GLN A C 15
ATOM 25601 O O . GLN A 1 44 ? 5.887 5.816 0.508 1.00 0.00 44 GLN A O 15
ATOM 25615 N N . PRO A 1 45 ? 6.374 8.014 0.550 1.00 0.00 45 PRO A N 15
ATOM 25616 C CA . PRO A 1 45 ? 7.103 7.955 1.819 1.00 0.00 45 PRO A CA 15
ATOM 25617 C C . PRO A 1 45 ? 6.167 7.852 3.019 1.00 0.00 45 PRO A C 15
ATOM 25618 O O . PRO A 1 45 ? 5.011 8.269 2.954 1.00 0.00 45 PRO A O 15
ATOM 25629 N N . GLY A 1 46 ? 6.674 7.295 4.113 1.00 0.00 46 GLY A N 15
ATOM 25630 C CA . GLY A 1 46 ? 5.869 7.149 5.312 1.00 0.00 46 GLY A CA 15
ATOM 25631 C C . GLY A 1 46 ? 6.575 6.358 6.394 1.00 0.00 46 GLY A C 15
ATOM 25632 O O . GLY A 1 46 ? 7.784 6.131 6.318 1.00 0.00 46 GLY A O 15
ATOM 25636 N N . ILE A 1 47 ? 5.822 5.938 7.405 1.00 0.00 47 ILE A N 15
ATOM 25637 C CA . ILE A 1 47 ? 6.383 5.168 8.509 1.00 0.00 47 ILE A CA 15
ATOM 25638 C C . ILE A 1 47 ? 5.656 3.838 8.675 1.00 0.00 47 ILE A C 15
ATOM 25639 O O . ILE A 1 47 ? 4.429 3.778 8.614 1.00 0.00 47 ILE A O 15
ATOM 25655 N N . LEU A 1 48 ? 6.423 2.774 8.886 1.00 0.00 48 LEU A N 15
ATOM 25656 C CA . LEU A 1 48 ? 5.853 1.443 9.063 1.00 0.00 48 LEU A CA 15
ATOM 25657 C C . LEU A 1 48 ? 5.098 1.345 10.384 1.00 0.00 48 LEU A C 15
ATOM 25658 O O . LEU A 1 48 ? 5.703 1.340 11.456 1.00 0.00 48 LEU A O 15
ATOM 25674 N N . ARG A 1 49 ? 3.774 1.267 10.300 1.00 0.00 49 ARG A N 15
ATOM 25675 C CA . ARG A 1 49 ? 2.937 1.170 11.490 1.00 0.00 49 ARG A CA 15
ATOM 25676 C C . ARG A 1 49 ? 2.457 -0.263 11.703 1.00 0.00 49 ARG A C 15
ATOM 25677 O O . ARG A 1 49 ? 2.259 -0.699 12.837 1.00 0.00 49 ARG A O 15
ATOM 25698 N N . PHE A 1 50 ? 2.269 -0.989 10.606 1.00 0.00 50 PHE A N 15
ATOM 25699 C CA . PHE A 1 50 ? 1.811 -2.371 10.673 1.00 0.00 50 PHE A CA 15
ATOM 25700 C C . PHE A 1 50 ? 2.515 -3.230 9.627 1.00 0.00 50 PHE A C 15
ATOM 25701 O O . PHE A 1 50 ? 3.099 -2.712 8.675 1.00 0.00 50 PHE A O 15
ATOM 25718 N N . LYS A 1 51 ? 2.457 -4.545 9.811 1.00 0.00 51 LYS A N 15
ATOM 25719 C CA . LYS A 1 51 ? 3.089 -5.475 8.883 1.00 0.00 51 LYS A CA 15
ATOM 25720 C C . LYS A 1 51 ? 2.756 -6.919 9.250 1.00 0.00 51 LYS A C 15
ATOM 25721 O O . LYS A 1 51 ? 3.355 -7.492 10.161 1.00 0.00 51 LYS A O 15
ATOM 25740 N N . GLY A 1 52 ? 1.799 -7.499 8.535 1.00 0.00 52 GLY A N 15
ATOM 25741 C CA . GLY A 1 52 ? 1.403 -8.871 8.799 1.00 0.00 52 GLY A CA 15
ATOM 25742 C C . GLY A 1 52 ? 0.174 -9.282 8.014 1.00 0.00 52 GLY A C 15
ATOM 25743 O O . GLY A 1 52 ? -0.345 -8.506 7.211 1.00 0.00 52 GLY A O 15
ATOM 25747 N N . GLU A 1 53 ? -0.293 -10.505 8.245 1.00 0.00 53 GLU A N 15
ATOM 25748 C CA . GLU A 1 53 ? -1.469 -11.017 7.552 1.00 0.00 53 GLU A CA 15
ATOM 25749 C C . GLU A 1 53 ? -2.723 -10.262 7.978 1.00 0.00 53 GLU A C 15
ATOM 25750 O O . GLU A 1 53 ? -2.805 -9.753 9.095 1.00 0.00 53 GLU A O 15
ATOM 25762 N N . THR A 1 54 ? -3.699 -10.191 7.078 1.00 0.00 54 THR A N 15
ATOM 25763 C CA . THR A 1 54 ? -4.950 -9.497 7.360 1.00 0.00 54 THR A CA 15
ATOM 25764 C C . THR A 1 54 ? -6.126 -10.470 7.350 1.00 0.00 54 THR A C 15
ATOM 25765 O O . THR A 1 54 ? -5.948 -11.670 7.147 1.00 0.00 54 THR A O 15
ATOM 25776 N N . SER A 1 55 ? -7.326 -9.942 7.571 1.00 0.00 55 SER A N 15
ATOM 25777 C CA . SER A 1 55 ? -8.530 -10.765 7.587 1.00 0.00 55 SER A CA 15
ATOM 25778 C C . SER A 1 55 ? -9.299 -10.630 6.277 1.00 0.00 55 SER A C 15
ATOM 25779 O O . SER A 1 55 ? -9.940 -11.576 5.822 1.00 0.00 55 SER A O 15
ATOM 25787 N N . PHE A 1 56 ? -9.230 -9.446 5.676 1.00 0.00 56 PHE A N 15
ATOM 25788 C CA . PHE A 1 56 ? -9.921 -9.187 4.418 1.00 0.00 56 PHE A CA 15
ATOM 25789 C C . PHE A 1 56 ? -9.171 -9.815 3.247 1.00 0.00 56 PHE A C 15
ATOM 25790 O O . PHE A 1 56 ? -9.779 -10.258 2.273 1.00 0.00 56 PHE A O 15
ATOM 25807 N N . ALA A 1 57 ? -7.847 -9.849 3.350 1.00 0.00 57 ALA A N 15
ATOM 25808 C CA . ALA A 1 57 ? -7.013 -10.423 2.300 1.00 0.00 57 ALA A CA 15
ATOM 25809 C C . ALA A 1 57 ? -5.980 -11.381 2.883 1.00 0.00 57 ALA A C 15
ATOM 25810 O O . ALA A 1 57 ? -5.957 -11.625 4.089 1.00 0.00 57 ALA A O 15
ATOM 25817 N N . LYS A 1 58 ? -5.125 -11.920 2.019 1.00 0.00 58 LYS A N 15
ATOM 25818 C CA . LYS A 1 58 ? -4.088 -12.852 2.450 1.00 0.00 58 LYS A CA 15
ATOM 25819 C C . LYS A 1 58 ? -2.700 -12.297 2.147 1.00 0.00 58 LYS A C 15
ATOM 25820 O O . LYS A 1 58 ? -2.535 -11.462 1.259 1.00 0.00 58 LYS A O 15
ATOM 25839 N N . GLY A 1 59 ? -1.705 -12.768 2.892 1.00 0.00 59 GLY A N 15
ATOM 25840 C CA . GLY A 1 59 ? -0.344 -12.308 2.688 1.00 0.00 59 GLY A CA 15
ATOM 25841 C C . GLY A 1 59 ? 0.024 -11.162 3.611 1.00 0.00 59 GLY A C 15
ATOM 25842 O O . GLY A 1 59 ? -0.834 -10.614 4.303 1.00 0.00 59 GLY A O 15
ATOM 25846 N N . PHE A 1 60 ? 1.302 -10.800 3.621 1.00 0.00 60 PHE A N 15
ATOM 25847 C CA . PHE A 1 60 ? 1.781 -9.712 4.466 1.00 0.00 60 PHE A CA 15
ATOM 25848 C C . PHE A 1 60 ? 1.299 -8.363 3.941 1.00 0.00 60 PHE A C 15
ATOM 25849 O O . PHE A 1 60 ? 1.393 -8.080 2.746 1.00 0.00 60 PHE A O 15
ATOM 25866 N N . TRP A 1 61 ? 0.783 -7.534 4.843 1.00 0.00 61 TRP A N 15
ATOM 25867 C CA . TRP A 1 61 ? 0.287 -6.213 4.473 1.00 0.00 61 TRP A CA 15
ATOM 25868 C C . TRP A 1 61 ? 0.825 -5.147 5.421 1.00 0.00 61 TRP A C 15
ATOM 25869 O O . TRP A 1 61 ? 0.399 -5.054 6.573 1.00 0.00 61 TRP A O 15
ATOM 25890 N N . ALA A 1 62 ? 1.763 -4.343 4.931 1.00 0.00 62 ALA A N 15
ATOM 25891 C CA . ALA A 1 62 ? 2.359 -3.284 5.736 1.00 0.00 62 ALA A CA 15
ATOM 25892 C C . ALA A 1 62 ? 1.540 -2.001 5.650 1.00 0.00 62 ALA A C 15
ATOM 25893 O O . ALA A 1 62 ? 1.264 -1.501 4.559 1.00 0.00 62 ALA A O 15
ATOM 25900 N N . GLY A 1 63 ? 1.154 -1.473 6.807 1.00 0.00 63 GLY A N 15
ATOM 25901 C CA . GLY A 1 63 ? 0.371 -0.252 6.841 1.00 0.00 63 GLY A CA 15
ATOM 25902 C C . GLY A 1 63 ? 1.218 0.971 7.132 1.00 0.00 63 GLY A C 15
ATOM 25903 O O . GLY A 1 63 ? 1.357 1.378 8.285 1.00 0.00 63 GLY A O 15
ATOM 25907 N N . VAL A 1 64 ? 1.786 1.557 6.083 1.00 0.00 64 VAL A N 15
ATOM 25908 C CA . VAL A 1 64 ? 2.626 2.739 6.231 1.00 0.00 64 VAL A CA 15
ATOM 25909 C C . VAL A 1 64 ? 1.781 4.000 6.376 1.00 0.00 64 VAL A C 15
ATOM 25910 O O . VAL A 1 64 ? 0.758 4.153 5.709 1.00 0.00 64 VAL A O 15
ATOM 25923 N N . GLU A 1 65 ? 2.216 4.902 7.249 1.00 0.00 65 GLU A N 15
ATOM 25924 C CA . GLU A 1 65 ? 1.500 6.151 7.479 1.00 0.00 65 GLU A CA 15
ATOM 25925 C C . GLU A 1 65 ? 2.157 7.300 6.722 1.00 0.00 65 GLU A C 15
ATOM 25926 O O . GLU A 1 65 ? 3.162 7.855 7.166 1.00 0.00 65 GLU A O 15
ATOM 25938 N N . LEU A 1 66 ? 1.581 7.652 5.578 1.00 0.00 66 LEU A N 15
ATOM 25939 C CA . LEU A 1 66 ? 2.111 8.734 4.756 1.00 0.00 66 LEU A CA 15
ATOM 25940 C C . LEU A 1 66 ? 2.118 10.050 5.528 1.00 0.00 66 LEU A C 15
ATOM 25941 O O . LEU A 1 66 ? 1.414 10.200 6.527 1.00 0.00 66 LEU A O 15
ATOM 25957 N N . ASP A 1 67 ? 2.918 11.001 5.057 1.00 0.00 67 ASP A N 15
ATOM 25958 C CA . ASP A 1 67 ? 3.019 12.305 5.702 1.00 0.00 67 ASP A CA 15
ATOM 25959 C C . ASP A 1 67 ? 1.908 13.235 5.226 1.00 0.00 67 ASP A C 15
ATOM 25960 O O . ASP A 1 67 ? 1.366 14.020 6.003 1.00 0.00 67 ASP A O 15
ATOM 25969 N N . LYS A 1 68 ? 1.575 13.143 3.942 1.00 0.00 68 LYS A N 15
ATOM 25970 C CA . LYS A 1 68 ? 0.530 13.978 3.362 1.00 0.00 68 LYS A CA 15
ATOM 25971 C C . LYS A 1 68 ? -0.677 13.135 2.954 1.00 0.00 68 LYS A C 15
ATOM 25972 O O . LYS A 1 68 ? -0.549 11.939 2.691 1.00 0.00 68 LYS A O 15
ATOM 25991 N N . PRO A 1 69 ? -1.871 13.751 2.897 1.00 0.00 69 PRO A N 15
ATOM 25992 C CA . PRO A 1 69 ? -3.105 13.052 2.520 1.00 0.00 69 PRO A CA 15
ATOM 25993 C C . PRO A 1 69 ? -3.004 12.401 1.145 1.00 0.00 69 PRO A C 15
ATOM 25994 O O . PRO A 1 69 ? -3.422 12.977 0.140 1.00 0.00 69 PRO A O 15
ATOM 26005 N N . GLU A 1 70 ? -2.444 11.197 1.107 1.00 0.00 70 GLU A N 15
ATOM 26006 C CA . GLU A 1 70 ? -2.286 10.466 -0.146 1.00 0.00 70 GLU A CA 15
ATOM 26007 C C . GLU A 1 70 ? -2.939 9.090 -0.062 1.00 0.00 70 GLU A C 15
ATOM 26008 O O . GLU A 1 70 ? -3.552 8.623 -1.021 1.00 0.00 70 GLU A O 15
ATOM 26020 N N . GLY A 1 71 ? -2.801 8.442 1.092 1.00 0.00 71 GLY A N 15
ATOM 26021 C CA . GLY A 1 71 ? -3.382 7.126 1.279 1.00 0.00 71 GLY A CA 15
ATOM 26022 C C . GLY A 1 71 ? -4.886 7.122 1.084 1.00 0.00 71 GLY A C 15
ATOM 26023 O O . GLY A 1 71 ? -5.480 8.151 0.761 1.00 0.00 71 GLY A O 15
ATOM 26027 N N . ASN A 1 72 ? -5.504 5.962 1.282 1.00 0.00 72 ASN A N 15
ATOM 26028 C CA . ASN A 1 72 ? -6.947 5.828 1.126 1.00 0.00 72 ASN A CA 15
ATOM 26029 C C . ASN A 1 72 ? -7.551 5.050 2.290 1.00 0.00 72 ASN A C 15
ATOM 26030 O O . ASN A 1 72 ? -8.550 4.348 2.129 1.00 0.00 72 ASN A O 15
ATOM 26041 N N . ASN A 1 73 ? -6.939 5.178 3.463 1.00 0.00 73 ASN A N 15
ATOM 26042 C CA . ASN A 1 73 ? -7.417 4.488 4.654 1.00 0.00 73 ASN A CA 15
ATOM 26043 C C . ASN A 1 73 ? -7.062 5.268 5.916 1.00 0.00 73 ASN A C 15
ATOM 26044 O O . ASN A 1 73 ? -6.455 6.337 5.845 1.00 0.00 73 ASN A O 15
ATOM 26055 N N . ASN A 1 74 ? -7.443 4.728 7.069 1.00 0.00 74 ASN A N 15
ATOM 26056 C CA . ASN A 1 74 ? -7.164 5.377 8.344 1.00 0.00 74 ASN A CA 15
ATOM 26057 C C . ASN A 1 74 ? -6.680 4.365 9.380 1.00 0.00 74 ASN A C 15
ATOM 26058 O O . ASN A 1 74 ? -6.812 4.585 10.584 1.00 0.00 74 ASN A O 15
ATOM 26069 N N . GLY A 1 75 ? -6.117 3.257 8.906 1.00 0.00 75 GLY A N 15
ATOM 26070 C CA . GLY A 1 75 ? -5.623 2.233 9.808 1.00 0.00 75 GLY A CA 15
ATOM 26071 C C . GLY A 1 75 ? -6.641 1.139 10.066 1.00 0.00 75 GLY A C 15
ATOM 26072 O O . GLY A 1 75 ? -6.277 -0.007 10.327 1.00 0.00 75 GLY A O 15
ATOM 26076 N N . THR A 1 76 ? -7.921 1.493 9.996 1.00 0.00 76 THR A N 15
ATOM 26077 C CA . THR A 1 76 ? -8.993 0.531 10.226 1.00 0.00 76 THR A CA 15
ATOM 26078 C C . THR A 1 76 ? -9.543 0.000 8.906 1.00 0.00 76 THR A C 15
ATOM 26079 O O . THR A 1 76 ? -10.215 0.720 8.169 1.00 0.00 76 THR A O 15
ATOM 26090 N N . TYR A 1 77 ? -9.256 -1.265 8.618 1.00 0.00 77 TYR A N 15
ATOM 26091 C CA . TYR A 1 77 ? -9.725 -1.892 7.389 1.00 0.00 77 TYR A CA 15
ATOM 26092 C C . TYR A 1 77 ? -10.943 -2.770 7.659 1.00 0.00 77 TYR A C 15
ATOM 26093 O O . TYR A 1 77 ? -10.821 -3.873 8.191 1.00 0.00 77 TYR A O 15
ATOM 26111 N N . ASP A 1 78 ? -12.119 -2.271 7.290 1.00 0.00 78 ASP A N 15
ATOM 26112 C CA . ASP A 1 78 ? -13.360 -3.008 7.494 1.00 0.00 78 ASP A CA 15
ATOM 26113 C C . ASP A 1 78 ? -13.612 -3.250 8.981 1.00 0.00 78 ASP A C 15
ATOM 26114 O O . ASP A 1 78 ? -14.246 -4.234 9.359 1.00 0.00 78 ASP A O 15
ATOM 26123 N N . GLY A 1 79 ? -13.112 -2.346 9.817 1.00 0.00 79 GLY A N 15
ATOM 26124 C CA . GLY A 1 79 ? -13.295 -2.481 11.250 1.00 0.00 79 GLY A CA 15
ATOM 26125 C C . GLY A 1 79 ? -12.015 -2.868 11.967 1.00 0.00 79 GLY A C 15
ATOM 26126 O O . GLY A 1 79 ? -11.778 -2.445 13.098 1.00 0.00 79 GLY A O 15
ATOM 26130 N N . ILE A 1 80 ? -11.190 -3.674 11.307 1.00 0.00 80 ILE A N 15
ATOM 26131 C CA . ILE A 1 80 ? -9.929 -4.116 11.889 1.00 0.00 80 ILE A CA 15
ATOM 26132 C C . ILE A 1 80 ? -8.936 -2.963 11.988 1.00 0.00 80 ILE A C 15
ATOM 26133 O O . ILE A 1 80 ? -8.382 -2.519 10.983 1.00 0.00 80 ILE A O 15
ATOM 26149 N N . ALA A 1 81 ? -8.715 -2.483 13.208 1.00 0.00 81 ALA A N 15
ATOM 26150 C CA . ALA A 1 81 ? -7.789 -1.382 13.439 1.00 0.00 81 ALA A CA 15
ATOM 26151 C C . ALA A 1 81 ? -6.360 -1.890 13.606 1.00 0.00 81 ALA A C 15
ATOM 26152 O O . ALA A 1 81 ? -6.026 -2.509 14.616 1.00 0.00 81 ALA A O 15
ATOM 26159 N N . TYR A 1 82 ? -5.522 -1.622 12.610 1.00 0.00 82 TYR A N 15
ATOM 26160 C CA . TYR A 1 82 ? -4.129 -2.051 12.648 1.00 0.00 82 TYR A CA 15
ATOM 26161 C C . TYR A 1 82 ? -3.245 -0.971 13.264 1.00 0.00 82 TYR A C 15
ATOM 26162 O O . TYR A 1 82 ? -2.243 -1.270 13.912 1.00 0.00 82 TYR A O 15
ATOM 26180 N N . PHE A 1 83 ? -3.625 0.285 13.057 1.00 0.00 83 PHE A N 15
ATOM 26181 C CA . PHE A 1 83 ? -2.868 1.411 13.591 1.00 0.00 83 PHE A CA 15
ATOM 26182 C C . PHE A 1 83 ? -3.720 2.675 13.620 1.00 0.00 83 PHE A C 15
ATOM 26183 O O . PHE A 1 83 ? -4.868 2.672 13.172 1.00 0.00 83 PHE A O 15
ATOM 26200 N N . GLU A 1 84 ? -3.153 3.754 14.149 1.00 0.00 84 GLU A N 15
ATOM 26201 C CA . GLU A 1 84 ? -3.862 5.026 14.236 1.00 0.00 84 GLU A CA 15
ATOM 26202 C C . GLU A 1 84 ? -3.259 6.051 13.282 1.00 0.00 84 GLU A C 15
ATOM 26203 O O . GLU A 1 84 ? -2.039 6.153 13.154 1.00 0.00 84 GLU A O 15
ATOM 26215 N N . CYS A 1 85 ? -4.122 6.809 12.614 1.00 0.00 85 CYS A N 15
ATOM 26216 C CA . CYS A 1 85 ? -3.675 7.828 11.671 1.00 0.00 85 CYS A CA 15
ATOM 26217 C C . CYS A 1 85 ? -4.851 8.656 11.167 1.00 0.00 85 CYS A C 15
ATOM 26218 O O . CYS A 1 85 ? -5.985 8.478 11.610 1.00 0.00 85 CYS A O 15
ATOM 26226 N N . LYS A 1 86 ? -4.573 9.564 10.236 1.00 0.00 86 LYS A N 15
ATOM 26227 C CA . LYS A 1 86 ? -5.607 10.421 9.671 1.00 0.00 86 LYS A CA 15
ATOM 26228 C C . LYS A 1 86 ? -6.679 9.593 8.969 1.00 0.00 86 LYS A C 15
ATOM 26229 O O . LYS A 1 86 ? -6.716 8.369 9.102 1.00 0.00 86 LYS A O 15
ATOM 26248 N N . GLU A 1 87 ? -7.547 10.267 8.223 1.00 0.00 87 GLU A N 15
ATOM 26249 C CA . GLU A 1 87 ? -8.620 9.593 7.501 1.00 0.00 87 GLU A CA 15
ATOM 26250 C C . GLU A 1 87 ? -8.086 8.905 6.248 1.00 0.00 87 GLU A C 15
ATOM 26251 O O . GLU A 1 87 ? -8.483 7.785 5.926 1.00 0.00 87 GLU A O 15
ATOM 26263 N N . LYS A 1 88 ? -7.187 9.585 5.543 1.00 0.00 88 LYS A N 15
ATOM 26264 C CA . LYS A 1 88 ? -6.602 9.038 4.325 1.00 0.00 88 LYS A CA 15
ATOM 26265 C C . LYS A 1 88 ? -5.087 9.229 4.313 1.00 0.00 88 LYS A C 15
ATOM 26266 O O . LYS A 1 88 ? -4.524 9.755 3.352 1.00 0.00 88 LYS A O 15
ATOM 26285 N N . HIS A 1 89 ? -4.433 8.798 5.386 1.00 0.00 89 HIS A N 15
ATOM 26286 C CA . HIS A 1 89 ? -2.984 8.921 5.499 1.00 0.00 89 HIS A CA 15
ATOM 26287 C C . HIS A 1 89 ? -2.319 7.547 5.494 1.00 0.00 89 HIS A C 15
ATOM 26288 O O . HIS A 1 89 ? -1.228 7.376 4.952 1.00 0.00 89 HIS A O 15
ATOM 26302 N N . GLY A 1 90 ? -2.987 6.571 6.101 1.00 0.00 90 GLY A N 15
ATOM 26303 C CA . GLY A 1 90 ? -2.446 5.225 6.153 1.00 0.00 90 GLY A CA 15
ATOM 26304 C C . GLY A 1 90 ? -2.776 4.419 4.913 1.00 0.00 90 GLY A C 15
ATOM 26305 O O . GLY A 1 90 ? -3.899 4.465 4.414 1.00 0.00 90 GLY A O 15
ATOM 26309 N N . ILE A 1 91 ? -1.792 3.679 4.411 1.00 0.00 91 ILE A N 15
ATOM 26310 C CA . ILE A 1 91 ? -1.982 2.859 3.221 1.00 0.00 91 ILE A CA 15
ATOM 26311 C C . ILE A 1 91 ? -1.325 1.492 3.384 1.00 0.00 91 ILE A C 15
ATOM 26312 O O . ILE A 1 91 ? -0.165 1.393 3.785 1.00 0.00 91 ILE A O 15
ATOM 26328 N N . PHE A 1 92 ? -2.074 0.440 3.071 1.00 0.00 92 PHE A N 15
ATOM 26329 C CA . PHE A 1 92 ? -1.565 -0.921 3.184 1.00 0.00 92 PHE A CA 15
ATOM 26330 C C . PHE A 1 92 ? -0.872 -1.352 1.895 1.00 0.00 92 PHE A C 15
ATOM 26331 O O . PHE A 1 92 ? -1.472 -1.332 0.820 1.00 0.00 92 PHE A O 15
ATOM 26348 N N . ALA A 1 93 ? 0.393 -1.742 2.010 1.00 0.00 93 ALA A N 15
ATOM 26349 C CA . ALA A 1 93 ? 1.166 -2.178 0.854 1.00 0.00 93 ALA A CA 15
ATOM 26350 C C . ALA A 1 93 ? 1.946 -3.454 1.165 1.00 0.00 93 ALA A C 15
ATOM 26351 O O . ALA A 1 93 ? 2.407 -3.648 2.290 1.00 0.00 93 ALA A O 15
ATOM 26358 N N . PRO A 1 94 ? 2.105 -4.343 0.169 1.00 0.00 94 PRO A N 15
ATOM 26359 C CA . PRO A 1 94 ? 2.835 -5.603 0.348 1.00 0.00 94 PRO A CA 15
ATOM 26360 C C . PRO A 1 94 ? 4.238 -5.384 0.906 1.00 0.00 94 PRO A C 15
ATOM 26361 O O . PRO A 1 94 ? 4.772 -4.277 0.848 1.00 0.00 94 PRO A O 15
ATOM 26372 N N . PRO A 1 95 ? 4.858 -6.443 1.454 1.00 0.00 95 PRO A N 15
ATOM 26373 C CA . PRO A 1 95 ? 6.208 -6.361 2.023 1.00 0.00 95 PRO A CA 15
ATOM 26374 C C . PRO A 1 95 ? 7.255 -6.003 0.973 1.00 0.00 95 PRO A C 15
ATOM 26375 O O . PRO A 1 95 ? 8.201 -5.268 1.252 1.00 0.00 95 PRO A O 15
ATOM 26386 N N . GLN A 1 96 ? 7.077 -6.527 -0.235 1.00 0.00 96 GLN A N 15
ATOM 26387 C CA . GLN A 1 96 ? 8.005 -6.261 -1.328 1.00 0.00 96 GLN A CA 15
ATOM 26388 C C . GLN A 1 96 ? 8.083 -4.767 -1.627 1.00 0.00 96 GLN A C 15
ATOM 26389 O O . GLN A 1 96 ? 9.090 -4.279 -2.141 1.00 0.00 96 GLN A O 15
ATOM 26403 N N . LYS A 1 97 ? 7.014 -4.044 -1.304 1.00 0.00 97 LYS A N 15
ATOM 26404 C CA . LYS A 1 97 ? 6.965 -2.606 -1.541 1.00 0.00 97 LYS A CA 15
ATOM 26405 C C . LYS A 1 97 ? 7.326 -1.832 -0.276 1.00 0.00 97 LYS A C 15
ATOM 26406 O O . LYS A 1 97 ? 6.784 -0.757 -0.018 1.00 0.00 97 LYS A O 15
ATOM 26425 N N . ILE A 1 98 ? 8.245 -2.384 0.510 1.00 0.00 98 ILE A N 15
ATOM 26426 C CA . ILE A 1 98 ? 8.677 -1.744 1.747 1.00 0.00 98 ILE A CA 15
ATOM 26427 C C . ILE A 1 98 ? 10.198 -1.663 1.820 1.00 0.00 98 ILE A C 15
ATOM 26428 O O . ILE A 1 98 ? 10.870 -2.657 2.095 1.00 0.00 98 ILE A O 15
ATOM 26444 N N . SER A 1 99 ? 10.734 -0.472 1.572 1.00 0.00 99 SER A N 15
ATOM 26445 C CA . SER A 1 99 ? 12.177 -0.261 1.610 1.00 0.00 99 SER A CA 15
ATOM 26446 C C . SER A 1 99 ? 12.526 0.950 2.470 1.00 0.00 99 SER A C 15
ATOM 26447 O O . SER A 1 99 ? 11.788 1.934 2.504 1.00 0.00 99 SER A O 15
ATOM 26455 N N . HIS A 1 100 ? 13.657 0.870 3.163 1.00 0.00 100 HIS A N 15
ATOM 26456 C CA . HIS A 1 100 ? 14.106 1.960 4.021 1.00 0.00 100 HIS A CA 15
ATOM 26457 C C . HIS A 1 100 ? 14.311 3.238 3.216 1.00 0.00 100 HIS A C 15
ATOM 26458 O O . HIS A 1 100 ? 15.029 3.245 2.216 1.00 0.00 100 HIS A O 15
ATOM 26472 N N . ILE A 1 101 ? 13.677 4.319 3.658 1.00 0.00 101 ILE A N 15
ATOM 26473 C CA . ILE A 1 101 ? 13.791 5.603 2.979 1.00 0.00 101 ILE A CA 15
ATOM 26474 C C . ILE A 1 101 ? 15.220 6.142 3.064 1.00 0.00 101 ILE A C 15
ATOM 26475 O O . ILE A 1 101 ? 15.692 6.496 4.144 1.00 0.00 101 ILE A O 15
ATOM 26491 N N . PRO A 1 102 ? 15.932 6.212 1.924 1.00 0.00 102 PRO A N 15
ATOM 26492 C CA . PRO A 1 102 ? 17.311 6.710 1.886 1.00 0.00 102 PRO A CA 15
ATOM 26493 C C . PRO A 1 102 ? 17.461 8.055 2.590 1.00 0.00 102 PRO A C 15
ATOM 26494 O O . PRO A 1 102 ? 16.487 8.621 3.084 1.00 0.00 102 PRO A O 15
ATOM 26505 N N . GLU A 1 103 ? 18.689 8.561 2.631 1.00 0.00 103 GLU A N 15
ATOM 26506 C CA . GLU A 1 103 ? 18.968 9.839 3.274 1.00 0.00 103 GLU A CA 15
ATOM 26507 C C . GLU A 1 103 ? 19.043 10.963 2.245 1.00 0.00 103 GLU A C 15
ATOM 26508 O O . GLU A 1 103 ? 19.783 11.931 2.422 1.00 0.00 103 GLU A O 15
ATOM 26520 N N . ASN A 1 104 ? 18.273 10.826 1.171 1.00 0.00 104 ASN A N 15
ATOM 26521 C CA . ASN A 1 104 ? 18.252 11.830 0.114 1.00 0.00 104 ASN A CA 15
ATOM 26522 C C . ASN A 1 104 ? 16.958 11.746 -0.690 1.00 0.00 104 ASN A C 15
ATOM 26523 O O . ASN A 1 104 ? 16.937 12.049 -1.883 1.00 0.00 104 ASN A O 15
ATOM 26534 N N . PHE A 1 105 ? 15.882 11.333 -0.029 1.00 0.00 105 PHE A N 15
ATOM 26535 C CA . PHE A 1 105 ? 14.583 11.211 -0.682 1.00 0.00 105 PHE A CA 15
ATOM 26536 C C . PHE A 1 105 ? 13.617 12.277 -0.179 1.00 0.00 105 PHE A C 15
ATOM 26537 O O . PHE A 1 105 ? 12.850 12.851 -0.952 1.00 0.00 105 PHE A O 15
ATOM 26554 N N . ASP A 1 106 ? 13.661 12.535 1.123 1.00 0.00 106 ASP A N 15
ATOM 26555 C CA . ASP A 1 106 ? 12.792 13.532 1.735 1.00 0.00 106 ASP A CA 15
ATOM 26556 C C . ASP A 1 106 ? 13.605 14.683 2.319 1.00 0.00 106 ASP A C 15
ATOM 26557 O O . ASP A 1 106 ? 13.183 15.838 2.276 1.00 0.00 106 ASP A O 15
ATOM 26566 N N . ASP A 1 107 ? 14.773 14.359 2.862 1.00 0.00 107 ASP A N 15
ATOM 26567 C CA . ASP A 1 107 ? 15.646 15.365 3.455 1.00 0.00 107 ASP A CA 15
ATOM 26568 C C . ASP A 1 107 ? 14.955 16.067 4.620 1.00 0.00 107 ASP A C 15
ATOM 26569 O O . ASP A 1 107 ? 15.201 17.243 4.883 1.00 0.00 107 ASP A O 15
ATOM 26578 N N . TYR A 1 108 ? 14.089 15.336 5.314 1.00 0.00 108 TYR A N 15
ATOM 26579 C CA . TYR A 1 108 ? 13.363 15.887 6.452 1.00 0.00 108 TYR A CA 15
ATOM 26580 C C . TYR A 1 108 ? 13.215 14.849 7.559 1.00 0.00 108 TYR A C 15
ATOM 26581 O O . TYR A 1 108 ? 12.373 13.954 7.477 1.00 0.00 108 TYR A O 15
ATOM 26599 N N . VAL A 1 109 ? 14.038 14.976 8.596 1.00 0.00 109 VAL A N 15
ATOM 26600 C CA . VAL A 1 109 ? 13.998 14.049 9.721 1.00 0.00 109 VAL A CA 15
ATOM 26601 C C . VAL A 1 109 ? 13.469 14.734 10.977 1.00 0.00 109 VAL A C 15
ATOM 26602 O O . VAL A 1 109 ? 14.239 15.268 11.775 1.00 0.00 109 VAL A O 15
ATOM 26615 N N . ASP A 1 110 ? 12.151 14.713 11.145 1.00 0.00 110 ASP A N 15
ATOM 26616 C CA . ASP A 1 110 ? 11.519 15.332 12.304 1.00 0.00 110 ASP A CA 15
ATOM 26617 C C . ASP A 1 110 ? 10.086 14.836 12.471 1.00 0.00 110 ASP A C 15
ATOM 26618 O O . ASP A 1 110 ? 9.187 15.605 12.809 1.00 0.00 110 ASP A O 15
ATOM 26627 N N . ILE A 1 111 ? 9.881 13.545 12.232 1.00 0.00 111 ILE A N 15
ATOM 26628 C CA . ILE A 1 111 ? 8.558 12.945 12.355 1.00 0.00 111 ILE A CA 15
ATOM 26629 C C . ILE A 1 111 ? 8.646 11.535 12.933 1.00 0.00 111 ILE A C 15
ATOM 26630 O O . ILE A 1 111 ? 9.336 10.672 12.389 1.00 0.00 111 ILE A O 15
ATOM 26646 N N . ASN A 1 112 ? 7.942 11.307 14.036 1.00 0.00 112 ASN A N 15
ATOM 26647 C CA . ASN A 1 112 ? 7.940 10.002 14.687 1.00 0.00 112 ASN A CA 15
ATOM 26648 C C . ASN A 1 112 ? 9.347 9.611 15.126 1.00 0.00 112 ASN A C 15
ATOM 26649 O O . ASN A 1 112 ? 10.194 9.267 14.301 1.00 0.00 112 ASN A O 15
ATOM 26660 N N . GLU A 1 113 ? 9.591 9.665 16.431 1.00 0.00 113 GLU A N 15
ATOM 26661 C CA . GLU A 1 113 ? 10.896 9.315 16.981 1.00 0.00 113 GLU A CA 15
ATOM 26662 C C . GLU A 1 113 ? 10.777 8.895 18.442 1.00 0.00 113 GLU A C 15
ATOM 26663 O O . GLU A 1 113 ? 10.146 9.581 19.246 1.00 0.00 113 GLU A O 15
ATOM 26675 N N . ASP A 1 114 ? 11.387 7.763 18.778 1.00 0.00 114 ASP A N 15
ATOM 26676 C CA . ASP A 1 114 ? 11.351 7.250 20.142 1.00 0.00 114 ASP A CA 15
ATOM 26677 C C . ASP A 1 114 ? 12.728 7.331 20.791 1.00 0.00 114 ASP A C 15
ATOM 26678 O O . ASP A 1 114 ? 12.866 7.792 21.924 1.00 0.00 114 ASP A O 15
ATOM 26687 N N . GLU A 1 115 ? 13.746 6.881 20.065 1.00 0.00 115 GLU A N 15
ATOM 26688 C CA . GLU A 1 115 ? 15.114 6.902 20.569 1.00 0.00 115 GLU A CA 15
ATOM 26689 C C . GLU A 1 115 ? 15.241 6.059 21.834 1.00 0.00 115 GLU A C 15
ATOM 26690 O O . GLU A 1 115 ? 15.942 6.434 22.775 1.00 0.00 115 GLU A O 15
ATOM 26702 N N . ASP A 1 116 ? 14.559 4.919 21.852 1.00 0.00 116 ASP A N 15
ATOM 26703 C CA . ASP A 1 116 ? 14.595 4.023 23.001 1.00 0.00 116 ASP A CA 15
ATOM 26704 C C . ASP A 1 116 ? 15.379 2.755 22.678 1.00 0.00 116 ASP A C 15
ATOM 26705 O O . ASP A 1 116 ? 16.344 2.417 23.364 1.00 0.00 116 ASP A O 15
ATOM 26714 N N . SER A 1 117 ? 14.956 2.056 21.629 1.00 0.00 117 SER A N 15
ATOM 26715 C CA . SER A 1 117 ? 15.619 0.825 21.214 1.00 0.00 117 SER A CA 15
ATOM 26716 C C . SER A 1 117 ? 16.815 1.125 20.317 1.00 0.00 117 SER A C 15
ATOM 26717 O O . SER A 1 117 ? 16.676 1.757 19.270 1.00 0.00 117 SER A O 15
ATOM 26725 N N . GLY A 1 118 ? 17.991 0.668 20.736 1.00 0.00 118 GLY A N 15
ATOM 26726 C CA . GLY A 1 118 ? 19.196 0.898 19.959 1.00 0.00 118 GLY A CA 15
ATOM 26727 C C . GLY A 1 118 ? 20.024 2.051 20.498 1.00 0.00 118 GLY A C 15
ATOM 26728 O O . GLY A 1 118 ? 19.940 3.167 19.987 1.00 0.00 118 GLY A O 15
ATOM 26732 N N . PRO A 1 119 ? 20.839 1.808 21.538 1.00 0.00 119 PRO A N 15
ATOM 26733 C CA . PRO A 1 119 ? 21.684 2.846 22.138 1.00 0.00 119 PRO A CA 15
ATOM 26734 C C . PRO A 1 119 ? 22.540 3.566 21.101 1.00 0.00 119 PRO A C 15
ATOM 26735 O O . PRO A 1 119 ? 23.664 3.155 20.817 1.00 0.00 119 PRO A O 15
ATOM 26746 N N . SER A 1 120 ? 22.000 4.643 20.539 1.00 0.00 120 SER A N 15
ATOM 26747 C CA . SER A 1 120 ? 22.715 5.421 19.534 1.00 0.00 120 SER A CA 15
ATOM 26748 C C . SER A 1 120 ? 21.907 6.648 19.121 1.00 0.00 120 SER A C 15
ATOM 26749 O O . SER A 1 120 ? 20.904 6.984 19.750 1.00 0.00 120 SER A O 15
ATOM 26757 N N . SER A 1 121 ? 22.352 7.313 18.060 1.00 0.00 121 SER A N 15
ATOM 26758 C CA . SER A 1 121 ? 21.672 8.502 17.562 1.00 0.00 121 SER A CA 15
ATOM 26759 C C . SER A 1 121 ? 22.136 8.843 16.149 1.00 0.00 121 SER A C 15
ATOM 26760 O O . SER A 1 121 ? 23.199 8.401 15.712 1.00 0.00 121 SER A O 15
ATOM 26768 N N . GLY A 1 122 ? 21.333 9.630 15.441 1.00 0.00 122 GLY A N 15
ATOM 26769 C CA . GLY A 1 122 ? 21.679 10.016 14.086 1.00 0.00 122 GLY A CA 15
ATOM 26770 C C . GLY A 1 122 ? 21.424 11.485 13.819 1.00 0.00 122 GLY A C 15
ATOM 26771 O O . GLY A 1 122 ? 20.253 11.911 13.907 1.00 0.00 122 GLY A O 15
ATOM 26776 N N . GLY A 1 1 ? 31.833 1.305 -8.872 1.00 0.00 1 GLY A N 16
ATOM 26777 C CA . GLY A 1 1 ? 31.778 2.697 -8.346 1.00 0.00 1 GLY A CA 16
ATOM 26778 C C . GLY A 1 1 ? 32.898 3.566 -8.885 1.00 0.00 1 GLY A C 16
ATOM 26779 O O . GLY A 1 1 ? 33.201 3.529 -10.077 1.00 0.00 1 GLY A O 16
ATOM 26785 N N . SER A 1 2 ? 33.513 4.348 -8.004 1.00 0.00 2 SER A N 16
ATOM 26786 C CA . SER A 1 2 ? 34.606 5.230 -8.399 1.00 0.00 2 SER A CA 16
ATOM 26787 C C . SER A 1 2 ? 35.510 5.542 -7.210 1.00 0.00 2 SER A C 16
ATOM 26788 O O . SER A 1 2 ? 35.035 5.923 -6.141 1.00 0.00 2 SER A O 16
ATOM 26796 N N . SER A 1 3 ? 36.814 5.378 -7.408 1.00 0.00 3 SER A N 16
ATOM 26797 C CA . SER A 1 3 ? 37.785 5.642 -6.352 1.00 0.00 3 SER A CA 16
ATOM 26798 C C . SER A 1 3 ? 39.083 6.194 -6.932 1.00 0.00 3 SER A C 16
ATOM 26799 O O . SER A 1 3 ? 39.602 7.208 -6.466 1.00 0.00 3 SER A O 16
ATOM 26807 N N . GLY A 1 4 ? 39.603 5.519 -7.953 1.00 0.00 4 GLY A N 16
ATOM 26808 C CA . GLY A 1 4 ? 40.836 5.957 -8.580 1.00 0.00 4 GLY A CA 16
ATOM 26809 C C . GLY A 1 4 ? 41.789 4.808 -8.849 1.00 0.00 4 GLY A C 16
ATOM 26810 O O . GLY A 1 4 ? 42.549 4.404 -7.969 1.00 0.00 4 GLY A O 16
ATOM 26814 N N . SER A 1 5 ? 41.748 4.282 -10.069 1.00 0.00 5 SER A N 16
ATOM 26815 C CA . SER A 1 5 ? 42.615 3.174 -10.453 1.00 0.00 5 SER A CA 16
ATOM 26816 C C . SER A 1 5 ? 42.450 2.842 -11.933 1.00 0.00 5 SER A C 16
ATOM 26817 O O . SER A 1 5 ? 41.765 3.554 -12.666 1.00 0.00 5 SER A O 16
ATOM 26825 N N . SER A 1 6 ? 43.084 1.756 -12.364 1.00 0.00 6 SER A N 16
ATOM 26826 C CA . SER A 1 6 ? 43.009 1.328 -13.755 1.00 0.00 6 SER A CA 16
ATOM 26827 C C . SER A 1 6 ? 42.985 -0.193 -13.855 1.00 0.00 6 SER A C 16
ATOM 26828 O O . SER A 1 6 ? 43.948 -0.864 -13.485 1.00 0.00 6 SER A O 16
ATOM 26836 N N . GLY A 1 7 ? 41.878 -0.732 -14.356 1.00 0.00 7 GLY A N 16
ATOM 26837 C CA . GLY A 1 7 ? 41.749 -2.171 -14.496 1.00 0.00 7 GLY A CA 16
ATOM 26838 C C . GLY A 1 7 ? 40.643 -2.741 -13.630 1.00 0.00 7 GLY A C 16
ATOM 26839 O O . GLY A 1 7 ? 40.859 -3.046 -12.457 1.00 0.00 7 GLY A O 16
ATOM 26843 N N . VAL A 1 8 ? 39.456 -2.884 -14.209 1.00 0.00 8 VAL A N 16
ATOM 26844 C CA . VAL A 1 8 ? 38.311 -3.421 -13.483 1.00 0.00 8 VAL A CA 16
ATOM 26845 C C . VAL A 1 8 ? 38.060 -4.879 -13.854 1.00 0.00 8 VAL A C 16
ATOM 26846 O O . VAL A 1 8 ? 36.918 -5.341 -13.861 1.00 0.00 8 VAL A O 16
ATOM 26859 N N . GLU A 1 9 ? 39.133 -5.599 -14.162 1.00 0.00 9 GLU A N 16
ATOM 26860 C CA . GLU A 1 9 ? 39.029 -7.005 -14.535 1.00 0.00 9 GLU A CA 16
ATOM 26861 C C . GLU A 1 9 ? 38.404 -7.823 -13.409 1.00 0.00 9 GLU A C 16
ATOM 26862 O O . GLU A 1 9 ? 37.706 -8.805 -13.656 1.00 0.00 9 GLU A O 16
ATOM 26874 N N . HIS A 1 10 ? 38.658 -7.408 -12.172 1.00 0.00 10 HIS A N 16
ATOM 26875 C CA . HIS A 1 10 ? 38.120 -8.102 -11.008 1.00 0.00 10 HIS A CA 16
ATOM 26876 C C . HIS A 1 10 ? 36.618 -7.867 -10.882 1.00 0.00 10 HIS A C 16
ATOM 26877 O O . HIS A 1 10 ? 36.173 -7.048 -10.077 1.00 0.00 10 HIS A O 16
ATOM 26891 N N . GLU A 1 11 ? 35.841 -8.591 -11.680 1.00 0.00 11 GLU A N 16
ATOM 26892 C CA . GLU A 1 11 ? 34.390 -8.462 -11.657 1.00 0.00 11 GLU A CA 16
ATOM 26893 C C . GLU A 1 11 ? 33.789 -9.278 -10.517 1.00 0.00 11 GLU A C 16
ATOM 26894 O O . GLU A 1 11 ? 33.474 -10.456 -10.683 1.00 0.00 11 GLU A O 16
ATOM 26906 N N . GLN A 1 12 ? 33.633 -8.644 -9.360 1.00 0.00 12 GLN A N 16
ATOM 26907 C CA . GLN A 1 12 ? 33.070 -9.311 -8.192 1.00 0.00 12 GLN A CA 16
ATOM 26908 C C . GLN A 1 12 ? 31.559 -9.110 -8.127 1.00 0.00 12 GLN A C 16
ATOM 26909 O O . GLN A 1 12 ? 30.974 -8.446 -8.983 1.00 0.00 12 GLN A O 16
ATOM 26923 N N . GLN A 1 13 ? 30.934 -9.687 -7.105 1.00 0.00 13 GLN A N 16
ATOM 26924 C CA . GLN A 1 13 ? 29.492 -9.571 -6.928 1.00 0.00 13 GLN A CA 16
ATOM 26925 C C . GLN A 1 13 ? 28.747 -10.182 -8.112 1.00 0.00 13 GLN A C 16
ATOM 26926 O O . GLN A 1 13 ? 28.515 -9.518 -9.121 1.00 0.00 13 GLN A O 16
ATOM 26940 N N . VAL A 1 14 ? 28.375 -11.451 -7.978 1.00 0.00 14 VAL A N 16
ATOM 26941 C CA . VAL A 1 14 ? 27.657 -12.152 -9.037 1.00 0.00 14 VAL A CA 16
ATOM 26942 C C . VAL A 1 14 ? 26.370 -12.773 -8.508 1.00 0.00 14 VAL A C 16
ATOM 26943 O O . VAL A 1 14 ? 25.920 -13.809 -9.000 1.00 0.00 14 VAL A O 16
ATOM 26956 N N . THR A 1 15 ? 25.780 -12.136 -7.502 1.00 0.00 15 THR A N 16
ATOM 26957 C CA . THR A 1 15 ? 24.543 -12.626 -6.906 1.00 0.00 15 THR A CA 16
ATOM 26958 C C . THR A 1 15 ? 23.646 -11.468 -6.482 1.00 0.00 15 THR A C 16
ATOM 26959 O O . THR A 1 15 ? 22.472 -11.414 -6.847 1.00 0.00 15 THR A O 16
ATOM 26970 N N . GLU A 1 16 ? 24.209 -10.543 -5.712 1.00 0.00 16 GLU A N 16
ATOM 26971 C CA . GLU A 1 16 ? 23.462 -9.382 -5.237 1.00 0.00 16 GLU A CA 16
ATOM 26972 C C . GLU A 1 16 ? 22.314 -9.809 -4.327 1.00 0.00 16 GLU A C 16
ATOM 26973 O O . GLU A 1 16 ? 21.640 -10.806 -4.588 1.00 0.00 16 GLU A O 16
ATOM 26985 N N . SER A 1 17 ? 22.097 -9.049 -3.259 1.00 0.00 17 SER A N 16
ATOM 26986 C CA . SER A 1 17 ? 21.031 -9.348 -2.313 1.00 0.00 17 SER A CA 16
ATOM 26987 C C . SER A 1 17 ? 20.248 -8.083 -1.959 1.00 0.00 17 SER A C 16
ATOM 26988 O O . SER A 1 17 ? 20.837 -7.057 -1.619 1.00 0.00 17 SER A O 16
ATOM 26996 N N . PRO A 1 18 ? 18.905 -8.137 -2.033 1.00 0.00 18 PRO A N 16
ATOM 26997 C CA . PRO A 1 18 ? 18.053 -6.986 -1.716 1.00 0.00 18 PRO A CA 16
ATOM 26998 C C . PRO A 1 18 ? 17.990 -6.707 -0.219 1.00 0.00 18 PRO A C 16
ATOM 26999 O O . PRO A 1 18 ? 18.087 -5.559 0.214 1.00 0.00 18 PRO A O 16
ATOM 27010 N N . SER A 1 19 ? 17.825 -7.766 0.569 1.00 0.00 19 SER A N 16
ATOM 27011 C CA . SER A 1 19 ? 17.747 -7.636 2.019 1.00 0.00 19 SER A CA 16
ATOM 27012 C C . SER A 1 19 ? 18.244 -8.905 2.705 1.00 0.00 19 SER A C 16
ATOM 27013 O O . SER A 1 19 ? 18.550 -9.899 2.047 1.00 0.00 19 SER A O 16
ATOM 27021 N N . LEU A 1 20 ? 18.319 -8.863 4.032 1.00 0.00 20 LEU A N 16
ATOM 27022 C CA . LEU A 1 20 ? 18.778 -10.010 4.807 1.00 0.00 20 LEU A CA 16
ATOM 27023 C C . LEU A 1 20 ? 17.639 -10.598 5.636 1.00 0.00 20 LEU A C 16
ATOM 27024 O O . LEU A 1 20 ? 16.675 -9.905 5.963 1.00 0.00 20 LEU A O 16
ATOM 27040 N N . ALA A 1 21 ? 17.757 -11.878 5.971 1.00 0.00 21 ALA A N 16
ATOM 27041 C CA . ALA A 1 21 ? 16.738 -12.558 6.762 1.00 0.00 21 ALA A CA 16
ATOM 27042 C C . ALA A 1 21 ? 17.200 -13.953 7.168 1.00 0.00 21 ALA A C 16
ATOM 27043 O O . ALA A 1 21 ? 17.577 -14.183 8.317 1.00 0.00 21 ALA A O 16
ATOM 27050 N N . SER A 1 22 ? 17.167 -14.883 6.218 1.00 0.00 22 SER A N 16
ATOM 27051 C CA . SER A 1 22 ? 17.583 -16.256 6.478 1.00 0.00 22 SER A CA 16
ATOM 27052 C C . SER A 1 22 ? 16.734 -16.882 7.579 1.00 0.00 22 SER A C 16
ATOM 27053 O O . SER A 1 22 ? 17.223 -17.683 8.375 1.00 0.00 22 SER A O 16
ATOM 27061 N N . VAL A 1 23 ? 15.458 -16.512 7.617 1.00 0.00 23 VAL A N 16
ATOM 27062 C CA . VAL A 1 23 ? 14.539 -17.038 8.620 1.00 0.00 23 VAL A CA 16
ATOM 27063 C C . VAL A 1 23 ? 13.246 -17.532 7.976 1.00 0.00 23 VAL A C 16
ATOM 27064 O O . VAL A 1 23 ? 12.264 -16.794 7.891 1.00 0.00 23 VAL A O 16
ATOM 27077 N N . PRO A 1 24 ? 13.228 -18.793 7.513 1.00 0.00 24 PRO A N 16
ATOM 27078 C CA . PRO A 1 24 ? 12.046 -19.383 6.874 1.00 0.00 24 PRO A CA 16
ATOM 27079 C C . PRO A 1 24 ? 10.919 -19.642 7.870 1.00 0.00 24 PRO A C 16
ATOM 27080 O O . PRO A 1 24 ? 10.520 -20.786 8.089 1.00 0.00 24 PRO A O 16
ATOM 27091 N N . THR A 1 25 ? 10.406 -18.571 8.468 1.00 0.00 25 THR A N 16
ATOM 27092 C CA . THR A 1 25 ? 9.323 -18.682 9.439 1.00 0.00 25 THR A CA 16
ATOM 27093 C C . THR A 1 25 ? 8.072 -17.969 8.940 1.00 0.00 25 THR A C 16
ATOM 27094 O O . THR A 1 25 ? 7.315 -17.397 9.725 1.00 0.00 25 THR A O 16
ATOM 27105 N N . ALA A 1 26 ? 7.859 -18.006 7.628 1.00 0.00 26 ALA A N 16
ATOM 27106 C CA . ALA A 1 26 ? 6.698 -17.364 7.023 1.00 0.00 26 ALA A CA 16
ATOM 27107 C C . ALA A 1 26 ? 6.690 -15.866 7.308 1.00 0.00 26 ALA A C 16
ATOM 27108 O O . ALA A 1 26 ? 5.636 -15.274 7.542 1.00 0.00 26 ALA A O 16
ATOM 27115 N N . ASP A 1 27 ? 7.872 -15.258 7.285 1.00 0.00 27 ASP A N 16
ATOM 27116 C CA . ASP A 1 27 ? 8.001 -13.827 7.540 1.00 0.00 27 ASP A CA 16
ATOM 27117 C C . ASP A 1 27 ? 8.520 -13.099 6.305 1.00 0.00 27 ASP A C 16
ATOM 27118 O O . ASP A 1 27 ? 9.149 -13.702 5.435 1.00 0.00 27 ASP A O 16
ATOM 27127 N N . GLU A 1 28 ? 8.251 -11.799 6.233 1.00 0.00 28 GLU A N 16
ATOM 27128 C CA . GLU A 1 28 ? 8.690 -10.989 5.103 1.00 0.00 28 GLU A CA 16
ATOM 27129 C C . GLU A 1 28 ? 9.297 -9.673 5.578 1.00 0.00 28 GLU A C 16
ATOM 27130 O O . GLU A 1 28 ? 10.365 -9.268 5.118 1.00 0.00 28 GLU A O 16
ATOM 27142 N N . LEU A 1 29 ? 8.610 -9.008 6.502 1.00 0.00 29 LEU A N 16
ATOM 27143 C CA . LEU A 1 29 ? 9.082 -7.738 7.040 1.00 0.00 29 LEU A CA 16
ATOM 27144 C C . LEU A 1 29 ? 9.524 -7.891 8.492 1.00 0.00 29 LEU A C 16
ATOM 27145 O O . LEU A 1 29 ? 9.335 -6.989 9.307 1.00 0.00 29 LEU A O 16
ATOM 27161 N N . PHE A 1 30 ? 10.113 -9.041 8.807 1.00 0.00 30 PHE A N 16
ATOM 27162 C CA . PHE A 1 30 ? 10.582 -9.313 10.162 1.00 0.00 30 PHE A CA 16
ATOM 27163 C C . PHE A 1 30 ? 11.718 -8.369 10.543 1.00 0.00 30 PHE A C 16
ATOM 27164 O O . PHE A 1 30 ? 11.862 -7.995 11.708 1.00 0.00 30 PHE A O 16
ATOM 27181 N N . ASP A 1 31 ? 12.521 -7.987 9.556 1.00 0.00 31 ASP A N 16
ATOM 27182 C CA . ASP A 1 31 ? 13.643 -7.086 9.789 1.00 0.00 31 ASP A CA 16
ATOM 27183 C C . ASP A 1 31 ? 13.163 -5.647 9.947 1.00 0.00 31 ASP A C 16
ATOM 27184 O O . ASP A 1 31 ? 13.768 -4.855 10.669 1.00 0.00 31 ASP A O 16
ATOM 27193 N N . PHE A 1 32 ? 12.071 -5.315 9.265 1.00 0.00 32 PHE A N 16
ATOM 27194 C CA . PHE A 1 32 ? 11.509 -3.971 9.330 1.00 0.00 32 PHE A CA 16
ATOM 27195 C C . PHE A 1 32 ? 10.783 -3.748 10.653 1.00 0.00 32 PHE A C 16
ATOM 27196 O O . PHE A 1 32 ? 9.683 -4.259 10.862 1.00 0.00 32 PHE A O 16
ATOM 27213 N N . HIS A 1 33 ? 11.406 -2.982 11.544 1.00 0.00 33 HIS A N 16
ATOM 27214 C CA . HIS A 1 33 ? 10.819 -2.692 12.847 1.00 0.00 33 HIS A CA 16
ATOM 27215 C C . HIS A 1 33 ? 9.749 -1.611 12.732 1.00 0.00 33 HIS A C 16
ATOM 27216 O O . HIS A 1 33 ? 9.818 -0.744 11.860 1.00 0.00 33 HIS A O 16
ATOM 27230 N N . ILE A 1 34 ? 8.759 -1.669 13.617 1.00 0.00 34 ILE A N 16
ATOM 27231 C CA . ILE A 1 34 ? 7.673 -0.697 13.615 1.00 0.00 34 ILE A CA 16
ATOM 27232 C C . ILE A 1 34 ? 8.157 0.669 14.090 1.00 0.00 34 ILE A C 16
ATOM 27233 O O . ILE A 1 34 ? 8.958 0.766 15.019 1.00 0.00 34 ILE A O 16
ATOM 27249 N N . GLY A 1 35 ? 7.664 1.722 13.448 1.00 0.00 35 GLY A N 16
ATOM 27250 C CA . GLY A 1 35 ? 8.057 3.069 13.819 1.00 0.00 35 GLY A CA 16
ATOM 27251 C C . GLY A 1 35 ? 9.301 3.533 13.089 1.00 0.00 35 GLY A C 16
ATOM 27252 O O . GLY A 1 35 ? 10.054 4.364 13.597 1.00 0.00 35 GLY A O 16
ATOM 27256 N N . ASP A 1 36 ? 9.519 2.993 11.893 1.00 0.00 36 ASP A N 16
ATOM 27257 C CA . ASP A 1 36 ? 10.682 3.357 11.091 1.00 0.00 36 ASP A CA 16
ATOM 27258 C C . ASP A 1 36 ? 10.254 3.911 9.735 1.00 0.00 36 ASP A C 16
ATOM 27259 O O . ASP A 1 36 ? 9.182 3.581 9.229 1.00 0.00 36 ASP A O 16
ATOM 27268 N N . ARG A 1 37 ? 11.100 4.756 9.155 1.00 0.00 37 ARG A N 16
ATOM 27269 C CA . ARG A 1 37 ? 10.811 5.357 7.858 1.00 0.00 37 ARG A CA 16
ATOM 27270 C C . ARG A 1 37 ? 10.909 4.320 6.744 1.00 0.00 37 ARG A C 16
ATOM 27271 O O . ARG A 1 37 ? 11.895 3.591 6.646 1.00 0.00 37 ARG A O 16
ATOM 27292 N N . VAL A 1 38 ? 9.878 4.261 5.907 1.00 0.00 38 VAL A N 16
ATOM 27293 C CA . VAL A 1 38 ? 9.848 3.315 4.799 1.00 0.00 38 VAL A CA 16
ATOM 27294 C C . VAL A 1 38 ? 9.258 3.954 3.547 1.00 0.00 38 VAL A C 16
ATOM 27295 O O . VAL A 1 38 ? 8.415 4.846 3.633 1.00 0.00 38 VAL A O 16
ATOM 27308 N N . LEU A 1 39 ? 9.706 3.491 2.386 1.00 0.00 39 LEU A N 16
ATOM 27309 C CA . LEU A 1 39 ? 9.220 4.016 1.115 1.00 0.00 39 LEU A CA 16
ATOM 27310 C C . LEU A 1 39 ? 8.398 2.966 0.375 1.00 0.00 39 LEU A C 16
ATOM 27311 O O . LEU A 1 39 ? 8.856 1.843 0.164 1.00 0.00 39 LEU A O 16
ATOM 27327 N N . ILE A 1 40 ? 7.183 3.336 -0.013 1.00 0.00 40 ILE A N 16
ATOM 27328 C CA . ILE A 1 40 ? 6.297 2.423 -0.726 1.00 0.00 40 ILE A CA 16
ATOM 27329 C C . ILE A 1 40 ? 6.490 2.539 -2.234 1.00 0.00 40 ILE A C 16
ATOM 27330 O O . ILE A 1 40 ? 6.223 3.586 -2.825 1.00 0.00 40 ILE A O 16
ATOM 27346 N N . GLY A 1 41 ? 6.954 1.457 -2.851 1.00 0.00 41 GLY A N 16
ATOM 27347 C CA . GLY A 1 41 ? 7.174 1.457 -4.285 1.00 0.00 41 GLY A CA 16
ATOM 27348 C C . GLY A 1 41 ? 8.132 2.546 -4.731 1.00 0.00 41 GLY A C 16
ATOM 27349 O O . GLY A 1 41 ? 8.135 2.940 -5.897 1.00 0.00 41 GLY A O 16
ATOM 27353 N N . ASN A 1 42 ? 8.948 3.035 -3.801 1.00 0.00 42 ASN A N 16
ATOM 27354 C CA . ASN A 1 42 ? 9.915 4.084 -4.106 1.00 0.00 42 ASN A CA 16
ATOM 27355 C C . ASN A 1 42 ? 9.221 5.310 -4.694 1.00 0.00 42 ASN A C 16
ATOM 27356 O O . ASN A 1 42 ? 9.539 5.746 -5.802 1.00 0.00 42 ASN A O 16
ATOM 27367 N N . VAL A 1 43 ? 8.272 5.862 -3.946 1.00 0.00 43 VAL A N 16
ATOM 27368 C CA . VAL A 1 43 ? 7.533 7.036 -4.393 1.00 0.00 43 VAL A CA 16
ATOM 27369 C C . VAL A 1 43 ? 6.668 7.604 -3.272 1.00 0.00 43 VAL A C 16
ATOM 27370 O O . VAL A 1 43 ? 6.587 8.819 -3.093 1.00 0.00 43 VAL A O 16
ATOM 27383 N N . GLN A 1 44 ? 6.023 6.718 -2.521 1.00 0.00 44 GLN A N 16
ATOM 27384 C CA . GLN A 1 44 ? 5.164 7.134 -1.418 1.00 0.00 44 GLN A CA 16
ATOM 27385 C C . GLN A 1 44 ? 5.875 6.965 -0.076 1.00 0.00 44 GLN A C 16
ATOM 27386 O O . GLN A 1 44 ? 5.939 5.860 0.464 1.00 0.00 44 GLN A O 16
ATOM 27400 N N . PRO A 1 45 ? 6.421 8.061 0.483 1.00 0.00 45 PRO A N 16
ATOM 27401 C CA . PRO A 1 45 ? 7.128 8.022 1.766 1.00 0.00 45 PRO A CA 16
ATOM 27402 C C . PRO A 1 45 ? 6.174 7.901 2.950 1.00 0.00 45 PRO A C 16
ATOM 27403 O O . PRO A 1 45 ? 5.037 8.370 2.895 1.00 0.00 45 PRO A O 16
ATOM 27414 N N . GLY A 1 46 ? 6.645 7.269 4.021 1.00 0.00 46 GLY A N 16
ATOM 27415 C CA . GLY A 1 46 ? 5.822 7.098 5.203 1.00 0.00 46 GLY A CA 16
ATOM 27416 C C . GLY A 1 46 ? 6.531 6.328 6.299 1.00 0.00 46 GLY A C 16
ATOM 27417 O O . GLY A 1 46 ? 7.714 6.010 6.177 1.00 0.00 46 GLY A O 16
ATOM 27421 N N . ILE A 1 47 ? 5.807 6.029 7.373 1.00 0.00 47 ILE A N 16
ATOM 27422 C CA . ILE A 1 47 ? 6.373 5.291 8.496 1.00 0.00 47 ILE A CA 16
ATOM 27423 C C . ILE A 1 47 ? 5.687 3.941 8.665 1.00 0.00 47 ILE A C 16
ATOM 27424 O O . ILE A 1 47 ? 4.472 3.827 8.503 1.00 0.00 47 ILE A O 16
ATOM 27440 N N . LEU A 1 48 ? 6.471 2.917 8.992 1.00 0.00 48 LEU A N 16
ATOM 27441 C CA . LEU A 1 48 ? 5.934 1.574 9.183 1.00 0.00 48 LEU A CA 16
ATOM 27442 C C . LEU A 1 48 ? 5.167 1.479 10.498 1.00 0.00 48 LEU A C 16
ATOM 27443 O O . LEU A 1 48 ? 5.761 1.499 11.576 1.00 0.00 48 LEU A O 16
ATOM 27459 N N . ARG A 1 49 ? 3.846 1.377 10.401 1.00 0.00 49 ARG A N 16
ATOM 27460 C CA . ARG A 1 49 ? 2.999 1.282 11.584 1.00 0.00 49 ARG A CA 16
ATOM 27461 C C . ARG A 1 49 ? 2.550 -0.156 11.821 1.00 0.00 49 ARG A C 16
ATOM 27462 O O . ARG A 1 49 ? 2.337 -0.569 12.961 1.00 0.00 49 ARG A O 16
ATOM 27483 N N . PHE A 1 50 ? 2.408 -0.915 10.739 1.00 0.00 50 PHE A N 16
ATOM 27484 C CA . PHE A 1 50 ? 1.984 -2.306 10.832 1.00 0.00 50 PHE A CA 16
ATOM 27485 C C . PHE A 1 50 ? 2.652 -3.150 9.750 1.00 0.00 50 PHE A C 16
ATOM 27486 O O . PHE A 1 50 ? 3.176 -2.618 8.772 1.00 0.00 50 PHE A O 16
ATOM 27503 N N . LYS A 1 51 ? 2.631 -4.466 9.935 1.00 0.00 51 LYS A N 16
ATOM 27504 C CA . LYS A 1 51 ? 3.236 -5.382 8.974 1.00 0.00 51 LYS A CA 16
ATOM 27505 C C . LYS A 1 51 ? 2.937 -6.831 9.344 1.00 0.00 51 LYS A C 16
ATOM 27506 O O . LYS A 1 51 ? 3.554 -7.391 10.251 1.00 0.00 51 LYS A O 16
ATOM 27525 N N . GLY A 1 52 ? 1.987 -7.434 8.636 1.00 0.00 52 GLY A N 16
ATOM 27526 C CA . GLY A 1 52 ? 1.624 -8.812 8.906 1.00 0.00 52 GLY A CA 16
ATOM 27527 C C . GLY A 1 52 ? 0.400 -9.255 8.126 1.00 0.00 52 GLY A C 16
ATOM 27528 O O . GLY A 1 52 ? -0.173 -8.476 7.364 1.00 0.00 52 GLY A O 16
ATOM 27532 N N . GLU A 1 53 ? 0.000 -10.507 8.319 1.00 0.00 53 GLU A N 16
ATOM 27533 C CA . GLU A 1 53 ? -1.164 -11.050 7.628 1.00 0.00 53 GLU A CA 16
ATOM 27534 C C . GLU A 1 53 ? -2.439 -10.340 8.070 1.00 0.00 53 GLU A C 16
ATOM 27535 O O . GLU A 1 53 ? -2.544 -9.883 9.209 1.00 0.00 53 GLU A O 16
ATOM 27547 N N . THR A 1 54 ? -3.405 -10.247 7.161 1.00 0.00 54 THR A N 16
ATOM 27548 C CA . THR A 1 54 ? -4.673 -9.590 7.458 1.00 0.00 54 THR A CA 16
ATOM 27549 C C . THR A 1 54 ? -5.844 -10.539 7.227 1.00 0.00 54 THR A C 16
ATOM 27550 O O . THR A 1 54 ? -5.656 -11.690 6.836 1.00 0.00 54 THR A O 16
ATOM 27561 N N . SER A 1 55 ? -7.054 -10.047 7.473 1.00 0.00 55 SER A N 16
ATOM 27562 C CA . SER A 1 55 ? -8.257 -10.851 7.291 1.00 0.00 55 SER A CA 16
ATOM 27563 C C . SER A 1 55 ? -8.862 -10.621 5.910 1.00 0.00 55 SER A C 16
ATOM 27564 O O . SER A 1 55 ? -9.252 -11.568 5.226 1.00 0.00 55 SER A O 16
ATOM 27572 N N . PHE A 1 56 ? -8.937 -9.357 5.506 1.00 0.00 56 PHE A N 16
ATOM 27573 C CA . PHE A 1 56 ? -9.493 -9.001 4.207 1.00 0.00 56 PHE A CA 16
ATOM 27574 C C . PHE A 1 56 ? -8.701 -9.652 3.077 1.00 0.00 56 PHE A C 16
ATOM 27575 O O . PHE A 1 56 ? -9.253 -9.975 2.026 1.00 0.00 56 PHE A O 16
ATOM 27592 N N . ALA A 1 57 ? -7.405 -9.840 3.301 1.00 0.00 57 ALA A N 16
ATOM 27593 C CA . ALA A 1 57 ? -6.538 -10.452 2.302 1.00 0.00 57 ALA A CA 16
ATOM 27594 C C . ALA A 1 57 ? -5.396 -11.217 2.960 1.00 0.00 57 ALA A C 16
ATOM 27595 O O . ALA A 1 57 ? -5.023 -10.937 4.099 1.00 0.00 57 ALA A O 16
ATOM 27602 N N . LYS A 1 58 ? -4.844 -12.185 2.236 1.00 0.00 58 LYS A N 16
ATOM 27603 C CA . LYS A 1 58 ? -3.743 -12.992 2.749 1.00 0.00 58 LYS A CA 16
ATOM 27604 C C . LYS A 1 58 ? -2.401 -12.319 2.479 1.00 0.00 58 LYS A C 16
ATOM 27605 O O . LYS A 1 58 ? -2.339 -11.271 1.836 1.00 0.00 58 LYS A O 16
ATOM 27624 N N . GLY A 1 59 ? -1.329 -12.930 2.973 1.00 0.00 59 GLY A N 16
ATOM 27625 C CA . GLY A 1 59 ? -0.003 -12.375 2.774 1.00 0.00 59 GLY A CA 16
ATOM 27626 C C . GLY A 1 59 ? 0.281 -11.205 3.694 1.00 0.00 59 GLY A C 16
ATOM 27627 O O . GLY A 1 59 ? -0.632 -10.655 4.311 1.00 0.00 59 GLY A O 16
ATOM 27631 N N . PHE A 1 60 ? 1.549 -10.821 3.787 1.00 0.00 60 PHE A N 16
ATOM 27632 C CA . PHE A 1 60 ? 1.950 -9.707 4.638 1.00 0.00 60 PHE A CA 16
ATOM 27633 C C . PHE A 1 60 ? 1.362 -8.395 4.126 1.00 0.00 60 PHE A C 16
ATOM 27634 O O . PHE A 1 60 ? 1.272 -8.172 2.919 1.00 0.00 60 PHE A O 16
ATOM 27651 N N . TRP A 1 61 ? 0.965 -7.531 5.053 1.00 0.00 61 TRP A N 16
ATOM 27652 C CA . TRP A 1 61 ? 0.386 -6.241 4.698 1.00 0.00 61 TRP A CA 16
ATOM 27653 C C . TRP A 1 61 ? 0.907 -5.142 5.618 1.00 0.00 61 TRP A C 16
ATOM 27654 O O . TRP A 1 61 ? 0.489 -5.033 6.771 1.00 0.00 61 TRP A O 16
ATOM 27675 N N . ALA A 1 62 ? 1.825 -4.332 5.102 1.00 0.00 62 ALA A N 16
ATOM 27676 C CA . ALA A 1 62 ? 2.407 -3.244 5.877 1.00 0.00 62 ALA A CA 16
ATOM 27677 C C . ALA A 1 62 ? 1.555 -1.983 5.790 1.00 0.00 62 ALA A C 16
ATOM 27678 O O . ALA A 1 62 ? 1.271 -1.488 4.699 1.00 0.00 62 ALA A O 16
ATOM 27685 N N . GLY A 1 63 ? 1.151 -1.467 6.946 1.00 0.00 63 GLY A N 16
ATOM 27686 C CA . GLY A 1 63 ? 0.337 -0.266 6.980 1.00 0.00 63 GLY A CA 16
ATOM 27687 C C . GLY A 1 63 ? 1.165 0.984 7.200 1.00 0.00 63 GLY A C 16
ATOM 27688 O O . GLY A 1 63 ? 1.309 1.452 8.330 1.00 0.00 63 GLY A O 16
ATOM 27692 N N . VAL A 1 64 ? 1.714 1.524 6.119 1.00 0.00 64 VAL A N 16
ATOM 27693 C CA . VAL A 1 64 ? 2.536 2.725 6.194 1.00 0.00 64 VAL A CA 16
ATOM 27694 C C . VAL A 1 64 ? 1.677 3.970 6.386 1.00 0.00 64 VAL A C 16
ATOM 27695 O O . VAL A 1 64 ? 0.596 4.086 5.808 1.00 0.00 64 VAL A O 16
ATOM 27708 N N . GLU A 1 65 ? 2.167 4.900 7.200 1.00 0.00 65 GLU A N 16
ATOM 27709 C CA . GLU A 1 65 ? 1.448 6.139 7.468 1.00 0.00 65 GLU A CA 16
ATOM 27710 C C . GLU A 1 65 ? 2.046 7.295 6.674 1.00 0.00 65 GLU A C 16
ATOM 27711 O O . GLU A 1 65 ? 3.067 7.864 7.060 1.00 0.00 65 GLU A O 16
ATOM 27723 N N . LEU A 1 66 ? 1.406 7.635 5.561 1.00 0.00 66 LEU A N 16
ATOM 27724 C CA . LEU A 1 66 ? 1.877 8.722 4.710 1.00 0.00 66 LEU A CA 16
ATOM 27725 C C . LEU A 1 66 ? 1.769 10.063 5.430 1.00 0.00 66 LEU A C 16
ATOM 27726 O O . LEU A 1 66 ? 0.887 10.261 6.264 1.00 0.00 66 LEU A O 16
ATOM 27742 N N . ASP A 1 67 ? 2.673 10.980 5.101 1.00 0.00 67 ASP A N 16
ATOM 27743 C CA . ASP A 1 67 ? 2.681 12.301 5.716 1.00 0.00 67 ASP A CA 16
ATOM 27744 C C . ASP A 1 67 ? 1.592 13.189 5.121 1.00 0.00 67 ASP A C 16
ATOM 27745 O O . ASP A 1 67 ? 0.959 13.970 5.830 1.00 0.00 67 ASP A O 16
ATOM 27754 N N . LYS A 1 68 ? 1.380 13.064 3.815 1.00 0.00 68 LYS A N 16
ATOM 27755 C CA . LYS A 1 68 ? 0.367 13.855 3.127 1.00 0.00 68 LYS A CA 16
ATOM 27756 C C . LYS A 1 68 ? -0.849 13.001 2.776 1.00 0.00 68 LYS A C 16
ATOM 27757 O O . LYS A 1 68 ? -0.726 11.798 2.549 1.00 0.00 68 LYS A O 16
ATOM 27776 N N . PRO A 1 69 ? -2.045 13.614 2.727 1.00 0.00 69 PRO A N 16
ATOM 27777 C CA . PRO A 1 69 ? -3.287 12.902 2.400 1.00 0.00 69 PRO A CA 16
ATOM 27778 C C . PRO A 1 69 ? -3.236 12.252 1.022 1.00 0.00 69 PRO A C 16
ATOM 27779 O O . PRO A 1 69 ? -3.742 12.804 0.044 1.00 0.00 69 PRO A O 16
ATOM 27790 N N . GLU A 1 70 ? -2.620 11.077 0.948 1.00 0.00 70 GLU A N 16
ATOM 27791 C CA . GLU A 1 70 ? -2.502 10.354 -0.314 1.00 0.00 70 GLU A CA 16
ATOM 27792 C C . GLU A 1 70 ? -3.143 8.973 -0.216 1.00 0.00 70 GLU A C 16
ATOM 27793 O O . GLU A 1 70 ? -3.769 8.500 -1.166 1.00 0.00 70 GLU A O 16
ATOM 27805 N N . GLY A 1 71 ? -2.984 8.330 0.936 1.00 0.00 71 GLY A N 16
ATOM 27806 C CA . GLY A 1 71 ? -3.554 7.009 1.133 1.00 0.00 71 GLY A CA 16
ATOM 27807 C C . GLY A 1 71 ? -5.064 7.003 0.999 1.00 0.00 71 GLY A C 16
ATOM 27808 O O . GLY A 1 71 ? -5.640 7.879 0.354 1.00 0.00 71 GLY A O 16
ATOM 27812 N N . ASN A 1 72 ? -5.706 6.012 1.608 1.00 0.00 72 ASN A N 16
ATOM 27813 C CA . ASN A 1 72 ? -7.157 5.896 1.553 1.00 0.00 72 ASN A CA 16
ATOM 27814 C C . ASN A 1 72 ? -7.687 5.109 2.747 1.00 0.00 72 ASN A C 16
ATOM 27815 O O . ASN A 1 72 ? -8.667 4.373 2.634 1.00 0.00 72 ASN A O 16
ATOM 27826 N N . ASN A 1 73 ? -7.031 5.269 3.893 1.00 0.00 73 ASN A N 16
ATOM 27827 C CA . ASN A 1 73 ? -7.436 4.573 5.109 1.00 0.00 73 ASN A CA 16
ATOM 27828 C C . ASN A 1 73 ? -6.944 5.313 6.349 1.00 0.00 73 ASN A C 16
ATOM 27829 O O . ASN A 1 73 ? -6.064 6.168 6.265 1.00 0.00 73 ASN A O 16
ATOM 27840 N N . ASN A 1 74 ? -7.518 4.976 7.499 1.00 0.00 74 ASN A N 16
ATOM 27841 C CA . ASN A 1 74 ? -7.139 5.609 8.758 1.00 0.00 74 ASN A CA 16
ATOM 27842 C C . ASN A 1 74 ? -6.655 4.572 9.766 1.00 0.00 74 ASN A C 16
ATOM 27843 O O . ASN A 1 74 ? -6.856 4.721 10.970 1.00 0.00 74 ASN A O 16
ATOM 27854 N N . GLY A 1 75 ? -6.017 3.518 9.264 1.00 0.00 75 GLY A N 16
ATOM 27855 C CA . GLY A 1 75 ? -5.516 2.472 10.137 1.00 0.00 75 GLY A CA 16
ATOM 27856 C C . GLY A 1 75 ? -6.478 1.306 10.258 1.00 0.00 75 GLY A C 16
ATOM 27857 O O . GLY A 1 75 ? -6.063 0.173 10.498 1.00 0.00 75 GLY A O 16
ATOM 27861 N N . THR A 1 76 ? -7.767 1.585 10.093 1.00 0.00 76 THR A N 16
ATOM 27862 C CA . THR A 1 76 ? -8.790 0.551 10.185 1.00 0.00 76 THR A CA 16
ATOM 27863 C C . THR A 1 76 ? -9.237 0.102 8.798 1.00 0.00 76 THR A C 16
ATOM 27864 O O . THR A 1 76 ? -9.935 0.831 8.093 1.00 0.00 76 THR A O 16
ATOM 27875 N N . TYR A 1 77 ? -8.828 -1.102 8.412 1.00 0.00 77 TYR A N 16
ATOM 27876 C CA . TYR A 1 77 ? -9.185 -1.648 7.108 1.00 0.00 77 TYR A CA 16
ATOM 27877 C C . TYR A 1 77 ? -10.441 -2.511 7.203 1.00 0.00 77 TYR A C 16
ATOM 27878 O O . TYR A 1 77 ? -10.409 -3.614 7.748 1.00 0.00 77 TYR A O 16
ATOM 27896 N N . ASP A 1 78 ? -11.545 -1.999 6.669 1.00 0.00 78 ASP A N 16
ATOM 27897 C CA . ASP A 1 78 ? -12.811 -2.722 6.694 1.00 0.00 78 ASP A CA 16
ATOM 27898 C C . ASP A 1 78 ? -13.256 -2.991 8.128 1.00 0.00 78 ASP A C 16
ATOM 27899 O O . ASP A 1 78 ? -13.912 -3.994 8.406 1.00 0.00 78 ASP A O 16
ATOM 27908 N N . GLY A 1 79 ? -12.895 -2.088 9.033 1.00 0.00 79 GLY A N 16
ATOM 27909 C CA . GLY A 1 79 ? -13.265 -2.247 10.427 1.00 0.00 79 GLY A CA 16
ATOM 27910 C C . GLY A 1 79 ? -12.125 -2.779 11.273 1.00 0.00 79 GLY A C 16
ATOM 27911 O O . GLY A 1 79 ? -12.045 -2.496 12.468 1.00 0.00 79 GLY A O 16
ATOM 27915 N N . ILE A 1 80 ? -11.242 -3.554 10.651 1.00 0.00 80 ILE A N 16
ATOM 27916 C CA . ILE A 1 80 ? -10.100 -4.128 11.353 1.00 0.00 80 ILE A CA 16
ATOM 27917 C C . ILE A 1 80 ? -9.030 -3.074 11.616 1.00 0.00 80 ILE A C 16
ATOM 27918 O O . ILE A 1 80 ? -8.377 -2.593 10.690 1.00 0.00 80 ILE A O 16
ATOM 27934 N N . ALA A 1 81 ? -8.857 -2.717 12.885 1.00 0.00 81 ALA A N 16
ATOM 27935 C CA . ALA A 1 81 ? -7.867 -1.719 13.271 1.00 0.00 81 ALA A CA 16
ATOM 27936 C C . ALA A 1 81 ? -6.463 -2.314 13.281 1.00 0.00 81 ALA A C 16
ATOM 27937 O O . ALA A 1 81 ? -6.287 -3.511 13.509 1.00 0.00 81 ALA A O 16
ATOM 27944 N N . TYR A 1 82 ? -5.467 -1.470 13.034 1.00 0.00 82 TYR A N 16
ATOM 27945 C CA . TYR A 1 82 ? -4.077 -1.913 13.015 1.00 0.00 82 TYR A CA 16
ATOM 27946 C C . TYR A 1 82 ? -3.165 -0.867 13.649 1.00 0.00 82 TYR A C 16
ATOM 27947 O O . TYR A 1 82 ? -2.326 -1.189 14.490 1.00 0.00 82 TYR A O 16
ATOM 27965 N N . PHE A 1 83 ? -3.333 0.386 13.240 1.00 0.00 83 PHE A N 16
ATOM 27966 C CA . PHE A 1 83 ? -2.524 1.478 13.768 1.00 0.00 83 PHE A CA 16
ATOM 27967 C C . PHE A 1 83 ? -3.332 2.769 13.841 1.00 0.00 83 PHE A C 16
ATOM 27968 O O . PHE A 1 83 ? -4.513 2.796 13.495 1.00 0.00 83 PHE A O 16
ATOM 27985 N N . GLU A 1 84 ? -2.687 3.839 14.294 1.00 0.00 84 GLU A N 16
ATOM 27986 C CA . GLU A 1 84 ? -3.345 5.136 14.413 1.00 0.00 84 GLU A CA 16
ATOM 27987 C C . GLU A 1 84 ? -2.779 6.128 13.402 1.00 0.00 84 GLU A C 16
ATOM 27988 O O . GLU A 1 84 ? -1.566 6.211 13.212 1.00 0.00 84 GLU A O 16
ATOM 28000 N N . CYS A 1 85 ? -3.666 6.877 12.756 1.00 0.00 85 CYS A N 16
ATOM 28001 C CA . CYS A 1 85 ? -3.256 7.863 11.764 1.00 0.00 85 CYS A CA 16
ATOM 28002 C C . CYS A 1 85 ? -4.429 8.754 11.366 1.00 0.00 85 CYS A C 16
ATOM 28003 O O . CYS A 1 85 ? -5.515 8.660 11.937 1.00 0.00 85 CYS A O 16
ATOM 28011 N N . LYS A 1 86 ? -4.201 9.617 10.382 1.00 0.00 86 LYS A N 16
ATOM 28012 C CA . LYS A 1 86 ? -5.239 10.525 9.907 1.00 0.00 86 LYS A CA 16
ATOM 28013 C C . LYS A 1 86 ? -6.379 9.750 9.254 1.00 0.00 86 LYS A C 16
ATOM 28014 O O . LYS A 1 86 ? -6.413 8.519 9.298 1.00 0.00 86 LYS A O 16
ATOM 28033 N N . GLU A 1 87 ? -7.313 10.478 8.649 1.00 0.00 87 GLU A N 16
ATOM 28034 C CA . GLU A 1 87 ? -8.455 9.858 7.987 1.00 0.00 87 GLU A CA 16
ATOM 28035 C C . GLU A 1 87 ? -8.011 9.091 6.745 1.00 0.00 87 GLU A C 16
ATOM 28036 O O . GLU A 1 87 ? -8.345 7.919 6.574 1.00 0.00 87 GLU A O 16
ATOM 28048 N N . LYS A 1 88 ? -7.255 9.760 5.881 1.00 0.00 88 LYS A N 16
ATOM 28049 C CA . LYS A 1 88 ? -6.763 9.142 4.655 1.00 0.00 88 LYS A CA 16
ATOM 28050 C C . LYS A 1 88 ? -5.258 9.345 4.510 1.00 0.00 88 LYS A C 16
ATOM 28051 O O . LYS A 1 88 ? -4.795 9.992 3.571 1.00 0.00 88 LYS A O 16
ATOM 28070 N N . HIS A 1 89 ? -4.499 8.785 5.446 1.00 0.00 89 HIS A N 16
ATOM 28071 C CA . HIS A 1 89 ? -3.046 8.904 5.424 1.00 0.00 89 HIS A CA 16
ATOM 28072 C C . HIS A 1 89 ? -2.387 7.528 5.430 1.00 0.00 89 HIS A C 16
ATOM 28073 O O . HIS A 1 89 ? -1.423 7.288 4.704 1.00 0.00 89 HIS A O 16
ATOM 28087 N N . GLY A 1 90 ? -2.913 6.628 6.255 1.00 0.00 90 GLY A N 16
ATOM 28088 C CA . GLY A 1 90 ? -2.362 5.288 6.338 1.00 0.00 90 GLY A CA 16
ATOM 28089 C C . GLY A 1 90 ? -2.786 4.413 5.174 1.00 0.00 90 GLY A C 16
ATOM 28090 O O . GLY A 1 90 ? -3.958 4.400 4.795 1.00 0.00 90 GLY A O 16
ATOM 28094 N N . ILE A 1 91 ? -1.833 3.683 4.605 1.00 0.00 91 ILE A N 16
ATOM 28095 C CA . ILE A 1 91 ? -2.114 2.804 3.478 1.00 0.00 91 ILE A CA 16
ATOM 28096 C C . ILE A 1 91 ? -1.440 1.446 3.658 1.00 0.00 91 ILE A C 16
ATOM 28097 O O . ILE A 1 91 ? -0.265 1.368 4.019 1.00 0.00 91 ILE A O 16
ATOM 28113 N N . PHE A 1 92 ? -2.191 0.380 3.404 1.00 0.00 92 PHE A N 16
ATOM 28114 C CA . PHE A 1 92 ? -1.667 -0.974 3.536 1.00 0.00 92 PHE A CA 16
ATOM 28115 C C . PHE A 1 92 ? -1.069 -1.458 2.218 1.00 0.00 92 PHE A C 16
ATOM 28116 O O . PHE A 1 92 ? -1.788 -1.678 1.244 1.00 0.00 92 PHE A O 16
ATOM 28133 N N . ALA A 1 93 ? 0.250 -1.623 2.196 1.00 0.00 93 ALA A N 16
ATOM 28134 C CA . ALA A 1 93 ? 0.943 -2.081 0.998 1.00 0.00 93 ALA A CA 16
ATOM 28135 C C . ALA A 1 93 ? 1.729 -3.361 1.273 1.00 0.00 93 ALA A C 16
ATOM 28136 O O . ALA A 1 93 ? 2.286 -3.535 2.357 1.00 0.00 93 ALA A O 16
ATOM 28143 N N . PRO A 1 94 ? 1.785 -4.279 0.291 1.00 0.00 94 PRO A N 16
ATOM 28144 C CA . PRO A 1 94 ? 2.511 -5.547 0.438 1.00 0.00 94 PRO A CA 16
ATOM 28145 C C . PRO A 1 94 ? 3.958 -5.341 0.877 1.00 0.00 94 PRO A C 16
ATOM 28146 O O . PRO A 1 94 ? 4.494 -4.238 0.775 1.00 0.00 94 PRO A O 16
ATOM 28157 N N . PRO A 1 95 ? 4.611 -6.407 1.369 1.00 0.00 95 PRO A N 16
ATOM 28158 C CA . PRO A 1 95 ? 6.006 -6.340 1.820 1.00 0.00 95 PRO A CA 16
ATOM 28159 C C . PRO A 1 95 ? 6.960 -5.998 0.682 1.00 0.00 95 PRO A C 16
ATOM 28160 O O . PRO A 1 95 ? 7.938 -5.274 0.873 1.00 0.00 95 PRO A O 16
ATOM 28171 N N . GLN A 1 96 ? 6.668 -6.522 -0.504 1.00 0.00 96 GLN A N 16
ATOM 28172 C CA . GLN A 1 96 ? 7.496 -6.272 -1.678 1.00 0.00 96 GLN A CA 16
ATOM 28173 C C . GLN A 1 96 ? 7.615 -4.775 -1.951 1.00 0.00 96 GLN A C 16
ATOM 28174 O O . GLN A 1 96 ? 8.603 -4.315 -2.523 1.00 0.00 96 GLN A O 16
ATOM 28188 N N . LYS A 1 97 ? 6.601 -4.021 -1.537 1.00 0.00 97 LYS A N 16
ATOM 28189 C CA . LYS A 1 97 ? 6.592 -2.578 -1.736 1.00 0.00 97 LYS A CA 16
ATOM 28190 C C . LYS A 1 97 ? 7.003 -1.850 -0.459 1.00 0.00 97 LYS A C 16
ATOM 28191 O O . LYS A 1 97 ? 6.439 -0.811 -0.116 1.00 0.00 97 LYS A O 16
ATOM 28210 N N . ILE A 1 98 ? 7.988 -2.405 0.241 1.00 0.00 98 ILE A N 16
ATOM 28211 C CA . ILE A 1 98 ? 8.475 -1.810 1.479 1.00 0.00 98 ILE A CA 16
ATOM 28212 C C . ILE A 1 98 ? 9.994 -1.670 1.463 1.00 0.00 98 ILE A C 16
ATOM 28213 O O . ILE A 1 98 ? 10.719 -2.662 1.528 1.00 0.00 98 ILE A O 16
ATOM 28229 N N . SER A 1 99 ? 10.468 -0.431 1.380 1.00 0.00 99 SER A N 16
ATOM 28230 C CA . SER A 1 99 ? 11.902 -0.162 1.359 1.00 0.00 99 SER A CA 16
ATOM 28231 C C . SER A 1 99 ? 12.260 0.952 2.339 1.00 0.00 99 SER A C 16
ATOM 28232 O O . SER A 1 99 ? 11.383 1.547 2.963 1.00 0.00 99 SER A O 16
ATOM 28240 N N . HIS A 1 100 ? 13.554 1.228 2.467 1.00 0.00 100 HIS A N 16
ATOM 28241 C CA . HIS A 1 100 ? 14.026 2.271 3.370 1.00 0.00 100 HIS A CA 16
ATOM 28242 C C . HIS A 1 100 ? 14.127 3.611 2.648 1.00 0.00 100 HIS A C 16
ATOM 28243 O O . HIS A 1 100 ? 14.682 3.697 1.553 1.00 0.00 100 HIS A O 16
ATOM 28257 N N . ILE A 1 101 ? 13.589 4.654 3.269 1.00 0.00 101 ILE A N 16
ATOM 28258 C CA . ILE A 1 101 ? 13.620 5.990 2.687 1.00 0.00 101 ILE A CA 16
ATOM 28259 C C . ILE A 1 101 ? 15.029 6.578 2.742 1.00 0.00 101 ILE A C 16
ATOM 28260 O O . ILE A 1 101 ? 15.580 6.781 3.825 1.00 0.00 101 ILE A O 16
ATOM 28276 N N . PRO A 1 102 ? 15.637 6.864 1.575 1.00 0.00 102 PRO A N 16
ATOM 28277 C CA . PRO A 1 102 ? 16.988 7.431 1.510 1.00 0.00 102 PRO A CA 16
ATOM 28278 C C . PRO A 1 102 ? 17.134 8.679 2.374 1.00 0.00 102 PRO A C 16
ATOM 28279 O O . PRO A 1 102 ? 16.167 9.144 2.978 1.00 0.00 102 PRO A O 16
ATOM 28290 N N . GLU A 1 103 ? 18.347 9.218 2.428 1.00 0.00 103 GLU A N 16
ATOM 28291 C CA . GLU A 1 103 ? 18.619 10.413 3.217 1.00 0.00 103 GLU A CA 16
ATOM 28292 C C . GLU A 1 103 ? 18.356 11.676 2.403 1.00 0.00 103 GLU A C 16
ATOM 28293 O O . GLU A 1 103 ? 17.965 12.708 2.947 1.00 0.00 103 GLU A O 16
ATOM 28305 N N . ASN A 1 104 ? 18.575 11.587 1.095 1.00 0.00 104 ASN A N 16
ATOM 28306 C CA . ASN A 1 104 ? 18.362 12.722 0.204 1.00 0.00 104 ASN A CA 16
ATOM 28307 C C . ASN A 1 104 ? 17.165 12.478 -0.711 1.00 0.00 104 ASN A C 16
ATOM 28308 O O . ASN A 1 104 ? 17.133 12.954 -1.846 1.00 0.00 104 ASN A O 16
ATOM 28319 N N . PHE A 1 105 ? 16.185 11.736 -0.210 1.00 0.00 105 PHE A N 16
ATOM 28320 C CA . PHE A 1 105 ? 14.986 11.430 -0.981 1.00 0.00 105 PHE A CA 16
ATOM 28321 C C . PHE A 1 105 ? 14.174 12.691 -1.246 1.00 0.00 105 PHE A C 16
ATOM 28322 O O . PHE A 1 105 ? 14.125 13.188 -2.371 1.00 0.00 105 PHE A O 16
ATOM 28339 N N . ASP A 1 106 ? 13.539 13.203 -0.201 1.00 0.00 106 ASP A N 16
ATOM 28340 C CA . ASP A 1 106 ? 12.725 14.409 -0.312 1.00 0.00 106 ASP A CA 16
ATOM 28341 C C . ASP A 1 106 ? 13.046 15.386 0.812 1.00 0.00 106 ASP A C 16
ATOM 28342 O O . ASP A 1 106 ? 13.638 16.441 0.584 1.00 0.00 106 ASP A O 16
ATOM 28351 N N . ASP A 1 107 ? 12.653 15.022 2.024 1.00 0.00 107 ASP A N 16
ATOM 28352 C CA . ASP A 1 107 ? 12.894 15.859 3.194 1.00 0.00 107 ASP A CA 16
ATOM 28353 C C . ASP A 1 107 ? 12.634 15.081 4.479 1.00 0.00 107 ASP A C 16
ATOM 28354 O O . ASP A 1 107 ? 11.507 14.658 4.741 1.00 0.00 107 ASP A O 16
ATOM 28363 N N . TYR A 1 108 ? 13.680 14.893 5.275 1.00 0.00 108 TYR A N 16
ATOM 28364 C CA . TYR A 1 108 ? 13.560 14.164 6.532 1.00 0.00 108 TYR A CA 16
ATOM 28365 C C . TYR A 1 108 ? 12.706 14.938 7.531 1.00 0.00 108 TYR A C 16
ATOM 28366 O O . TYR A 1 108 ? 13.228 15.566 8.452 1.00 0.00 108 TYR A O 16
ATOM 28384 N N . VAL A 1 109 ? 11.392 14.888 7.342 1.00 0.00 109 VAL A N 16
ATOM 28385 C CA . VAL A 1 109 ? 10.466 15.584 8.226 1.00 0.00 109 VAL A CA 16
ATOM 28386 C C . VAL A 1 109 ? 9.748 14.606 9.148 1.00 0.00 109 VAL A C 16
ATOM 28387 O O . VAL A 1 109 ? 9.151 13.630 8.692 1.00 0.00 109 VAL A O 16
ATOM 28400 N N . ASP A 1 110 ? 9.807 14.874 10.448 1.00 0.00 110 ASP A N 16
ATOM 28401 C CA . ASP A 1 110 ? 9.159 14.017 11.435 1.00 0.00 110 ASP A CA 16
ATOM 28402 C C . ASP A 1 110 ? 7.935 14.706 12.029 1.00 0.00 110 ASP A C 16
ATOM 28403 O O . ASP A 1 110 ? 8.020 15.833 12.516 1.00 0.00 110 ASP A O 16
ATOM 28412 N N . ILE A 1 111 ? 6.797 14.021 11.983 1.00 0.00 111 ILE A N 16
ATOM 28413 C CA . ILE A 1 111 ? 5.555 14.568 12.514 1.00 0.00 111 ILE A CA 16
ATOM 28414 C C . ILE A 1 111 ? 4.876 13.580 13.459 1.00 0.00 111 ILE A C 16
ATOM 28415 O O . ILE A 1 111 ? 3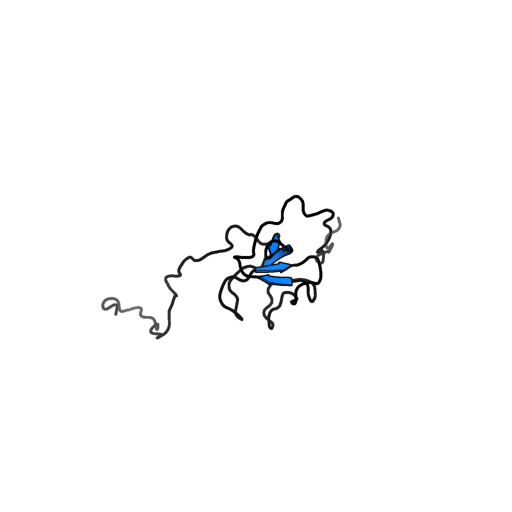.667 13.356 13.381 1.00 0.00 111 ILE A O 16
ATOM 28431 N N . ASN A 1 112 ? 5.661 12.990 14.354 1.00 0.00 112 ASN A N 16
ATOM 28432 C CA . ASN A 1 112 ? 5.135 12.028 15.316 1.00 0.00 112 ASN A CA 16
ATOM 28433 C C . ASN A 1 112 ? 5.596 12.367 16.729 1.00 0.00 112 ASN A C 16
ATOM 28434 O O . ASN A 1 112 ? 6.759 12.166 17.079 1.00 0.00 112 ASN A O 16
ATOM 28445 N N . GLU A 1 113 ? 4.676 12.885 17.537 1.00 0.00 113 GLU A N 16
ATOM 28446 C CA . GLU A 1 113 ? 4.987 13.254 18.912 1.00 0.00 113 GLU A CA 16
ATOM 28447 C C . GLU A 1 113 ? 3.724 13.277 19.767 1.00 0.00 113 GLU A C 16
ATOM 28448 O O . GLU A 1 113 ? 2.835 14.102 19.557 1.00 0.00 113 GLU A O 16
ATOM 28460 N N . ASP A 1 114 ? 3.651 12.365 20.731 1.00 0.00 114 ASP A N 16
ATOM 28461 C CA . ASP A 1 114 ? 2.497 12.281 21.619 1.00 0.00 114 ASP A CA 16
ATOM 28462 C C . ASP A 1 114 ? 2.871 12.695 23.038 1.00 0.00 114 ASP A C 16
ATOM 28463 O O . ASP A 1 114 ? 2.310 12.191 24.011 1.00 0.00 114 ASP A O 16
ATOM 28472 N N . GLU A 1 115 ? 3.823 13.615 23.148 1.00 0.00 115 GLU A N 16
ATOM 28473 C CA . GLU A 1 115 ? 4.273 14.099 24.448 1.00 0.00 115 GLU A CA 16
ATOM 28474 C C . GLU A 1 115 ? 5.108 15.366 24.297 1.00 0.00 115 GLU A C 16
ATOM 28475 O O . GLU A 1 115 ? 6.264 15.313 23.874 1.00 0.00 115 GLU A O 16
ATOM 28487 N N . ASP A 1 116 ? 4.516 16.504 24.644 1.00 0.00 116 ASP A N 16
ATOM 28488 C CA . ASP A 1 116 ? 5.207 17.785 24.547 1.00 0.00 116 ASP A CA 16
ATOM 28489 C C . ASP A 1 116 ? 5.543 18.329 25.931 1.00 0.00 116 ASP A C 16
ATOM 28490 O O . ASP A 1 116 ? 5.582 19.541 26.141 1.00 0.00 116 ASP A O 16
ATOM 28499 N N . SER A 1 117 ? 5.787 17.424 26.873 1.00 0.00 117 SER A N 16
ATOM 28500 C CA . SER A 1 117 ? 6.121 17.813 28.238 1.00 0.00 117 SER A CA 16
ATOM 28501 C C . SER A 1 117 ? 7.500 18.465 28.295 1.00 0.00 117 SER A C 16
ATOM 28502 O O . SER A 1 117 ? 8.254 18.429 27.325 1.00 0.00 117 SER A O 16
ATOM 28510 N N . GLY A 1 118 ? 7.820 19.062 29.440 1.00 0.00 118 GLY A N 16
ATOM 28511 C CA . GLY A 1 118 ? 9.107 19.713 29.601 1.00 0.00 118 GLY A CA 16
ATOM 28512 C C . GLY A 1 118 ? 8.975 21.142 30.100 1.00 0.00 118 GLY A C 16
ATOM 28513 O O . GLY A 1 118 ? 8.610 22.033 29.335 1.00 0.00 118 GLY A O 16
ATOM 28517 N N . PRO A 1 119 ? 9.267 21.395 31.389 1.00 0.00 119 PRO A N 16
ATOM 28518 C CA . PRO A 1 119 ? 9.173 22.740 31.967 1.00 0.00 119 PRO A CA 16
ATOM 28519 C C . PRO A 1 119 ? 10.225 23.689 31.401 1.00 0.00 119 PRO A C 16
ATOM 28520 O O . PRO A 1 119 ? 9.942 24.856 31.135 1.00 0.00 119 PRO A O 16
ATOM 28531 N N . SER A 1 120 ? 11.438 23.177 31.219 1.00 0.00 120 SER A N 16
ATOM 28532 C CA . SER A 1 120 ? 12.532 23.980 30.685 1.00 0.00 120 SER A CA 16
ATOM 28533 C C . SER A 1 120 ? 13.394 23.158 29.732 1.00 0.00 120 SER A C 16
ATOM 28534 O O . SER A 1 120 ? 13.718 23.602 28.631 1.00 0.00 120 SER A O 16
ATOM 28542 N N . SER A 1 121 ? 13.764 21.957 30.165 1.00 0.00 121 SER A N 16
ATOM 28543 C CA . SER A 1 121 ? 14.589 21.073 29.350 1.00 0.00 121 SER A CA 16
ATOM 28544 C C . SER A 1 121 ? 13.999 19.667 29.305 1.00 0.00 121 SER A C 16
ATOM 28545 O O . SER A 1 121 ? 12.927 19.416 29.856 1.00 0.00 121 SER A O 16
ATOM 28553 N N . GLY A 1 122 ? 14.704 18.756 28.643 1.00 0.00 122 GLY A N 16
ATOM 28554 C CA . GLY A 1 122 ? 14.233 17.388 28.538 1.00 0.00 122 GLY A CA 16
ATOM 28555 C C . GLY A 1 122 ? 13.006 17.263 27.657 1.00 0.00 122 GLY A C 16
ATOM 28556 O O . GLY A 1 122 ? 12.766 16.158 27.126 1.00 0.00 122 GLY A O 16
ATOM 28561 N N . GLY A 1 1 ? 20.684 -45.776 15.427 1.00 0.00 1 GLY A N 17
ATOM 28562 C CA . GLY A 1 1 ? 21.715 -46.222 16.406 1.00 0.00 1 GLY A CA 17
ATOM 28563 C C . GLY A 1 1 ? 22.801 -45.185 16.617 1.00 0.00 1 GLY A C 17
ATOM 28564 O O . GLY A 1 1 ? 23.295 -45.014 17.731 1.00 0.00 1 GLY A O 17
ATOM 28570 N N . SER A 1 2 ? 23.173 -44.494 15.545 1.00 0.00 2 SER A N 17
ATOM 28571 C CA . SER A 1 2 ? 24.208 -43.469 15.618 1.00 0.00 2 SER A CA 17
ATOM 28572 C C . SER A 1 2 ? 24.030 -42.437 14.509 1.00 0.00 2 SER A C 17
ATOM 28573 O O . SER A 1 2 ? 24.519 -42.618 13.393 1.00 0.00 2 SER A O 17
ATOM 28581 N N . SER A 1 3 ? 23.328 -41.354 14.823 1.00 0.00 3 SER A N 17
ATOM 28582 C CA . SER A 1 3 ? 23.086 -40.291 13.854 1.00 0.00 3 SER A CA 17
ATOM 28583 C C . SER A 1 3 ? 23.875 -39.037 14.211 1.00 0.00 3 SER A C 17
ATOM 28584 O O . SER A 1 3 ? 23.425 -37.917 13.970 1.00 0.00 3 SER A O 17
ATOM 28592 N N . GLY A 1 4 ? 25.057 -39.232 14.787 1.00 0.00 4 GLY A N 17
ATOM 28593 C CA . GLY A 1 4 ? 25.892 -38.108 15.170 1.00 0.00 4 GLY A CA 17
ATOM 28594 C C . GLY A 1 4 ? 27.315 -38.244 14.665 1.00 0.00 4 GLY A C 17
ATOM 28595 O O . GLY A 1 4 ? 28.263 -37.862 15.351 1.00 0.00 4 GLY A O 17
ATOM 28599 N N . SER A 1 5 ? 27.464 -38.791 13.463 1.00 0.00 5 SER A N 17
ATOM 28600 C CA . SER A 1 5 ? 28.782 -38.977 12.867 1.00 0.00 5 SER A CA 17
ATOM 28601 C C . SER A 1 5 ? 29.066 -37.898 11.827 1.00 0.00 5 SER A C 17
ATOM 28602 O O . SER A 1 5 ? 30.189 -37.408 11.718 1.00 0.00 5 SER A O 17
ATOM 28610 N N . SER A 1 6 ? 28.040 -37.534 11.064 1.00 0.00 6 SER A N 17
ATOM 28611 C CA . SER A 1 6 ? 28.180 -36.513 10.033 1.00 0.00 6 SER A CA 17
ATOM 28612 C C . SER A 1 6 ? 29.210 -36.931 8.989 1.00 0.00 6 SER A C 17
ATOM 28613 O O . SER A 1 6 ? 30.386 -36.581 9.086 1.00 0.00 6 SER A O 17
ATOM 28621 N N . GLY A 1 7 ? 28.759 -37.685 7.990 1.00 0.00 7 GLY A N 17
ATOM 28622 C CA . GLY A 1 7 ? 29.654 -38.139 6.942 1.00 0.00 7 GLY A CA 17
ATOM 28623 C C . GLY A 1 7 ? 30.131 -37.006 6.053 1.00 0.00 7 GLY A C 17
ATOM 28624 O O . GLY A 1 7 ? 31.217 -37.074 5.478 1.00 0.00 7 GLY A O 17
ATOM 28628 N N . VAL A 1 8 ? 29.315 -35.963 5.939 1.00 0.00 8 VAL A N 17
ATOM 28629 C CA . VAL A 1 8 ? 29.659 -34.812 5.114 1.00 0.00 8 VAL A CA 17
ATOM 28630 C C . VAL A 1 8 ? 30.953 -34.161 5.589 1.00 0.00 8 VAL A C 17
ATOM 28631 O O . VAL A 1 8 ? 31.096 -33.823 6.764 1.00 0.00 8 VAL A O 17
ATOM 28644 N N . GLU A 1 9 ? 31.897 -33.990 4.668 1.00 0.00 9 GLU A N 17
ATOM 28645 C CA . GLU A 1 9 ? 33.181 -33.380 4.992 1.00 0.00 9 GLU A CA 17
ATOM 28646 C C . GLU A 1 9 ? 33.195 -31.904 4.606 1.00 0.00 9 GLU A C 17
ATOM 28647 O O . GLU A 1 9 ? 32.432 -31.471 3.742 1.00 0.00 9 GLU A O 17
ATOM 28659 N N . HIS A 1 10 ? 34.068 -31.138 5.252 1.00 0.00 10 HIS A N 17
ATOM 28660 C CA . HIS A 1 10 ? 34.182 -29.711 4.977 1.00 0.00 10 HIS A CA 17
ATOM 28661 C C . HIS A 1 10 ? 35.373 -29.427 4.069 1.00 0.00 10 HIS A C 17
ATOM 28662 O O . HIS A 1 10 ? 36.478 -29.159 4.543 1.00 0.00 10 HIS A O 17
ATOM 28676 N N . GLU A 1 11 ? 35.142 -29.487 2.762 1.00 0.00 11 GLU A N 17
ATOM 28677 C CA . GLU A 1 11 ? 36.197 -29.237 1.786 1.00 0.00 11 GLU A CA 17
ATOM 28678 C C . GLU A 1 11 ? 36.084 -27.829 1.210 1.00 0.00 11 GLU A C 17
ATOM 28679 O O . GLU A 1 11 ? 36.396 -27.598 0.042 1.00 0.00 11 GLU A O 17
ATOM 28691 N N . GLN A 1 12 ? 35.634 -26.890 2.038 1.00 0.00 12 GLN A N 17
ATOM 28692 C CA . GLN A 1 12 ? 35.479 -25.504 1.610 1.00 0.00 12 GLN A CA 17
ATOM 28693 C C . GLN A 1 12 ? 36.176 -24.554 2.579 1.00 0.00 12 GLN A C 17
ATOM 28694 O O . GLN A 1 12 ? 36.035 -24.680 3.796 1.00 0.00 12 GLN A O 17
ATOM 28708 N N . GLN A 1 13 ? 36.927 -23.604 2.032 1.00 0.00 13 GLN A N 17
ATOM 28709 C CA . GLN A 1 13 ? 37.645 -22.632 2.849 1.00 0.00 13 GLN A CA 17
ATOM 28710 C C . GLN A 1 13 ? 37.436 -21.215 2.322 1.00 0.00 13 GLN A C 17
ATOM 28711 O O . GLN A 1 13 ? 38.285 -20.343 2.507 1.00 0.00 13 GLN A O 17
ATOM 28725 N N . VAL A 1 14 ? 36.301 -20.992 1.666 1.00 0.00 14 VAL A N 17
ATOM 28726 C CA . VAL A 1 14 ? 35.983 -19.681 1.114 1.00 0.00 14 VAL A CA 17
ATOM 28727 C C . VAL A 1 14 ? 34.739 -19.091 1.775 1.00 0.00 14 VAL A C 17
ATOM 28728 O O . VAL A 1 14 ? 34.636 -17.877 1.954 1.00 0.00 14 VAL A O 17
ATOM 28741 N N . THR A 1 15 ? 33.798 -19.957 2.136 1.00 0.00 15 THR A N 17
ATOM 28742 C CA . THR A 1 15 ? 32.562 -19.521 2.777 1.00 0.00 15 THR A CA 17
ATOM 28743 C C . THR A 1 15 ? 31.703 -20.718 3.170 1.00 0.00 15 THR A C 17
ATOM 28744 O O . THR A 1 15 ? 31.841 -21.805 2.609 1.00 0.00 15 THR A O 17
ATOM 28755 N N . GLU A 1 16 ? 30.815 -20.511 4.137 1.00 0.00 16 GLU A N 17
ATOM 28756 C CA . GLU A 1 16 ? 29.932 -21.575 4.603 1.00 0.00 16 GLU A CA 17
ATOM 28757 C C . GLU A 1 16 ? 28.591 -21.009 5.058 1.00 0.00 16 GLU A C 17
ATOM 28758 O O . GLU A 1 16 ? 28.338 -19.810 4.939 1.00 0.00 16 GLU A O 17
ATOM 28770 N N . SER A 1 17 ? 27.733 -21.880 5.579 1.00 0.00 17 SER A N 17
ATOM 28771 C CA . SER A 1 17 ? 26.416 -21.468 6.052 1.00 0.00 17 SER A CA 17
ATOM 28772 C C . SER A 1 17 ? 25.847 -22.488 7.037 1.00 0.00 17 SER A C 17
ATOM 28773 O O . SER A 1 17 ? 25.244 -23.482 6.632 1.00 0.00 17 SER A O 17
ATOM 28781 N N . PRO A 1 18 ? 26.031 -22.258 8.349 1.00 0.00 18 PRO A N 17
ATOM 28782 C CA . PRO A 1 18 ? 25.529 -23.166 9.387 1.00 0.00 18 PRO A CA 17
ATOM 28783 C C . PRO A 1 18 ? 24.006 -23.187 9.452 1.00 0.00 18 PRO A C 17
ATOM 28784 O O . PRO A 1 18 ? 23.409 -24.166 9.901 1.00 0.00 18 PRO A O 17
ATOM 28795 N N . SER A 1 19 ? 23.382 -22.103 9.002 1.00 0.00 19 SER A N 17
ATOM 28796 C CA . SER A 1 19 ? 21.926 -22.000 9.010 1.00 0.00 19 SER A CA 17
ATOM 28797 C C . SER A 1 19 ? 21.383 -22.072 10.433 1.00 0.00 19 SER A C 17
ATOM 28798 O O . SER A 1 19 ? 22.129 -22.315 11.382 1.00 0.00 19 SER A O 17
ATOM 28806 N N . LEU A 1 20 ? 20.079 -21.858 10.574 1.00 0.00 20 LEU A N 17
ATOM 28807 C CA . LEU A 1 20 ? 19.434 -21.897 11.881 1.00 0.00 20 LEU A CA 17
ATOM 28808 C C . LEU A 1 20 ? 18.880 -23.288 12.173 1.00 0.00 20 LEU A C 17
ATOM 28809 O O . LEU A 1 20 ? 18.748 -24.116 11.271 1.00 0.00 20 LEU A O 17
ATOM 28825 N N . ALA A 1 21 ? 18.558 -23.539 13.438 1.00 0.00 21 ALA A N 17
ATOM 28826 C CA . ALA A 1 21 ? 18.018 -24.829 13.849 1.00 0.00 21 ALA A CA 17
ATOM 28827 C C . ALA A 1 21 ? 16.597 -24.684 14.381 1.00 0.00 21 ALA A C 17
ATOM 28828 O O . ALA A 1 21 ? 15.659 -25.273 13.843 1.00 0.00 21 ALA A O 17
ATOM 28835 N N . SER A 1 22 ? 16.444 -23.899 15.442 1.00 0.00 22 SER A N 17
ATOM 28836 C CA . SER A 1 22 ? 15.136 -23.677 16.048 1.00 0.00 22 SER A CA 17
ATOM 28837 C C . SER A 1 22 ? 14.586 -22.306 15.667 1.00 0.00 22 SER A C 17
ATOM 28838 O O . SER A 1 22 ? 15.118 -21.637 14.782 1.00 0.00 22 SER A O 17
ATOM 28846 N N . VAL A 1 23 ? 13.517 -21.894 16.341 1.00 0.00 23 VAL A N 17
ATOM 28847 C CA . VAL A 1 23 ? 12.894 -20.603 16.073 1.00 0.00 23 VAL A CA 17
ATOM 28848 C C . VAL A 1 23 ? 12.320 -20.553 14.658 1.00 0.00 23 VAL A C 17
ATOM 28849 O O . VAL A 1 23 ? 13.036 -20.786 13.684 1.00 0.00 23 VAL A O 17
ATOM 28862 N N . PRO A 1 24 ? 11.016 -20.247 14.520 1.00 0.00 24 PRO A N 17
ATOM 28863 C CA . PRO A 1 24 ? 10.360 -20.171 13.210 1.00 0.00 24 PRO A CA 17
ATOM 28864 C C . PRO A 1 24 ? 10.815 -18.958 12.404 1.00 0.00 24 PRO A C 17
ATOM 28865 O O . PRO A 1 24 ? 11.298 -17.975 12.964 1.00 0.00 24 PRO A O 17
ATOM 28876 N N . THR A 1 25 ? 10.658 -19.038 11.088 1.00 0.00 25 THR A N 17
ATOM 28877 C CA . THR A 1 25 ? 11.053 -17.946 10.204 1.00 0.00 25 THR A CA 17
ATOM 28878 C C . THR A 1 25 ? 10.198 -17.934 8.940 1.00 0.00 25 THR A C 17
ATOM 28879 O O . THR A 1 25 ? 10.645 -18.356 7.873 1.00 0.00 25 THR A O 17
ATOM 28890 N N . ALA A 1 26 ? 8.968 -17.448 9.068 1.00 0.00 26 ALA A N 17
ATOM 28891 C CA . ALA A 1 26 ? 8.051 -17.381 7.937 1.00 0.00 26 ALA A CA 17
ATOM 28892 C C . ALA A 1 26 ? 7.495 -15.972 7.765 1.00 0.00 26 ALA A C 17
ATOM 28893 O O . ALA A 1 26 ? 6.357 -15.791 7.332 1.00 0.00 26 ALA A O 17
ATOM 28900 N N . ASP A 1 27 ? 8.305 -14.975 8.106 1.00 0.00 27 ASP A N 17
ATOM 28901 C CA . ASP A 1 27 ? 7.894 -13.581 7.989 1.00 0.00 27 ASP A CA 17
ATOM 28902 C C . ASP A 1 27 ? 8.513 -12.934 6.754 1.00 0.00 27 ASP A C 17
ATOM 28903 O O . ASP A 1 27 ? 9.627 -13.274 6.355 1.00 0.00 27 ASP A O 17
ATOM 28912 N N . GLU A 1 28 ? 7.783 -12.000 6.152 1.00 0.00 28 GLU A N 17
ATOM 28913 C CA . GLU A 1 28 ? 8.260 -11.305 4.963 1.00 0.00 28 GLU A CA 17
ATOM 28914 C C . GLU A 1 28 ? 9.019 -10.037 5.342 1.00 0.00 28 GLU A C 17
ATOM 28915 O O . GLU A 1 28 ? 10.129 -9.800 4.866 1.00 0.00 28 GLU A O 17
ATOM 28927 N N . LEU A 1 29 ? 8.413 -9.226 6.203 1.00 0.00 29 LEU A N 17
ATOM 28928 C CA . LEU A 1 29 ? 9.031 -7.982 6.646 1.00 0.00 29 LEU A CA 17
ATOM 28929 C C . LEU A 1 29 ? 9.770 -8.183 7.965 1.00 0.00 29 LEU A C 17
ATOM 28930 O O . LEU A 1 29 ? 9.523 -7.476 8.943 1.00 0.00 29 LEU A O 17
ATOM 28946 N N . PHE A 1 30 ? 10.678 -9.152 7.986 1.00 0.00 30 PHE A N 17
ATOM 28947 C CA . PHE A 1 30 ? 11.455 -9.447 9.183 1.00 0.00 30 PHE A CA 17
ATOM 28948 C C . PHE A 1 30 ? 12.498 -8.364 9.441 1.00 0.00 30 PHE A C 17
ATOM 28949 O O . PHE A 1 30 ? 12.892 -8.127 10.582 1.00 0.00 30 PHE A O 17
ATOM 28966 N N . ASP A 1 31 ? 12.942 -7.710 8.372 1.00 0.00 31 ASP A N 17
ATOM 28967 C CA . ASP A 1 31 ? 13.940 -6.651 8.484 1.00 0.00 31 ASP A CA 17
ATOM 28968 C C . ASP A 1 31 ? 13.277 -5.277 8.520 1.00 0.00 31 ASP A C 17
ATOM 28969 O O . ASP A 1 31 ? 13.780 -4.319 7.934 1.00 0.00 31 ASP A O 17
ATOM 28978 N N . PHE A 1 32 ? 12.145 -5.190 9.211 1.00 0.00 32 PHE A N 17
ATOM 28979 C CA . PHE A 1 32 ? 11.414 -3.934 9.323 1.00 0.00 32 PHE A CA 17
ATOM 28980 C C . PHE A 1 32 ? 10.707 -3.836 10.672 1.00 0.00 32 PHE A C 17
ATOM 28981 O O . PHE A 1 32 ? 9.941 -4.724 11.048 1.00 0.00 32 PHE A O 17
ATOM 28998 N N . HIS A 1 33 ? 10.969 -2.753 11.395 1.00 0.00 33 HIS A N 17
ATOM 28999 C CA . HIS A 1 33 ? 10.359 -2.539 12.702 1.00 0.00 33 HIS A CA 17
ATOM 29000 C C . HIS A 1 33 ? 9.265 -1.479 12.627 1.00 0.00 33 HIS A C 17
ATOM 29001 O O . HIS A 1 33 ? 9.328 -0.567 11.804 1.00 0.00 33 HIS A O 17
ATOM 29015 N N . ILE A 1 34 ? 8.264 -1.607 13.491 1.00 0.00 34 ILE A N 17
ATOM 29016 C CA . ILE A 1 34 ? 7.156 -0.660 13.524 1.00 0.00 34 ILE A CA 17
ATOM 29017 C C . ILE A 1 34 ? 7.581 0.661 14.156 1.00 0.00 34 ILE A C 17
ATOM 29018 O O . ILE A 1 34 ? 8.264 0.679 15.180 1.00 0.00 34 ILE A O 17
ATOM 29034 N N . GLY A 1 35 ? 7.172 1.765 13.538 1.00 0.00 35 GLY A N 17
ATOM 29035 C CA . GLY A 1 35 ? 7.520 3.076 14.056 1.00 0.00 35 GLY A CA 17
ATOM 29036 C C . GLY A 1 35 ? 8.550 3.783 13.198 1.00 0.00 35 GLY A C 17
ATOM 29037 O O . GLY A 1 35 ? 8.560 5.010 13.113 1.00 0.00 35 GLY A O 17
ATOM 29041 N N . ASP A 1 36 ? 9.421 3.006 12.560 1.00 0.00 36 ASP A N 17
ATOM 29042 C CA . ASP A 1 36 ? 10.461 3.566 11.705 1.00 0.00 36 ASP A CA 17
ATOM 29043 C C . ASP A 1 36 ? 9.881 4.011 10.365 1.00 0.00 36 ASP A C 17
ATOM 29044 O O . ASP A 1 36 ? 8.760 3.646 10.010 1.00 0.00 36 ASP A O 17
ATOM 29053 N N . ARG A 1 37 ? 10.652 4.802 9.626 1.00 0.00 37 ARG A N 17
ATOM 29054 C CA . ARG A 1 37 ? 10.216 5.297 8.326 1.00 0.00 37 ARG A CA 17
ATOM 29055 C C . ARG A 1 37 ? 10.420 4.242 7.243 1.00 0.00 37 ARG A C 17
ATOM 29056 O O . ARG A 1 37 ? 11.311 3.398 7.346 1.00 0.00 37 ARG A O 17
ATOM 29077 N N . VAL A 1 38 ? 9.591 4.297 6.207 1.00 0.00 38 VAL A N 17
ATOM 29078 C CA . VAL A 1 38 ? 9.680 3.347 5.105 1.00 0.00 38 VAL A CA 17
ATOM 29079 C C . VAL A 1 38 ? 9.154 3.958 3.810 1.00 0.00 38 VAL A C 17
ATOM 29080 O O . VAL A 1 38 ? 8.299 4.843 3.831 1.00 0.00 38 VAL A O 17
ATOM 29093 N N . LEU A 1 39 ? 9.673 3.480 2.683 1.00 0.00 39 LEU A N 17
ATOM 29094 C CA . LEU A 1 39 ? 9.255 3.978 1.377 1.00 0.00 39 LEU A CA 17
ATOM 29095 C C . LEU A 1 39 ? 8.395 2.948 0.653 1.00 0.00 39 LEU A C 17
ATOM 29096 O O . LEU A 1 39 ? 8.812 1.807 0.453 1.00 0.00 39 LEU A O 17
ATOM 29112 N N . ILE A 1 40 ? 7.192 3.358 0.263 1.00 0.00 40 ILE A N 17
ATOM 29113 C CA . ILE A 1 40 ? 6.273 2.468 -0.439 1.00 0.00 40 ILE A CA 17
ATOM 29114 C C . ILE A 1 40 ? 6.547 2.465 -1.939 1.00 0.00 40 ILE A C 17
ATOM 29115 O O . ILE A 1 40 ? 6.419 3.492 -2.606 1.00 0.00 40 ILE A O 17
ATOM 29131 N N . GLY A 1 41 ? 6.925 1.304 -2.463 1.00 0.00 41 GLY A N 17
ATOM 29132 C CA . GLY A 1 41 ? 7.211 1.187 -3.881 1.00 0.00 41 GLY A CA 17
ATOM 29133 C C . GLY A 1 41 ? 8.303 2.135 -4.339 1.00 0.00 41 GLY A C 17
ATOM 29134 O O . GLY A 1 41 ? 8.411 2.438 -5.527 1.00 0.00 41 GLY A O 17
ATOM 29138 N N . ASN A 1 42 ? 9.116 2.606 -3.397 1.00 0.00 42 ASN A N 17
ATOM 29139 C CA . ASN A 1 42 ? 10.203 3.525 -3.714 1.00 0.00 42 ASN A CA 17
ATOM 29140 C C . ASN A 1 42 ? 9.673 4.784 -4.397 1.00 0.00 42 ASN A C 17
ATOM 29141 O O . ASN A 1 42 ? 10.134 5.160 -5.475 1.00 0.00 42 ASN A O 17
ATOM 29152 N N . VAL A 1 43 ? 8.702 5.433 -3.761 1.00 0.00 43 VAL A N 17
ATOM 29153 C CA . VAL A 1 43 ? 8.113 6.648 -4.307 1.00 0.00 43 VAL A CA 17
ATOM 29154 C C . VAL A 1 43 ? 7.220 7.339 -3.280 1.00 0.00 43 VAL A C 17
ATOM 29155 O O . VAL A 1 43 ? 7.246 8.562 -3.143 1.00 0.00 43 VAL A O 17
ATOM 29168 N N . GLN A 1 44 ? 6.431 6.548 -2.560 1.00 0.00 44 GLN A N 17
ATOM 29169 C CA . GLN A 1 44 ? 5.531 7.084 -1.545 1.00 0.00 44 GLN A CA 17
ATOM 29170 C C . GLN A 1 44 ? 6.131 6.934 -0.148 1.00 0.00 44 GLN A C 17
ATOM 29171 O O . GLN A 1 44 ? 6.072 5.858 0.447 1.00 0.00 44 GLN A O 17
ATOM 29185 N N . PRO A 1 45 ? 6.719 8.015 0.398 1.00 0.00 45 PRO A N 17
ATOM 29186 C CA . PRO A 1 45 ? 7.327 7.991 1.732 1.00 0.00 45 PRO A CA 17
ATOM 29187 C C . PRO A 1 45 ? 6.285 7.924 2.843 1.00 0.00 45 PRO A C 17
ATOM 29188 O O . PRO A 1 45 ? 5.148 8.364 2.669 1.00 0.00 45 PRO A O 17
ATOM 29199 N N . GLY A 1 46 ? 6.680 7.372 3.986 1.00 0.00 46 GLY A N 17
ATOM 29200 C CA . GLY A 1 46 ? 5.768 7.259 5.108 1.00 0.00 46 GLY A CA 17
ATOM 29201 C C . GLY A 1 46 ? 6.409 6.594 6.311 1.00 0.00 46 GLY A C 17
ATOM 29202 O O . GLY A 1 46 ? 7.634 6.533 6.415 1.00 0.00 46 GLY A O 17
ATOM 29206 N N . ILE A 1 47 ? 5.579 6.095 7.222 1.00 0.00 47 ILE A N 17
ATOM 29207 C CA . ILE A 1 47 ? 6.074 5.432 8.423 1.00 0.00 47 ILE A CA 17
ATOM 29208 C C . ILE A 1 47 ? 5.407 4.074 8.615 1.00 0.00 47 ILE A C 17
ATOM 29209 O O . ILE A 1 47 ? 4.183 3.959 8.560 1.00 0.00 47 ILE A O 17
ATOM 29225 N N . LEU A 1 48 ? 6.221 3.047 8.841 1.00 0.00 48 LEU A N 17
ATOM 29226 C CA . LEU A 1 48 ? 5.709 1.696 9.043 1.00 0.00 48 LEU A CA 17
ATOM 29227 C C . LEU A 1 48 ? 4.890 1.613 10.326 1.00 0.00 48 LEU A C 17
ATOM 29228 O O . LEU A 1 48 ? 5.416 1.799 11.424 1.00 0.00 48 LEU A O 17
ATOM 29244 N N . ARG A 1 49 ? 3.598 1.334 10.182 1.00 0.00 49 ARG A N 17
ATOM 29245 C CA . ARG A 1 49 ? 2.706 1.229 11.331 1.00 0.00 49 ARG A CA 17
ATOM 29246 C C . ARG A 1 49 ? 2.281 -0.218 11.563 1.00 0.00 49 ARG A C 17
ATOM 29247 O O . ARG A 1 49 ? 2.028 -0.626 12.697 1.00 0.00 49 ARG A O 17
ATOM 29268 N N . PHE A 1 50 ? 2.204 -0.991 10.484 1.00 0.00 50 PHE A N 17
ATOM 29269 C CA . PHE A 1 50 ? 1.810 -2.392 10.574 1.00 0.00 50 PHE A CA 17
ATOM 29270 C C . PHE A 1 50 ? 2.472 -3.217 9.476 1.00 0.00 50 PHE A C 17
ATOM 29271 O O . PHE A 1 50 ? 2.955 -2.673 8.482 1.00 0.00 50 PHE A O 17
ATOM 29288 N N . LYS A 1 51 ? 2.491 -4.533 9.661 1.00 0.00 51 LYS A N 17
ATOM 29289 C CA . LYS A 1 51 ? 3.093 -5.435 8.687 1.00 0.00 51 LYS A CA 17
ATOM 29290 C C . LYS A 1 51 ? 2.859 -6.891 9.075 1.00 0.00 51 LYS A C 17
ATOM 29291 O O . LYS A 1 51 ? 3.486 -7.406 9.999 1.00 0.00 51 LYS A O 17
ATOM 29310 N N . GLY A 1 52 ? 1.948 -7.547 8.364 1.00 0.00 52 GLY A N 17
ATOM 29311 C CA . GLY A 1 52 ? 1.645 -8.937 8.648 1.00 0.00 52 GLY A CA 17
ATOM 29312 C C . GLY A 1 52 ? 0.451 -9.443 7.863 1.00 0.00 52 GLY A C 17
ATOM 29313 O O . GLY A 1 52 ? -0.070 -8.743 6.993 1.00 0.00 52 GLY A O 17
ATOM 29317 N N . GLU A 1 53 ? 0.016 -10.661 8.168 1.00 0.00 53 GLU A N 17
ATOM 29318 C CA . GLU A 1 53 ? -1.123 -11.260 7.484 1.00 0.00 53 GLU A CA 17
ATOM 29319 C C . GLU A 1 53 ? -2.434 -10.657 7.981 1.00 0.00 53 GLU A C 17
ATOM 29320 O O . GLU A 1 53 ? -2.764 -10.754 9.163 1.00 0.00 53 GLU A O 17
ATOM 29332 N N . THR A 1 54 ? -3.175 -10.034 7.071 1.00 0.00 54 THR A N 17
ATOM 29333 C CA . THR A 1 54 ? -4.449 -9.415 7.418 1.00 0.00 54 THR A CA 17
ATOM 29334 C C . THR A 1 54 ? -5.589 -10.426 7.328 1.00 0.00 54 THR A C 17
ATOM 29335 O O . THR A 1 54 ? -5.358 -11.621 7.142 1.00 0.00 54 THR A O 17
ATOM 29346 N N . SER A 1 55 ? -6.818 -9.938 7.463 1.00 0.00 55 SER A N 17
ATOM 29347 C CA . SER A 1 55 ? -7.992 -10.799 7.397 1.00 0.00 55 SER A CA 17
ATOM 29348 C C . SER A 1 55 ? -8.707 -10.643 6.059 1.00 0.00 55 SER A C 17
ATOM 29349 O O . SER A 1 55 ? -9.181 -11.620 5.479 1.00 0.00 55 SER A O 17
ATOM 29357 N N . PHE A 1 56 ? -8.781 -9.409 5.574 1.00 0.00 56 PHE A N 17
ATOM 29358 C CA . PHE A 1 56 ? -9.437 -9.124 4.303 1.00 0.00 56 PHE A CA 17
ATOM 29359 C C . PHE A 1 56 ? -8.715 -9.815 3.151 1.00 0.00 56 PHE A C 17
ATOM 29360 O O . PHE A 1 56 ? -9.334 -10.202 2.159 1.00 0.00 56 PHE A O 17
ATOM 29377 N N . ALA A 1 57 ? -7.402 -9.968 3.288 1.00 0.00 57 ALA A N 17
ATOM 29378 C CA . ALA A 1 57 ? -6.596 -10.613 2.259 1.00 0.00 57 ALA A CA 17
ATOM 29379 C C . ALA A 1 57 ? -5.363 -11.276 2.862 1.00 0.00 57 ALA A C 17
ATOM 29380 O O . ALA A 1 57 ? -4.768 -10.760 3.808 1.00 0.00 57 ALA A O 17
ATOM 29387 N N . LYS A 1 58 ? -4.984 -12.424 2.308 1.00 0.00 58 LYS A N 17
ATOM 29388 C CA . LYS A 1 58 ? -3.820 -13.159 2.792 1.00 0.00 58 LYS A CA 17
ATOM 29389 C C . LYS A 1 58 ? -2.530 -12.417 2.455 1.00 0.00 58 LYS A C 17
ATOM 29390 O O . LYS A 1 58 ? -2.561 -11.295 1.950 1.00 0.00 58 LYS A O 17
ATOM 29409 N N . GLY A 1 59 ? -1.398 -13.053 2.740 1.00 0.00 59 GLY A N 17
ATOM 29410 C CA . GLY A 1 59 ? -0.113 -12.439 2.462 1.00 0.00 59 GLY A CA 17
ATOM 29411 C C . GLY A 1 59 ? 0.213 -11.309 3.420 1.00 0.00 59 GLY A C 17
ATOM 29412 O O . GLY A 1 59 ? -0.650 -10.858 4.172 1.00 0.00 59 GLY A O 17
ATOM 29416 N N . PHE A 1 60 ? 1.461 -10.853 3.390 1.00 0.00 60 PHE A N 17
ATOM 29417 C CA . PHE A 1 60 ? 1.900 -9.770 4.262 1.00 0.00 60 PHE A CA 17
ATOM 29418 C C . PHE A 1 60 ? 1.391 -8.424 3.754 1.00 0.00 60 PHE A C 17
ATOM 29419 O O . PHE A 1 60 ? 1.398 -8.160 2.552 1.00 0.00 60 PHE A O 17
ATOM 29436 N N . TRP A 1 61 ? 0.949 -7.578 4.678 1.00 0.00 61 TRP A N 17
ATOM 29437 C CA . TRP A 1 61 ? 0.437 -6.259 4.324 1.00 0.00 61 TRP A CA 17
ATOM 29438 C C . TRP A 1 61 ? 1.017 -5.186 5.239 1.00 0.00 61 TRP A C 17
ATOM 29439 O O . TRP A 1 61 ? 0.620 -5.061 6.397 1.00 0.00 61 TRP A O 17
ATOM 29460 N N . ALA A 1 62 ? 1.962 -4.415 4.711 1.00 0.00 62 ALA A N 17
ATOM 29461 C CA . ALA A 1 62 ? 2.600 -3.354 5.479 1.00 0.00 62 ALA A CA 17
ATOM 29462 C C . ALA A 1 62 ? 1.770 -2.074 5.444 1.00 0.00 62 ALA A C 17
ATOM 29463 O O . ALA A 1 62 ? 1.540 -1.501 4.379 1.00 0.00 62 ALA A O 17
ATOM 29470 N N . GLY A 1 63 ? 1.324 -1.632 6.616 1.00 0.00 63 GLY A N 17
ATOM 29471 C CA . GLY A 1 63 ? 0.526 -0.423 6.696 1.00 0.00 63 GLY A CA 17
ATOM 29472 C C . GLY A 1 63 ? 1.370 0.808 6.963 1.00 0.00 63 GLY A C 17
ATOM 29473 O O . GLY A 1 63 ? 1.600 1.174 8.115 1.00 0.00 63 GLY A O 17
ATOM 29477 N N . VAL A 1 64 ? 1.833 1.448 5.895 1.00 0.00 64 VAL A N 17
ATOM 29478 C CA . VAL A 1 64 ? 2.657 2.644 6.019 1.00 0.00 64 VAL A CA 17
ATOM 29479 C C . VAL A 1 64 ? 1.797 3.893 6.175 1.00 0.00 64 VAL A C 17
ATOM 29480 O O . VAL A 1 64 ? 0.743 4.015 5.551 1.00 0.00 64 VAL A O 17
ATOM 29493 N N . GLU A 1 65 ? 2.253 4.818 7.013 1.00 0.00 65 GLU A N 17
ATOM 29494 C CA . GLU A 1 65 ? 1.525 6.060 7.251 1.00 0.00 65 GLU A CA 17
ATOM 29495 C C . GLU A 1 65 ? 2.113 7.201 6.429 1.00 0.00 65 GLU A C 17
ATOM 29496 O O . GLU A 1 65 ? 3.179 7.727 6.751 1.00 0.00 65 GLU A O 17
ATOM 29508 N N . LEU A 1 66 ? 1.412 7.581 5.366 1.00 0.00 66 LEU A N 17
ATOM 29509 C CA . LEU A 1 66 ? 1.865 8.661 4.497 1.00 0.00 66 LEU A CA 17
ATOM 29510 C C . LEU A 1 66 ? 1.744 10.011 5.195 1.00 0.00 66 LEU A C 17
ATOM 29511 O O . LEU A 1 66 ? 0.876 10.205 6.047 1.00 0.00 66 LEU A O 17
ATOM 29527 N N . ASP A 1 67 ? 2.618 10.942 4.828 1.00 0.00 67 ASP A N 17
ATOM 29528 C CA . ASP A 1 67 ? 2.609 12.276 5.419 1.00 0.00 67 ASP A CA 17
ATOM 29529 C C . ASP A 1 67 ? 1.403 13.076 4.936 1.00 0.00 67 ASP A C 17
ATOM 29530 O O . ASP A 1 67 ? 0.794 13.821 5.703 1.00 0.00 67 ASP A O 17
ATOM 29539 N N . LYS A 1 68 ? 1.066 12.914 3.661 1.00 0.00 68 LYS A N 17
ATOM 29540 C CA . LYS A 1 68 ? -0.068 13.621 3.076 1.00 0.00 68 LYS A CA 17
ATOM 29541 C C . LYS A 1 68 ? -1.250 12.676 2.868 1.00 0.00 68 LYS A C 17
ATOM 29542 O O . LYS A 1 68 ? -1.075 11.461 2.788 1.00 0.00 68 LYS A O 17
ATOM 29561 N N . PRO A 1 69 ? -2.473 13.226 2.778 1.00 0.00 69 PRO A N 17
ATOM 29562 C CA . PRO A 1 69 ? -3.685 12.425 2.579 1.00 0.00 69 PRO A CA 17
ATOM 29563 C C . PRO A 1 69 ? -3.747 11.807 1.186 1.00 0.00 69 PRO A C 17
ATOM 29564 O O . PRO A 1 69 ? -4.580 12.189 0.363 1.00 0.00 69 PRO A O 17
ATOM 29575 N N . GLU A 1 70 ? -2.861 10.851 0.927 1.00 0.00 70 GLU A N 17
ATOM 29576 C CA . GLU A 1 70 ? -2.814 10.179 -0.366 1.00 0.00 70 GLU A CA 17
ATOM 29577 C C . GLU A 1 70 ? -3.331 8.748 -0.256 1.00 0.00 70 GLU A C 17
ATOM 29578 O O . GLU A 1 70 ? -3.894 8.206 -1.205 1.00 0.00 70 GLU A O 17
ATOM 29590 N N . GLY A 1 71 ? -3.134 8.142 0.911 1.00 0.00 71 GLY A N 17
ATOM 29591 C CA . GLY A 1 71 ? -3.587 6.781 1.125 1.00 0.00 71 GLY A CA 17
ATOM 29592 C C . GLY A 1 71 ? -5.087 6.638 0.971 1.00 0.00 71 GLY A C 17
ATOM 29593 O O . GLY A 1 71 ? -5.728 7.441 0.292 1.00 0.00 71 GLY A O 17
ATOM 29597 N N . ASN A 1 72 ? -5.651 5.613 1.601 1.00 0.00 72 ASN A N 17
ATOM 29598 C CA . ASN A 1 72 ? -7.086 5.369 1.530 1.00 0.00 72 ASN A CA 17
ATOM 29599 C C . ASN A 1 72 ? -7.582 4.654 2.782 1.00 0.00 72 ASN A C 17
ATOM 29600 O O . ASN A 1 72 ? -8.536 3.879 2.731 1.00 0.00 72 ASN A O 17
ATOM 29611 N N . ASN A 1 73 ? -6.927 4.921 3.909 1.00 0.00 73 ASN A N 17
ATOM 29612 C CA . ASN A 1 73 ? -7.301 4.302 5.175 1.00 0.00 73 ASN A CA 17
ATOM 29613 C C . ASN A 1 73 ? -6.751 5.098 6.354 1.00 0.00 73 ASN A C 17
ATOM 29614 O O . ASN A 1 73 ? -5.819 5.887 6.204 1.00 0.00 73 ASN A O 17
ATOM 29625 N N . ASN A 1 74 ? -7.337 4.883 7.529 1.00 0.00 74 ASN A N 17
ATOM 29626 C CA . ASN A 1 74 ? -6.906 5.579 8.736 1.00 0.00 74 ASN A CA 17
ATOM 29627 C C . ASN A 1 74 ? -6.456 4.586 9.803 1.00 0.00 74 ASN A C 17
ATOM 29628 O O . ASN A 1 74 ? -6.631 4.821 10.998 1.00 0.00 74 ASN A O 17
ATOM 29639 N N . GLY A 1 75 ? -5.874 3.475 9.362 1.00 0.00 75 GLY A N 17
ATOM 29640 C CA . GLY A 1 75 ? -5.407 2.464 10.290 1.00 0.00 75 GLY A CA 17
ATOM 29641 C C . GLY A 1 75 ? -6.413 1.347 10.487 1.00 0.00 75 GLY A C 17
ATOM 29642 O O . GLY A 1 75 ? -6.037 0.193 10.691 1.00 0.00 75 GLY A O 17
ATOM 29646 N N . THR A 1 76 ? -7.696 1.689 10.426 1.00 0.00 76 THR A N 17
ATOM 29647 C CA . THR A 1 76 ? -8.759 0.707 10.599 1.00 0.00 76 THR A CA 17
ATOM 29648 C C . THR A 1 76 ? -9.265 0.210 9.249 1.00 0.00 76 THR A C 17
ATOM 29649 O O . THR A 1 76 ? -9.899 0.953 8.501 1.00 0.00 76 THR A O 17
ATOM 29660 N N . TYR A 1 77 ? -8.982 -1.053 8.945 1.00 0.00 77 TYR A N 17
ATOM 29661 C CA . TYR A 1 77 ? -9.409 -1.650 7.685 1.00 0.00 77 TYR A CA 17
ATOM 29662 C C . TYR A 1 77 ? -10.713 -2.422 7.863 1.00 0.00 77 TYR A C 17
ATOM 29663 O O . TYR A 1 77 ? -10.714 -3.556 8.342 1.00 0.00 77 TYR A O 17
ATOM 29681 N N . ASP A 1 78 ? -11.821 -1.800 7.474 1.00 0.00 78 ASP A N 17
ATOM 29682 C CA . ASP A 1 78 ? -13.131 -2.430 7.590 1.00 0.00 78 ASP A CA 17
ATOM 29683 C C . ASP A 1 78 ? -13.452 -2.755 9.045 1.00 0.00 78 ASP A C 17
ATOM 29684 O O . ASP A 1 78 ? -14.147 -3.729 9.336 1.00 0.00 78 ASP A O 17
ATOM 29693 N N . GLY A 1 79 ? -12.940 -1.934 9.957 1.00 0.00 79 GLY A N 17
ATOM 29694 C CA . GLY A 1 79 ? -13.183 -2.152 11.371 1.00 0.00 79 GLY A CA 17
ATOM 29695 C C . GLY A 1 79 ? -11.950 -2.644 12.103 1.00 0.00 79 GLY A C 17
ATOM 29696 O O . GLY A 1 79 ? -11.767 -2.359 13.287 1.00 0.00 79 GLY A O 17
ATOM 29700 N N . ILE A 1 80 ? -11.103 -3.386 11.398 1.00 0.00 80 ILE A N 17
ATOM 29701 C CA . ILE A 1 80 ? -9.880 -3.919 11.988 1.00 0.00 80 ILE A CA 17
ATOM 29702 C C . ILE A 1 80 ? -8.850 -2.816 12.205 1.00 0.00 80 ILE A C 17
ATOM 29703 O O . ILE A 1 80 ? -8.197 -2.369 11.263 1.00 0.00 80 ILE A O 17
ATOM 29719 N N . ALA A 1 81 ? -8.710 -2.381 13.453 1.00 0.00 81 ALA A N 17
ATOM 29720 C CA . ALA A 1 81 ? -7.759 -1.331 13.795 1.00 0.00 81 ALA A CA 17
ATOM 29721 C C . ALA A 1 81 ? -6.344 -1.888 13.917 1.00 0.00 81 ALA A C 17
ATOM 29722 O O . ALA A 1 81 ? -5.982 -2.469 14.940 1.00 0.00 81 ALA A O 17
ATOM 29729 N N . TYR A 1 82 ? -5.549 -1.706 12.868 1.00 0.00 82 TYR A N 17
ATOM 29730 C CA . TYR A 1 82 ? -4.173 -2.189 12.858 1.00 0.00 82 TYR A CA 17
ATOM 29731 C C . TYR A 1 82 ? -3.231 -1.159 13.473 1.00 0.00 82 TYR A C 17
ATOM 29732 O O . TYR A 1 82 ? -2.222 -1.512 14.082 1.00 0.00 82 TYR A O 17
ATOM 29750 N N . PHE A 1 83 ? -3.568 0.116 13.308 1.00 0.00 83 PHE A N 17
ATOM 29751 C CA . PHE A 1 83 ? -2.752 1.198 13.845 1.00 0.00 83 PHE A CA 17
ATOM 29752 C C . PHE A 1 83 ? -3.533 2.508 13.868 1.00 0.00 83 PHE A C 17
ATOM 29753 O O . PHE A 1 83 ? -4.673 2.570 13.407 1.00 0.00 83 PHE A O 17
ATOM 29770 N N . GLU A 1 84 ? -2.912 3.551 14.408 1.00 0.00 84 GLU A N 17
ATOM 29771 C CA . GLU A 1 84 ? -3.549 4.861 14.491 1.00 0.00 84 GLU A CA 17
ATOM 29772 C C . GLU A 1 84 ? -2.847 5.867 13.585 1.00 0.00 84 GLU A C 17
ATOM 29773 O O . GLU A 1 84 ? -1.618 5.916 13.532 1.00 0.00 84 GLU A O 17
ATOM 29785 N N . CYS A 1 85 ? -3.634 6.667 12.873 1.00 0.00 85 CYS A N 17
ATOM 29786 C CA . CYS A 1 85 ? -3.087 7.671 11.970 1.00 0.00 85 CYS A CA 17
ATOM 29787 C C . CYS A 1 85 ? -4.166 8.659 11.534 1.00 0.00 85 CYS A C 17
ATOM 29788 O O . CYS A 1 85 ? -5.298 8.608 12.012 1.00 0.00 85 CYS A O 17
ATOM 29796 N N . LYS A 1 86 ? -3.803 9.557 10.624 1.00 0.00 86 LYS A N 17
ATOM 29797 C CA . LYS A 1 86 ? -4.735 10.560 10.122 1.00 0.00 86 LYS A CA 17
ATOM 29798 C C . LYS A 1 86 ? -5.951 9.905 9.474 1.00 0.00 86 LYS A C 17
ATOM 29799 O O . LYS A 1 86 ? -6.163 8.700 9.602 1.00 0.00 86 LYS A O 17
ATOM 29818 N N . GLU A 1 87 ? -6.742 10.712 8.774 1.00 0.00 87 GLU A N 17
ATOM 29819 C CA . GLU A 1 87 ? -7.933 10.218 8.097 1.00 0.00 87 GLU A CA 17
ATOM 29820 C C . GLU A 1 87 ? -7.643 9.957 6.624 1.00 0.00 87 GLU A C 17
ATOM 29821 O O . GLU A 1 87 ? -7.718 10.864 5.796 1.00 0.00 87 GLU A O 17
ATOM 29833 N N . LYS A 1 88 ? -7.305 8.708 6.308 1.00 0.00 88 LYS A N 17
ATOM 29834 C CA . LYS A 1 88 ? -6.991 8.306 4.937 1.00 0.00 88 LYS A CA 17
ATOM 29835 C C . LYS A 1 88 ? -5.560 8.691 4.575 1.00 0.00 88 LYS A C 17
ATOM 29836 O O . LYS A 1 88 ? -5.283 9.108 3.451 1.00 0.00 88 LYS A O 17
ATOM 29855 N N . HIS A 1 89 ? -4.656 8.542 5.538 1.00 0.00 89 HIS A N 17
ATOM 29856 C CA . HIS A 1 89 ? -3.251 8.868 5.327 1.00 0.00 89 HIS A CA 17
ATOM 29857 C C . HIS A 1 89 ? -2.416 7.597 5.200 1.00 0.00 89 HIS A C 17
ATOM 29858 O O . HIS A 1 89 ? -1.418 7.567 4.482 1.00 0.00 89 HIS A O 17
ATOM 29872 N N . GLY A 1 90 ? -2.837 6.549 5.901 1.00 0.00 90 GLY A N 17
ATOM 29873 C CA . GLY A 1 90 ? -2.122 5.288 5.854 1.00 0.00 90 GLY A CA 17
ATOM 29874 C C . GLY A 1 90 ? -2.520 4.442 4.661 1.00 0.00 90 GLY A C 17
ATOM 29875 O O . GLY A 1 90 ? -3.549 4.689 4.033 1.00 0.00 90 GLY A O 17
ATOM 29879 N N . ILE A 1 91 ? -1.702 3.443 4.345 1.00 0.00 91 ILE A N 17
ATOM 29880 C CA . ILE A 1 91 ? -1.977 2.561 3.219 1.00 0.00 91 ILE A CA 17
ATOM 29881 C C . ILE A 1 91 ? -1.295 1.208 3.400 1.00 0.00 91 ILE A C 17
ATOM 29882 O O . ILE A 1 91 ? -0.095 1.138 3.668 1.00 0.00 91 ILE A O 17
ATOM 29898 N N . PHE A 1 92 ? -2.066 0.137 3.250 1.00 0.00 92 PHE A N 17
ATOM 29899 C CA . PHE A 1 92 ? -1.536 -1.214 3.396 1.00 0.00 92 PHE A CA 17
ATOM 29900 C C . PHE A 1 92 ? -0.936 -1.707 2.084 1.00 0.00 92 PHE A C 17
ATOM 29901 O O . PHE A 1 92 ? -1.659 -2.061 1.152 1.00 0.00 92 PHE A O 17
ATOM 29918 N N . ALA A 1 93 ? 0.391 -1.728 2.017 1.00 0.00 93 ALA A N 17
ATOM 29919 C CA . ALA A 1 93 ? 1.088 -2.178 0.819 1.00 0.00 93 ALA A CA 17
ATOM 29920 C C . ALA A 1 93 ? 1.898 -3.442 1.098 1.00 0.00 93 ALA A C 17
ATOM 29921 O O . ALA A 1 93 ? 2.442 -3.611 2.190 1.00 0.00 93 ALA A O 17
ATOM 29928 N N . PRO A 1 94 ? 1.992 -4.350 0.111 1.00 0.00 94 PRO A N 17
ATOM 29929 C CA . PRO A 1 94 ? 2.741 -5.602 0.259 1.00 0.00 94 PRO A CA 17
ATOM 29930 C C . PRO A 1 94 ? 4.158 -5.369 0.780 1.00 0.00 94 PRO A C 17
ATOM 29931 O O . PRO A 1 94 ? 4.671 -4.252 0.724 1.00 0.00 94 PRO A O 17
ATOM 29942 N N . PRO A 1 95 ? 4.810 -6.426 1.293 1.00 0.00 95 PRO A N 17
ATOM 29943 C CA . PRO A 1 95 ? 6.175 -6.330 1.825 1.00 0.00 95 PRO A CA 17
ATOM 29944 C C . PRO A 1 95 ? 7.182 -5.924 0.755 1.00 0.00 95 PRO A C 17
ATOM 29945 O O . PRO A 1 95 ? 8.050 -5.084 0.992 1.00 0.00 95 PRO A O 17
ATOM 29956 N N . GLN A 1 96 ? 7.060 -6.525 -0.424 1.00 0.00 96 GLN A N 17
ATOM 29957 C CA . GLN A 1 96 ? 7.959 -6.225 -1.533 1.00 0.00 96 GLN A CA 17
ATOM 29958 C C . GLN A 1 96 ? 7.916 -4.742 -1.891 1.00 0.00 96 GLN A C 17
ATOM 29959 O O . GLN A 1 96 ? 8.851 -4.211 -2.491 1.00 0.00 96 GLN A O 17
ATOM 29973 N N . LYS A 1 97 ? 6.825 -4.075 -1.522 1.00 0.00 97 LYS A N 17
ATOM 29974 C CA . LYS A 1 97 ? 6.664 -2.654 -1.807 1.00 0.00 97 LYS A CA 17
ATOM 29975 C C . LYS A 1 97 ? 7.046 -1.806 -0.597 1.00 0.00 97 LYS A C 17
ATOM 29976 O O . LYS A 1 97 ? 6.448 -0.760 -0.348 1.00 0.00 97 LYS A O 17
ATOM 29995 N N . ILE A 1 98 ? 8.046 -2.264 0.150 1.00 0.00 98 ILE A N 17
ATOM 29996 C CA . ILE A 1 98 ? 8.506 -1.544 1.332 1.00 0.00 98 ILE A CA 17
ATOM 29997 C C . ILE A 1 98 ? 10.029 -1.521 1.403 1.00 0.00 98 ILE A C 17
ATOM 29998 O O . ILE A 1 98 ? 10.667 -2.557 1.586 1.00 0.00 98 ILE A O 17
ATOM 30014 N N . SER A 1 99 ? 10.604 -0.332 1.259 1.00 0.00 99 SER A N 17
ATOM 30015 C CA . SER A 1 99 ? 12.052 -0.172 1.309 1.00 0.00 99 SER A CA 17
ATOM 30016 C C . SER A 1 99 ? 12.440 0.968 2.244 1.00 0.00 99 SER A C 17
ATOM 30017 O O . SER A 1 99 ? 11.776 2.005 2.285 1.00 0.00 99 SER A O 17
ATOM 30025 N N . HIS A 1 100 ? 13.519 0.770 2.995 1.00 0.00 100 HIS A N 17
ATOM 30026 C CA . HIS A 1 100 ? 13.995 1.783 3.932 1.00 0.00 100 HIS A CA 17
ATOM 30027 C C . HIS A 1 100 ? 14.270 3.101 3.216 1.00 0.00 100 HIS A C 17
ATOM 30028 O O . HIS A 1 100 ? 15.010 3.143 2.233 1.00 0.00 100 HIS A O 17
ATOM 30042 N N . ILE A 1 101 ? 13.669 4.177 3.715 1.00 0.00 101 ILE A N 17
ATOM 30043 C CA . ILE A 1 101 ? 13.850 5.496 3.123 1.00 0.00 101 ILE A CA 17
ATOM 30044 C C . ILE A 1 101 ? 15.305 5.952 3.235 1.00 0.00 101 ILE A C 17
ATOM 30045 O O . ILE A 1 101 ? 15.889 5.916 4.318 1.00 0.00 101 ILE A O 17
ATOM 30061 N N . PRO A 1 102 ? 15.913 6.389 2.117 1.00 0.00 102 PRO A N 17
ATOM 30062 C CA . PRO A 1 102 ? 17.305 6.851 2.107 1.00 0.00 102 PRO A CA 17
ATOM 30063 C C . PRO A 1 102 ? 17.566 7.920 3.163 1.00 0.00 102 PRO A C 17
ATOM 30064 O O . PRO A 1 102 ? 16.648 8.618 3.593 1.00 0.00 102 PRO A O 17
ATOM 30075 N N . GLU A 1 103 ? 18.822 8.041 3.577 1.00 0.00 103 GLU A N 17
ATOM 30076 C CA . GLU A 1 103 ? 19.204 9.025 4.583 1.00 0.00 103 GLU A CA 17
ATOM 30077 C C . GLU A 1 103 ? 19.134 10.439 4.014 1.00 0.00 103 GLU A C 17
ATOM 30078 O O . GLU A 1 103 ? 18.857 11.396 4.738 1.00 0.00 103 GLU A O 17
ATOM 30090 N N . ASN A 1 104 ? 19.385 10.563 2.715 1.00 0.00 104 ASN A N 17
ATOM 30091 C CA . ASN A 1 104 ? 19.350 11.860 2.050 1.00 0.00 104 ASN A CA 17
ATOM 30092 C C . ASN A 1 104 ? 17.914 12.355 1.899 1.00 0.00 104 ASN A C 17
ATOM 30093 O O . ASN A 1 104 ? 17.654 13.558 1.943 1.00 0.00 104 ASN A O 17
ATOM 30104 N N . PHE A 1 105 ? 16.987 11.420 1.720 1.00 0.00 105 PHE A N 17
ATOM 30105 C CA . PHE A 1 105 ? 15.578 11.761 1.562 1.00 0.00 105 PHE A CA 17
ATOM 30106 C C . PHE A 1 105 ? 15.032 12.418 2.825 1.00 0.00 105 PHE A C 17
ATOM 30107 O O . PHE A 1 105 ? 14.176 13.300 2.758 1.00 0.00 105 PHE A O 17
ATOM 30124 N N . ASP A 1 106 ? 15.533 11.982 3.976 1.00 0.00 106 ASP A N 17
ATOM 30125 C CA . ASP A 1 106 ? 15.096 12.528 5.256 1.00 0.00 106 ASP A CA 17
ATOM 30126 C C . ASP A 1 106 ? 15.905 13.768 5.623 1.00 0.00 106 ASP A C 17
ATOM 30127 O O . ASP A 1 106 ? 16.884 13.685 6.364 1.00 0.00 106 ASP A O 17
ATOM 30136 N N . ASP A 1 107 ? 15.488 14.917 5.099 1.00 0.00 107 ASP A N 17
ATOM 30137 C CA . ASP A 1 107 ? 16.174 16.174 5.372 1.00 0.00 107 ASP A CA 17
ATOM 30138 C C . ASP A 1 107 ? 15.579 16.865 6.595 1.00 0.00 107 ASP A C 17
ATOM 30139 O O . ASP A 1 107 ? 16.306 17.396 7.435 1.00 0.00 107 ASP A O 17
ATOM 30148 N N . TYR A 1 108 ? 14.253 16.854 6.690 1.00 0.00 108 TYR A N 17
ATOM 30149 C CA . TYR A 1 108 ? 13.563 17.480 7.811 1.00 0.00 108 TYR A CA 17
ATOM 30150 C C . TYR A 1 108 ? 12.193 16.846 8.030 1.00 0.00 108 TYR A C 17
ATOM 30151 O O . TYR A 1 108 ? 11.198 17.279 7.449 1.00 0.00 108 TYR A O 17
ATOM 30169 N N . VAL A 1 109 ? 12.147 15.821 8.874 1.00 0.00 109 VAL A N 17
ATOM 30170 C CA . VAL A 1 109 ? 10.900 15.128 9.172 1.00 0.00 109 VAL A CA 17
ATOM 30171 C C . VAL A 1 109 ? 10.604 15.151 10.668 1.00 0.00 109 VAL A C 17
ATOM 30172 O O . VAL A 1 109 ? 11.409 14.688 11.477 1.00 0.00 109 VAL A O 17
ATOM 30185 N N . ASP A 1 110 ? 9.446 15.693 11.030 1.00 0.00 110 ASP A N 17
ATOM 30186 C CA . ASP A 1 110 ? 9.045 15.776 12.429 1.00 0.00 110 ASP A CA 17
ATOM 30187 C C . ASP A 1 110 ? 7.554 16.074 12.551 1.00 0.00 110 ASP A C 17
ATOM 30188 O O . ASP A 1 110 ? 7.129 16.812 13.440 1.00 0.00 110 ASP A O 17
ATOM 30197 N N . ILE A 1 111 ? 6.765 15.495 11.652 1.00 0.00 111 ILE A N 17
ATOM 30198 C CA . ILE A 1 111 ? 5.321 15.698 11.658 1.00 0.00 111 ILE A CA 17
ATOM 30199 C C . ILE A 1 111 ? 4.579 14.366 11.667 1.00 0.00 111 ILE A C 17
ATOM 30200 O O . ILE A 1 111 ? 4.967 13.423 10.979 1.00 0.00 111 ILE A O 17
ATOM 30216 N N . ASN A 1 112 ? 3.508 14.296 12.452 1.00 0.00 112 ASN A N 17
ATOM 30217 C CA . ASN A 1 112 ? 2.711 13.079 12.552 1.00 0.00 112 ASN A CA 17
ATOM 30218 C C . ASN A 1 112 ? 1.280 13.398 12.972 1.00 0.00 112 ASN A C 17
ATOM 30219 O O . ASN A 1 112 ? 0.322 12.951 12.341 1.00 0.00 112 ASN A O 17
ATOM 30230 N N . GLU A 1 113 ? 1.142 14.175 14.042 1.00 0.00 113 GLU A N 17
ATOM 30231 C CA . GLU A 1 113 ? -0.173 14.554 14.546 1.00 0.00 113 GLU A CA 17
ATOM 30232 C C . GLU A 1 113 ? -0.139 15.952 15.155 1.00 0.00 113 GLU A C 17
ATOM 30233 O O . GLU A 1 113 ? 0.765 16.286 15.919 1.00 0.00 113 GLU A O 17
ATOM 30245 N N . ASP A 1 114 ? -1.132 16.765 14.809 1.00 0.00 114 ASP A N 17
ATOM 30246 C CA . ASP A 1 114 ? -1.216 18.129 15.322 1.00 0.00 114 ASP A CA 17
ATOM 30247 C C . ASP A 1 114 ? -2.653 18.481 15.693 1.00 0.00 114 ASP A C 17
ATOM 30248 O O . ASP A 1 114 ? -2.985 18.615 16.871 1.00 0.00 114 ASP A O 17
ATOM 30257 N N . GLU A 1 115 ? -3.501 18.633 14.681 1.00 0.00 115 GLU A N 17
ATOM 30258 C CA . GLU A 1 115 ? -4.902 18.971 14.901 1.00 0.00 115 GLU A CA 17
ATOM 30259 C C . GLU A 1 115 ? -5.770 18.476 13.749 1.00 0.00 115 GLU A C 17
ATOM 30260 O O . GLU A 1 115 ? -5.506 18.778 12.585 1.00 0.00 115 GLU A O 17
ATOM 30272 N N . ASP A 1 116 ? -6.807 17.715 14.081 1.00 0.00 116 ASP A N 17
ATOM 30273 C CA . ASP A 1 116 ? -7.716 17.179 13.074 1.00 0.00 116 ASP A CA 17
ATOM 30274 C C . ASP A 1 116 ? -8.873 18.139 12.820 1.00 0.00 116 ASP A C 17
ATOM 30275 O O . ASP A 1 116 ? -8.978 18.731 11.746 1.00 0.00 116 ASP A O 17
ATOM 30284 N N . SER A 1 117 ? -9.740 18.289 13.816 1.00 0.00 117 SER A N 17
ATOM 30285 C CA . SER A 1 117 ? -10.890 19.178 13.702 1.00 0.00 117 SER A CA 17
ATOM 30286 C C . SER A 1 117 ? -10.444 20.634 13.613 1.00 0.00 117 SER A C 17
ATOM 30287 O O . SER A 1 117 ? -10.163 21.270 14.628 1.00 0.00 117 SER A O 17
ATOM 30295 N N . GLY A 1 118 ? -10.380 21.155 12.392 1.00 0.00 118 GLY A N 17
ATOM 30296 C CA . GLY A 1 118 ? -9.966 22.531 12.193 1.00 0.00 118 GLY A CA 17
ATOM 30297 C C . GLY A 1 118 ? -10.598 23.156 10.961 1.00 0.00 118 GLY A C 17
ATOM 30298 O O . GLY A 1 118 ? -10.193 22.856 9.838 1.00 0.00 118 GLY A O 17
ATOM 30302 N N . PRO A 1 119 ? -11.600 24.036 11.137 1.00 0.00 119 PRO A N 17
ATOM 30303 C CA . PRO A 1 119 ? -12.276 24.697 10.016 1.00 0.00 119 PRO A CA 17
ATOM 30304 C C . PRO A 1 119 ? -11.292 25.311 9.024 1.00 0.00 119 PRO A C 17
ATOM 30305 O O . PRO A 1 119 ? -11.601 25.461 7.842 1.00 0.00 119 PRO A O 17
ATOM 30316 N N . SER A 1 120 ? -10.108 25.664 9.513 1.00 0.00 120 SER A N 17
ATOM 30317 C CA . SER A 1 120 ? -9.080 26.261 8.669 1.00 0.00 120 SER A CA 17
ATOM 30318 C C . SER A 1 120 ? -8.611 25.274 7.605 1.00 0.00 120 SER A C 17
ATOM 30319 O O . SER A 1 120 ? -8.661 24.060 7.805 1.00 0.00 120 SER A O 17
ATOM 30327 N N . SER A 1 121 ? -8.152 25.802 6.475 1.00 0.00 121 SER A N 17
ATOM 30328 C CA . SER A 1 121 ? -7.673 24.966 5.380 1.00 0.00 121 SER A CA 17
ATOM 30329 C C . SER A 1 121 ? -6.310 24.369 5.709 1.00 0.00 121 SER A C 17
ATOM 30330 O O . SER A 1 121 ? -5.496 24.992 6.392 1.00 0.00 121 SER A O 17
ATOM 30338 N N . GLY A 1 122 ? -6.064 23.158 5.218 1.00 0.00 122 GLY A N 17
ATOM 30339 C CA . GLY A 1 122 ? -4.797 22.497 5.470 1.00 0.00 122 GLY A CA 17
ATOM 30340 C C . GLY A 1 122 ? -3.975 22.318 4.209 1.00 0.00 122 GLY A C 17
ATOM 30341 O O . GLY A 1 122 ? -3.636 21.163 3.880 1.00 0.00 122 GLY A O 17
ATOM 30346 N N . GLY A 1 1 ? 30.878 5.871 26.160 1.00 0.00 1 GLY A N 18
ATOM 30347 C CA . GLY A 1 1 ? 29.841 4.804 26.103 1.00 0.00 1 GLY A CA 18
ATOM 30348 C C . GLY A 1 1 ? 29.895 4.010 24.812 1.00 0.00 1 GLY A C 18
ATOM 30349 O O . GLY A 1 1 ? 29.933 4.585 23.723 1.00 0.00 1 GLY A O 18
ATOM 30355 N N . SER A 1 2 ? 29.898 2.687 24.933 1.00 0.00 2 SER A N 18
ATOM 30356 C CA . SER A 1 2 ? 29.949 1.814 23.767 1.00 0.00 2 SER A CA 18
ATOM 30357 C C . SER A 1 2 ? 29.040 0.602 23.955 1.00 0.00 2 SER A C 18
ATOM 30358 O O . SER A 1 2 ? 29.244 -0.204 24.862 1.00 0.00 2 SER A O 18
ATOM 30366 N N . SER A 1 3 ? 28.037 0.482 23.092 1.00 0.00 3 SER A N 18
ATOM 30367 C CA . SER A 1 3 ? 27.097 -0.631 23.162 1.00 0.00 3 SER A CA 18
ATOM 30368 C C . SER A 1 3 ? 27.512 -1.755 22.218 1.00 0.00 3 SER A C 18
ATOM 30369 O O . SER A 1 3 ? 28.258 -1.534 21.264 1.00 0.00 3 SER A O 18
ATOM 30377 N N . GLY A 1 4 ? 27.025 -2.961 22.492 1.00 0.00 4 GLY A N 18
ATOM 30378 C CA . GLY A 1 4 ? 27.355 -4.102 21.658 1.00 0.00 4 GLY A CA 18
ATOM 30379 C C . GLY A 1 4 ? 28.074 -5.193 22.427 1.00 0.00 4 GLY A C 18
ATOM 30380 O O . GLY A 1 4 ? 27.721 -5.493 23.568 1.00 0.00 4 GLY A O 18
ATOM 30384 N N . SER A 1 5 ? 29.084 -5.788 21.802 1.00 0.00 5 SER A N 18
ATOM 30385 C CA . SER A 1 5 ? 29.854 -6.854 22.435 1.00 0.00 5 SER A CA 18
ATOM 30386 C C . SER A 1 5 ? 28.959 -8.040 22.778 1.00 0.00 5 SER A C 18
ATOM 30387 O O . SER A 1 5 ? 27.768 -8.044 22.466 1.00 0.00 5 SER A O 18
ATOM 30395 N N . SER A 1 6 ? 29.541 -9.046 23.422 1.00 0.00 6 SER A N 18
ATOM 30396 C CA . SER A 1 6 ? 28.797 -10.239 23.809 1.00 0.00 6 SER A CA 18
ATOM 30397 C C . SER A 1 6 ? 29.146 -10.660 25.233 1.00 0.00 6 SER A C 18
ATOM 30398 O O . SER A 1 6 ? 30.130 -11.363 25.459 1.00 0.00 6 SER A O 18
ATOM 30406 N N . GLY A 1 7 ? 28.331 -10.226 26.189 1.00 0.00 7 GLY A N 18
ATOM 30407 C CA . GLY A 1 7 ? 28.570 -10.568 27.578 1.00 0.00 7 GLY A CA 18
ATOM 30408 C C . GLY A 1 7 ? 27.963 -11.904 27.960 1.00 0.00 7 GLY A C 18
ATOM 30409 O O . GLY A 1 7 ? 28.098 -12.885 27.228 1.00 0.00 7 GLY A O 18
ATOM 30413 N N . VAL A 1 8 ? 27.295 -11.942 29.108 1.00 0.00 8 VAL A N 18
ATOM 30414 C CA . VAL A 1 8 ? 26.666 -13.167 29.585 1.00 0.00 8 VAL A CA 18
ATOM 30415 C C . VAL A 1 8 ? 25.271 -13.336 28.992 1.00 0.00 8 VAL A C 18
ATOM 30416 O O . VAL A 1 8 ? 24.693 -12.389 28.462 1.00 0.00 8 VAL A O 18
ATOM 30429 N N . GLU A 1 9 ? 24.737 -14.549 29.087 1.00 0.00 9 GLU A N 18
ATOM 30430 C CA . GLU A 1 9 ? 23.409 -14.843 28.560 1.00 0.00 9 GLU A CA 18
ATOM 30431 C C . GLU A 1 9 ? 22.356 -14.763 29.660 1.00 0.00 9 GLU A C 18
ATOM 30432 O O . GLU A 1 9 ? 22.389 -15.532 30.621 1.00 0.00 9 GLU A O 18
ATOM 30444 N N . HIS A 1 10 ? 21.422 -13.829 29.513 1.00 0.00 10 HIS A N 18
ATOM 30445 C CA . HIS A 1 10 ? 20.358 -13.650 30.494 1.00 0.00 10 HIS A CA 18
ATOM 30446 C C . HIS A 1 10 ? 19.142 -12.981 29.861 1.00 0.00 10 HIS A C 18
ATOM 30447 O O . HIS A 1 10 ? 18.012 -13.434 30.037 1.00 0.00 10 HIS A O 18
ATOM 30461 N N . GLU A 1 11 ? 19.383 -11.903 29.123 1.00 0.00 11 GLU A N 18
ATOM 30462 C CA . GLU A 1 11 ? 18.307 -11.174 28.462 1.00 0.00 11 GLU A CA 18
ATOM 30463 C C . GLU A 1 11 ? 17.991 -11.786 27.101 1.00 0.00 11 GLU A C 18
ATOM 30464 O O . GLU A 1 11 ? 18.746 -12.613 26.591 1.00 0.00 11 GLU A O 18
ATOM 30476 N N . GLN A 1 12 ? 16.871 -11.372 26.518 1.00 0.00 12 GLN A N 18
ATOM 30477 C CA . GLN A 1 12 ? 16.456 -11.881 25.215 1.00 0.00 12 GLN A CA 18
ATOM 30478 C C . GLN A 1 12 ? 16.739 -10.860 24.117 1.00 0.00 12 GLN A C 18
ATOM 30479 O O . GLN A 1 12 ? 16.057 -9.841 24.012 1.00 0.00 12 GLN A O 18
ATOM 30493 N N . GLN A 1 13 ? 17.751 -11.141 23.303 1.00 0.00 13 GLN A N 18
ATOM 30494 C CA . GLN A 1 13 ? 18.125 -10.247 22.213 1.00 0.00 13 GLN A CA 18
ATOM 30495 C C . GLN A 1 13 ? 18.334 -11.025 20.918 1.00 0.00 13 GLN A C 18
ATOM 30496 O O . GLN A 1 13 ? 18.195 -12.248 20.887 1.00 0.00 13 GLN A O 18
ATOM 30510 N N . VAL A 1 14 ? 18.669 -10.309 19.850 1.00 0.00 14 VAL A N 18
ATOM 30511 C CA . VAL A 1 14 ? 18.897 -10.930 18.551 1.00 0.00 14 VAL A CA 18
ATOM 30512 C C . VAL A 1 14 ? 20.031 -11.949 18.621 1.00 0.00 14 VAL A C 18
ATOM 30513 O O . VAL A 1 14 ? 21.167 -11.607 18.945 1.00 0.00 14 VAL A O 18
ATOM 30526 N N . THR A 1 15 ? 19.712 -13.202 18.314 1.00 0.00 15 THR A N 18
ATOM 30527 C CA . THR A 1 15 ? 20.703 -14.272 18.340 1.00 0.00 15 THR A CA 18
ATOM 30528 C C . THR A 1 15 ? 21.346 -14.452 16.969 1.00 0.00 15 THR A C 18
ATOM 30529 O O . THR A 1 15 ? 20.669 -14.384 15.942 1.00 0.00 15 THR A O 18
ATOM 30540 N N . GLU A 1 16 ? 22.654 -14.681 16.960 1.00 0.00 16 GLU A N 18
ATOM 30541 C CA . GLU A 1 16 ? 23.389 -14.872 15.715 1.00 0.00 16 GLU A CA 18
ATOM 30542 C C . GLU A 1 16 ? 23.991 -16.272 15.647 1.00 0.00 16 GLU A C 18
ATOM 30543 O O . GLU A 1 16 ? 24.400 -16.832 16.664 1.00 0.00 16 GLU A O 18
ATOM 30555 N N . SER A 1 17 ? 24.040 -16.832 14.443 1.00 0.00 17 SER A N 18
ATOM 30556 C CA . SER A 1 17 ? 24.593 -18.167 14.244 1.00 0.00 17 SER A CA 18
ATOM 30557 C C . SER A 1 17 ? 24.956 -18.394 12.779 1.00 0.00 17 SER A C 18
ATOM 30558 O O . SER A 1 17 ? 24.305 -17.860 11.881 1.00 0.00 17 SER A O 18
ATOM 30566 N N . PRO A 1 18 ? 26.004 -19.194 12.517 1.00 0.00 18 PRO A N 18
ATOM 30567 C CA . PRO A 1 18 ? 26.450 -19.489 11.152 1.00 0.00 18 PRO A CA 18
ATOM 30568 C C . PRO A 1 18 ? 25.477 -20.399 10.410 1.00 0.00 18 PRO A C 18
ATOM 30569 O O . PRO A 1 18 ? 25.490 -21.617 10.591 1.00 0.00 18 PRO A O 18
ATOM 30580 N N . SER A 1 19 ? 24.635 -19.801 9.574 1.00 0.00 19 SER A N 18
ATOM 30581 C CA . SER A 1 19 ? 23.655 -20.558 8.802 1.00 0.00 19 SER A CA 18
ATOM 30582 C C . SER A 1 19 ? 23.853 -20.337 7.306 1.00 0.00 19 SER A C 18
ATOM 30583 O O . SER A 1 19 ? 23.627 -19.240 6.795 1.00 0.00 19 SER A O 18
ATOM 30591 N N . LEU A 1 20 ? 24.276 -21.387 6.609 1.00 0.00 20 LEU A N 18
ATOM 30592 C CA . LEU A 1 20 ? 24.504 -21.308 5.171 1.00 0.00 20 LEU A CA 18
ATOM 30593 C C . LEU A 1 20 ? 23.252 -21.710 4.399 1.00 0.00 20 LEU A C 18
ATOM 30594 O O . LEU A 1 20 ? 22.775 -22.840 4.515 1.00 0.00 20 LEU A O 18
ATOM 30610 N N . ALA A 1 21 ? 22.724 -20.779 3.611 1.00 0.00 21 ALA A N 18
ATOM 30611 C CA . ALA A 1 21 ? 21.527 -21.034 2.818 1.00 0.00 21 ALA A CA 18
ATOM 30612 C C . ALA A 1 21 ? 20.322 -21.312 3.712 1.00 0.00 21 ALA A C 18
ATOM 30613 O O . ALA A 1 21 ? 19.495 -20.430 3.948 1.00 0.00 21 ALA A O 18
ATOM 30620 N N . SER A 1 22 ? 20.227 -22.542 4.207 1.00 0.00 22 SER A N 18
ATOM 30621 C CA . SER A 1 22 ? 19.121 -22.934 5.074 1.00 0.00 22 SER A CA 18
ATOM 30622 C C . SER A 1 22 ? 17.783 -22.758 4.363 1.00 0.00 22 SER A C 18
ATOM 30623 O O . SER A 1 22 ? 17.737 -22.404 3.185 1.00 0.00 22 SER A O 18
ATOM 30631 N N . VAL A 1 23 ? 16.696 -23.009 5.086 1.00 0.00 23 VAL A N 18
ATOM 30632 C CA . VAL A 1 23 ? 15.358 -22.877 4.524 1.00 0.00 23 VAL A CA 18
ATOM 30633 C C . VAL A 1 23 ? 14.885 -21.425 4.560 1.00 0.00 23 VAL A C 18
ATOM 30634 O O . VAL A 1 23 ? 15.197 -20.689 5.496 1.00 0.00 23 VAL A O 18
ATOM 30647 N N . PRO A 1 24 ? 14.125 -20.992 3.539 1.00 0.00 24 PRO A N 18
ATOM 30648 C CA . PRO A 1 24 ? 13.612 -19.620 3.464 1.00 0.00 24 PRO A CA 18
ATOM 30649 C C . PRO A 1 24 ? 12.855 -19.216 4.725 1.00 0.00 24 PRO A C 18
ATOM 30650 O O . PRO A 1 24 ? 12.824 -19.957 5.707 1.00 0.00 24 PRO A O 18
ATOM 30661 N N . THR A 1 25 ? 12.245 -18.036 4.691 1.00 0.00 25 THR A N 18
ATOM 30662 C CA . THR A 1 25 ? 11.487 -17.533 5.831 1.00 0.00 25 THR A CA 18
ATOM 30663 C C . THR A 1 25 ? 10.062 -17.178 5.421 1.00 0.00 25 THR A C 18
ATOM 30664 O O . THR A 1 25 ? 9.847 -16.380 4.508 1.00 0.00 25 THR A O 18
ATOM 30675 N N . ALA A 1 26 ? 9.089 -17.778 6.100 1.00 0.00 26 ALA A N 18
ATOM 30676 C CA . ALA A 1 26 ? 7.683 -17.526 5.806 1.00 0.00 26 ALA A CA 18
ATOM 30677 C C . ALA A 1 26 ? 7.328 -16.055 6.001 1.00 0.00 26 ALA A C 18
ATOM 30678 O O . ALA A 1 26 ? 6.330 -15.572 5.466 1.00 0.00 26 ALA A O 18
ATOM 30685 N N . ASP A 1 27 ? 8.149 -15.348 6.768 1.00 0.00 27 ASP A N 18
ATOM 30686 C CA . ASP A 1 27 ? 7.920 -13.932 7.031 1.00 0.00 27 ASP A CA 18
ATOM 30687 C C . ASP A 1 27 ? 8.596 -13.066 5.974 1.00 0.00 27 ASP A C 18
ATOM 30688 O O . ASP A 1 27 ? 9.777 -13.246 5.672 1.00 0.00 27 ASP A O 18
ATOM 30697 N N . GLU A 1 28 ? 7.841 -12.126 5.415 1.00 0.00 28 GLU A N 18
ATOM 30698 C CA . GLU A 1 28 ? 8.369 -11.232 4.390 1.00 0.00 28 GLU A CA 18
ATOM 30699 C C . GLU A 1 28 ? 8.861 -9.928 5.008 1.00 0.00 28 GLU A C 18
ATOM 30700 O O . GLU A 1 28 ? 9.819 -9.323 4.526 1.00 0.00 28 GLU A O 18
ATOM 30712 N N . LEU A 1 29 ? 8.199 -9.497 6.078 1.00 0.00 29 LEU A N 18
ATOM 30713 C CA . LEU A 1 29 ? 8.570 -8.264 6.761 1.00 0.00 29 LEU A CA 18
ATOM 30714 C C . LEU A 1 29 ? 9.082 -8.556 8.169 1.00 0.00 29 LEU A C 18
ATOM 30715 O O . LEU A 1 29 ? 8.547 -8.048 9.155 1.00 0.00 29 LEU A O 18
ATOM 30731 N N . PHE A 1 30 ? 10.123 -9.378 8.253 1.00 0.00 30 PHE A N 18
ATOM 30732 C CA . PHE A 1 30 ? 10.710 -9.739 9.539 1.00 0.00 30 PHE A CA 18
ATOM 30733 C C . PHE A 1 30 ? 11.820 -8.765 9.923 1.00 0.00 30 PHE A C 18
ATOM 30734 O O . PHE A 1 30 ? 12.078 -8.540 11.105 1.00 0.00 30 PHE A O 18
ATOM 30751 N N . ASP A 1 31 ? 12.471 -8.189 8.917 1.00 0.00 31 ASP A N 18
ATOM 30752 C CA . ASP A 1 31 ? 13.551 -7.238 9.151 1.00 0.00 31 ASP A CA 18
ATOM 30753 C C . ASP A 1 31 ? 13.041 -5.802 9.074 1.00 0.00 31 ASP A C 18
ATOM 30754 O O . ASP A 1 31 ? 13.727 -4.914 8.570 1.00 0.00 31 ASP A O 18
ATOM 30763 N N . PHE A 1 32 ? 11.831 -5.582 9.578 1.00 0.00 32 PHE A N 18
ATOM 30764 C CA . PHE A 1 32 ? 11.227 -4.255 9.567 1.00 0.00 32 PHE A CA 18
ATOM 30765 C C . PHE A 1 32 ? 10.537 -3.962 10.896 1.00 0.00 32 PHE A C 18
ATOM 30766 O O . PHE A 1 32 ? 9.514 -4.565 11.222 1.00 0.00 32 PHE A O 18
ATOM 30783 N N . HIS A 1 33 ? 11.103 -3.033 11.659 1.00 0.00 33 HIS A N 18
ATOM 30784 C CA . HIS A 1 33 ? 10.542 -2.659 12.953 1.00 0.00 33 HIS A CA 18
ATOM 30785 C C . HIS A 1 33 ? 9.488 -1.568 12.795 1.00 0.00 33 HIS A C 18
ATOM 30786 O O . HIS A 1 33 ? 9.461 -0.859 11.789 1.00 0.00 33 HIS A O 18
ATOM 30800 N N . ILE A 1 34 ? 8.622 -1.440 13.796 1.00 0.00 34 ILE A N 18
ATOM 30801 C CA . ILE A 1 34 ? 7.567 -0.435 13.768 1.00 0.00 34 ILE A CA 18
ATOM 30802 C C . ILE A 1 34 ? 8.076 0.911 14.272 1.00 0.00 34 ILE A C 18
ATOM 30803 O O . ILE A 1 34 ? 8.682 0.996 15.339 1.00 0.00 34 ILE A O 18
ATOM 30819 N N . GLY A 1 35 ? 7.825 1.960 13.496 1.00 0.00 35 GLY A N 18
ATOM 30820 C CA . GLY A 1 35 ? 8.265 3.288 13.882 1.00 0.00 35 GLY A CA 18
ATOM 30821 C C . GLY A 1 35 ? 9.493 3.736 13.115 1.00 0.00 35 GLY A C 18
ATOM 30822 O O . GLY A 1 35 ? 10.293 4.528 13.617 1.00 0.00 35 GLY A O 18
ATOM 30826 N N . ASP A 1 36 ? 9.645 3.231 11.896 1.00 0.00 36 ASP A N 18
ATOM 30827 C CA . ASP A 1 36 ? 10.786 3.584 11.057 1.00 0.00 36 ASP A CA 18
ATOM 30828 C C . ASP A 1 36 ? 10.323 4.207 9.744 1.00 0.00 36 ASP A C 18
ATOM 30829 O O . ASP A 1 36 ? 9.150 4.115 9.382 1.00 0.00 36 ASP A O 18
ATOM 30838 N N . ARG A 1 37 ? 11.253 4.839 9.036 1.00 0.00 37 ARG A N 18
ATOM 30839 C CA . ARG A 1 37 ? 10.939 5.477 7.762 1.00 0.00 37 ARG A CA 18
ATOM 30840 C C . ARG A 1 37 ? 11.056 4.482 6.612 1.00 0.00 37 ARG A C 18
ATOM 30841 O O . ARG A 1 37 ? 12.125 3.923 6.369 1.00 0.00 37 ARG A O 18
ATOM 30862 N N . VAL A 1 38 ? 9.951 4.269 5.907 1.00 0.00 38 VAL A N 18
ATOM 30863 C CA . VAL A 1 38 ? 9.928 3.342 4.781 1.00 0.00 38 VAL A CA 18
ATOM 30864 C C . VAL A 1 38 ? 9.426 4.026 3.515 1.00 0.00 38 VAL A C 18
ATOM 30865 O O . VAL A 1 38 ? 8.748 5.052 3.579 1.00 0.00 38 VAL A O 18
ATOM 30878 N N . LEU A 1 39 ? 9.763 3.451 2.365 1.00 0.00 39 LEU A N 18
ATOM 30879 C CA . LEU A 1 39 ? 9.346 4.005 1.082 1.00 0.00 39 LEU A CA 18
ATOM 30880 C C . LEU A 1 39 ? 8.528 2.988 0.293 1.00 0.00 39 LEU A C 18
ATOM 30881 O O . LEU A 1 39 ? 9.015 1.909 -0.042 1.00 0.00 39 LEU A O 18
ATOM 30897 N N . ILE A 1 40 ? 7.280 3.340 -0.002 1.00 0.00 40 ILE A N 18
ATOM 30898 C CA . ILE A 1 40 ? 6.394 2.458 -0.751 1.00 0.00 40 ILE A CA 18
ATOM 30899 C C . ILE A 1 40 ? 6.603 2.614 -2.253 1.00 0.00 40 ILE A C 18
ATOM 30900 O O . ILE A 1 40 ? 6.331 3.671 -2.822 1.00 0.00 40 ILE A O 18
ATOM 30916 N N . GLY A 1 41 ? 7.090 1.554 -2.890 1.00 0.00 41 GLY A N 18
ATOM 30917 C CA . GLY A 1 41 ? 7.328 1.592 -4.321 1.00 0.00 41 GLY A CA 18
ATOM 30918 C C . GLY A 1 41 ? 8.295 2.689 -4.725 1.00 0.00 41 GLY A C 18
ATOM 30919 O O . GLY A 1 41 ? 8.316 3.112 -5.880 1.00 0.00 41 GLY A O 18
ATOM 30923 N N . ASN A 1 42 ? 9.099 3.151 -3.770 1.00 0.00 42 ASN A N 18
ATOM 30924 C CA . ASN A 1 42 ? 10.074 4.204 -4.035 1.00 0.00 42 ASN A CA 18
ATOM 30925 C C . ASN A 1 42 ? 9.396 5.443 -4.618 1.00 0.00 42 ASN A C 18
ATOM 30926 O O . ASN A 1 42 ? 9.658 5.828 -5.758 1.00 0.00 42 ASN A O 18
ATOM 30937 N N . VAL A 1 43 ? 8.524 6.061 -3.828 1.00 0.00 43 VAL A N 18
ATOM 30938 C CA . VAL A 1 43 ? 7.810 7.253 -4.267 1.00 0.00 43 VAL A CA 18
ATOM 30939 C C . VAL A 1 43 ? 6.903 7.791 -3.164 1.00 0.00 43 VAL A C 18
ATOM 30940 O O . VAL A 1 43 ? 6.773 9.002 -2.990 1.00 0.00 43 VAL A O 18
ATOM 30953 N N . GLN A 1 44 ? 6.277 6.883 -2.422 1.00 0.00 44 GLN A N 18
ATOM 30954 C CA . GLN A 1 44 ? 5.382 7.267 -1.337 1.00 0.00 44 GLN A CA 18
ATOM 30955 C C . GLN A 1 44 ? 6.074 7.128 0.018 1.00 0.00 44 GLN A C 18
ATOM 30956 O O . GLN A 1 44 ? 6.170 6.029 0.563 1.00 0.00 44 GLN A O 18
ATOM 30970 N N . PRO A 1 45 ? 6.567 8.245 0.585 1.00 0.00 45 PRO A N 18
ATOM 30971 C CA . PRO A 1 45 ? 7.248 8.235 1.882 1.00 0.00 45 PRO A CA 18
ATOM 30972 C C . PRO A 1 45 ? 6.274 8.090 3.046 1.00 0.00 45 PRO A C 18
ATOM 30973 O O . PRO A 1 45 ? 5.176 8.646 3.022 1.00 0.00 45 PRO A O 18
ATOM 30984 N N . GLY A 1 46 ? 6.682 7.340 4.064 1.00 0.00 46 GLY A N 18
ATOM 30985 C CA . GLY A 1 46 ? 5.831 7.137 5.222 1.00 0.00 46 GLY A CA 18
ATOM 30986 C C . GLY A 1 46 ? 6.509 6.320 6.305 1.00 0.00 46 GLY A C 18
ATOM 30987 O O . GLY A 1 46 ? 7.650 5.888 6.144 1.00 0.00 46 GLY A O 18
ATOM 30991 N N . ILE A 1 47 ? 5.803 6.110 7.411 1.00 0.00 47 ILE A N 18
ATOM 30992 C CA . ILE A 1 47 ? 6.342 5.339 8.527 1.00 0.00 47 ILE A CA 18
ATOM 30993 C C . ILE A 1 47 ? 5.638 3.993 8.653 1.00 0.00 47 ILE A C 18
ATOM 30994 O O . ILE A 1 47 ? 4.413 3.911 8.570 1.00 0.00 47 ILE A O 18
ATOM 31010 N N . LEU A 1 48 ? 6.421 2.938 8.855 1.00 0.00 48 LEU A N 18
ATOM 31011 C CA . LEU A 1 48 ? 5.873 1.595 8.993 1.00 0.00 48 LEU A CA 18
ATOM 31012 C C . LEU A 1 48 ? 5.177 1.428 10.341 1.00 0.00 48 LEU A C 18
ATOM 31013 O O . LEU A 1 48 ? 5.828 1.374 11.385 1.00 0.00 48 LEU A O 18
ATOM 31029 N N . ARG A 1 49 ? 3.851 1.348 10.310 1.00 0.00 49 ARG A N 18
ATOM 31030 C CA . ARG A 1 49 ? 3.066 1.190 11.529 1.00 0.00 49 ARG A CA 18
ATOM 31031 C C . ARG A 1 49 ? 2.695 -0.273 11.755 1.00 0.00 49 ARG A C 18
ATOM 31032 O O . ARG A 1 49 ? 2.899 -0.814 12.841 1.00 0.00 49 ARG A O 18
ATOM 31053 N N . PHE A 1 50 ? 2.151 -0.907 10.721 1.00 0.00 50 PHE A N 18
ATOM 31054 C CA . PHE A 1 50 ? 1.752 -2.308 10.808 1.00 0.00 50 PHE A CA 18
ATOM 31055 C C . PHE A 1 50 ? 2.429 -3.136 9.721 1.00 0.00 50 PHE A C 18
ATOM 31056 O O . PHE A 1 50 ? 2.938 -2.594 8.741 1.00 0.00 50 PHE A O 18
ATOM 31073 N N . LYS A 1 51 ? 2.429 -4.453 9.901 1.00 0.00 51 LYS A N 18
ATOM 31074 C CA . LYS A 1 51 ? 3.042 -5.357 8.934 1.00 0.00 51 LYS A CA 18
ATOM 31075 C C . LYS A 1 51 ? 2.809 -6.812 9.327 1.00 0.00 51 LYS A C 18
ATOM 31076 O O . LYS A 1 51 ? 3.231 -7.253 10.396 1.00 0.00 51 LYS A O 18
ATOM 31095 N N . GLY A 1 52 ? 2.134 -7.554 8.455 1.00 0.00 52 GLY A N 18
ATOM 31096 C CA . GLY A 1 52 ? 1.856 -8.952 8.729 1.00 0.00 52 GLY A CA 18
ATOM 31097 C C . GLY A 1 52 ? 0.582 -9.432 8.060 1.00 0.00 52 GLY A C 18
ATOM 31098 O O . GLY A 1 52 ? 0.067 -8.780 7.151 1.00 0.00 52 GLY A O 18
ATOM 31102 N N . GLU A 1 53 ? 0.074 -10.574 8.509 1.00 0.00 53 GLU A N 18
ATOM 31103 C CA . GLU A 1 53 ? -1.147 -11.140 7.948 1.00 0.00 53 GLU A CA 18
ATOM 31104 C C . GLU A 1 53 ? -2.376 -10.403 8.471 1.00 0.00 53 GLU A C 18
ATOM 31105 O O . GLU A 1 53 ? -2.437 -10.031 9.643 1.00 0.00 53 GLU A O 18
ATOM 31117 N N . THR A 1 54 ? -3.354 -10.196 7.595 1.00 0.00 54 THR A N 18
ATOM 31118 C CA . THR A 1 54 ? -4.581 -9.503 7.969 1.00 0.00 54 THR A CA 18
ATOM 31119 C C . THR A 1 54 ? -5.784 -10.437 7.876 1.00 0.00 54 THR A C 18
ATOM 31120 O O . THR A 1 54 ? -5.642 -11.618 7.562 1.00 0.00 54 THR A O 18
ATOM 31131 N N . SER A 1 55 ? -6.967 -9.898 8.152 1.00 0.00 55 SER A N 18
ATOM 31132 C CA . SER A 1 55 ? -8.195 -10.683 8.099 1.00 0.00 55 SER A CA 18
ATOM 31133 C C . SER A 1 55 ? -8.888 -10.519 6.751 1.00 0.00 55 SER A C 18
ATOM 31134 O O . SER A 1 55 ? -9.309 -11.497 6.134 1.00 0.00 55 SER A O 18
ATOM 31142 N N . PHE A 1 56 ? -9.002 -9.275 6.298 1.00 0.00 56 PHE A N 18
ATOM 31143 C CA . PHE A 1 56 ? -9.644 -8.980 5.023 1.00 0.00 56 PHE A CA 18
ATOM 31144 C C . PHE A 1 56 ? -8.913 -9.669 3.874 1.00 0.00 56 PHE A C 18
ATOM 31145 O O . PHE A 1 56 ? -9.535 -10.126 2.915 1.00 0.00 56 PHE A O 18
ATOM 31162 N N . ALA A 1 57 ? -7.591 -9.740 3.979 1.00 0.00 57 ALA A N 18
ATOM 31163 C CA . ALA A 1 57 ? -6.776 -10.372 2.950 1.00 0.00 57 ALA A CA 18
ATOM 31164 C C . ALA A 1 57 ? -5.618 -11.151 3.566 1.00 0.00 57 ALA A C 18
ATOM 31165 O O . ALA A 1 57 ? -5.225 -10.897 4.705 1.00 0.00 57 ALA A O 18
ATOM 31172 N N . LYS A 1 58 ? -5.079 -12.099 2.808 1.00 0.00 58 LYS A N 18
ATOM 31173 C CA . LYS A 1 58 ? -3.966 -12.915 3.282 1.00 0.00 58 LYS A CA 18
ATOM 31174 C C . LYS A 1 58 ? -2.630 -12.265 2.935 1.00 0.00 58 LYS A C 18
ATOM 31175 O O . LYS A 1 58 ? -2.584 -11.126 2.471 1.00 0.00 58 LYS A O 18
ATOM 31194 N N . GLY A 1 59 ? -1.544 -12.998 3.164 1.00 0.00 59 GLY A N 18
ATOM 31195 C CA . GLY A 1 59 ? -0.223 -12.475 2.869 1.00 0.00 59 GLY A CA 18
ATOM 31196 C C . GLY A 1 59 ? 0.178 -11.349 3.802 1.00 0.00 59 GLY A C 18
ATOM 31197 O O . GLY A 1 59 ? -0.588 -10.963 4.684 1.00 0.00 59 GLY A O 18
ATOM 31201 N N . PHE A 1 60 ? 1.383 -10.825 3.607 1.00 0.00 60 PHE A N 18
ATOM 31202 C CA . PHE A 1 60 ? 1.887 -9.736 4.437 1.00 0.00 60 PHE A CA 18
ATOM 31203 C C . PHE A 1 60 ? 1.340 -8.393 3.964 1.00 0.00 60 PHE A C 18
ATOM 31204 O O . PHE A 1 60 ? 1.312 -8.110 2.766 1.00 0.00 60 PHE A O 18
ATOM 31221 N N . TRP A 1 61 ? 0.910 -7.568 4.913 1.00 0.00 61 TRP A N 18
ATOM 31222 C CA . TRP A 1 61 ? 0.367 -6.253 4.597 1.00 0.00 61 TRP A CA 18
ATOM 31223 C C . TRP A 1 61 ? 0.925 -5.196 5.542 1.00 0.00 61 TRP A C 18
ATOM 31224 O O . TRP A 1 61 ? 0.628 -5.199 6.737 1.00 0.00 61 TRP A O 18
ATOM 31245 N N . ALA A 1 62 ? 1.736 -4.292 5.001 1.00 0.00 62 ALA A N 18
ATOM 31246 C CA . ALA A 1 62 ? 2.336 -3.231 5.798 1.00 0.00 62 ALA A CA 18
ATOM 31247 C C . ALA A 1 62 ? 1.498 -1.958 5.741 1.00 0.00 62 ALA A C 18
ATOM 31248 O O . ALA A 1 62 ? 1.282 -1.394 4.668 1.00 0.00 62 ALA A O 18
ATOM 31255 N N . GLY A 1 63 ? 1.032 -1.509 6.902 1.00 0.00 63 GLY A N 18
ATOM 31256 C CA . GLY A 1 63 ? 0.225 -0.306 6.961 1.00 0.00 63 GLY A CA 18
ATOM 31257 C C . GLY A 1 63 ? 1.058 0.934 7.219 1.00 0.00 63 GLY A C 18
ATOM 31258 O O . GLY A 1 63 ? 1.174 1.388 8.357 1.00 0.00 63 GLY A O 18
ATOM 31262 N N . VAL A 1 64 ? 1.641 1.479 6.158 1.00 0.00 64 VAL A N 18
ATOM 31263 C CA . VAL A 1 64 ? 2.469 2.673 6.270 1.00 0.00 64 VAL A CA 18
ATOM 31264 C C . VAL A 1 64 ? 1.614 3.928 6.398 1.00 0.00 64 VAL A C 18
ATOM 31265 O O . VAL A 1 64 ? 0.570 4.047 5.757 1.00 0.00 64 VAL A O 18
ATOM 31278 N N . GLU A 1 65 ? 2.065 4.862 7.229 1.00 0.00 65 GLU A N 18
ATOM 31279 C CA . GLU A 1 65 ? 1.341 6.111 7.440 1.00 0.00 65 GLU A CA 18
ATOM 31280 C C . GLU A 1 65 ? 2.012 7.259 6.694 1.00 0.00 65 GLU A C 18
ATOM 31281 O O . GLU A 1 65 ? 3.061 7.753 7.109 1.00 0.00 65 GLU A O 18
ATOM 31293 N N . LEU A 1 66 ? 1.401 7.678 5.592 1.00 0.00 66 LEU A N 18
ATOM 31294 C CA . LEU A 1 66 ? 1.940 8.768 4.786 1.00 0.00 66 LEU A CA 18
ATOM 31295 C C . LEU A 1 66 ? 1.767 10.107 5.495 1.00 0.00 66 LEU A C 18
ATOM 31296 O O . LEU A 1 66 ? 0.787 10.322 6.208 1.00 0.00 66 LEU A O 18
ATOM 31312 N N . ASP A 1 67 ? 2.725 11.006 5.292 1.00 0.00 67 ASP A N 18
ATOM 31313 C CA . ASP A 1 67 ? 2.679 12.326 5.909 1.00 0.00 67 ASP A CA 18
ATOM 31314 C C . ASP A 1 67 ? 1.574 13.181 5.294 1.00 0.00 67 ASP A C 18
ATOM 31315 O O . ASP A 1 67 ? 1.086 14.123 5.918 1.00 0.00 67 ASP A O 18
ATOM 31324 N N . LYS A 1 68 ? 1.185 12.848 4.066 1.00 0.00 68 LYS A N 18
ATOM 31325 C CA . LYS A 1 68 ? 0.139 13.585 3.368 1.00 0.00 68 LYS A CA 18
ATOM 31326 C C . LYS A 1 68 ? -1.037 12.672 3.029 1.00 0.00 68 LYS A C 18
ATOM 31327 O O . LYS A 1 68 ? -0.878 11.455 2.931 1.00 0.00 68 LYS A O 18
ATOM 31346 N N . PRO A 1 69 ? -2.238 13.247 2.847 1.00 0.00 69 PRO A N 18
ATOM 31347 C CA . PRO A 1 69 ? -3.441 12.475 2.518 1.00 0.00 69 PRO A CA 18
ATOM 31348 C C . PRO A 1 69 ? -3.362 11.846 1.131 1.00 0.00 69 PRO A C 18
ATOM 31349 O O . PRO A 1 69 ? -4.079 12.247 0.213 1.00 0.00 69 PRO A O 18
ATOM 31360 N N . GLU A 1 70 ? -2.486 10.857 0.986 1.00 0.00 70 GLU A N 18
ATOM 31361 C CA . GLU A 1 70 ? -2.311 10.169 -0.288 1.00 0.00 70 GLU A CA 18
ATOM 31362 C C . GLU A 1 70 ? -2.840 8.740 -0.214 1.00 0.00 70 GLU A C 18
ATOM 31363 O O . GLU A 1 70 ? -3.254 8.169 -1.223 1.00 0.00 70 GLU A O 18
ATOM 31375 N N . GLY A 1 71 ? -2.822 8.166 0.986 1.00 0.00 71 GLY A N 18
ATOM 31376 C CA . GLY A 1 71 ? -3.302 6.808 1.165 1.00 0.00 71 GLY A CA 18
ATOM 31377 C C . GLY A 1 71 ? -4.774 6.665 0.837 1.00 0.00 71 GLY A C 18
ATOM 31378 O O . GLY A 1 71 ? -5.199 6.953 -0.282 1.00 0.00 71 GLY A O 18
ATOM 31382 N N . ASN A 1 72 ? -5.557 6.218 1.814 1.00 0.00 72 ASN A N 18
ATOM 31383 C CA . ASN A 1 72 ? -6.993 6.038 1.622 1.00 0.00 72 ASN A CA 18
ATOM 31384 C C . ASN A 1 72 ? -7.663 5.563 2.908 1.00 0.00 72 ASN A C 18
ATOM 31385 O O . ASN A 1 72 ? -8.779 5.975 3.226 1.00 0.00 72 ASN A O 18
ATOM 31396 N N . ASN A 1 73 ? -6.977 4.693 3.643 1.00 0.00 73 ASN A N 18
ATOM 31397 C CA . ASN A 1 73 ? -7.510 4.161 4.892 1.00 0.00 73 ASN A CA 18
ATOM 31398 C C . ASN A 1 73 ? -7.026 4.978 6.085 1.00 0.00 73 ASN A C 18
ATOM 31399 O O . ASN A 1 73 ? -6.270 5.937 5.929 1.00 0.00 73 ASN A O 18
ATOM 31410 N N . ASN A 1 74 ? -7.468 4.591 7.277 1.00 0.00 74 ASN A N 18
ATOM 31411 C CA . ASN A 1 74 ? -7.082 5.286 8.500 1.00 0.00 74 ASN A CA 18
ATOM 31412 C C . ASN A 1 74 ? -6.631 4.296 9.569 1.00 0.00 74 ASN A C 18
ATOM 31413 O O . ASN A 1 74 ? -6.798 4.540 10.764 1.00 0.00 74 ASN A O 18
ATOM 31424 N N . GLY A 1 75 ? -6.057 3.179 9.132 1.00 0.00 75 GLY A N 18
ATOM 31425 C CA . GLY A 1 75 ? -5.591 2.172 10.065 1.00 0.00 75 GLY A CA 18
ATOM 31426 C C . GLY A 1 75 ? -6.616 1.079 10.301 1.00 0.00 75 GLY A C 18
ATOM 31427 O O . GLY A 1 75 ? -6.260 -0.060 10.602 1.00 0.00 75 GLY A O 18
ATOM 31431 N N . THR A 1 76 ? -7.892 1.426 10.163 1.00 0.00 76 THR A N 18
ATOM 31432 C CA . THR A 1 76 ? -8.972 0.466 10.363 1.00 0.00 76 THR A CA 18
ATOM 31433 C C . THR A 1 76 ? -9.505 -0.040 9.027 1.00 0.00 76 THR A C 18
ATOM 31434 O O . THR A 1 76 ? -10.270 0.649 8.352 1.00 0.00 76 THR A O 18
ATOM 31445 N N . TYR A 1 77 ? -9.095 -1.247 8.652 1.00 0.00 77 TYR A N 18
ATOM 31446 C CA . TYR A 1 77 ? -9.532 -1.845 7.396 1.00 0.00 77 TYR A CA 18
ATOM 31447 C C . TYR A 1 77 ? -10.791 -2.681 7.600 1.00 0.00 77 TYR A C 18
ATOM 31448 O O . TYR A 1 77 ? -10.744 -3.760 8.189 1.00 0.00 77 TYR A O 18
ATOM 31466 N N . ASP A 1 78 ? -11.917 -2.173 7.110 1.00 0.00 78 ASP A N 18
ATOM 31467 C CA . ASP A 1 78 ? -13.191 -2.872 7.238 1.00 0.00 78 ASP A CA 18
ATOM 31468 C C . ASP A 1 78 ? -13.568 -3.052 8.706 1.00 0.00 78 ASP A C 18
ATOM 31469 O O . ASP A 1 78 ? -14.237 -4.018 9.071 1.00 0.00 78 ASP A O 18
ATOM 31478 N N . GLY A 1 79 ? -13.135 -2.114 9.543 1.00 0.00 79 GLY A N 18
ATOM 31479 C CA . GLY A 1 79 ? -13.438 -2.188 10.961 1.00 0.00 79 GLY A CA 18
ATOM 31480 C C . GLY A 1 79 ? -12.266 -2.693 11.780 1.00 0.00 79 GLY A C 18
ATOM 31481 O O . GLY A 1 79 ? -12.135 -2.358 12.958 1.00 0.00 79 GLY A O 18
ATOM 31485 N N . ILE A 1 80 ? -11.415 -3.501 11.157 1.00 0.00 80 ILE A N 18
ATOM 31486 C CA . ILE A 1 80 ? -10.250 -4.053 11.837 1.00 0.00 80 ILE A CA 18
ATOM 31487 C C . ILE A 1 80 ? -9.166 -2.995 12.018 1.00 0.00 80 ILE A C 18
ATOM 31488 O O . ILE A 1 80 ? -8.499 -2.605 11.059 1.00 0.00 80 ILE A O 18
ATOM 31504 N N . ALA A 1 81 ? -8.996 -2.534 13.253 1.00 0.00 81 ALA A N 18
ATOM 31505 C CA . ALA A 1 81 ? -7.995 -1.521 13.561 1.00 0.00 81 ALA A CA 18
ATOM 31506 C C . ALA A 1 81 ? -6.591 -2.116 13.564 1.00 0.00 81 ALA A C 18
ATOM 31507 O O . ALA A 1 81 ? -6.390 -3.256 13.986 1.00 0.00 81 ALA A O 18
ATOM 31514 N N . TYR A 1 82 ? -5.623 -1.339 13.091 1.00 0.00 82 TYR A N 18
ATOM 31515 C CA . TYR A 1 82 ? -4.236 -1.788 13.040 1.00 0.00 82 TYR A CA 18
ATOM 31516 C C . TYR A 1 82 ? -3.303 -0.734 13.627 1.00 0.00 82 TYR A C 18
ATOM 31517 O O . TYR A 1 82 ? -2.494 -1.028 14.506 1.00 0.00 82 TYR A O 18
ATOM 31535 N N . PHE A 1 83 ? -3.423 0.495 13.136 1.00 0.00 83 PHE A N 18
ATOM 31536 C CA . PHE A 1 83 ? -2.592 1.595 13.612 1.00 0.00 83 PHE A CA 18
ATOM 31537 C C . PHE A 1 83 ? -3.392 2.891 13.680 1.00 0.00 83 PHE A C 18
ATOM 31538 O O . PHE A 1 83 ? -4.552 2.938 13.271 1.00 0.00 83 PHE A O 18
ATOM 31555 N N . GLU A 1 84 ? -2.766 3.941 14.202 1.00 0.00 84 GLU A N 18
ATOM 31556 C CA . GLU A 1 84 ? -3.421 5.237 14.325 1.00 0.00 84 GLU A CA 18
ATOM 31557 C C . GLU A 1 84 ? -2.904 6.212 13.271 1.00 0.00 84 GLU A C 18
ATOM 31558 O O . GLU A 1 84 ? -1.696 6.354 13.082 1.00 0.00 84 GLU A O 18
ATOM 31570 N N . CYS A 1 85 ? -3.827 6.882 12.589 1.00 0.00 85 CYS A N 18
ATOM 31571 C CA . CYS A 1 85 ? -3.464 7.845 11.555 1.00 0.00 85 CYS A CA 18
ATOM 31572 C C . CYS A 1 85 ? -4.681 8.652 11.113 1.00 0.00 85 CYS A C 18
ATOM 31573 O O . CYS A 1 85 ? -5.777 8.483 11.645 1.00 0.00 85 CYS A O 18
ATOM 31581 N N . LYS A 1 86 ? -4.477 9.533 10.139 1.00 0.00 86 LYS A N 18
ATOM 31582 C CA . LYS A 1 86 ? -5.556 10.371 9.627 1.00 0.00 86 LYS A CA 18
ATOM 31583 C C . LYS A 1 86 ? -6.634 9.526 8.954 1.00 0.00 86 LYS A C 18
ATOM 31584 O O . LYS A 1 86 ? -6.581 8.296 8.981 1.00 0.00 86 LYS A O 18
ATOM 31603 N N . GLU A 1 87 ? -7.615 10.195 8.357 1.00 0.00 87 GLU A N 18
ATOM 31604 C CA . GLU A 1 87 ? -8.712 9.511 7.682 1.00 0.00 87 GLU A CA 18
ATOM 31605 C C . GLU A 1 87 ? -8.219 8.745 6.455 1.00 0.00 87 GLU A C 18
ATOM 31606 O O . GLU A 1 87 ? -8.617 7.603 6.227 1.00 0.00 87 GLU A O 18
ATOM 31618 N N . LYS A 1 88 ? -7.361 9.381 5.664 1.00 0.00 88 LYS A N 18
ATOM 31619 C CA . LYS A 1 88 ? -6.831 8.751 4.458 1.00 0.00 88 LYS A CA 18
ATOM 31620 C C . LYS A 1 88 ? -5.318 8.933 4.355 1.00 0.00 88 LYS A C 18
ATOM 31621 O O . LYS A 1 88 ? -4.815 9.493 3.381 1.00 0.00 88 LYS A O 18
ATOM 31640 N N . HIS A 1 89 ? -4.598 8.451 5.361 1.00 0.00 89 HIS A N 18
ATOM 31641 C CA . HIS A 1 89 ? -3.143 8.556 5.377 1.00 0.00 89 HIS A CA 18
ATOM 31642 C C . HIS A 1 89 ? -2.495 7.175 5.443 1.00 0.00 89 HIS A C 18
ATOM 31643 O O . HIS A 1 89 ? -1.407 6.963 4.909 1.00 0.00 89 HIS A O 18
ATOM 31657 N N . GLY A 1 90 ? -3.173 6.237 6.100 1.00 0.00 90 GLY A N 18
ATOM 31658 C CA . GLY A 1 90 ? -2.649 4.891 6.220 1.00 0.00 90 GLY A CA 18
ATOM 31659 C C . GLY A 1 90 ? -2.976 4.034 5.013 1.00 0.00 90 GLY A C 18
ATOM 31660 O O . GLY A 1 90 ? -4.139 3.901 4.636 1.00 0.00 90 GLY A O 18
ATOM 31664 N N . ILE A 1 91 ? -1.947 3.451 4.406 1.00 0.00 91 ILE A N 18
ATOM 31665 C CA . ILE A 1 91 ? -2.132 2.604 3.235 1.00 0.00 91 ILE A CA 18
ATOM 31666 C C . ILE A 1 91 ? -1.432 1.260 3.413 1.00 0.00 91 ILE A C 18
ATOM 31667 O O . ILE A 1 91 ? -0.271 1.202 3.817 1.00 0.00 91 ILE A O 18
ATOM 31683 N N . PHE A 1 92 ? -2.147 0.183 3.108 1.00 0.00 92 PHE A N 18
ATOM 31684 C CA . PHE A 1 92 ? -1.595 -1.162 3.233 1.00 0.00 92 PHE A CA 18
ATOM 31685 C C . PHE A 1 92 ? -0.938 -1.603 1.930 1.00 0.00 92 PHE A C 18
ATOM 31686 O O . PHE A 1 92 ? -1.615 -1.822 0.925 1.00 0.00 92 PHE A O 18
ATOM 31703 N N . ALA A 1 93 ? 0.384 -1.733 1.954 1.00 0.00 93 ALA A N 18
ATOM 31704 C CA . ALA A 1 93 ? 1.133 -2.149 0.774 1.00 0.00 93 ALA A CA 18
ATOM 31705 C C . ALA A 1 93 ? 1.904 -3.440 1.040 1.00 0.00 93 ALA A C 18
ATOM 31706 O O . ALA A 1 93 ? 2.383 -3.666 2.152 1.00 0.00 93 ALA A O 18
ATOM 31713 N N . PRO A 1 94 ? 2.037 -4.307 0.021 1.00 0.00 94 PRO A N 18
ATOM 31714 C CA . PRO A 1 94 ? 2.756 -5.578 0.155 1.00 0.00 94 PRO A CA 18
ATOM 31715 C C . PRO A 1 94 ? 4.170 -5.388 0.698 1.00 0.00 94 PRO A C 18
ATOM 31716 O O . PRO A 1 94 ? 4.735 -4.297 0.613 1.00 0.00 94 PRO A O 18
ATOM 31727 N N . PRO A 1 95 ? 4.764 -6.452 1.266 1.00 0.00 95 PRO A N 18
ATOM 31728 C CA . PRO A 1 95 ? 6.120 -6.398 1.822 1.00 0.00 95 PRO A CA 18
ATOM 31729 C C . PRO A 1 95 ? 7.168 -6.087 0.759 1.00 0.00 95 PRO A C 18
ATOM 31730 O O . PRO A 1 95 ? 8.168 -5.426 1.034 1.00 0.00 95 PRO A O 18
ATOM 31741 N N . GLN A 1 96 ? 6.929 -6.565 -0.457 1.00 0.00 96 GLN A N 18
ATOM 31742 C CA . GLN A 1 96 ? 7.852 -6.336 -1.564 1.00 0.00 96 GLN A CA 18
ATOM 31743 C C . GLN A 1 96 ? 8.019 -4.845 -1.834 1.00 0.00 96 GLN A C 18
ATOM 31744 O O . GLN A 1 96 ? 9.066 -4.403 -2.310 1.00 0.00 96 GLN A O 18
ATOM 31758 N N . LYS A 1 97 ? 6.980 -4.072 -1.528 1.00 0.00 97 LYS A N 18
ATOM 31759 C CA . LYS A 1 97 ? 7.013 -2.629 -1.738 1.00 0.00 97 LYS A CA 18
ATOM 31760 C C . LYS A 1 97 ? 7.362 -1.897 -0.447 1.00 0.00 97 LYS A C 18
ATOM 31761 O O . LYS A 1 97 ? 6.881 -0.791 -0.199 1.00 0.00 97 LYS A O 18
ATOM 31780 N N . ILE A 1 98 ? 8.201 -2.521 0.374 1.00 0.00 98 ILE A N 18
ATOM 31781 C CA . ILE A 1 98 ? 8.616 -1.928 1.640 1.00 0.00 98 ILE A CA 18
ATOM 31782 C C . ILE A 1 98 ? 10.129 -1.754 1.696 1.00 0.00 98 ILE A C 18
ATOM 31783 O O . ILE A 1 98 ? 10.864 -2.704 1.964 1.00 0.00 98 ILE A O 18
ATOM 31799 N N . SER A 1 99 ? 10.588 -0.533 1.442 1.00 0.00 99 SER A N 18
ATOM 31800 C CA . SER A 1 99 ? 12.016 -0.233 1.463 1.00 0.00 99 SER A CA 18
ATOM 31801 C C . SER A 1 99 ? 12.323 0.880 2.459 1.00 0.00 99 SER A C 18
ATOM 31802 O O . SER A 1 99 ? 11.416 1.521 2.989 1.00 0.00 99 SER A O 18
ATOM 31810 N N . HIS A 1 100 ? 13.609 1.106 2.708 1.00 0.00 100 HIS A N 18
ATOM 31811 C CA . HIS A 1 100 ? 14.037 2.143 3.640 1.00 0.00 100 HIS A CA 18
ATOM 31812 C C . HIS A 1 100 ? 14.185 3.484 2.930 1.00 0.00 100 HIS A C 18
ATOM 31813 O O . HIS A 1 100 ? 14.672 3.549 1.801 1.00 0.00 100 HIS A O 18
ATOM 31827 N N . ILE A 1 101 ? 13.762 4.552 3.599 1.00 0.00 101 ILE A N 18
ATOM 31828 C CA . ILE A 1 101 ? 13.849 5.892 3.032 1.00 0.00 101 ILE A CA 18
ATOM 31829 C C . ILE A 1 101 ? 15.259 6.461 3.178 1.00 0.00 101 ILE A C 18
ATOM 31830 O O . ILE A 1 101 ? 15.751 6.636 4.293 1.00 0.00 101 ILE A O 18
ATOM 31846 N N . PRO A 1 102 ? 15.934 6.761 2.052 1.00 0.00 102 PRO A N 18
ATOM 31847 C CA . PRO A 1 102 ? 17.294 7.312 2.071 1.00 0.00 102 PRO A CA 18
ATOM 31848 C C . PRO A 1 102 ? 17.407 8.548 2.958 1.00 0.00 102 PRO A C 18
ATOM 31849 O O . PRO A 1 102 ? 16.425 8.986 3.558 1.00 0.00 102 PRO A O 18
ATOM 31860 N N . GLU A 1 103 ? 18.610 9.107 3.034 1.00 0.00 103 GLU A N 18
ATOM 31861 C CA . GLU A 1 103 ? 18.853 10.295 3.846 1.00 0.00 103 GLU A CA 18
ATOM 31862 C C . GLU A 1 103 ? 18.464 11.561 3.087 1.00 0.00 103 GLU A C 18
ATOM 31863 O O . GLU A 1 103 ? 18.112 12.573 3.692 1.00 0.00 103 GLU A O 18
ATOM 31875 N N . ASN A 1 104 ? 18.529 11.497 1.761 1.00 0.00 104 ASN A N 18
ATOM 31876 C CA . ASN A 1 104 ? 18.182 12.640 0.923 1.00 0.00 104 ASN A CA 18
ATOM 31877 C C . ASN A 1 104 ? 16.717 12.581 0.501 1.00 0.00 104 ASN A C 18
ATOM 31878 O O . ASN A 1 104 ? 16.386 12.804 -0.663 1.00 0.00 104 ASN A O 18
ATOM 31889 N N . PHE A 1 105 ? 15.843 12.282 1.457 1.00 0.00 105 PHE A N 18
ATOM 31890 C CA . PHE A 1 105 ? 14.413 12.196 1.184 1.00 0.00 105 PHE A CA 18
ATOM 31891 C C . PHE A 1 105 ? 13.601 12.698 2.373 1.00 0.00 105 PHE A C 18
ATOM 31892 O O . PHE A 1 105 ? 12.656 13.470 2.211 1.00 0.00 105 PHE A O 18
ATOM 31909 N N . ASP A 1 106 ? 13.978 12.256 3.565 1.00 0.00 106 ASP A N 18
ATOM 31910 C CA . ASP A 1 106 ? 13.289 12.658 4.785 1.00 0.00 106 ASP A CA 18
ATOM 31911 C C . ASP A 1 106 ? 13.778 14.022 5.261 1.00 0.00 106 ASP A C 18
ATOM 31912 O O . ASP A 1 106 ? 14.637 14.115 6.138 1.00 0.00 106 ASP A O 18
ATOM 31921 N N . ASP A 1 107 ? 13.224 15.080 4.677 1.00 0.00 107 ASP A N 18
ATOM 31922 C CA . ASP A 1 107 ? 13.603 16.441 5.041 1.00 0.00 107 ASP A CA 18
ATOM 31923 C C . ASP A 1 107 ? 12.452 17.158 5.739 1.00 0.00 107 ASP A C 18
ATOM 31924 O O . ASP A 1 107 ? 12.277 18.367 5.586 1.00 0.00 107 ASP A O 18
ATOM 31933 N N . TYR A 1 108 ? 11.669 16.404 6.505 1.00 0.00 108 TYR A N 18
ATOM 31934 C CA . TYR A 1 108 ? 10.534 16.968 7.227 1.00 0.00 108 TYR A CA 18
ATOM 31935 C C . TYR A 1 108 ? 10.513 16.484 8.673 1.00 0.00 108 TYR A C 18
ATOM 31936 O O . TYR A 1 108 ? 10.758 15.310 8.949 1.00 0.00 108 TYR A O 18
ATOM 31954 N N . VAL A 1 109 ? 10.221 17.398 9.594 1.00 0.00 109 VAL A N 18
ATOM 31955 C CA . VAL A 1 109 ? 10.169 17.064 11.012 1.00 0.00 109 VAL A CA 18
ATOM 31956 C C . VAL A 1 109 ? 8.889 16.310 11.354 1.00 0.00 109 VAL A C 18
ATOM 31957 O O . VAL A 1 109 ? 7.785 16.799 11.115 1.00 0.00 109 VAL A O 18
ATOM 31970 N N . ASP A 1 110 ? 9.045 15.115 11.916 1.00 0.00 110 ASP A N 18
ATOM 31971 C CA . ASP A 1 110 ? 7.900 14.293 12.291 1.00 0.00 110 ASP A CA 18
ATOM 31972 C C . ASP A 1 110 ? 8.072 13.731 13.698 1.00 0.00 110 ASP A C 18
ATOM 31973 O O . ASP A 1 110 ? 9.112 13.158 14.026 1.00 0.00 110 ASP A O 18
ATOM 31982 N N . ILE A 1 111 ? 7.047 13.899 14.527 1.00 0.00 111 ILE A N 18
ATOM 31983 C CA . ILE A 1 111 ? 7.085 13.410 15.900 1.00 0.00 111 ILE A CA 18
ATOM 31984 C C . ILE A 1 111 ? 6.068 12.292 16.111 1.00 0.00 111 ILE A C 18
ATOM 31985 O O . ILE A 1 111 ? 4.884 12.452 15.814 1.00 0.00 111 ILE A O 18
ATOM 32001 N N . ASN A 1 112 ? 6.539 11.161 16.626 1.00 0.00 112 ASN A N 18
ATOM 32002 C CA . ASN A 1 112 ? 5.671 10.016 16.878 1.00 0.00 112 ASN A CA 18
ATOM 32003 C C . ASN A 1 112 ? 5.917 9.442 18.270 1.00 0.00 112 ASN A C 18
ATOM 32004 O O . ASN A 1 112 ? 6.758 9.943 19.018 1.00 0.00 112 ASN A O 18
ATOM 32015 N N . GLU A 1 113 ? 5.180 8.390 18.609 1.00 0.00 113 GLU A N 18
ATOM 32016 C CA . GLU A 1 113 ? 5.321 7.748 19.912 1.00 0.00 113 GLU A CA 18
ATOM 32017 C C . GLU A 1 113 ? 5.004 8.728 21.037 1.00 0.00 113 GLU A C 18
ATOM 32018 O O . GLU A 1 113 ? 5.908 9.266 21.677 1.00 0.00 113 GLU A O 18
ATOM 32030 N N . ASP A 1 114 ? 3.716 8.955 21.272 1.00 0.00 114 ASP A N 18
ATOM 32031 C CA . ASP A 1 114 ? 3.280 9.871 22.320 1.00 0.00 114 ASP A CA 18
ATOM 32032 C C . ASP A 1 114 ? 2.656 9.110 23.486 1.00 0.00 114 ASP A C 18
ATOM 32033 O O . ASP A 1 114 ? 2.703 9.563 24.630 1.00 0.00 114 ASP A O 18
ATOM 32042 N N . GLU A 1 115 ? 2.073 7.951 23.189 1.00 0.00 115 GLU A N 18
ATOM 32043 C CA . GLU A 1 115 ? 1.439 7.125 24.212 1.00 0.00 115 GLU A CA 18
ATOM 32044 C C . GLU A 1 115 ? 0.175 7.792 24.746 1.00 0.00 115 GLU A C 18
ATOM 32045 O O . GLU A 1 115 ? -0.936 7.318 24.510 1.00 0.00 115 GLU A O 18
ATOM 32057 N N . ASP A 1 116 ? 0.351 8.895 25.466 1.00 0.00 116 ASP A N 18
ATOM 32058 C CA . ASP A 1 116 ? -0.776 9.627 26.033 1.00 0.00 116 ASP A CA 18
ATOM 32059 C C . ASP A 1 116 ? -0.622 11.127 25.804 1.00 0.00 116 ASP A C 18
ATOM 32060 O O . ASP A 1 116 ? 0.489 11.658 25.827 1.00 0.00 116 ASP A O 18
ATOM 32069 N N . SER A 1 117 ? -1.743 11.805 25.584 1.00 0.00 117 SER A N 18
ATOM 32070 C CA . SER A 1 117 ? -1.733 13.245 25.352 1.00 0.00 117 SER A CA 18
ATOM 32071 C C . SER A 1 117 ? -3.116 13.843 25.590 1.00 0.00 117 SER A C 18
ATOM 32072 O O . SER A 1 117 ? -4.010 13.716 24.754 1.00 0.00 117 SER A O 18
ATOM 32080 N N . GLY A 1 118 ? -3.283 14.495 26.735 1.00 0.00 118 GLY A N 18
ATOM 32081 C CA . GLY A 1 118 ? -4.559 15.103 27.064 1.00 0.00 118 GLY A CA 18
ATOM 32082 C C . GLY A 1 118 ? -4.755 16.447 26.382 1.00 0.00 118 GLY A C 18
ATOM 32083 O O . GLY A 1 118 ? -4.085 17.419 26.727 1.00 0.00 118 GLY A O 18
ATOM 32087 N N . PRO A 1 119 ? -5.672 16.536 25.401 1.00 0.00 119 PRO A N 18
ATOM 32088 C CA . PRO A 1 119 ? -5.937 17.787 24.682 1.00 0.00 119 PRO A CA 18
ATOM 32089 C C . PRO A 1 119 ? -6.588 18.841 25.571 1.00 0.00 119 PRO A C 18
ATOM 32090 O O . PRO A 1 119 ? -6.495 20.038 25.300 1.00 0.00 119 PRO A O 18
ATOM 32101 N N . SER A 1 120 ? -7.249 18.389 26.632 1.00 0.00 120 SER A N 18
ATOM 32102 C CA . SER A 1 120 ? -7.917 19.296 27.561 1.00 0.00 120 SER A CA 18
ATOM 32103 C C . SER A 1 120 ? -6.930 20.301 28.147 1.00 0.00 120 SER A C 18
ATOM 32104 O O . SER A 1 120 ? -5.729 20.235 27.881 1.00 0.00 120 SER A O 18
ATOM 32112 N N . SER A 1 121 ? -7.443 21.231 28.946 1.00 0.00 121 SER A N 18
ATOM 32113 C CA . SER A 1 121 ? -6.607 22.250 29.570 1.00 0.00 121 SER A CA 18
ATOM 32114 C C . SER A 1 121 ? -5.916 23.108 28.515 1.00 0.00 121 SER A C 18
ATOM 32115 O O . SER A 1 121 ? -4.763 22.864 28.162 1.00 0.00 121 SER A O 18
ATOM 32123 N N . GLY A 1 122 ? -6.630 24.112 28.016 1.00 0.00 122 GLY A N 18
ATOM 32124 C CA . GLY A 1 122 ? -6.068 24.990 27.007 1.00 0.00 122 GLY A CA 18
ATOM 32125 C C . GLY A 1 122 ? -5.612 26.317 27.580 1.00 0.00 122 GLY A C 18
ATOM 32126 O O . GLY A 1 122 ? -4.386 26.513 27.717 1.00 0.00 122 GLY A O 18
ATOM 32131 N N . GLY A 1 1 ? -5.660 -47.381 5.876 1.00 0.00 1 GLY A N 19
ATOM 32132 C CA . GLY A 1 1 ? -7.095 -47.496 5.497 1.00 0.00 1 GLY A CA 19
ATOM 32133 C C . GLY A 1 1 ? -7.433 -48.850 4.905 1.00 0.00 1 GLY A C 19
ATOM 32134 O O . GLY A 1 1 ? -7.335 -49.047 3.694 1.00 0.00 1 GLY A O 19
ATOM 32140 N N . SER A 1 2 ? -7.829 -49.786 5.762 1.00 0.00 2 SER A N 19
ATOM 32141 C CA . SER A 1 2 ? -8.182 -51.128 5.317 1.00 0.00 2 SER A CA 19
ATOM 32142 C C . SER A 1 2 ? -9.651 -51.200 4.910 1.00 0.00 2 SER A C 19
ATOM 32143 O O . SER A 1 2 ? -10.544 -51.121 5.754 1.00 0.00 2 SER A O 19
ATOM 32151 N N . SER A 1 3 ? -9.893 -51.351 3.613 1.00 0.00 3 SER A N 19
ATOM 32152 C CA . SER A 1 3 ? -11.254 -51.434 3.093 1.00 0.00 3 SER A CA 19
ATOM 32153 C C . SER A 1 3 ? -12.035 -50.163 3.408 1.00 0.00 3 SER A C 19
ATOM 32154 O O . SER A 1 3 ? -11.514 -49.240 4.034 1.00 0.00 3 SER A O 19
ATOM 32162 N N . GLY A 1 4 ? -13.290 -50.121 2.970 1.00 0.00 4 GLY A N 19
ATOM 32163 C CA . GLY A 1 4 ? -14.122 -48.958 3.214 1.00 0.00 4 GLY A CA 19
ATOM 32164 C C . GLY A 1 4 ? -14.153 -48.008 2.033 1.00 0.00 4 GLY A C 19
ATOM 32165 O O . GLY A 1 4 ? -13.383 -47.049 1.980 1.00 0.00 4 GLY A O 19
ATOM 32169 N N . SER A 1 5 ? -15.045 -48.274 1.084 1.00 0.00 5 SER A N 19
ATOM 32170 C CA . SER A 1 5 ? -15.171 -47.433 -0.101 1.00 0.00 5 SER A CA 19
ATOM 32171 C C . SER A 1 5 ? -16.503 -47.680 -0.803 1.00 0.00 5 SER A C 19
ATOM 32172 O O . SER A 1 5 ? -16.577 -48.447 -1.764 1.00 0.00 5 SER A O 19
ATOM 32180 N N . SER A 1 6 ? -17.552 -47.025 -0.318 1.00 0.00 6 SER A N 19
ATOM 32181 C CA . SER A 1 6 ? -18.881 -47.172 -0.901 1.00 0.00 6 SER A CA 19
ATOM 32182 C C . SER A 1 6 ? -19.713 -45.911 -0.690 1.00 0.00 6 SER A C 19
ATOM 32183 O O . SER A 1 6 ? -20.941 -45.969 -0.630 1.00 0.00 6 SER A O 19
ATOM 32191 N N . GLY A 1 7 ? -19.036 -44.771 -0.577 1.00 0.00 7 GLY A N 19
ATOM 32192 C CA . GLY A 1 7 ? -19.730 -43.512 -0.375 1.00 0.00 7 GLY A CA 19
ATOM 32193 C C . GLY A 1 7 ? -20.613 -43.527 0.858 1.00 0.00 7 GLY A C 19
ATOM 32194 O O . GLY A 1 7 ? -21.667 -42.890 0.883 1.00 0.00 7 GLY A O 19
ATOM 32198 N N . VAL A 1 8 ? -20.185 -44.258 1.882 1.00 0.00 8 VAL A N 19
ATOM 32199 C CA . VAL A 1 8 ? -20.944 -44.354 3.123 1.00 0.00 8 VAL A CA 19
ATOM 32200 C C . VAL A 1 8 ? -20.024 -44.601 4.313 1.00 0.00 8 VAL A C 19
ATOM 32201 O O . VAL A 1 8 ? -20.131 -43.935 5.343 1.00 0.00 8 VAL A O 19
ATOM 32214 N N . GLU A 1 9 ? -19.118 -45.562 4.164 1.00 0.00 9 GLU A N 19
ATOM 32215 C CA . GLU A 1 9 ? -18.177 -45.897 5.227 1.00 0.00 9 GLU A CA 19
ATOM 32216 C C . GLU A 1 9 ? -16.768 -45.428 4.875 1.00 0.00 9 GLU A C 19
ATOM 32217 O O . GLU A 1 9 ? -15.842 -46.233 4.765 1.00 0.00 9 GLU A O 19
ATOM 32229 N N . HIS A 1 10 ? -16.613 -44.120 4.700 1.00 0.00 10 HIS A N 19
ATOM 32230 C CA . HIS A 1 10 ? -15.319 -43.541 4.360 1.00 0.00 10 HIS A CA 19
ATOM 32231 C C . HIS A 1 10 ? -14.789 -42.683 5.506 1.00 0.00 10 HIS A C 19
ATOM 32232 O O . HIS A 1 10 ? -15.025 -41.476 5.550 1.00 0.00 10 HIS A O 19
ATOM 32246 N N . GLU A 1 11 ? -14.072 -43.315 6.430 1.00 0.00 11 GLU A N 19
ATOM 32247 C CA . GLU A 1 11 ? -13.509 -42.610 7.576 1.00 0.00 11 GLU A CA 19
ATOM 32248 C C . GLU A 1 11 ? -11.985 -42.654 7.548 1.00 0.00 11 GLU A C 19
ATOM 32249 O O . GLU A 1 11 ? -11.391 -43.558 6.961 1.00 0.00 11 GLU A O 19
ATOM 32261 N N . GLN A 1 12 ? -11.359 -41.672 8.188 1.00 0.00 12 GLN A N 19
ATOM 32262 C CA . GLN A 1 12 ? -9.903 -41.598 8.238 1.00 0.00 12 GLN A CA 19
ATOM 32263 C C . GLN A 1 12 ? -9.429 -41.157 9.620 1.00 0.00 12 GLN A C 19
ATOM 32264 O O . GLN A 1 12 ? -10.165 -40.505 10.360 1.00 0.00 12 GLN A O 19
ATOM 32278 N N . GLN A 1 13 ? -8.195 -41.515 9.960 1.00 0.00 13 GLN A N 19
ATOM 32279 C CA . GLN A 1 13 ? -7.624 -41.155 11.252 1.00 0.00 13 GLN A CA 19
ATOM 32280 C C . GLN A 1 13 ? -6.115 -41.366 11.257 1.00 0.00 13 GLN A C 19
ATOM 32281 O O . GLN A 1 13 ? -5.342 -40.408 11.208 1.00 0.00 13 GLN A O 19
ATOM 32295 N N . VAL A 1 14 ? -5.703 -42.624 11.318 1.00 0.00 14 VAL A N 19
ATOM 32296 C CA . VAL A 1 14 ? -4.286 -42.968 11.329 1.00 0.00 14 VAL A CA 19
ATOM 32297 C C . VAL A 1 14 ? -3.627 -42.627 9.997 1.00 0.00 14 VAL A C 19
ATOM 32298 O O . VAL A 1 14 ? -4.143 -42.969 8.933 1.00 0.00 14 VAL A O 19
ATOM 32311 N N . THR A 1 15 ? -2.485 -41.951 10.063 1.00 0.00 15 THR A N 19
ATOM 32312 C CA . THR A 1 15 ? -1.756 -41.564 8.862 1.00 0.00 15 THR A CA 19
ATOM 32313 C C . THR A 1 15 ? -0.250 -41.677 9.078 1.00 0.00 15 THR A C 19
ATOM 32314 O O . THR A 1 15 ? 0.276 -41.226 10.096 1.00 0.00 15 THR A O 19
ATOM 32325 N N . GLU A 1 16 ? 0.437 -42.280 8.114 1.00 0.00 16 GLU A N 19
ATOM 32326 C CA . GLU A 1 16 ? 1.883 -42.452 8.199 1.00 0.00 16 GLU A CA 19
ATOM 32327 C C . GLU A 1 16 ? 2.603 -41.133 7.943 1.00 0.00 16 GLU A C 19
ATOM 32328 O O . GLU A 1 16 ? 2.493 -40.553 6.864 1.00 0.00 16 GLU A O 19
ATOM 32340 N N . SER A 1 17 ? 3.342 -40.665 8.943 1.00 0.00 17 SER A N 19
ATOM 32341 C CA . SER A 1 17 ? 4.083 -39.413 8.827 1.00 0.00 17 SER A CA 19
ATOM 32342 C C . SER A 1 17 ? 5.588 -39.665 8.870 1.00 0.00 17 SER A C 19
ATOM 32343 O O . SER A 1 17 ? 6.053 -40.584 9.545 1.00 0.00 17 SER A O 19
ATOM 32351 N N . PRO A 1 18 ? 6.374 -38.847 8.149 1.00 0.00 18 PRO A N 19
ATOM 32352 C CA . PRO A 1 18 ? 7.833 -38.987 8.109 1.00 0.00 18 PRO A CA 19
ATOM 32353 C C . PRO A 1 18 ? 8.493 -38.550 9.413 1.00 0.00 18 PRO A C 19
ATOM 32354 O O . PRO A 1 18 ? 7.819 -38.342 10.422 1.00 0.00 18 PRO A O 19
ATOM 32365 N N . SER A 1 19 ? 9.814 -38.412 9.384 1.00 0.00 19 SER A N 19
ATOM 32366 C CA . SER A 1 19 ? 10.566 -37.999 10.564 1.00 0.00 19 SER A CA 19
ATOM 32367 C C . SER A 1 19 ? 11.254 -36.659 10.329 1.00 0.00 19 SER A C 19
ATOM 32368 O O . SER A 1 19 ? 12.351 -36.416 10.832 1.00 0.00 19 SER A O 19
ATOM 32376 N N . LEU A 1 20 ? 10.601 -35.790 9.563 1.00 0.00 20 LEU A N 19
ATOM 32377 C CA . LEU A 1 20 ? 11.150 -34.473 9.262 1.00 0.00 20 LEU A CA 19
ATOM 32378 C C . LEU A 1 20 ? 10.447 -33.392 10.078 1.00 0.00 20 LEU A C 19
ATOM 32379 O O . LEU A 1 20 ? 9.290 -33.549 10.469 1.00 0.00 20 LEU A O 19
ATOM 32395 N N . ALA A 1 21 ? 11.154 -32.297 10.332 1.00 0.00 21 ALA A N 19
ATOM 32396 C CA . ALA A 1 21 ? 10.598 -31.189 11.101 1.00 0.00 21 ALA A CA 19
ATOM 32397 C C . ALA A 1 21 ? 10.782 -29.865 10.368 1.00 0.00 21 ALA A C 19
ATOM 32398 O O . ALA A 1 21 ? 11.040 -28.832 10.985 1.00 0.00 21 ALA A O 19
ATOM 32405 N N . SER A 1 22 ? 10.647 -29.903 9.046 1.00 0.00 22 SER A N 19
ATOM 32406 C CA . SER A 1 22 ? 10.798 -28.706 8.228 1.00 0.00 22 SER A CA 19
ATOM 32407 C C . SER A 1 22 ? 9.668 -27.717 8.496 1.00 0.00 22 SER A C 19
ATOM 32408 O O . SER A 1 22 ? 8.491 -28.070 8.422 1.00 0.00 22 SER A O 19
ATOM 32416 N N . VAL A 1 23 ? 10.035 -26.478 8.807 1.00 0.00 23 VAL A N 19
ATOM 32417 C CA . VAL A 1 23 ? 9.052 -25.438 9.086 1.00 0.00 23 VAL A CA 19
ATOM 32418 C C . VAL A 1 23 ? 9.236 -24.243 8.152 1.00 0.00 23 VAL A C 19
ATOM 32419 O O . VAL A 1 23 ? 10.273 -23.580 8.181 1.00 0.00 23 VAL A O 19
ATOM 32432 N N . PRO A 1 24 ? 8.232 -23.949 7.305 1.00 0.00 24 PRO A N 19
ATOM 32433 C CA . PRO A 1 24 ? 8.299 -22.826 6.364 1.00 0.00 24 PRO A CA 19
ATOM 32434 C C . PRO A 1 24 ? 8.236 -21.475 7.069 1.00 0.00 24 PRO A C 19
ATOM 32435 O O . PRO A 1 24 ? 7.290 -21.191 7.803 1.00 0.00 24 PRO A O 19
ATOM 32446 N N . THR A 1 25 ? 9.249 -20.645 6.840 1.00 0.00 25 THR A N 19
ATOM 32447 C CA . THR A 1 25 ? 9.307 -19.323 7.454 1.00 0.00 25 THR A CA 19
ATOM 32448 C C . THR A 1 25 ? 8.820 -18.253 6.482 1.00 0.00 25 THR A C 19
ATOM 32449 O O . THR A 1 25 ? 9.529 -17.878 5.549 1.00 0.00 25 THR A O 19
ATOM 32460 N N . ALA A 1 26 ? 7.605 -17.764 6.710 1.00 0.00 26 ALA A N 19
ATOM 32461 C CA . ALA A 1 26 ? 7.023 -16.737 5.855 1.00 0.00 26 ALA A CA 19
ATOM 32462 C C . ALA A 1 26 ? 6.901 -15.409 6.595 1.00 0.00 26 ALA A C 19
ATOM 32463 O O . ALA A 1 26 ? 5.895 -15.144 7.254 1.00 0.00 26 ALA A O 19
ATOM 32470 N N . ASP A 1 27 ? 7.931 -14.577 6.481 1.00 0.00 27 ASP A N 19
ATOM 32471 C CA . ASP A 1 27 ? 7.939 -13.276 7.139 1.00 0.00 27 ASP A CA 19
ATOM 32472 C C . ASP A 1 27 ? 8.095 -12.152 6.119 1.00 0.00 27 ASP A C 19
ATOM 32473 O O . ASP A 1 27 ? 7.175 -11.362 5.908 1.00 0.00 27 ASP A O 19
ATOM 32482 N N . GLU A 1 28 ? 9.265 -12.087 5.488 1.00 0.00 28 GLU A N 19
ATOM 32483 C CA . GLU A 1 28 ? 9.548 -11.061 4.485 1.00 0.00 28 GLU A CA 19
ATOM 32484 C C . GLU A 1 28 ? 9.790 -9.702 5.138 1.00 0.00 28 GLU A C 19
ATOM 32485 O O . GLU A 1 28 ? 10.853 -9.106 4.972 1.00 0.00 28 GLU A O 19
ATOM 32497 N N . LEU A 1 29 ? 8.797 -9.216 5.878 1.00 0.00 29 LEU A N 19
ATOM 32498 C CA . LEU A 1 29 ? 8.906 -7.927 6.552 1.00 0.00 29 LEU A CA 19
ATOM 32499 C C . LEU A 1 29 ? 9.375 -8.102 7.993 1.00 0.00 29 LEU A C 19
ATOM 32500 O O . LEU A 1 29 ? 8.896 -7.423 8.900 1.00 0.00 29 LEU A O 19
ATOM 32516 N N . PHE A 1 30 ? 10.315 -9.018 8.197 1.00 0.00 30 PHE A N 19
ATOM 32517 C CA . PHE A 1 30 ? 10.849 -9.283 9.527 1.00 0.00 30 PHE A CA 19
ATOM 32518 C C . PHE A 1 30 ? 11.935 -8.274 9.890 1.00 0.00 30 PHE A C 19
ATOM 32519 O O . PHE A 1 30 ? 12.130 -7.953 11.061 1.00 0.00 30 PHE A O 19
ATOM 32536 N N . ASP A 1 31 ? 12.638 -7.778 8.877 1.00 0.00 31 ASP A N 19
ATOM 32537 C CA . ASP A 1 31 ? 13.703 -6.806 9.090 1.00 0.00 31 ASP A CA 19
ATOM 32538 C C . ASP A 1 31 ? 13.132 -5.410 9.324 1.00 0.00 31 ASP A C 19
ATOM 32539 O O . ASP A 1 31 ? 13.743 -4.585 10.002 1.00 0.00 31 ASP A O 19
ATOM 32548 N N . PHE A 1 32 ? 11.957 -5.152 8.757 1.00 0.00 32 PHE A N 19
ATOM 32549 C CA . PHE A 1 32 ? 11.307 -3.855 8.904 1.00 0.00 32 PHE A CA 19
ATOM 32550 C C . PHE A 1 32 ? 10.636 -3.736 10.269 1.00 0.00 32 PHE A C 19
ATOM 32551 O O . PHE A 1 32 ? 9.694 -4.467 10.575 1.00 0.00 32 PHE A O 19
ATOM 32568 N N . HIS A 1 33 ? 11.128 -2.809 11.085 1.00 0.00 33 HIS A N 19
ATOM 32569 C CA . HIS A 1 33 ? 10.576 -2.593 12.418 1.00 0.00 33 HIS A CA 19
ATOM 32570 C C . HIS A 1 33 ? 9.461 -1.553 12.382 1.00 0.00 33 HIS A C 19
ATOM 32571 O O . HIS A 1 33 ? 9.338 -0.791 11.423 1.00 0.00 33 HIS A O 19
ATOM 32585 N N . ILE A 1 34 ? 8.650 -1.526 13.436 1.00 0.00 34 ILE A N 19
ATOM 32586 C CA . ILE A 1 34 ? 7.546 -0.581 13.526 1.00 0.00 34 ILE A CA 19
ATOM 32587 C C . ILE A 1 34 ? 8.023 0.775 14.037 1.00 0.00 34 ILE A C 19
ATOM 32588 O O . ILE A 1 34 ? 8.855 0.851 14.942 1.00 0.00 34 ILE A O 19
ATOM 32604 N N . GLY A 1 35 ? 7.492 1.843 13.451 1.00 0.00 35 GLY A N 19
ATOM 32605 C CA . GLY A 1 35 ? 7.876 3.180 13.859 1.00 0.00 35 GLY A CA 19
ATOM 32606 C C . GLY A 1 35 ? 9.175 3.631 13.221 1.00 0.00 35 GLY A C 19
ATOM 32607 O O . GLY A 1 35 ? 9.964 4.346 13.841 1.00 0.00 35 GLY A O 19
ATOM 32611 N N . ASP A 1 36 ? 9.398 3.214 11.979 1.00 0.00 36 ASP A N 19
ATOM 32612 C CA . ASP A 1 36 ? 10.611 3.580 11.256 1.00 0.00 36 ASP A CA 19
ATOM 32613 C C . ASP A 1 36 ? 10.279 4.078 9.853 1.00 0.00 36 ASP A C 19
ATOM 32614 O O . ASP A 1 36 ? 9.272 3.683 9.266 1.00 0.00 36 ASP A O 19
ATOM 32623 N N . ARG A 1 37 ? 11.131 4.949 9.324 1.00 0.00 37 ARG A N 19
ATOM 32624 C CA . ARG A 1 37 ? 10.928 5.502 7.989 1.00 0.00 37 ARG A CA 19
ATOM 32625 C C . ARG A 1 37 ? 10.977 4.402 6.933 1.00 0.00 37 ARG A C 19
ATOM 32626 O O . ARG A 1 37 ? 11.899 3.586 6.915 1.00 0.00 37 ARG A O 19
ATOM 32647 N N . VAL A 1 38 ? 9.980 4.386 6.055 1.00 0.00 38 VAL A N 19
ATOM 32648 C CA . VAL A 1 38 ? 9.911 3.387 4.996 1.00 0.00 38 VAL A CA 19
ATOM 32649 C C . VAL A 1 38 ? 9.290 3.968 3.730 1.00 0.00 38 VAL A C 19
ATOM 32650 O O . VAL A 1 38 ? 8.243 4.614 3.780 1.00 0.00 38 VAL A O 19
ATOM 32663 N N . LEU A 1 39 ? 9.943 3.732 2.597 1.00 0.00 39 LEU A N 19
ATOM 32664 C CA . LEU A 1 39 ? 9.457 4.230 1.316 1.00 0.00 39 LEU A CA 19
ATOM 32665 C C . LEU A 1 39 ? 8.659 3.154 0.585 1.00 0.00 39 LEU A C 19
ATOM 32666 O O . LEU A 1 39 ? 9.185 2.089 0.261 1.00 0.00 39 LEU A O 19
ATOM 32682 N N . ILE A 1 40 ? 7.387 3.438 0.325 1.00 0.00 40 ILE A N 19
ATOM 32683 C CA . ILE A 1 40 ? 6.520 2.495 -0.369 1.00 0.00 40 ILE A CA 19
ATOM 32684 C C . ILE A 1 40 ? 6.728 2.565 -1.877 1.00 0.00 40 ILE A C 19
ATOM 32685 O O . ILE A 1 40 ? 6.397 3.566 -2.513 1.00 0.00 40 ILE A O 19
ATOM 32701 N N . GLY A 1 41 ? 7.279 1.497 -2.444 1.00 0.00 41 GLY A N 19
ATOM 32702 C CA . GLY A 1 41 ? 7.523 1.458 -3.874 1.00 0.00 41 GLY A CA 19
ATOM 32703 C C . GLY A 1 41 ? 8.536 2.495 -4.320 1.00 0.00 41 GLY A C 19
ATOM 32704 O O . GLY A 1 41 ? 8.589 2.852 -5.497 1.00 0.00 41 GLY A O 19
ATOM 32708 N N . ASN A 1 42 ? 9.343 2.980 -3.380 1.00 0.00 42 ASN A N 19
ATOM 32709 C CA . ASN A 1 42 ? 10.359 3.982 -3.685 1.00 0.00 42 ASN A CA 19
ATOM 32710 C C . ASN A 1 42 ? 9.733 5.223 -4.318 1.00 0.00 42 ASN A C 19
ATOM 32711 O O . ASN A 1 42 ? 10.188 5.699 -5.358 1.00 0.00 42 ASN A O 19
ATOM 32722 N N . VAL A 1 43 ? 8.686 5.740 -3.684 1.00 0.00 43 VAL A N 19
ATOM 32723 C CA . VAL A 1 43 ? 7.999 6.925 -4.185 1.00 0.00 43 VAL A CA 19
ATOM 32724 C C . VAL A 1 43 ? 7.090 7.529 -3.119 1.00 0.00 43 VAL A C 19
ATOM 32725 O O . VAL A 1 43 ? 7.049 8.746 -2.941 1.00 0.00 43 VAL A O 19
ATOM 32738 N N . GLN A 1 44 ? 6.360 6.671 -2.414 1.00 0.00 44 GLN A N 19
ATOM 32739 C CA . GLN A 1 44 ? 5.450 7.120 -1.366 1.00 0.00 44 GLN A CA 19
ATOM 32740 C C . GLN A 1 44 ? 6.086 6.970 0.014 1.00 0.00 44 GLN A C 19
ATOM 32741 O O . GLN A 1 44 ? 6.108 5.876 0.579 1.00 0.00 44 GLN A O 19
ATOM 32755 N N . PRO A 1 45 ? 6.615 8.069 0.582 1.00 0.00 45 PRO A N 19
ATOM 32756 C CA . PRO A 1 45 ? 7.251 8.046 1.903 1.00 0.00 45 PRO A CA 19
ATOM 32757 C C . PRO A 1 45 ? 6.242 7.851 3.029 1.00 0.00 45 PRO A C 19
ATOM 32758 O O . PRO A 1 45 ? 5.072 8.211 2.896 1.00 0.00 45 PRO A O 19
ATOM 32769 N N . GLY A 1 46 ? 6.702 7.279 4.136 1.00 0.00 46 GLY A N 19
ATOM 32770 C CA . GLY A 1 46 ? 5.826 7.046 5.270 1.00 0.00 46 GLY A CA 19
ATOM 32771 C C . GLY A 1 46 ? 6.496 6.239 6.364 1.00 0.00 46 GLY A C 19
ATOM 32772 O O . GLY A 1 46 ? 7.632 5.789 6.206 1.00 0.00 46 GLY A O 19
ATOM 32776 N N . ILE A 1 47 ? 5.794 6.053 7.477 1.00 0.00 47 ILE A N 19
ATOM 32777 C CA . ILE A 1 47 ? 6.328 5.295 8.601 1.00 0.00 47 ILE A CA 19
ATOM 32778 C C . ILE A 1 47 ? 5.610 3.959 8.754 1.00 0.00 47 ILE A C 19
ATOM 32779 O O . ILE A 1 47 ? 4.383 3.890 8.682 1.00 0.00 47 ILE A O 19
ATOM 32795 N N . LEU A 1 48 ? 6.383 2.899 8.964 1.00 0.00 48 LEU A N 19
ATOM 32796 C CA . LEU A 1 48 ? 5.823 1.563 9.128 1.00 0.00 48 LEU A CA 19
ATOM 32797 C C . LEU A 1 48 ? 5.069 1.448 10.450 1.00 0.00 48 LEU A C 19
ATOM 32798 O O . LEU A 1 48 ? 5.678 1.391 11.519 1.00 0.00 48 LEU A O 19
ATOM 32814 N N . ARG A 1 49 ? 3.743 1.416 10.370 1.00 0.00 49 ARG A N 19
ATOM 32815 C CA . ARG A 1 49 ? 2.909 1.309 11.562 1.00 0.00 49 ARG A CA 19
ATOM 32816 C C . ARG A 1 49 ? 2.519 -0.142 11.826 1.00 0.00 49 ARG A C 19
ATOM 32817 O O . ARG A 1 49 ? 2.378 -0.557 12.976 1.00 0.00 49 ARG A O 19
ATOM 32838 N N . PHE A 1 50 ? 2.345 -0.907 10.754 1.00 0.00 50 PHE A N 19
ATOM 32839 C CA . PHE A 1 50 ? 1.969 -2.312 10.871 1.00 0.00 50 PHE A CA 19
ATOM 32840 C C . PHE A 1 50 ? 2.524 -3.123 9.704 1.00 0.00 50 PHE A C 19
ATOM 32841 O O . PHE A 1 50 ? 2.774 -2.585 8.626 1.00 0.00 50 PHE A O 19
ATOM 32858 N N . LYS A 1 51 ? 2.715 -4.419 9.927 1.00 0.00 51 LYS A N 19
ATOM 32859 C CA . LYS A 1 51 ? 3.239 -5.304 8.894 1.00 0.00 51 LYS A CA 19
ATOM 32860 C C . LYS A 1 51 ? 3.050 -6.767 9.284 1.00 0.00 51 LYS A C 19
ATOM 32861 O O . LYS A 1 51 ? 3.766 -7.289 10.139 1.00 0.00 51 LYS A O 19
ATOM 32880 N N . GLY A 1 52 ? 2.082 -7.423 8.652 1.00 0.00 52 GLY A N 19
ATOM 32881 C CA . GLY A 1 52 ? 1.818 -8.819 8.946 1.00 0.00 52 GLY A CA 19
ATOM 32882 C C . GLY A 1 52 ? 0.519 -9.305 8.337 1.00 0.00 52 GLY A C 19
ATOM 32883 O O . GLY A 1 52 ? -0.042 -8.655 7.455 1.00 0.00 52 GLY A O 19
ATOM 32887 N N . GLU A 1 53 ? 0.038 -10.451 8.807 1.00 0.00 53 GLU A N 19
ATOM 32888 C CA . GLU A 1 53 ? -1.204 -11.024 8.303 1.00 0.00 53 GLU A CA 19
ATOM 32889 C C . GLU A 1 53 ? -2.410 -10.229 8.794 1.00 0.00 53 GLU A C 19
ATOM 32890 O O . GLU A 1 53 ? -2.438 -9.768 9.935 1.00 0.00 53 GLU A O 19
ATOM 32902 N N . THR A 1 54 ? -3.403 -10.072 7.926 1.00 0.00 54 THR A N 19
ATOM 32903 C CA . THR A 1 54 ? -4.611 -9.332 8.270 1.00 0.00 54 THR A CA 19
ATOM 32904 C C . THR A 1 54 ? -5.835 -10.240 8.224 1.00 0.00 54 THR A C 19
ATOM 32905 O O . THR A 1 54 ? -5.723 -11.437 7.959 1.00 0.00 54 THR A O 19
ATOM 32916 N N . SER A 1 55 ? -7.005 -9.663 8.483 1.00 0.00 55 SER A N 19
ATOM 32917 C CA . SER A 1 55 ? -8.251 -10.420 8.469 1.00 0.00 55 SER A CA 19
ATOM 32918 C C . SER A 1 55 ? -8.988 -10.232 7.147 1.00 0.00 55 SER A C 19
ATOM 32919 O O . SER A 1 55 ? -9.672 -11.137 6.671 1.00 0.00 55 SER A O 19
ATOM 32927 N N . PHE A 1 56 ? -8.843 -9.048 6.561 1.00 0.00 56 PHE A N 19
ATOM 32928 C CA . PHE A 1 56 ? -9.495 -8.737 5.294 1.00 0.00 56 PHE A CA 19
ATOM 32929 C C . PHE A 1 56 ? -8.793 -9.436 4.134 1.00 0.00 56 PHE A C 19
ATOM 32930 O O . PHE A 1 56 ? -9.440 -9.947 3.220 1.00 0.00 56 PHE A O 19
ATOM 32947 N N . ALA A 1 57 ? -7.465 -9.451 4.176 1.00 0.00 57 ALA A N 19
ATOM 32948 C CA . ALA A 1 57 ? -6.674 -10.086 3.129 1.00 0.00 57 ALA A CA 19
ATOM 32949 C C . ALA A 1 57 ? -5.592 -10.983 3.723 1.00 0.00 57 ALA A C 19
ATOM 32950 O O . ALA A 1 57 ? -5.152 -10.775 4.854 1.00 0.00 57 ALA A O 19
ATOM 32957 N N . LYS A 1 58 ? -5.168 -11.979 2.952 1.00 0.00 58 LYS A N 19
ATOM 32958 C CA . LYS A 1 58 ? -4.138 -12.908 3.403 1.00 0.00 58 LYS A CA 19
ATOM 32959 C C . LYS A 1 58 ? -2.746 -12.382 3.063 1.00 0.00 58 LYS A C 19
ATOM 32960 O O . LYS A 1 58 ? -2.605 -11.375 2.370 1.00 0.00 58 LYS A O 19
ATOM 32979 N N . GLY A 1 59 ? -1.722 -13.072 3.556 1.00 0.00 59 GLY A N 19
ATOM 32980 C CA . GLY A 1 59 ? -0.356 -12.659 3.292 1.00 0.00 59 GLY A CA 19
ATOM 32981 C C . GLY A 1 59 ? 0.069 -11.481 4.145 1.00 0.00 59 GLY A C 19
ATOM 32982 O O . GLY A 1 59 ? -0.660 -11.059 5.042 1.00 0.00 59 GLY A O 19
ATOM 32986 N N . PHE A 1 60 ? 1.254 -10.948 3.866 1.00 0.00 60 PHE A N 19
ATOM 32987 C CA . PHE A 1 60 ? 1.777 -9.811 4.613 1.00 0.00 60 PHE A CA 19
ATOM 32988 C C . PHE A 1 60 ? 1.192 -8.500 4.093 1.00 0.00 60 PHE A C 19
ATOM 32989 O O . PHE A 1 60 ? 0.986 -8.335 2.891 1.00 0.00 60 PHE A O 19
ATOM 33006 N N . TRP A 1 61 ? 0.930 -7.573 5.008 1.00 0.00 61 TRP A N 19
ATOM 33007 C CA . TRP A 1 61 ? 0.372 -6.276 4.644 1.00 0.00 61 TRP A CA 19
ATOM 33008 C C . TRP A 1 61 ? 0.975 -5.169 5.501 1.00 0.00 61 TRP A C 19
ATOM 33009 O O . TRP A 1 61 ? 0.724 -5.094 6.704 1.00 0.00 61 TRP A O 19
ATOM 33030 N N . ALA A 1 62 ? 1.775 -4.312 4.875 1.00 0.00 62 ALA A N 19
ATOM 33031 C CA . ALA A 1 62 ? 2.416 -3.210 5.582 1.00 0.00 62 ALA A CA 19
ATOM 33032 C C . ALA A 1 62 ? 1.554 -1.953 5.545 1.00 0.00 62 ALA A C 19
ATOM 33033 O O . ALA A 1 62 ? 1.272 -1.414 4.476 1.00 0.00 62 ALA A O 19
ATOM 33040 N N . GLY A 1 63 ? 1.141 -1.490 6.722 1.00 0.00 63 GLY A N 19
ATOM 33041 C CA . GLY A 1 63 ? 0.317 -0.299 6.801 1.00 0.00 63 GLY A CA 19
ATOM 33042 C C . GLY A 1 63 ? 1.126 0.940 7.129 1.00 0.00 63 GLY A C 19
ATOM 33043 O O . GLY A 1 63 ? 1.216 1.344 8.288 1.00 0.00 63 GLY A O 19
ATOM 33047 N N . VAL A 1 64 ? 1.717 1.543 6.104 1.00 0.00 64 VAL A N 19
ATOM 33048 C CA . VAL A 1 64 ? 2.526 2.742 6.284 1.00 0.00 64 VAL A CA 19
ATOM 33049 C C . VAL A 1 64 ? 1.654 3.991 6.352 1.00 0.00 64 VAL A C 19
ATOM 33050 O O . VAL A 1 64 ? 0.676 4.119 5.615 1.00 0.00 64 VAL A O 19
ATOM 33063 N N . GLU A 1 65 ? 2.014 4.910 7.242 1.00 0.00 65 GLU A N 19
ATOM 33064 C CA . GLU A 1 65 ? 1.265 6.151 7.407 1.00 0.00 65 GLU A CA 19
ATOM 33065 C C . GLU A 1 65 ? 1.916 7.286 6.625 1.00 0.00 65 GLU A C 19
ATOM 33066 O O . GLU A 1 65 ? 2.917 7.857 7.057 1.00 0.00 65 GLU A O 19
ATOM 33078 N N . LEU A 1 66 ? 1.341 7.609 5.471 1.00 0.00 66 LEU A N 19
ATOM 33079 C CA . LEU A 1 66 ? 1.865 8.677 4.628 1.00 0.00 66 LEU A CA 19
ATOM 33080 C C . LEU A 1 66 ? 1.770 10.026 5.336 1.00 0.00 66 LEU A C 19
ATOM 33081 O O . LEU A 1 66 ? 0.795 10.304 6.033 1.00 0.00 66 LEU A O 19
ATOM 33097 N N . ASP A 1 67 ? 2.790 10.858 5.152 1.00 0.00 67 ASP A N 19
ATOM 33098 C CA . ASP A 1 67 ? 2.821 12.176 5.774 1.00 0.00 67 ASP A CA 19
ATOM 33099 C C . ASP A 1 67 ? 1.743 13.080 5.185 1.00 0.00 67 ASP A C 19
ATOM 33100 O O . ASP A 1 67 ? 1.148 13.895 5.891 1.00 0.00 67 ASP A O 19
ATOM 33109 N N . LYS A 1 68 ? 1.495 12.930 3.888 1.00 0.00 68 LYS A N 19
ATOM 33110 C CA . LYS A 1 68 ? 0.487 13.733 3.204 1.00 0.00 68 LYS A CA 19
ATOM 33111 C C . LYS A 1 68 ? -0.661 12.857 2.708 1.00 0.00 68 LYS A C 19
ATOM 33112 O O . LYS A 1 68 ? -0.472 11.674 2.425 1.00 0.00 68 LYS A O 19
ATOM 33131 N N . PRO A 1 69 ? -1.873 13.429 2.597 1.00 0.00 69 PRO A N 19
ATOM 33132 C CA . PRO A 1 69 ? -3.054 12.694 2.133 1.00 0.00 69 PRO A CA 19
ATOM 33133 C C . PRO A 1 69 ? -2.844 12.071 0.757 1.00 0.00 69 PRO A C 19
ATOM 33134 O O . PRO A 1 69 ? -3.200 12.661 -0.263 1.00 0.00 69 PRO A O 19
ATOM 33145 N N . GLU A 1 70 ? -2.263 10.876 0.736 1.00 0.00 70 GLU A N 19
ATOM 33146 C CA . GLU A 1 70 ? -2.005 10.174 -0.516 1.00 0.00 70 GLU A CA 19
ATOM 33147 C C . GLU A 1 70 ? -2.224 8.674 -0.353 1.00 0.00 70 GLU A C 19
ATOM 33148 O O . GLU A 1 70 ? -1.579 7.866 -1.022 1.00 0.00 70 GLU A O 19
ATOM 33160 N N . GLY A 1 71 ? -3.138 8.307 0.540 1.00 0.00 71 GLY A N 19
ATOM 33161 C CA . GLY A 1 71 ? -3.427 6.905 0.774 1.00 0.00 71 GLY A CA 19
ATOM 33162 C C . GLY A 1 71 ? -4.886 6.568 0.539 1.00 0.00 71 GLY A C 19
ATOM 33163 O O . GLY A 1 71 ? -5.535 7.158 -0.325 1.00 0.00 71 GLY A O 19
ATOM 33167 N N . ASN A 1 72 ? -5.405 5.617 1.311 1.00 0.00 72 ASN A N 19
ATOM 33168 C CA . ASN A 1 72 ? -6.796 5.205 1.182 1.00 0.00 72 ASN A CA 19
ATOM 33169 C C . ASN A 1 72 ? -7.243 4.404 2.400 1.00 0.00 72 ASN A C 19
ATOM 33170 O O . ASN A 1 72 ? -8.041 3.473 2.285 1.00 0.00 72 ASN A O 19
ATOM 33181 N N . ASN A 1 73 ? -6.723 4.771 3.566 1.00 0.00 73 ASN A N 19
ATOM 33182 C CA . ASN A 1 73 ? -7.068 4.086 4.807 1.00 0.00 73 ASN A CA 19
ATOM 33183 C C . ASN A 1 73 ? -6.807 4.983 6.013 1.00 0.00 73 ASN A C 19
ATOM 33184 O O . ASN A 1 73 ? -6.152 6.018 5.899 1.00 0.00 73 ASN A O 19
ATOM 33195 N N . ASN A 1 74 ? -7.323 4.575 7.168 1.00 0.00 74 ASN A N 19
ATOM 33196 C CA . ASN A 1 74 ? -7.144 5.340 8.396 1.00 0.00 74 ASN A CA 19
ATOM 33197 C C . ASN A 1 74 ? -6.731 4.430 9.549 1.00 0.00 74 ASN A C 19
ATOM 33198 O O . ASN A 1 74 ? -7.020 4.714 10.711 1.00 0.00 74 ASN A O 19
ATOM 33209 N N . GLY A 1 75 ? -6.053 3.334 9.220 1.00 0.00 75 GLY A N 19
ATOM 33210 C CA . GLY A 1 75 ? -5.614 2.401 10.240 1.00 0.00 75 GLY A CA 19
ATOM 33211 C C . GLY A 1 75 ? -6.605 1.275 10.468 1.00 0.00 75 GLY A C 19
ATOM 33212 O O . GLY A 1 75 ? -6.241 0.214 10.972 1.00 0.00 75 GLY A O 19
ATOM 33216 N N . THR A 1 76 ? -7.862 1.507 10.100 1.00 0.00 76 THR A N 19
ATOM 33217 C CA . THR A 1 76 ? -8.906 0.503 10.271 1.00 0.00 76 THR A CA 19
ATOM 33218 C C . THR A 1 76 ? -9.381 -0.027 8.922 1.00 0.00 76 THR A C 19
ATOM 33219 O O . THR A 1 76 ? -10.127 0.644 8.208 1.00 0.00 76 THR A O 19
ATOM 33230 N N . TYR A 1 77 ? -8.944 -1.234 8.582 1.00 0.00 77 TYR A N 19
ATOM 33231 C CA . TYR A 1 77 ? -9.326 -1.857 7.319 1.00 0.00 77 TYR A CA 19
ATOM 33232 C C . TYR A 1 77 ? -10.540 -2.761 7.506 1.00 0.00 77 TYR A C 19
ATOM 33233 O O . TYR A 1 77 ? -10.438 -3.840 8.090 1.00 0.00 77 TYR A O 19
ATOM 33251 N N . ASP A 1 78 ? -11.688 -2.312 7.009 1.00 0.00 78 ASP A N 19
ATOM 33252 C CA . ASP A 1 78 ? -12.923 -3.080 7.123 1.00 0.00 78 ASP A CA 19
ATOM 33253 C C . ASP A 1 78 ? -13.308 -3.278 8.585 1.00 0.00 78 ASP A C 19
ATOM 33254 O O . ASP A 1 78 ? -13.949 -4.268 8.939 1.00 0.00 78 ASP A O 19
ATOM 33263 N N . GLY A 1 79 ? -12.917 -2.329 9.430 1.00 0.00 79 GLY A N 19
ATOM 33264 C CA . GLY A 1 79 ? -13.234 -2.418 10.843 1.00 0.00 79 GLY A CA 19
ATOM 33265 C C . GLY A 1 79 ? -12.038 -2.822 11.682 1.00 0.00 79 GLY A C 19
ATOM 33266 O O . GLY A 1 79 ? -11.921 -2.422 12.841 1.00 0.00 79 GLY A O 19
ATOM 33270 N N . ILE A 1 80 ? -11.148 -3.618 11.099 1.00 0.00 80 ILE A N 19
ATOM 33271 C CA . ILE A 1 80 ? -9.957 -4.079 11.803 1.00 0.00 80 ILE A CA 19
ATOM 33272 C C . ILE A 1 80 ? -8.958 -2.942 11.996 1.00 0.00 80 ILE A C 19
ATOM 33273 O O . ILE A 1 80 ? -8.282 -2.530 11.053 1.00 0.00 80 ILE A O 19
ATOM 33289 N N . ALA A 1 81 ? -8.869 -2.440 13.224 1.00 0.00 81 ALA A N 19
ATOM 33290 C CA . ALA A 1 81 ? -7.953 -1.352 13.542 1.00 0.00 81 ALA A CA 19
ATOM 33291 C C . ALA A 1 81 ? -6.551 -1.878 13.827 1.00 0.00 81 ALA A C 19
ATOM 33292 O O . ALA A 1 81 ? -6.326 -2.570 14.819 1.00 0.00 81 ALA A O 19
ATOM 33299 N N . TYR A 1 82 ? -5.610 -1.546 12.948 1.00 0.00 82 TYR A N 19
ATOM 33300 C CA . TYR A 1 82 ? -4.228 -1.985 13.106 1.00 0.00 82 TYR A CA 19
ATOM 33301 C C . TYR A 1 82 ? -3.362 -0.866 13.677 1.00 0.00 82 TYR A C 19
ATOM 33302 O O . TYR A 1 82 ? -2.561 -1.090 14.584 1.00 0.00 82 TYR A O 19
ATOM 33320 N N . PHE A 1 83 ? -3.533 0.339 13.143 1.00 0.00 83 PHE A N 19
ATOM 33321 C CA . PHE A 1 83 ? -2.769 1.495 13.601 1.00 0.00 83 PHE A CA 19
ATOM 33322 C C . PHE A 1 83 ? -3.640 2.746 13.627 1.00 0.00 83 PHE A C 19
ATOM 33323 O O . PHE A 1 83 ? -4.831 2.691 13.319 1.00 0.00 83 PHE A O 19
ATOM 33340 N N . GLU A 1 84 ? -3.040 3.873 13.997 1.00 0.00 84 GLU A N 19
ATOM 33341 C CA . GLU A 1 84 ? -3.764 5.138 14.063 1.00 0.00 84 GLU A CA 19
ATOM 33342 C C . GLU A 1 84 ? -3.178 6.154 13.087 1.00 0.00 84 GLU A C 19
ATOM 33343 O O . GLU A 1 84 ? -1.962 6.342 13.025 1.00 0.00 84 GLU A O 19
ATOM 33355 N N . CYS A 1 85 ? -4.050 6.806 12.325 1.00 0.00 85 CYS A N 19
ATOM 33356 C CA . CYS A 1 85 ? -3.620 7.803 11.352 1.00 0.00 85 CYS A CA 19
ATOM 33357 C C . CYS A 1 85 ? -4.808 8.616 10.844 1.00 0.00 85 CYS A C 19
ATOM 33358 O O . CYS A 1 85 ? -5.932 8.454 11.320 1.00 0.00 85 CYS A O 19
ATOM 33366 N N . LYS A 1 86 ? -4.550 9.492 9.879 1.00 0.00 86 LYS A N 19
ATOM 33367 C CA . LYS A 1 86 ? -5.596 10.333 9.306 1.00 0.00 86 LYS A CA 19
ATOM 33368 C C . LYS A 1 86 ? -6.729 9.485 8.732 1.00 0.00 86 LYS A C 19
ATOM 33369 O O . LYS A 1 86 ? -6.811 8.284 8.990 1.00 0.00 86 LYS A O 19
ATOM 33388 N N . GLU A 1 87 ? -7.601 10.120 7.956 1.00 0.00 87 GLU A N 19
ATOM 33389 C CA . GLU A 1 87 ? -8.731 9.426 7.346 1.00 0.00 87 GLU A CA 19
ATOM 33390 C C . GLU A 1 87 ? -8.287 8.618 6.131 1.00 0.00 87 GLU A C 19
ATOM 33391 O O . GLU A 1 87 ? -8.799 7.527 5.879 1.00 0.00 87 GLU A O 19
ATOM 33403 N N . LYS A 1 88 ? -7.335 9.160 5.378 1.00 0.00 88 LYS A N 19
ATOM 33404 C CA . LYS A 1 88 ? -6.827 8.487 4.189 1.00 0.00 88 LYS A CA 19
ATOM 33405 C C . LYS A 1 88 ? -5.322 8.690 4.047 1.00 0.00 88 LYS A C 19
ATOM 33406 O O . LYS A 1 88 ? -4.819 8.941 2.951 1.00 0.00 88 LYS A O 19
ATOM 33425 N N . HIS A 1 89 ? -4.606 8.577 5.161 1.00 0.00 89 HIS A N 19
ATOM 33426 C CA . HIS A 1 89 ? -3.158 8.745 5.159 1.00 0.00 89 HIS A CA 19
ATOM 33427 C C . HIS A 1 89 ? -2.456 7.392 5.120 1.00 0.00 89 HIS A C 19
ATOM 33428 O O . HIS A 1 89 ? -1.463 7.217 4.412 1.00 0.00 89 HIS A O 19
ATOM 33442 N N . GLY A 1 90 ? -2.978 6.438 5.883 1.00 0.00 90 GLY A N 19
ATOM 33443 C CA . GLY A 1 90 ? -2.390 5.111 5.918 1.00 0.00 90 GLY A CA 19
ATOM 33444 C C . GLY A 1 90 ? -2.681 4.318 4.660 1.00 0.00 90 GLY A C 19
ATOM 33445 O O . GLY A 1 90 ? -3.725 4.496 4.034 1.00 0.00 90 GLY A O 19
ATOM 33449 N N . ILE A 1 91 ? -1.756 3.439 4.287 1.00 0.00 91 ILE A N 19
ATOM 33450 C CA . ILE A 1 91 ? -1.921 2.618 3.095 1.00 0.00 91 ILE A CA 19
ATOM 33451 C C . ILE A 1 91 ? -1.314 1.232 3.293 1.00 0.00 91 ILE A C 19
ATOM 33452 O O . ILE A 1 91 ? -0.148 1.100 3.664 1.00 0.00 91 ILE A O 19
ATOM 33468 N N . PHE A 1 92 ? -2.115 0.200 3.043 1.00 0.00 92 PHE A N 19
ATOM 33469 C CA . PHE A 1 92 ? -1.657 -1.178 3.193 1.00 0.00 92 PHE A CA 19
ATOM 33470 C C . PHE A 1 92 ? -1.026 -1.685 1.901 1.00 0.00 92 PHE A C 19
ATOM 33471 O O . PHE A 1 92 ? -1.728 -2.066 0.964 1.00 0.00 92 PHE A O 19
ATOM 33488 N N . ALA A 1 93 ? 0.302 -1.688 1.858 1.00 0.00 93 ALA A N 19
ATOM 33489 C CA . ALA A 1 93 ? 1.027 -2.150 0.681 1.00 0.00 93 ALA A CA 19
ATOM 33490 C C . ALA A 1 93 ? 1.778 -3.447 0.974 1.00 0.00 93 ALA A C 19
ATOM 33491 O O . ALA A 1 93 ? 2.317 -3.627 2.066 1.00 0.00 93 ALA A O 19
ATOM 33498 N N . PRO A 1 94 ? 1.825 -4.374 -0.001 1.00 0.00 94 PRO A N 19
ATOM 33499 C CA . PRO A 1 94 ? 2.517 -5.657 0.165 1.00 0.00 94 PRO A CA 19
ATOM 33500 C C . PRO A 1 94 ? 3.961 -5.478 0.628 1.00 0.00 94 PRO A C 19
ATOM 33501 O O . PRO A 1 94 ? 4.523 -4.387 0.527 1.00 0.00 94 PRO A O 19
ATOM 33512 N N . PRO A 1 95 ? 4.583 -6.553 1.143 1.00 0.00 95 PRO A N 19
ATOM 33513 C CA . PRO A 1 95 ? 5.969 -6.511 1.622 1.00 0.00 95 PRO A CA 19
ATOM 33514 C C . PRO A 1 95 ? 6.951 -6.130 0.518 1.00 0.00 95 PRO A C 19
ATOM 33515 O O . PRO A 1 95 ? 7.910 -5.396 0.754 1.00 0.00 95 PRO A O 19
ATOM 33526 N N . GLN A 1 96 ? 6.704 -6.634 -0.686 1.00 0.00 96 GLN A N 19
ATOM 33527 C CA . GLN A 1 96 ? 7.568 -6.346 -1.826 1.00 0.00 96 GLN A CA 19
ATOM 33528 C C . GLN A 1 96 ? 7.614 -4.848 -2.113 1.00 0.00 96 GLN A C 19
ATOM 33529 O O . GLN A 1 96 ? 8.581 -4.346 -2.686 1.00 0.00 96 GLN A O 19
ATOM 33543 N N . LYS A 1 97 ? 6.564 -4.137 -1.711 1.00 0.00 97 LYS A N 19
ATOM 33544 C CA . LYS A 1 97 ? 6.489 -2.696 -1.927 1.00 0.00 97 LYS A CA 19
ATOM 33545 C C . LYS A 1 97 ? 6.919 -1.931 -0.680 1.00 0.00 97 LYS A C 19
ATOM 33546 O O . LYS A 1 97 ? 6.433 -0.832 -0.416 1.00 0.00 97 LYS A O 19
ATOM 33565 N N . ILE A 1 98 ? 7.835 -2.519 0.086 1.00 0.00 98 ILE A N 19
ATOM 33566 C CA . ILE A 1 98 ? 8.329 -1.891 1.304 1.00 0.00 98 ILE A CA 19
ATOM 33567 C C . ILE A 1 98 ? 9.839 -1.685 1.241 1.00 0.00 98 ILE A C 19
ATOM 33568 O O . ILE A 1 98 ? 10.611 -2.636 1.371 1.00 0.00 98 ILE A O 19
ATOM 33584 N N . SER A 1 99 ? 10.254 -0.439 1.041 1.00 0.00 99 SER A N 19
ATOM 33585 C CA . SER A 1 99 ? 11.672 -0.108 0.961 1.00 0.00 99 SER A CA 19
ATOM 33586 C C . SER A 1 99 ? 12.055 0.910 2.031 1.00 0.00 99 SER A C 19
ATOM 33587 O O . SER A 1 99 ? 11.193 1.465 2.710 1.00 0.00 99 SER A O 19
ATOM 33595 N N . HIS A 1 100 ? 13.355 1.149 2.174 1.00 0.00 100 HIS A N 19
ATOM 33596 C CA . HIS A 1 100 ? 13.852 2.101 3.159 1.00 0.00 100 HIS A CA 19
ATOM 33597 C C . HIS A 1 100 ? 14.050 3.478 2.533 1.00 0.00 100 HIS A C 19
ATOM 33598 O O . HIS A 1 100 ? 14.676 3.607 1.481 1.00 0.00 100 HIS A O 19
ATOM 33612 N N . ILE A 1 101 ? 13.515 4.504 3.187 1.00 0.00 101 ILE A N 19
ATOM 33613 C CA . ILE A 1 101 ? 13.635 5.871 2.694 1.00 0.00 101 ILE A CA 19
ATOM 33614 C C . ILE A 1 101 ? 15.099 6.308 2.643 1.00 0.00 101 ILE A C 19
ATOM 33615 O O . ILE A 1 101 ? 15.734 6.489 3.681 1.00 0.00 101 ILE A O 19
ATOM 33631 N N . PRO A 1 102 ? 15.658 6.486 1.430 1.00 0.00 102 PRO A N 19
ATOM 33632 C CA . PRO A 1 102 ? 17.053 6.906 1.261 1.00 0.00 102 PRO A CA 19
ATOM 33633 C C . PRO A 1 102 ? 17.366 8.193 2.014 1.00 0.00 102 PRO A C 19
ATOM 33634 O O . PRO A 1 102 ? 16.548 9.112 2.058 1.00 0.00 102 PRO A O 19
ATOM 33645 N N . GLU A 1 103 ? 18.555 8.255 2.605 1.00 0.00 103 GLU A N 19
ATOM 33646 C CA . GLU A 1 103 ? 18.975 9.432 3.356 1.00 0.00 103 GLU A CA 19
ATOM 33647 C C . GLU A 1 103 ? 19.004 10.667 2.460 1.00 0.00 103 GLU A C 19
ATOM 33648 O O . GLU A 1 103 ? 18.767 11.784 2.919 1.00 0.00 103 GLU A O 19
ATOM 33660 N N . ASN A 1 104 ? 19.294 10.457 1.181 1.00 0.00 104 ASN A N 19
ATOM 33661 C CA . ASN A 1 104 ? 19.352 11.553 0.220 1.00 0.00 104 ASN A CA 19
ATOM 33662 C C . ASN A 1 104 ? 17.953 12.057 -0.123 1.00 0.00 104 ASN A C 19
ATOM 33663 O O . ASN A 1 104 ? 17.779 13.206 -0.527 1.00 0.00 104 ASN A O 19
ATOM 33674 N N . PHE A 1 105 ? 16.957 11.189 0.040 1.00 0.00 105 PHE A N 19
ATOM 33675 C CA . PHE A 1 105 ? 15.572 11.547 -0.253 1.00 0.00 105 PHE A CA 19
ATOM 33676 C C . PHE A 1 105 ? 15.157 12.802 0.510 1.00 0.00 105 PHE A C 19
ATOM 33677 O O . PHE A 1 105 ? 14.345 13.593 0.030 1.00 0.00 105 PHE A O 19
ATOM 33694 N N . ASP A 1 106 ? 15.720 12.977 1.701 1.00 0.00 106 ASP A N 19
ATOM 33695 C CA . ASP A 1 106 ? 15.409 14.136 2.531 1.00 0.00 106 ASP A CA 19
ATOM 33696 C C . ASP A 1 106 ? 13.919 14.189 2.856 1.00 0.00 106 ASP A C 19
ATOM 33697 O O . ASP A 1 106 ? 13.147 14.860 2.170 1.00 0.00 106 ASP A O 19
ATOM 33706 N N . ASP A 1 107 ? 13.521 13.478 3.906 1.00 0.00 107 ASP A N 19
ATOM 33707 C CA . ASP A 1 107 ? 12.124 13.445 4.323 1.00 0.00 107 ASP A CA 19
ATOM 33708 C C . ASP A 1 107 ? 11.978 13.897 5.772 1.00 0.00 107 ASP A C 19
ATOM 33709 O O . ASP A 1 107 ? 12.654 13.384 6.664 1.00 0.00 107 ASP A O 19
ATOM 33718 N N . TYR A 1 108 ? 11.091 14.861 5.999 1.00 0.00 108 TYR A N 19
ATOM 33719 C CA . TYR A 1 108 ? 10.857 15.382 7.340 1.00 0.00 108 TYR A CA 19
ATOM 33720 C C . TYR A 1 108 ? 9.627 14.734 7.970 1.00 0.00 108 TYR A C 19
ATOM 33721 O O . TYR A 1 108 ? 8.546 14.729 7.381 1.00 0.00 108 TYR A O 19
ATOM 33739 N N . VAL A 1 109 ? 9.801 14.189 9.168 1.00 0.00 109 VAL A N 19
ATOM 33740 C CA . VAL A 1 109 ? 8.708 13.538 9.879 1.00 0.00 109 VAL A CA 19
ATOM 33741 C C . VAL A 1 109 ? 9.165 13.031 11.244 1.00 0.00 109 VAL A C 19
ATOM 33742 O O . VAL A 1 109 ? 9.989 12.121 11.336 1.00 0.00 109 VAL A O 19
ATOM 33755 N N . ASP A 1 110 ? 8.625 13.628 12.302 1.00 0.00 110 ASP A N 19
ATOM 33756 C CA . ASP A 1 110 ? 8.976 13.237 13.662 1.00 0.00 110 ASP A CA 19
ATOM 33757 C C . ASP A 1 110 ? 7.814 13.489 14.618 1.00 0.00 110 ASP A C 19
ATOM 33758 O O . ASP A 1 110 ? 8.004 13.995 15.725 1.00 0.00 110 ASP A O 19
ATOM 33767 N N . ILE A 1 111 ? 6.610 13.131 14.185 1.00 0.00 111 ILE A N 19
ATOM 33768 C CA . ILE A 1 111 ? 5.417 13.318 15.001 1.00 0.00 111 ILE A CA 19
ATOM 33769 C C . ILE A 1 111 ? 5.249 12.181 16.005 1.00 0.00 111 ILE A C 19
ATOM 33770 O O . ILE A 1 111 ? 4.574 12.332 17.023 1.00 0.00 111 ILE A O 19
ATOM 33786 N N . ASN A 1 112 ? 5.868 11.043 15.711 1.00 0.00 112 ASN A N 19
ATOM 33787 C CA . ASN A 1 112 ? 5.787 9.880 16.587 1.00 0.00 112 ASN A CA 19
ATOM 33788 C C . ASN A 1 112 ? 6.632 10.084 17.841 1.00 0.00 112 ASN A C 19
ATOM 33789 O O . ASN A 1 112 ? 7.807 10.439 17.759 1.00 0.00 112 ASN A O 19
ATOM 33800 N N . GLU A 1 113 ? 6.023 9.858 19.001 1.00 0.00 113 GLU A N 19
ATOM 33801 C CA . GLU A 1 113 ? 6.719 10.016 20.273 1.00 0.00 113 GLU A CA 19
ATOM 33802 C C . GLU A 1 113 ? 7.549 8.778 20.597 1.00 0.00 113 GLU A C 19
ATOM 33803 O O . GLU A 1 113 ? 8.745 8.875 20.875 1.00 0.00 113 GLU A O 19
ATOM 33815 N N . ASP A 1 114 ? 6.907 7.616 20.559 1.00 0.00 114 ASP A N 19
ATOM 33816 C CA . ASP A 1 114 ? 7.586 6.358 20.850 1.00 0.00 114 ASP A CA 19
ATOM 33817 C C . ASP A 1 114 ? 8.149 5.737 19.575 1.00 0.00 114 ASP A C 19
ATOM 33818 O O . ASP A 1 114 ? 7.429 5.547 18.595 1.00 0.00 114 ASP A O 19
ATOM 33827 N N . GLU A 1 115 ? 9.440 5.424 19.596 1.00 0.00 115 GLU A N 19
ATOM 33828 C CA . GLU A 1 115 ? 10.100 4.824 18.442 1.00 0.00 115 GLU A CA 19
ATOM 33829 C C . GLU A 1 115 ? 10.942 3.623 18.858 1.00 0.00 115 GLU A C 19
ATOM 33830 O O . GLU A 1 115 ? 11.856 3.745 19.673 1.00 0.00 115 GLU A O 19
ATOM 33842 N N . ASP A 1 116 ? 10.625 2.461 18.295 1.00 0.00 116 ASP A N 19
ATOM 33843 C CA . ASP A 1 116 ? 11.352 1.237 18.607 1.00 0.00 116 ASP A CA 19
ATOM 33844 C C . ASP A 1 116 ? 11.250 0.907 20.093 1.00 0.00 116 ASP A C 19
ATOM 33845 O O . ASP A 1 116 ? 10.466 1.514 20.822 1.00 0.00 116 ASP A O 19
ATOM 33854 N N . SER A 1 117 ? 12.049 -0.058 20.536 1.00 0.00 117 SER A N 19
ATOM 33855 C CA . SER A 1 117 ? 12.049 -0.470 21.936 1.00 0.00 117 SER A CA 19
ATOM 33856 C C . SER A 1 117 ? 10.680 -1.001 22.347 1.00 0.00 117 SER A C 19
ATOM 33857 O O . SER A 1 117 ? 9.685 -0.787 21.654 1.00 0.00 117 SER A O 19
ATOM 33865 N N . GLY A 1 118 ? 10.637 -1.697 23.479 1.00 0.00 118 GLY A N 19
ATOM 33866 C CA . GLY A 1 118 ? 9.384 -2.248 23.962 1.00 0.00 118 GLY A CA 19
ATOM 33867 C C . GLY A 1 118 ? 9.572 -3.130 25.183 1.00 0.00 118 GLY A C 19
ATOM 33868 O O . GLY A 1 118 ? 10.646 -3.700 25.379 1.00 0.00 118 GLY A O 19
ATOM 33872 N N . PRO A 1 119 ? 8.536 -3.264 26.030 1.00 0.00 119 PRO A N 19
ATOM 33873 C CA . PRO A 1 119 ? 8.606 -4.090 27.239 1.00 0.00 119 PRO A CA 19
ATOM 33874 C C . PRO A 1 119 ? 9.090 -5.505 26.945 1.00 0.00 119 PRO A C 19
ATOM 33875 O O . PRO A 1 119 ? 8.452 -6.247 26.197 1.00 0.00 119 PRO A O 19
ATOM 33886 N N . SER A 1 120 ? 10.220 -5.874 27.538 1.00 0.00 120 SER A N 19
ATOM 33887 C CA . SER A 1 120 ? 10.789 -7.202 27.340 1.00 0.00 120 SER A CA 19
ATOM 33888 C C . SER A 1 120 ? 10.192 -8.203 28.324 1.00 0.00 120 SER A C 19
ATOM 33889 O O . SER A 1 120 ? 10.088 -7.927 29.519 1.00 0.00 120 SER A O 19
ATOM 33897 N N . SER A 1 121 ? 9.801 -9.366 27.813 1.00 0.00 121 SER A N 19
ATOM 33898 C CA . SER A 1 121 ? 9.215 -10.409 28.647 1.00 0.00 121 SER A CA 19
ATOM 33899 C C . SER A 1 121 ? 9.544 -11.793 28.098 1.00 0.00 121 SER A C 19
ATOM 33900 O O . SER A 1 121 ? 8.764 -12.375 27.345 1.00 0.00 121 SER A O 19
ATOM 33908 N N . GLY A 1 122 ? 10.705 -12.316 28.481 1.00 0.00 122 GLY A N 19
ATOM 33909 C CA . GLY A 1 122 ? 11.117 -13.627 28.018 1.00 0.00 122 GLY A CA 19
ATOM 33910 C C . GLY A 1 122 ? 11.000 -14.687 29.096 1.00 0.00 122 GLY A C 19
ATOM 33911 O O . GLY A 1 122 ? 10.490 -15.786 28.797 1.00 0.00 122 GLY A O 19
ATOM 33916 N N . GLY A 1 1 ? 25.882 -38.073 26.458 1.00 0.00 1 GLY A N 20
ATOM 33917 C CA . GLY A 1 1 ? 27.355 -37.936 26.292 1.00 0.00 1 GLY A CA 20
ATOM 33918 C C . GLY A 1 1 ? 27.749 -36.607 25.681 1.00 0.00 1 GLY A C 20
ATOM 33919 O O . GLY A 1 1 ? 27.082 -35.594 25.894 1.00 0.00 1 GLY A O 20
ATOM 33925 N N . SER A 1 2 ? 28.838 -36.609 24.919 1.00 0.00 2 SER A N 20
ATOM 33926 C CA . SER A 1 2 ? 29.323 -35.395 24.274 1.00 0.00 2 SER A CA 20
ATOM 33927 C C . SER A 1 2 ? 28.402 -34.979 23.132 1.00 0.00 2 SER A C 20
ATOM 33928 O O . SER A 1 2 ? 27.869 -35.824 22.412 1.00 0.00 2 SER A O 20
ATOM 33936 N N . SER A 1 3 ? 28.221 -33.673 22.969 1.00 0.00 3 SER A N 20
ATOM 33937 C CA . SER A 1 3 ? 27.365 -33.144 21.914 1.00 0.00 3 SER A CA 20
ATOM 33938 C C . SER A 1 3 ? 25.932 -33.642 22.073 1.00 0.00 3 SER A C 20
ATOM 33939 O O . SER A 1 3 ? 25.516 -34.593 21.412 1.00 0.00 3 SER A O 20
ATOM 33947 N N . GLY A 1 4 ? 25.180 -32.989 22.955 1.00 0.00 4 GLY A N 20
ATOM 33948 C CA . GLY A 1 4 ? 23.800 -33.378 23.186 1.00 0.00 4 GLY A CA 20
ATOM 33949 C C . GLY A 1 4 ? 22.820 -32.288 22.800 1.00 0.00 4 GLY A C 20
ATOM 33950 O O . GLY A 1 4 ? 23.174 -31.110 22.765 1.00 0.00 4 GLY A O 20
ATOM 33954 N N . SER A 1 5 ? 21.585 -32.682 22.509 1.00 0.00 5 SER A N 20
ATOM 33955 C CA . SER A 1 5 ? 20.549 -31.730 22.123 1.00 0.00 5 SER A CA 20
ATOM 33956 C C . SER A 1 5 ? 19.461 -31.647 23.188 1.00 0.00 5 SER A C 20
ATOM 33957 O O . SER A 1 5 ? 18.929 -30.572 23.464 1.00 0.00 5 SER A O 20
ATOM 33965 N N . SER A 1 6 ? 19.135 -32.790 23.782 1.00 0.00 6 SER A N 20
ATOM 33966 C CA . SER A 1 6 ? 18.110 -32.849 24.818 1.00 0.00 6 SER A CA 20
ATOM 33967 C C . SER A 1 6 ? 18.463 -33.891 25.874 1.00 0.00 6 SER A C 20
ATOM 33968 O O . SER A 1 6 ? 18.932 -34.982 25.550 1.00 0.00 6 SER A O 20
ATOM 33976 N N . GLY A 1 7 ? 18.234 -33.548 27.137 1.00 0.00 7 GLY A N 20
ATOM 33977 C CA . GLY A 1 7 ? 18.535 -34.466 28.222 1.00 0.00 7 GLY A CA 20
ATOM 33978 C C . GLY A 1 7 ? 19.669 -33.973 29.099 1.00 0.00 7 GLY A C 20
ATOM 33979 O O . GLY A 1 7 ? 20.719 -33.572 28.599 1.00 0.00 7 GLY A O 20
ATOM 33983 N N . VAL A 1 8 ? 19.456 -34.002 30.410 1.00 0.00 8 VAL A N 20
ATOM 33984 C CA . VAL A 1 8 ? 20.468 -33.553 31.359 1.00 0.00 8 VAL A CA 20
ATOM 33985 C C . VAL A 1 8 ? 20.962 -34.706 32.225 1.00 0.00 8 VAL A C 20
ATOM 33986 O O . VAL A 1 8 ? 22.145 -34.780 32.562 1.00 0.00 8 VAL A O 20
ATOM 33999 N N . GLU A 1 9 ? 20.052 -35.605 32.584 1.00 0.00 9 GLU A N 20
ATOM 34000 C CA . GLU A 1 9 ? 20.398 -36.756 33.413 1.00 0.00 9 GLU A CA 20
ATOM 34001 C C . GLU A 1 9 ? 20.119 -38.061 32.674 1.00 0.00 9 GLU A C 20
ATOM 34002 O O . GLU A 1 9 ? 21.040 -38.729 32.205 1.00 0.00 9 GLU A O 20
ATOM 34014 N N . HIS A 1 10 ? 18.843 -38.418 32.575 1.00 0.00 10 HIS A N 20
ATOM 34015 C CA . HIS A 1 10 ? 18.444 -39.644 31.894 1.00 0.00 10 HIS A CA 20
ATOM 34016 C C . HIS A 1 10 ? 17.272 -39.385 30.952 1.00 0.00 10 HIS A C 20
ATOM 34017 O O . HIS A 1 10 ? 16.268 -40.098 30.979 1.00 0.00 10 HIS A O 20
ATOM 34031 N N . GLU A 1 11 ? 17.407 -38.359 30.117 1.00 0.00 11 GLU A N 20
ATOM 34032 C CA . GLU A 1 11 ? 16.362 -38.004 29.164 1.00 0.00 11 GLU A CA 20
ATOM 34033 C C . GLU A 1 11 ? 16.834 -38.228 27.730 1.00 0.00 11 GLU A C 20
ATOM 34034 O O . GLU A 1 11 ? 16.447 -37.498 26.818 1.00 0.00 11 GLU A O 20
ATOM 34046 N N . GLN A 1 12 ? 17.673 -39.241 27.540 1.00 0.00 12 GLN A N 20
ATOM 34047 C CA . GLN A 1 12 ? 18.199 -39.559 26.217 1.00 0.00 12 GLN A CA 20
ATOM 34048 C C . GLN A 1 12 ? 17.605 -40.862 25.693 1.00 0.00 12 GLN A C 20
ATOM 34049 O O . GLN A 1 12 ? 17.908 -41.942 26.200 1.00 0.00 12 GLN A O 20
ATOM 34063 N N . GLN A 1 13 ? 16.759 -40.753 24.674 1.00 0.00 13 GLN A N 20
ATOM 34064 C CA . GLN A 1 13 ? 16.123 -41.923 24.079 1.00 0.00 13 GLN A CA 20
ATOM 34065 C C . GLN A 1 13 ? 15.900 -41.717 22.584 1.00 0.00 13 GLN A C 20
ATOM 34066 O O . GLN A 1 13 ? 14.969 -41.025 22.174 1.00 0.00 13 GLN A O 20
ATOM 34080 N N . VAL A 1 14 ? 16.763 -42.323 21.774 1.00 0.00 14 VAL A N 20
ATOM 34081 C CA . VAL A 1 14 ? 16.661 -42.207 20.324 1.00 0.00 14 VAL A CA 20
ATOM 34082 C C . VAL A 1 14 ? 16.108 -43.487 19.707 1.00 0.00 14 VAL A C 20
ATOM 34083 O O . VAL A 1 14 ? 16.709 -44.554 19.823 1.00 0.00 14 VAL A O 20
ATOM 34096 N N . THR A 1 15 ? 14.958 -43.372 19.051 1.00 0.00 15 THR A N 20
ATOM 34097 C CA . THR A 1 15 ? 14.324 -44.521 18.416 1.00 0.00 15 THR A CA 20
ATOM 34098 C C . THR A 1 15 ? 13.268 -44.074 17.409 1.00 0.00 15 THR A C 20
ATOM 34099 O O . THR A 1 15 ? 12.216 -44.700 17.278 1.00 0.00 15 THR A O 20
ATOM 34110 N N . GLU A 1 16 ? 13.558 -42.988 16.698 1.00 0.00 16 GLU A N 20
ATOM 34111 C CA . GLU A 1 16 ? 12.634 -42.457 15.701 1.00 0.00 16 GLU A CA 20
ATOM 34112 C C . GLU A 1 16 ? 11.336 -41.991 16.354 1.00 0.00 16 GLU A C 20
ATOM 34113 O O . GLU A 1 16 ? 10.757 -42.696 17.182 1.00 0.00 16 GLU A O 20
ATOM 34125 N N . SER A 1 17 ? 10.883 -40.800 15.977 1.00 0.00 17 SER A N 20
ATOM 34126 C CA . SER A 1 17 ? 9.652 -40.241 16.526 1.00 0.00 17 SER A CA 20
ATOM 34127 C C . SER A 1 17 ? 8.772 -39.668 15.415 1.00 0.00 17 SER A C 20
ATOM 34128 O O . SER A 1 17 ? 9.225 -38.843 14.621 1.00 0.00 17 SER A O 20
ATOM 34136 N N . PRO A 1 18 ? 7.497 -40.096 15.343 1.00 0.00 18 PRO A N 20
ATOM 34137 C CA . PRO A 1 18 ? 6.564 -39.613 14.320 1.00 0.00 18 PRO A CA 20
ATOM 34138 C C . PRO A 1 18 ? 6.105 -38.184 14.583 1.00 0.00 18 PRO A C 20
ATOM 34139 O O . PRO A 1 18 ? 6.155 -37.703 15.716 1.00 0.00 18 PRO A O 20
ATOM 34150 N N . SER A 1 19 ? 5.656 -37.507 13.530 1.00 0.00 19 SER A N 20
ATOM 34151 C CA . SER A 1 19 ? 5.187 -36.131 13.646 1.00 0.00 19 SER A CA 20
ATOM 34152 C C . SER A 1 19 ? 6.314 -35.208 14.102 1.00 0.00 19 SER A C 20
ATOM 34153 O O . SER A 1 19 ? 6.881 -35.391 15.179 1.00 0.00 19 SER A O 20
ATOM 34161 N N . LEU A 1 20 ? 6.632 -34.217 13.276 1.00 0.00 20 LEU A N 20
ATOM 34162 C CA . LEU A 1 20 ? 7.690 -33.266 13.595 1.00 0.00 20 LEU A CA 20
ATOM 34163 C C . LEU A 1 20 ? 7.201 -31.832 13.421 1.00 0.00 20 LEU A C 20
ATOM 34164 O O . LEU A 1 20 ? 7.213 -31.290 12.315 1.00 0.00 20 LEU A O 20
ATOM 34180 N N . ALA A 1 21 ? 6.770 -31.221 14.520 1.00 0.00 21 ALA A N 20
ATOM 34181 C CA . ALA A 1 21 ? 6.277 -29.849 14.489 1.00 0.00 21 ALA A CA 20
ATOM 34182 C C . ALA A 1 21 ? 7.430 -28.851 14.512 1.00 0.00 21 ALA A C 20
ATOM 34183 O O . ALA A 1 21 ? 7.787 -28.325 15.566 1.00 0.00 21 ALA A O 20
ATOM 34190 N N . SER A 1 22 ? 8.007 -28.595 13.343 1.00 0.00 22 SER A N 20
ATOM 34191 C CA . SER A 1 22 ? 9.120 -27.659 13.229 1.00 0.00 22 SER A CA 20
ATOM 34192 C C . SER A 1 22 ? 9.274 -27.171 11.792 1.00 0.00 22 SER A C 20
ATOM 34193 O O . SER A 1 22 ? 10.022 -27.752 11.005 1.00 0.00 22 SER A O 20
ATOM 34201 N N . VAL A 1 23 ? 8.563 -26.099 11.456 1.00 0.00 23 VAL A N 20
ATOM 34202 C CA . VAL A 1 23 ? 8.623 -25.533 10.115 1.00 0.00 23 VAL A CA 20
ATOM 34203 C C . VAL A 1 23 ? 8.936 -24.038 10.162 1.00 0.00 23 VAL A C 20
ATOM 34204 O O . VAL A 1 23 ? 8.357 -23.302 10.962 1.00 0.00 23 VAL A O 20
ATOM 34217 N N . PRO A 1 24 ? 9.857 -23.564 9.302 1.00 0.00 24 PRO A N 20
ATOM 34218 C CA . PRO A 1 24 ? 10.237 -22.148 9.259 1.00 0.00 24 PRO A CA 20
ATOM 34219 C C . PRO A 1 24 ? 9.029 -21.230 9.097 1.00 0.00 24 PRO A C 20
ATOM 34220 O O . PRO A 1 24 ? 7.889 -21.690 9.049 1.00 0.00 24 PRO A O 20
ATOM 34231 N N . THR A 1 25 ? 9.289 -19.929 9.015 1.00 0.00 25 THR A N 20
ATOM 34232 C CA . THR A 1 25 ? 8.224 -18.945 8.858 1.00 0.00 25 THR A CA 20
ATOM 34233 C C . THR A 1 25 ? 8.527 -17.995 7.704 1.00 0.00 25 THR A C 20
ATOM 34234 O O . THR A 1 25 ? 9.680 -17.628 7.475 1.00 0.00 25 THR A O 20
ATOM 34245 N N . ALA A 1 26 ? 7.485 -17.601 6.979 1.00 0.00 26 ALA A N 20
ATOM 34246 C CA . ALA A 1 26 ? 7.641 -16.695 5.848 1.00 0.00 26 ALA A CA 20
ATOM 34247 C C . ALA A 1 26 ? 7.393 -15.249 6.265 1.00 0.00 26 ALA A C 20
ATOM 34248 O O . ALA A 1 26 ? 6.250 -14.795 6.317 1.00 0.00 26 ALA A O 20
ATOM 34255 N N . ASP A 1 27 ? 8.471 -14.530 6.560 1.00 0.00 27 ASP A N 20
ATOM 34256 C CA . ASP A 1 27 ? 8.372 -13.134 6.972 1.00 0.00 27 ASP A CA 20
ATOM 34257 C C . ASP A 1 27 ? 9.229 -12.242 6.081 1.00 0.00 27 ASP A C 20
ATOM 34258 O O . ASP A 1 27 ? 10.453 -12.221 6.200 1.00 0.00 27 ASP A O 20
ATOM 34267 N N . GLU A 1 28 ? 8.576 -11.505 5.187 1.00 0.00 28 GLU A N 20
ATOM 34268 C CA . GLU A 1 28 ? 9.278 -10.611 4.275 1.00 0.00 28 GLU A CA 20
ATOM 34269 C C . GLU A 1 28 ? 9.649 -9.304 4.971 1.00 0.00 28 GLU A C 20
ATOM 34270 O O . GLU A 1 28 ? 10.651 -8.673 4.635 1.00 0.00 28 GLU A O 20
ATOM 34282 N N . LEU A 1 29 ? 8.835 -8.904 5.942 1.00 0.00 29 LEU A N 20
ATOM 34283 C CA . LEU A 1 29 ? 9.079 -7.673 6.685 1.00 0.00 29 LEU A CA 20
ATOM 34284 C C . LEU A 1 29 ? 9.783 -7.965 8.008 1.00 0.00 29 LEU A C 20
ATOM 34285 O O . LEU A 1 29 ? 9.509 -7.324 9.022 1.00 0.00 29 LEU A O 20
ATOM 34301 N N . PHE A 1 30 ? 10.689 -8.936 7.987 1.00 0.00 30 PHE A N 20
ATOM 34302 C CA . PHE A 1 30 ? 11.432 -9.312 9.184 1.00 0.00 30 PHE A CA 20
ATOM 34303 C C . PHE A 1 30 ? 12.501 -8.274 9.511 1.00 0.00 30 PHE A C 20
ATOM 34304 O O . PHE A 1 30 ? 12.855 -8.079 10.674 1.00 0.00 30 PHE A O 20
ATOM 34321 N N . ASP A 1 31 ? 13.012 -7.610 8.479 1.00 0.00 31 ASP A N 20
ATOM 34322 C CA . ASP A 1 31 ? 14.040 -6.592 8.658 1.00 0.00 31 ASP A CA 20
ATOM 34323 C C . ASP A 1 31 ? 13.430 -5.194 8.660 1.00 0.00 31 ASP A C 20
ATOM 34324 O O . ASP A 1 31 ? 14.053 -4.233 8.207 1.00 0.00 31 ASP A O 20
ATOM 34333 N N . PHE A 1 32 ? 12.210 -5.088 9.175 1.00 0.00 32 PHE A N 20
ATOM 34334 C CA . PHE A 1 32 ? 11.515 -3.807 9.237 1.00 0.00 32 PHE A CA 20
ATOM 34335 C C . PHE A 1 32 ? 10.887 -3.595 10.610 1.00 0.00 32 PHE A C 20
ATOM 34336 O O . PHE A 1 32 ? 9.961 -4.308 10.997 1.00 0.00 32 PHE A O 20
ATOM 34353 N N . HIS A 1 33 ? 11.397 -2.611 11.343 1.00 0.00 33 HIS A N 20
ATOM 34354 C CA . HIS A 1 33 ? 10.885 -2.305 12.675 1.00 0.00 33 HIS A CA 20
ATOM 34355 C C . HIS A 1 33 ? 9.745 -1.294 12.600 1.00 0.00 33 HIS A C 20
ATOM 34356 O O . HIS A 1 33 ? 9.695 -0.467 11.689 1.00 0.00 33 HIS A O 20
ATOM 34370 N N . ILE A 1 34 ? 8.833 -1.366 13.563 1.00 0.00 34 ILE A N 20
ATOM 34371 C CA . ILE A 1 34 ? 7.695 -0.457 13.607 1.00 0.00 34 ILE A CA 20
ATOM 34372 C C . ILE A 1 34 ? 8.123 0.939 14.045 1.00 0.00 34 ILE A C 20
ATOM 34373 O O . ILE A 1 34 ? 8.822 1.101 15.045 1.00 0.00 34 ILE A O 20
ATOM 34389 N N . GLY A 1 35 ? 7.697 1.947 13.290 1.00 0.00 35 GLY A N 20
ATOM 34390 C CA . GLY A 1 35 ? 8.045 3.317 13.616 1.00 0.00 35 GLY A CA 20
ATOM 34391 C C . GLY A 1 35 ? 9.074 3.896 12.664 1.00 0.00 35 GLY A C 20
ATOM 34392 O O . GLY A 1 35 ? 9.112 5.106 12.442 1.00 0.00 35 GLY A O 20
ATOM 34396 N N . ASP A 1 36 ? 9.909 3.030 12.101 1.00 0.00 36 ASP A N 20
ATOM 34397 C CA . ASP A 1 36 ? 10.943 3.462 11.168 1.00 0.00 36 ASP A CA 20
ATOM 34398 C C . ASP A 1 36 ? 10.325 3.949 9.861 1.00 0.00 36 ASP A C 20
ATOM 34399 O O . ASP A 1 36 ? 9.185 3.616 9.540 1.00 0.00 36 ASP A O 20
ATOM 34408 N N . ARG A 1 37 ? 11.086 4.740 9.111 1.00 0.00 37 ARG A N 20
ATOM 34409 C CA . ARG A 1 37 ? 10.613 5.272 7.839 1.00 0.00 37 ARG A CA 20
ATOM 34410 C C . ARG A 1 37 ? 10.635 4.199 6.757 1.00 0.00 37 ARG A C 20
ATOM 34411 O O . ARG A 1 37 ? 11.564 3.395 6.683 1.00 0.00 37 ARG A O 20
ATOM 34432 N N . VAL A 1 38 ? 9.603 4.192 5.918 1.00 0.00 38 VAL A N 20
ATOM 34433 C CA . VAL A 1 38 ? 9.505 3.217 4.838 1.00 0.00 38 VAL A CA 20
ATOM 34434 C C . VAL A 1 38 ? 8.966 3.858 3.566 1.00 0.00 38 VAL A C 20
ATOM 34435 O O . VAL A 1 38 ? 7.971 4.583 3.596 1.00 0.00 38 VAL A O 20
ATOM 34448 N N . LEU A 1 39 ? 9.629 3.588 2.446 1.00 0.00 39 LEU A N 20
ATOM 34449 C CA . LEU A 1 39 ? 9.218 4.137 1.160 1.00 0.00 39 LEU A CA 20
ATOM 34450 C C . LEU A 1 39 ? 8.414 3.113 0.365 1.00 0.00 39 LEU A C 20
ATOM 34451 O O . LEU A 1 39 ? 8.933 2.065 -0.019 1.00 0.00 39 LEU A O 20
ATOM 34467 N N . ILE A 1 40 ? 7.145 3.423 0.122 1.00 0.00 40 ILE A N 20
ATOM 34468 C CA . ILE A 1 40 ? 6.270 2.528 -0.626 1.00 0.00 40 ILE A CA 20
ATOM 34469 C C . ILE A 1 40 ? 6.537 2.625 -2.124 1.00 0.00 40 ILE A C 20
ATOM 34470 O O . ILE A 1 40 ? 6.282 3.656 -2.746 1.00 0.00 40 ILE A O 20
ATOM 34486 N N . GLY A 1 41 ? 7.051 1.541 -2.698 1.00 0.00 41 GLY A N 20
ATOM 34487 C CA . GLY A 1 41 ? 7.344 1.523 -4.119 1.00 0.00 41 GLY A CA 20
ATOM 34488 C C . GLY A 1 41 ? 8.379 2.559 -4.514 1.00 0.00 41 GLY A C 20
ATOM 34489 O O . GLY A 1 41 ? 8.465 2.946 -5.681 1.00 0.00 41 GLY A O 20
ATOM 34493 N N . ASN A 1 42 ? 9.168 3.011 -3.543 1.00 0.00 42 ASN A N 20
ATOM 34494 C CA . ASN A 1 42 ? 10.202 4.007 -3.799 1.00 0.00 42 ASN A CA 20
ATOM 34495 C C . ASN A 1 42 ? 9.607 5.265 -4.427 1.00 0.00 42 ASN A C 20
ATOM 34496 O O . ASN A 1 42 ? 10.071 5.733 -5.467 1.00 0.00 42 ASN A O 20
ATOM 34507 N N . VAL A 1 43 ? 8.575 5.808 -3.789 1.00 0.00 43 VAL A N 20
ATOM 34508 C CA . VAL A 1 43 ? 7.917 7.010 -4.285 1.00 0.00 43 VAL A CA 20
ATOM 34509 C C . VAL A 1 43 ? 7.009 7.622 -3.221 1.00 0.00 43 VAL A C 20
ATOM 34510 O O . VAL A 1 43 ? 6.973 8.841 -3.050 1.00 0.00 43 VAL A O 20
ATOM 34523 N N . GLN A 1 44 ? 6.277 6.769 -2.512 1.00 0.00 44 GLN A N 20
ATOM 34524 C CA . GLN A 1 44 ? 5.368 7.227 -1.467 1.00 0.00 44 GLN A CA 20
ATOM 34525 C C . GLN A 1 44 ? 6.018 7.115 -0.087 1.00 0.00 44 GLN A C 20
ATOM 34526 O O . GLN A 1 44 ? 6.071 6.031 0.494 1.00 0.00 44 GLN A O 20
ATOM 34540 N N . PRO A 1 45 ? 6.521 8.237 0.461 1.00 0.00 45 PRO A N 20
ATOM 34541 C CA . PRO A 1 45 ? 7.164 8.251 1.778 1.00 0.00 45 PRO A CA 20
ATOM 34542 C C . PRO A 1 45 ? 6.165 8.044 2.911 1.00 0.00 45 PRO A C 20
ATOM 34543 O O . PRO A 1 45 ? 5.028 8.511 2.843 1.00 0.00 45 PRO A O 20
ATOM 34554 N N . GLY A 1 46 ? 6.597 7.340 3.953 1.00 0.00 46 GLY A N 20
ATOM 34555 C CA . GLY A 1 46 ? 5.727 7.084 5.086 1.00 0.00 46 GLY A CA 20
ATOM 34556 C C . GLY A 1 46 ? 6.445 6.382 6.222 1.00 0.00 46 GLY A C 20
ATOM 34557 O O . GLY A 1 46 ? 7.667 6.239 6.199 1.00 0.00 46 GLY A O 20
ATOM 34561 N N . ILE A 1 47 ? 5.683 5.940 7.217 1.00 0.00 47 ILE A N 20
ATOM 34562 C CA . ILE A 1 47 ? 6.253 5.249 8.367 1.00 0.00 47 ILE A CA 20
ATOM 34563 C C . ILE A 1 47 ? 5.586 3.895 8.579 1.00 0.00 47 ILE A C 20
ATOM 34564 O O . ILE A 1 47 ? 4.376 3.752 8.403 1.00 0.00 47 ILE A O 20
ATOM 34580 N N . LEU A 1 48 ? 6.384 2.902 8.958 1.00 0.00 48 LEU A N 20
ATOM 34581 C CA . LEU A 1 48 ? 5.872 1.557 9.194 1.00 0.00 48 LEU A CA 20
ATOM 34582 C C . LEU A 1 48 ? 5.071 1.499 10.491 1.00 0.00 48 LEU A C 20
ATOM 34583 O O . LEU A 1 48 ? 5.626 1.629 11.581 1.00 0.00 48 LEU A O 20
ATOM 34599 N N . ARG A 1 49 ? 3.762 1.303 10.364 1.00 0.00 49 ARG A N 20
ATOM 34600 C CA . ARG A 1 49 ? 2.886 1.227 11.526 1.00 0.00 49 ARG A CA 20
ATOM 34601 C C . ARG A 1 49 ? 2.412 -0.205 11.760 1.00 0.00 49 ARG A C 20
ATOM 34602 O O . ARG A 1 49 ? 2.146 -0.603 12.895 1.00 0.00 49 ARG A O 20
ATOM 34623 N N . PHE A 1 50 ? 2.310 -0.975 10.682 1.00 0.00 50 PHE A N 20
ATOM 34624 C CA . PHE A 1 50 ? 1.868 -2.363 10.772 1.00 0.00 50 PHE A CA 20
ATOM 34625 C C . PHE A 1 50 ? 2.625 -3.240 9.780 1.00 0.00 50 PHE A C 20
ATOM 34626 O O . PHE A 1 50 ? 3.250 -2.739 8.846 1.00 0.00 50 PHE A O 20
ATOM 34643 N N . LYS A 1 51 ? 2.564 -4.552 9.989 1.00 0.00 51 LYS A N 20
ATOM 34644 C CA . LYS A 1 51 ? 3.242 -5.499 9.111 1.00 0.00 51 LYS A CA 20
ATOM 34645 C C . LYS A 1 51 ? 2.874 -6.934 9.471 1.00 0.00 51 LYS A C 20
ATOM 34646 O O . LYS A 1 51 ? 3.413 -7.505 10.419 1.00 0.00 51 LYS A O 20
ATOM 34665 N N . GLY A 1 52 ? 1.952 -7.513 8.708 1.00 0.00 52 GLY A N 20
ATOM 34666 C CA . GLY A 1 52 ? 1.530 -8.877 8.963 1.00 0.00 52 GLY A CA 20
ATOM 34667 C C . GLY A 1 52 ? 0.322 -9.275 8.139 1.00 0.00 52 GLY A C 20
ATOM 34668 O O . GLY A 1 52 ? -0.111 -8.529 7.260 1.00 0.00 52 GLY A O 20
ATOM 34672 N N . GLU A 1 53 ? -0.224 -10.453 8.421 1.00 0.00 53 GLU A N 20
ATOM 34673 C CA . GLU A 1 53 ? -1.389 -10.950 7.699 1.00 0.00 53 GLU A CA 20
ATOM 34674 C C . GLU A 1 53 ? -2.660 -10.251 8.170 1.00 0.00 53 GLU A C 20
ATOM 34675 O O . GLU A 1 53 ? -2.877 -10.077 9.369 1.00 0.00 53 GLU A O 20
ATOM 34687 N N . THR A 1 54 ? -3.495 -9.850 7.218 1.00 0.00 54 THR A N 20
ATOM 34688 C CA . THR A 1 54 ? -4.746 -9.169 7.535 1.00 0.00 54 THR A CA 20
ATOM 34689 C C . THR A 1 54 ? -5.936 -10.107 7.359 1.00 0.00 54 THR A C 20
ATOM 34690 O O . THR A 1 54 ? -5.771 -11.276 7.010 1.00 0.00 54 THR A O 20
ATOM 34701 N N . SER A 1 55 ? -7.134 -9.586 7.601 1.00 0.00 55 SER A N 20
ATOM 34702 C CA . SER A 1 55 ? -8.351 -10.378 7.467 1.00 0.00 55 SER A CA 20
ATOM 34703 C C . SER A 1 55 ? -8.968 -10.195 6.084 1.00 0.00 55 SER A C 20
ATOM 34704 O O . SER A 1 55 ? -9.493 -11.142 5.497 1.00 0.00 55 SER A O 20
ATOM 34712 N N . PHE A 1 56 ? -8.900 -8.972 5.569 1.00 0.00 56 PHE A N 20
ATOM 34713 C CA . PHE A 1 56 ? -9.451 -8.664 4.254 1.00 0.00 56 PHE A CA 20
ATOM 34714 C C . PHE A 1 56 ? -8.709 -9.427 3.162 1.00 0.00 56 PHE A C 20
ATOM 34715 O O . PHE A 1 56 ? -9.289 -9.783 2.136 1.00 0.00 56 PHE A O 20
ATOM 34732 N N . ALA A 1 57 ? -7.423 -9.673 3.387 1.00 0.00 57 ALA A N 20
ATOM 34733 C CA . ALA A 1 57 ? -6.601 -10.393 2.422 1.00 0.00 57 ALA A CA 20
ATOM 34734 C C . ALA A 1 57 ? -5.442 -11.107 3.108 1.00 0.00 57 ALA A C 20
ATOM 34735 O O . ALA A 1 57 ? -4.975 -10.679 4.165 1.00 0.00 57 ALA A O 20
ATOM 34742 N N . LYS A 1 58 ? -4.981 -12.195 2.502 1.00 0.00 58 LYS A N 20
ATOM 34743 C CA . LYS A 1 58 ? -3.876 -12.970 3.054 1.00 0.00 58 LYS A CA 20
ATOM 34744 C C . LYS A 1 58 ? -2.535 -12.336 2.696 1.00 0.00 58 LYS A C 20
ATOM 34745 O O . LYS A 1 58 ? -2.479 -11.359 1.949 1.00 0.00 58 LYS A O 20
ATOM 34764 N N . GLY A 1 59 ? -1.458 -12.901 3.232 1.00 0.00 59 GLY A N 20
ATOM 34765 C CA . GLY A 1 59 ? -0.132 -12.379 2.956 1.00 0.00 59 GLY A CA 20
ATOM 34766 C C . GLY A 1 59 ? 0.227 -11.205 3.846 1.00 0.00 59 GLY A C 20
ATOM 34767 O O . GLY A 1 59 ? -0.639 -10.626 4.501 1.00 0.00 59 GLY A O 20
ATOM 34771 N N . PHE A 1 60 ? 1.509 -10.855 3.870 1.00 0.00 60 PHE A N 20
ATOM 34772 C CA . PHE A 1 60 ? 1.984 -9.743 4.685 1.00 0.00 60 PHE A CA 20
ATOM 34773 C C . PHE A 1 60 ? 1.432 -8.417 4.170 1.00 0.00 60 PHE A C 20
ATOM 34774 O O . PHE A 1 60 ? 1.357 -8.192 2.962 1.00 0.00 60 PHE A O 20
ATOM 34791 N N . TRP A 1 61 ? 1.048 -7.544 5.095 1.00 0.00 61 TRP A N 20
ATOM 34792 C CA . TRP A 1 61 ? 0.504 -6.240 4.735 1.00 0.00 61 TRP A CA 20
ATOM 34793 C C . TRP A 1 61 ? 1.079 -5.147 5.629 1.00 0.00 61 TRP A C 20
ATOM 34794 O O . TRP A 1 61 ? 0.669 -4.992 6.780 1.00 0.00 61 TRP A O 20
ATOM 34815 N N . ALA A 1 62 ? 2.033 -4.393 5.093 1.00 0.00 62 ALA A N 20
ATOM 34816 C CA . ALA A 1 62 ? 2.666 -3.315 5.843 1.00 0.00 62 ALA A CA 20
ATOM 34817 C C . ALA A 1 62 ? 1.818 -2.050 5.814 1.00 0.00 62 ALA A C 20
ATOM 34818 O O . ALA A 1 62 ? 1.564 -1.484 4.752 1.00 0.00 62 ALA A O 20
ATOM 34825 N N . GLY A 1 63 ? 1.381 -1.609 6.990 1.00 0.00 63 GLY A N 20
ATOM 34826 C CA . GLY A 1 63 ? 0.567 -0.411 7.079 1.00 0.00 63 GLY A CA 20
ATOM 34827 C C . GLY A 1 63 ? 1.402 0.847 7.198 1.00 0.00 63 GLY A C 20
ATOM 34828 O O . GLY A 1 63 ? 1.664 1.326 8.301 1.00 0.00 63 GLY A O 20
ATOM 34832 N N . VAL A 1 64 ? 1.824 1.383 6.058 1.00 0.00 64 VAL A N 20
ATOM 34833 C CA . VAL A 1 64 ? 2.636 2.593 6.035 1.00 0.00 64 VAL A CA 20
ATOM 34834 C C . VAL A 1 64 ? 1.787 3.833 6.291 1.00 0.00 64 VAL A C 20
ATOM 34835 O O . VAL A 1 64 ? 0.656 3.933 5.815 1.00 0.00 64 VAL A O 20
ATOM 34848 N N . GLU A 1 65 ? 2.340 4.776 7.047 1.00 0.00 65 GLU A N 20
ATOM 34849 C CA . GLU A 1 65 ? 1.634 6.011 7.367 1.00 0.00 65 GLU A CA 20
ATOM 34850 C C . GLU A 1 65 ? 2.205 7.184 6.576 1.00 0.00 65 GLU A C 20
ATOM 34851 O O . GLU A 1 65 ? 3.245 7.738 6.933 1.00 0.00 65 GLU A O 20
ATOM 34863 N N . LEU A 1 66 ? 1.519 7.557 5.501 1.00 0.00 66 LEU A N 20
ATOM 34864 C CA . LEU A 1 66 ? 1.958 8.665 4.660 1.00 0.00 66 LEU A CA 20
ATOM 34865 C C . LEU A 1 66 ? 1.907 9.983 5.426 1.00 0.00 66 LEU A C 20
ATOM 34866 O O . LEU A 1 66 ? 0.966 10.240 6.175 1.00 0.00 66 LEU A O 20
ATOM 34882 N N . ASP A 1 67 ? 2.927 10.813 5.232 1.00 0.00 67 ASP A N 20
ATOM 34883 C CA . ASP A 1 67 ? 2.998 12.105 5.905 1.00 0.00 67 ASP A CA 20
ATOM 34884 C C . ASP A 1 67 ? 1.838 13.002 5.483 1.00 0.00 67 ASP A C 20
ATOM 34885 O O . ASP A 1 67 ? 1.351 13.814 6.270 1.00 0.00 67 ASP A O 20
ATOM 34894 N N . LYS A 1 68 ? 1.402 12.850 4.238 1.00 0.00 68 LYS A N 20
ATOM 34895 C CA . LYS A 1 68 ? 0.300 13.646 3.710 1.00 0.00 68 LYS A CA 20
ATOM 34896 C C . LYS A 1 68 ? -0.910 12.766 3.406 1.00 0.00 68 LYS A C 20
ATOM 34897 O O . LYS A 1 68 ? -0.782 11.552 3.252 1.00 0.00 68 LYS A O 20
ATOM 34916 N N . PRO A 1 69 ? -2.108 13.370 3.314 1.00 0.00 69 PRO A N 20
ATOM 34917 C CA . PRO A 1 69 ? -3.342 12.635 3.026 1.00 0.00 69 PRO A CA 20
ATOM 34918 C C . PRO A 1 69 ? -3.397 12.137 1.585 1.00 0.00 69 PRO A C 20
ATOM 34919 O O . PRO A 1 69 ? -4.125 12.682 0.756 1.00 0.00 69 PRO A O 20
ATOM 34930 N N . GLU A 1 70 ? -2.618 11.099 1.295 1.00 0.00 70 GLU A N 20
ATOM 34931 C CA . GLU A 1 70 ? -2.577 10.526 -0.045 1.00 0.00 70 GLU A CA 20
ATOM 34932 C C . GLU A 1 70 ? -3.199 9.134 -0.064 1.00 0.00 70 GLU A C 20
ATOM 34933 O O . GLU A 1 70 ? -3.773 8.713 -1.069 1.00 0.00 70 GLU A O 20
ATOM 34945 N N . GLY A 1 71 ? -3.084 8.423 1.053 1.00 0.00 71 GLY A N 20
ATOM 34946 C CA . GLY A 1 71 ? -3.640 7.087 1.143 1.00 0.00 71 GLY A CA 20
ATOM 34947 C C . GLY A 1 71 ? -5.156 7.085 1.084 1.00 0.00 71 GLY A C 20
ATOM 34948 O O . GLY A 1 71 ? -5.760 7.959 0.465 1.00 0.00 71 GLY A O 20
ATOM 34952 N N . ASN A 1 72 ? -5.770 6.100 1.731 1.00 0.00 72 ASN A N 20
ATOM 34953 C CA . ASN A 1 72 ? -7.223 5.988 1.749 1.00 0.00 72 ASN A CA 20
ATOM 34954 C C . ASN A 1 72 ? -7.692 5.177 2.952 1.00 0.00 72 ASN A C 20
ATOM 34955 O O . ASN A 1 72 ? -8.663 4.425 2.866 1.00 0.00 72 ASN A O 20
ATOM 34966 N N . ASN A 1 73 ? -6.998 5.335 4.074 1.00 0.00 73 ASN A N 20
ATOM 34967 C CA . ASN A 1 73 ? -7.344 4.618 5.295 1.00 0.00 73 ASN A CA 20
ATOM 34968 C C . ASN A 1 73 ? -6.778 5.324 6.522 1.00 0.00 73 ASN A C 20
ATOM 34969 O O . ASN A 1 73 ? -5.860 6.138 6.414 1.00 0.00 73 ASN A O 20
ATOM 34980 N N . ASN A 1 74 ? -7.330 5.007 7.688 1.00 0.00 74 ASN A N 20
ATOM 34981 C CA . ASN A 1 74 ? -6.881 5.611 8.937 1.00 0.00 74 ASN A CA 20
ATOM 34982 C C . ASN A 1 74 ? -6.459 4.539 9.937 1.00 0.00 74 ASN A C 20
ATOM 34983 O O . ASN A 1 74 ? -6.670 4.683 11.142 1.00 0.00 74 ASN A O 20
ATOM 34994 N N . GLY A 1 75 ? -5.860 3.466 9.430 1.00 0.00 75 GLY A N 20
ATOM 34995 C CA . GLY A 1 75 ? -5.417 2.388 10.293 1.00 0.00 75 GLY A CA 20
ATOM 34996 C C . GLY A 1 75 ? -6.426 1.260 10.380 1.00 0.00 75 GLY A C 20
ATOM 34997 O O . GLY A 1 75 ? -6.059 0.105 10.595 1.00 0.00 75 GLY A O 20
ATOM 35001 N N . THR A 1 76 ? -7.702 1.595 10.213 1.00 0.00 76 THR A N 20
ATOM 35002 C CA . THR A 1 76 ? -8.767 0.601 10.275 1.00 0.00 76 THR A CA 20
ATOM 35003 C C . THR A 1 76 ? -9.219 0.198 8.875 1.00 0.00 76 THR A C 20
ATOM 35004 O O . THR A 1 76 ? -9.804 1.001 8.147 1.00 0.00 76 THR A O 20
ATOM 35015 N N . TYR A 1 77 ? -8.945 -1.048 8.506 1.00 0.00 77 TYR A N 20
ATOM 35016 C CA . TYR A 1 77 ? -9.326 -1.558 7.194 1.00 0.00 77 TYR A CA 20
ATOM 35017 C C . TYR A 1 77 ? -10.613 -2.371 7.279 1.00 0.00 77 TYR A C 20
ATOM 35018 O O . TYR A 1 77 ? -10.630 -3.467 7.838 1.00 0.00 77 TYR A O 20
ATOM 35036 N N . ASP A 1 78 ? -11.689 -1.827 6.719 1.00 0.00 78 ASP A N 20
ATOM 35037 C CA . ASP A 1 78 ? -12.981 -2.504 6.731 1.00 0.00 78 ASP A CA 20
ATOM 35038 C C . ASP A 1 78 ? -13.450 -2.756 8.160 1.00 0.00 78 ASP A C 20
ATOM 35039 O O . ASP A 1 78 ? -14.140 -3.738 8.434 1.00 0.00 78 ASP A O 20
ATOM 35048 N N . GLY A 1 79 ? -13.070 -1.863 9.068 1.00 0.00 79 GLY A N 20
ATOM 35049 C CA . GLY A 1 79 ? -13.461 -2.007 10.459 1.00 0.00 79 GLY A CA 20
ATOM 35050 C C . GLY A 1 79 ? -12.350 -2.579 11.316 1.00 0.00 79 GLY A C 20
ATOM 35051 O O . GLY A 1 79 ? -12.270 -2.294 12.512 1.00 0.00 79 GLY A O 20
ATOM 35055 N N . ILE A 1 80 ? -11.491 -3.390 10.706 1.00 0.00 80 ILE A N 20
ATOM 35056 C CA . ILE A 1 80 ? -10.380 -4.004 11.423 1.00 0.00 80 ILE A CA 20
ATOM 35057 C C . ILE A 1 80 ? -9.277 -2.989 11.700 1.00 0.00 80 ILE A C 20
ATOM 35058 O O . ILE A 1 80 ? -8.621 -2.503 10.778 1.00 0.00 80 ILE A O 20
ATOM 35074 N N . ALA A 1 81 ? -9.077 -2.671 12.975 1.00 0.00 81 ALA A N 20
ATOM 35075 C CA . ALA A 1 81 ? -8.054 -1.713 13.372 1.00 0.00 81 ALA A CA 20
ATOM 35076 C C . ALA A 1 81 ? -6.682 -2.374 13.445 1.00 0.00 81 ALA A C 20
ATOM 35077 O O . ALA A 1 81 ? -6.567 -3.554 13.777 1.00 0.00 81 ALA A O 20
ATOM 35084 N N . TYR A 1 82 ? -5.643 -1.606 13.132 1.00 0.00 82 TYR A N 20
ATOM 35085 C CA . TYR A 1 82 ? -4.279 -2.117 13.162 1.00 0.00 82 TYR A CA 20
ATOM 35086 C C . TYR A 1 82 ? -3.336 -1.113 13.817 1.00 0.00 82 TYR A C 20
ATOM 35087 O O . TYR A 1 82 ? -2.527 -1.471 14.673 1.00 0.00 82 TYR A O 20
ATOM 35105 N N . PHE A 1 83 ? -3.447 0.147 13.409 1.00 0.00 83 PHE A N 20
ATOM 35106 C CA . PHE A 1 83 ? -2.606 1.204 13.957 1.00 0.00 83 PHE A CA 20
ATOM 35107 C C . PHE A 1 83 ? -3.352 2.535 13.983 1.00 0.00 83 PHE A C 20
ATOM 35108 O O . PHE A 1 83 ? -4.399 2.682 13.353 1.00 0.00 83 PHE A O 20
ATOM 35125 N N . GLU A 1 84 ? -2.807 3.500 14.716 1.00 0.00 84 GLU A N 20
ATOM 35126 C CA . GLU A 1 84 ? -3.424 4.817 14.823 1.00 0.00 84 GLU A CA 20
ATOM 35127 C C . GLU A 1 84 ? -2.733 5.816 13.902 1.00 0.00 84 GLU A C 20
ATOM 35128 O O . GLU A 1 84 ? -1.505 5.876 13.843 1.00 0.00 84 GLU A O 20
ATOM 35140 N N . CYS A 1 85 ? -3.530 6.600 13.182 1.00 0.00 85 CYS A N 20
ATOM 35141 C CA . CYS A 1 85 ? -2.993 7.596 12.263 1.00 0.00 85 CYS A CA 20
ATOM 35142 C C . CYS A 1 85 ? -4.060 8.612 11.871 1.00 0.00 85 CYS A C 20
ATOM 35143 O O . CYS A 1 85 ? -5.193 8.554 12.348 1.00 0.00 85 CYS A O 20
ATOM 35151 N N . LYS A 1 86 ? -3.686 9.542 10.999 1.00 0.00 86 LYS A N 20
ATOM 35152 C CA . LYS A 1 86 ? -4.605 10.576 10.538 1.00 0.00 86 LYS A CA 20
ATOM 35153 C C . LYS A 1 86 ? -5.823 9.967 9.854 1.00 0.00 86 LYS A C 20
ATOM 35154 O O . LYS A 1 86 ? -6.038 8.756 9.902 1.00 0.00 86 LYS A O 20
ATOM 35173 N N . GLU A 1 87 ? -6.612 10.821 9.211 1.00 0.00 87 GLU A N 20
ATOM 35174 C CA . GLU A 1 87 ? -7.806 10.378 8.507 1.00 0.00 87 GLU A CA 20
ATOM 35175 C C . GLU A 1 87 ? -7.516 10.195 7.022 1.00 0.00 87 GLU A C 20
ATOM 35176 O O . GLU A 1 87 ? -7.572 11.149 6.247 1.00 0.00 87 GLU A O 20
ATOM 35188 N N . LYS A 1 88 ? -7.197 8.960 6.640 1.00 0.00 88 LYS A N 20
ATOM 35189 C CA . LYS A 1 88 ? -6.884 8.623 5.250 1.00 0.00 88 LYS A CA 20
ATOM 35190 C C . LYS A 1 88 ? -5.431 8.951 4.928 1.00 0.00 88 LYS A C 20
ATOM 35191 O O . LYS A 1 88 ? -5.114 9.414 3.832 1.00 0.00 88 LYS A O 20
ATOM 35210 N N . HIS A 1 89 ? -4.550 8.702 5.892 1.00 0.00 89 HIS A N 20
ATOM 35211 C CA . HIS A 1 89 ? -3.126 8.962 5.717 1.00 0.00 89 HIS A CA 20
ATOM 35212 C C . HIS A 1 89 ? -2.349 7.654 5.615 1.00 0.00 89 HIS A C 20
ATOM 35213 O O . HIS A 1 89 ? -1.333 7.574 4.924 1.00 0.00 89 HIS A O 20
ATOM 35227 N N . GLY A 1 90 ? -2.837 6.629 6.306 1.00 0.00 90 GLY A N 20
ATOM 35228 C CA . GLY A 1 90 ? -2.180 5.335 6.280 1.00 0.00 90 GLY A CA 20
ATOM 35229 C C . GLY A 1 90 ? -2.669 4.462 5.141 1.00 0.00 90 GLY A C 20
ATOM 35230 O O . GLY A 1 90 ? -3.837 4.527 4.758 1.00 0.00 90 GLY A O 20
ATOM 35234 N N . ILE A 1 91 ? -1.774 3.645 4.598 1.00 0.00 91 ILE A N 20
ATOM 35235 C CA . ILE A 1 91 ? -2.122 2.757 3.496 1.00 0.00 91 ILE A CA 20
ATOM 35236 C C . ILE A 1 91 ? -1.428 1.406 3.637 1.00 0.00 91 ILE A C 20
ATOM 35237 O O . ILE A 1 91 ? -0.238 1.336 3.942 1.00 0.00 91 ILE A O 20
ATOM 35253 N N . PHE A 1 92 ? -2.183 0.334 3.414 1.00 0.00 92 PHE A N 20
ATOM 35254 C CA . PHE A 1 92 ? -1.642 -1.016 3.515 1.00 0.00 92 PHE A CA 20
ATOM 35255 C C . PHE A 1 92 ? -1.033 -1.460 2.189 1.00 0.00 92 PHE A C 20
ATOM 35256 O O . PHE A 1 92 ? -1.735 -1.590 1.186 1.00 0.00 92 PHE A O 20
ATOM 35273 N N . ALA A 1 93 ? 0.275 -1.693 2.192 1.00 0.00 93 ALA A N 20
ATOM 35274 C CA . ALA A 1 93 ? 0.977 -2.123 0.989 1.00 0.00 93 ALA A CA 20
ATOM 35275 C C . ALA A 1 93 ? 1.786 -3.391 1.252 1.00 0.00 93 ALA A C 20
ATOM 35276 O O . ALA A 1 93 ? 2.328 -3.576 2.341 1.00 0.00 93 ALA A O 20
ATOM 35283 N N . PRO A 1 94 ? 1.882 -4.286 0.251 1.00 0.00 94 PRO A N 20
ATOM 35284 C CA . PRO A 1 94 ? 2.631 -5.540 0.385 1.00 0.00 94 PRO A CA 20
ATOM 35285 C C . PRO A 1 94 ? 4.067 -5.309 0.850 1.00 0.00 94 PRO A C 20
ATOM 35286 O O . PRO A 1 94 ? 4.603 -4.208 0.713 1.00 0.00 94 PRO A O 20
ATOM 35297 N N . PRO A 1 95 ? 4.714 -6.349 1.404 1.00 0.00 95 PRO A N 20
ATOM 35298 C CA . PRO A 1 95 ? 6.096 -6.252 1.887 1.00 0.00 95 PRO A CA 20
ATOM 35299 C C . PRO A 1 95 ? 7.080 -5.957 0.761 1.00 0.00 95 PRO A C 20
ATOM 35300 O O . PRO A 1 95 ? 8.076 -5.261 0.960 1.00 0.00 95 PRO A O 20
ATOM 35311 N N . GLN A 1 96 ? 6.795 -6.492 -0.422 1.00 0.00 96 GLN A N 20
ATOM 35312 C CA . GLN A 1 96 ? 7.656 -6.284 -1.581 1.00 0.00 96 GLN A CA 20
ATOM 35313 C C . GLN A 1 96 ? 7.766 -4.801 -1.920 1.00 0.00 96 GLN A C 20
ATOM 35314 O O . GLN A 1 96 ? 8.767 -4.355 -2.480 1.00 0.00 96 GLN A O 20
ATOM 35328 N N . LYS A 1 97 ? 6.730 -4.040 -1.576 1.00 0.00 97 LYS A N 20
ATOM 35329 C CA . LYS A 1 97 ? 6.712 -2.607 -1.844 1.00 0.00 97 LYS A CA 20
ATOM 35330 C C . LYS A 1 97 ? 7.105 -1.816 -0.600 1.00 0.00 97 LYS A C 20
ATOM 35331 O O . LYS A 1 97 ? 6.603 -0.717 -0.369 1.00 0.00 97 LYS A O 20
ATOM 35350 N N . ILE A 1 98 ? 8.003 -2.385 0.197 1.00 0.00 98 ILE A N 20
ATOM 35351 C CA . ILE A 1 98 ? 8.463 -1.733 1.418 1.00 0.00 98 ILE A CA 20
ATOM 35352 C C . ILE A 1 98 ? 9.971 -1.512 1.387 1.00 0.00 98 ILE A C 20
ATOM 35353 O O . ILE A 1 98 ? 10.749 -2.453 1.535 1.00 0.00 98 ILE A O 20
ATOM 35369 N N . SER A 1 99 ? 10.377 -0.261 1.197 1.00 0.00 99 SER A N 20
ATOM 35370 C CA . SER A 1 99 ? 11.793 0.084 1.148 1.00 0.00 99 SER A CA 20
ATOM 35371 C C . SER A 1 99 ? 12.142 1.109 2.223 1.00 0.00 99 SER A C 20
ATOM 35372 O O . SER A 1 99 ? 11.263 1.610 2.924 1.00 0.00 99 SER A O 20
ATOM 35380 N N . HIS A 1 100 ? 13.429 1.414 2.348 1.00 0.00 100 HIS A N 20
ATOM 35381 C CA . HIS A 1 100 ? 13.894 2.379 3.337 1.00 0.00 100 HIS A CA 20
ATOM 35382 C C . HIS A 1 100 ? 14.036 3.765 2.721 1.00 0.00 100 HIS A C 20
ATOM 35383 O O . HIS A 1 100 ? 14.635 3.924 1.656 1.00 0.00 100 HIS A O 20
ATOM 35397 N N . ILE A 1 101 ? 13.483 4.768 3.396 1.00 0.00 101 ILE A N 20
ATOM 35398 C CA . ILE A 1 101 ? 13.549 6.142 2.914 1.00 0.00 101 ILE A CA 20
ATOM 35399 C C . ILE A 1 101 ? 14.926 6.752 3.174 1.00 0.00 101 ILE A C 20
ATOM 35400 O O . ILE A 1 101 ? 15.314 6.954 4.325 1.00 0.00 101 ILE A O 20
ATOM 35416 N N . PRO A 1 102 ? 15.688 7.055 2.106 1.00 0.00 102 PRO A N 20
ATOM 35417 C CA . PRO A 1 102 ? 17.026 7.644 2.236 1.00 0.00 102 PRO A CA 20
ATOM 35418 C C . PRO A 1 102 ? 17.021 8.906 3.091 1.00 0.00 102 PRO A C 20
ATOM 35419 O O . PRO A 1 102 ? 15.998 9.273 3.670 1.00 0.00 102 PRO A O 20
ATOM 35430 N N . GLU A 1 103 ? 18.171 9.569 3.167 1.00 0.00 103 GLU A N 20
ATOM 35431 C CA . GLU A 1 103 ? 18.299 10.791 3.952 1.00 0.00 103 GLU A CA 20
ATOM 35432 C C . GLU A 1 103 ? 17.923 12.014 3.121 1.00 0.00 103 GLU A C 20
ATOM 35433 O O . GLU A 1 103 ? 17.415 13.003 3.648 1.00 0.00 103 GLU A O 20
ATOM 35445 N N . ASN A 1 104 ? 18.177 11.938 1.818 1.00 0.00 104 ASN A N 20
ATOM 35446 C CA . ASN A 1 104 ? 17.865 13.038 0.913 1.00 0.00 104 ASN A CA 20
ATOM 35447 C C . ASN A 1 104 ? 16.361 13.134 0.670 1.00 0.00 104 ASN A C 20
ATOM 35448 O O . ASN A 1 104 ? 15.819 14.226 0.497 1.00 0.00 104 ASN A O 20
ATOM 35459 N N . PHE A 1 105 ? 15.695 11.985 0.656 1.00 0.00 105 PHE A N 20
ATOM 35460 C CA . PHE A 1 105 ? 14.254 11.940 0.433 1.00 0.00 105 PHE A CA 20
ATOM 35461 C C . PHE A 1 105 ? 13.506 12.624 1.573 1.00 0.00 105 PHE A C 20
ATOM 35462 O O . PHE A 1 105 ? 12.467 13.249 1.359 1.00 0.00 105 PHE A O 20
ATOM 35479 N N . ASP A 1 106 ? 14.041 12.501 2.783 1.00 0.00 106 ASP A N 20
ATOM 35480 C CA . ASP A 1 106 ? 13.424 13.107 3.957 1.00 0.00 106 ASP A CA 20
ATOM 35481 C C . ASP A 1 106 ? 14.099 14.430 4.303 1.00 0.00 106 ASP A C 20
ATOM 35482 O O . ASP A 1 106 ? 15.103 14.459 5.017 1.00 0.00 106 ASP A O 20
ATOM 35491 N N . ASP A 1 107 ? 13.543 15.524 3.794 1.00 0.00 107 ASP A N 20
ATOM 35492 C CA . ASP A 1 107 ? 14.091 16.852 4.050 1.00 0.00 107 ASP A CA 20
ATOM 35493 C C . ASP A 1 107 ? 13.779 17.304 5.473 1.00 0.00 107 ASP A C 20
ATOM 35494 O O . ASP A 1 107 ? 14.682 17.482 6.290 1.00 0.00 107 ASP A O 20
ATOM 35503 N N . TYR A 1 108 ? 12.495 17.487 5.763 1.00 0.00 108 TYR A N 20
ATOM 35504 C CA . TYR A 1 108 ? 12.064 17.918 7.087 1.00 0.00 108 TYR A CA 20
ATOM 35505 C C . TYR A 1 108 ? 11.578 16.733 7.914 1.00 0.00 108 TYR A C 20
ATOM 35506 O O . TYR A 1 108 ? 10.885 15.851 7.407 1.00 0.00 108 TYR A O 20
ATOM 35524 N N . VAL A 1 109 ? 11.946 16.719 9.191 1.00 0.00 109 VAL A N 20
ATOM 35525 C CA . VAL A 1 109 ? 11.548 15.642 10.089 1.00 0.00 109 VAL A CA 20
ATOM 35526 C C . VAL A 1 109 ? 10.089 15.787 10.508 1.00 0.00 109 VAL A C 20
ATOM 35527 O O . VAL A 1 109 ? 9.663 16.852 10.956 1.00 0.00 109 VAL A O 20
ATOM 35540 N N . ASP A 1 110 ? 9.326 14.709 10.358 1.00 0.00 110 ASP A N 20
ATOM 35541 C CA . ASP A 1 110 ? 7.913 14.716 10.721 1.00 0.00 110 ASP A CA 20
ATOM 35542 C C . ASP A 1 110 ? 7.358 13.296 10.771 1.00 0.00 110 ASP A C 20
ATOM 35543 O O . ASP A 1 110 ? 7.144 12.666 9.736 1.00 0.00 110 ASP A O 20
ATOM 35552 N N . ILE A 1 111 ? 7.124 12.800 11.982 1.00 0.00 111 ILE A N 20
ATOM 35553 C CA . ILE A 1 111 ? 6.592 11.455 12.168 1.00 0.00 111 ILE A CA 20
ATOM 35554 C C . ILE A 1 111 ? 5.260 11.489 12.909 1.00 0.00 111 ILE A C 20
ATOM 35555 O O . ILE A 1 111 ? 5.223 11.540 14.139 1.00 0.00 111 ILE A O 20
ATOM 35571 N N . ASN A 1 112 ? 4.167 11.460 12.154 1.00 0.00 112 ASN A N 20
ATOM 35572 C CA . ASN A 1 112 ? 2.831 11.487 12.739 1.00 0.00 112 ASN A CA 20
ATOM 35573 C C . ASN A 1 112 ? 2.620 12.757 13.556 1.00 0.00 112 ASN A C 20
ATOM 35574 O O . ASN A 1 112 ? 3.497 13.620 13.617 1.00 0.00 112 ASN A O 20
ATOM 35585 N N . GLU A 1 113 ? 1.453 12.865 14.182 1.00 0.00 113 GLU A N 20
ATOM 35586 C CA . GLU A 1 113 ? 1.128 14.030 14.996 1.00 0.00 113 GLU A CA 20
ATOM 35587 C C . GLU A 1 113 ? 1.154 13.681 16.482 1.00 0.00 113 GLU A C 20
ATOM 35588 O O . GLU A 1 113 ? 0.318 12.918 16.965 1.00 0.00 113 GLU A O 20
ATOM 35600 N N . ASP A 1 114 ? 2.119 14.244 17.200 1.00 0.00 114 ASP A N 20
ATOM 35601 C CA . ASP A 1 114 ? 2.254 13.992 18.630 1.00 0.00 114 ASP A CA 20
ATOM 35602 C C . ASP A 1 114 ? 3.130 15.055 19.288 1.00 0.00 114 ASP A C 20
ATOM 35603 O O . ASP A 1 114 ? 4.356 15.016 19.185 1.00 0.00 114 ASP A O 20
ATOM 35612 N N . GLU A 1 115 ? 2.491 16.003 19.965 1.00 0.00 115 GLU A N 20
ATOM 35613 C CA . GLU A 1 115 ? 3.210 17.077 20.641 1.00 0.00 115 GLU A CA 20
ATOM 35614 C C . GLU A 1 115 ? 2.264 17.911 21.498 1.00 0.00 115 GLU A C 20
ATOM 35615 O O . GLU A 1 115 ? 1.351 18.557 20.982 1.00 0.00 115 GLU A O 20
ATOM 35627 N N . ASP A 1 116 ? 2.488 17.895 22.807 1.00 0.00 116 ASP A N 20
ATOM 35628 C CA . ASP A 1 116 ? 1.655 18.651 23.735 1.00 0.00 116 ASP A CA 20
ATOM 35629 C C . ASP A 1 116 ? 2.478 19.164 24.912 1.00 0.00 116 ASP A C 20
ATOM 35630 O O . ASP A 1 116 ? 3.451 18.534 25.325 1.00 0.00 116 ASP A O 20
ATOM 35639 N N . SER A 1 117 ? 2.080 20.314 25.449 1.00 0.00 117 SER A N 20
ATOM 35640 C CA . SER A 1 117 ? 2.780 20.914 26.579 1.00 0.00 117 SER A CA 20
ATOM 35641 C C . SER A 1 117 ? 1.799 21.604 27.522 1.00 0.00 117 SER A C 20
ATOM 35642 O O . SER A 1 117 ? 1.733 21.284 28.708 1.00 0.00 117 SER A O 20
ATOM 35650 N N . GLY A 1 118 ? 1.039 22.552 26.983 1.00 0.00 118 GLY A N 20
ATOM 35651 C CA . GLY A 1 118 ? 0.070 23.273 27.788 1.00 0.00 118 GLY A CA 20
ATOM 35652 C C . GLY A 1 118 ? 0.715 24.040 28.928 1.00 0.00 118 GLY A C 20
ATOM 35653 O O . GLY A 1 118 ? 0.441 23.764 30.096 1.00 0.00 118 GLY A O 20
ATOM 35657 N N . PRO A 1 119 ? 1.581 25.021 28.619 1.00 0.00 119 PRO A N 20
ATOM 35658 C CA . PRO A 1 119 ? 2.260 25.826 29.641 1.00 0.00 119 PRO A CA 20
ATOM 35659 C C . PRO A 1 119 ? 1.276 26.530 30.568 1.00 0.00 119 PRO A C 20
ATOM 35660 O O . PRO A 1 119 ? 0.586 27.467 30.162 1.00 0.00 119 PRO A O 20
ATOM 35671 N N . SER A 1 120 ? 1.214 26.076 31.815 1.00 0.00 120 SER A N 20
ATOM 35672 C CA . SER A 1 120 ? 0.313 26.664 32.799 1.00 0.00 120 SER A CA 20
ATOM 35673 C C . SER A 1 120 ? 1.014 26.843 34.142 1.00 0.00 120 SER A C 20
ATOM 35674 O O . SER A 1 120 ? 1.178 27.963 34.624 1.00 0.00 120 SER A O 20
ATOM 35682 N N . SER A 1 121 ? 1.427 25.730 34.741 1.00 0.00 121 SER A N 20
ATOM 35683 C CA . SER A 1 121 ? 2.110 25.763 36.028 1.00 0.00 121 SER A CA 20
ATOM 35684 C C . SER A 1 121 ? 3.184 24.683 36.102 1.00 0.00 121 SER A C 20
ATOM 35685 O O . SER A 1 121 ? 4.317 24.946 36.507 1.00 0.00 121 SER A O 20
ATOM 35693 N N . GLY A 1 122 ? 2.821 23.467 35.708 1.00 0.00 122 GLY A N 20
ATOM 35694 C CA . GLY A 1 122 ? 3.764 22.365 35.738 1.00 0.00 122 GLY A CA 20
ATOM 35695 C C . GLY A 1 122 ? 3.712 21.522 34.478 1.00 0.00 122 GLY A C 20
ATOM 35696 O O . GLY A 1 122 ? 4.745 20.914 34.127 1.00 0.00 122 GLY A O 20
#

Organism: Homo sapiens (NCBI:txid9606)